Protein 6AGQ (pdb70)

Solvent-accessible surface area: 65662 Å² total; per-residue (Å²): 104,88,59,84,102,4,101,122,42,130,26,151,55,62,42,67,151,60,2,84,109,31,4,77,87,7,59,44,124,6,119,129,86,84,30,126,40,125,57,94,76,47,136,118,26,14,5,172,36,12,26,3,58,45,2,29,1,37,0,10,54,32,0,39,0,39,0,38,3,0,9,22,122,60,138,56,114,93,40,46,14,15,0,0,0,43,1,15,26,41,19,9,37,43,18,57,6,19,55,2,4,32,1,4,25,32,30,5,0,0,0,4,2,2,5,0,6,0,1,7,48,1,1,32,78,26,84,29,84,54,4,1,11,43,12,21,0,2,27,8,4,52,69,18,53,34,2,2,0,41,29,1,2,1,4,2,11,1,0,0,41,0,0,40,56,55,135,43,9,29,46,80,85,0,0,0,25,0,23,10,0,0,0,1,0,0,0,1,1,6,11,11,22,119,82,9,83,0,0,1,0,11,18,0,0,0,0,22,5,110,56,0,16,104,68,99,8,46,35,20,1,53,14,0,54,44,4,0,65,98,36,7,20,66,40,188,70,50,112,49,0,25,73,0,0,5,12,0,4,1,0,0,0,0,34,63,0,165,12,78,0,0,0,0,0,0,35,72,4,119,17,1,12,20,5,0,0,3,0,0,20,22,24,13,65,14,68,80,50,39,62,35,2,40,12,15,12,76,64,60,20,74,24,3,36,37,17,2,1,107,6,5,84,71,92,16,103,98,57,82,102,6,89,116,40,133,24,158,50,62,40,65,156,64,2,84,110,31,5,76,90,5,60,40,85,8,128,143,75,80,32,126,38,107,43,98,87,46,139,118,16,5,1,114,34,14,26,5,42,52,1,35,1,31,0,11,53,13,0,32,0,43,0,35,0,0,5,24,129,60,167,46,133,91,42,42,12,13,0,1,0,48,1,17,28,42,18,9,36,42,20,64,5,21,64,2,6,35,2,2,28,39,34,5,0,0,0,5,2,2,5,0,7,1,1,9,48,1,5,32,112,26,76,22,72,55,5,1,11,43,11,20,0,2,31,7,4,45,67,22,57,31,3,2,1,22,20,1,2,0,2,1,10,2,0,0,41,1,0,44,76,60,128,25,8,24,49,78,82,0,0,0,28,0,23,12,0,0,0,1,0,0,0,1,1,7,10,13,24,117,85,8,85,1,0,1,0,9,17,0,0,1,0,21,4,112,49,0,17,116,69,102,5,48,33,21,1,51,14,0,57,47,5,0,62,100,39,8,23,63,38,195,71,52,111,50,0,24,80,0,0,4,11,0,4,1,0,0,0,0,33,70,0,159,12,73,0,0,0,0,0,1,34,72,5,120,18,1,10,18,5,0,1,4,0,0,20,21,25,15,58,14,71,79,53,45,59,21,7,35,15,17,11,74,67,58,14,63,25,3,35,49,15,2,0,101,6,6,96,70,77,17,101,89,64,81,117,2,69,119,42,131,24,153,58,64,41,67,149,63,1,75,109,32,2,75,110,8,58,54,123,8,119,145,57,79,32,115,37,116,45,104,94,48,143,114,14,3,6,116,37,13,23,4,61,52,1,28,0,26,0,16,57,17,0,31,0,42,0,37,2,0,5,25,138,57,177,58,135,91,35,47,13,16,0,0,0,48,2,17,27,41,17,10,38,41,18,64,5,20,66,2,8,25,2,3,27,37,32,3,0,0,0,6,2,3,6,0,8,1,1,9,47,0,5,31,112,22,57,28,77,52,3,1,13,40,9,21,0,2,27,7,5,50,62,8,57,29,4,1,0,28,28,1,2,4,3,1,15,6,0,0,44,0,0,41,62,57,130,37,8,27,48,77,84,0,0,0,31,0,23,12,0,0,0,1,0,0,0,2,1,5,10,14,26,115,76,8,84,1,0,1,0,12,16,0,2,0,0,22,3,98,55,0,14,114,75,90,6,46,32,25,1,47,17,0,47,42,4,0,62,94,39,8,20,52,30,186,71,57,142,59,0,22,82,0,0,6,2,0,4,1,0,0,1,0,31,62,0,172,14,72,1,1,0,0,0,1,34,64,3,120,20,1,9,20,5,0,0,3,0,0,22,25,22,15,63,13,68,82,45,39,68,30,4,59,11,17,11,80,62,61,19,65,23,4,44,44,19,4,0,109,8,7,82,73,81,11,100,87,58,89,105,3,78,124,40,130,24,159,53,61,42,66,150,59,1,74,114,23,4,78,103,3,59,54,76,10,126,155,70,82,32,115,34,117,52,104,89,45,129,108,12,6,3,115,47,8,11,5,61,49,1,31,1,26,0,11,58,28,0,40,0,41,0,37,2,0,6,20,123,55,178,63,136,88,36,49,10,12,0,0,0,51,1,16,26,41,18,8,37,38,18,65,6,22,62,1,5,26,0,6,28,44,35,9,0,1,0,3,2,2,5,1,5,0,1,9,45,1,2,30,73,24,76,21,74,56,4,1,9,44,10,20,0,2,30,8,4,49,64,8,53,28,4,1,0,23,20,2,2,0,4,1,10,4,0,0,44,0,0,42,62,56,131,37,10,30,52,78,85,0,0,0,15,4,27,12,0,0,0,2,0,0,0,2,0,7,11,12,23,116,81,9,88,2,0,1,0,18,17,0,1,1,0,20,6,94,66,0,17,118,72,106,10,51,32,24,1,59,16,0,60,43,5,0,58,97,40,7,22,77,31,202,68,59,139,62,0,24,80,0,0,6,1,1,4,2,0,0,0,0,30,72,0,152,15,74,0,2,0,0,1,1,36,63,4,124,22,1,10,19,4,0,0,3,0,0,23,23,24,14,48,18,68,89,44,38,71,27,2,44,14,16,12,74,63,59,19,70,22,6,50,46,23,10,1,92,8,3,110,62,84,11,99,90,56,88,99,3,82,119,41,133,25,154,55,62,47,70,155,54,2,79,100,27,4,82,84,6,64,58,114,8,138,129,109,82,29,130,40,107,44,93,96,46,140,112,19,8,4,129,41,16,20,7,56,53,0,26,1,45,2,13,60,44,0,44,0,41,0,35,2,0,6,26,134,50,167,64,136,102,38,49,13,13,0,0,0,46,1,18,27,39,17,10,37,41,19,60,5,18,63,2,5,36,4,4,29,45,32,3,0,0,0,4,1,2,5,0,6,1,1,10,54,0,3,30,74,24,81,22,69,50,4,1,11,41,11,20,0,2,30,7,4,48,69,23,59,29,4,1,0,40,28,2,2,3,4,2,11,1,0,0,45,0,0,37,69,57,138,39,8,29,46,80,81,0,0,0,35,0,23,12,0,0,0,1,0,0,0,1,0,6,12,13,25,117,82,9,88,1,0,0,0,12,16,0,1,0,0,19,4,82,54,0,15,114,70,103,9,46,32,20,2,55,14,0,56,48,4,0,64,95,38,7,22,69,28,214,70,47,99,50,0,21,93,0,0,6,6,0,4,1,0,0,0,0,33,66,0,163,14,77,1,0,0,0,0,1,32,65,5,118,17,0,9,20,3,0,1,4,0,0,20,22,22,17,56,21,64,79,56,41,68,26,4,32,12,17,11,74,65,56,21,66,23,4,35,48,18,8,0,100,7,7,73,71,83,13,110,83,66,96,107,2,85,117,43,133,23,156,55,62,43,67,153,65,2,75,112,32,3,72,79,6,61,39,126,8,121,137,58,73,31,122,32,119,54,94,85,49,149,85,13,2,4,111,46,9,12,4,53,46,2,36,2,23,0,14,57,32,0,45,1,48,1,36,1,0,6,23,137,51,182,65,129,79,36,41,13,13,0,0,0,47,1,17,27,42,20,10,36,40,20,63,6,9,63,2,5,38,3,4,24,38,36,3,0,0,0,3,2,3,5,0,7,1,0,8,48,1,9,28,120,27,85,28,81,54,4,1,12,42,11,21,0,2,31,7,4,54,63,22,54,27,3,1,0,34,28,2,3,3,4,3,14,8,0,0,46,0,0,42,65,54,123,37,10,28,49,78,84,0,0,0,26,0,25,12,0,0,0,1,0,0,0,2,1,3,8,18,25,97,77,7,81,2,0,1,0,11,16,0,2,0,0,21,4,104,51,0,19,105,65,110,5,42,37,22,2,48,18,0,60,48,5,0,60,102,39,6,22,55,20,195,71,57,127,48,0,21,84,0,0,4,10,0,4,1,0,0,0,0,36,76,0,135,15,77,0,2,0,0,0,1,38,62,5,119,19,1,8,18,5,0,0,4,0,0,21,23,23,18,69,12,71,81,96,36,67,28,4,42,16,14,12,82,63,60,15,63,23,3,38,46,16,1,0,105,18,5,111,68,94,14

Structure (mmCIF, N/CA/C/O backbone):
data_6AGQ
#
_entry.id   6AGQ
#
_cell.length_a   153.797
_cell.length_b   141.659
_cell.length_c   105.369
_cell.angle_alpha   90.00
_cell.angle_beta   104.49
_cell.angle_gamma   90.00
#
_symmetry.space_group_name_H-M   'C 1 2 1'
#
loop_
_entity.id
_entity.type
_entity.pdbx_description
1 polymer 'acetyl xylan esterase'
2 non-polymer 'ZINC ION'
3 water water
#
loop_
_atom_site.group_PDB
_atom_site.id
_atom_site.type_symbol
_atom_site.label_atom_id
_atom_site.label_alt_id
_atom_site.label_comp_id
_atom_site.label_asym_id
_atom_site.label_entity_id
_atom_site.label_seq_id
_atom_site.pdbx_PDB_ins_code
_atom_site.Cartn_x
_atom_site.Cartn_y
_atom_site.Cartn_z
_atom_site.occupancy
_atom_site.B_iso_or_equiv
_atom_site.auth_seq_id
_atom_site.auth_comp_id
_atom_site.auth_asym_id
_atom_site.auth_atom_id
_atom_site.pdbx_PDB_model_num
ATOM 1 N N . MET A 1 6 ? 27.425 -12.490 133.952 1.00 62.13 6 MET A N 1
ATOM 2 C CA . MET A 1 6 ? 28.824 -12.976 134.185 1.00 69.00 6 MET A CA 1
ATOM 3 C C . MET A 1 6 ? 29.539 -11.994 135.125 1.00 65.12 6 MET A C 1
ATOM 4 O O . MET A 1 6 ? 29.617 -10.817 134.782 1.00 60.50 6 MET A O 1
ATOM 9 N N . PRO A 1 7 ? 30.046 -12.459 136.305 1.00 60.45 7 PRO A N 1
ATOM 10 C CA . PRO A 1 7 ? 30.679 -11.554 137.306 1.00 60.00 7 PRO A CA 1
ATOM 11 C C . PRO A 1 7 ? 32.004 -10.900 136.837 1.00 55.29 7 PRO A C 1
ATOM 12 O O . PRO A 1 7 ? 32.712 -11.477 136.026 1.00 55.91 7 PRO A O 1
ATOM 16 N N . LEU A 1 8 ? 32.341 -9.725 137.370 1.00 52.93 8 LEU A N 1
ATOM 17 C CA . LEU A 1 8 ? 33.474 -8.926 136.862 1.00 47.31 8 LEU A CA 1
ATOM 18 C C . LEU A 1 8 ? 34.834 -9.645 136.774 1.00 46.34 8 LEU A C 1
ATOM 19 O O . LEU A 1 8 ? 35.541 -9.482 135.777 1.00 47.21 8 LEU A O 1
ATOM 24 N N . SER A 1 9 ? 35.248 -10.442 137.754 1.00 47.00 9 SER A N 1
ATOM 25 C CA . SER A 1 9 ? 36.633 -11.001 137.626 1.00 47.41 9 SER A CA 1
ATOM 26 C C . SER A 1 9 ? 36.721 -12.109 136.550 1.00 47.02 9 SER A C 1
ATOM 27 O O . SER A 1 9 ? 37.773 -12.289 135.921 1.00 45.21 9 SER A O 1
ATOM 30 N N . GLN A 1 10 ? 35.607 -12.806 136.326 1.00 42.67 10 GLN A N 1
ATOM 31 C CA . GLN A 1 10 ? 35.480 -13.688 135.174 1.00 49.01 10 GLN A CA 1
ATOM 32 C C . GLN A 1 10 ? 35.370 -12.909 133.852 1.00 46.22 10 GLN A C 1
ATOM 33 O O . GLN A 1 10 ? 35.867 -13.401 132.867 1.00 48.12 10 GLN A O 1
ATOM 39 N N . LEU A 1 11 ? 34.684 -11.753 133.813 1.00 43.76 11 LEU A N 1
ATOM 40 C CA . LEU A 1 11 ? 34.622 -10.931 132.582 1.00 43.14 11 LEU A CA 1
ATOM 41 C C . LEU A 1 11 ? 36.017 -10.677 132.042 1.00 45.48 11 LEU A C 1
ATOM 42 O O . LEU A 1 11 ? 36.224 -10.850 130.862 1.00 38.85 11 LEU A O 1
ATOM 47 N N . GLN A 1 12 ? 36.983 -10.361 132.909 1.00 44.44 12 GLN A N 1
ATOM 48 C CA . GLN A 1 12 ? 38.313 -9.928 132.467 1.00 46.28 12 GLN A CA 1
ATOM 49 C C . GLN A 1 12 ? 39.354 -11.047 132.232 1.00 46.18 12 GLN A C 1
ATOM 50 O O . GLN A 1 12 ? 40.436 -10.804 131.698 1.00 43.04 12 GLN A O 1
ATOM 56 N N . ASP A 1 13 ? 39.025 -12.270 132.593 1.00 45.24 13 ASP A N 1
ATOM 57 C CA . ASP A 1 13 ? 39.771 -13.443 132.121 1.00 47.20 13 ASP A CA 1
ATOM 58 C C . ASP A 1 13 ? 39.066 -14.059 130.907 1.00 46.07 13 ASP A C 1
ATOM 59 O O . ASP A 1 13 ? 39.480 -15.144 130.453 1.00 44.61 13 ASP A O 1
ATOM 64 N N . TYR A 1 14 ? 37.989 -13.415 130.410 1.00 41.18 14 TYR A N 1
ATOM 65 C CA . TYR A 1 14 ? 37.127 -14.006 129.375 1.00 37.00 14 TYR A CA 1
ATOM 66 C C . TYR A 1 14 ? 37.729 -13.778 127.996 1.00 37.55 14 TYR A C 1
ATOM 67 O O . TYR A 1 14 ? 37.717 -12.674 127.461 1.00 39.71 14 TYR A O 1
ATOM 76 N N . LYS A 1 15 ? 38.234 -14.849 127.423 1.00 38.28 15 LYS A N 1
ATOM 77 C CA . LYS A 1 15 ? 38.960 -14.805 126.198 1.00 36.73 15 LYS A CA 1
ATOM 78 C C . LYS A 1 15 ? 38.551 -16.045 125.381 1.00 34.68 15 LYS A C 1
ATOM 79 O O . LYS A 1 15 ? 39.310 -16.979 125.240 1.00 37.74 15 LYS A O 1
ATOM 85 N N . PRO A 1 16 ? 37.341 -16.035 124.799 1.00 32.51 16 PRO A N 1
ATOM 86 C CA . PRO A 1 16 ? 36.878 -17.181 124.008 1.00 36.29 16 PRO A CA 1
ATOM 87 C C . PRO A 1 16 ? 37.691 -17.367 122.726 1.00 36.75 16 PRO A C 1
ATOM 88 O O . PRO A 1 16 ? 38.423 -16.463 122.329 1.00 42.64 16 PRO A O 1
ATOM 92 N N . GLU A 1 17 ? 37.556 -18.517 122.081 1.00 38.58 17 GLU A N 1
ATOM 93 C CA . GLU A 1 17 ? 38.329 -18.863 120.873 1.00 42.29 17 GLU A CA 1
ATOM 94 C C . GLU A 1 17 ? 37.957 -17.952 119.681 1.00 40.17 17 GLU A C 1
ATOM 95 O O . GLU A 1 17 ? 36.794 -17.559 119.500 1.00 41.89 17 GLU A O 1
ATOM 101 N N . LEU A 1 18 ? 38.941 -17.574 118.878 1.00 39.04 18 LEU A N 1
ATOM 102 C CA . LEU A 1 18 ? 38.626 -16.832 117.658 1.00 38.79 18 LEU A CA 1
ATOM 103 C C . LEU A 1 18 ? 37.828 -17.716 116.654 1.00 39.71 18 LEU A C 1
ATOM 104 O O . LEU A 1 18 ? 38.000 -18.918 116.560 1.00 40.34 18 LEU A O 1
ATOM 109 N N . THR A 1 19 ? 36.926 -17.071 115.931 1.00 37.70 19 THR A N 1
ATOM 110 C CA . THR A 1 19 ? 36.091 -17.717 114.970 1.00 34.29 19 THR A CA 1
ATOM 111 C C . THR A 1 19 ? 36.499 -17.356 113.557 1.00 31.11 19 THR A C 1
ATOM 112 O O . THR A 1 19 ? 35.794 -17.752 112.625 1.00 26.08 19 THR A O 1
ATOM 116 N N . ASN A 1 20 ? 37.563 -16.553 113.379 1.00 26.44 20 ASN A N 1
ATOM 117 C CA . ASN A 1 20 ? 38.016 -16.274 112.011 1.00 30.98 20 ASN A CA 1
ATOM 118 C C . ASN A 1 20 ? 38.327 -17.575 111.236 1.00 36.17 20 ASN A C 1
ATOM 119 O O . ASN A 1 20 ? 39.025 -18.449 111.737 1.00 33.84 20 ASN A O 1
ATOM 124 N N . GLU A 1 21 ? 37.756 -17.690 110.041 1.00 39.35 21 GLU A N 1
ATOM 125 C CA . GLU A 1 21 ? 38.065 -18.775 109.135 1.00 39.13 21 GLU A CA 1
ATOM 126 C C . GLU A 1 21 ? 39.503 -18.589 108.674 1.00 41.85 21 GLU A C 1
ATOM 127 O O . GLU A 1 21 ? 40.114 -17.504 108.912 1.00 32.16 21 GLU A O 1
ATOM 133 N N . THR A 1 22 ? 40.040 -19.606 107.989 1.00 38.87 22 THR A N 1
ATOM 134 C CA . THR A 1 22 ? 41.456 -19.576 107.570 1.00 43.71 22 THR A CA 1
ATOM 135 C C . THR A 1 22 ? 41.741 -18.474 106.586 1.00 42.40 22 THR A C 1
ATOM 136 O O . THR A 1 22 ? 42.822 -17.894 106.599 1.00 45.59 22 THR A O 1
ATOM 140 N N . ASP A 1 23 ? 40.752 -18.210 105.739 1.00 38.67 23 ASP A N 1
ATOM 141 C CA . ASP A 1 23 ? 40.837 -17.207 104.687 1.00 36.77 23 ASP A CA 1
ATOM 142 C C . ASP A 1 23 ? 40.309 -15.786 105.094 1.00 31.60 23 ASP A C 1
ATOM 143 O O . ASP A 1 23 ? 39.982 -14.969 104.213 1.00 29.48 23 ASP A O 1
ATOM 148 N N . PHE A 1 24 ? 40.230 -15.477 106.397 1.00 31.70 24 PHE A N 1
ATOM 149 C CA . PHE A 1 24 ? 39.853 -14.107 106.877 1.00 29.55 24 PHE A CA 1
ATOM 150 C C . PHE A 1 24 ? 40.685 -13.019 106.210 1.00 31.98 24 PHE A C 1
ATOM 151 O O . PHE A 1 24 ? 40.097 -12.058 105.643 1.00 28.97 24 PHE A O 1
ATOM 159 N N . ASP A 1 25 ? 42.021 -13.146 106.261 1.00 31.84 25 ASP A N 1
ATOM 160 C CA . ASP A 1 25 ? 42.874 -12.093 105.657 1.00 37.32 25 ASP A CA 1
ATOM 161 C C . ASP A 1 25 ? 42.740 -12.029 104.132 1.00 38.60 25 ASP A C 1
ATOM 162 O O . ASP A 1 25 ? 42.610 -10.923 103.544 1.00 31.96 25 ASP A O 1
ATOM 167 N N . LEU A 1 26 ? 42.698 -13.192 103.495 1.00 41.43 26 LEU A N 1
ATOM 168 C CA . LEU A 1 26 ? 42.420 -13.236 102.048 1.00 41.82 26 LEU A CA 1
ATOM 169 C C . LEU A 1 26 ? 41.059 -12.561 101.640 1.00 33.11 26 LEU A C 1
ATOM 170 O O . LEU A 1 26 ? 41.021 -11.777 100.701 1.00 30.38 26 LEU A O 1
ATOM 175 N N . PHE A 1 27 ? 39.973 -12.880 102.318 1.00 30.03 27 PHE A N 1
ATOM 176 C CA . PHE A 1 27 ? 38.661 -12.237 102.022 1.00 32.44 27 PHE A CA 1
ATOM 177 C C . PHE A 1 27 ? 38.789 -10.706 102.066 1.00 30.53 27 PHE A C 1
ATOM 178 O O . PHE A 1 27 ? 38.311 -10.027 101.142 1.00 29.64 27 PHE A O 1
ATOM 186 N N . TRP A 1 28 ? 39.451 -10.183 103.114 1.00 27.57 28 TRP A N 1
ATOM 187 C CA . TRP A 1 28 ? 39.620 -8.764 103.282 1.00 26.90 28 TRP A CA 1
ATOM 188 C C . TRP A 1 28 ? 40.588 -8.100 102.301 1.00 30.35 28 TRP A C 1
ATOM 189 O O . TRP A 1 28 ? 40.301 -6.968 101.810 1.00 28.58 28 TRP A O 1
ATOM 200 N N . ASP A 1 29 ? 41.725 -8.690 101.993 1.00 31.61 29 ASP A N 1
ATOM 201 C CA . ASP A 1 29 ? 42.561 -7.939 101.041 1.00 38.22 29 ASP A CA 1
ATOM 202 C C . ASP A 1 29 ? 42.056 -8.004 99.582 1.00 35.28 29 ASP A C 1
ATOM 203 O O . ASP A 1 29 ? 42.364 -7.103 98.811 1.00 40.59 29 ASP A O 1
ATOM 208 N N . ASN A 1 30 ? 41.238 -9.007 99.228 1.00 33.21 30 ASN A N 1
ATOM 209 C CA . ASN A 1 30 ? 40.458 -8.946 97.989 1.00 37.27 30 ASN A CA 1
ATOM 210 C C . ASN A 1 30 ? 39.452 -7.787 98.032 1.00 41.76 30 ASN A C 1
ATOM 211 O O . ASN A 1 30 ? 39.353 -7.013 97.078 1.00 45.63 30 ASN A O 1
ATOM 216 N N . ALA A 1 31 ? 38.674 -7.687 99.109 1.00 37.57 31 ALA A N 1
ATOM 217 C CA . ALA A 1 31 ? 37.691 -6.605 99.185 1.00 34.02 31 ALA A CA 1
ATOM 218 C C . ALA A 1 31 ? 38.378 -5.266 99.167 1.00 30.80 31 ALA A C 1
ATOM 219 O O . ALA A 1 31 ? 37.893 -4.359 98.542 1.00 33.07 31 ALA A O 1
ATOM 221 N N . LYS A 1 32 ? 39.515 -5.156 99.824 1.00 29.90 32 LYS A N 1
ATOM 222 C CA . LYS A 1 32 ? 40.311 -3.938 99.788 1.00 35.13 32 LYS A CA 1
ATOM 223 C C . LYS A 1 32 ? 40.865 -3.566 98.385 1.00 40.81 32 LYS A C 1
ATOM 224 O O . LYS A 1 32 ? 40.931 -2.394 98.079 1.00 37.21 32 LYS A O 1
ATOM 230 N N . ALA A 1 33 ? 41.316 -4.552 97.591 1.00 44.88 33 ALA A N 1
ATOM 231 C CA . ALA A 1 33 ? 41.857 -4.302 96.249 1.00 46.32 33 ALA A CA 1
ATOM 232 C C . ALA A 1 33 ? 40.742 -3.802 95.350 1.00 46.63 33 ALA A C 1
ATOM 233 O O . ALA A 1 33 ? 40.950 -2.918 94.545 1.00 52.63 33 ALA A O 1
ATOM 235 N N . LEU A 1 34 ? 39.542 -4.326 95.536 1.00 50.55 34 LEU A N 1
ATOM 236 C CA . LEU A 1 34 ? 38.354 -3.748 94.916 1.00 53.05 34 LEU A CA 1
ATOM 237 C C . LEU A 1 34 ? 38.150 -2.278 95.289 1.00 48.58 34 LEU A C 1
ATOM 238 O O . LEU A 1 34 ? 37.936 -1.454 94.413 1.00 49.87 34 LEU A O 1
ATOM 243 N N . SER A 1 35 ? 38.283 -1.922 96.557 1.00 39.59 35 SER A N 1
ATOM 244 C CA . SER A 1 35 ? 38.256 -0.492 96.920 1.00 37.65 35 SER A CA 1
ATOM 245 C C . SER A 1 35 ? 39.425 0.332 96.320 1.00 35.49 35 SER A C 1
ATOM 246 O O . SER A 1 35 ? 39.225 1.482 95.948 1.00 31.70 35 SER A O 1
ATOM 249 N N . ASN A 1 36 ? 40.614 -0.244 96.249 1.00 35.31 36 ASN A N 1
ATOM 250 C CA . ASN A 1 36 ? 41.782 0.436 95.687 1.00 47.39 36 ASN A CA 1
ATOM 251 C C . ASN A 1 36 ? 41.673 0.799 94.204 1.00 43.16 36 ASN A C 1
ATOM 252 O O . ASN A 1 36 ? 42.418 1.643 93.764 1.00 47.00 36 ASN A O 1
ATOM 257 N N . GLN A 1 37 ? 40.758 0.183 93.456 1.00 46.00 37 GLN A N 1
ATOM 258 C CA . GLN A 1 37 ? 40.480 0.556 92.046 1.00 52.20 37 GLN A CA 1
ATOM 259 C C . GLN A 1 37 ? 39.459 1.671 91.929 1.00 53.81 37 GLN A C 1
ATOM 260 O O . GLN A 1 37 ? 39.047 1.996 90.800 1.00 60.98 37 GLN A O 1
ATOM 266 N N . LYS A 1 38 ? 38.945 2.184 93.045 1.00 47.71 38 LYS A N 1
ATOM 267 C CA . LYS A 1 38 ? 37.814 3.123 92.959 1.00 46.65 38 LYS A CA 1
ATOM 268 C C . LYS A 1 38 ? 38.284 4.411 93.543 1.00 41.48 38 LYS A C 1
ATOM 269 O O . LYS A 1 38 ? 38.432 4.512 94.755 1.00 39.22 38 LYS A O 1
ATOM 275 N N . PRO A 1 39 ? 38.546 5.400 92.681 1.00 40.34 39 PRO A N 1
ATOM 276 C CA . PRO A 1 39 ? 38.864 6.734 93.216 1.00 38.10 39 PRO A CA 1
ATOM 277 C C . PRO A 1 39 ? 37.760 7.261 94.196 1.00 33.75 39 PRO A C 1
ATOM 278 O O . PRO A 1 39 ? 36.568 6.890 94.082 1.00 25.40 39 PRO A O 1
ATOM 282 N N . LEU A 1 40 ? 38.183 8.089 95.140 1.00 31.38 40 LEU A N 1
ATOM 283 C CA . LEU A 1 40 ? 37.283 8.691 96.131 1.00 34.89 40 LEU A CA 1
ATOM 284 C C . LEU A 1 40 ? 36.305 9.692 95.540 1.00 30.48 40 LEU A C 1
ATOM 285 O O . LEU A 1 40 ? 35.134 9.712 95.920 1.00 29.54 40 LEU A O 1
ATOM 290 N N . HIS A 1 41 ? 36.768 10.499 94.598 1.00 30.34 41 HIS A N 1
ATOM 291 C CA . HIS A 1 41 ? 35.998 11.602 93.999 1.00 31.85 41 HIS A CA 1
ATOM 292 C C . HIS A 1 41 ? 35.423 12.578 95.075 1.00 33.92 41 HIS A C 1
ATOM 293 O O . HIS A 1 41 ? 34.310 13.147 94.904 1.00 36.31 41 HIS A O 1
ATOM 300 N N . ALA A 1 42 ? 36.210 12.810 96.139 1.00 35.13 42 ALA A N 1
ATOM 301 C CA . ALA A 1 42 ? 35.865 13.742 97.216 1.00 35.20 42 ALA A CA 1
ATOM 302 C C . ALA A 1 42 ? 35.360 15.126 96.709 1.00 37.09 42 ALA A C 1
ATOM 303 O O . ALA A 1 42 ? 36.014 15.775 95.918 1.00 35.08 42 ALA A O 1
ATOM 305 N N . GLN A 1 43 ? 34.169 15.527 97.141 1.00 34.91 43 GLN A N 1
ATOM 306 C CA . GLN A 1 43 ? 33.694 16.884 96.965 1.00 36.77 43 GLN A CA 1
ATOM 307 C C . GLN A 1 43 ? 33.579 17.465 98.377 1.00 38.05 43 GLN A C 1
ATOM 308 O O . GLN A 1 43 ? 33.137 16.802 99.339 1.00 38.38 43 GLN A O 1
ATOM 314 N N . VAL A 1 44 ? 34.014 18.696 98.519 1.00 33.04 44 VAL A N 1
ATOM 315 C CA . VAL A 1 44 ? 33.927 19.388 99.762 1.00 34.02 44 VAL A CA 1
ATOM 316 C C . VAL A 1 44 ? 33.246 20.765 99.529 1.00 31.96 44 VAL A C 1
ATOM 317 O O . VAL A 1 44 ? 33.414 21.377 98.497 1.00 34.31 44 VAL A O 1
ATOM 321 N N . ASN A 1 45 ? 32.529 21.275 100.502 1.00 32.21 45 ASN A N 1
ATOM 322 C CA . ASN A 1 45 ? 31.782 22.550 100.352 1.00 36.76 45 ASN A CA 1
ATOM 323 C C . ASN A 1 45 ? 31.726 23.271 101.723 1.00 36.38 45 ASN A C 1
ATOM 324 O O . ASN A 1 45 ? 31.160 22.735 102.659 1.00 33.85 45 ASN A O 1
ATOM 329 N N . LEU A 1 46 ? 32.313 24.452 101.846 1.00 34.62 46 LEU A N 1
ATOM 330 C CA . LEU A 1 46 ? 32.345 25.176 103.121 1.00 36.38 46 LEU A CA 1
ATOM 331 C C . LEU A 1 46 ? 30.935 25.606 103.509 1.00 36.19 46 LEU A C 1
ATOM 332 O O . LEU A 1 46 ? 30.177 26.091 102.670 1.00 40.24 46 LEU A O 1
ATOM 337 N N . VAL A 1 47 ? 30.569 25.367 104.765 1.00 34.38 47 VAL A N 1
ATOM 338 C CA . VAL A 1 47 ? 29.323 25.862 105.302 1.00 37.93 47 VAL A CA 1
ATOM 339 C C . VAL A 1 47 ? 29.535 27.325 105.677 1.00 36.28 47 VAL A C 1
ATOM 340 O O . VAL A 1 47 ? 30.388 27.630 106.541 1.00 39.41 47 VAL A O 1
ATOM 344 N N . GLN A 1 48 ? 28.773 28.191 105.026 1.00 32.90 48 GLN A N 1
ATOM 345 C CA . GLN A 1 48 ? 28.772 29.636 105.297 1.00 45.09 48 GLN A CA 1
ATOM 346 C C . GLN A 1 48 ? 27.703 29.921 106.368 1.00 48.02 48 GLN A C 1
ATOM 347 O O . GLN A 1 48 ? 26.665 29.244 106.402 1.00 57.94 48 GLN A O 1
ATOM 353 N N . ASP A 1 49 ? 27.946 30.880 107.259 1.00 52.76 49 ASP A N 1
ATOM 354 C CA . ASP A 1 49 ? 26.918 31.262 108.273 1.00 56.64 49 ASP A CA 1
ATOM 355 C C . ASP A 1 49 ? 26.437 30.115 109.192 1.00 50.57 49 ASP A C 1
ATOM 356 O O . ASP A 1 49 ? 25.235 29.863 109.321 1.00 44.75 49 ASP A O 1
ATOM 361 N N . TYR A 1 50 ? 27.387 29.397 109.781 1.00 47.07 50 TYR A N 1
ATOM 362 C CA . TYR A 1 50 ? 27.118 28.511 110.901 1.00 41.39 50 TYR A CA 1
ATOM 363 C C . TYR A 1 50 ? 27.427 29.462 112.044 1.00 44.96 50 TYR A C 1
ATOM 364 O O . TYR A 1 50 ? 28.305 30.332 111.883 1.00 47.02 50 TYR A O 1
ATOM 373 N N . PRO A 1 51 ? 26.753 29.305 113.201 1.00 42.49 51 PRO A N 1
ATOM 374 C CA . PRO A 1 51 ? 27.050 30.235 114.327 1.00 46.53 51 PRO A CA 1
ATOM 375 C C . PRO A 1 51 ? 28.486 30.185 114.906 1.00 48.77 51 PRO A C 1
ATOM 376 O O . PRO A 1 51 ? 29.018 31.214 115.264 1.00 54.22 51 PRO A O 1
ATOM 380 N N . LEU A 1 52 ? 29.095 29.000 115.013 1.00 51.82 52 LEU A N 1
ATOM 381 C CA . LEU A 1 52 ? 30.523 28.868 115.412 1.00 54.03 52 LEU A CA 1
ATOM 382 C C . LEU A 1 52 ? 31.446 29.353 114.293 1.00 52.48 52 LEU A C 1
ATOM 383 O O . LEU A 1 52 ? 31.512 28.743 113.225 1.00 53.36 52 LEU A O 1
ATOM 388 N N . LYS A 1 53 ? 32.118 30.464 114.545 1.00 48.60 53 LYS A N 1
ATOM 389 C CA . LYS A 1 53 ? 33.142 31.009 113.659 1.00 51.05 53 LYS A CA 1
ATOM 390 C C . LYS A 1 53 ? 34.574 30.628 114.082 1.00 41.18 53 LYS A C 1
ATOM 391 O O . LYS A 1 53 ? 35.473 30.862 113.338 1.00 46.33 53 LYS A O 1
ATOM 397 N N . SER A 1 54 ? 34.778 29.968 115.220 1.00 38.92 54 SER A N 1
ATOM 398 C CA . SER A 1 54 ? 36.101 29.415 115.596 1.00 38.45 54 SER A CA 1
ATOM 399 C C . SER A 1 54 ? 36.576 28.128 114.838 1.00 37.07 54 SER A C 1
ATOM 400 O O . SER A 1 54 ? 37.705 27.658 115.033 1.00 38.87 54 SER A O 1
ATOM 403 N N . ILE A 1 55 ? 35.701 27.551 114.025 1.00 36.53 55 ILE A N 1
ATOM 404 C CA . ILE A 1 55 ? 35.978 26.369 113.261 1.00 35.53 55 ILE A CA 1
ATOM 405 C C . ILE A 1 55 ? 35.559 26.595 111.792 1.00 33.02 55 ILE A C 1
ATOM 406 O O . ILE A 1 55 ? 34.662 27.396 111.517 1.00 28.67 55 ILE A O 1
ATOM 411 N N . SER A 1 56 ? 36.216 25.890 110.868 1.00 26.27 56 SER A N 1
ATOM 412 C CA . SER A 1 56 ? 35.675 25.722 109.533 1.00 27.21 56 SER A CA 1
ATOM 413 C C . SER A 1 56 ? 34.968 24.383 109.430 1.00 25.36 56 SER A C 1
ATOM 414 O O . SER A 1 56 ? 35.517 23.331 109.880 1.00 25.35 56 SER A O 1
ATOM 417 N N . ILE A 1 57 ? 33.807 24.418 108.780 1.00 25.29 57 ILE A N 1
ATOM 418 C CA . ILE A 1 57 ? 32.883 23.265 108.635 1.00 28.54 57 ILE A CA 1
ATOM 419 C C . ILE A 1 57 ? 32.609 22.947 107.192 1.00 26.17 57 ILE A C 1
ATOM 420 O O . ILE A 1 57 ? 32.074 23.795 106.494 1.00 28.97 57 ILE A O 1
ATOM 425 N N . TYR A 1 58 ? 32.930 21.713 106.760 1.00 22.51 58 TYR A N 1
ATOM 426 C CA . TYR A 1 58 ? 32.695 21.277 105.408 1.00 20.16 58 TYR A CA 1
ATOM 427 C C . TYR A 1 58 ? 31.683 20.191 105.336 1.00 22.34 58 TYR A C 1
ATOM 428 O O . TYR A 1 58 ? 31.720 19.242 106.088 1.00 24.61 58 TYR A O 1
ATOM 437 N N . ASP A 1 59 ? 30.773 20.346 104.394 1.00 22.97 59 ASP A N 1
ATOM 438 C CA . ASP A 1 59 ? 29.898 19.364 103.958 1.00 27.24 59 ASP A CA 1
ATOM 439 C C . ASP A 1 59 ? 30.700 18.518 102.948 1.00 29.14 59 ASP A C 1
ATOM 440 O O . ASP A 1 59 ? 31.355 19.042 102.060 1.00 28.62 59 ASP A O 1
ATOM 445 N N . VAL A 1 60 ? 30.663 17.201 103.104 1.00 27.68 60 VAL A N 1
ATOM 446 C CA . VAL A 1 60 ? 31.630 16.327 102.439 1.00 27.88 60 VAL A CA 1
ATOM 447 C C . VAL A 1 60 ? 30.864 15.144 101.834 1.00 30.34 60 VAL A C 1
ATOM 448 O O . VAL A 1 60 ? 29.919 14.632 102.477 1.00 28.21 60 VAL A O 1
ATOM 452 N N . VAL A 1 61 ? 31.229 14.759 100.600 1.00 30.67 61 VAL A N 1
ATOM 453 C CA . VAL A 1 61 ? 30.768 13.520 99.946 1.00 30.10 61 VAL A CA 1
ATOM 454 C C . VAL A 1 61 ? 31.971 12.839 99.286 1.00 33.17 61 VAL A C 1
ATOM 455 O O . VAL A 1 61 ? 32.835 13.520 98.682 1.00 33.58 61 VAL A O 1
ATOM 459 N N . TYR A 1 62 ? 32.120 11.536 99.539 1.00 27.67 62 TYR A N 1
ATOM 460 C CA . TYR A 1 62 ? 33.034 10.716 98.770 1.00 30.06 62 TYR A CA 1
ATOM 461 C C . TYR A 1 62 ? 32.353 9.443 98.301 1.00 25.78 62 TYR A C 1
ATOM 462 O O . TYR A 1 62 ? 31.408 8.994 98.891 1.00 30.06 62 TYR A O 1
ATOM 471 N N . ASP A 1 63 ? 32.862 8.832 97.261 1.00 25.32 63 ASP A N 1
ATOM 472 C CA . ASP A 1 63 ? 32.288 7.539 96.765 1.00 26.31 63 ASP A CA 1
ATOM 473 C C . ASP A 1 63 ? 32.766 6.337 97.610 1.00 26.39 63 ASP A C 1
ATOM 474 O O . ASP A 1 63 ? 33.960 6.217 97.943 1.00 25.68 63 ASP A O 1
ATOM 479 N N . GLY A 1 64 ? 31.836 5.434 97.919 1.00 24.71 64 GLY A N 1
ATOM 480 C CA . GLY A 1 64 ? 32.197 4.122 98.403 1.00 29.25 64 GLY A CA 1
ATOM 481 C C . GLY A 1 64 ? 32.759 3.296 97.248 1.00 29.83 64 GLY A C 1
ATOM 482 O O . GLY A 1 64 ? 32.777 3.734 96.092 1.00 28.50 64 GLY A O 1
ATOM 483 N N . ALA A 1 65 ? 33.185 2.099 97.575 1.00 32.39 65 ALA A N 1
ATOM 484 C CA . ALA A 1 65 ? 33.786 1.197 96.609 1.00 38.12 65 ALA A CA 1
ATOM 485 C C . ALA A 1 65 ? 32.818 0.809 95.507 1.00 37.24 65 ALA A C 1
ATOM 486 O O . ALA A 1 65 ? 33.252 0.688 94.373 1.00 37.04 65 ALA A O 1
ATOM 488 N N . ASP A 1 66 ? 31.524 0.699 95.825 1.00 34.68 66 ASP A N 1
ATOM 489 C CA . ASP A 1 66 ? 30.493 0.442 94.809 1.00 37.02 66 ASP A CA 1
ATOM 490 C C . ASP A 1 66 ? 29.836 1.739 94.231 1.00 35.02 66 ASP A C 1
ATOM 491 O O . ASP A 1 66 ? 28.804 1.695 93.579 1.00 30.88 66 ASP A O 1
ATOM 496 N N . GLY A 1 67 ? 30.431 2.891 94.443 1.00 31.70 67 GLY A N 1
ATOM 497 C CA . GLY A 1 67 ? 29.829 4.132 93.929 1.00 37.31 67 GLY A CA 1
ATOM 498 C C . GLY A 1 67 ? 28.776 4.835 94.793 1.00 35.85 67 GLY A C 1
ATOM 499 O O . GLY A 1 67 ? 28.315 5.889 94.416 1.00 38.27 67 GLY A O 1
ATOM 500 N N . THR A 1 68 ? 28.350 4.265 95.924 1.00 34.03 68 THR A N 1
ATOM 501 C CA . THR A 1 68 ? 27.431 4.987 96.853 1.00 32.00 68 THR A CA 1
ATOM 502 C C . THR A 1 68 ? 28.074 6.339 97.359 1.00 31.40 68 THR A C 1
ATOM 503 O O . THR A 1 68 ? 29.191 6.323 97.822 1.00 29.72 68 THR A O 1
ATOM 507 N N . PRO A 1 69 ? 27.370 7.483 97.272 1.00 31.72 69 PRO A N 1
ATOM 508 C CA . PRO A 1 69 ? 27.906 8.733 97.802 1.00 33.56 69 PRO A CA 1
ATOM 509 C C . PRO A 1 69 ? 27.802 8.791 99.320 1.00 32.67 69 PRO A C 1
ATOM 510 O O . PRO A 1 69 ? 26.698 8.873 99.841 1.00 32.46 69 PRO A O 1
ATOM 514 N N . ILE A 1 70 ? 28.936 8.745 100.015 1.00 27.14 70 ILE A N 1
ATOM 515 C CA . ILE A 1 70 ? 28.927 8.770 101.476 1.00 26.75 70 ILE A CA 1
ATOM 516 C C . ILE A 1 70 ? 29.005 10.211 101.920 1.00 27.05 70 ILE A C 1
ATOM 517 O O . ILE A 1 70 ? 29.944 10.883 101.583 1.00 25.77 70 ILE A O 1
ATOM 522 N N . HIS A 1 71 ? 28.021 10.688 102.664 1.00 28.88 71 HIS A N 1
ATOM 523 C CA . HIS A 1 71 ? 28.051 12.049 103.210 1.00 29.43 71 HIS A CA 1
ATOM 524 C C . HIS A 1 71 ? 28.671 12.189 104.596 1.00 28.54 71 HIS A C 1
ATOM 525 O O . HIS A 1 71 ? 28.660 11.283 105.439 1.00 31.81 71 HIS A O 1
ATOM 532 N N . GLY A 1 72 ? 29.259 13.330 104.824 1.00 27.67 72 GLY A N 1
ATOM 533 C CA . GLY A 1 72 ? 29.833 13.621 106.109 1.00 26.53 72 GLY A CA 1
ATOM 534 C C . GLY A 1 72 ? 30.010 15.095 106.407 1.00 25.40 72 GLY A C 1
ATOM 535 O O . GLY A 1 72 ? 29.577 16.008 105.636 1.00 22.98 72 GLY A O 1
ATOM 536 N N . TRP A 1 73 ? 30.614 15.309 107.571 1.00 22.85 73 TRP A N 1
ATOM 537 C CA . TRP A 1 73 ? 30.954 16.617 108.035 1.00 21.98 73 TRP A CA 1
ATOM 538 C C . TRP A 1 73 ? 32.421 16.537 108.395 1.00 21.26 73 TRP A C 1
ATOM 539 O O . TRP A 1 73 ? 32.785 15.668 109.126 1.00 18.58 73 TRP A O 1
ATOM 550 N N . TYR A 1 74 ? 33.209 17.491 107.915 1.00 23.54 74 TYR A N 1
ATOM 551 C CA . TYR A 1 74 ? 34.635 17.594 108.189 1.00 24.87 74 TYR A CA 1
ATOM 552 C C . TYR A 1 74 ? 34.824 18.966 108.826 1.00 24.38 74 TYR A C 1
ATOM 553 O O . TYR A 1 74 ? 34.336 19.948 108.314 1.00 24.99 74 TYR A O 1
ATOM 562 N N . VAL A 1 75 ? 35.454 19.001 109.971 1.00 25.37 75 VAL A N 1
ATOM 563 C CA . VAL A 1 75 ? 35.564 20.193 110.821 1.00 27.09 75 VAL A CA 1
ATOM 564 C C . VAL A 1 75 ? 37.039 20.375 111.181 1.00 28.18 75 VAL A C 1
ATOM 565 O O . VAL A 1 75 ? 37.754 19.377 111.562 1.00 29.45 75 VAL A O 1
ATOM 569 N N . THR A 1 76 ? 37.520 21.610 111.045 1.00 30.43 76 THR A N 1
ATOM 570 C CA . THR A 1 76 ? 38.892 21.985 111.522 1.00 33.35 76 THR A CA 1
ATOM 571 C C . THR A 1 76 ? 38.898 23.325 112.269 1.00 31.25 76 THR A C 1
ATOM 572 O O . THR A 1 76 ? 38.002 24.179 112.039 1.00 28.90 76 THR A O 1
ATOM 576 N N . PRO A 1 77 ? 39.899 23.522 113.162 1.00 30.53 77 PRO A N 1
ATOM 577 C CA . PRO A 1 77 ? 40.092 24.867 113.697 1.00 32.98 77 PRO A CA 1
ATOM 578 C C . PRO A 1 77 ? 40.199 25.890 112.550 1.00 36.63 77 PRO A C 1
ATOM 579 O O . PRO A 1 77 ? 40.769 25.568 111.513 1.00 34.40 77 PRO A O 1
ATOM 583 N N . LYS A 1 78 ? 39.599 27.076 112.687 1.00 38.31 78 LYS A N 1
ATOM 584 C CA . LYS A 1 78 ? 39.687 28.067 111.615 1.00 43.51 78 LYS A CA 1
ATOM 585 C C . LYS A 1 78 ? 41.155 28.525 111.474 1.00 41.11 78 LYS A C 1
ATOM 586 O O . LYS A 1 78 ? 41.978 28.335 112.385 1.00 41.65 78 LYS A O 1
ATOM 592 N N . GLY A 1 79 ? 41.471 29.082 110.321 1.00 40.63 79 GLY A N 1
ATOM 593 C CA . GLY A 1 79 ? 42.767 29.750 110.097 1.00 41.73 79 GLY A CA 1
ATOM 594 C C . GLY A 1 79 ? 43.729 28.861 109.352 1.00 43.20 79 GLY A C 1
ATOM 595 O O . GLY A 1 79 ? 43.347 27.809 108.847 1.00 45.98 79 GLY A O 1
ATOM 596 N N . GLU A 1 80 ? 44.971 29.314 109.292 1.00 47.63 80 GLU A N 1
ATOM 597 C CA . GLU A 1 80 ? 46.048 28.692 108.543 1.00 51.63 80 GLU A CA 1
ATOM 598 C C . GLU A 1 80 ? 46.572 27.477 109.289 1.00 46.45 80 GLU A C 1
ATOM 599 O O . GLU A 1 80 ? 46.678 27.508 110.512 1.00 49.48 80 GLU A O 1
ATOM 605 N N . HIS A 1 81 ? 46.916 26.423 108.558 1.00 41.98 81 HIS A N 1
ATOM 606 C CA . HIS A 1 81 ? 47.681 25.301 109.132 1.00 42.47 81 HIS A CA 1
ATOM 607 C C . HIS A 1 81 ? 48.606 24.767 108.089 1.00 41.05 81 HIS A C 1
ATOM 608 O O . HIS A 1 81 ? 48.210 24.589 106.907 1.00 40.97 81 HIS A O 1
ATOM 615 N N . GLN A 1 82 ? 49.799 24.424 108.547 1.00 36.38 82 GLN A N 1
ATOM 616 C CA . GLN A 1 82 ? 50.824 23.831 107.733 1.00 38.40 82 GLN A CA 1
ATOM 617 C C . GLN A 1 82 ? 50.410 22.453 107.265 1.00 36.11 82 GLN A C 1
ATOM 618 O O . GLN A 1 82 ? 49.705 21.753 107.963 1.00 36.94 82 GLN A O 1
ATOM 624 N N . PRO A 1 83 ? 50.870 22.053 106.080 1.00 38.08 83 PRO A N 1
ATOM 625 C CA . PRO A 1 83 ? 50.607 20.701 105.635 1.00 36.66 83 PRO A CA 1
ATOM 626 C C . PRO A 1 83 ? 51.122 19.645 106.627 1.00 35.76 83 PRO A C 1
ATOM 627 O O . PRO A 1 83 ? 52.135 19.846 107.308 1.00 36.14 83 PRO A O 1
ATOM 631 N N . GLY A 1 84 ? 50.347 18.575 106.779 1.00 36.20 84 GLY A N 1
ATOM 632 C CA . GLY A 1 84 ? 50.710 17.475 107.700 1.00 33.59 84 GLY A CA 1
ATOM 633 C C . GLY A 1 84 ? 50.801 17.792 109.185 1.00 31.56 84 GLY A C 1
ATOM 634 O O . GLY A 1 84 ? 51.529 17.104 109.888 1.00 33.00 84 GLY A O 1
ATOM 635 N N . SER A 1 85 ? 50.056 18.788 109.666 1.00 31.85 85 SER A N 1
ATOM 636 C CA . SER A 1 85 ? 50.182 19.287 111.050 1.00 35.88 85 SER A CA 1
ATOM 637 C C . SER A 1 85 ? 49.045 18.884 112.024 1.00 34.90 85 SER A C 1
ATOM 638 O O . SER A 1 85 ? 49.287 18.726 113.223 1.00 38.13 85 SER A O 1
ATOM 641 N N . LEU A 1 86 ? 47.841 18.693 111.515 1.00 31.45 86 LEU A N 1
ATOM 642 C CA . LEU A 1 86 ? 46.687 18.531 112.367 1.00 34.89 86 LEU A CA 1
ATOM 643 C C . LEU A 1 86 ? 46.451 17.068 112.658 1.00 30.73 86 LEU A C 1
ATOM 644 O O . LEU A 1 86 ? 46.243 16.280 111.716 1.00 29.33 86 LEU A O 1
ATOM 649 N N . PRO A 1 87 ? 46.388 16.708 113.936 1.00 28.51 87 PRO A N 1
ATOM 650 C CA . PRO A 1 87 ? 45.837 15.368 114.237 1.00 28.83 87 PRO A CA 1
ATOM 651 C C . PRO A 1 87 ? 44.363 15.243 113.830 1.00 26.44 87 PRO A C 1
ATOM 652 O O . PRO A 1 87 ? 43.719 16.248 113.515 1.00 26.92 87 PRO A O 1
ATOM 656 N N . VAL A 1 88 ? 43.846 14.023 113.738 1.00 26.29 88 VAL A N 1
ATOM 657 C CA . VAL A 1 88 ? 42.501 13.847 113.199 1.00 25.34 88 VAL A CA 1
ATOM 658 C C . VAL A 1 88 ? 41.743 12.734 113.909 1.00 25.34 88 VAL A C 1
ATOM 659 O O . VAL A 1 88 ? 42.296 11.726 114.237 1.00 26.72 88 VAL A O 1
ATOM 663 N N . LEU A 1 89 ? 40.449 12.967 114.118 1.00 26.13 89 LEU A N 1
ATOM 664 C CA . LEU A 1 89 ? 39.546 12.013 114.703 1.00 28.78 89 LEU A CA 1
ATOM 665 C C . LEU A 1 89 ? 38.427 11.650 113.703 1.00 28.24 89 LEU A C 1
ATOM 666 O O . LEU A 1 89 ? 37.752 12.517 113.090 1.00 29.60 89 LEU A O 1
ATOM 671 N N . VAL A 1 90 ? 38.225 10.365 113.521 1.00 25.46 90 VAL A N 1
ATOM 672 C CA . VAL A 1 90 ? 37.105 9.886 112.675 1.00 23.89 90 VAL A CA 1
ATOM 673 C C . VAL A 1 90 ? 36.084 9.249 113.574 1.00 22.94 90 VAL A C 1
ATOM 674 O O . VAL A 1 90 ? 36.369 8.267 114.331 1.00 21.68 90 VAL A O 1
ATOM 678 N N . LYS A 1 91 ? 34.893 9.811 113.510 1.00 24.30 91 LYS A N 1
ATOM 679 C CA . LYS A 1 91 ? 33.757 9.345 114.277 1.00 23.79 91 LYS A CA 1
ATOM 680 C C . LYS A 1 91 ? 32.758 8.498 113.414 1.00 23.51 91 LYS A C 1
ATOM 681 O O . LYS A 1 91 ? 32.326 8.914 112.343 1.00 24.25 91 LYS A O 1
ATOM 687 N N . TYR A 1 92 ? 32.322 7.368 113.943 1.00 21.40 92 TYR A N 1
ATOM 688 C CA . TYR A 1 92 ? 31.338 6.489 113.276 1.00 20.18 92 TYR A CA 1
ATOM 689 C C . TYR A 1 92 ? 30.137 6.386 114.181 1.00 21.71 92 TYR A C 1
ATOM 690 O O . TYR A 1 92 ? 30.265 6.442 115.401 1.00 27.48 92 TYR A O 1
ATOM 699 N N . HIS A 1 93 ? 28.949 6.227 113.642 1.00 22.79 93 HIS A N 1
ATOM 700 C CA . HIS A 1 93 ? 27.759 6.493 114.413 1.00 24.06 93 HIS A CA 1
ATOM 701 C C . HIS A 1 93 ? 27.018 5.194 114.705 1.00 22.92 93 HIS A C 1
ATOM 702 O O . HIS A 1 93 ? 27.296 4.162 114.132 1.00 21.80 93 HIS A O 1
ATOM 709 N N . GLY A 1 94 ? 26.079 5.310 115.620 1.00 22.12 94 GLY A N 1
ATOM 710 C CA . GLY A 1 94 ? 25.250 4.206 116.099 1.00 22.25 94 GLY A CA 1
ATOM 711 C C . GLY A 1 94 ? 24.185 3.705 115.164 1.00 22.36 94 GLY A C 1
ATOM 712 O O . GLY A 1 94 ? 23.894 4.281 114.127 1.00 23.43 94 GLY A O 1
ATOM 713 N N . TYR A 1 95 ? 23.605 2.581 115.525 1.00 22.98 95 TYR A N 1
ATOM 714 C CA . TYR A 1 95 ? 22.717 1.881 114.599 1.00 21.96 95 TYR A CA 1
ATOM 715 C C . TYR A 1 95 ? 21.516 2.700 114.293 1.00 20.84 95 TYR A C 1
ATOM 716 O O . TYR A 1 95 ? 20.769 3.051 115.191 1.00 21.21 95 TYR A O 1
ATOM 725 N N . SER A 1 96 ? 21.278 2.952 113.009 1.00 23.02 96 SER A N 1
ATOM 726 C CA . SER A 1 96 ? 20.104 3.762 112.505 1.00 24.39 96 SER A CA 1
ATOM 727 C C . SER A 1 96 ? 20.378 5.244 112.432 1.00 25.12 96 SER A C 1
ATOM 728 O O . SER A 1 96 ? 19.553 5.980 111.902 1.00 23.84 96 SER A O 1
ATOM 731 N N . GLY A 1 97 ? 21.552 5.685 112.915 1.00 23.44 97 GLY A N 1
ATOM 732 C CA . GLY A 1 97 ? 21.808 7.117 113.063 1.00 22.60 97 GLY A CA 1
ATOM 733 C C . GLY A 1 97 ? 22.355 7.737 111.806 1.00 22.25 97 GLY A C 1
ATOM 734 O O . GLY A 1 97 ? 21.998 7.365 110.703 1.00 20.36 97 GLY A O 1
ATOM 735 N N . ASN A 1 98 ? 23.237 8.714 111.973 1.00 22.96 98 ASN A N 1
ATOM 736 C CA . ASN A 1 98 ? 23.766 9.452 110.839 1.00 21.91 98 ASN A CA 1
ATOM 737 C C . ASN A 1 98 ? 24.949 10.305 111.327 1.00 20.29 98 ASN A C 1
ATOM 738 O O . ASN A 1 98 ? 25.323 10.213 112.472 1.00 19.38 98 ASN A O 1
ATOM 743 N N . ARG A 1 99 ? 25.472 11.140 110.448 1.00 22.33 99 ARG A N 1
ATOM 744 C CA . ARG A 1 99 ? 26.627 12.004 110.668 1.00 22.33 99 ARG A CA 1
ATOM 745 C C . ARG A 1 99 ? 26.396 13.099 111.711 1.00 24.33 99 ARG A C 1
ATOM 746 O O . ARG A 1 99 ? 27.343 13.780 112.121 1.00 22.80 99 ARG A O 1
ATOM 754 N N . GLY A 1 100 ? 25.136 13.270 112.123 1.00 25.50 100 GLY A N 1
ATOM 755 C CA . GLY A 1 100 ? 24.739 14.247 113.142 1.00 27.34 100 GLY A CA 1
ATOM 756 C C . GLY A 1 100 ? 24.918 15.713 112.746 1.00 29.88 100 GLY A C 1
ATOM 757 O O . GLY A 1 100 ? 24.722 16.099 111.582 1.00 28.02 100 GLY A O 1
ATOM 758 N N . TYR A 1 101 ? 25.396 16.526 113.691 1.00 31.38 101 TYR A N 1
ATOM 759 C CA . TYR A 1 101 ? 25.433 17.964 113.469 1.00 33.49 101 TYR A CA 1
ATOM 760 C C . TYR A 1 101 ? 26.848 18.386 113.729 1.00 31.32 101 TYR A C 1
ATOM 761 O O . TYR A 1 101 ? 27.508 17.787 114.570 1.00 28.18 101 TYR A O 1
ATOM 770 N N . PRO A 1 102 ? 27.328 19.416 113.015 1.00 30.72 102 PRO A N 1
ATOM 771 C CA . PRO A 1 102 ? 28.740 19.779 113.163 1.00 30.73 102 PRO A CA 1
ATOM 772 C C . PRO A 1 102 ? 29.170 20.251 114.559 1.00 30.76 102 PRO A C 1
ATOM 773 O O . PRO A 1 102 ? 30.327 20.043 114.945 1.00 27.70 102 PRO A O 1
ATOM 777 N N . ASN A 1 103 ? 28.262 20.863 115.335 1.00 31.37 103 ASN A N 1
ATOM 778 C CA . ASN A 1 103 ? 28.619 21.308 116.720 1.00 31.29 103 ASN A CA 1
ATOM 779 C C . ASN A 1 103 ? 29.107 20.160 117.641 1.00 31.25 103 ASN A C 1
ATOM 780 O O . ASN A 1 103 ? 29.838 20.405 118.586 1.00 27.53 103 ASN A O 1
ATOM 785 N N . GLU A 1 104 ? 28.720 18.923 117.344 1.00 29.03 104 GLU A N 1
ATOM 786 C CA . GLU A 1 104 ? 29.209 17.757 118.064 1.00 30.27 104 GLU A CA 1
ATOM 787 C C . GLU A 1 104 ? 30.651 17.394 117.788 1.00 28.95 104 GLU A C 1
ATOM 788 O O . GLU A 1 104 ? 31.191 16.511 118.444 1.00 28.61 104 GLU A O 1
ATOM 794 N N . LEU A 1 105 ? 31.279 18.000 116.795 1.00 28.42 105 LEU A N 1
ATOM 795 C CA . LEU A 1 105 ? 32.697 17.815 116.550 1.00 28.47 105 LEU A CA 1
ATOM 796 C C . LEU A 1 105 ? 33.552 18.988 117.083 1.00 27.97 105 LEU A C 1
ATOM 797 O O . LEU A 1 105 ? 34.774 18.936 117.027 1.00 23.94 105 LEU A O 1
ATOM 802 N N . LEU A 1 106 ? 32.912 20.028 117.605 1.00 27.63 106 LEU A N 1
ATOM 803 C CA . LEU A 1 106 ? 33.621 21.192 118.189 1.00 30.68 106 LEU A CA 1
ATOM 804 C C . LEU A 1 106 ? 34.728 20.907 119.232 1.00 27.36 106 LEU A C 1
ATOM 805 O O . LEU A 1 106 ? 35.785 21.508 119.215 1.00 30.23 106 LEU A O 1
ATOM 810 N N . GLN A 1 107 ? 34.390 20.136 120.218 1.00 29.25 107 GLN A N 1
ATOM 811 C CA . GLN A 1 107 ? 35.313 19.653 121.224 1.00 34.40 107 GLN A CA 1
ATOM 812 C C . GLN A 1 107 ? 36.653 19.247 120.641 1.00 35.90 107 GLN A C 1
ATOM 813 O O . GLN A 1 107 ? 37.692 19.664 121.137 1.00 37.59 107 GLN A O 1
ATOM 819 N N . TRP A 1 108 ? 36.632 18.463 119.559 1.00 34.78 108 TRP A N 1
ATOM 820 C CA . TRP A 1 108 ? 37.876 18.017 118.912 1.00 30.23 108 TRP A CA 1
ATOM 821 C C . TRP A 1 108 ? 38.585 19.172 118.276 1.00 31.00 108 TRP A C 1
ATOM 822 O O . TRP A 1 108 ? 39.778 19.301 118.498 1.00 31.87 108 TRP A O 1
ATOM 833 N N . ALA A 1 109 ? 37.850 20.065 117.571 1.00 31.13 109 ALA A N 1
ATOM 834 C CA . ALA A 1 109 ? 38.462 21.206 116.954 1.00 32.16 109 ALA A CA 1
ATOM 835 C C . ALA A 1 109 ? 39.078 22.169 117.959 1.00 34.63 109 ALA A C 1
ATOM 836 O O . ALA A 1 109 ? 40.150 22.739 117.724 1.00 30.54 109 ALA A O 1
ATOM 838 N N . SER A 1 110 ? 38.418 22.371 119.085 1.00 34.64 110 SER A N 1
ATOM 839 C CA . SER A 1 110 ? 38.971 23.245 120.104 1.00 36.91 110 SER A CA 1
ATOM 840 C C . SER A 1 110 ? 40.257 22.698 120.709 1.00 35.03 110 SER A C 1
ATOM 841 O O . SER A 1 110 ? 41.055 23.468 121.219 1.00 38.28 110 SER A O 1
ATOM 844 N N . MET A 1 111 ? 40.498 21.392 120.630 1.00 36.92 111 MET A N 1
ATOM 845 C CA . MET A 1 111 ? 41.829 20.834 121.000 1.00 36.72 111 MET A CA 1
ATOM 846 C C . MET A 1 111 ? 42.854 20.867 119.881 1.00 35.54 111 MET A C 1
ATOM 847 O O . MET A 1 111 ? 43.910 20.203 119.976 1.00 36.48 111 MET A O 1
ATOM 852 N N . GLY A 1 112 ? 42.553 21.577 118.802 1.00 34.08 112 GLY A N 1
ATOM 853 C CA . GLY A 1 112 ? 43.469 21.693 117.659 1.00 35.14 112 GLY A CA 1
ATOM 854 C C . GLY A 1 112 ? 43.443 20.505 116.692 1.00 32.47 112 GLY A C 1
ATOM 855 O O . GLY A 1 112 ? 44.423 20.213 116.039 1.00 34.83 112 GLY A O 1
ATOM 856 N N . MET A 1 113 ? 42.325 19.825 116.587 1.00 33.36 113 MET A N 1
ATOM 857 C CA . MET A 1 113 ? 42.253 18.633 115.755 1.00 31.64 113 MET A CA 1
ATOM 858 C C . MET A 1 113 ? 41.264 18.825 114.669 1.00 28.09 113 MET A C 1
ATOM 859 O O . MET A 1 113 ? 40.315 19.567 114.811 1.00 27.04 113 MET A O 1
ATOM 864 N N . ALA A 1 114 ? 41.467 18.123 113.574 1.00 25.42 114 ALA A N 1
ATOM 865 C CA . ALA A 1 114 ? 40.432 17.951 112.586 1.00 23.68 114 ALA A CA 1
ATOM 866 C C . ALA A 1 114 ? 39.514 16.828 113.020 1.00 24.71 114 ALA A C 1
ATOM 867 O O . ALA A 1 114 ? 39.906 15.987 113.806 1.00 26.44 114 ALA A O 1
ATOM 869 N N . ALA A 1 115 ? 38.287 16.789 112.499 1.00 25.17 115 ALA A N 1
ATOM 870 C CA . ALA A 1 115 ? 37.425 15.672 112.766 1.00 23.09 115 ALA A CA 1
ATOM 871 C C . ALA A 1 115 ? 36.482 15.410 111.609 1.00 25.17 115 ALA A C 1
ATOM 872 O O . ALA A 1 115 ? 35.965 16.354 110.970 1.00 28.81 115 ALA A O 1
ATOM 874 N N . LEU A 1 116 ? 36.190 14.138 111.389 1.00 25.08 116 LEU A N 1
ATOM 875 C CA . LEU A 1 116 ? 35.244 13.734 110.325 1.00 23.14 116 LEU A CA 1
ATOM 876 C C . LEU A 1 116 ? 34.202 12.819 110.940 1.00 22.56 116 LEU A C 1
ATOM 877 O O . LEU A 1 116 ? 34.551 11.827 111.602 1.00 24.05 116 LEU A O 1
ATOM 882 N N . ALA A 1 117 ? 32.933 13.123 110.677 1.00 21.50 117 ALA A N 1
ATOM 883 C CA . ALA A 1 117 ? 31.861 12.203 110.926 1.00 22.88 117 ALA A CA 1
ATOM 884 C C . ALA A 1 117 ? 31.159 11.802 109.642 1.00 24.31 117 ALA A C 1
ATOM 885 O O . ALA A 1 117 ? 30.805 12.651 108.875 1.00 29.23 117 ALA A O 1
ATOM 887 N N . ILE A 1 118 ? 30.847 10.532 109.472 1.00 24.78 118 ILE A N 1
ATOM 888 C CA . ILE A 1 118 ? 30.203 10.021 108.263 1.00 27.87 118 ILE A CA 1
ATOM 889 C C . ILE A 1 118 ? 28.883 9.268 108.522 1.00 25.87 118 ILE A C 1
ATOM 890 O O . ILE A 1 118 ? 28.683 8.728 109.583 1.00 25.58 118 ILE A O 1
ATOM 895 N N . ASP A 1 119 ? 27.977 9.308 107.562 1.00 27.55 119 ASP A N 1
ATOM 896 C CA . ASP A 1 119 ? 26.835 8.397 107.476 1.00 27.64 119 ASP A CA 1
ATOM 897 C C . ASP A 1 119 ? 27.260 6.933 107.174 1.00 30.56 119 ASP A C 1
ATOM 898 O O . ASP A 1 119 ? 28.125 6.702 106.372 1.00 33.13 119 ASP A O 1
ATOM 903 N N . VAL A 1 120 ? 26.535 5.972 107.750 1.00 35.12 120 VAL A N 1
ATOM 904 C CA . VAL A 1 120 ? 26.619 4.554 107.460 1.00 32.12 120 VAL A CA 1
ATOM 905 C C . VAL A 1 120 ? 25.500 4.350 106.449 1.00 33.92 120 VAL A C 1
ATOM 906 O O . VAL A 1 120 ? 24.385 4.805 106.652 1.00 35.92 120 VAL A O 1
ATOM 910 N N . ARG A 1 121 ? 25.842 3.711 105.345 1.00 30.48 121 ARG A N 1
ATOM 911 C CA . ARG A 1 121 ? 25.018 3.619 104.179 1.00 29.88 121 ARG A CA 1
ATOM 912 C C . ARG A 1 121 ? 23.572 3.072 104.369 1.00 26.73 121 ARG A C 1
ATOM 913 O O . ARG A 1 121 ? 23.332 2.060 105.012 1.00 24.69 121 ARG A O 1
ATOM 921 N N . GLY A 1 122 ? 22.579 3.829 103.921 1.00 22.68 122 GLY A N 1
ATOM 922 C CA . GLY A 1 122 ? 21.224 3.363 104.069 1.00 20.76 122 GLY A CA 1
ATOM 923 C C . GLY A 1 122 ? 20.587 3.638 105.399 1.00 20.55 122 GLY A C 1
ATOM 924 O O . GLY A 1 122 ? 19.434 3.332 105.548 1.00 19.93 122 GLY A O 1
ATOM 925 N N . GLN A 1 123 ? 21.290 4.211 106.378 1.00 20.84 123 GLN A N 1
ATOM 926 C CA . GLN A 1 123 ? 20.666 4.421 107.673 1.00 23.29 123 GLN A CA 1
ATOM 927 C C . GLN A 1 123 ? 19.953 5.790 107.785 1.00 23.80 123 GLN A C 1
ATOM 928 O O . GLN A 1 123 ? 19.488 6.284 106.788 1.00 30.26 123 GLN A O 1
ATOM 934 N N . GLY A 1 124 ? 19.881 6.437 108.939 1.00 23.41 124 GLY A N 1
ATOM 935 C CA . GLY A 1 124 ? 18.966 7.556 109.095 1.00 25.35 124 GLY A CA 1
ATOM 936 C C . GLY A 1 124 ? 19.466 8.835 108.483 1.00 26.05 124 GLY A C 1
ATOM 937 O O . GLY A 1 124 ? 19.209 9.904 109.032 1.00 30.39 124 GLY A O 1
ATOM 938 N N . GLY A 1 125 ? 20.118 8.755 107.317 1.00 24.87 125 GLY A N 1
ATOM 939 C CA . GLY A 1 125 ? 20.790 9.930 106.732 1.00 28.78 125 GLY A CA 1
ATOM 940 C C . GLY A 1 125 ? 20.421 10.122 105.279 1.00 25.91 125 GLY A C 1
ATOM 941 O O . GLY A 1 125 ? 19.440 9.508 104.750 1.00 24.88 125 GLY A O 1
ATOM 942 N N . VAL A 1 126 ? 21.170 11.014 104.653 1.00 27.62 126 VAL A N 1
ATOM 943 C CA . VAL A 1 126 ? 21.013 11.281 103.213 1.00 28.23 126 VAL A CA 1
ATOM 944 C C . VAL A 1 126 ? 21.848 10.289 102.366 1.00 26.14 126 VAL A C 1
ATOM 945 O O . VAL A 1 126 ? 21.816 10.360 101.154 1.00 29.22 126 VAL A O 1
ATOM 949 N N . THR A 1 127 ? 22.634 9.419 102.994 1.00 23.76 127 THR A N 1
ATOM 950 C CA . THR A 1 127 ? 23.504 8.455 102.270 1.00 21.40 127 THR A CA 1
ATOM 951 C C . THR A 1 127 ? 22.742 7.164 102.020 1.00 22.84 127 THR A C 1
ATOM 952 O O . THR A 1 127 ? 22.375 6.462 102.984 1.00 24.95 127 THR A O 1
ATOM 956 N N . PRO A 1 128 ? 22.443 6.851 100.760 1.00 23.40 128 PRO A N 1
ATOM 957 C CA . PRO A 1 128 ? 21.664 5.643 100.460 1.00 27.23 128 PRO A CA 1
ATOM 958 C C . PRO A 1 128 ? 22.564 4.387 100.440 1.00 29.30 128 PRO A C 1
ATOM 959 O O . PRO A 1 128 ? 23.729 4.515 100.753 1.00 25.02 128 PRO A O 1
ATOM 963 N N . ASP A 1 129 ? 21.989 3.211 100.113 1.00 30.24 129 ASP A N 1
ATOM 964 C CA . ASP A 1 129 ? 22.715 1.949 100.008 1.00 33.06 129 ASP A CA 1
ATOM 965 C C . ASP A 1 129 ? 22.499 1.355 98.637 1.00 32.21 129 ASP A C 1
ATOM 966 O O . ASP A 1 129 ? 21.473 0.765 98.396 1.00 31.29 129 ASP A O 1
ATOM 971 N N . ARG A 1 130 ? 23.497 1.433 97.778 1.00 33.90 130 ARG A N 1
ATOM 972 C CA . ARG A 1 130 ? 23.363 0.944 96.399 1.00 36.66 130 ARG A CA 1
ATOM 973 C C . ARG A 1 130 ? 23.664 -0.529 96.192 1.00 34.22 130 ARG A C 1
ATOM 974 O O . ARG A 1 130 ? 23.607 -0.980 95.071 1.00 35.20 130 ARG A O 1
ATOM 982 N N . ALA A 1 131 ? 24.036 -1.271 97.240 1.00 33.64 131 ALA A N 1
ATOM 983 C CA . ALA A 1 131 ? 24.429 -2.669 97.075 1.00 31.07 131 ALA A CA 1
ATOM 984 C C . ALA A 1 131 ? 23.147 -3.469 96.911 1.00 31.92 131 ALA A C 1
ATOM 985 O O . ALA A 1 131 ? 22.098 -3.009 97.330 1.00 29.47 131 ALA A O 1
ATOM 987 N N . GLU A 1 132 ? 23.252 -4.627 96.259 1.00 32.40 132 GLU A N 1
ATOM 988 C CA . GLU A 1 132 ? 22.121 -5.505 95.940 1.00 34.22 132 GLU A CA 1
ATOM 989 C C . GLU A 1 132 ? 22.305 -6.741 96.754 1.00 32.06 132 GLU A C 1
ATOM 990 O O . GLU A 1 132 ? 23.459 -7.193 96.895 1.00 26.26 132 GLU A O 1
ATOM 996 N N . TYR A 1 133 ? 21.178 -7.272 97.279 1.00 26.38 133 TYR A N 1
ATOM 997 C CA . TYR A 1 133 ? 21.188 -8.443 98.108 1.00 25.15 133 TYR A CA 1
ATOM 998 C C . TYR A 1 133 ? 20.342 -9.579 97.430 1.00 27.58 133 TYR A C 1
ATOM 999 O O . TYR A 1 133 ? 19.370 -9.310 96.713 1.00 25.26 133 TYR A O 1
ATOM 1008 N N . PRO A 1 134 ? 20.771 -10.857 97.577 1.00 28.78 134 PRO A N 1
ATOM 1009 C CA . PRO A 1 134 ? 19.993 -11.940 96.939 1.00 29.67 134 PRO A CA 1
ATOM 1010 C C . PRO A 1 134 ? 18.598 -12.176 97.476 1.00 27.90 134 PRO A C 1
ATOM 1011 O O . PRO A 1 134 ? 17.812 -12.841 96.798 1.00 30.88 134 PRO A O 1
ATOM 1015 N N . GLN A 1 135 ? 18.285 -11.716 98.679 1.00 25.95 135 GLN A N 1
ATOM 1016 C CA . GLN A 1 135 ? 16.983 -12.014 99.260 1.00 27.34 135 GLN A CA 1
ATOM 1017 C C . GLN A 1 135 ? 16.532 -10.793 99.988 1.00 27.06 135 GLN A C 1
ATOM 1018 O O . GLN A 1 135 ? 17.266 -9.803 100.080 1.00 25.65 135 GLN A O 1
ATOM 1024 N N . GLY A 1 136 ? 15.339 -10.866 100.570 1.00 26.86 136 GLY A N 1
ATOM 1025 C CA . GLY A 1 136 ? 14.931 -9.833 101.500 1.00 28.21 136 GLY A CA 1
ATOM 1026 C C . GLY A 1 136 ? 15.568 -9.895 102.887 1.00 29.12 136 GLY A C 1
ATOM 1027 O O . GLY A 1 136 ? 16.653 -10.495 103.117 1.00 28.13 136 GLY A O 1
ATOM 1028 N N . GLY A 1 137 ? 14.893 -9.257 103.850 1.00 30.25 137 GLY A N 1
ATOM 1029 C CA . GLY A 1 137 ? 15.335 -9.392 105.242 1.00 29.70 137 GLY A CA 1
ATOM 1030 C C . GLY A 1 137 ? 14.368 -8.975 106.301 1.00 29.32 137 GLY A C 1
ATOM 1031 O O . GLY A 1 137 ? 13.240 -8.683 106.031 1.00 28.99 137 GLY A O 1
ATOM 1032 N N . ILE A 1 138 ? 14.891 -8.926 107.525 1.00 30.81 138 ILE A N 1
ATOM 1033 C CA . ILE A 1 138 ? 14.216 -8.408 108.696 1.00 30.31 138 ILE A CA 1
ATOM 1034 C C . ILE A 1 138 ? 14.351 -6.886 108.612 1.00 29.93 138 ILE A C 1
ATOM 1035 O O . ILE A 1 138 ? 15.417 -6.406 108.228 1.00 26.39 138 ILE A O 1
ATOM 1040 N N . PRO A 1 139 ? 13.313 -6.115 109.026 1.00 28.87 139 PRO A N 1
ATOM 1041 C CA . PRO A 1 139 ? 13.504 -4.655 109.004 1.00 28.77 139 PRO A CA 1
ATOM 1042 C C . PRO A 1 139 ? 14.796 -4.244 109.704 1.00 27.75 139 PRO A C 1
ATOM 1043 O O . PRO A 1 139 ? 15.073 -4.760 110.760 1.00 29.82 139 PRO A O 1
ATOM 1047 N N . GLY A 1 140 ? 15.531 -3.291 109.130 1.00 27.14 140 GLY A N 1
ATOM 1048 C CA . GLY A 1 140 ? 16.935 -3.010 109.501 1.00 25.96 140 GLY A CA 1
ATOM 1049 C C . GLY A 1 140 ? 17.935 -3.480 108.459 1.00 24.83 140 GLY A C 1
ATOM 1050 O O . GLY A 1 140 ? 17.593 -3.700 107.313 1.00 30.67 140 GLY A O 1
ATOM 1051 N N . TRP A 1 141 ? 19.170 -3.670 108.858 1.00 24.44 141 TRP A N 1
ATOM 1052 C CA . TRP A 1 141 ? 20.273 -3.945 107.930 1.00 24.61 141 TRP A CA 1
ATOM 1053 C C . TRP A 1 141 ? 21.106 -5.168 108.304 1.00 23.35 141 TRP A C 1
ATOM 1054 O O . TRP A 1 141 ? 21.808 -5.666 107.441 1.00 25.30 141 TRP A O 1
ATOM 1065 N N . MET A 1 142 ? 20.970 -5.695 109.519 1.00 23.46 142 MET A N 1
ATOM 1066 C CA . MET A 1 142 ? 21.827 -6.824 110.021 1.00 24.22 142 MET A CA 1
ATOM 1067 C C . MET A 1 142 ? 21.702 -8.139 109.233 1.00 24.30 142 MET A C 1
ATOM 1068 O O . MET A 1 142 ? 22.600 -9.009 109.340 1.00 26.31 142 MET A O 1
ATOM 1073 N N . THR A 1 143 ? 20.580 -8.347 108.545 1.00 21.93 143 THR A N 1
ATOM 1074 C CA . THR A 1 143 ? 20.307 -9.647 107.855 1.00 24.20 143 THR A CA 1
ATOM 1075 C C . THR A 1 143 ? 20.425 -9.584 106.318 1.00 23.51 143 THR A C 1
ATOM 1076 O O . THR A 1 143 ? 20.254 -10.569 105.627 1.00 24.25 143 THR A O 1
ATOM 1080 N N . LEU A 1 144 ? 20.755 -8.413 105.789 1.00 24.40 144 LEU A N 1
ATOM 1081 C CA . LEU A 1 144 ? 20.903 -8.266 104.329 1.00 24.18 144 LEU A CA 1
ATOM 1082 C C . LEU A 1 144 ? 22.162 -8.969 103.859 1.00 21.98 144 LEU A C 1
ATOM 1083 O O . LEU A 1 144 ? 23.258 -8.655 104.334 1.00 19.34 144 LEU A O 1
ATOM 1088 N N . GLY A 1 145 ? 21.960 -9.979 103.002 1.00 18.72 145 GLY A N 1
ATOM 1089 C CA . GLY A 1 145 ? 23.072 -10.778 102.452 1.00 20.40 145 GLY A CA 1
ATOM 1090 C C . GLY A 1 145 ? 23.739 -11.690 103.464 1.00 20.63 145 GLY A C 1
ATOM 1091 O O . GLY A 1 145 ? 24.909 -12.062 103.299 1.00 22.69 145 GLY A O 1
ATOM 1092 N N . ILE A 1 146 ? 22.999 -12.086 104.490 1.00 22.86 146 ILE A N 1
ATOM 1093 C CA . ILE A 1 146 ? 23.567 -12.836 105.619 1.00 25.31 146 ILE A CA 1
ATOM 1094 C C . ILE A 1 146 ? 24.079 -14.233 105.305 1.00 27.16 146 ILE A C 1
ATOM 1095 O O . ILE A 1 146 ? 24.949 -14.752 106.036 1.00 27.42 146 ILE A O 1
ATOM 1100 N N . LEU A 1 147 ? 23.601 -14.827 104.207 1.00 29.60 147 LEU A N 1
ATOM 1101 C CA . LEU A 1 147 ? 24.104 -16.135 103.768 1.00 32.76 147 LEU A CA 1
ATOM 1102 C C . LEU A 1 147 ? 25.430 -16.216 103.014 1.00 33.86 147 LEU A C 1
ATOM 1103 O O . LEU A 1 147 ? 25.944 -17.319 102.830 1.00 33.15 147 LEU A O 1
ATOM 1108 N N . ASP A 1 148 ? 26.022 -15.086 102.642 1.00 35.17 148 ASP A N 1
ATOM 1109 C CA . ASP A 1 148 ? 27.312 -15.075 101.969 1.00 38.29 148 ASP A CA 1
ATOM 1110 C C . ASP A 1 148 ? 28.099 -13.808 102.351 1.00 35.36 148 ASP A C 1
ATOM 1111 O O . ASP A 1 148 ? 27.623 -12.732 102.072 1.00 31.77 148 ASP A O 1
ATOM 1116 N N . PRO A 1 149 ? 29.325 -13.938 102.924 1.00 33.52 149 PRO A N 1
ATOM 1117 C CA . PRO A 1 149 ? 30.036 -12.721 103.315 1.00 36.38 149 PRO A CA 1
ATOM 1118 C C . PRO A 1 149 ? 30.370 -11.770 102.140 1.00 35.35 149 PRO A C 1
ATOM 1119 O O . PRO A 1 149 ? 30.498 -10.588 102.368 1.00 33.21 149 PRO A O 1
ATOM 1123 N N . ALA A 1 150 ? 30.530 -12.294 100.935 1.00 32.33 150 ALA A N 1
ATOM 1124 C CA . ALA A 1 150 ? 30.803 -11.480 99.759 1.00 37.29 150 ALA A CA 1
ATOM 1125 C C . ALA A 1 150 ? 29.713 -10.450 99.493 1.00 37.41 150 ALA A C 1
ATOM 1126 O O . ALA A 1 150 ? 30.029 -9.396 98.958 1.00 32.94 150 ALA A O 1
ATOM 1128 N N . SER A 1 151 ? 28.462 -10.743 99.874 1.00 32.50 151 SER A N 1
ATOM 1129 C CA . SER A 1 151 ? 27.337 -9.803 99.630 1.00 33.03 151 SER A CA 1
ATOM 1130 C C . SER A 1 151 ? 26.690 -9.231 100.907 1.00 29.99 151 SER A C 1
ATOM 1131 O O . SER A 1 151 ? 25.658 -8.539 100.841 1.00 27.75 151 SER A O 1
ATOM 1134 N N . TYR A 1 152 ? 27.305 -9.498 102.071 1.00 25.98 152 TYR A N 1
ATOM 1135 C CA . TYR A 1 152 ? 26.722 -9.103 103.331 1.00 25.30 152 TYR A CA 1
ATOM 1136 C C . TYR A 1 152 ? 26.795 -7.572 103.578 1.00 25.33 152 TYR A C 1
ATOM 1137 O O . TYR A 1 152 ? 27.854 -6.986 103.376 1.00 21.89 152 TYR A O 1
ATOM 1146 N N . TYR A 1 153 ? 25.682 -6.956 104.031 1.00 22.85 153 TYR A N 1
ATOM 1147 C CA . TYR A 1 153 ? 25.636 -5.495 104.353 1.00 22.56 153 TYR A CA 1
ATOM 1148 C C . TYR A 1 153 ? 26.929 -4.834 104.875 1.00 23.19 153 TYR A C 1
ATOM 1149 O O . TYR A 1 153 ? 27.402 -3.787 104.365 1.00 22.38 153 TYR A O 1
ATOM 1158 N N . TYR A 1 154 ? 27.557 -5.464 105.857 1.00 24.47 154 TYR A N 1
ATOM 1159 C CA . TYR A 1 154 ? 28.689 -4.813 106.507 1.00 24.77 154 TYR A CA 1
ATOM 1160 C C . TYR A 1 154 ? 29.949 -4.894 105.707 1.00 25.71 154 TYR A C 1
ATOM 1161 O O . TYR A 1 154 ? 30.917 -4.203 106.083 1.00 24.89 154 TYR A O 1
ATOM 1170 N N . LYS A 1 155 ? 29.972 -5.625 104.587 1.00 22.06 155 LYS A N 1
ATOM 1171 C CA . LYS A 1 155 ? 31.176 -5.597 103.783 1.00 24.57 155 LYS A CA 1
ATOM 1172 C C . LYS A 1 155 ? 31.425 -4.198 103.202 1.00 25.42 155 LYS A C 1
ATOM 1173 O O . LYS A 1 155 ? 32.437 -3.615 103.462 1.00 27.88 155 LYS A O 1
ATOM 1179 N N . GLN A 1 156 ? 30.495 -3.678 102.424 1.00 23.77 156 GLN A N 1
ATOM 1180 C CA . GLN A 1 156 ? 30.620 -2.356 101.898 1.00 25.21 156 GLN A CA 1
ATOM 1181 C C . GLN A 1 156 ? 30.625 -1.289 103.006 1.00 26.90 156 GLN A C 1
ATOM 1182 O O . GLN A 1 156 ? 31.326 -0.272 102.855 1.00 24.06 156 GLN A O 1
ATOM 1188 N N . VAL A 1 157 ? 29.971 -1.522 104.159 1.00 23.93 157 VAL A N 1
ATOM 1189 C CA . VAL A 1 157 ? 30.096 -0.545 105.281 1.00 22.73 157 VAL A CA 1
ATOM 1190 C C . VAL A 1 157 ? 31.538 -0.411 105.767 1.00 22.61 157 VAL A C 1
ATOM 1191 O O . VAL A 1 157 ? 32.054 0.718 105.950 1.00 23.01 157 VAL A O 1
ATOM 1195 N N . TYR A 1 158 ? 32.224 -1.556 105.965 1.00 23.46 158 TYR A N 1
ATOM 1196 C CA . TYR A 1 158 ? 33.600 -1.522 106.464 1.00 22.72 158 TYR A CA 1
ATOM 1197 C C . TYR A 1 158 ? 34.525 -0.879 105.469 1.00 22.86 158 TYR A C 1
ATOM 1198 O O . TYR A 1 158 ? 35.433 -0.117 105.832 1.00 24.50 158 TYR A O 1
ATOM 1207 N N . LEU A 1 159 ? 34.300 -1.160 104.205 1.00 25.36 159 LEU A N 1
ATOM 1208 C CA . LEU A 1 159 ? 35.076 -0.463 103.160 1.00 25.73 159 LEU A CA 1
ATOM 1209 C C . LEU A 1 159 ? 34.845 1.050 103.139 1.00 24.61 159 LEU A C 1
ATOM 1210 O O . LEU A 1 159 ? 35.790 1.807 102.908 1.00 24.47 159 LEU A O 1
ATOM 1215 N N . ASP A 1 160 ? 33.594 1.502 103.274 1.00 26.37 160 ASP A N 1
ATOM 1216 C CA . ASP A 1 160 ? 33.304 2.977 103.394 1.00 27.49 160 ASP A CA 1
ATOM 1217 C C . ASP A 1 160 ? 34.097 3.604 104.553 1.00 29.46 160 ASP A C 1
ATOM 1218 O O . ASP A 1 160 ? 34.588 4.742 104.440 1.00 24.64 160 ASP A O 1
ATOM 1223 N N . CYS A 1 161 ? 34.237 2.826 105.647 1.00 31.75 161 CYS A N 1
ATOM 1224 C CA . CYS A 1 161 ? 34.900 3.244 106.868 1.00 30.62 161 CYS A CA 1
ATOM 1225 C C . CYS A 1 161 ? 36.381 3.347 106.700 1.00 31.97 161 CYS A C 1
ATOM 1226 O O . CYS A 1 161 ? 36.989 4.135 107.399 1.00 28.27 161 CYS A O 1
ATOM 1229 N N . ILE A 1 162 ? 36.963 2.495 105.850 1.00 30.16 162 ILE A N 1
ATOM 1230 C CA . ILE A 1 162 ? 38.394 2.577 105.505 1.00 29.94 162 ILE A CA 1
ATOM 1231 C C . ILE A 1 162 ? 38.618 3.738 104.526 1.00 30.44 162 ILE A C 1
ATOM 1232 O O . ILE A 1 162 ? 39.637 4.490 104.561 1.00 26.51 162 ILE A O 1
ATOM 1237 N N . ARG A 1 163 ? 37.653 3.896 103.633 1.00 26.12 163 ARG A N 1
ATOM 1238 C CA . ARG A 1 163 ? 37.703 5.025 102.725 1.00 26.95 163 ARG A CA 1
ATOM 1239 C C . ARG A 1 163 ? 37.555 6.393 103.430 1.00 24.47 163 ARG A C 1
ATOM 1240 O O . ARG A 1 163 ? 38.090 7.379 102.910 1.00 24.89 163 ARG A O 1
ATOM 1248 N N . ALA A 1 164 ? 36.907 6.464 104.595 1.00 20.67 164 ALA A N 1
ATOM 1249 C CA . ALA A 1 164 ? 37.004 7.655 105.448 1.00 21.77 164 ALA A CA 1
ATOM 1250 C C . ALA A 1 164 ? 38.450 7.962 105.900 1.00 24.20 164 ALA A C 1
ATOM 1251 O O . ALA A 1 164 ? 38.846 9.095 106.037 1.00 24.59 164 ALA A O 1
ATOM 1253 N N . LEU A 1 165 ? 39.256 6.941 106.123 1.00 26.35 165 LEU A N 1
ATOM 1254 C CA . LEU A 1 165 ? 40.684 7.178 106.429 1.00 27.55 165 LEU A CA 1
ATOM 1255 C C . LEU A 1 165 ? 41.419 7.667 105.178 1.00 30.06 165 LEU A C 1
ATOM 1256 O O . LEU A 1 165 ? 42.272 8.524 105.307 1.00 29.83 165 LEU A O 1
ATOM 1261 N N . ASP A 1 166 ? 41.072 7.151 103.984 1.00 34.41 166 ASP A N 1
ATOM 1262 C CA . ASP A 1 166 ? 41.584 7.688 102.676 1.00 33.67 166 ASP A CA 1
ATOM 1263 C C . ASP A 1 166 ? 41.191 9.163 102.538 1.00 29.35 166 ASP A C 1
ATOM 1264 O O . ASP A 1 166 ? 41.968 9.958 102.051 1.00 27.73 166 ASP A O 1
ATOM 1269 N N . PHE A 1 167 ? 39.962 9.512 102.896 1.00 25.87 167 PHE A N 1
ATOM 1270 C CA . PHE A 1 167 ? 39.555 10.929 102.818 1.00 28.27 167 PHE A CA 1
ATOM 1271 C C . PHE A 1 167 ? 40.388 11.807 103.755 1.00 27.50 167 PHE A C 1
ATOM 1272 O O . PHE A 1 167 ? 40.957 12.823 103.295 1.00 24.69 167 PHE A O 1
ATOM 1280 N N . VAL A 1 168 ? 40.479 11.461 105.040 1.00 25.95 168 VAL A N 1
ATOM 1281 C CA . VAL A 1 168 ? 41.227 12.342 105.908 1.00 28.36 168 VAL A CA 1
ATOM 1282 C C . VAL A 1 168 ? 42.690 12.405 105.502 1.00 30.23 168 VAL A C 1
ATOM 1283 O O . VAL A 1 168 ? 43.292 13.481 105.616 1.00 29.88 168 VAL A O 1
ATOM 1287 N N . CYS A 1 169 ? 43.265 11.292 105.033 1.00 33.22 169 CYS A N 1
ATOM 1288 C CA . CYS A 1 169 ? 44.688 11.299 104.597 1.00 36.42 169 CYS A CA 1
ATOM 1289 C C . CYS A 1 169 ? 44.932 12.120 103.319 1.00 35.75 169 CYS A C 1
ATOM 1290 O O . CYS A 1 169 ? 45.987 12.712 103.146 1.00 29.52 169 CYS A O 1
ATOM 1293 N N . SER A 1 170 ? 43.930 12.179 102.454 1.00 29.28 170 SER A N 1
ATOM 1294 C CA . SER A 1 170 ? 43.965 13.145 101.336 1.00 31.29 170 SER A CA 1
ATOM 1295 C C . SER A 1 170 ? 43.908 14.645 101.714 1.00 32.29 170 SER A C 1
ATOM 1296 O O . SER A 1 170 ? 44.202 15.484 100.849 1.00 35.96 170 SER A O 1
ATOM 1299 N N . ARG A 1 171 ? 43.534 15.015 102.946 1.00 31.54 171 ARG A N 1
ATOM 1300 C CA . ARG A 1 171 ? 43.560 16.445 103.348 1.00 31.56 171 ARG A CA 1
ATOM 1301 C C . ARG A 1 171 ? 44.996 16.848 103.614 1.00 33.11 171 ARG A C 1
ATOM 1302 O O . ARG A 1 171 ? 45.706 16.187 104.348 1.00 30.47 171 ARG A O 1
ATOM 1310 N N . GLU A 1 172 ? 45.450 17.930 103.006 1.00 35.63 172 GLU A N 1
ATOM 1311 C CA . GLU A 1 172 ? 46.862 18.295 103.121 1.00 41.49 172 GLU A CA 1
ATOM 1312 C C . GLU A 1 172 ? 47.243 18.756 104.532 1.00 33.66 172 GLU A C 1
ATOM 1313 O O . GLU A 1 172 ? 48.334 18.474 104.992 1.00 36.67 172 GLU A O 1
ATOM 1319 N N . GLU A 1 173 ? 46.313 19.394 105.233 1.00 28.64 173 GLU A N 1
ATOM 1320 C CA . GLU A 1 173 ? 46.531 19.817 106.617 1.00 31.59 173 GLU A CA 1
ATOM 1321 C C . GLU A 1 173 ? 46.634 18.665 107.635 1.00 31.26 173 GLU A C 1
ATOM 1322 O O . GLU A 1 173 ? 47.173 18.866 108.730 1.00 26.87 173 GLU A O 1
ATOM 1328 N N . VAL A 1 174 ? 46.119 17.474 107.277 1.00 28.08 174 VAL A N 1
ATOM 1329 C CA . VAL A 1 174 ? 46.080 16.367 108.217 1.00 28.62 174 VAL A CA 1
ATOM 1330 C C . VAL A 1 174 ? 47.432 15.657 108.340 1.00 29.31 174 VAL A C 1
ATOM 1331 O O . VAL A 1 174 ? 48.130 15.446 107.355 1.00 30.20 174 VAL A O 1
ATOM 1335 N N . ASP A 1 175 ? 47.819 15.361 109.579 1.00 31.49 175 ASP A N 1
ATOM 1336 C CA . ASP A 1 175 ? 48.959 14.447 109.925 1.00 32.96 175 ASP A CA 1
ATOM 1337 C C . ASP A 1 175 ? 48.437 12.981 109.986 1.00 35.12 175 ASP A C 1
ATOM 1338 O O . ASP A 1 175 ? 47.726 12.586 110.939 1.00 29.73 175 ASP A O 1
ATOM 1343 N N . ALA A 1 176 ? 48.822 12.197 108.983 1.00 33.78 176 ALA A N 1
ATOM 1344 C CA . ALA A 1 176 ? 48.365 10.829 108.796 1.00 34.69 176 ALA A CA 1
ATOM 1345 C C . ALA A 1 176 ? 48.959 9.862 109.852 1.00 31.53 176 ALA A C 1
ATOM 1346 O O . ALA A 1 176 ? 48.391 8.791 110.119 1.00 28.79 176 ALA A O 1
ATOM 1348 N N . SER A 1 177 ? 50.026 10.274 110.528 1.00 30.08 177 SER A N 1
ATOM 1349 C CA . SER A 1 177 ? 50.501 9.501 111.691 1.00 30.42 177 SER A CA 1
ATOM 1350 C C . SER A 1 177 ? 49.762 9.831 113.031 1.00 27.68 177 SER A C 1
ATOM 1351 O O . SER A 1 177 ? 50.102 9.286 114.090 1.00 31.04 177 SER A O 1
ATOM 1354 N N . ARG A 1 178 ? 48.753 10.708 113.005 1.00 25.74 178 ARG A N 1
ATOM 1355 C CA . ARG A 1 178 ? 48.023 11.043 114.210 1.00 26.43 178 ARG A CA 1
ATOM 1356 C C . ARG A 1 178 ? 46.517 10.922 113.982 1.00 23.87 178 ARG A C 1
ATOM 1357 O O . ARG A 1 178 ? 45.797 11.898 114.112 1.00 24.61 178 ARG A O 1
ATOM 1365 N N . ILE A 1 179 ? 46.058 9.722 113.629 1.00 25.55 179 ILE A N 1
ATOM 1366 C CA . ILE A 1 179 ? 44.637 9.445 113.400 1.00 27.57 179 ILE A CA 1
ATOM 1367 C C . ILE A 1 179 ? 44.020 8.601 114.545 1.00 26.68 179 ILE A C 1
ATOM 1368 O O . ILE A 1 179 ? 44.587 7.567 114.920 1.00 24.01 179 ILE A O 1
ATOM 1373 N N . ALA A 1 180 ? 42.873 9.036 115.075 1.00 21.07 180 ALA A N 1
ATOM 1374 C CA . ALA A 1 180 ? 42.106 8.243 116.022 1.00 23.60 180 ALA A CA 1
ATOM 1375 C C . ALA A 1 180 ? 40.739 7.929 115.435 1.00 24.80 180 ALA A C 1
ATOM 1376 O O . ALA A 1 180 ? 40.209 8.725 114.648 1.00 26.29 180 ALA A O 1
ATOM 1378 N N . VAL A 1 181 ? 40.222 6.754 115.774 1.00 23.44 181 VAL A N 1
ATOM 1379 C CA . VAL A 1 181 ? 38.892 6.255 115.317 1.00 22.30 181 VAL A CA 1
ATOM 1380 C C . VAL A 1 181 ? 38.029 6.043 116.555 1.00 22.88 181 VAL A C 1
ATOM 1381 O O . VAL A 1 181 ? 38.526 5.518 117.566 1.00 26.81 181 VAL A O 1
ATOM 1385 N N . TYR A 1 182 ? 36.777 6.547 116.529 1.00 24.40 182 TYR A N 1
ATOM 1386 C CA . TYR A 1 182 ? 35.915 6.640 117.722 1.00 24.43 182 TYR A CA 1
ATOM 1387 C C . TYR A 1 182 ? 34.468 6.393 117.327 1.00 24.67 182 TYR A C 1
ATOM 1388 O O . TYR A 1 182 ? 34.069 6.691 116.226 1.00 29.17 182 TYR A O 1
ATOM 1397 N N . GLY A 1 183 ? 33.696 5.807 118.230 1.00 22.89 183 GLY A N 1
ATOM 1398 C CA . GLY A 1 183 ? 32.277 5.590 118.033 1.00 23.49 183 GLY A CA 1
ATOM 1399 C C . GLY A 1 183 ? 31.650 4.773 119.113 1.00 22.46 183 GLY A C 1
ATOM 1400 O O . GLY A 1 183 ? 32.317 3.910 119.734 1.00 25.62 183 GLY A O 1
ATOM 1401 N N . GLY A 1 184 ? 30.380 5.046 119.342 1.00 23.25 184 GLY A N 1
ATOM 1402 C CA . GLY A 1 184 ? 29.588 4.255 120.250 1.00 25.16 184 GLY A CA 1
ATOM 1403 C C . GLY A 1 184 ? 28.706 3.209 119.569 1.00 26.47 184 GLY A C 1
ATOM 1404 O O . GLY A 1 184 ? 28.058 3.469 118.546 1.00 26.68 184 GLY A O 1
ATOM 1405 N N . SER A 1 185 ? 28.671 2.033 120.174 1.00 25.12 185 SER A N 1
ATOM 1406 C CA . SER A 1 185 ? 27.843 0.943 119.742 1.00 26.17 185 SER A CA 1
ATOM 1407 C C . SER A 1 185 ? 28.152 0.389 118.339 1.00 23.72 185 SER A C 1
ATOM 1408 O O . SER A 1 185 ? 29.239 -0.094 118.147 1.00 24.51 185 SER A O 1
ATOM 1411 N N . GLN A 1 186 ? 27.250 0.409 117.363 1.00 23.70 186 GLN A N 1
ATOM 1412 C CA . GLN A 1 186 ? 27.718 0.192 116.011 1.00 25.94 186 GLN A CA 1
ATOM 1413 C C . GLN A 1 186 ? 29.020 1.007 115.735 1.00 25.47 186 GLN A C 1
ATOM 1414 O O . GLN A 1 186 ? 29.910 0.504 115.097 1.00 23.80 186 GLN A O 1
ATOM 1420 N N . GLY A 1 187 ? 29.052 2.258 116.162 1.00 23.15 187 GLY A N 1
ATOM 1421 C CA . GLY A 1 187 ? 30.208 3.150 115.948 1.00 23.16 187 GLY A CA 1
ATOM 1422 C C . GLY A 1 187 ? 31.493 2.513 116.434 1.00 21.53 187 GLY A C 1
ATOM 1423 O O . GLY A 1 187 ? 32.504 2.668 115.802 1.00 24.00 187 GLY A O 1
ATOM 1424 N N . GLY A 1 188 ? 31.418 1.836 117.593 1.00 21.63 188 GLY A N 1
ATOM 1425 C CA . GLY A 1 188 ? 32.524 1.218 118.286 1.00 21.38 188 GLY A CA 1
ATOM 1426 C C . GLY A 1 188 ? 32.971 -0.002 117.570 1.00 21.61 188 GLY A C 1
ATOM 1427 O O . GLY A 1 188 ? 34.160 -0.207 117.396 1.00 23.04 188 GLY A O 1
ATOM 1428 N N . GLY A 1 189 ? 32.005 -0.807 117.104 1.00 22.53 189 GLY A N 1
ATOM 1429 C CA . GLY A 1 189 ? 32.301 -1.901 116.161 1.00 20.01 189 GLY A CA 1
ATOM 1430 C C . GLY A 1 189 ? 32.989 -1.456 114.890 1.00 21.65 189 GLY A C 1
ATOM 1431 O O . GLY A 1 189 ? 33.976 -2.107 114.440 1.00 21.67 189 GLY A O 1
ATOM 1432 N N . LEU A 1 190 ? 32.485 -0.372 114.266 1.00 19.98 190 LEU A N 1
ATOM 1433 C CA . LEU A 1 190 ? 33.159 0.190 113.094 1.00 23.13 190 LEU A CA 1
ATOM 1434 C C . LEU A 1 190 ? 34.562 0.688 113.368 1.00 20.30 190 LEU A C 1
ATOM 1435 O O . LEU A 1 190 ? 35.379 0.587 112.469 1.00 22.92 190 LEU A O 1
ATOM 1440 N N . ALA A 1 191 ? 34.832 1.308 114.516 1.00 21.30 191 ALA A N 1
ATOM 1441 C CA . ALA A 1 191 ? 36.202 1.726 114.835 1.00 23.11 191 ALA A CA 1
ATOM 1442 C C . ALA A 1 191 ? 37.114 0.507 115.099 1.00 24.41 191 ALA A C 1
ATOM 1443 O O . ALA A 1 191 ? 38.315 0.590 114.812 1.00 29.32 191 ALA A O 1
ATOM 1445 N N . LEU A 1 192 ? 36.616 -0.572 115.675 1.00 23.90 192 LEU A N 1
ATOM 1446 C CA . LEU A 1 192 ? 37.469 -1.797 115.799 1.00 28.53 192 LEU A CA 1
ATOM 1447 C C . LEU A 1 192 ? 37.770 -2.356 114.376 1.00 29.82 192 LEU A C 1
ATOM 1448 O O . LEU A 1 192 ? 38.881 -2.835 114.104 1.00 26.73 192 LEU A O 1
ATOM 1453 N N . ALA A 1 193 ? 36.789 -2.268 113.465 1.00 32.23 193 ALA A N 1
ATOM 1454 C CA . ALA A 1 193 ? 36.991 -2.703 112.063 1.00 34.28 193 ALA A CA 1
ATOM 1455 C C . ALA A 1 193 ? 38.057 -1.835 111.374 1.00 32.26 193 ALA A C 1
ATOM 1456 O O . ALA A 1 193 ? 38.915 -2.308 110.640 1.00 36.31 193 ALA A O 1
ATOM 1458 N N . ALA A 1 194 ? 37.947 -0.555 111.549 1.00 27.96 194 ALA A N 1
ATOM 1459 C CA . ALA A 1 194 ? 38.849 0.364 110.873 1.00 28.92 194 ALA A CA 1
ATOM 1460 C C . ALA A 1 194 ? 40.260 0.143 111.322 1.00 29.90 194 ALA A C 1
ATOM 1461 O O . ALA A 1 194 ? 41.156 0.037 110.504 1.00 31.92 194 ALA A O 1
ATOM 1463 N N . ALA A 1 195 ? 40.439 0.037 112.627 1.00 29.11 195 ALA A N 1
ATOM 1464 C CA . ALA A 1 195 ? 41.742 -0.222 113.201 1.00 31.21 195 ALA A CA 1
ATOM 1465 C C . ALA A 1 195 ? 42.241 -1.648 112.954 1.00 31.17 195 ALA A C 1
ATOM 1466 O O . ALA A 1 195 ? 43.433 -1.898 112.924 1.00 29.87 195 ALA A O 1
ATOM 1468 N N . GLY A 1 196 ? 41.321 -2.595 112.825 1.00 33.50 196 GLY A N 1
ATOM 1469 C CA . GLY A 1 196 ? 41.688 -3.966 112.565 1.00 31.85 196 GLY A CA 1
ATOM 1470 C C . GLY A 1 196 ? 42.122 -4.249 111.147 1.00 32.69 196 GLY A C 1
ATOM 1471 O O . GLY A 1 196 ? 43.019 -5.045 110.930 1.00 32.18 196 GLY A O 1
ATOM 1472 N N . LEU A 1 197 ? 41.472 -3.586 110.202 1.00 30.09 197 LEU A N 1
ATOM 1473 C CA . LEU A 1 197 ? 41.702 -3.744 108.764 1.00 32.37 197 LEU A CA 1
ATOM 1474 C C . LEU A 1 197 ? 42.659 -2.710 108.136 1.00 34.73 197 LEU A C 1
ATOM 1475 O O . LEU A 1 197 ? 43.002 -2.815 106.948 1.00 37.52 197 LEU A O 1
ATOM 1480 N N . ASP A 1 198 ? 43.114 -1.740 108.910 1.00 30.15 198 ASP A N 1
ATOM 1481 C CA . ASP A 1 198 ? 43.989 -0.706 108.379 1.00 33.60 198 ASP A CA 1
ATOM 1482 C C . ASP A 1 198 ? 45.055 -0.390 109.364 1.00 32.87 198 ASP A C 1
ATOM 1483 O O . ASP A 1 198 ? 44.750 -0.239 110.536 1.00 40.51 198 ASP A O 1
ATOM 1488 N N . SER A 1 199 ? 46.284 -0.223 108.897 1.00 37.23 199 SER A N 1
ATOM 1489 C CA . SER A 1 199 ? 47.439 0.095 109.771 1.00 38.63 199 SER A CA 1
ATOM 1490 C C . SER A 1 199 ? 47.588 1.528 110.203 1.00 36.38 199 SER A C 1
ATOM 1491 O O . SER A 1 199 ? 48.489 1.808 110.987 1.00 35.49 199 SER A O 1
ATOM 1494 N N . ARG A 1 200 ? 46.836 2.442 109.613 1.00 33.84 200 ARG A N 1
ATOM 1495 C CA . ARG A 1 200 ? 47.117 3.879 109.799 1.00 36.25 200 ARG A CA 1
ATOM 1496 C C . ARG A 1 200 ? 46.690 4.456 111.179 1.00 33.35 200 ARG A C 1
ATOM 1497 O O . ARG A 1 200 ? 47.406 5.313 111.719 1.00 33.46 200 ARG A O 1
ATOM 1505 N N . PRO A 1 201 ? 45.523 4.051 111.713 1.00 32.24 201 PRO A N 1
ATOM 1506 C CA . PRO A 1 201 ? 45.059 4.650 112.969 1.00 31.34 201 PRO A CA 1
ATOM 1507 C C . PRO A 1 201 ? 46.009 4.371 114.107 1.00 30.28 201 PRO A C 1
ATOM 1508 O O . PRO A 1 201 ? 46.491 3.258 114.245 1.00 28.56 201 PRO A O 1
ATOM 1512 N N . LYS A 1 202 ? 46.327 5.417 114.870 1.00 28.16 202 LYS A N 1
ATOM 1513 C CA . LYS A 1 202 ? 47.190 5.321 115.995 1.00 29.12 202 LYS A CA 1
ATOM 1514 C C . LYS A 1 202 ? 46.437 5.017 117.318 1.00 26.97 202 LYS A C 1
ATOM 1515 O O . LYS A 1 202 ? 46.982 4.326 118.198 1.00 24.35 202 LYS A O 1
ATOM 1521 N N . LEU A 1 203 ? 45.220 5.539 117.435 1.00 25.13 203 LEU A N 1
ATOM 1522 C CA . LEU A 1 203 ? 44.353 5.300 118.574 1.00 29.94 203 LEU A CA 1
ATOM 1523 C C . LEU A 1 203 ? 43.009 4.737 118.129 1.00 27.92 203 LEU A C 1
ATOM 1524 O O . LEU A 1 203 ? 42.519 5.111 117.079 1.00 27.80 203 LEU A O 1
ATOM 1529 N N . ALA A 1 204 ? 42.387 3.907 118.980 1.00 28.28 204 ALA A N 1
ATOM 1530 C CA . ALA A 1 204 ? 41.018 3.399 118.768 1.00 27.76 204 ALA A CA 1
ATOM 1531 C C . ALA A 1 204 ? 40.220 3.642 120.047 1.00 27.04 204 ALA A C 1
ATOM 1532 O O . ALA A 1 204 ? 40.699 3.275 121.115 1.00 24.38 204 ALA A O 1
ATOM 1534 N N . LEU A 1 205 ? 39.053 4.320 119.946 1.00 24.98 205 LEU A N 1
ATOM 1535 C CA . LEU A 1 205 ? 38.251 4.626 121.093 1.00 25.30 205 LEU A CA 1
ATOM 1536 C C . LEU A 1 205 ? 36.806 4.024 121.020 1.00 26.19 205 LEU A C 1
ATOM 1537 O O . LEU A 1 205 ? 35.835 4.779 121.082 1.00 29.86 205 LEU A O 1
ATOM 1542 N N . PRO A 1 206 ? 36.669 2.688 120.954 1.00 23.96 206 PRO A N 1
ATOM 1543 C CA . PRO A 1 206 ? 35.328 2.047 121.020 1.00 25.39 206 PRO A CA 1
ATOM 1544 C C . PRO A 1 206 ? 34.509 2.286 122.321 1.00 26.78 206 PRO A C 1
ATOM 1545 O O . PRO A 1 206 ? 34.984 1.999 123.413 1.00 29.43 206 PRO A O 1
ATOM 1549 N N . VAL A 1 207 ? 33.292 2.791 122.205 1.00 26.85 207 VAL A N 1
ATOM 1550 C CA . VAL A 1 207 ? 32.374 2.820 123.347 1.00 28.73 207 VAL A CA 1
ATOM 1551 C C . VAL A 1 207 ? 31.324 1.694 123.166 1.00 30.95 207 VAL A C 1
ATOM 1552 O O . VAL A 1 207 ? 30.637 1.617 122.136 1.00 28.64 207 VAL A O 1
ATOM 1556 N N . PHE A 1 208 ? 31.178 0.851 124.180 1.00 28.95 208 PHE A N 1
ATOM 1557 C CA . PHE A 1 208 ? 30.257 -0.314 124.131 1.00 27.83 208 PHE A CA 1
ATOM 1558 C C . PHE A 1 208 ? 29.999 -0.924 122.761 1.00 27.44 208 PHE A C 1
ATOM 1559 O O . PHE A 1 208 ? 28.865 -0.879 122.252 1.00 28.18 208 PHE A O 1
ATOM 1567 N N . PRO A 1 209 ? 31.065 -1.553 122.171 1.00 27.48 209 PRO A N 1
ATOM 1568 C CA . PRO A 1 209 ? 31.020 -1.888 120.778 1.00 27.09 209 PRO A CA 1
ATOM 1569 C C . PRO A 1 209 ? 30.026 -3.030 120.484 1.00 30.64 209 PRO A C 1
ATOM 1570 O O . PRO A 1 209 ? 30.007 -4.053 121.187 1.00 29.86 209 PRO A O 1
ATOM 1574 N N . PHE A 1 210 ? 29.197 -2.765 119.473 1.00 26.89 210 PHE A N 1
ATOM 1575 C CA . PHE A 1 210 ? 28.281 -3.694 118.817 1.00 29.52 210 PHE A CA 1
ATOM 1576 C C . PHE A 1 210 ? 29.083 -4.455 117.774 1.00 30.95 210 PHE A C 1
ATOM 1577 O O . PHE A 1 210 ? 30.290 -4.161 117.566 1.00 26.87 210 PHE A O 1
ATOM 1585 N N . LEU A 1 211 ? 28.476 -5.503 117.191 1.00 28.00 211 LEU A N 1
ATOM 1586 C CA . LEU A 1 211 ? 29.171 -6.351 116.197 1.00 28.15 211 LEU A CA 1
ATOM 1587 C C . LEU A 1 211 ? 30.325 -7.178 116.775 1.00 28.25 211 LEU A C 1
ATOM 1588 O O . LEU A 1 211 ? 31.302 -7.466 116.067 1.00 28.13 211 LEU A O 1
ATOM 1593 N N . CYS A 1 212 ? 30.201 -7.607 118.028 1.00 29.06 212 CYS A N 1
ATOM 1594 C CA . CYS A 1 212 ? 31.240 -8.423 118.682 1.00 28.80 212 CYS A CA 1
ATOM 1595 C C . CYS A 1 212 ? 30.594 -9.697 119.192 1.00 31.63 212 CYS A C 1
ATOM 1596 O O . CYS A 1 212 ? 29.477 -9.686 119.700 1.00 28.54 212 CYS A O 1
ATOM 1599 N N . HIS A 1 213 ? 31.363 -10.773 119.087 1.00 32.57 213 HIS A N 1
ATOM 1600 C CA . HIS A 1 213 ? 31.023 -12.074 119.561 1.00 36.29 213 HIS A CA 1
ATOM 1601 C C . HIS A 1 213 ? 29.584 -12.465 119.227 1.00 32.97 213 HIS A C 1
ATOM 1602 O O . HIS A 1 213 ? 28.797 -12.727 120.142 1.00 31.84 213 HIS A O 1
ATOM 1609 N N . PHE A 1 214 ? 29.254 -12.441 117.920 1.00 31.22 214 PHE A N 1
ATOM 1610 C CA . PHE A 1 214 ? 27.864 -12.610 117.417 1.00 30.10 214 PHE A CA 1
ATOM 1611 C C . PHE A 1 214 ? 27.020 -13.762 117.989 1.00 29.64 214 PHE A C 1
ATOM 1612 O O . PHE A 1 214 ? 25.853 -13.583 118.315 1.00 33.49 214 PHE A O 1
ATOM 1620 N N . ARG A 1 215 ? 27.569 -14.951 118.022 1.00 29.66 215 ARG A N 1
ATOM 1621 C CA . ARG A 1 215 ? 26.825 -16.112 118.445 1.00 29.87 215 ARG A CA 1
ATOM 1622 C C . ARG A 1 215 ? 26.455 -16.035 119.939 1.00 29.42 215 ARG A C 1
ATOM 1623 O O . ARG A 1 215 ? 25.393 -16.457 120.336 1.00 29.71 215 ARG A O 1
ATOM 1631 N N . ARG A 1 216 ? 27.286 -15.418 120.745 1.00 31.54 216 ARG A N 1
ATOM 1632 C CA . ARG A 1 216 ? 26.941 -15.196 122.145 1.00 33.28 216 ARG A CA 1
ATOM 1633 C C . ARG A 1 216 ? 25.889 -14.084 122.334 1.00 32.14 216 ARG A C 1
ATOM 1634 O O . ARG A 1 216 ? 24.926 -14.256 123.075 1.00 29.74 216 ARG A O 1
ATOM 1642 N N . SER A 1 217 ? 26.093 -12.948 121.692 1.00 32.39 217 SER A N 1
ATOM 1643 C CA . SER A 1 217 ? 25.105 -11.878 121.683 1.00 30.32 217 SER A CA 1
ATOM 1644 C C . SER A 1 217 ? 23.724 -12.445 121.428 1.00 32.50 217 SER A C 1
ATOM 1645 O O . SER A 1 217 ? 22.814 -12.228 122.223 1.00 32.44 217 SER A O 1
ATOM 1648 N N . VAL A 1 218 ? 23.578 -13.212 120.352 1.00 33.84 218 VAL A N 1
ATOM 1649 C CA . VAL A 1 218 ? 22.284 -13.792 119.989 1.00 35.16 218 VAL A CA 1
ATOM 1650 C C . VAL A 1 218 ? 21.740 -14.792 121.001 1.00 35.81 218 VAL A C 1
ATOM 1651 O O . VAL A 1 218 ? 20.621 -14.651 121.431 1.00 35.68 218 VAL A O 1
ATOM 1655 N N . GLU A 1 219 ? 22.547 -15.773 121.409 1.00 39.52 219 GLU A N 1
ATOM 1656 C CA . GLU A 1 219 ? 22.113 -16.804 122.337 1.00 41.05 219 GLU A CA 1
ATOM 1657 C C . GLU A 1 219 ? 21.815 -16.308 123.748 1.00 40.50 219 GLU A C 1
ATOM 1658 O O . GLU A 1 219 ? 20.931 -16.853 124.414 1.00 39.97 219 GLU A O 1
ATOM 1664 N N . ILE A 1 220 ? 22.500 -15.273 124.227 1.00 39.42 220 ILE A N 1
ATOM 1665 C CA . ILE A 1 220 ? 22.099 -14.699 125.510 1.00 39.01 220 ILE A CA 1
ATOM 1666 C C . ILE A 1 220 ? 21.004 -13.661 125.401 1.00 39.85 220 ILE A C 1
ATOM 1667 O O . ILE A 1 220 ? 20.687 -12.988 126.389 1.00 37.78 220 ILE A O 1
ATOM 1672 N N . HIS A 1 221 ? 20.422 -13.524 124.209 1.00 43.82 221 HIS A N 1
ATOM 1673 C CA . HIS A 1 221 ? 19.198 -12.736 123.990 1.00 44.43 221 HIS A CA 1
ATOM 1674 C C . HIS A 1 221 ? 19.426 -11.260 124.231 1.00 40.86 221 HIS A C 1
ATOM 1675 O O . HIS A 1 221 ? 18.555 -10.579 124.735 1.00 37.54 221 HIS A O 1
ATOM 1682 N N . ALA A 1 222 ? 20.595 -10.753 123.836 1.00 39.03 222 ALA A N 1
ATOM 1683 C CA . ALA A 1 222 ? 20.793 -9.313 123.783 1.00 39.81 222 ALA A CA 1
ATOM 1684 C C . ALA A 1 222 ? 19.632 -8.605 123.058 1.00 36.28 222 ALA A C 1
ATOM 1685 O O . ALA A 1 222 ? 19.108 -9.126 122.082 1.00 36.82 222 ALA A O 1
ATOM 1687 N N . SER A 1 223 ? 19.197 -7.464 123.610 1.00 38.21 223 SER A N 1
ATOM 1688 C CA . SER A 1 223 ? 18.175 -6.572 123.002 1.00 37.86 223 SER A CA 1
ATOM 1689 C C . SER A 1 223 ? 18.786 -5.711 121.867 1.00 34.24 223 SER A C 1
ATOM 1690 O O . SER A 1 223 ? 19.969 -5.874 121.508 1.00 40.59 223 SER A O 1
ATOM 1693 N N . GLY A 1 224 ? 17.958 -4.853 121.269 1.00 33.80 224 GLY A N 1
ATOM 1694 C CA . GLY A 1 224 ? 18.349 -4.021 120.096 1.00 33.43 224 GLY A CA 1
ATOM 1695 C C . GLY A 1 224 ? 18.644 -4.840 118.844 1.00 31.41 224 GLY A C 1
ATOM 1696 O O . GLY A 1 224 ? 18.116 -5.935 118.658 1.00 35.02 224 GLY A O 1
ATOM 1697 N N . PRO A 1 225 ? 19.514 -4.343 117.989 1.00 29.33 225 PRO A N 1
ATOM 1698 C CA . PRO A 1 225 ? 19.702 -4.954 116.651 1.00 29.20 225 PRO A CA 1
ATOM 1699 C C . PRO A 1 225 ? 20.127 -6.440 116.601 1.00 28.58 225 PRO A C 1
ATOM 1700 O O . PRO A 1 225 ? 19.830 -7.124 115.612 1.00 23.36 225 PRO A O 1
ATOM 1704 N N . TYR A 1 226 ? 20.807 -6.955 117.631 1.00 25.09 226 TYR A N 1
ATOM 1705 C CA . TYR A 1 226 ? 21.054 -8.387 117.680 1.00 28.64 226 TYR A CA 1
ATOM 1706 C C . TYR A 1 226 ? 19.759 -9.253 117.551 1.00 27.60 226 TYR A C 1
ATOM 1707 O O . TYR A 1 226 ? 19.804 -10.347 117.011 1.00 30.73 226 TYR A O 1
ATOM 1716 N N . VAL A 1 227 ? 18.622 -8.741 117.989 1.00 27.69 227 VAL A N 1
ATOM 1717 C CA . VAL A 1 227 ? 17.368 -9.433 117.849 1.00 27.91 227 VAL A CA 1
ATOM 1718 C C . VAL A 1 227 ? 16.975 -9.737 116.356 1.00 28.84 227 VAL A C 1
ATOM 1719 O O . VAL A 1 227 ? 16.280 -10.714 116.105 1.00 27.08 227 VAL A O 1
ATOM 1723 N N . GLU A 1 228 ? 17.422 -8.920 115.387 1.00 26.76 228 GLU A N 1
ATOM 1724 C CA . GLU A 1 228 ? 17.161 -9.161 113.954 1.00 25.36 228 GLU A CA 1
ATOM 1725 C C . GLU A 1 228 ? 17.742 -10.524 113.543 1.00 24.26 228 GLU A C 1
ATOM 1726 O O . GLU A 1 228 ? 17.176 -11.224 112.743 1.00 23.97 228 GLU A O 1
ATOM 1732 N N . ILE A 1 229 ? 18.861 -10.917 114.118 1.00 22.32 229 ILE A N 1
ATOM 1733 C CA . ILE A 1 229 ? 19.427 -12.243 113.785 1.00 25.38 229 ILE A CA 1
ATOM 1734 C C . ILE A 1 229 ? 18.527 -13.360 114.293 1.00 28.42 229 ILE A C 1
ATOM 1735 O O . ILE A 1 229 ? 18.295 -14.334 113.588 1.00 27.71 229 ILE A O 1
ATOM 1740 N N . LYS A 1 230 ? 17.999 -13.212 115.503 1.00 29.16 230 LYS A N 1
ATOM 1741 C CA . LYS A 1 230 ? 17.068 -14.178 116.051 1.00 30.43 230 LYS A CA 1
ATOM 1742 C C . LYS A 1 230 ? 15.797 -14.180 115.164 1.00 27.61 230 LYS A C 1
ATOM 1743 O O . LYS A 1 230 ? 15.289 -15.244 114.778 1.00 26.07 230 LYS A O 1
ATOM 1749 N N . ASN A 1 231 ? 15.314 -12.996 114.776 1.00 27.88 231 ASN A N 1
ATOM 1750 C CA . ASN A 1 231 ? 14.118 -12.927 113.893 1.00 25.26 231 ASN A CA 1
ATOM 1751 C C . ASN A 1 231 ? 14.392 -13.485 112.500 1.00 24.83 231 ASN A C 1
ATOM 1752 O O . ASN A 1 231 ? 13.574 -14.118 111.958 1.00 22.83 231 ASN A O 1
ATOM 1757 N N . TRP A 1 232 ? 15.603 -13.359 111.977 1.00 26.79 232 TRP A N 1
ATOM 1758 C CA . TRP A 1 232 ? 15.973 -14.131 110.766 1.00 27.36 232 TRP A CA 1
ATOM 1759 C C . TRP A 1 232 ? 15.645 -15.618 110.926 1.00 26.95 232 TRP A C 1
ATOM 1760 O O . TRP A 1 232 ? 14.930 -16.173 110.098 1.00 23.23 232 TRP A O 1
ATOM 1771 N N . PHE A 1 233 ? 16.161 -16.241 111.994 1.00 26.21 233 PHE A N 1
ATOM 1772 C CA . PHE A 1 233 ? 15.871 -17.630 112.234 1.00 25.66 233 PHE A CA 1
ATOM 1773 C C . PHE A 1 233 ? 14.408 -17.911 112.277 1.00 23.58 233 PHE A C 1
ATOM 1774 O O . PHE A 1 233 ? 13.960 -18.797 111.572 1.00 20.91 233 PHE A O 1
ATOM 1782 N N . ARG A 1 234 ? 13.675 -17.113 113.036 1.00 24.61 234 ARG A N 1
ATOM 1783 C CA . ARG A 1 234 ? 12.248 -17.260 113.156 1.00 26.19 234 ARG A CA 1
ATOM 1784 C C . ARG A 1 234 ? 11.530 -17.285 111.821 1.00 30.84 234 ARG A C 1
ATOM 1785 O O . ARG A 1 234 ? 10.545 -18.015 111.685 1.00 31.52 234 ARG A O 1
ATOM 1793 N N . ARG A 1 235 ? 11.961 -16.469 110.853 1.00 33.51 235 ARG A N 1
ATOM 1794 C CA . ARG A 1 235 ? 11.299 -16.435 109.504 1.00 33.66 235 ARG A CA 1
ATOM 1795 C C . ARG A 1 235 ? 11.853 -17.340 108.385 1.00 28.76 235 ARG A C 1
ATOM 1796 O O . ARG A 1 235 ? 11.147 -17.728 107.497 1.00 32.49 235 ARG A O 1
ATOM 1804 N N . TYR A 1 236 ? 13.130 -17.601 108.400 1.00 30.25 236 TYR A N 1
ATOM 1805 C CA . TYR A 1 236 ? 13.817 -18.259 107.293 1.00 30.61 236 TYR A CA 1
ATOM 1806 C C . TYR A 1 236 ? 14.237 -19.658 107.679 1.00 33.35 236 TYR A C 1
ATOM 1807 O O . TYR A 1 236 ? 14.446 -20.484 106.803 1.00 40.48 236 TYR A O 1
ATOM 1816 N N . ASP A 1 237 ? 14.387 -19.957 108.965 1.00 34.06 237 ASP A N 1
ATOM 1817 C CA . ASP A 1 237 ? 15.113 -21.184 109.373 1.00 31.64 237 ASP A CA 1
ATOM 1818 C C . ASP A 1 237 ? 14.837 -21.559 110.844 1.00 30.35 237 ASP A C 1
ATOM 1819 O O . ASP A 1 237 ? 15.723 -21.464 111.665 1.00 33.30 237 ASP A O 1
ATOM 1824 N N . PRO A 1 238 ? 13.610 -21.978 111.182 1.00 32.01 238 PRO A N 1
ATOM 1825 C CA . PRO A 1 238 ? 13.251 -22.226 112.588 1.00 33.39 238 PRO A CA 1
ATOM 1826 C C . PRO A 1 238 ? 13.944 -23.424 113.284 1.00 33.53 238 PRO A C 1
ATOM 1827 O O . PRO A 1 238 ? 13.996 -23.458 114.529 1.00 31.74 238 PRO A O 1
ATOM 1831 N N . GLU A 1 239 ? 14.453 -24.373 112.496 1.00 35.95 239 GLU A N 1
ATOM 1832 C CA . GLU A 1 239 ? 15.237 -25.487 113.014 1.00 39.59 239 GLU A CA 1
ATOM 1833 C C . GLU A 1 239 ? 16.735 -25.259 112.906 1.00 36.92 239 GLU A C 1
ATOM 1834 O O . GLU A 1 239 ? 17.512 -26.209 113.084 1.00 35.88 239 GLU A O 1
ATOM 1840 N N . HIS A 1 240 ? 17.157 -24.025 112.605 1.00 37.64 240 HIS A N 1
ATOM 1841 C CA . HIS A 1 240 ? 18.582 -23.662 112.631 1.00 35.82 240 HIS A CA 1
ATOM 1842 C C . HIS A 1 240 ? 19.459 -24.592 111.752 1.00 35.26 240 HIS A C 1
ATOM 1843 O O . HIS A 1 240 ? 20.564 -24.941 112.115 1.00 40.86 240 HIS A O 1
ATOM 1850 N N . ARG A 1 241 ? 18.939 -24.999 110.607 1.00 37.55 241 ARG A N 1
ATOM 1851 C CA . ARG A 1 241 ? 19.681 -25.825 109.682 1.00 38.79 241 ARG A CA 1
ATOM 1852 C C . ARG A 1 241 ? 20.723 -25.047 108.912 1.00 40.79 241 ARG A C 1
ATOM 1853 O O . ARG A 1 241 ? 21.602 -25.657 108.319 1.00 43.44 241 ARG A O 1
ATOM 1861 N N . GLN A 1 242 ? 20.622 -23.720 108.877 1.00 36.31 242 GLN A N 1
ATOM 1862 C CA . GLN A 1 242 ? 21.634 -22.908 108.231 1.00 34.94 242 GLN A CA 1
ATOM 1863 C C . GLN A 1 242 ? 22.408 -22.087 109.244 1.00 31.70 242 GLN A C 1
ATOM 1864 O O . GLN A 1 242 ? 23.084 -21.131 108.857 1.00 28.55 242 GLN A O 1
ATOM 1870 N N . GLU A 1 243 ? 22.375 -22.478 110.516 1.00 31.72 243 GLU A N 1
ATOM 1871 C CA . GLU A 1 243 ? 23.047 -21.677 111.543 1.00 34.56 243 GLU A CA 1
ATOM 1872 C C . GLU A 1 243 ? 24.518 -21.557 111.249 1.00 32.40 243 GLU A C 1
ATOM 1873 O O . GLU A 1 243 ? 25.136 -20.550 111.606 1.00 27.80 243 GLU A O 1
ATOM 1879 N N . GLU A 1 244 ? 25.090 -22.602 110.644 1.00 31.47 244 GLU A N 1
ATOM 1880 C CA . GLU A 1 244 ? 26.545 -22.663 110.421 1.00 37.46 244 GLU A CA 1
ATOM 1881 C C . GLU A 1 244 ? 26.970 -21.589 109.395 1.00 32.00 244 GLU A C 1
ATOM 1882 O O . GLU A 1 244 ? 27.802 -20.775 109.664 1.00 28.53 244 GLU A O 1
ATOM 1888 N N . GLN A 1 245 ? 26.326 -21.569 108.244 1.00 32.76 245 GLN A N 1
ATOM 1889 C CA . GLN A 1 245 ? 26.480 -20.474 107.288 1.00 33.56 245 GLN A CA 1
ATOM 1890 C C . GLN A 1 245 ? 26.195 -19.102 107.917 1.00 30.23 245 GLN A C 1
ATOM 1891 O O . GLN A 1 245 ? 26.977 -18.173 107.725 1.00 31.05 245 GLN A O 1
ATOM 1897 N N . VAL A 1 246 ? 25.144 -18.960 108.706 1.00 28.25 246 VAL A N 1
ATOM 1898 C CA . VAL A 1 246 ? 24.858 -17.634 109.302 1.00 28.20 246 VAL A CA 1
ATOM 1899 C C . VAL A 1 246 ? 26.051 -17.125 110.138 1.00 28.41 246 VAL A C 1
ATOM 1900 O O . VAL A 1 246 ? 26.533 -16.031 109.877 1.00 28.78 246 VAL A O 1
ATOM 1904 N N . TYR A 1 247 ? 26.598 -17.941 111.057 1.00 29.13 247 TYR A N 1
ATOM 1905 C CA . TYR A 1 247 ? 27.676 -17.487 111.929 1.00 29.44 247 TYR A CA 1
ATOM 1906 C C . TYR A 1 247 ? 29.029 -17.494 111.239 1.00 29.57 247 TYR A C 1
ATOM 1907 O O . TYR A 1 247 ? 29.918 -16.731 111.636 1.00 28.04 247 TYR A O 1
ATOM 1916 N N . ARG A 1 248 ? 29.230 -18.327 110.229 1.00 26.33 248 ARG A N 1
ATOM 1917 C CA . ARG A 1 248 ? 30.459 -18.195 109.428 1.00 27.63 248 ARG A CA 1
ATOM 1918 C C . ARG A 1 248 ? 30.446 -16.888 108.592 1.00 26.61 248 ARG A C 1
ATOM 1919 O O . ARG A 1 248 ? 31.451 -16.233 108.508 1.00 27.42 248 ARG A O 1
ATOM 1927 N N . THR A 1 249 ? 29.306 -16.489 108.020 1.00 25.85 249 THR A N 1
ATOM 1928 C CA . THR A 1 249 ? 29.178 -15.137 107.383 1.00 26.03 249 THR A CA 1
ATOM 1929 C C . THR A 1 249 ? 29.598 -14.054 108.362 1.00 26.61 249 THR A C 1
ATOM 1930 O O . THR A 1 249 ? 30.423 -13.220 108.022 1.00 27.30 249 THR A O 1
ATOM 1934 N N . LEU A 1 250 ? 29.065 -14.103 109.575 1.00 26.25 250 LEU A N 1
ATOM 1935 C CA . LEU A 1 250 ? 29.258 -13.033 110.557 1.00 24.10 250 LEU A CA 1
ATOM 1936 C C . LEU A 1 250 ? 30.673 -12.982 111.153 1.00 27.10 250 LEU A C 1
ATOM 1937 O O . LEU A 1 250 ? 31.146 -11.883 111.594 1.00 22.71 250 LEU A O 1
ATOM 1942 N N . SER A 1 251 ? 31.376 -14.140 111.142 1.00 24.95 251 SER A N 1
ATOM 1943 C CA . SER A 1 251 ? 32.739 -14.195 111.687 1.00 23.82 251 SER A CA 1
ATOM 1944 C C . SER A 1 251 ? 33.763 -13.250 110.975 1.00 23.63 251 SER A C 1
ATOM 1945 O O . SER A 1 251 ? 34.650 -12.685 111.601 1.00 26.40 251 SER A O 1
ATOM 1948 N N . TYR A 1 252 ? 33.608 -13.072 109.673 1.00 26.03 252 TYR A N 1
ATOM 1949 C CA . TYR A 1 252 ? 34.403 -12.102 108.884 1.00 28.22 252 TYR A CA 1
ATOM 1950 C C . TYR A 1 252 ? 34.265 -10.660 109.339 1.00 26.50 252 TYR A C 1
ATOM 1951 O O . TYR A 1 252 ? 35.155 -9.855 109.064 1.00 26.70 252 TYR A O 1
ATOM 1960 N N . PHE A 1 253 ? 33.184 -10.356 110.056 1.00 23.78 253 PHE A N 1
ATOM 1961 C CA . PHE A 1 253 ? 32.864 -9.000 110.477 1.00 23.56 253 PHE A CA 1
ATOM 1962 C C . PHE A 1 253 ? 32.903 -8.831 111.993 1.00 24.67 253 PHE A C 1
ATOM 1963 O O . PHE A 1 253 ? 32.577 -7.742 112.532 1.00 27.22 253 PHE A O 1
ATOM 1971 N N . ASP A 1 254 ? 33.327 -9.876 112.701 1.00 26.14 254 ASP A N 1
ATOM 1972 C CA . ASP A 1 254 ? 33.219 -9.904 114.152 1.00 25.78 254 ASP A CA 1
ATOM 1973 C C . ASP A 1 254 ? 34.353 -9.078 114.793 1.00 27.46 254 ASP A C 1
ATOM 1974 O O . ASP A 1 254 ? 35.533 -9.352 114.593 1.00 24.31 254 ASP A O 1
ATOM 1979 N N . GLY A 1 255 ? 33.974 -8.080 115.589 1.00 27.07 255 GLY A N 1
ATOM 1980 C CA . GLY A 1 255 ? 34.956 -7.228 116.274 1.00 28.31 255 GLY A CA 1
ATOM 1981 C C . GLY A 1 255 ? 36.001 -7.962 117.118 1.00 28.26 255 GLY A C 1
ATOM 1982 O O . GLY A 1 255 ? 37.118 -7.498 117.249 1.00 29.05 255 GLY A O 1
ATOM 1983 N N . MET A 1 256 ? 35.641 -9.092 117.691 1.00 27.33 256 MET A N 1
ATOM 1984 C CA . MET A 1 256 ? 36.606 -9.953 118.379 1.00 31.54 256 MET A CA 1
ATOM 1985 C C . MET A 1 256 ? 37.751 -10.450 117.451 1.00 30.62 256 MET A C 1
ATOM 1986 O O . MET A 1 256 ? 38.934 -10.427 117.805 1.00 30.72 256 MET A O 1
ATOM 1991 N N . ASN A 1 257 ? 37.406 -10.871 116.243 1.00 27.01 257 ASN A N 1
ATOM 1992 C CA . ASN A 1 257 ? 38.424 -11.175 115.239 1.00 27.30 257 ASN A CA 1
ATOM 1993 C C . ASN A 1 257 ? 39.187 -9.947 114.726 1.00 30.33 257 ASN A C 1
ATOM 1994 O O . ASN A 1 257 ? 40.380 -10.093 114.430 1.00 27.76 257 ASN A O 1
ATOM 1999 N N . MET A 1 258 ? 38.506 -8.777 114.528 1.00 26.90 258 MET A N 1
ATOM 2000 C CA . MET A 1 258 ? 39.229 -7.526 114.231 1.00 29.53 258 MET A CA 1
ATOM 2001 C C . MET A 1 258 ? 40.225 -7.116 115.326 1.00 28.03 258 MET A C 1
ATOM 2002 O O . MET A 1 258 ? 41.378 -6.719 115.024 1.00 29.89 258 MET A O 1
ATOM 2007 N N . ALA A 1 259 ? 39.776 -7.193 116.583 1.00 29.00 259 ALA A N 1
ATOM 2008 C CA . ALA A 1 259 ? 40.633 -6.862 117.784 1.00 34.50 259 ALA A CA 1
ATOM 2009 C C . ALA A 1 259 ? 41.979 -7.563 117.787 1.00 32.53 259 ALA A C 1
ATOM 2010 O O . ALA A 1 259 ? 42.983 -7.009 118.189 1.00 29.32 259 ALA A O 1
ATOM 2012 N N . SER A 1 260 ? 41.977 -8.785 117.280 1.00 34.75 260 SER A N 1
ATOM 2013 C CA . SER A 1 260 ? 43.190 -9.619 117.201 1.00 35.00 260 SER A CA 1
ATOM 2014 C C . SER A 1 260 ? 44.248 -9.040 116.213 1.00 31.78 260 SER A C 1
ATOM 2015 O O . SER A 1 260 ? 45.397 -9.423 116.248 1.00 27.76 260 SER A O 1
ATOM 2018 N N . ARG A 1 261 ? 43.830 -8.150 115.303 1.00 30.93 261 ARG A N 1
ATOM 2019 C CA . ARG A 1 261 ? 44.754 -7.493 114.349 1.00 30.65 261 ARG A CA 1
ATOM 2020 C C . ARG A 1 261 ? 45.016 -6.001 114.602 1.00 30.82 261 ARG A C 1
ATOM 2021 O O . ARG A 1 261 ? 45.710 -5.403 113.817 1.00 34.10 261 ARG A O 1
ATOM 2029 N N . ILE A 1 262 ? 44.437 -5.420 115.660 1.00 29.68 262 ILE A N 1
ATOM 2030 C CA . ILE A 1 262 ? 44.651 -4.036 116.076 1.00 30.49 262 ILE A CA 1
ATOM 2031 C C . ILE A 1 262 ? 45.950 -3.881 116.833 1.00 31.78 262 ILE A C 1
ATOM 2032 O O . ILE A 1 262 ? 46.130 -4.540 117.867 1.00 35.86 262 ILE A O 1
ATOM 2037 N N . LYS A 1 263 ? 46.833 -3.014 116.341 1.00 33.59 263 LYS A N 1
ATOM 2038 C CA . LYS A 1 263 ? 48.108 -2.622 117.051 1.00 37.80 263 LYS A CA 1
ATOM 2039 C C . LYS A 1 263 ? 48.104 -1.211 117.644 1.00 33.63 263 LYS A C 1
ATOM 2040 O O . LYS A 1 263 ? 48.973 -0.859 118.457 1.00 33.71 263 LYS A O 1
ATOM 2046 N N . ALA A 1 264 ? 47.161 -0.396 117.180 1.00 30.23 264 ALA A N 1
ATOM 2047 C CA . ALA A 1 264 ? 46.770 0.827 117.831 1.00 29.84 264 ALA A CA 1
ATOM 2048 C C . ALA A 1 264 ? 46.561 0.643 119.329 1.00 28.14 264 ALA A C 1
ATOM 2049 O O . ALA A 1 264 ? 46.145 -0.400 119.783 1.00 31.77 264 ALA A O 1
ATOM 2051 N N . ARG A 1 265 ? 46.880 1.695 120.073 1.00 28.88 265 ARG A N 1
ATOM 2052 C CA . ARG A 1 265 ? 46.548 1.844 121.481 1.00 28.24 265 ARG A CA 1
ATOM 2053 C C . ARG A 1 265 ? 45.059 2.090 121.602 1.00 26.43 265 ARG A C 1
ATOM 2054 O O . ARG A 1 265 ? 44.559 2.930 120.884 1.00 28.26 265 ARG A O 1
ATOM 2062 N N . THR A 1 266 ? 44.378 1.396 122.508 1.00 24.77 266 THR A N 1
ATOM 2063 C CA . THR A 1 266 ? 42.901 1.365 122.561 1.00 27.61 266 THR A CA 1
ATOM 2064 C C . THR A 1 266 ? 42.372 1.742 123.951 1.00 32.06 266 THR A C 1
ATOM 2065 O O . THR A 1 266 ? 42.938 1.288 124.967 1.00 29.23 266 THR A O 1
ATOM 2069 N N . LEU A 1 267 ? 41.333 2.598 123.976 1.00 28.96 267 LEU A N 1
ATOM 2070 C CA . LEU A 1 267 ? 40.586 2.976 125.187 1.00 27.74 267 LEU A CA 1
ATOM 2071 C C . LEU A 1 267 ? 39.175 2.553 124.933 1.00 27.27 267 LEU A C 1
ATOM 2072 O O . LEU A 1 267 ? 38.447 3.208 124.127 1.00 28.17 267 LEU A O 1
ATOM 2077 N N . MET A 1 268 ? 38.764 1.505 125.628 1.00 25.46 268 MET A N 1
ATOM 2078 C CA . MET A 1 268 ? 37.421 1.015 125.598 1.00 25.90 268 MET A CA 1
ATOM 2079 C C . MET A 1 268 ? 36.541 1.337 126.821 1.00 25.70 268 MET A C 1
ATOM 2080 O O . MET A 1 268 ? 36.927 1.050 127.926 1.00 33.32 268 MET A O 1
ATOM 2085 N N . ALA A 1 269 ? 35.340 1.863 126.591 1.00 26.37 269 ALA A N 1
ATOM 2086 C CA . ALA A 1 269 ? 34.252 1.919 127.567 1.00 26.32 269 ALA A CA 1
ATOM 2087 C C . ALA A 1 269 ? 33.347 0.681 127.556 1.00 27.47 269 ALA A C 1
ATOM 2088 O O . ALA A 1 269 ? 32.861 0.237 126.493 1.00 25.73 269 ALA A O 1
ATOM 2090 N N . ILE A 1 270 ? 33.074 0.145 128.749 1.00 26.07 270 ILE A N 1
ATOM 2091 C CA . ILE A 1 270 ? 32.120 -0.966 128.881 1.00 27.54 270 ILE A CA 1
ATOM 2092 C C . ILE A 1 270 ? 31.159 -0.615 129.997 1.00 29.07 270 ILE A C 1
ATOM 2093 O O . ILE A 1 270 ? 31.566 -0.112 131.053 1.00 30.28 270 ILE A O 1
ATOM 2098 N N . THR A 1 271 ? 29.900 -0.875 129.768 1.00 25.55 271 THR A N 1
ATOM 2099 C CA . THR A 1 271 ? 28.863 -0.535 130.705 1.00 29.80 271 THR A CA 1
ATOM 2100 C C . THR A 1 271 ? 28.276 -1.844 131.183 1.00 30.67 271 THR A C 1
ATOM 2101 O O . THR A 1 271 ? 27.828 -2.662 130.371 1.00 29.60 271 THR A O 1
ATOM 2105 N N . LEU A 1 272 ? 28.308 -2.067 132.490 1.00 31.84 272 LEU A N 1
ATOM 2106 C CA . LEU A 1 272 ? 28.049 -3.408 133.028 1.00 36.93 272 LEU A CA 1
ATOM 2107 C C . LEU A 1 272 ? 26.598 -3.830 133.058 1.00 34.97 272 LEU A C 1
ATOM 2108 O O . LEU A 1 272 ? 26.336 -4.993 133.205 1.00 35.77 272 LEU A O 1
ATOM 2113 N N . GLN A 1 273 ? 25.669 -2.890 132.973 1.00 32.22 273 GLN A N 1
ATOM 2114 C CA . GLN A 1 273 ? 24.245 -3.185 132.968 1.00 35.63 273 GLN A CA 1
ATOM 2115 C C . GLN A 1 273 ? 23.679 -3.222 131.528 1.00 34.50 273 GLN A C 1
ATOM 2116 O O . GLN A 1 273 ? 22.474 -3.320 131.346 1.00 31.65 273 GLN A O 1
ATOM 2122 N N . ASP A 1 274 ? 24.556 -3.144 130.529 1.00 34.79 274 ASP A N 1
ATOM 2123 C CA . ASP A 1 274 ? 24.163 -3.045 129.119 1.00 33.67 274 ASP A CA 1
ATOM 2124 C C . ASP A 1 274 ? 23.534 -4.389 128.674 1.00 31.81 274 ASP A C 1
ATOM 2125 O O . ASP A 1 274 ? 24.188 -5.441 128.736 1.00 30.50 274 ASP A O 1
ATOM 2130 N N . ILE A 1 275 ? 22.277 -4.329 128.284 1.00 32.73 275 ILE A N 1
ATOM 2131 C CA . ILE A 1 275 ? 21.577 -5.475 127.659 1.00 39.42 275 ILE A CA 1
ATOM 2132 C C . ILE A 1 275 ? 21.564 -5.479 126.123 1.00 37.80 275 ILE A C 1
ATOM 2133 O O . ILE A 1 275 ? 21.132 -6.483 125.520 1.00 36.92 275 ILE A O 1
ATOM 2138 N N . THR A 1 276 ? 22.057 -4.395 125.508 1.00 32.98 276 THR A N 1
ATOM 2139 C CA . THR A 1 276 ? 22.176 -4.296 124.057 1.00 34.86 276 THR A CA 1
ATOM 2140 C C . THR A 1 276 ? 23.510 -4.754 123.489 1.00 32.35 276 THR A C 1
ATOM 2141 O O . THR A 1 276 ? 23.532 -5.471 122.512 1.00 29.93 276 THR A O 1
ATOM 2145 N N . CYS A 1 277 ? 24.614 -4.253 124.046 1.00 33.31 277 CYS A N 1
ATOM 2146 C CA . CYS A 1 277 ? 25.964 -4.807 123.828 1.00 35.54 277 CYS A CA 1
ATOM 2147 C C . CYS A 1 277 ? 26.454 -5.361 125.194 1.00 34.76 277 CYS A C 1
ATOM 2148 O O . CYS A 1 277 ? 27.109 -4.666 125.989 1.00 30.48 277 CYS A O 1
ATOM 2151 N N . PRO A 1 278 ? 26.081 -6.605 125.486 1.00 33.98 278 PRO A N 1
ATOM 2152 C CA . PRO A 1 278 ? 26.329 -7.142 126.823 1.00 34.78 278 PRO A CA 1
ATOM 2153 C C . PRO A 1 278 ? 27.811 -7.200 127.081 1.00 32.82 278 PRO A C 1
ATOM 2154 O O . PRO A 1 278 ? 28.551 -7.488 126.139 1.00 31.09 278 PRO A O 1
ATOM 2158 N N . PRO A 1 279 ? 28.228 -6.905 128.322 1.00 31.94 279 PRO A N 1
ATOM 2159 C CA . PRO A 1 279 ? 29.620 -6.684 128.632 1.00 34.12 279 PRO A CA 1
ATOM 2160 C C . PRO A 1 279 ? 30.542 -7.873 128.345 1.00 31.54 279 PRO A C 1
ATOM 2161 O O . PRO A 1 279 ? 31.700 -7.653 128.014 1.00 36.73 279 PRO A O 1
ATOM 2165 N N . SER A 1 280 ? 30.051 -9.098 128.376 1.00 29.26 280 SER A N 1
ATOM 2166 C CA . SER A 1 280 ? 30.893 -10.257 127.995 1.00 28.37 280 SER A CA 1
ATOM 2167 C C . SER A 1 280 ? 31.342 -10.225 126.557 1.00 28.16 280 SER A C 1
ATOM 2168 O O . SER A 1 280 ? 32.417 -10.746 126.205 1.00 30.79 280 SER A O 1
ATOM 2171 N N . THR A 1 281 ? 30.554 -9.622 125.699 1.00 28.00 281 THR A N 1
ATOM 2172 C CA . THR A 1 281 ? 30.917 -9.540 124.277 1.00 29.90 281 THR A CA 1
ATOM 2173 C C . THR A 1 281 ? 31.952 -8.407 124.049 1.00 30.62 281 THR A C 1
ATOM 2174 O O . THR A 1 281 ? 32.839 -8.513 123.220 1.00 30.04 281 THR A O 1
ATOM 2178 N N . CYS A 1 282 ? 31.839 -7.352 124.835 1.00 30.28 282 CYS A N 1
ATOM 2179 C CA . CYS A 1 282 ? 32.778 -6.242 124.821 1.00 29.54 282 CYS A CA 1
ATOM 2180 C C . CYS A 1 282 ? 34.121 -6.705 125.357 1.00 26.58 282 CYS A C 1
ATOM 2181 O O . CYS A 1 282 ? 35.147 -6.462 124.701 1.00 28.36 282 CYS A O 1
ATOM 2184 N N . PHE A 1 283 ? 34.111 -7.399 126.502 1.00 26.50 283 PHE A N 1
ATOM 2185 C CA . PHE A 1 283 ? 35.320 -7.983 127.092 1.00 26.25 283 PHE A CA 1
ATOM 2186 C C . PHE A 1 283 ? 36.029 -8.998 126.196 1.00 27.89 283 PHE A C 1
ATOM 2187 O O . PHE A 1 283 ? 37.274 -8.956 126.091 1.00 26.23 283 PHE A O 1
ATOM 2195 N N . ALA A 1 284 ? 35.259 -9.815 125.479 1.00 26.21 284 ALA A N 1
ATOM 2196 C CA . ALA A 1 284 ? 35.800 -10.755 124.536 1.00 26.38 284 ALA A CA 1
ATOM 2197 C C . ALA A 1 284 ? 36.672 -10.150 123.438 1.00 27.66 284 ALA A C 1
ATOM 2198 O O . ALA A 1 284 ? 37.743 -10.713 123.113 1.00 27.65 284 ALA A O 1
ATOM 2200 N N . ALA A 1 285 ? 36.211 -9.067 122.804 1.00 24.22 285 ALA A N 1
ATOM 2201 C CA . ALA A 1 285 ? 37.088 -8.292 121.891 1.00 27.71 285 ALA A CA 1
ATOM 2202 C C . ALA A 1 285 ? 38.274 -7.588 122.631 1.00 28.75 285 ALA A C 1
ATOM 2203 O O . ALA A 1 285 ? 39.432 -7.768 122.221 1.00 31.99 285 ALA A O 1
ATOM 2205 N N . TYR A 1 286 ? 37.994 -6.832 123.703 1.00 28.67 286 TYR A N 1
ATOM 2206 C CA . TYR A 1 286 ? 39.050 -6.183 124.559 1.00 28.77 286 TYR A CA 1
ATOM 2207 C C . TYR A 1 286 ? 40.182 -7.160 124.917 1.00 27.29 286 TYR A C 1
ATOM 2208 O O . TYR A 1 286 ? 41.343 -6.862 124.754 1.00 24.82 286 TYR A O 1
ATOM 2217 N N . ASN A 1 287 ? 39.842 -8.372 125.292 1.00 27.53 287 ASN A N 1
ATOM 2218 C CA . ASN A 1 287 ? 40.866 -9.349 125.731 1.00 29.08 287 ASN A CA 1
ATOM 2219 C C . ASN A 1 287 ? 41.668 -9.989 124.589 1.00 31.21 287 ASN A C 1
ATOM 2220 O O . ASN A 1 287 ? 42.639 -10.707 124.855 1.00 36.86 287 ASN A O 1
ATOM 2225 N N . HIS A 1 288 ? 41.281 -9.713 123.345 1.00 29.85 288 HIS A N 1
ATOM 2226 C CA . HIS A 1 288 ? 42.024 -10.078 122.143 1.00 31.53 288 HIS A CA 1
ATOM 2227 C C . HIS A 1 288 ? 42.805 -8.947 121.461 1.00 26.71 288 HIS A C 1
ATOM 2228 O O . HIS A 1 288 ? 43.523 -9.179 120.534 1.00 28.10 288 HIS A O 1
ATOM 2235 N N . LEU A 1 289 ? 42.680 -7.726 121.917 1.00 32.73 289 LEU A N 1
ATOM 2236 C CA . LEU A 1 289 ? 43.468 -6.611 121.361 1.00 31.87 289 LEU A CA 1
ATOM 2237 C C . LEU A 1 289 ? 44.942 -6.974 121.436 1.00 32.82 289 LEU A C 1
ATOM 2238 O O . LEU A 1 289 ? 45.374 -7.520 122.433 1.00 33.95 289 LEU A O 1
ATOM 2243 N N . ALA A 1 290 ? 45.673 -6.733 120.363 1.00 33.72 290 ALA A N 1
ATOM 2244 C CA . ALA A 1 290 ? 47.081 -7.063 120.301 1.00 39.02 290 ALA A CA 1
ATOM 2245 C C . ALA A 1 290 ? 47.946 -5.914 120.908 1.00 44.10 290 ALA A C 1
ATOM 2246 O O . ALA A 1 290 ? 49.003 -6.185 121.495 1.00 56.10 290 ALA A O 1
ATOM 2248 N N . GLY A 1 291 ? 47.495 -4.658 120.829 1.00 39.79 291 GLY A N 1
ATOM 2249 C CA . GLY A 1 291 ? 48.340 -3.521 121.277 1.00 38.04 291 GLY A CA 1
ATOM 2250 C C . GLY A 1 291 ? 47.992 -3.078 122.683 1.00 34.72 291 GLY A C 1
ATOM 2251 O O . GLY A 1 291 ? 47.082 -3.612 123.268 1.00 39.94 291 GLY A O 1
ATOM 2252 N N . PRO A 1 292 ? 48.645 -2.027 123.202 1.00 31.57 292 PRO A N 1
ATOM 2253 C CA . PRO A 1 292 ? 48.244 -1.455 124.505 1.00 29.24 292 PRO A CA 1
ATOM 2254 C C . PRO A 1 292 ? 46.793 -1.034 124.589 1.00 27.53 292 PRO A C 1
ATOM 2255 O O . PRO A 1 292 ? 46.217 -0.579 123.596 1.00 29.12 292 PRO A O 1
ATOM 2259 N N . LYS A 1 293 ? 46.218 -1.136 125.781 1.00 27.60 293 LYS A N 1
ATOM 2260 C CA . LYS A 1 293 ? 44.815 -0.957 125.985 1.00 26.93 293 LYS A CA 1
ATOM 2261 C C . LYS A 1 293 ? 44.478 -0.565 127.391 1.00 28.65 293 LYS A C 1
ATOM 2262 O O . LYS A 1 293 ? 45.222 -0.888 128.333 1.00 28.65 293 LYS A O 1
ATOM 2268 N N . GLU A 1 294 ? 43.314 0.056 127.524 1.00 26.19 294 GLU A N 1
ATOM 2269 C CA . GLU A 1 294 ? 42.820 0.589 128.794 1.00 30.92 294 GLU A CA 1
ATOM 2270 C C . GLU A 1 294 ? 41.355 0.489 128.690 1.00 26.58 294 GLU A C 1
ATOM 2271 O O . GLU A 1 294 ? 40.861 0.650 127.624 1.00 26.79 294 GLU A O 1
ATOM 2277 N N . VAL A 1 295 ? 40.679 0.311 129.802 1.00 27.76 295 VAL A N 1
ATOM 2278 C CA . VAL A 1 295 ? 39.250 0.109 129.846 1.00 28.72 295 VAL A CA 1
ATOM 2279 C C . VAL A 1 295 ? 38.636 1.083 130.866 1.00 31.80 295 VAL A C 1
ATOM 2280 O O . VAL A 1 295 ? 39.283 1.405 131.826 1.00 27.63 295 VAL A O 1
ATOM 2284 N N . ARG A 1 296 ? 37.454 1.657 130.589 1.00 31.57 296 ARG A N 1
ATOM 2285 C CA . ARG A 1 296 ? 36.674 2.327 131.644 1.00 29.94 296 ARG A CA 1
ATOM 2286 C C . ARG A 1 296 ? 35.398 1.477 131.894 1.00 30.02 296 ARG A C 1
ATOM 2287 O O . ARG A 1 296 ? 34.625 1.261 130.986 1.00 26.94 296 ARG A O 1
ATOM 2295 N N . LEU A 1 297 ? 35.191 1.011 133.129 1.00 28.82 297 LEU A N 1
ATOM 2296 C CA . LEU A 1 297 ? 34.002 0.213 133.548 1.00 26.16 297 LEU A CA 1
ATOM 2297 C C . LEU A 1 297 ? 33.038 1.098 134.289 1.00 24.55 297 LEU A C 1
ATOM 2298 O O . LEU A 1 297 ? 33.343 1.597 135.368 1.00 28.93 297 LEU A O 1
ATOM 2303 N N . TYR A 1 298 ? 31.907 1.384 133.673 1.00 26.56 298 TYR A N 1
ATOM 2304 C CA . TYR A 1 298 ? 30.809 2.118 134.281 1.00 27.01 298 TYR A CA 1
ATOM 2305 C C . TYR A 1 298 ? 29.814 1.077 134.845 1.00 30.56 298 TYR A C 1
ATOM 2306 O O . TYR A 1 298 ? 28.965 0.513 134.122 1.00 29.67 298 TYR A O 1
ATOM 2315 N N . HIS A 1 299 ? 29.931 0.821 136.149 1.00 32.18 299 HIS A N 1
ATOM 2316 C CA . HIS A 1 299 ? 29.177 -0.278 136.820 1.00 33.90 299 HIS A CA 1
ATOM 2317 C C . HIS A 1 299 ? 27.618 -0.230 136.731 1.00 36.56 299 HIS A C 1
ATOM 2318 O O . HIS A 1 299 ? 26.978 -1.285 136.491 1.00 35.56 299 HIS A O 1
ATOM 2325 N N . ASP A 1 300 ? 27.029 0.963 136.895 1.00 33.25 300 ASP A N 1
ATOM 2326 C CA . ASP A 1 300 ? 25.554 1.150 136.981 1.00 37.20 300 ASP A CA 1
ATOM 2327 C C . ASP A 1 300 ? 24.871 1.777 135.748 1.00 34.39 300 ASP A C 1
ATOM 2328 O O . ASP A 1 300 ? 23.764 2.342 135.834 1.00 31.63 300 ASP A O 1
ATOM 2333 N N . TYR A 1 301 ? 25.538 1.686 134.612 1.00 32.93 301 TYR A N 1
ATOM 2334 C CA . TYR A 1 301 ? 25.035 2.252 133.366 1.00 35.46 301 TYR A CA 1
ATOM 2335 C C . TYR A 1 301 ? 24.738 1.113 132.379 1.00 33.10 301 TYR A C 1
ATOM 2336 O O . TYR A 1 301 ? 25.450 0.087 132.321 1.00 30.01 301 TYR A O 1
ATOM 2345 N N . GLY A 1 302 ? 23.704 1.345 131.594 1.00 32.32 302 GLY A N 1
ATOM 2346 C CA . GLY A 1 302 ? 23.397 0.550 130.429 1.00 31.83 302 GLY A CA 1
ATOM 2347 C C . GLY A 1 302 ? 23.801 1.170 129.096 1.00 34.21 302 GLY A C 1
ATOM 2348 O O . GLY A 1 302 ? 24.816 1.886 128.971 1.00 36.51 302 GLY A O 1
ATOM 2349 N N . HIS A 1 303 ? 23.024 0.834 128.070 1.00 38.47 303 HIS A N 1
ATOM 2350 C CA . HIS A 1 303 ? 23.274 1.349 126.712 1.00 42.14 303 HIS A CA 1
ATOM 2351 C C . HIS A 1 303 ? 22.610 2.729 126.669 1.00 39.05 303 HIS A C 1
ATOM 2352 O O . HIS A 1 303 ? 21.423 2.825 126.522 1.00 33.75 303 HIS A O 1
ATOM 2359 N N . GLU A 1 304 ? 23.375 3.759 126.962 1.00 37.91 304 GLU A N 1
ATOM 2360 C CA . GLU A 1 304 ? 22.846 5.109 127.215 1.00 41.34 304 GLU A CA 1
ATOM 2361 C C . GLU A 1 304 ? 23.993 6.101 127.118 1.00 39.26 304 GLU A C 1
ATOM 2362 O O . GLU A 1 304 ? 25.154 5.677 127.118 1.00 30.82 304 GLU A O 1
ATOM 2368 N N . GLY A 1 305 ? 23.667 7.394 126.977 1.00 36.06 305 GLY A N 1
ATOM 2369 C CA . GLY A 1 305 ? 24.691 8.447 126.943 1.00 36.73 305 GLY A CA 1
ATOM 2370 C C . GLY A 1 305 ? 25.583 8.446 128.196 1.00 37.83 305 GLY A C 1
ATOM 2371 O O . GLY A 1 305 ? 25.102 8.228 129.325 1.00 41.05 305 GLY A O 1
ATOM 2372 N N . LEU A 1 306 ? 26.884 8.703 127.989 1.00 38.12 306 LEU A N 1
ATOM 2373 C CA . LEU A 1 306 ? 27.902 8.673 129.033 1.00 35.48 306 LEU A CA 1
ATOM 2374 C C . LEU A 1 306 ? 28.582 10.034 129.136 1.00 41.00 306 LEU A C 1
ATOM 2375 O O . LEU A 1 306 ? 29.689 10.215 128.610 1.00 46.48 306 LEU A O 1
ATOM 2380 N N . PRO A 1 307 ? 27.930 11.011 129.813 1.00 44.87 307 PRO A N 1
ATOM 2381 C CA . PRO A 1 307 ? 28.462 12.411 129.866 1.00 42.91 307 PRO A CA 1
ATOM 2382 C C . PRO A 1 307 ? 29.924 12.555 130.331 1.00 37.75 307 PRO A C 1
ATOM 2383 O O . PRO A 1 307 ? 30.687 13.276 129.723 1.00 37.93 307 PRO A O 1
ATOM 2387 N N . PHE A 1 308 ? 30.266 11.850 131.403 1.00 34.11 308 PHE A N 1
ATOM 2388 C CA . PHE A 1 308 ? 31.671 11.664 131.959 1.00 34.74 308 PHE A CA 1
ATOM 2389 C C . PHE A 1 308 ? 32.713 11.055 131.029 1.00 35.17 308 PHE A C 1
ATOM 2390 O O . PHE A 1 308 ? 33.919 11.241 131.264 1.00 35.41 308 PHE A O 1
ATOM 2398 N N . HIS A 1 309 ? 32.280 10.304 130.007 1.00 35.23 309 HIS A N 1
ATOM 2399 C CA . HIS A 1 309 ? 33.250 9.600 129.164 1.00 32.28 309 HIS A CA 1
ATOM 2400 C C . HIS A 1 309 ? 34.001 10.549 128.246 1.00 31.44 309 HIS A C 1
ATOM 2401 O O . HIS A 1 309 ? 35.150 10.292 127.897 1.00 30.08 309 HIS A O 1
ATOM 2408 N N . GLU A 1 310 ? 33.365 11.659 127.900 1.00 34.64 310 GLU A N 1
ATOM 2409 C CA . GLU A 1 310 ? 33.908 12.594 126.943 1.00 39.60 310 GLU A CA 1
ATOM 2410 C C . GLU A 1 310 ? 35.247 13.126 127.416 1.00 38.88 310 GLU A C 1
ATOM 2411 O O . GLU A 1 310 ? 36.233 13.101 126.672 1.00 36.30 310 GLU A O 1
ATOM 2417 N N . GLU A 1 311 ? 35.265 13.565 128.670 1.00 35.11 311 GLU A N 1
ATOM 2418 C CA . GLU A 1 311 ? 36.478 13.927 129.352 1.00 38.67 311 GLU A CA 1
ATOM 2419 C C . GLU A 1 311 ? 37.535 12.822 129.391 1.00 36.03 311 GLU A C 1
ATOM 2420 O O . GLU A 1 311 ? 38.706 13.100 129.280 1.00 35.83 311 GLU A O 1
ATOM 2426 N N . ALA A 1 312 ? 37.132 11.594 129.658 1.00 32.28 312 ALA A N 1
ATOM 2427 C CA . ALA A 1 312 ? 38.067 10.479 129.719 1.00 31.95 312 ALA A CA 1
ATOM 2428 C C . ALA A 1 312 ? 38.794 10.308 128.341 1.00 32.45 312 ALA A C 1
ATOM 2429 O O . ALA A 1 312 ? 39.982 10.006 128.294 1.00 27.72 312 ALA A O 1
ATOM 2431 N N . MET A 1 313 ? 38.051 10.512 127.238 1.00 31.63 313 MET A N 1
ATOM 2432 C CA . MET A 1 313 ? 38.585 10.386 125.869 1.00 32.56 313 MET A CA 1
ATOM 2433 C C . MET A 1 313 ? 39.515 11.556 125.515 1.00 30.57 313 MET A C 1
ATOM 2434 O O . MET A 1 313 ? 40.604 11.358 124.986 1.00 29.37 313 MET A O 1
ATOM 2439 N N . MET A 1 314 ? 39.104 12.746 125.901 1.00 29.29 314 MET A N 1
ATOM 2440 C CA . MET A 1 314 ? 39.941 13.937 125.793 1.00 34.69 314 MET A CA 1
ATOM 2441 C C . MET A 1 314 ? 41.282 13.751 126.436 1.00 30.90 314 MET A C 1
ATOM 2442 O O . MET A 1 314 ? 42.257 13.976 125.765 1.00 34.37 314 MET A O 1
ATOM 2447 N N . ARG A 1 315 ? 41.345 13.280 127.682 1.00 32.95 315 ARG A N 1
ATOM 2448 C CA . ARG A 1 315 ? 42.648 13.008 128.377 1.00 33.67 315 ARG A CA 1
ATOM 2449 C C . ARG A 1 315 ? 43.512 11.964 127.672 1.00 31.48 315 ARG A C 1
ATOM 2450 O O . ARG A 1 315 ? 44.717 12.100 127.567 1.00 38.62 315 ARG A O 1
ATOM 2458 N N . PHE A 1 316 ? 42.878 10.886 127.232 1.00 28.68 316 PHE A N 1
ATOM 2459 C CA . PHE A 1 316 ? 43.506 9.853 126.447 1.00 26.60 316 PHE A CA 1
ATOM 2460 C C . PHE A 1 316 ? 44.107 10.366 125.140 1.00 26.07 316 PHE A C 1
ATOM 2461 O O . PHE A 1 316 ? 45.281 10.087 124.837 1.00 25.53 316 PHE A O 1
ATOM 2469 N N . ILE A 1 317 ? 43.296 11.104 124.386 1.00 25.62 317 ILE A N 1
ATOM 2470 C CA . ILE A 1 317 ? 43.723 11.742 123.152 1.00 28.51 317 ILE A CA 1
ATOM 2471 C C . ILE A 1 317 ? 44.859 12.749 123.390 1.00 32.52 317 ILE A C 1
ATOM 2472 O O . ILE A 1 317 ? 45.868 12.728 122.667 1.00 33.39 317 ILE A O 1
ATOM 2477 N N . GLU A 1 318 ? 44.706 13.610 124.395 1.00 33.29 318 GLU A N 1
ATOM 2478 C CA . GLU A 1 318 ? 45.760 14.586 124.720 1.00 36.75 318 GLU A CA 1
ATOM 2479 C C . GLU A 1 318 ? 47.037 13.911 125.110 1.00 35.61 318 GLU A C 1
ATOM 2480 O O . GLU A 1 318 ? 48.098 14.399 124.773 1.00 41.30 318 GLU A O 1
ATOM 2486 N N . ALA A 1 319 ? 46.960 12.796 125.852 1.00 31.64 319 ALA A N 1
ATOM 2487 C CA . ALA A 1 319 ? 48.176 12.099 126.250 1.00 30.60 319 ALA A CA 1
ATOM 2488 C C . ALA A 1 319 ? 48.917 11.368 125.179 1.00 31.28 319 ALA A C 1
ATOM 2489 O O . ALA A 1 319 ? 50.138 11.242 125.256 1.00 36.43 319 ALA A O 1
ATOM 2491 N N . TYR A 1 320 ? 48.200 10.765 124.244 1.00 30.81 320 TYR A N 1
ATOM 2492 C CA . TYR A 1 320 ? 48.785 9.734 123.356 1.00 32.99 320 TYR A CA 1
ATOM 2493 C C . TYR A 1 320 ? 48.713 10.011 121.850 1.00 31.91 320 TYR A C 1
ATOM 2494 O O . TYR A 1 320 ? 49.458 9.405 121.115 1.00 31.88 320 TYR A O 1
ATOM 2503 N N . LEU A 1 321 ? 47.784 10.843 121.385 1.00 34.02 321 LEU A N 1
ATOM 2504 C CA . LEU A 1 321 ? 47.664 11.088 119.948 1.00 35.76 321 LEU A CA 1
ATOM 2505 C C . LEU A 1 321 ? 48.678 12.173 119.600 1.00 40.38 321 LEU A C 1
ATOM 2506 O O . LEU A 1 321 ? 49.673 11.873 118.938 1.00 51.97 321 LEU A O 1
ATOM 2511 N N . MET B 1 6 ? -12.969 8.024 117.987 1.00 88.81 6 MET B N 1
ATOM 2512 C CA . MET B 1 6 ? -14.239 8.341 117.260 1.00 88.97 6 MET B CA 1
ATOM 2513 C C . MET B 1 6 ? -15.382 7.352 117.648 1.00 86.17 6 MET B C 1
ATOM 2514 O O . MET B 1 6 ? -15.222 6.139 117.461 1.00 71.09 6 MET B O 1
ATOM 2519 N N . PRO B 1 7 ? -16.535 7.855 118.185 1.00 84.67 7 PRO B N 1
ATOM 2520 C CA . PRO B 1 7 ? -17.702 6.959 118.431 1.00 77.23 7 PRO B CA 1
ATOM 2521 C C . PRO B 1 7 ? -18.246 6.295 117.171 1.00 75.37 7 PRO B C 1
ATOM 2522 O O . PRO B 1 7 ? -17.854 6.648 116.060 1.00 73.56 7 PRO B O 1
ATOM 2526 N N . LEU B 1 8 ? -19.174 5.363 117.338 1.00 72.38 8 LEU B N 1
ATOM 2527 C CA . LEU B 1 8 ? -19.458 4.422 116.270 1.00 67.16 8 LEU B CA 1
ATOM 2528 C C . LEU B 1 8 ? -20.305 4.985 115.122 1.00 55.73 8 LEU B C 1
ATOM 2529 O O . LEU B 1 8 ? -19.933 4.812 113.970 1.00 44.16 8 LEU B O 1
ATOM 2534 N N . SER B 1 9 ? -21.419 5.648 115.395 1.00 50.06 9 SER B N 1
ATOM 2535 C CA . SER B 1 9 ? -22.221 6.224 114.279 1.00 51.01 9 SER B CA 1
ATOM 2536 C C . SER B 1 9 ? -21.490 7.378 113.586 1.00 46.52 9 SER B C 1
ATOM 2537 O O . SER B 1 9 ? -21.773 7.684 112.437 1.00 51.51 9 SER B O 1
ATOM 2540 N N . GLN B 1 10 ? -20.532 7.989 114.273 1.00 48.56 10 GLN B N 1
ATOM 2541 C CA . GLN B 1 10 ? -19.570 8.869 113.621 1.00 51.50 10 GLN B CA 1
ATOM 2542 C C . GLN B 1 10 ? -18.672 8.114 112.622 1.00 46.42 10 GLN B C 1
ATOM 2543 O O . GLN B 1 10 ? -18.509 8.567 111.519 1.00 45.22 10 GLN B O 1
ATOM 2549 N N . LEU B 1 11 ? -18.092 6.978 113.019 1.00 48.14 11 LEU B N 1
ATOM 2550 C CA . LEU B 1 11 ? -17.211 6.168 112.143 1.00 45.63 11 LEU B CA 1
ATOM 2551 C C . LEU B 1 11 ? -17.934 5.704 110.912 1.00 47.70 11 LEU B C 1
ATOM 2552 O O . LEU B 1 11 ? -17.440 5.809 109.806 1.00 55.86 11 LEU B O 1
ATOM 2557 N N . GLN B 1 12 ? -19.132 5.197 111.103 1.00 46.10 12 GLN B N 1
ATOM 2558 C CA . GLN B 1 12 ? -19.930 4.748 109.994 1.00 47.30 12 GLN B CA 1
ATOM 2559 C C . GLN B 1 12 ? -20.306 5.837 108.940 1.00 50.64 12 GLN B C 1
ATOM 2560 O O . GLN B 1 12 ? -20.645 5.495 107.807 1.00 57.62 12 GLN B O 1
ATOM 2566 N N . ASP B 1 13 ? -20.279 7.121 109.291 1.00 48.91 13 ASP B N 1
ATOM 2567 C CA . ASP B 1 13 ? -20.438 8.212 108.293 1.00 54.78 13 ASP B CA 1
ATOM 2568 C C . ASP B 1 13 ? -19.117 8.916 107.986 1.00 49.67 13 ASP B C 1
ATOM 2569 O O . ASP B 1 13 ? -19.112 9.968 107.350 1.00 49.04 13 ASP B O 1
ATOM 2574 N N . TYR B 1 14 ? -17.997 8.371 108.456 1.00 46.01 14 TYR B N 1
ATOM 2575 C CA . TYR B 1 14 ? -16.738 9.080 108.325 1.00 42.20 14 TYR B CA 1
ATOM 2576 C C . TYR B 1 14 ? -16.242 9.001 106.866 1.00 41.87 14 TYR B C 1
ATOM 2577 O O . TYR B 1 14 ? -15.916 7.915 106.334 1.00 40.89 14 TYR B O 1
ATOM 2586 N N . LYS B 1 15 ? -16.237 10.160 106.224 1.00 42.06 15 LYS B N 1
ATOM 2587 C CA . LYS B 1 15 ? -15.948 10.263 104.798 1.00 44.48 15 LYS B CA 1
ATOM 2588 C C . LYS B 1 15 ? -15.119 11.518 104.498 1.00 42.68 15 LYS B C 1
ATOM 2589 O O . LYS B 1 15 ? -15.599 12.452 103.887 1.00 45.90 15 LYS B O 1
ATOM 2595 N N . PRO B 1 16 ? -13.836 11.510 104.885 1.00 42.24 16 PRO B N 1
ATOM 2596 C CA . PRO B 1 16 ? -13.020 12.700 104.709 1.00 41.97 16 PRO B CA 1
ATOM 2597 C C . PRO B 1 16 ? -12.735 12.944 103.252 1.00 41.80 16 PRO B C 1
ATOM 2598 O O . PRO B 1 16 ? -12.932 12.069 102.452 1.00 45.33 16 PRO B O 1
ATOM 2602 N N . GLU B 1 17 ? -12.303 14.145 102.925 1.00 47.31 17 GLU B N 1
ATOM 2603 C CA . GLU B 1 17 ? -12.029 14.561 101.558 1.00 49.53 17 GLU B CA 1
ATOM 2604 C C . GLU B 1 17 ? -10.868 13.742 100.989 1.00 46.65 17 GLU B C 1
ATOM 2605 O O . GLU B 1 17 ? -9.899 13.535 101.692 1.00 45.91 17 GLU B O 1
ATOM 2611 N N . LEU B 1 18 ? -10.954 13.318 99.726 1.00 39.40 18 LEU B N 1
ATOM 2612 C CA . LEU B 1 18 ? -9.833 12.648 99.041 1.00 38.35 18 LEU B CA 1
ATOM 2613 C C . LEU B 1 18 ? -8.605 13.552 98.973 1.00 38.83 18 LEU B C 1
ATOM 2614 O O . LEU B 1 18 ? -8.729 14.751 98.817 1.00 40.43 18 LEU B O 1
ATOM 2619 N N . THR B 1 19 ? -7.418 12.966 99.126 1.00 36.86 19 THR B N 1
ATOM 2620 C CA . THR B 1 19 ? -6.187 13.699 98.980 1.00 35.24 19 THR B CA 1
ATOM 2621 C C . THR B 1 19 ? -5.511 13.485 97.629 1.00 33.47 19 THR B C 1
ATOM 2622 O O . THR B 1 19 ? -4.418 14.009 97.413 1.00 36.37 19 THR B O 1
ATOM 2626 N N . ASN B 1 20 ? -6.078 12.665 96.744 1.00 33.88 20 ASN B N 1
ATOM 2627 C CA . ASN B 1 20 ? -5.456 12.467 95.426 1.00 35.32 20 ASN B CA 1
ATOM 2628 C C . ASN B 1 20 ? -5.139 13.797 94.716 1.00 39.77 20 ASN B C 1
ATOM 2629 O O . ASN B 1 20 ? -5.981 14.670 94.622 1.00 33.99 20 ASN B O 1
ATOM 2634 N N . GLU B 1 21 ? -3.896 13.946 94.280 1.00 43.19 21 GLU B N 1
ATOM 2635 C CA . GLU B 1 21 ? -3.486 15.084 93.452 1.00 46.79 21 GLU B CA 1
ATOM 2636 C C . GLU B 1 21 ? -4.226 14.976 92.127 1.00 49.08 21 GLU B C 1
ATOM 2637 O O . GLU B 1 21 ? -4.642 13.871 91.742 1.00 52.09 21 GLU B O 1
ATOM 2643 N N . THR B 1 22 ? -4.375 16.095 91.415 1.00 44.18 22 THR B N 1
ATOM 2644 C CA . THR B 1 22 ? -5.023 16.077 90.087 1.00 44.45 22 THR B CA 1
ATOM 2645 C C . THR B 1 22 ? -4.353 15.144 89.054 1.00 41.49 22 THR B C 1
ATOM 2646 O O . THR B 1 22 ? -5.043 14.576 88.229 1.00 41.05 22 THR B O 1
ATOM 2650 N N . ASP B 1 23 ? -3.033 14.960 89.133 1.00 39.48 23 ASP B N 1
ATOM 2651 C CA . ASP B 1 23 ? -2.294 14.004 88.286 1.00 39.04 23 ASP B CA 1
ATOM 2652 C C . ASP B 1 23 ? -2.219 12.524 88.810 1.00 39.05 23 ASP B C 1
ATOM 2653 O O . ASP B 1 23 ? -1.405 11.749 88.320 1.00 39.64 23 ASP B O 1
ATOM 2658 N N . PHE B 1 24 ? -3.093 12.108 89.735 1.00 38.36 24 PHE B N 1
ATOM 2659 C CA . PHE B 1 24 ? -3.098 10.719 90.267 1.00 35.93 24 PHE B CA 1
ATOM 2660 C C . PHE B 1 24 ? -3.136 9.599 89.204 1.00 35.06 24 PHE B C 1
ATOM 2661 O O . PHE B 1 24 ? -2.258 8.698 89.181 1.00 35.20 24 PHE B O 1
ATOM 2669 N N . ASP B 1 25 ? -4.118 9.656 88.319 1.00 35.38 25 ASP B N 1
ATOM 2670 C CA . ASP B 1 25 ? -4.265 8.675 87.213 1.00 37.82 25 ASP B CA 1
ATOM 2671 C C . ASP B 1 25 ? -3.118 8.735 86.212 1.00 39.07 25 ASP B C 1
ATOM 2672 O O . ASP B 1 25 ? -2.591 7.703 85.806 1.00 32.34 25 ASP B O 1
ATOM 2677 N N . LEU B 1 26 ? -2.706 9.939 85.830 1.00 42.35 26 LEU B N 1
ATOM 2678 C CA . LEU B 1 26 ? -1.491 10.079 84.992 1.00 44.97 26 LEU B CA 1
ATOM 2679 C C . LEU B 1 26 ? -0.220 9.375 85.586 1.00 38.99 26 LEU B C 1
ATOM 2680 O O . LEU B 1 26 ? 0.501 8.623 84.883 1.00 37.73 26 LEU B O 1
ATOM 2685 N N . PHE B 1 27 ? 0.057 9.648 86.862 1.00 35.29 27 PHE B N 1
ATOM 2686 C CA . PHE B 1 27 ? 1.182 9.019 87.584 1.00 33.87 27 PHE B CA 1
ATOM 2687 C C . PHE B 1 27 ? 1.111 7.524 87.459 1.00 31.86 27 PHE B C 1
ATOM 2688 O O . PHE B 1 27 ? 2.125 6.876 87.116 1.00 29.60 27 PHE B O 1
ATOM 2696 N N . TRP B 1 28 ? -0.107 6.985 87.656 1.00 31.41 28 TRP B N 1
ATOM 2697 C CA . TRP B 1 28 ? -0.283 5.539 87.625 1.00 30.38 28 TRP B CA 1
ATOM 2698 C C . TRP B 1 28 ? -0.203 4.920 86.232 1.00 34.32 28 TRP B C 1
ATOM 2699 O O . TRP B 1 28 ? 0.462 3.857 86.059 1.00 29.72 28 TRP B O 1
ATOM 2710 N N . ASP B 1 29 ? -0.800 5.544 85.214 1.00 36.88 29 ASP B N 1
ATOM 2711 C CA . ASP B 1 29 ? -0.671 4.898 83.920 1.00 40.47 29 ASP B CA 1
ATOM 2712 C C . ASP B 1 29 ? 0.711 5.031 83.347 1.00 38.24 29 ASP B C 1
ATOM 2713 O O . ASP B 1 29 ? 1.118 4.153 82.567 1.00 40.09 29 ASP B O 1
ATOM 2718 N N . ASN B 1 30 ? 1.476 6.022 83.811 1.00 34.91 30 ASN B N 1
ATOM 2719 C CA . ASN B 1 30 ? 2.908 6.019 83.498 1.00 39.70 30 ASN B CA 1
ATOM 2720 C C . ASN B 1 30 ? 3.596 4.824 84.188 1.00 41.78 30 ASN B C 1
ATOM 2721 O O . ASN B 1 30 ? 4.304 4.050 83.523 1.00 45.28 30 ASN B O 1
ATOM 2726 N N . ALA B 1 31 ? 3.379 4.652 85.491 1.00 35.89 31 ALA B N 1
ATOM 2727 C CA . ALA B 1 31 ? 3.931 3.497 86.181 1.00 37.00 31 ALA B CA 1
ATOM 2728 C C . ALA B 1 31 ? 3.469 2.192 85.500 1.00 35.47 31 ALA B C 1
ATOM 2729 O O . ALA B 1 31 ? 4.253 1.267 85.346 1.00 32.05 31 ALA B O 1
ATOM 2731 N N . LYS B 1 32 ? 2.229 2.123 85.043 1.00 36.40 32 LYS B N 1
ATOM 2732 C CA . LYS B 1 32 ? 1.804 0.912 84.330 1.00 39.42 32 LYS B CA 1
ATOM 2733 C C . LYS B 1 32 ? 2.490 0.687 82.986 1.00 42.45 32 LYS B C 1
ATOM 2734 O O . LYS B 1 32 ? 2.585 -0.462 82.552 1.00 42.25 32 LYS B O 1
ATOM 2740 N N . ALA B 1 33 ? 2.943 1.764 82.328 1.00 46.72 33 ALA B N 1
ATOM 2741 C CA . ALA B 1 33 ? 3.698 1.656 81.064 1.00 43.32 33 ALA B CA 1
ATOM 2742 C C . ALA B 1 33 ? 5.046 0.982 81.285 1.00 44.40 33 ALA B C 1
ATOM 2743 O O . ALA B 1 33 ? 5.418 0.103 80.524 1.00 49.68 33 ALA B O 1
ATOM 2745 N N . LEU B 1 34 ? 5.762 1.391 82.335 1.00 52.58 34 LEU B N 1
ATOM 2746 C CA . LEU B 1 34 ? 6.928 0.653 82.861 1.00 53.34 34 LEU B CA 1
ATOM 2747 C C . LEU B 1 34 ? 6.702 -0.852 82.958 1.00 49.12 34 LEU B C 1
ATOM 2748 O O . LEU B 1 34 ? 7.568 -1.628 82.586 1.00 49.62 34 LEU B O 1
ATOM 2753 N N . SER B 1 35 ? 5.549 -1.259 83.474 1.00 42.63 35 SER B N 1
ATOM 2754 C CA . SER B 1 35 ? 5.257 -2.665 83.649 1.00 38.23 35 SER B CA 1
ATOM 2755 C C . SER B 1 35 ? 4.968 -3.371 82.299 1.00 39.77 35 SER B C 1
ATOM 2756 O O . SER B 1 35 ? 5.496 -4.488 82.023 1.00 31.09 35 SER B O 1
ATOM 2759 N N . ASN B 1 36 ? 4.111 -2.739 81.496 1.00 36.00 36 ASN B N 1
ATOM 2760 C CA . ASN B 1 36 ? 3.792 -3.214 80.143 1.00 45.54 36 ASN B CA 1
ATOM 2761 C C . ASN B 1 36 ? 4.997 -3.533 79.238 1.00 41.89 36 ASN B C 1
ATOM 2762 O O . ASN B 1 36 ? 4.949 -4.482 78.495 1.00 40.91 36 ASN B O 1
ATOM 2767 N N . GLN B 1 37 ? 6.072 -2.786 79.360 1.00 39.96 37 GLN B N 1
ATOM 2768 C CA . GLN B 1 37 ? 7.286 -3.048 78.586 1.00 43.85 37 GLN B CA 1
ATOM 2769 C C . GLN B 1 37 ? 8.157 -4.188 79.090 1.00 43.90 37 GLN B C 1
ATOM 2770 O O . GLN B 1 37 ? 9.086 -4.597 78.394 1.00 47.53 37 GLN B O 1
ATOM 2776 N N . LYS B 1 38 ? 7.911 -4.675 80.298 1.00 38.35 38 LYS B N 1
ATOM 2777 C CA . LYS B 1 38 ? 8.782 -5.683 80.881 1.00 40.84 38 LYS B CA 1
ATOM 2778 C C . LYS B 1 38 ? 8.006 -7.011 80.968 1.00 39.46 38 LYS B C 1
ATOM 2779 O O . LYS B 1 38 ? 7.020 -7.107 81.687 1.00 41.57 38 LYS B O 1
ATOM 2785 N N . PRO B 1 39 ? 8.427 -8.034 80.212 1.00 36.92 39 PRO B N 1
ATOM 2786 C CA . PRO B 1 39 ? 7.667 -9.308 80.235 1.00 37.05 39 PRO B CA 1
ATOM 2787 C C . PRO B 1 39 ? 7.713 -10.059 81.629 1.00 36.89 39 PRO B C 1
ATOM 2788 O O . PRO B 1 39 ? 8.648 -9.850 82.417 1.00 31.99 39 PRO B O 1
ATOM 2792 N N . LEU B 1 40 ? 6.722 -10.896 81.907 1.00 36.39 40 LEU B N 1
ATOM 2793 C CA . LEU B 1 40 ? 6.671 -11.642 83.174 1.00 40.49 40 LEU B CA 1
ATOM 2794 C C . LEU B 1 40 ? 7.814 -12.621 83.357 1.00 38.76 40 LEU B C 1
ATOM 2795 O O . LEU B 1 40 ? 8.425 -12.629 84.422 1.00 37.67 40 LEU B O 1
ATOM 2800 N N . HIS B 1 41 ? 8.115 -13.426 82.326 1.00 41.28 41 HIS B N 1
ATOM 2801 C CA . HIS B 1 41 ? 9.174 -14.468 82.392 1.00 47.20 41 HIS B CA 1
ATOM 2802 C C . HIS B 1 41 ? 8.905 -15.437 83.586 1.00 41.12 41 HIS B C 1
ATOM 2803 O O . HIS B 1 41 ? 9.805 -15.787 84.354 1.00 37.26 41 HIS B O 1
ATOM 2810 N N . ALA B 1 42 ? 7.647 -15.851 83.714 1.00 39.09 42 ALA B N 1
ATOM 2811 C CA . ALA B 1 42 ? 7.158 -16.681 84.831 1.00 36.59 42 ALA B CA 1
ATOM 2812 C C . ALA B 1 42 ? 7.728 -18.071 84.823 1.00 37.48 42 ALA B C 1
ATOM 2813 O O . ALA B 1 42 ? 7.476 -18.796 83.885 1.00 49.03 42 ALA B O 1
ATOM 2815 N N . GLN B 1 43 ? 8.492 -18.431 85.862 1.00 40.41 43 GLN B N 1
ATOM 2816 C CA . GLN B 1 43 ? 9.032 -19.793 86.113 1.00 41.98 43 GLN B CA 1
ATOM 2817 C C . GLN B 1 43 ? 8.138 -20.517 87.173 1.00 40.09 43 GLN B C 1
ATOM 2818 O O . GLN B 1 43 ? 7.996 -20.051 88.296 1.00 33.16 43 GLN B O 1
ATOM 2824 N N . VAL B 1 44 ? 7.593 -21.677 86.838 1.00 34.49 44 VAL B N 1
ATOM 2825 C CA . VAL B 1 44 ? 6.669 -22.389 87.686 1.00 35.32 44 VAL B CA 1
ATOM 2826 C C . VAL B 1 44 ? 7.201 -23.809 87.882 1.00 34.64 44 VAL B C 1
ATOM 2827 O O . VAL B 1 44 ? 7.263 -24.558 86.927 1.00 37.25 44 VAL B O 1
ATOM 2831 N N . ASN B 1 45 ? 7.576 -24.200 89.096 1.00 37.23 45 ASN B N 1
ATOM 2832 C CA . ASN B 1 45 ? 8.119 -25.571 89.347 1.00 33.72 45 ASN B CA 1
ATOM 2833 C C . ASN B 1 45 ? 7.269 -26.257 90.374 1.00 28.05 45 ASN B C 1
ATOM 2834 O O . ASN B 1 45 ? 7.111 -25.760 91.492 1.00 21.91 45 ASN B O 1
ATOM 2839 N N . LEU B 1 46 ? 6.731 -27.420 90.008 1.00 29.93 46 LEU B N 1
ATOM 2840 C CA . LEU B 1 46 ? 5.818 -28.186 90.842 1.00 28.96 46 LEU B CA 1
ATOM 2841 C C . LEU B 1 46 ? 6.569 -28.773 92.006 1.00 29.43 46 LEU B C 1
ATOM 2842 O O . LEU B 1 46 ? 7.660 -29.301 91.836 1.00 31.65 46 LEU B O 1
ATOM 2847 N N . VAL B 1 47 ? 5.980 -28.711 93.192 1.00 29.01 47 VAL B N 1
ATOM 2848 C CA . VAL B 1 47 ? 6.572 -29.331 94.381 1.00 35.29 47 VAL B CA 1
ATOM 2849 C C . VAL B 1 47 ? 5.877 -30.670 94.604 1.00 34.46 47 VAL B C 1
ATOM 2850 O O . VAL B 1 47 ? 4.667 -30.705 94.742 1.00 35.06 47 VAL B O 1
ATOM 2854 N N . GLN B 1 48 ? 6.624 -31.755 94.635 1.00 35.23 48 GLN B N 1
ATOM 2855 C CA . GLN B 1 48 ? 6.038 -33.089 94.781 1.00 42.12 48 GLN B CA 1
ATOM 2856 C C . GLN B 1 48 ? 6.307 -33.764 96.133 1.00 42.87 48 GLN B C 1
ATOM 2857 O O . GLN B 1 48 ? 5.677 -34.766 96.413 1.00 40.72 48 GLN B O 1
ATOM 2863 N N . ASP B 1 49 ? 7.204 -33.192 96.950 1.00 43.53 49 ASP B N 1
ATOM 2864 C CA . ASP B 1 49 ? 7.620 -33.738 98.247 1.00 52.07 49 ASP B CA 1
ATOM 2865 C C . ASP B 1 49 ? 6.822 -33.183 99.450 1.00 47.83 49 ASP B C 1
ATOM 2866 O O . ASP B 1 49 ? 7.315 -33.205 100.582 1.00 49.54 49 ASP B O 1
ATOM 2871 N N . TYR B 1 50 ? 5.614 -32.686 99.225 1.00 43.30 50 TYR B N 1
ATOM 2872 C CA . TYR B 1 50 ? 4.841 -32.022 100.280 1.00 41.54 50 TYR B CA 1
ATOM 2873 C C . TYR B 1 50 ? 3.718 -32.990 100.708 1.00 42.61 50 TYR B C 1
ATOM 2874 O O . TYR B 1 50 ? 3.110 -33.666 99.863 1.00 38.78 50 TYR B O 1
ATOM 2883 N N . PRO B 1 51 ? 3.459 -33.079 102.022 1.00 42.49 51 PRO B N 1
ATOM 2884 C CA . PRO B 1 51 ? 2.567 -34.117 102.493 1.00 42.31 51 PRO B CA 1
ATOM 2885 C C . PRO B 1 51 ? 1.068 -33.933 102.257 1.00 45.47 51 PRO B C 1
ATOM 2886 O O . PRO B 1 51 ? 0.358 -34.916 102.447 1.00 47.94 51 PRO B O 1
ATOM 2890 N N . LEU B 1 52 ? 0.570 -32.775 101.799 1.00 45.03 52 LEU B N 1
ATOM 2891 C CA . LEU B 1 52 ? -0.914 -32.596 101.726 1.00 51.35 52 LEU B CA 1
ATOM 2892 C C . LEU B 1 52 ? -1.645 -33.421 100.672 1.00 58.07 52 LEU B C 1
ATOM 2893 O O . LEU B 1 52 ? -2.759 -33.914 100.929 1.00 82.69 52 LEU B O 1
ATOM 2898 N N . LYS B 1 53 ? -1.092 -33.476 99.474 1.00 50.79 53 LYS B N 1
ATOM 2899 C CA . LYS B 1 53 ? -1.525 -34.421 98.408 1.00 47.60 53 LYS B CA 1
ATOM 2900 C C . LYS B 1 53 ? -2.866 -34.226 97.688 1.00 41.31 53 LYS B C 1
ATOM 2901 O O . LYS B 1 53 ? -3.007 -34.746 96.598 1.00 37.94 53 LYS B O 1
ATOM 2907 N N . SER B 1 54 ? -3.813 -33.495 98.253 1.00 37.76 54 SER B N 1
ATOM 2908 C CA . SER B 1 54 ? -5.119 -33.236 97.620 1.00 40.79 54 SER B CA 1
ATOM 2909 C C . SER B 1 54 ? -5.085 -31.999 96.718 1.00 41.62 54 SER B C 1
ATOM 2910 O O . SER B 1 54 ? -6.118 -31.645 96.114 1.00 37.05 54 SER B O 1
ATOM 2913 N N . ILE B 1 55 ? -3.922 -31.327 96.660 1.00 35.36 55 ILE B N 1
ATOM 2914 C CA . ILE B 1 55 ? -3.775 -30.127 95.895 1.00 33.31 55 ILE B CA 1
ATOM 2915 C C . ILE B 1 55 ? -2.454 -30.209 95.157 1.00 33.13 55 ILE B C 1
ATOM 2916 O O . ILE B 1 55 ? -1.551 -30.931 95.572 1.00 29.45 55 ILE B O 1
ATOM 2921 N N . SER B 1 56 ? -2.354 -29.454 94.060 1.00 28.85 56 SER B N 1
ATOM 2922 C CA . SER B 1 56 ? -1.091 -29.242 93.372 1.00 27.79 56 SER B CA 1
ATOM 2923 C C . SER B 1 56 ? -0.456 -27.969 93.832 1.00 25.12 56 SER B C 1
ATOM 2924 O O . SER B 1 56 ? -1.121 -26.935 93.823 1.00 24.59 56 SER B O 1
ATOM 2927 N N . ILE B 1 57 ? 0.817 -28.032 94.153 1.00 24.31 57 ILE B N 1
ATOM 2928 C CA . ILE B 1 57 ? 1.572 -26.907 94.725 1.00 27.45 57 ILE B CA 1
ATOM 2929 C C . ILE B 1 57 ? 2.699 -26.526 93.817 1.00 25.38 57 ILE B C 1
ATOM 2930 O O . ILE B 1 57 ? 3.559 -27.331 93.535 1.00 26.31 57 ILE B O 1
ATOM 2935 N N . TYR B 1 58 ? 2.692 -25.283 93.356 1.00 27.81 58 TYR B N 1
ATOM 2936 C CA . TYR B 1 58 ? 3.749 -24.737 92.514 1.00 25.52 58 TYR B CA 1
ATOM 2937 C C . TYR B 1 58 ? 4.588 -23.626 93.165 1.00 26.94 58 TYR B C 1
ATOM 2938 O O . TYR B 1 58 ? 4.073 -22.711 93.789 1.00 27.57 58 TYR B O 1
ATOM 2947 N N . ASP B 1 59 ? 5.906 -23.733 93.022 1.00 28.14 59 ASP B N 1
ATOM 2948 C CA . ASP B 1 59 ? 6.869 -22.714 93.384 1.00 28.89 59 ASP B CA 1
ATOM 2949 C C . ASP B 1 59 ? 7.020 -21.764 92.173 1.00 31.32 59 ASP B C 1
ATOM 2950 O O . ASP B 1 59 ? 7.363 -22.197 91.056 1.00 29.21 59 ASP B O 1
ATOM 2955 N N . VAL B 1 60 ? 6.720 -20.484 92.379 1.00 28.29 60 VAL B N 1
ATOM 2956 C CA . VAL B 1 60 ? 6.565 -19.554 91.274 1.00 31.60 60 VAL B CA 1
ATOM 2957 C C . VAL B 1 60 ? 7.540 -18.413 91.467 1.00 30.19 60 VAL B C 1
ATOM 2958 O O . VAL B 1 60 ? 7.854 -18.003 92.588 1.00 28.78 60 VAL B O 1
ATOM 2962 N N . VAL B 1 61 ? 8.057 -17.940 90.357 1.00 30.70 61 VAL B N 1
ATOM 2963 C CA . VAL B 1 61 ? 8.821 -16.708 90.338 1.00 32.06 61 VAL B CA 1
ATOM 2964 C C . VAL B 1 61 ? 8.488 -15.987 89.060 1.00 28.66 61 VAL B C 1
ATOM 2965 O O . VAL B 1 61 ? 8.418 -16.588 87.977 1.00 29.07 61 VAL B O 1
ATOM 2969 N N . TYR B 1 62 ? 8.257 -14.703 89.181 1.00 26.81 62 TYR B N 1
ATOM 2970 C CA . TYR B 1 62 ? 8.106 -13.849 88.001 1.00 27.50 62 TYR B CA 1
ATOM 2971 C C . TYR B 1 62 ? 8.872 -12.568 88.187 1.00 27.11 62 TYR B C 1
ATOM 2972 O O . TYR B 1 62 ? 9.088 -12.142 89.328 1.00 28.84 62 TYR B O 1
ATOM 2981 N N . ASP B 1 63 ? 9.178 -11.904 87.086 1.00 26.71 63 ASP B N 1
ATOM 2982 C CA . ASP B 1 63 ? 9.869 -10.594 87.140 1.00 26.16 63 ASP B CA 1
ATOM 2983 C C . ASP B 1 63 ? 8.911 -9.450 87.473 1.00 27.65 63 ASP B C 1
ATOM 2984 O O . ASP B 1 63 ? 7.810 -9.312 86.889 1.00 30.20 63 ASP B O 1
ATOM 2989 N N . GLY B 1 64 ? 9.352 -8.602 88.395 1.00 26.41 64 GLY B N 1
ATOM 2990 C CA . GLY B 1 64 ? 8.709 -7.327 88.659 1.00 29.79 64 GLY B CA 1
ATOM 2991 C C . GLY B 1 64 ? 9.118 -6.408 87.534 1.00 32.35 64 GLY B C 1
ATOM 2992 O O . GLY B 1 64 ? 10.071 -6.757 86.797 1.00 34.72 64 GLY B O 1
ATOM 2993 N N . ALA B 1 65 ? 8.411 -5.277 87.401 1.00 30.35 65 ALA B N 1
ATOM 2994 C CA . ALA B 1 65 ? 8.703 -4.229 86.390 1.00 32.46 65 ALA B CA 1
ATOM 2995 C C . ALA B 1 65 ? 10.161 -3.800 86.264 1.00 34.37 65 ALA B C 1
ATOM 2996 O O . ALA B 1 65 ? 10.630 -3.567 85.150 1.00 35.85 65 ALA B O 1
ATOM 2998 N N . ASP B 1 66 ? 10.889 -3.716 87.372 1.00 36.21 66 ASP B N 1
ATOM 2999 C CA . ASP B 1 66 ? 12.345 -3.354 87.329 1.00 34.98 66 ASP B CA 1
ATOM 3000 C C . ASP B 1 66 ? 13.281 -4.585 87.330 1.00 36.54 66 ASP B C 1
ATOM 3001 O O . ASP B 1 66 ? 14.447 -4.453 87.661 1.00 37.37 66 ASP B O 1
ATOM 3006 N N . GLY B 1 67 ? 12.791 -5.773 86.967 1.00 36.02 67 GLY B N 1
ATOM 3007 C CA . GLY B 1 67 ? 13.605 -7.016 87.070 1.00 37.94 67 GLY B CA 1
ATOM 3008 C C . GLY B 1 67 ? 13.722 -7.815 88.395 1.00 38.26 67 GLY B C 1
ATOM 3009 O O . GLY B 1 67 ? 14.269 -8.915 88.387 1.00 41.55 67 GLY B O 1
ATOM 3010 N N . THR B 1 68 ? 13.233 -7.299 89.527 1.00 37.30 68 THR B N 1
ATOM 3011 C CA . THR B 1 68 ? 13.231 -8.081 90.786 1.00 34.41 68 THR B CA 1
ATOM 3012 C C . THR B 1 68 ? 12.478 -9.413 90.627 1.00 31.64 68 THR B C 1
ATOM 3013 O O . THR B 1 68 ? 11.334 -9.380 90.150 1.00 29.46 68 THR B O 1
ATOM 3017 N N . PRO B 1 69 ? 13.098 -10.574 91.005 1.00 28.78 69 PRO B N 1
ATOM 3018 C CA . PRO B 1 69 ? 12.379 -11.852 90.900 1.00 28.01 69 PRO B CA 1
ATOM 3019 C C . PRO B 1 69 ? 11.451 -12.006 92.097 1.00 29.69 69 PRO B C 1
ATOM 3020 O O . PRO B 1 69 ? 11.926 -12.110 93.215 1.00 32.28 69 PRO B O 1
ATOM 3024 N N . ILE B 1 70 ? 10.153 -11.979 91.874 1.00 25.59 70 ILE B N 1
ATOM 3025 C CA . ILE B 1 70 ? 9.182 -12.093 92.919 1.00 27.94 70 ILE B CA 1
ATOM 3026 C C . ILE B 1 70 ? 8.792 -13.546 93.078 1.00 28.56 70 ILE B C 1
ATOM 3027 O O . ILE B 1 70 ? 8.311 -14.157 92.127 1.00 33.85 70 ILE B O 1
ATOM 3032 N N . HIS B 1 71 ? 8.861 -14.046 94.300 1.00 29.57 71 HIS B N 1
ATOM 3033 C CA . HIS B 1 71 ? 8.543 -15.410 94.615 1.00 26.87 71 HIS B CA 1
ATOM 3034 C C . HIS B 1 71 ? 7.126 -15.566 95.208 1.00 26.11 71 HIS B C 1
ATOM 3035 O O . HIS B 1 71 ? 6.666 -14.713 95.974 1.00 26.89 71 HIS B O 1
ATOM 3042 N N . GLY B 1 72 ? 6.442 -16.651 94.836 1.00 23.22 72 GLY B N 1
ATOM 3043 C CA . GLY B 1 72 ? 5.108 -16.974 95.352 1.00 24.71 72 GLY B CA 1
ATOM 3044 C C . GLY B 1 72 ? 4.882 -18.479 95.498 1.00 27.43 72 GLY B C 1
ATOM 3045 O O . GLY B 1 72 ? 5.785 -19.320 95.233 1.00 28.04 72 GLY B O 1
ATOM 3046 N N . TRP B 1 73 ? 3.693 -18.824 95.961 1.00 26.98 73 TRP B N 1
ATOM 3047 C CA . TRP B 1 73 ? 3.168 -20.199 95.920 1.00 24.27 73 TRP B CA 1
ATOM 3048 C C . TRP B 1 73 ? 1.848 -20.137 95.207 1.00 24.84 73 TRP B C 1
ATOM 3049 O O . TRP B 1 73 ? 1.007 -19.295 95.560 1.00 25.32 73 TRP B O 1
ATOM 3060 N N . TYR B 1 74 ? 1.654 -21.013 94.218 1.00 23.60 74 TYR B N 1
ATOM 3061 C CA . TYR B 1 74 ? 0.435 -21.122 93.467 1.00 25.11 74 TYR B CA 1
ATOM 3062 C C . TYR B 1 74 ? -0.133 -22.510 93.719 1.00 25.64 74 TYR B C 1
ATOM 3063 O O . TYR B 1 74 ? 0.564 -23.521 93.568 1.00 25.68 74 TYR B O 1
ATOM 3072 N N . VAL B 1 75 ? -1.388 -22.566 94.092 1.00 23.99 75 VAL B N 1
ATOM 3073 C CA . VAL B 1 75 ? -2.006 -23.830 94.510 1.00 26.75 75 VAL B CA 1
ATOM 3074 C C . VAL B 1 75 ? -3.362 -24.010 93.745 1.00 29.75 75 VAL B C 1
ATOM 3075 O O . VAL B 1 75 ? -4.115 -23.066 93.595 1.00 31.87 75 VAL B O 1
ATOM 3079 N N . THR B 1 76 ? -3.628 -25.230 93.272 1.00 31.05 76 THR B N 1
ATOM 3080 C CA . THR B 1 76 ? -4.911 -25.651 92.651 1.00 31.44 76 THR B CA 1
ATOM 3081 C C . THR B 1 76 ? -5.457 -26.960 93.264 1.00 27.93 76 THR B C 1
ATOM 3082 O O . THR B 1 76 ? -4.678 -27.788 93.799 1.00 26.47 76 THR B O 1
ATOM 3086 N N . PRO B 1 77 ? -6.768 -27.208 93.129 1.00 27.79 77 PRO B N 1
ATOM 3087 C CA . PRO B 1 77 ? -7.226 -28.614 93.342 1.00 33.38 77 PRO B CA 1
ATOM 3088 C C . PRO B 1 77 ? -6.467 -29.574 92.424 1.00 33.70 77 PRO B C 1
ATOM 3089 O O . PRO B 1 77 ? -6.186 -29.182 91.295 1.00 34.41 77 PRO B O 1
ATOM 3093 N N . LYS B 1 78 ? -6.120 -30.783 92.878 1.00 39.17 78 LYS B N 1
ATOM 3094 C CA . LYS B 1 78 ? -5.576 -31.785 91.939 1.00 50.53 78 LYS B CA 1
ATOM 3095 C C . LYS B 1 78 ? -6.705 -32.175 90.964 1.00 46.44 78 LYS B C 1
ATOM 3096 O O . LYS B 1 78 ? -7.880 -32.030 91.270 1.00 49.44 78 LYS B O 1
ATOM 3102 N N . GLY B 1 79 ? -6.335 -32.612 89.771 1.00 50.85 79 GLY B N 1
ATOM 3103 C CA . GLY B 1 79 ? -7.296 -33.068 88.757 1.00 46.92 79 GLY B CA 1
ATOM 3104 C C . GLY B 1 79 ? -7.263 -32.214 87.507 1.00 45.12 79 GLY B C 1
ATOM 3105 O O . GLY B 1 79 ? -6.505 -31.261 87.407 1.00 41.78 79 GLY B O 1
ATOM 3106 N N . GLU B 1 80 ? -8.139 -32.554 86.571 1.00 43.56 80 GLU B N 1
ATOM 3107 C CA . GLU B 1 80 ? -8.112 -32.006 85.245 1.00 46.74 80 GLU B CA 1
ATOM 3108 C C . GLU B 1 80 ? -9.066 -30.802 85.207 1.00 45.03 80 GLU B C 1
ATOM 3109 O O . GLU B 1 80 ? -10.226 -30.877 85.598 1.00 42.39 80 GLU B O 1
ATOM 3115 N N . HIS B 1 81 ? -8.559 -29.677 84.760 1.00 44.64 81 HIS B N 1
ATOM 3116 C CA . HIS B 1 81 ? -9.354 -28.434 84.686 1.00 45.73 81 HIS B CA 1
ATOM 3117 C C . HIS B 1 81 ? -9.340 -27.955 83.263 1.00 42.14 81 HIS B C 1
ATOM 3118 O O . HIS B 1 81 ? -8.256 -27.810 82.658 1.00 41.27 81 HIS B O 1
ATOM 3125 N N . GLN B 1 82 ? -10.544 -27.752 82.742 1.00 38.21 82 GLN B N 1
ATOM 3126 C CA . GLN B 1 82 ? -10.769 -27.037 81.485 1.00 39.81 82 GLN B CA 1
ATOM 3127 C C . GLN B 1 82 ? -10.152 -25.638 81.525 1.00 37.04 82 GLN B C 1
ATOM 3128 O O . GLN B 1 82 ? -10.199 -24.999 82.580 1.00 40.14 82 GLN B O 1
ATOM 3134 N N . PRO B 1 83 ? -9.666 -25.125 80.373 1.00 36.19 83 PRO B N 1
ATOM 3135 C CA . PRO B 1 83 ? -9.328 -23.707 80.282 1.00 35.29 83 PRO B CA 1
ATOM 3136 C C . PRO B 1 83 ? -10.471 -22.811 80.832 1.00 33.47 83 PRO B C 1
ATOM 3137 O O . PRO B 1 83 ? -11.630 -23.126 80.616 1.00 28.48 83 PRO B O 1
ATOM 3141 N N . GLY B 1 84 ? -10.128 -21.775 81.602 1.00 30.25 84 GLY B N 1
ATOM 3142 C CA . GLY B 1 84 ? -11.122 -20.756 82.068 1.00 35.09 84 GLY B CA 1
ATOM 3143 C C . GLY B 1 84 ? -12.187 -21.287 83.028 1.00 38.28 84 GLY B C 1
ATOM 3144 O O . GLY B 1 84 ? -13.295 -20.765 83.054 1.00 43.44 84 GLY B O 1
ATOM 3145 N N . SER B 1 85 ? -11.845 -22.350 83.781 1.00 37.73 85 SER B N 1
ATOM 3146 C CA . SER B 1 85 ? -12.721 -23.011 84.746 1.00 38.65 85 SER B CA 1
ATOM 3147 C C . SER B 1 85 ? -12.472 -22.614 86.215 1.00 38.08 85 SER B C 1
ATOM 3148 O O . SER B 1 85 ? -13.452 -22.488 86.925 1.00 36.05 85 SER B O 1
ATOM 3151 N N . LEU B 1 86 ? -11.216 -22.378 86.656 1.00 33.60 86 LEU B N 1
ATOM 3152 C CA . LEU B 1 86 ? -10.944 -22.119 88.086 1.00 31.09 86 LEU B CA 1
ATOM 3153 C C . LEU B 1 86 ? -11.037 -20.658 88.506 1.00 31.29 86 LEU B C 1
ATOM 3154 O O . LEU B 1 86 ? -10.258 -19.800 88.019 1.00 27.47 86 LEU B O 1
ATOM 3159 N N . PRO B 1 87 ? -11.907 -20.353 89.479 1.00 28.47 87 PRO B N 1
ATOM 3160 C CA . PRO B 1 87 ? -11.686 -19.056 90.139 1.00 27.03 87 PRO B CA 1
ATOM 3161 C C . PRO B 1 87 ? -10.343 -18.957 90.880 1.00 27.47 87 PRO B C 1
ATOM 3162 O O . PRO B 1 87 ? -9.682 -19.975 91.305 1.00 26.00 87 PRO B O 1
ATOM 3166 N N . VAL B 1 88 ? -9.944 -17.738 91.111 1.00 26.17 88 VAL B N 1
ATOM 3167 C CA . VAL B 1 88 ? -8.619 -17.543 91.681 1.00 28.95 88 VAL B CA 1
ATOM 3168 C C . VAL B 1 88 ? -8.713 -16.460 92.765 1.00 28.90 88 VAL B C 1
ATOM 3169 O O . VAL B 1 88 ? -9.462 -15.470 92.617 1.00 25.29 88 VAL B O 1
ATOM 3173 N N . LEU B 1 89 ? -8.043 -16.759 93.878 1.00 29.34 89 LEU B N 1
ATOM 3174 C CA . LEU B 1 89 ? -7.834 -15.824 94.982 1.00 30.90 89 LEU B CA 1
ATOM 3175 C C . LEU B 1 89 ? -6.367 -15.481 94.970 1.00 27.55 89 LEU B C 1
ATOM 3176 O O . LEU B 1 89 ? -5.531 -16.375 94.909 1.00 28.53 89 LEU B O 1
ATOM 3181 N N . VAL B 1 90 ? -6.040 -14.211 94.988 1.00 25.09 90 VAL B N 1
ATOM 3182 C CA . VAL B 1 90 ? -4.642 -13.744 95.104 1.00 25.32 90 VAL B CA 1
ATOM 3183 C C . VAL B 1 90 ? -4.505 -13.091 96.478 1.00 26.22 90 VAL B C 1
ATOM 3184 O O . VAL B 1 90 ? -5.315 -12.212 96.856 1.00 22.63 90 VAL B O 1
ATOM 3188 N N . LYS B 1 91 ? -3.542 -13.582 97.250 1.00 25.07 91 LYS B N 1
ATOM 3189 C CA . LYS B 1 91 ? -3.370 -13.193 98.640 1.00 25.78 91 LYS B CA 1
ATOM 3190 C C . LYS B 1 91 ? -2.065 -12.391 98.798 1.00 25.14 91 LYS B C 1
ATOM 3191 O O . LYS B 1 91 ? -0.983 -12.823 98.380 1.00 24.37 91 LYS B O 1
ATOM 3197 N N . TYR B 1 92 ? -2.177 -11.244 99.427 1.00 25.18 92 TYR B N 1
ATOM 3198 C CA . TYR B 1 92 ? -1.012 -10.393 99.733 1.00 25.05 92 TYR B CA 1
ATOM 3199 C C . TYR B 1 92 ? -0.829 -10.419 101.238 1.00 26.84 92 TYR B C 1
ATOM 3200 O O . TYR B 1 92 ? -1.807 -10.676 101.978 1.00 27.64 92 TYR B O 1
ATOM 3209 N N . HIS B 1 93 ? 0.393 -10.164 101.705 1.00 25.48 93 HIS B N 1
ATOM 3210 C CA . HIS B 1 93 ? 0.764 -10.445 103.124 1.00 26.91 93 HIS B CA 1
ATOM 3211 C C . HIS B 1 93 ? 1.125 -9.186 103.953 1.00 24.95 93 HIS B C 1
ATOM 3212 O O . HIS B 1 93 ? 1.296 -8.053 103.413 1.00 23.56 93 HIS B O 1
ATOM 3219 N N . GLY B 1 94 ? 1.225 -9.427 105.254 1.00 22.71 94 GLY B N 1
ATOM 3220 C CA . GLY B 1 94 ? 1.353 -8.389 106.301 1.00 22.81 94 GLY B CA 1
ATOM 3221 C C . GLY B 1 94 ? 2.760 -7.827 106.292 1.00 22.85 94 GLY B C 1
ATOM 3222 O O . GLY B 1 94 ? 3.680 -8.426 105.680 1.00 22.38 94 GLY B O 1
ATOM 3223 N N . TYR B 1 95 ? 2.902 -6.654 106.899 1.00 24.59 95 TYR B N 1
ATOM 3224 C CA . TYR B 1 95 ? 4.181 -5.930 106.945 1.00 24.73 95 TYR B CA 1
ATOM 3225 C C . TYR B 1 95 ? 5.285 -6.791 107.569 1.00 24.59 95 TYR B C 1
ATOM 3226 O O . TYR B 1 95 ? 5.165 -7.244 108.698 1.00 26.05 95 TYR B O 1
ATOM 3235 N N . SER B 1 96 ? 6.347 -7.008 106.801 1.00 25.66 96 SER B N 1
ATOM 3236 C CA . SER B 1 96 ? 7.578 -7.781 107.165 1.00 26.37 96 SER B CA 1
ATOM 3237 C C . SER B 1 96 ? 7.477 -9.248 106.891 1.00 26.26 96 SER B C 1
ATOM 3238 O O . SER B 1 96 ? 8.456 -9.965 107.111 1.00 25.62 96 SER B O 1
ATOM 3241 N N . GLY B 1 97 ? 6.305 -9.715 106.466 1.00 22.46 97 GLY B N 1
ATOM 3242 C CA . GLY B 1 97 ? 6.051 -11.148 106.286 1.00 21.43 97 GLY B CA 1
ATOM 3243 C C . GLY B 1 97 ? 6.514 -11.698 104.946 1.00 22.40 97 GLY B C 1
ATOM 3244 O O . GLY B 1 97 ? 7.512 -11.233 104.368 1.00 23.09 97 GLY B O 1
ATOM 3245 N N . ASN B 1 98 ? 5.799 -12.699 104.423 1.00 21.96 98 ASN B N 1
ATOM 3246 C CA . ASN B 1 98 ? 6.256 -13.390 103.227 1.00 23.68 98 ASN B CA 1
ATOM 3247 C C . ASN B 1 98 ? 5.103 -14.238 102.671 1.00 26.12 98 ASN B C 1
ATOM 3248 O O . ASN B 1 98 ? 3.955 -14.163 103.174 1.00 24.42 98 ASN B O 1
ATOM 3253 N N . ARG B 1 99 ? 5.398 -14.943 101.586 1.00 22.18 99 ARG B N 1
ATOM 3254 C CA . ARG B 1 99 ? 4.475 -15.856 100.956 1.00 23.71 99 ARG B CA 1
ATOM 3255 C C . ARG B 1 99 ? 3.879 -16.959 101.846 1.00 24.61 99 ARG B C 1
ATOM 3256 O O . ARG B 1 99 ? 2.914 -17.596 101.418 1.00 24.27 99 ARG B O 1
ATOM 3264 N N . GLY B 1 100 ? 4.456 -17.217 103.033 1.00 27.88 100 GLY B N 1
ATOM 3265 C CA . GLY B 1 100 ? 3.940 -18.216 103.983 1.00 27.21 100 GLY B CA 1
ATOM 3266 C C . GLY B 1 100 ? 4.274 -19.662 103.523 1.00 31.34 100 GLY B C 1
ATOM 3267 O O . GLY B 1 100 ? 5.203 -19.891 102.723 1.00 28.27 100 GLY B O 1
ATOM 3268 N N . TYR B 1 101 ? 3.449 -20.621 103.952 1.00 31.72 101 TYR B N 1
ATOM 3269 C CA . TYR B 1 101 ? 3.619 -22.035 103.600 1.00 34.17 101 TYR B CA 1
ATOM 3270 C C . TYR B 1 101 ? 2.446 -22.454 102.701 1.00 30.93 101 TYR B C 1
ATOM 3271 O O . TYR B 1 101 ? 1.399 -21.854 102.754 1.00 27.85 101 TYR B O 1
ATOM 3280 N N . PRO B 1 102 ? 2.634 -23.447 101.831 1.00 31.19 102 PRO B N 1
ATOM 3281 C CA . PRO B 1 102 ? 1.529 -23.770 100.912 1.00 32.09 102 PRO B CA 1
ATOM 3282 C C . PRO B 1 102 ? 0.211 -24.174 101.584 1.00 32.41 102 PRO B C 1
ATOM 3283 O O . PRO B 1 102 ? -0.858 -23.815 101.074 1.00 28.58 102 PRO B O 1
ATOM 3287 N N . ASN B 1 103 ? 0.287 -24.891 102.706 1.00 30.35 103 ASN B N 1
ATOM 3288 C CA . ASN B 1 103 ? -0.926 -25.388 103.409 1.00 36.31 103 ASN B CA 1
ATOM 3289 C C . ASN B 1 103 ? -1.918 -24.268 103.858 1.00 34.14 103 ASN B C 1
ATOM 3290 O O . ASN B 1 103 ? -3.080 -24.527 104.097 1.00 30.27 103 ASN B O 1
ATOM 3295 N N . GLU B 1 104 ? -1.454 -23.026 103.974 1.00 34.30 104 GLU B N 1
ATOM 3296 C CA . GLU B 1 104 ? -2.365 -21.899 104.291 1.00 33.05 104 GLU B CA 1
ATOM 3297 C C . GLU B 1 104 ? -3.261 -21.483 103.113 1.00 28.11 104 GLU B C 1
ATOM 3298 O O . GLU B 1 104 ? -4.147 -20.661 103.287 1.00 36.60 104 GLU B O 1
ATOM 3304 N N . LEU B 1 105 ? -3.033 -22.028 101.924 1.00 25.27 105 LEU B N 1
ATOM 3305 C CA . LEU B 1 105 ? -3.909 -21.834 100.785 1.00 25.96 105 LEU B CA 1
ATOM 3306 C C . LEU B 1 105 ? -4.892 -22.994 100.591 1.00 25.26 105 LEU B C 1
ATOM 3307 O O . LEU B 1 105 ? -5.688 -23.005 99.633 1.00 24.12 105 LEU B O 1
ATOM 3312 N N . LEU B 1 106 ? -4.845 -23.958 101.503 1.00 25.62 106 LEU B N 1
ATOM 3313 C CA . LEU B 1 106 ? -5.671 -25.152 101.429 1.00 26.66 106 LEU B CA 1
ATOM 3314 C C . LEU B 1 106 ? -7.142 -24.860 101.388 1.00 27.87 106 LEU B C 1
ATOM 3315 O O . LEU B 1 106 ? -7.853 -25.456 100.609 1.00 32.82 106 LEU B O 1
ATOM 3320 N N . GLN B 1 107 ? -7.610 -24.005 102.286 1.00 33.52 107 GLN B N 1
ATOM 3321 C CA . GLN B 1 107 ? -9.029 -23.606 102.336 1.00 35.45 107 GLN B CA 1
ATOM 3322 C C . GLN B 1 107 ? -9.607 -23.152 100.989 1.00 34.12 107 GLN B C 1
ATOM 3323 O O . GLN B 1 107 ? -10.711 -23.534 100.601 1.00 34.99 107 GLN B O 1
ATOM 3329 N N . TRP B 1 108 ? -8.838 -22.356 100.272 1.00 32.33 108 TRP B N 1
ATOM 3330 C CA . TRP B 1 108 ? -9.267 -21.853 98.983 1.00 33.63 108 TRP B CA 1
ATOM 3331 C C . TRP B 1 108 ? -9.262 -22.969 97.950 1.00 33.49 108 TRP B C 1
ATOM 3332 O O . TRP B 1 108 ? -10.195 -23.074 97.162 1.00 33.61 108 TRP B O 1
ATOM 3343 N N . ALA B 1 109 ? -8.233 -23.830 97.956 1.00 34.08 109 ALA B N 1
ATOM 3344 C CA . ALA B 1 109 ? -8.198 -24.869 96.957 1.00 36.07 109 ALA B CA 1
ATOM 3345 C C . ALA B 1 109 ? -9.329 -25.888 97.175 1.00 39.21 109 ALA B C 1
ATOM 3346 O O . ALA B 1 109 ? -9.881 -26.404 96.192 1.00 41.00 109 ALA B O 1
ATOM 3348 N N . SER B 1 110 ? -9.725 -26.144 98.426 1.00 39.92 110 SER B N 1
ATOM 3349 C CA . SER B 1 110 ? -10.752 -27.163 98.680 1.00 42.26 110 SER B CA 1
ATOM 3350 C C . SER B 1 110 ? -12.183 -26.657 98.369 1.00 40.01 110 SER B C 1
ATOM 3351 O O . SER B 1 110 ? -13.068 -27.463 98.094 1.00 42.80 110 SER B O 1
ATOM 3354 N N . MET B 1 111 ? -12.378 -25.333 98.345 1.00 38.82 111 MET B N 1
ATOM 3355 C CA . MET B 1 111 ? -13.529 -24.710 97.652 1.00 40.48 111 MET B CA 1
ATOM 3356 C C . MET B 1 111 ? -13.582 -24.805 96.088 1.00 38.89 111 MET B C 1
ATOM 3357 O O . MET B 1 111 ? -14.497 -24.276 95.512 1.00 34.23 111 MET B O 1
ATOM 3362 N N . GLY B 1 112 ? -12.595 -25.420 95.413 1.00 35.95 112 GLY B N 1
ATOM 3363 C CA . GLY B 1 112 ? -12.518 -25.427 93.960 1.00 35.14 112 GLY B CA 1
ATOM 3364 C C . GLY B 1 112 ? -11.821 -24.231 93.309 1.00 35.01 112 GLY B C 1
ATOM 3365 O O . GLY B 1 112 ? -12.124 -23.910 92.185 1.00 36.88 112 GLY B O 1
ATOM 3366 N N . MET B 1 113 ? -10.912 -23.552 93.999 1.00 30.00 113 MET B N 1
ATOM 3367 C CA . MET B 1 113 ? -10.378 -22.297 93.486 1.00 29.61 113 MET B CA 1
ATOM 3368 C C . MET B 1 113 ? -8.927 -22.470 93.330 1.00 28.03 113 MET B C 1
ATOM 3369 O O . MET B 1 113 ? -8.342 -23.184 94.104 1.00 31.14 113 MET B O 1
ATOM 3374 N N . ALA B 1 114 ? -8.313 -21.808 92.367 1.00 26.14 114 ALA B N 1
ATOM 3375 C CA . ALA B 1 114 ? -6.880 -21.633 92.435 1.00 25.00 114 ALA B CA 1
ATOM 3376 C C . ALA B 1 114 ? -6.518 -20.508 93.426 1.00 26.06 114 ALA B C 1
ATOM 3377 O O . ALA B 1 114 ? -7.332 -19.607 93.740 1.00 27.47 114 ALA B O 1
ATOM 3379 N N . ALA B 1 115 ? -5.281 -20.505 93.887 1.00 25.48 115 ALA B N 1
ATOM 3380 C CA . ALA B 1 115 ? -4.812 -19.421 94.739 1.00 24.49 115 ALA B CA 1
ATOM 3381 C C . ALA B 1 115 ? -3.322 -19.159 94.646 1.00 24.35 115 ALA B C 1
ATOM 3382 O O . ALA B 1 115 ? -2.521 -20.104 94.502 1.00 28.01 115 ALA B O 1
ATOM 3384 N N . LEU B 1 116 ? -2.960 -17.880 94.767 1.00 24.76 116 LEU B N 1
ATOM 3385 C CA . LEU B 1 116 ? -1.597 -17.375 94.712 1.00 23.24 116 LEU B CA 1
ATOM 3386 C C . LEU B 1 116 ? -1.247 -16.517 95.911 1.00 24.29 116 LEU B C 1
ATOM 3387 O O . LEU B 1 116 ? -1.917 -15.536 96.174 1.00 22.14 116 LEU B O 1
ATOM 3392 N N . ALA B 1 117 ? -0.107 -16.810 96.553 1.00 23.11 117 ALA B N 1
ATOM 3393 C CA . ALA B 1 117 ? 0.439 -15.987 97.597 1.00 23.13 117 ALA B CA 1
ATOM 3394 C C . ALA B 1 117 ? 1.813 -15.583 97.174 1.00 26.08 117 ALA B C 1
ATOM 3395 O O . ALA B 1 117 ? 2.636 -16.455 96.901 1.00 25.16 117 ALA B O 1
ATOM 3397 N N . ILE B 1 118 ? 2.071 -14.281 97.146 1.00 24.89 118 ILE B N 1
ATOM 3398 C CA . ILE B 1 118 ? 3.371 -13.738 96.749 1.00 27.36 118 ILE B CA 1
ATOM 3399 C C . ILE B 1 118 ? 4.110 -13.042 97.902 1.00 24.29 118 ILE B C 1
ATOM 3400 O O . ILE B 1 118 ? 3.500 -12.575 98.865 1.00 24.07 118 ILE B O 1
ATOM 3405 N N . ASP B 1 119 ? 5.429 -12.970 97.763 1.00 27.19 119 ASP B N 1
ATOM 3406 C CA . ASP B 1 119 ? 6.306 -12.117 98.611 1.00 28.32 119 ASP B CA 1
ATOM 3407 C C . ASP B 1 119 ? 6.195 -10.641 98.212 1.00 32.87 119 ASP B C 1
ATOM 3408 O O . ASP B 1 119 ? 6.052 -10.331 97.023 1.00 37.12 119 ASP B O 1
ATOM 3413 N N . VAL B 1 120 ? 6.327 -9.747 99.193 1.00 29.08 120 VAL B N 1
ATOM 3414 C CA . VAL B 1 120 ? 6.420 -8.330 98.943 1.00 29.58 120 VAL B CA 1
ATOM 3415 C C . VAL B 1 120 ? 7.941 -8.061 98.937 1.00 27.59 120 VAL B C 1
ATOM 3416 O O . VAL B 1 120 ? 8.618 -8.431 99.854 1.00 28.55 120 VAL B O 1
ATOM 3420 N N . ARG B 1 121 ? 8.460 -7.488 97.869 1.00 27.87 121 ARG B N 1
ATOM 3421 C CA . ARG B 1 121 ? 9.895 -7.239 97.720 1.00 29.01 121 ARG B CA 1
ATOM 3422 C C . ARG B 1 121 ? 10.684 -6.692 98.961 1.00 26.00 121 ARG B C 1
ATOM 3423 O O . ARG B 1 121 ? 10.295 -5.732 99.632 1.00 22.29 121 ARG B O 1
ATOM 3431 N N . GLY B 1 122 ? 11.778 -7.367 99.283 1.00 23.05 122 GLY B N 1
ATOM 3432 C CA . GLY B 1 122 ? 12.652 -6.923 100.355 1.00 21.93 122 GLY B CA 1
ATOM 3433 C C . GLY B 1 122 ? 12.210 -7.336 101.741 1.00 23.83 122 GLY B C 1
ATOM 3434 O O . GLY B 1 122 ? 12.969 -7.094 102.684 1.00 22.04 122 GLY B O 1
ATOM 3435 N N . GLN B 1 123 ? 11.009 -7.943 101.887 1.00 24.53 123 GLN B N 1
ATOM 3436 C CA . GLN B 1 123 ? 10.489 -8.250 103.200 1.00 25.22 123 GLN B CA 1
ATOM 3437 C C . GLN B 1 123 ? 11.022 -9.584 103.648 1.00 26.89 123 GLN B C 1
ATOM 3438 O O . GLN B 1 123 ? 12.108 -10.001 103.187 1.00 27.27 123 GLN B O 1
ATOM 3444 N N . GLY B 1 124 ? 10.365 -10.262 104.575 1.00 26.22 124 GLY B N 1
ATOM 3445 C CA . GLY B 1 124 ? 11.053 -11.367 105.260 1.00 24.76 124 GLY B CA 1
ATOM 3446 C C . GLY B 1 124 ? 10.964 -12.673 104.497 1.00 24.07 124 GLY B C 1
ATOM 3447 O O . GLY B 1 124 ? 10.645 -13.723 105.074 1.00 21.19 124 GLY B O 1
ATOM 3448 N N . GLY B 1 125 ? 11.237 -12.614 103.198 1.00 23.39 125 GLY B N 1
ATOM 3449 C CA . GLY B 1 125 ? 11.271 -13.796 102.358 1.00 24.99 125 GLY B CA 1
ATOM 3450 C C . GLY B 1 125 ? 12.499 -13.842 101.498 1.00 24.11 125 GLY B C 1
ATOM 3451 O O . GLY B 1 125 ? 13.500 -13.150 101.751 1.00 20.94 125 GLY B O 1
ATOM 3452 N N . VAL B 1 126 ? 12.397 -14.647 100.448 1.00 24.90 126 VAL B N 1
ATOM 3453 C CA . VAL B 1 126 ? 13.509 -14.873 99.541 1.00 24.74 126 VAL B CA 1
ATOM 3454 C C . VAL B 1 126 ? 13.531 -13.840 98.380 1.00 24.43 126 VAL B C 1
ATOM 3455 O O . VAL B 1 126 ? 14.468 -13.810 97.623 1.00 25.27 126 VAL B O 1
ATOM 3459 N N . THR B 1 127 ? 12.535 -12.962 98.308 1.00 21.83 127 THR B N 1
ATOM 3460 C CA . THR B 1 127 ? 12.428 -11.935 97.274 1.00 22.69 127 THR B CA 1
ATOM 3461 C C . THR B 1 127 ? 13.157 -10.648 97.682 1.00 24.19 127 THR B C 1
ATOM 3462 O O . THR B 1 127 ? 12.725 -9.980 98.652 1.00 23.75 127 THR B O 1
ATOM 3466 N N . PRO B 1 128 ? 14.228 -10.274 96.952 1.00 24.68 128 PRO B N 1
ATOM 3467 C CA . PRO B 1 128 ? 14.957 -9.038 97.284 1.00 26.95 128 PRO B CA 1
ATOM 3468 C C . PRO B 1 128 ? 14.284 -7.770 96.747 1.00 29.23 128 PRO B C 1
ATOM 3469 O O . PRO B 1 128 ? 13.217 -7.861 96.192 1.00 29.29 128 PRO B O 1
ATOM 3473 N N . ASP B 1 129 ? 14.905 -6.605 96.958 1.00 33.23 129 ASP B N 1
ATOM 3474 C CA . ASP B 1 129 ? 14.395 -5.299 96.496 1.00 35.79 129 ASP B CA 1
ATOM 3475 C C . ASP B 1 129 ? 15.483 -4.673 95.658 1.00 33.06 129 ASP B C 1
ATOM 3476 O O . ASP B 1 129 ? 16.459 -4.256 96.197 1.00 30.14 129 ASP B O 1
ATOM 3481 N N . ARG B 1 130 ? 15.294 -4.615 94.347 1.00 35.97 130 ARG B N 1
ATOM 3482 C CA . ARG B 1 130 ? 16.298 -4.015 93.456 1.00 39.69 130 ARG B CA 1
ATOM 3483 C C . ARG B 1 130 ? 16.197 -2.544 93.152 1.00 33.59 130 ARG B C 1
ATOM 3484 O O . ARG B 1 130 ? 17.122 -2.018 92.544 1.00 35.31 130 ARG B O 1
ATOM 3492 N N . ALA B 1 131 ? 15.125 -1.883 93.585 1.00 30.23 131 ALA B N 1
ATOM 3493 C CA . ALA B 1 131 ? 14.960 -0.449 93.367 1.00 33.27 131 ALA B CA 1
ATOM 3494 C C . ALA B 1 131 ? 16.010 0.288 94.158 1.00 33.16 131 ALA B C 1
ATOM 3495 O O . ALA B 1 131 ? 16.459 -0.205 95.201 1.00 30.31 131 ALA B O 1
ATOM 3497 N N . GLU B 1 132 ? 16.435 1.425 93.621 1.00 32.56 132 GLU B N 1
ATOM 3498 C CA . GLU B 1 132 ? 17.438 2.290 94.252 1.00 30.06 132 GLU B CA 1
ATOM 3499 C C . GLU B 1 132 ? 16.689 3.523 94.760 1.00 27.62 132 GLU B C 1
ATOM 3500 O O . GLU B 1 132 ? 15.662 3.921 94.198 1.00 31.07 132 GLU B O 1
ATOM 3506 N N . TYR B 1 133 ? 17.120 4.029 95.900 1.00 25.92 133 TYR B N 1
ATOM 3507 C CA . TYR B 1 133 ? 16.475 5.106 96.571 1.00 26.31 133 TYR B CA 1
ATOM 3508 C C . TYR B 1 133 ? 17.533 6.238 96.715 1.00 27.28 133 TYR B C 1
ATOM 3509 O O . TYR B 1 133 ? 18.724 5.934 96.770 1.00 27.85 133 TYR B O 1
ATOM 3518 N N . PRO B 1 134 ? 17.108 7.529 96.733 1.00 26.47 134 PRO B N 1
ATOM 3519 C CA . PRO B 1 134 ? 18.100 8.650 96.791 1.00 30.07 134 PRO B CA 1
ATOM 3520 C C . PRO B 1 134 ? 18.844 8.862 98.128 1.00 28.59 134 PRO B C 1
ATOM 3521 O O . PRO B 1 134 ? 19.976 9.425 98.173 1.00 28.66 134 PRO B O 1
ATOM 3525 N N . GLN B 1 135 ? 18.219 8.442 99.211 1.00 27.54 135 GLN B N 1
ATOM 3526 C CA . GLN B 1 135 ? 18.760 8.653 100.536 1.00 28.80 135 GLN B CA 1
ATOM 3527 C C . GLN B 1 135 ? 18.549 7.367 101.337 1.00 28.90 135 GLN B C 1
ATOM 3528 O O . GLN B 1 135 ? 18.005 6.334 100.802 1.00 28.89 135 GLN B O 1
ATOM 3534 N N . GLY B 1 136 ? 18.894 7.434 102.620 1.00 26.97 136 GLY B N 1
ATOM 3535 C CA . GLY B 1 136 ? 18.693 6.294 103.523 1.00 29.48 136 GLY B CA 1
ATOM 3536 C C . GLY B 1 136 ? 17.290 6.293 104.063 1.00 29.47 136 GLY B C 1
ATOM 3537 O O . GLY B 1 136 ? 16.418 6.889 103.483 1.00 27.19 136 GLY B O 1
ATOM 3538 N N . GLY B 1 137 ? 17.079 5.616 105.189 1.00 30.66 137 GLY B N 1
ATOM 3539 C CA . GLY B 1 137 ? 15.810 5.740 105.880 1.00 31.33 137 GLY B CA 1
ATOM 3540 C C . GLY B 1 137 ? 15.808 5.130 107.263 1.00 29.98 137 GLY B C 1
ATOM 3541 O O . GLY B 1 137 ? 16.848 4.717 107.816 1.00 31.20 137 GLY B O 1
ATOM 3542 N N . ILE B 1 138 ? 14.591 5.056 107.764 1.00 28.11 138 ILE B N 1
ATOM 3543 C CA . ILE B 1 138 ? 14.231 4.434 109.021 1.00 29.78 138 ILE B CA 1
ATOM 3544 C C . ILE B 1 138 ? 14.202 2.922 108.861 1.00 30.38 138 ILE B C 1
ATOM 3545 O O . ILE B 1 138 ? 13.824 2.457 107.824 1.00 31.27 138 ILE B O 1
ATOM 3550 N N . PRO B 1 139 ? 14.581 2.133 109.906 1.00 32.95 139 PRO B N 1
ATOM 3551 C CA . PRO B 1 139 ? 14.489 0.672 109.693 1.00 32.14 139 PRO B CA 1
ATOM 3552 C C . PRO B 1 139 ? 13.111 0.260 109.209 1.00 27.66 139 PRO B C 1
ATOM 3553 O O . PRO B 1 139 ? 12.125 0.756 109.723 1.00 28.07 139 PRO B O 1
ATOM 3557 N N . GLY B 1 140 ? 13.038 -0.624 108.235 1.00 27.22 140 GLY B N 1
ATOM 3558 C CA . GLY B 1 140 ? 11.781 -0.895 107.536 1.00 28.96 140 GLY B CA 1
ATOM 3559 C C . GLY B 1 140 ? 11.733 -0.366 106.081 1.00 24.76 140 GLY B C 1
ATOM 3560 O O . GLY B 1 140 ? 12.734 -0.196 105.439 1.00 27.52 140 GLY B O 1
ATOM 3561 N N . TRP B 1 141 ? 10.556 -0.176 105.563 1.00 22.72 141 TRP B N 1
ATOM 3562 C CA . TRP B 1 141 ? 10.378 0.131 104.098 1.00 23.67 141 TRP B CA 1
ATOM 3563 C C . TRP B 1 141 ? 9.525 1.356 103.831 1.00 22.60 141 TRP B C 1
ATOM 3564 O O . TRP B 1 141 ? 9.622 1.955 102.736 1.00 25.52 141 TRP B O 1
ATOM 3575 N N . MET B 1 142 ? 8.725 1.763 104.791 1.00 21.97 142 MET B N 1
ATOM 3576 C CA . MET B 1 142 ? 7.757 2.893 104.567 1.00 26.06 142 MET B CA 1
ATOM 3577 C C . MET B 1 142 ? 8.371 4.234 104.168 1.00 24.66 142 MET B C 1
ATOM 3578 O O . MET B 1 142 ? 7.676 5.118 103.713 1.00 27.47 142 MET B O 1
ATOM 3583 N N . THR B 1 143 ? 9.618 4.460 104.562 1.00 26.65 143 THR B N 1
ATOM 3584 C CA . THR B 1 143 ? 10.281 5.747 104.338 1.00 26.49 143 THR B CA 1
ATOM 3585 C C . THR B 1 143 ? 11.252 5.761 103.156 1.00 27.45 143 THR B C 1
ATOM 3586 O O . THR B 1 143 ? 11.832 6.806 102.852 1.00 25.20 143 THR B O 1
ATOM 3590 N N . LEU B 1 144 ? 11.399 4.630 102.467 1.00 27.46 144 LEU B N 1
ATOM 3591 C CA . LEU B 1 144 ? 12.310 4.554 101.337 1.00 26.31 144 LEU B CA 1
ATOM 3592 C C . LEU B 1 144 ? 11.753 5.325 100.120 1.00 24.92 144 LEU B C 1
ATOM 3593 O O . LEU B 1 144 ? 10.671 4.991 99.580 1.00 23.51 144 LEU B O 1
ATOM 3598 N N . GLY B 1 145 ? 12.498 6.371 99.722 1.00 22.77 145 GLY B N 1
ATOM 3599 C CA . GLY B 1 145 ? 12.121 7.246 98.603 1.00 21.97 145 GLY B CA 1
ATOM 3600 C C . GLY B 1 145 ? 10.889 8.076 98.887 1.00 24.34 145 GLY B C 1
ATOM 3601 O O . GLY B 1 145 ? 10.146 8.406 97.985 1.00 27.89 145 GLY B O 1
ATOM 3602 N N . ILE B 1 146 ? 10.655 8.397 100.149 1.00 26.03 146 ILE B N 1
ATOM 3603 C CA . ILE B 1 146 ? 9.464 9.101 100.590 1.00 27.79 146 ILE B CA 1
ATOM 3604 C C . ILE B 1 146 ? 9.325 10.546 100.051 1.00 33.25 146 ILE B C 1
ATOM 3605 O O . ILE B 1 146 ? 8.219 11.067 100.011 1.00 30.63 146 ILE B O 1
ATOM 3610 N N . LEU B 1 147 ? 10.446 11.188 99.689 1.00 32.47 147 LEU B N 1
ATOM 3611 C CA . LEU B 1 147 ? 10.417 12.517 99.133 1.00 35.27 147 LEU B CA 1
ATOM 3612 C C . LEU B 1 147 ? 9.968 12.670 97.662 1.00 36.33 147 LEU B C 1
ATOM 3613 O O . LEU B 1 147 ? 9.656 13.784 97.237 1.00 34.54 147 LEU B O 1
ATOM 3618 N N . ASP B 1 148 ? 9.888 11.575 96.916 1.00 37.72 148 ASP B N 1
ATOM 3619 C CA . ASP B 1 148 ? 9.453 11.618 95.528 1.00 41.28 148 ASP B CA 1
ATOM 3620 C C . ASP B 1 148 ? 8.525 10.410 95.155 1.00 38.78 148 ASP B C 1
ATOM 3621 O O . ASP B 1 148 ? 8.936 9.274 95.253 1.00 36.47 148 ASP B O 1
ATOM 3626 N N . PRO B 1 149 ? 7.282 10.649 94.689 1.00 34.50 149 PRO B N 1
ATOM 3627 C CA . PRO B 1 149 ? 6.510 9.437 94.465 1.00 33.15 149 PRO B CA 1
ATOM 3628 C C . PRO B 1 149 ? 7.074 8.494 93.386 1.00 30.98 149 PRO B C 1
ATOM 3629 O O . PRO B 1 149 ? 6.858 7.295 93.494 1.00 27.19 149 PRO B O 1
ATOM 3633 N N . ALA B 1 150 ? 7.837 8.995 92.414 1.00 28.90 150 ALA B N 1
ATOM 3634 C CA . ALA B 1 150 ? 8.398 8.119 91.361 1.00 29.53 150 ALA B CA 1
ATOM 3635 C C . ALA B 1 150 ? 9.384 7.140 91.900 1.00 33.15 150 ALA B C 1
ATOM 3636 O O . ALA B 1 150 ? 9.659 6.140 91.241 1.00 35.14 150 ALA B O 1
ATOM 3638 N N . SER B 1 151 ? 9.989 7.451 93.047 1.00 33.44 151 SER B N 1
ATOM 3639 C CA . SER B 1 151 ? 10.979 6.554 93.650 1.00 33.94 151 SER B CA 1
ATOM 3640 C C . SER B 1 151 ? 10.462 5.876 94.933 1.00 30.14 151 SER B C 1
ATOM 3641 O O . SER B 1 151 ? 11.206 5.076 95.527 1.00 25.42 151 SER B O 1
ATOM 3644 N N . TYR B 1 152 ? 9.204 6.134 95.335 1.00 22.97 152 TYR B N 1
ATOM 3645 C CA . TYR B 1 152 ? 8.742 5.630 96.656 1.00 23.91 152 TYR B CA 1
ATOM 3646 C C . TYR B 1 152 ? 8.635 4.115 96.687 1.00 24.14 152 TYR B C 1
ATOM 3647 O O . TYR B 1 152 ? 8.243 3.521 95.684 1.00 21.73 152 TYR B O 1
ATOM 3656 N N . TYR B 1 153 ? 9.057 3.487 97.803 1.00 22.26 153 TYR B N 1
ATOM 3657 C CA . TYR B 1 153 ? 9.027 2.006 97.925 1.00 21.62 153 TYR B CA 1
ATOM 3658 C C . TYR B 1 153 ? 7.765 1.314 97.400 1.00 21.55 153 TYR B C 1
ATOM 3659 O O . TYR B 1 153 ? 7.843 0.293 96.697 1.00 18.89 153 TYR B O 1
ATOM 3668 N N . TYR B 1 154 ? 6.596 1.891 97.652 1.00 22.19 154 TYR B N 1
ATOM 3669 C CA . TYR B 1 154 ? 5.385 1.170 97.300 1.00 23.30 154 TYR B CA 1
ATOM 3670 C C . TYR B 1 154 ? 4.987 1.302 95.839 1.00 25.94 154 TYR B C 1
ATOM 3671 O O . TYR B 1 154 ? 4.001 0.650 95.416 1.00 26.41 154 TYR B O 1
ATOM 3680 N N . LYS B 1 155 ? 5.748 2.049 95.032 1.00 22.92 155 LYS B N 1
ATOM 3681 C CA . LYS B 1 155 ? 5.444 2.114 93.598 1.00 23.98 155 LYS B CA 1
ATOM 3682 C C . LYS B 1 155 ? 5.720 0.776 92.940 1.00 24.61 155 LYS B C 1
ATOM 3683 O O . LYS B 1 155 ? 4.843 0.159 92.342 1.00 26.60 155 LYS B O 1
ATOM 3689 N N . GLN B 1 156 ? 6.937 0.289 93.051 1.00 25.43 156 GLN B N 1
ATOM 3690 C CA . GLN B 1 156 ? 7.223 -1.020 92.494 1.00 24.92 156 GLN B CA 1
ATOM 3691 C C . GLN B 1 156 ? 6.433 -2.146 93.229 1.00 26.14 156 GLN B C 1
ATOM 3692 O O . GLN B 1 156 ? 6.026 -3.135 92.604 1.00 26.15 156 GLN B O 1
ATOM 3698 N N . VAL B 1 157 ? 6.109 -1.964 94.511 1.00 24.83 157 VAL B N 1
ATOM 3699 C CA . VAL B 1 157 ? 5.325 -2.959 95.217 1.00 23.52 157 VAL B CA 1
ATOM 3700 C C . VAL B 1 157 ? 3.971 -3.043 94.555 1.00 23.80 157 VAL B C 1
ATOM 3701 O O . VAL B 1 157 ? 3.534 -4.130 94.251 1.00 24.51 157 VAL B O 1
ATOM 3705 N N . TYR B 1 158 ? 3.307 -1.904 94.319 1.00 24.62 158 TYR B N 1
ATOM 3706 C CA . TYR B 1 158 ? 1.968 -1.921 93.685 1.00 24.35 158 TYR B CA 1
ATOM 3707 C C . TYR B 1 158 ? 1.959 -2.577 92.303 1.00 25.39 158 TYR B C 1
ATOM 3708 O O . TYR B 1 158 ? 1.093 -3.433 91.986 1.00 20.91 158 TYR B O 1
ATOM 3717 N N . LEU B 1 159 ? 2.972 -2.222 91.518 1.00 28.12 159 LEU B N 1
ATOM 3718 C CA . LEU B 1 159 ? 3.219 -2.860 90.221 1.00 28.63 159 LEU B CA 1
ATOM 3719 C C . LEU B 1 159 ? 3.498 -4.363 90.384 1.00 27.45 159 LEU B C 1
ATOM 3720 O O . LEU B 1 159 ? 2.978 -5.111 89.582 1.00 28.35 159 LEU B O 1
ATOM 3725 N N . ASP B 1 160 ? 4.314 -4.804 91.359 1.00 26.82 160 ASP B N 1
ATOM 3726 C CA . ASP B 1 160 ? 4.479 -6.267 91.593 1.00 29.18 160 ASP B CA 1
ATOM 3727 C C . ASP B 1 160 ? 3.063 -6.910 91.843 1.00 29.60 160 ASP B C 1
ATOM 3728 O O . ASP B 1 160 ? 2.742 -8.004 91.303 1.00 28.86 160 ASP B O 1
ATOM 3733 N N . CYS B 1 161 ? 2.195 -6.207 92.574 1.00 28.67 161 CYS B N 1
ATOM 3734 C CA . CYS B 1 161 ? 0.856 -6.757 92.913 1.00 32.61 161 CYS B CA 1
ATOM 3735 C C . CYS B 1 161 ? -0.070 -6.870 91.741 1.00 32.90 161 CYS B C 1
ATOM 3736 O O . CYS B 1 161 ? -0.895 -7.796 91.694 1.00 29.69 161 CYS B O 1
ATOM 3739 N N . ILE B 1 162 ? 0.028 -5.914 90.809 1.00 30.84 162 ILE B N 1
ATOM 3740 C CA . ILE B 1 162 ? -0.736 -6.014 89.546 1.00 32.34 162 ILE B CA 1
ATOM 3741 C C . ILE B 1 162 ? -0.157 -7.126 88.641 1.00 29.05 162 ILE B C 1
ATOM 3742 O O . ILE B 1 162 ? -0.862 -7.899 88.004 1.00 28.53 162 ILE B O 1
ATOM 3747 N N . ARG B 1 163 ? 1.139 -7.210 88.557 1.00 25.52 163 ARG B N 1
ATOM 3748 C CA . ARG B 1 163 ? 1.715 -8.298 87.754 1.00 26.97 163 ARG B CA 1
ATOM 3749 C C . ARG B 1 163 ? 1.381 -9.666 88.333 1.00 27.31 163 ARG B C 1
ATOM 3750 O O . ARG B 1 163 ? 1.558 -10.668 87.634 1.00 27.56 163 ARG B O 1
ATOM 3758 N N . ALA B 1 164 ? 0.987 -9.769 89.610 1.00 29.01 164 ALA B N 1
ATOM 3759 C CA . ALA B 1 164 ? 0.495 -11.074 90.128 1.00 30.62 164 ALA B CA 1
ATOM 3760 C C . ALA B 1 164 ? -0.815 -11.470 89.413 1.00 28.26 164 ALA B C 1
ATOM 3761 O O . ALA B 1 164 ? -1.061 -12.618 89.196 1.00 28.63 164 ALA B O 1
ATOM 3763 N N . LEU B 1 165 ? -1.623 -10.496 89.049 1.00 29.02 165 LEU B N 1
ATOM 3764 C CA . LEU B 1 165 ? -2.915 -10.716 88.327 1.00 29.97 165 LEU B CA 1
ATOM 3765 C C . LEU B 1 165 ? -2.655 -11.147 86.919 1.00 35.06 165 LEU B C 1
ATOM 3766 O O . LEU B 1 165 ? -3.388 -11.991 86.377 1.00 32.35 165 LEU B O 1
ATOM 3771 N N . ASP B 1 166 ? -1.575 -10.604 86.357 1.00 36.03 166 ASP B N 1
ATOM 3772 C CA . ASP B 1 166 ? -1.046 -11.035 85.079 1.00 35.98 166 ASP B CA 1
ATOM 3773 C C . ASP B 1 166 ? -0.592 -12.464 85.153 1.00 33.97 166 ASP B C 1
ATOM 3774 O O . ASP B 1 166 ? -0.868 -13.227 84.243 1.00 34.97 166 ASP B O 1
ATOM 3779 N N . PHE B 1 167 ? 0.167 -12.824 86.181 1.00 30.31 167 PHE B N 1
ATOM 3780 C CA . PHE B 1 167 ? 0.576 -14.201 86.303 1.00 29.90 167 PHE B CA 1
ATOM 3781 C C . PHE B 1 167 ? -0.664 -15.112 86.374 1.00 30.48 167 PHE B C 1
ATOM 3782 O O . PHE B 1 167 ? -0.730 -16.081 85.629 1.00 27.67 167 PHE B O 1
ATOM 3790 N N . VAL B 1 168 ? -1.649 -14.818 87.220 1.00 31.07 168 VAL B N 1
ATOM 3791 C CA . VAL B 1 168 ? -2.786 -15.738 87.294 1.00 31.78 168 VAL B CA 1
ATOM 3792 C C . VAL B 1 168 ? -3.486 -15.878 85.975 1.00 31.96 168 VAL B C 1
ATOM 3793 O O . VAL B 1 168 ? -3.734 -17.012 85.583 1.00 30.55 168 VAL B O 1
ATOM 3797 N N . CYS B 1 169 ? -3.687 -14.768 85.245 1.00 35.01 169 CYS B N 1
ATOM 3798 C CA . CYS B 1 169 ? -4.307 -14.798 83.905 1.00 35.61 169 CYS B CA 1
ATOM 3799 C C . CYS B 1 169 ? -3.426 -15.378 82.792 1.00 35.90 169 CYS B C 1
ATOM 3800 O O . CYS B 1 169 ? -3.952 -15.718 81.738 1.00 40.09 169 CYS B O 1
ATOM 3803 N N . SER B 1 170 ? -2.118 -15.515 83.016 1.00 29.83 170 SER B N 1
ATOM 3804 C CA . SER B 1 170 ? -1.249 -16.317 82.125 1.00 31.23 170 SER B CA 1
ATOM 3805 C C . SER B 1 170 ? -1.547 -17.836 82.166 1.00 34.07 170 SER B C 1
ATOM 3806 O O . SER B 1 170 ? -1.071 -18.565 81.320 1.00 34.75 170 SER B O 1
ATOM 3809 N N . ARG B 1 171 ? -2.249 -18.310 83.198 1.00 37.25 171 ARG B N 1
ATOM 3810 C CA . ARG B 1 171 ? -2.568 -19.728 83.372 1.00 38.10 171 ARG B CA 1
ATOM 3811 C C . ARG B 1 171 ? -3.927 -20.005 82.752 1.00 37.95 171 ARG B C 1
ATOM 3812 O O . ARG B 1 171 ? -4.948 -19.397 83.109 1.00 29.37 171 ARG B O 1
ATOM 3820 N N . GLU B 1 172 ? -3.952 -20.909 81.787 1.00 36.58 172 GLU B N 1
ATOM 3821 C CA . GLU B 1 172 ? -5.190 -21.115 81.051 1.00 37.15 172 GLU B CA 1
ATOM 3822 C C . GLU B 1 172 ? -6.323 -21.714 81.878 1.00 31.70 172 GLU B C 1
ATOM 3823 O O . GLU B 1 172 ? -7.469 -21.423 81.596 1.00 30.33 172 GLU B O 1
ATOM 3829 N N . GLU B 1 173 ? -6.021 -22.543 82.865 1.00 30.34 173 GLU B N 1
ATOM 3830 C CA . GLU B 1 173 ? -7.059 -23.104 83.724 1.00 31.82 173 GLU B CA 1
ATOM 3831 C C . GLU B 1 173 ? -7.840 -22.033 84.516 1.00 30.61 173 GLU B C 1
ATOM 3832 O O . GLU B 1 173 ? -8.974 -22.275 84.916 1.00 26.86 173 GLU B O 1
ATOM 3838 N N . VAL B 1 174 ? -7.227 -20.860 84.734 1.00 26.96 174 VAL B N 1
ATOM 3839 C CA . VAL B 1 174 ? -7.828 -19.782 85.548 1.00 30.38 174 VAL B CA 1
ATOM 3840 C C . VAL B 1 174 ? -8.910 -19.059 84.756 1.00 31.92 174 VAL B C 1
ATOM 3841 O O . VAL B 1 174 ? -8.732 -18.693 83.591 1.00 29.36 174 VAL B O 1
ATOM 3845 N N . ASP B 1 175 ? -10.018 -18.806 85.428 1.00 34.50 175 ASP B N 1
ATOM 3846 C CA . ASP B 1 175 ? -11.056 -17.971 84.881 1.00 33.79 175 ASP B CA 1
ATOM 3847 C C . ASP B 1 175 ? -10.787 -16.508 85.220 1.00 35.36 175 ASP B C 1
ATOM 3848 O O . ASP B 1 175 ? -10.989 -16.062 86.364 1.00 34.06 175 ASP B O 1
ATOM 3853 N N . ALA B 1 176 ? -10.389 -15.740 84.212 1.00 35.25 176 ALA B N 1
ATOM 3854 C CA . ALA B 1 176 ? -9.963 -14.371 84.420 1.00 36.18 176 ALA B CA 1
ATOM 3855 C C . ALA B 1 176 ? -11.147 -13.503 84.840 1.00 35.97 176 ALA B C 1
ATOM 3856 O O . ALA B 1 176 ? -10.938 -12.489 85.500 1.00 36.73 176 ALA B O 1
ATOM 3858 N N . SER B 1 177 ? -12.388 -13.942 84.579 1.00 35.67 177 SER B N 1
ATOM 3859 C CA . SER B 1 177 ? -13.542 -13.202 85.067 1.00 35.74 177 SER B CA 1
ATOM 3860 C C . SER B 1 177 ? -13.903 -13.449 86.539 1.00 32.61 177 SER B C 1
ATOM 3861 O O . SER B 1 177 ? -14.816 -12.823 87.052 1.00 34.11 177 SER B O 1
ATOM 3864 N N . ARG B 1 178 ? -13.195 -14.342 87.224 1.00 32.29 178 ARG B N 1
ATOM 3865 C CA . ARG B 1 178 ? -13.471 -14.673 88.646 1.00 29.09 178 ARG B CA 1
ATOM 3866 C C . ARG B 1 178 ? -12.225 -14.605 89.554 1.00 28.15 178 ARG B C 1
ATOM 3867 O O . ARG B 1 178 ? -11.802 -15.632 90.130 1.00 28.48 178 ARG B O 1
ATOM 3875 N N . ILE B 1 179 ? -11.644 -13.400 89.647 1.00 26.47 179 ILE B N 1
ATOM 3876 C CA . ILE B 1 179 ? -10.510 -13.089 90.520 1.00 30.47 179 ILE B CA 1
ATOM 3877 C C . ILE B 1 179 ? -10.921 -12.322 91.817 1.00 30.32 179 ILE B C 1
ATOM 3878 O O . ILE B 1 179 ? -11.662 -11.290 91.777 1.00 28.43 179 ILE B O 1
ATOM 3883 N N . ALA B 1 180 ? -10.442 -12.826 92.957 1.00 28.28 180 ALA B N 1
ATOM 3884 C CA . ALA B 1 180 ? -10.590 -12.117 94.251 1.00 27.99 180 ALA B CA 1
ATOM 3885 C C . ALA B 1 180 ? -9.210 -11.717 94.708 1.00 27.38 180 ALA B C 1
ATOM 3886 O O . ALA B 1 180 ? -8.283 -12.476 94.525 1.00 29.16 180 ALA B O 1
ATOM 3888 N N . VAL B 1 181 ? -9.060 -10.517 95.235 1.00 25.23 181 VAL B N 1
ATOM 3889 C CA . VAL B 1 181 ? -7.844 -10.089 95.918 1.00 26.07 181 VAL B CA 1
ATOM 3890 C C . VAL B 1 181 ? -8.121 -10.034 97.446 1.00 27.52 181 VAL B C 1
ATOM 3891 O O . VAL B 1 181 ? -9.212 -9.564 97.915 1.00 27.12 181 VAL B O 1
ATOM 3895 N N . TYR B 1 182 ? -7.172 -10.565 98.220 1.00 26.59 182 TYR B N 1
ATOM 3896 C CA . TYR B 1 182 ? -7.298 -10.699 99.688 1.00 24.21 182 TYR B CA 1
ATOM 3897 C C . TYR B 1 182 ? -6.051 -10.318 100.454 1.00 23.12 182 TYR B C 1
ATOM 3898 O O . TYR B 1 182 ? -4.937 -10.469 100.008 1.00 21.97 182 TYR B O 1
ATOM 3907 N N . GLY B 1 183 ? -6.233 -9.806 101.650 1.00 25.11 183 GLY B N 1
ATOM 3908 C CA . GLY B 1 183 ? -5.095 -9.659 102.536 1.00 23.40 183 GLY B CA 1
ATOM 3909 C C . GLY B 1 183 ? -5.443 -8.937 103.824 1.00 25.60 183 GLY B C 1
ATOM 3910 O O . GLY B 1 183 ? -6.430 -8.122 103.853 1.00 21.15 183 GLY B O 1
ATOM 3911 N N . GLY B 1 184 ? -4.620 -9.236 104.849 1.00 25.46 184 GLY B N 1
ATOM 3912 C CA . GLY B 1 184 ? -4.696 -8.624 106.161 1.00 25.93 184 GLY B CA 1
ATOM 3913 C C . GLY B 1 184 ? -3.656 -7.536 106.250 1.00 24.13 184 GLY B C 1
ATOM 3914 O O . GLY B 1 184 ? -2.518 -7.714 105.839 1.00 24.45 184 GLY B O 1
ATOM 3915 N N . SER B 1 185 ? -4.060 -6.386 106.751 1.00 25.47 185 SER B N 1
ATOM 3916 C CA . SER B 1 185 ? -3.166 -5.290 107.105 1.00 26.92 185 SER B CA 1
ATOM 3917 C C . SER B 1 185 ? -2.429 -4.651 105.893 1.00 26.19 185 SER B C 1
ATOM 3918 O O . SER B 1 185 ? -3.091 -4.046 105.026 1.00 24.85 185 SER B O 1
ATOM 3921 N N . GLN B 1 186 ? -1.098 -4.709 105.822 1.00 24.91 186 GLN B N 1
ATOM 3922 C CA . GLN B 1 186 ? -0.425 -4.312 104.532 1.00 26.29 186 GLN B CA 1
ATOM 3923 C C . GLN B 1 186 ? -1.112 -5.085 103.396 1.00 25.57 186 GLN B C 1
ATOM 3924 O O . GLN B 1 186 ? -1.313 -4.559 102.313 1.00 24.53 186 GLN B O 1
ATOM 3930 N N . GLY B 1 187 ? -1.434 -6.354 103.661 1.00 24.02 187 GLY B N 1
ATOM 3931 C CA . GLY B 1 187 ? -2.064 -7.212 102.672 1.00 24.38 187 GLY B CA 1
ATOM 3932 C C . GLY B 1 187 ? -3.359 -6.586 102.164 1.00 20.73 187 GLY B C 1
ATOM 3933 O O . GLY B 1 187 ? -3.729 -6.773 101.027 1.00 22.73 187 GLY B O 1
ATOM 3934 N N . GLY B 1 188 ? -4.057 -5.922 103.061 1.00 22.10 188 GLY B N 1
ATOM 3935 C CA . GLY B 1 188 ? -5.404 -5.351 102.828 1.00 23.29 188 GLY B CA 1
ATOM 3936 C C . GLY B 1 188 ? -5.272 -4.058 102.089 1.00 24.02 188 GLY B C 1
ATOM 3937 O O . GLY B 1 188 ? -6.023 -3.781 101.246 1.00 23.60 188 GLY B O 1
ATOM 3938 N N . GLY B 1 189 ? -4.234 -3.285 102.427 1.00 28.14 189 GLY B N 1
ATOM 3939 C CA . GLY B 1 189 ? -3.842 -2.150 101.645 1.00 26.67 189 GLY B CA 1
ATOM 3940 C C . GLY B 1 189 ? -3.523 -2.486 100.216 1.00 27.23 189 GLY B C 1
ATOM 3941 O O . GLY B 1 189 ? -3.989 -1.788 99.276 1.00 25.42 189 GLY B O 1
ATOM 3942 N N . LEU B 1 190 ? -2.677 -3.484 100.042 1.00 23.59 190 LEU B N 1
ATOM 3943 C CA . LEU B 1 190 ? -2.316 -3.915 98.706 1.00 26.83 190 LEU B CA 1
ATOM 3944 C C . LEU B 1 190 ? -3.518 -4.497 97.909 1.00 26.34 190 LEU B C 1
ATOM 3945 O O . LEU B 1 190 ? -3.531 -4.373 96.682 1.00 26.44 190 LEU B O 1
ATOM 3950 N N . ALA B 1 191 ? -4.492 -5.151 98.555 1.00 24.59 191 ALA B N 1
ATOM 3951 C CA . ALA B 1 191 ? -5.679 -5.615 97.792 1.00 24.87 191 ALA B CA 1
ATOM 3952 C C . ALA B 1 191 ? -6.548 -4.416 97.301 1.00 30.19 191 ALA B C 1
ATOM 3953 O O . ALA B 1 191 ? -7.161 -4.490 96.220 1.00 26.79 191 ALA B O 1
ATOM 3955 N N . LEU B 1 192 ? -6.668 -3.375 98.128 1.00 27.58 192 LEU B N 1
ATOM 3956 C CA . LEU B 1 192 ? -7.350 -2.143 97.716 1.00 32.52 192 LEU B CA 1
ATOM 3957 C C . LEU B 1 192 ? -6.641 -1.518 96.527 1.00 33.73 192 LEU B C 1
ATOM 3958 O O . LEU B 1 192 ? -7.281 -0.987 95.654 1.00 34.56 192 LEU B O 1
ATOM 3963 N N . ALA B 1 193 ? -5.311 -1.560 96.508 1.00 34.51 193 ALA B N 1
ATOM 3964 C CA . ALA B 1 193 ? -4.562 -0.960 95.407 1.00 35.49 193 ALA B CA 1
ATOM 3965 C C . ALA B 1 193 ? -4.654 -1.794 94.121 1.00 34.64 193 ALA B C 1
ATOM 3966 O O . ALA B 1 193 ? -4.651 -1.248 93.023 1.00 36.29 193 ALA B O 1
ATOM 3968 N N . ALA B 1 194 ? -4.693 -3.106 94.247 1.00 29.79 194 ALA B N 1
ATOM 3969 C CA . ALA B 1 194 ? -4.753 -3.943 93.079 1.00 28.76 194 ALA B CA 1
ATOM 3970 C C . ALA B 1 194 ? -6.144 -3.819 92.479 1.00 31.20 194 ALA B C 1
ATOM 3971 O O . ALA B 1 194 ? -6.276 -3.767 91.255 1.00 34.59 194 ALA B O 1
ATOM 3973 N N . ALA B 1 195 ? -7.156 -3.664 93.299 1.00 27.75 195 ALA B N 1
ATOM 3974 C CA . ALA B 1 195 ? -8.533 -3.512 92.783 1.00 31.63 195 ALA B CA 1
ATOM 3975 C C . ALA B 1 195 ? -8.800 -2.067 92.334 1.00 33.32 195 ALA B C 1
ATOM 3976 O O . ALA B 1 195 ? -9.608 -1.840 91.469 1.00 32.60 195 ALA B O 1
ATOM 3978 N N . GLY B 1 196 ? -8.123 -1.104 92.958 1.00 33.13 196 GLY B N 1
ATOM 3979 C CA . GLY B 1 196 ? -8.128 0.276 92.522 1.00 32.55 196 GLY B CA 1
ATOM 3980 C C . GLY B 1 196 ? -7.368 0.641 91.266 1.00 32.88 196 GLY B C 1
ATOM 3981 O O . GLY B 1 196 ? -7.778 1.564 90.551 1.00 30.79 196 GLY B O 1
ATOM 3982 N N . LEU B 1 197 ? -6.278 -0.064 90.988 1.00 32.31 197 LEU B N 1
ATOM 3983 C CA . LEU B 1 197 ? -5.438 0.195 89.810 1.00 35.29 197 LEU B CA 1
ATOM 3984 C C . LEU B 1 197 ? -5.715 -0.689 88.588 1.00 36.90 197 LEU B C 1
ATOM 3985 O O . LEU B 1 197 ? -5.315 -0.368 87.464 1.00 36.63 197 LEU B O 1
ATOM 3990 N N . ASP B 1 198 ? -6.444 -1.763 88.791 1.00 32.66 198 ASP B N 1
ATOM 3991 C CA . ASP B 1 198 ? -6.681 -2.708 87.751 1.00 37.20 198 ASP B CA 1
ATOM 3992 C C . ASP B 1 198 ? -8.147 -3.096 87.706 1.00 37.73 198 ASP B C 1
ATOM 3993 O O . ASP B 1 198 ? -8.816 -3.187 88.735 1.00 38.67 198 ASP B O 1
ATOM 3998 N N . SER B 1 199 ? -8.640 -3.341 86.504 1.00 41.97 199 SER B N 1
ATOM 3999 C CA . SER B 1 199 ? -10.063 -3.590 86.269 1.00 44.56 199 SER B CA 1
ATOM 4000 C C . SER B 1 199 ? -10.470 -5.046 86.476 1.00 39.58 199 SER B C 1
ATOM 4001 O O . SER B 1 199 ? -11.644 -5.361 86.622 1.00 37.35 199 SER B O 1
ATOM 4004 N N . ARG B 1 200 ? -9.497 -5.944 86.465 1.00 39.65 200 ARG B N 1
ATOM 4005 C CA . ARG B 1 200 ? -9.818 -7.361 86.403 1.00 38.07 200 ARG B CA 1
ATOM 4006 C C . ARG B 1 200 ? -10.450 -7.940 87.687 1.00 36.21 200 ARG B C 1
ATOM 4007 O O . ARG B 1 200 ? -11.286 -8.812 87.577 1.00 43.49 200 ARG B O 1
ATOM 4015 N N . PRO B 1 201 ? -10.068 -7.473 88.890 1.00 32.51 201 PRO B N 1
ATOM 4016 C CA . PRO B 1 201 ? -10.622 -8.150 90.056 1.00 32.03 201 PRO B CA 1
ATOM 4017 C C . PRO B 1 201 ? -12.111 -7.990 90.206 1.00 31.47 201 PRO B C 1
ATOM 4018 O O . PRO B 1 201 ? -12.632 -6.884 90.092 1.00 30.94 201 PRO B O 1
ATOM 4022 N N . LYS B 1 202 ? -12.804 -9.097 90.480 1.00 30.70 202 LYS B N 1
ATOM 4023 C CA . LYS B 1 202 ? -14.255 -9.074 90.630 1.00 27.49 202 LYS B CA 1
ATOM 4024 C C . LYS B 1 202 ? -14.625 -8.801 92.083 1.00 28.21 202 LYS B C 1
ATOM 4025 O O . LYS B 1 202 ? -15.588 -8.053 92.344 1.00 27.65 202 LYS B O 1
ATOM 4031 N N . LEU B 1 203 ? -13.882 -9.423 93.027 1.00 29.38 203 LEU B N 1
ATOM 4032 C CA . LEU B 1 203 ? -14.038 -9.179 94.477 1.00 29.44 203 LEU B CA 1
ATOM 4033 C C . LEU B 1 203 ? -12.770 -8.673 95.142 1.00 29.76 203 LEU B C 1
ATOM 4034 O O . LEU B 1 203 ? -11.674 -9.031 94.738 1.00 25.16 203 LEU B O 1
ATOM 4039 N N . ALA B 1 204 ? -12.942 -7.840 96.172 1.00 30.56 204 ALA B N 1
ATOM 4040 C CA . ALA B 1 204 ? -11.857 -7.461 97.068 1.00 28.36 204 ALA B CA 1
ATOM 4041 C C . ALA B 1 204 ? -12.255 -7.809 98.501 1.00 30.24 204 ALA B C 1
ATOM 4042 O O . ALA B 1 204 ? -13.374 -7.496 98.969 1.00 30.01 204 ALA B O 1
ATOM 4044 N N . LEU B 1 205 ? -11.348 -8.424 99.232 1.00 30.62 205 LEU B N 1
ATOM 4045 C CA . LEU B 1 205 ? -11.601 -8.715 100.631 1.00 31.61 205 LEU B CA 1
ATOM 4046 C C . LEU B 1 205 ? -10.507 -8.166 101.568 1.00 29.38 205 LEU B C 1
ATOM 4047 O O . LEU B 1 205 ? -9.729 -8.916 102.117 1.00 31.82 205 LEU B O 1
ATOM 4052 N N . PRO B 1 206 ? -10.439 -6.866 101.757 1.00 29.69 206 PRO B N 1
ATOM 4053 C CA . PRO B 1 206 ? -9.416 -6.316 102.714 1.00 29.02 206 PRO B CA 1
ATOM 4054 C C . PRO B 1 206 ? -9.768 -6.589 104.212 1.00 29.22 206 PRO B C 1
ATOM 4055 O O . PRO B 1 206 ? -10.938 -6.503 104.618 1.00 27.15 206 PRO B O 1
ATOM 4059 N N . VAL B 1 207 ? -8.791 -6.997 105.008 1.00 27.97 207 VAL B N 1
ATOM 4060 C CA . VAL B 1 207 ? -8.997 -7.155 106.475 1.00 29.30 207 VAL B CA 1
ATOM 4061 C C . VAL B 1 207 ? -8.174 -6.054 107.112 1.00 33.11 207 VAL B C 1
ATOM 4062 O O . VAL B 1 207 ? -6.994 -5.896 106.762 1.00 32.52 207 VAL B O 1
ATOM 4066 N N . PHE B 1 208 ? -8.784 -5.266 108.009 1.00 34.63 208 PHE B N 1
ATOM 4067 C CA . PHE B 1 208 ? -8.082 -4.113 108.704 1.00 31.96 208 PHE B CA 1
ATOM 4068 C C . PHE B 1 208 ? -6.919 -3.465 107.904 1.00 32.57 208 PHE B C 1
ATOM 4069 O O . PHE B 1 208 ? -5.742 -3.512 108.295 1.00 26.97 208 PHE B O 1
ATOM 4077 N N . PRO B 1 209 ? -7.265 -2.859 106.732 1.00 30.40 209 PRO B N 1
ATOM 4078 C CA . PRO B 1 209 ? -6.230 -2.421 105.799 1.00 30.00 209 PRO B CA 1
ATOM 4079 C C . PRO B 1 209 ? -5.323 -1.303 106.368 1.00 33.60 209 PRO B C 1
ATOM 4080 O O . PRO B 1 209 ? -5.802 -0.367 106.979 1.00 39.00 209 PRO B O 1
ATOM 4084 N N . PHE B 1 210 ? -4.022 -1.495 106.186 1.00 32.37 210 PHE B N 1
ATOM 4085 C CA . PHE B 1 210 ? -2.950 -0.537 106.419 1.00 29.92 210 PHE B CA 1
ATOM 4086 C C . PHE B 1 210 ? -2.891 0.283 105.098 1.00 32.88 210 PHE B C 1
ATOM 4087 O O . PHE B 1 210 ? -3.639 -0.002 104.139 1.00 33.00 210 PHE B O 1
ATOM 4095 N N . LEU B 1 211 ? -2.067 1.330 105.090 1.00 29.67 211 LEU B N 1
ATOM 4096 C CA . LEU B 1 211 ? -1.821 2.197 103.946 1.00 31.30 211 LEU B CA 1
ATOM 4097 C C . LEU B 1 211 ? -3.043 3.063 103.584 1.00 30.75 211 LEU B C 1
ATOM 4098 O O . LEU B 1 211 ? -3.268 3.338 102.436 1.00 34.98 211 LEU B O 1
ATOM 4103 N N . CYS B 1 212 ? -3.816 3.477 104.578 1.00 33.23 212 CYS B N 1
ATOM 4104 C CA . CYS B 1 212 ? -5.058 4.247 104.402 1.00 35.37 212 CYS B CA 1
ATOM 4105 C C . CYS B 1 212 ? -4.967 5.528 105.255 1.00 39.07 212 CYS B C 1
ATOM 4106 O O . CYS B 1 212 ? -4.580 5.464 106.431 1.00 36.38 212 CYS B O 1
ATOM 4109 N N . HIS B 1 213 ? -5.366 6.655 104.661 1.00 38.07 213 HIS B N 1
ATOM 4110 C CA . HIS B 1 213 ? -5.448 7.962 105.329 1.00 39.97 213 HIS B CA 1
ATOM 4111 C C . HIS B 1 213 ? -4.178 8.342 106.136 1.00 33.95 213 HIS B C 1
ATOM 4112 O O . HIS B 1 213 ? -4.236 8.645 107.314 1.00 38.37 213 HIS B O 1
ATOM 4119 N N . PHE B 1 214 ? -3.040 8.339 105.469 1.00 32.48 214 PHE B N 1
ATOM 4120 C CA . PHE B 1 214 ? -1.738 8.438 106.112 1.00 33.32 214 PHE B CA 1
ATOM 4121 C C . PHE B 1 214 ? -1.605 9.589 107.078 1.00 32.81 214 PHE B C 1
ATOM 4122 O O . PHE B 1 214 ? -0.924 9.468 108.077 1.00 33.24 214 PHE B O 1
ATOM 4130 N N . ARG B 1 215 ? -2.183 10.729 106.755 1.00 31.47 215 ARG B N 1
ATOM 4131 C CA . ARG B 1 215 ? -1.994 11.902 107.598 1.00 34.45 215 ARG B CA 1
ATOM 4132 C C . ARG B 1 215 ? -2.643 11.704 108.934 1.00 32.28 215 ARG B C 1
ATOM 4133 O O . ARG B 1 215 ? -2.070 12.052 109.956 1.00 32.24 215 ARG B O 1
ATOM 4141 N N . ARG B 1 216 ? -3.870 11.183 108.901 1.00 33.18 216 ARG B N 1
ATOM 4142 C CA . ARG B 1 216 ? -4.587 10.898 110.096 1.00 32.07 216 ARG B CA 1
ATOM 4143 C C . ARG B 1 216 ? -3.905 9.762 110.887 1.00 33.93 216 ARG B C 1
ATOM 4144 O O . ARG B 1 216 ? -3.810 9.844 112.104 1.00 32.13 216 ARG B O 1
ATOM 4152 N N . SER B 1 217 ? -3.430 8.714 110.205 1.00 36.67 217 SER B N 1
ATOM 4153 C CA . SER B 1 217 ? -2.823 7.572 110.895 1.00 33.91 217 SER B CA 1
ATOM 4154 C C . SER B 1 217 ? -1.638 8.066 111.730 1.00 31.59 217 SER B C 1
ATOM 4155 O O . SER B 1 217 ? -1.493 7.732 112.893 1.00 29.98 217 SER B O 1
ATOM 4158 N N . VAL B 1 218 ? -0.818 8.898 111.128 1.00 33.27 218 VAL B N 1
ATOM 4159 C CA . VAL B 1 218 ? 0.377 9.421 111.784 1.00 34.86 218 VAL B CA 1
ATOM 4160 C C . VAL B 1 218 ? 0.030 10.366 112.923 1.00 41.12 218 VAL B C 1
ATOM 4161 O O . VAL B 1 218 ? 0.670 10.284 113.975 1.00 41.99 218 VAL B O 1
ATOM 4165 N N . GLU B 1 219 ? -1.021 11.185 112.706 1.00 41.53 219 GLU B N 1
ATOM 4166 C CA . GLU B 1 219 ? -1.458 12.267 113.586 1.00 41.65 219 GLU B CA 1
ATOM 4167 C C . GLU B 1 219 ? -1.945 11.698 114.875 1.00 45.18 219 GLU B C 1
ATOM 4168 O O . GLU B 1 219 ? -1.552 12.180 115.931 1.00 46.37 219 GLU B O 1
ATOM 4174 N N . ILE B 1 220 ? -2.815 10.683 114.794 1.00 42.14 220 ILE B N 1
ATOM 4175 C CA . ILE B 1 220 ? -3.326 10.027 115.990 1.00 41.99 220 ILE B CA 1
ATOM 4176 C C . ILE B 1 220 ? -2.383 8.954 116.581 1.00 42.36 220 ILE B C 1
ATOM 4177 O O . ILE B 1 220 ? -2.810 8.208 117.440 1.00 38.26 220 ILE B O 1
ATOM 4182 N N . HIS B 1 221 ? -1.117 8.882 116.151 1.00 45.22 221 HIS B N 1
ATOM 4183 C CA . HIS B 1 221 ? -0.093 7.986 116.777 1.00 45.06 221 HIS B CA 1
ATOM 4184 C C . HIS B 1 221 ? -0.503 6.522 116.747 1.00 46.29 221 HIS B C 1
ATOM 4185 O O . HIS B 1 221 ? -0.367 5.809 117.747 1.00 40.07 221 HIS B O 1
ATOM 4192 N N . ALA B 1 222 ? -1.056 6.101 115.603 1.00 45.01 222 ALA B N 1
ATOM 4193 C CA . ALA B 1 222 ? -1.179 4.684 115.273 1.00 43.60 222 ALA B CA 1
ATOM 4194 C C . ALA B 1 222 ? 0.163 3.978 115.561 1.00 37.91 222 ALA B C 1
ATOM 4195 O O . ALA B 1 222 ? 1.228 4.526 115.283 1.00 37.71 222 ALA B O 1
ATOM 4197 N N . SER B 1 223 ? 0.098 2.807 116.182 1.00 40.36 223 SER B N 1
ATOM 4198 C CA . SER B 1 223 ? 1.297 1.932 116.408 1.00 38.85 223 SER B CA 1
ATOM 4199 C C . SER B 1 223 ? 1.625 1.158 115.157 1.00 36.46 223 SER B C 1
ATOM 4200 O O . SER B 1 223 ? 0.895 1.219 114.183 1.00 37.44 223 SER B O 1
ATOM 4203 N N . GLY B 1 224 ? 2.747 0.445 115.209 1.00 37.46 224 GLY B N 1
ATOM 4204 C CA . GLY B 1 224 ? 3.204 -0.388 114.149 1.00 36.03 224 GLY B CA 1
ATOM 4205 C C . GLY B 1 224 ? 4.001 0.410 113.152 1.00 34.39 224 GLY B C 1
ATOM 4206 O O . GLY B 1 224 ? 4.659 1.385 113.514 1.00 35.07 224 GLY B O 1
ATOM 4207 N N . PRO B 1 225 ? 3.948 -0.000 111.881 1.00 36.95 225 PRO B N 1
ATOM 4208 C CA . PRO B 1 225 ? 4.766 0.651 110.841 1.00 32.09 225 PRO B CA 1
ATOM 4209 C C . PRO B 1 225 ? 4.445 2.142 110.535 1.00 28.24 225 PRO B C 1
ATOM 4210 O O . PRO B 1 225 ? 5.342 2.843 110.040 1.00 23.73 225 PRO B O 1
ATOM 4214 N N . TYR B 1 226 ? 3.219 2.627 110.770 1.00 26.19 226 TYR B N 1
ATOM 4215 C CA . TYR B 1 226 ? 2.990 4.089 110.740 1.00 27.70 226 TYR B CA 1
ATOM 4216 C C . TYR B 1 226 ? 4.013 4.884 111.654 1.00 29.13 226 TYR B C 1
ATOM 4217 O O . TYR B 1 226 ? 4.354 6.024 111.358 1.00 25.45 226 TYR B O 1
ATOM 4226 N N . VAL B 1 227 ? 4.550 4.294 112.710 1.00 27.43 227 VAL B N 1
ATOM 4227 C CA . VAL B 1 227 ? 5.508 5.080 113.505 1.00 30.67 227 VAL B CA 1
ATOM 4228 C C . VAL B 1 227 ? 6.819 5.393 112.742 1.00 30.48 227 VAL B C 1
ATOM 4229 O O . VAL B 1 227 ? 7.545 6.337 113.121 1.00 28.40 227 VAL B O 1
ATOM 4233 N N . GLU B 1 228 ? 7.116 4.625 111.681 1.00 29.04 228 GLU B N 1
ATOM 4234 C CA . GLU B 1 228 ? 8.243 4.945 110.817 1.00 28.31 228 GLU B CA 1
ATOM 4235 C C . GLU B 1 228 ? 8.179 6.346 110.214 1.00 26.56 228 GLU B C 1
ATOM 4236 O O . GLU B 1 228 ? 9.201 7.041 110.114 1.00 24.41 228 GLU B O 1
ATOM 4242 N N . ILE B 1 229 ? 6.991 6.777 109.871 1.00 22.93 229 ILE B N 1
ATOM 4243 C CA . ILE B 1 229 ? 6.801 8.139 109.296 1.00 27.26 229 ILE B CA 1
ATOM 4244 C C . ILE B 1 229 ? 7.047 9.243 110.329 1.00 27.96 229 ILE B C 1
ATOM 4245 O O . ILE B 1 229 ? 7.795 10.220 110.069 1.00 28.62 229 ILE B O 1
ATOM 4250 N N . LYS B 1 230 ? 6.557 9.025 111.536 1.00 27.49 230 LYS B N 1
ATOM 4251 C CA . LYS B 1 230 ? 6.980 9.833 112.670 1.00 31.02 230 LYS B CA 1
ATOM 4252 C C . LYS B 1 230 ? 8.490 9.856 112.904 1.00 29.97 230 LYS B C 1
ATOM 4253 O O . LYS B 1 230 ? 9.071 10.948 113.156 1.00 27.52 230 LYS B O 1
ATOM 4259 N N . ASN B 1 231 ? 9.139 8.680 112.849 1.00 28.88 231 ASN B N 1
ATOM 4260 C CA . ASN B 1 231 ? 10.594 8.624 113.074 1.00 26.72 231 ASN B CA 1
ATOM 4261 C C . ASN B 1 231 ? 11.319 9.301 111.922 1.00 25.32 231 ASN B C 1
ATOM 4262 O O . ASN B 1 231 ? 12.297 9.976 112.152 1.00 26.37 231 ASN B O 1
ATOM 4267 N N . TRP B 1 232 ? 10.819 9.182 110.700 1.00 27.32 232 TRP B N 1
ATOM 4268 C CA . TRP B 1 232 ? 11.330 10.028 109.604 1.00 28.23 232 TRP B CA 1
ATOM 4269 C C . TRP B 1 232 ? 11.445 11.501 109.978 1.00 25.97 232 TRP B C 1
ATOM 4270 O O . TRP B 1 232 ? 12.499 12.068 109.890 1.00 25.30 232 TRP B O 1
ATOM 4281 N N . PHE B 1 233 ? 10.370 12.122 110.412 1.00 28.18 233 PHE B N 1
ATOM 4282 C CA . PHE B 1 233 ? 10.431 13.528 110.839 1.00 27.97 233 PHE B CA 1
ATOM 4283 C C . PHE B 1 233 ? 11.411 13.750 111.982 1.00 27.25 233 PHE B C 1
ATOM 4284 O O . PHE B 1 233 ? 12.122 14.736 111.959 1.00 24.18 233 PHE B O 1
ATOM 4292 N N . ARG B 1 234 ? 11.492 12.816 112.939 1.00 28.86 234 ARG B N 1
ATOM 4293 C CA . ARG B 1 234 ? 12.457 12.919 114.007 1.00 28.41 234 ARG B CA 1
ATOM 4294 C C . ARG B 1 234 ? 13.858 13.045 113.493 1.00 32.14 234 ARG B C 1
ATOM 4295 O O . ARG B 1 234 ? 14.645 13.857 114.049 1.00 28.09 234 ARG B O 1
ATOM 4303 N N . ARG B 1 235 ? 14.218 12.243 112.489 1.00 29.50 235 ARG B N 1
ATOM 4304 C CA . ARG B 1 235 ? 15.584 12.284 112.036 1.00 29.51 235 ARG B CA 1
ATOM 4305 C C . ARG B 1 235 ? 15.826 13.284 110.912 1.00 30.49 235 ARG B C 1
ATOM 4306 O O . ARG B 1 235 ? 16.914 13.812 110.755 1.00 29.12 235 ARG B O 1
ATOM 4314 N N . TYR B 1 236 ? 14.850 13.518 110.067 1.00 28.09 236 TYR B N 1
ATOM 4315 C CA . TYR B 1 236 ? 15.160 14.295 108.886 1.00 31.06 236 TYR B CA 1
ATOM 4316 C C . TYR B 1 236 ? 14.648 15.728 108.961 1.00 30.65 236 TYR B C 1
ATOM 4317 O O . TYR B 1 236 ? 15.167 16.571 108.256 1.00 30.49 236 TYR B O 1
ATOM 4326 N N . ASP B 1 237 ? 13.617 15.992 109.772 1.00 32.95 237 ASP B N 1
ATOM 4327 C CA . ASP B 1 237 ? 12.791 17.203 109.631 1.00 32.16 237 ASP B CA 1
ATOM 4328 C C . ASP B 1 237 ? 11.951 17.459 110.905 1.00 32.33 237 ASP B C 1
ATOM 4329 O O . ASP B 1 237 ? 10.721 17.359 110.890 1.00 35.34 237 ASP B O 1
ATOM 4334 N N . PRO B 1 238 ? 12.610 17.769 112.025 1.00 33.39 238 PRO B N 1
ATOM 4335 C CA . PRO B 1 238 ? 11.881 17.877 113.284 1.00 34.57 238 PRO B CA 1
ATOM 4336 C C . PRO B 1 238 ? 10.883 19.046 113.350 1.00 34.68 238 PRO B C 1
ATOM 4337 O O . PRO B 1 238 ? 9.956 18.990 114.141 1.00 32.89 238 PRO B O 1
ATOM 4341 N N . GLU B 1 239 ? 11.049 20.055 112.511 1.00 34.76 239 GLU B N 1
ATOM 4342 C CA . GLU B 1 239 ? 10.088 21.176 112.473 1.00 42.20 239 GLU B CA 1
ATOM 4343 C C . GLU B 1 239 ? 8.990 21.002 111.425 1.00 41.79 239 GLU B C 1
ATOM 4344 O O . GLU B 1 239 ? 8.145 21.868 111.292 1.00 42.85 239 GLU B O 1
ATOM 4350 N N . HIS B 1 240 ? 9.002 19.890 110.679 1.00 38.95 240 HIS B N 1
ATOM 4351 C CA . HIS B 1 240 ? 7.957 19.568 109.733 1.00 37.44 240 HIS B CA 1
ATOM 4352 C C . HIS B 1 240 ? 7.859 20.498 108.545 1.00 39.54 240 HIS B C 1
ATOM 4353 O O . HIS B 1 240 ? 6.778 20.704 108.021 1.00 43.11 240 HIS B O 1
ATOM 4360 N N . ARG B 1 241 ? 8.997 20.989 108.079 1.00 38.21 241 ARG B N 1
ATOM 4361 C CA . ARG B 1 241 ? 9.070 21.803 106.883 1.00 45.14 241 ARG B CA 1
ATOM 4362 C C . ARG B 1 241 ? 8.827 21.047 105.576 1.00 45.39 241 ARG B C 1
ATOM 4363 O O . ARG B 1 241 ? 8.466 21.657 104.599 1.00 48.87 241 ARG B O 1
ATOM 4371 N N . GLN B 1 242 ? 9.086 19.747 105.523 1.00 41.78 242 GLN B N 1
ATOM 4372 C CA . GLN B 1 242 ? 8.858 18.959 104.310 1.00 36.81 242 GLN B CA 1
ATOM 4373 C C . GLN B 1 242 ? 7.589 18.160 104.435 1.00 31.49 242 GLN B C 1
ATOM 4374 O O . GLN B 1 242 ? 7.325 17.315 103.633 1.00 37.10 242 GLN B O 1
ATOM 4380 N N . GLU B 1 243 ? 6.808 18.425 105.450 1.00 30.23 243 GLU B N 1
ATOM 4381 C CA . GLU B 1 243 ? 5.549 17.725 105.740 1.00 37.63 243 GLU B CA 1
ATOM 4382 C C . GLU B 1 243 ? 4.681 17.544 104.518 1.00 36.03 243 GLU B C 1
ATOM 4383 O O . GLU B 1 243 ? 4.047 16.508 104.352 1.00 35.03 243 GLU B O 1
ATOM 4389 N N . GLU B 1 244 ? 4.625 18.598 103.697 1.00 42.44 244 GLU B N 1
ATOM 4390 C CA . GLU B 1 244 ? 3.748 18.689 102.539 1.00 43.94 244 GLU B CA 1
ATOM 4391 C C . GLU B 1 244 ? 4.251 17.762 101.428 1.00 35.97 244 GLU B C 1
ATOM 4392 O O . GLU B 1 244 ? 3.474 17.006 100.855 1.00 31.80 244 GLU B O 1
ATOM 4398 N N . GLN B 1 245 ? 5.545 17.779 101.163 1.00 30.49 245 GLN B N 1
ATOM 4399 C CA . GLN B 1 245 ? 6.088 16.809 100.228 1.00 33.90 245 GLN B CA 1
ATOM 4400 C C . GLN B 1 245 ? 5.843 15.366 100.688 1.00 31.05 245 GLN B C 1
ATOM 4401 O O . GLN B 1 245 ? 5.500 14.548 99.883 1.00 32.81 245 GLN B O 1
ATOM 4407 N N . VAL B 1 246 ? 6.042 15.080 101.967 1.00 28.34 246 VAL B N 1
ATOM 4408 C CA . VAL B 1 246 ? 5.847 13.734 102.511 1.00 28.94 246 VAL B CA 1
ATOM 4409 C C . VAL B 1 246 ? 4.422 13.218 102.288 1.00 27.66 246 VAL B C 1
ATOM 4410 O O . VAL B 1 246 ? 4.260 12.135 101.720 1.00 29.44 246 VAL B O 1
ATOM 4414 N N . TYR B 1 247 ? 3.403 13.981 102.716 1.00 30.06 247 TYR B N 1
ATOM 4415 C CA . TYR B 1 247 ? 1.988 13.563 102.530 1.00 30.76 247 TYR B CA 1
ATOM 4416 C C . TYR B 1 247 ? 1.489 13.601 101.101 1.00 33.52 247 TYR B C 1
ATOM 4417 O O . TYR B 1 247 ? 0.560 12.831 100.729 1.00 36.97 247 TYR B O 1
ATOM 4426 N N . ARG B 1 248 ? 2.086 14.471 100.289 1.00 32.66 248 ARG B N 1
ATOM 4427 C CA . ARG B 1 248 ? 1.826 14.457 98.868 1.00 32.48 248 ARG B CA 1
ATOM 4428 C C . ARG B 1 248 ? 2.320 13.134 98.253 1.00 28.79 248 ARG B C 1
ATOM 4429 O O . ARG B 1 248 ? 1.575 12.455 97.532 1.00 30.83 248 ARG B O 1
ATOM 4437 N N . THR B 1 249 ? 3.566 12.766 98.506 1.00 25.49 249 THR B N 1
ATOM 4438 C CA . THR B 1 249 ? 4.079 11.456 98.026 1.00 24.61 249 THR B CA 1
ATOM 4439 C C . THR B 1 249 ? 3.225 10.310 98.457 1.00 25.14 249 THR B C 1
ATOM 4440 O O . THR B 1 249 ? 2.865 9.453 97.655 1.00 28.82 249 THR B O 1
ATOM 4444 N N . LEU B 1 250 ? 2.884 10.282 99.731 1.00 25.55 250 LEU B N 1
ATOM 4445 C CA . LEU B 1 250 ? 2.061 9.200 100.250 1.00 26.49 250 LEU B CA 1
ATOM 4446 C C . LEU B 1 250 ? 0.596 9.160 99.663 1.00 27.90 250 LEU B C 1
ATOM 4447 O O . LEU B 1 250 ? -0.060 8.100 99.623 1.00 24.21 250 LEU B O 1
ATOM 4452 N N . SER B 1 251 ? 0.084 10.294 99.180 1.00 29.07 251 SER B N 1
ATOM 4453 C CA . SER B 1 251 ? -1.306 10.330 98.670 1.00 27.02 251 SER B CA 1
ATOM 4454 C C . SER B 1 251 ? -1.521 9.453 97.430 1.00 26.11 251 SER B C 1
ATOM 4455 O O . SER B 1 251 ? -2.553 8.844 97.239 1.00 28.31 251 SER B O 1
ATOM 4458 N N . TYR B 1 252 ? -0.515 9.349 96.595 1.00 29.72 252 TYR B N 1
ATOM 4459 C CA . TYR B 1 252 ? -0.577 8.458 95.451 1.00 30.45 252 TYR B CA 1
ATOM 4460 C C . TYR B 1 252 ? -0.707 6.953 95.742 1.00 30.17 252 TYR B C 1
ATOM 4461 O O . TYR B 1 252 ? -0.980 6.173 94.833 1.00 31.50 252 TYR B O 1
ATOM 4470 N N . PHE B 1 253 ? -0.434 6.538 96.976 1.00 27.51 253 PHE B N 1
ATOM 4471 C CA . PHE B 1 253 ? -0.491 5.149 97.377 1.00 26.70 253 PHE B CA 1
ATOM 4472 C C . PHE B 1 253 ? -1.583 4.891 98.402 1.00 27.38 253 PHE B C 1
ATOM 4473 O O . PHE B 1 253 ? -1.744 3.758 98.903 1.00 27.74 253 PHE B O 1
ATOM 4481 N N . ASP B 1 254 ? -2.346 5.945 98.732 1.00 27.05 254 ASP B N 1
ATOM 4482 C CA . ASP B 1 254 ? -3.240 5.914 99.872 1.00 27.71 254 ASP B CA 1
ATOM 4483 C C . ASP B 1 254 ? -4.500 5.101 99.506 1.00 27.70 254 ASP B C 1
ATOM 4484 O O . ASP B 1 254 ? -5.182 5.423 98.539 1.00 30.07 254 ASP B O 1
ATOM 4489 N N . GLY B 1 255 ? -4.843 4.114 100.329 1.00 27.58 255 GLY B N 1
ATOM 4490 C CA . GLY B 1 255 ? -5.987 3.227 100.080 1.00 27.75 255 GLY B CA 1
ATOM 4491 C C . GLY B 1 255 ? -7.315 3.948 99.928 1.00 32.25 255 GLY B C 1
ATOM 4492 O O . GLY B 1 255 ? -8.192 3.466 99.246 1.00 35.96 255 GLY B O 1
ATOM 4493 N N . MET B 1 256 ? -7.481 5.069 100.623 1.00 32.95 256 MET B N 1
ATOM 4494 C CA . MET B 1 256 ? -8.690 5.879 100.500 1.00 38.85 256 MET B CA 1
ATOM 4495 C C . MET B 1 256 ? -8.865 6.424 99.068 1.00 37.32 256 MET B C 1
ATOM 4496 O O . MET B 1 256 ? -9.975 6.361 98.496 1.00 35.23 256 MET B O 1
ATOM 4501 N N . ASN B 1 257 ? -7.773 6.941 98.481 1.00 32.28 257 ASN B N 1
ATOM 4502 C CA . ASN B 1 257 ? -7.795 7.361 97.064 1.00 31.80 257 ASN B CA 1
ATOM 4503 C C . ASN B 1 257 ? -8.004 6.151 96.113 1.00 32.56 257 ASN B C 1
ATOM 4504 O O . ASN B 1 257 ? -8.726 6.252 95.107 1.00 32.62 257 ASN B O 1
ATOM 4509 N N . MET B 1 258 ? -7.402 4.998 96.449 1.00 28.50 258 MET B N 1
ATOM 4510 C CA . MET B 1 258 ? -7.610 3.799 95.678 1.00 29.82 258 MET B CA 1
ATOM 4511 C C . MET B 1 258 ? -9.044 3.330 95.726 1.00 31.02 258 MET B C 1
ATOM 4512 O O . MET B 1 258 ? -9.530 2.763 94.749 1.00 31.77 258 MET B O 1
ATOM 4517 N N . ALA B 1 259 ? -9.685 3.489 96.882 1.00 32.09 259 ALA B N 1
ATOM 4518 C CA . ALA B 1 259 ? -11.048 3.020 97.065 1.00 34.92 259 ALA B CA 1
ATOM 4519 C C . ALA B 1 259 ? -12.064 3.745 96.178 1.00 34.20 259 ALA B C 1
ATOM 4520 O O . ALA B 1 259 ? -13.055 3.145 95.715 1.00 33.54 259 ALA B O 1
ATOM 4522 N N . SER B 1 260 ? -11.830 5.026 95.930 1.00 33.60 260 SER B N 1
ATOM 4523 C CA . SER B 1 260 ? -12.744 5.816 95.047 1.00 32.38 260 SER B CA 1
ATOM 4524 C C . SER B 1 260 ? -12.770 5.313 93.613 1.00 30.28 260 SER B C 1
ATOM 4525 O O . SER B 1 260 ? -13.630 5.681 92.904 1.00 32.44 260 SER B O 1
ATOM 4528 N N . ARG B 1 261 ? -11.824 4.455 93.219 1.00 34.03 261 ARG B N 1
ATOM 4529 C CA . ARG B 1 261 ? -11.677 3.886 91.859 1.00 32.82 261 ARG B CA 1
ATOM 4530 C C . ARG B 1 261 ? -11.950 2.377 91.746 1.00 32.41 261 ARG B C 1
ATOM 4531 O O . ARG B 1 261 ? -11.762 1.802 90.666 1.00 35.27 261 ARG B O 1
ATOM 4539 N N . ILE B 1 262 ? -12.339 1.742 92.865 1.00 32.61 262 ILE B N 1
ATOM 4540 C CA . ILE B 1 262 ? -12.707 0.331 92.962 1.00 30.06 262 ILE B CA 1
ATOM 4541 C C . ILE B 1 262 ? -14.164 0.220 92.588 1.00 29.92 262 ILE B C 1
ATOM 4542 O O . ILE B 1 262 ? -14.982 0.832 93.240 1.00 33.86 262 ILE B O 1
ATOM 4547 N N . LYS B 1 263 ? -14.456 -0.600 91.585 1.00 34.10 263 LYS B N 1
ATOM 4548 C CA . LYS B 1 263 ? -15.840 -1.082 91.249 1.00 36.39 263 LYS B CA 1
ATOM 4549 C C . LYS B 1 263 ? -16.116 -2.511 91.669 1.00 34.00 263 LYS B C 1
ATOM 4550 O O . LYS B 1 263 ? -17.245 -2.928 91.698 1.00 39.43 263 LYS B O 1
ATOM 4556 N N . ALA B 1 264 ? -15.082 -3.312 91.922 1.00 36.58 264 ALA B N 1
ATOM 4557 C CA . ALA B 1 264 ? -15.278 -4.614 92.559 1.00 34.64 264 ALA B CA 1
ATOM 4558 C C . ALA B 1 264 ? -16.138 -4.502 93.840 1.00 35.03 264 ALA B C 1
ATOM 4559 O O . ALA B 1 264 ? -16.097 -3.507 94.563 1.00 35.55 264 ALA B O 1
ATOM 4561 N N . ARG B 1 265 ? -16.940 -5.532 94.074 1.00 36.42 265 ARG B N 1
ATOM 4562 C CA . ARG B 1 265 ? -17.681 -5.734 95.309 1.00 32.30 265 ARG B CA 1
ATOM 4563 C C . ARG B 1 265 ? -16.698 -6.071 96.399 1.00 32.56 265 ARG B C 1
ATOM 4564 O O . ARG B 1 265 ? -15.845 -6.937 96.204 1.00 33.13 265 ARG B O 1
ATOM 4572 N N . THR B 1 266 ? -16.839 -5.433 97.566 1.00 31.71 266 THR B N 1
ATOM 4573 C CA . THR B 1 266 ? -15.882 -5.553 98.660 1.00 31.57 266 THR B CA 1
ATOM 4574 C C . THR B 1 266 ? -16.525 -6.049 99.952 1.00 30.16 266 THR B C 1
ATOM 4575 O O . THR B 1 266 ? -17.631 -5.662 100.276 1.00 30.99 266 THR B O 1
ATOM 4579 N N . LEU B 1 267 ? -15.844 -6.961 100.645 1.00 28.26 267 LEU B N 1
ATOM 4580 C CA . LEU B 1 267 ? -16.144 -7.281 102.041 1.00 27.83 267 LEU B CA 1
ATOM 4581 C C . LEU B 1 267 ? -14.976 -6.769 102.861 1.00 28.15 267 LEU B C 1
ATOM 4582 O O . LEU B 1 267 ? -13.888 -7.300 102.758 1.00 32.25 267 LEU B O 1
ATOM 4587 N N . MET B 1 268 ? -15.188 -5.774 103.709 1.00 31.72 268 MET B N 1
ATOM 4588 C CA . MET B 1 268 ? -14.125 -5.337 104.633 1.00 30.88 268 MET B CA 1
ATOM 4589 C C . MET B 1 268 ? -14.378 -5.823 106.058 1.00 32.58 268 MET B C 1
ATOM 4590 O O . MET B 1 268 ? -15.487 -5.819 106.510 1.00 31.57 268 MET B O 1
ATOM 4595 N N . ALA B 1 269 ? -13.316 -6.233 106.749 1.00 32.86 269 ALA B N 1
ATOM 4596 C CA . ALA B 1 269 ? -13.333 -6.480 108.160 1.00 30.05 269 ALA B CA 1
ATOM 4597 C C . ALA B 1 269 ? -12.662 -5.322 108.895 1.00 29.72 269 ALA B C 1
ATOM 4598 O O . ALA B 1 269 ? -11.538 -4.956 108.593 1.00 29.44 269 ALA B O 1
ATOM 4600 N N . ILE B 1 270 ? -13.359 -4.758 109.881 1.00 29.14 270 ILE B N 1
ATOM 4601 C CA . ILE B 1 270 ? -12.826 -3.672 110.674 1.00 31.08 270 ILE B CA 1
ATOM 4602 C C . ILE B 1 270 ? -12.848 -4.093 112.155 1.00 31.61 270 ILE B C 1
ATOM 4603 O O . ILE B 1 270 ? -13.799 -4.718 112.640 1.00 28.75 270 ILE B O 1
ATOM 4608 N N . THR B 1 271 ? -11.765 -3.795 112.853 1.00 31.25 271 THR B N 1
ATOM 4609 C CA . THR B 1 271 ? -11.622 -4.179 114.243 1.00 32.29 271 THR B CA 1
ATOM 4610 C C . THR B 1 271 ? -11.582 -2.887 115.034 1.00 34.08 271 THR B C 1
ATOM 4611 O O . THR B 1 271 ? -10.639 -2.078 114.889 1.00 34.06 271 THR B O 1
ATOM 4615 N N . LEU B 1 272 ? -12.585 -2.691 115.884 1.00 35.13 272 LEU B N 1
ATOM 4616 C CA . LEU B 1 272 ? -12.703 -1.432 116.646 1.00 35.98 272 LEU B CA 1
ATOM 4617 C C . LEU B 1 272 ? -11.641 -1.085 117.674 1.00 35.10 272 LEU B C 1
ATOM 4618 O O . LEU B 1 272 ? -11.477 0.070 117.945 1.00 33.18 272 LEU B O 1
ATOM 4623 N N . GLN B 1 273 ? -10.918 -2.062 118.244 1.00 36.51 273 GLN B N 1
ATOM 4624 C CA . GLN B 1 273 ? -9.839 -1.759 119.197 1.00 37.71 273 GLN B CA 1
ATOM 4625 C C . GLN B 1 273 ? -8.476 -1.731 118.517 1.00 41.51 273 GLN B C 1
ATOM 4626 O O . GLN B 1 273 ? -7.461 -1.721 119.194 1.00 47.97 273 GLN B O 1
ATOM 4632 N N . ASP B 1 274 ? -8.441 -1.726 117.184 1.00 42.11 274 ASP B N 1
ATOM 4633 C CA . ASP B 1 274 ? -7.176 -1.790 116.434 1.00 39.49 274 ASP B CA 1
ATOM 4634 C C . ASP B 1 274 ? -6.446 -0.446 116.570 1.00 37.22 274 ASP B C 1
ATOM 4635 O O . ASP B 1 274 ? -7.044 0.610 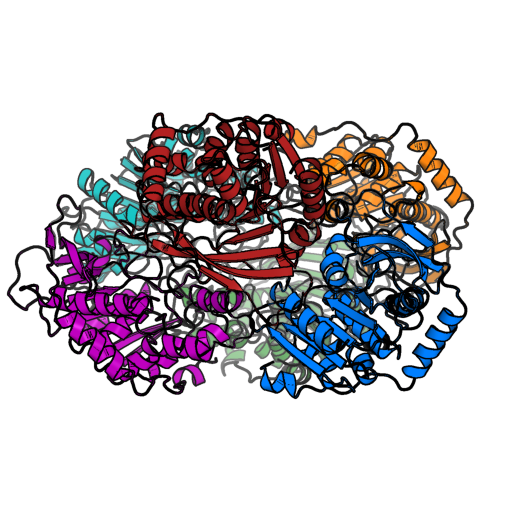116.363 1.00 34.19 274 ASP B O 1
ATOM 4640 N N . ILE B 1 275 ? -5.193 -0.516 116.983 1.00 32.96 275 ILE B N 1
ATOM 4641 C CA . ILE B 1 275 ? -4.329 0.667 117.187 1.00 38.77 275 ILE B CA 1
ATOM 4642 C C . ILE B 1 275 ? -3.179 0.746 116.172 1.00 35.53 275 ILE B C 1
ATOM 4643 O O . ILE B 1 275 ? -2.487 1.765 116.130 1.00 37.48 275 ILE B O 1
ATOM 4648 N N . THR B 1 276 ? -2.979 -0.311 115.375 1.00 33.81 276 THR B N 1
ATOM 4649 C CA . THR B 1 276 ? -2.051 -0.296 114.229 1.00 35.59 276 THR B CA 1
ATOM 4650 C C . THR B 1 276 ? -2.664 0.271 112.913 1.00 34.46 276 THR B C 1
ATOM 4651 O O . THR B 1 276 ? -1.985 1.036 112.191 1.00 33.55 276 THR B O 1
ATOM 4655 N N . CYS B 1 277 ? -3.903 -0.158 112.626 1.00 30.53 277 CYS B N 1
ATOM 4656 C CA . CYS B 1 277 ? -4.760 0.347 111.551 1.00 34.18 277 CYS B CA 1
ATOM 4657 C C . CYS B 1 277 ? -6.029 0.822 112.217 1.00 32.83 277 CYS B C 1
ATOM 4658 O O . CYS B 1 277 ? -7.007 0.056 112.343 1.00 35.20 277 CYS B O 1
ATOM 4661 N N . PRO B 1 278 ? -6.013 2.053 112.718 1.00 33.79 278 PRO B N 1
ATOM 4662 C CA . PRO B 1 278 ? -7.189 2.595 113.453 1.00 35.88 278 PRO B CA 1
ATOM 4663 C C . PRO B 1 278 ? -8.426 2.500 112.580 1.00 32.34 278 PRO B C 1
ATOM 4664 O O . PRO B 1 278 ? -8.300 2.764 111.412 1.00 32.38 278 PRO B O 1
ATOM 4668 N N . PRO B 1 279 ? -9.589 2.106 113.139 1.00 32.46 279 PRO B N 1
ATOM 4669 C CA . PRO B 1 279 ? -10.793 1.974 112.330 1.00 30.37 279 PRO B CA 1
ATOM 4670 C C . PRO B 1 279 ? -11.281 3.224 111.593 1.00 30.87 279 PRO B C 1
ATOM 4671 O O . PRO B 1 279 ? -12.020 3.105 110.627 1.00 35.32 279 PRO B O 1
ATOM 4675 N N . SER B 1 280 ? -10.958 4.417 112.047 1.00 33.39 280 SER B N 1
ATOM 4676 C CA . SER B 1 280 ? -11.328 5.606 111.277 1.00 33.56 280 SER B CA 1
ATOM 4677 C C . SER B 1 280 ? -10.571 5.631 109.930 1.00 34.81 280 SER B C 1
ATOM 4678 O O . SER B 1 280 ? -11.067 6.177 108.960 1.00 35.15 280 SER B O 1
ATOM 4681 N N . THR B 1 281 ? -9.381 5.039 109.852 1.00 32.06 281 THR B N 1
ATOM 4682 C CA . THR B 1 281 ? -8.685 5.011 108.578 1.00 33.00 281 THR B CA 1
ATOM 4683 C C . THR B 1 281 ? -9.287 3.911 107.667 1.00 34.42 281 THR B C 1
ATOM 4684 O O . THR B 1 281 ? -9.398 4.079 106.440 1.00 30.22 281 THR B O 1
ATOM 4688 N N . CYS B 1 282 ? -9.698 2.802 108.284 1.00 33.51 282 CYS B N 1
ATOM 4689 C CA . CYS B 1 282 ? -10.373 1.719 107.573 1.00 32.38 282 CYS B CA 1
ATOM 4690 C C . CYS B 1 282 ? -11.731 2.236 107.077 1.00 30.37 282 CYS B C 1
ATOM 4691 O O . CYS B 1 282 ? -12.054 2.017 105.945 1.00 29.50 282 CYS B O 1
ATOM 4694 N N . PHE B 1 283 ? -12.485 2.968 107.891 1.00 31.23 283 PHE B N 1
ATOM 4695 C CA . PHE B 1 283 ? -13.814 3.514 107.462 1.00 31.38 283 PHE B CA 1
ATOM 4696 C C . PHE B 1 283 ? -13.675 4.630 106.446 1.00 30.12 283 PHE B C 1
ATOM 4697 O O . PHE B 1 283 ? -14.480 4.732 105.559 1.00 29.35 283 PHE B O 1
ATOM 4705 N N . ALA B 1 284 ? -12.631 5.447 106.564 1.00 31.44 284 ALA B N 1
ATOM 4706 C CA . ALA B 1 284 ? -12.290 6.417 105.521 1.00 33.46 284 ALA B CA 1
ATOM 4707 C C . ALA B 1 284 ? -12.263 5.794 104.118 1.00 38.90 284 ALA B C 1
ATOM 4708 O O . ALA B 1 284 ? -13.024 6.236 103.214 1.00 36.31 284 ALA B O 1
ATOM 4710 N N . ALA B 1 285 ? -11.458 4.736 103.949 1.00 32.34 285 ALA B N 1
ATOM 4711 C CA . ALA B 1 285 ? -11.476 3.971 102.707 1.00 31.05 285 ALA B CA 1
ATOM 4712 C C . ALA B 1 285 ? -12.824 3.313 102.355 1.00 30.20 285 ALA B C 1
ATOM 4713 O O . ALA B 1 285 ? -13.257 3.394 101.234 1.00 32.50 285 ALA B O 1
ATOM 4715 N N . TYR B 1 286 ? -13.458 2.639 103.295 1.00 28.53 286 TYR B N 1
ATOM 4716 C CA . TYR B 1 286 ? -14.662 1.851 103.023 1.00 29.96 286 TYR B CA 1
ATOM 4717 C C . TYR B 1 286 ? -15.772 2.752 102.499 1.00 32.16 286 TYR B C 1
ATOM 4718 O O . TYR B 1 286 ? -16.447 2.419 101.542 1.00 35.08 286 TYR B O 1
ATOM 4727 N N . ASN B 1 287 ? -15.951 3.903 103.134 1.00 30.86 287 ASN B N 1
ATOM 4728 C CA . ASN B 1 287 ? -16.988 4.863 102.718 1.00 34.70 287 ASN B CA 1
ATOM 4729 C C . ASN B 1 287 ? -16.676 5.645 101.428 1.00 33.67 287 ASN B C 1
ATOM 4730 O O . ASN B 1 287 ? -17.485 6.463 101.013 1.00 38.14 287 ASN B O 1
ATOM 4735 N N . HIS B 1 288 ? -15.513 5.431 100.837 1.00 29.07 288 HIS B N 1
ATOM 4736 C CA . HIS B 1 288 ? -15.173 5.989 99.544 1.00 33.97 288 HIS B CA 1
ATOM 4737 C C . HIS B 1 288 ? -15.234 4.913 98.457 1.00 35.11 288 HIS B C 1
ATOM 4738 O O . HIS B 1 288 ? -14.936 5.185 97.296 1.00 39.30 288 HIS B O 1
ATOM 4745 N N . LEU B 1 289 ? -15.581 3.686 98.838 1.00 38.21 289 LEU B N 1
ATOM 4746 C CA . LEU B 1 289 ? -15.707 2.570 97.898 1.00 39.21 289 LEU B CA 1
ATOM 4747 C C . LEU B 1 289 ? -16.781 2.931 96.879 1.00 39.55 289 LEU B C 1
ATOM 4748 O O . LEU B 1 289 ? -17.826 3.380 97.277 1.00 37.94 289 LEU B O 1
ATOM 4753 N N . ALA B 1 290 ? -16.473 2.768 95.589 1.00 42.57 290 ALA B N 1
ATOM 4754 C CA . ALA B 1 290 ? -17.399 3.127 94.484 1.00 47.87 290 ALA B CA 1
ATOM 4755 C C . ALA B 1 290 ? -18.355 1.983 94.084 1.00 48.34 290 ALA B C 1
ATOM 4756 O O . ALA B 1 290 ? -19.389 2.257 93.512 1.00 54.60 290 ALA B O 1
ATOM 4758 N N . GLY B 1 291 ? -18.018 0.724 94.390 1.00 46.20 291 GLY B N 1
ATOM 4759 C CA . GLY B 1 291 ? -18.903 -0.422 94.090 1.00 44.04 291 GLY B CA 1
ATOM 4760 C C . GLY B 1 291 ? -19.699 -0.873 95.308 1.00 39.99 291 GLY B C 1
ATOM 4761 O O . GLY B 1 291 ? -19.524 -0.335 96.396 1.00 41.18 291 GLY B O 1
ATOM 4762 N N . PRO B 1 292 ? -20.555 -1.890 95.145 1.00 36.93 292 PRO B N 1
ATOM 4763 C CA . PRO B 1 292 ? -21.228 -2.447 96.301 1.00 39.08 292 PRO B CA 1
ATOM 4764 C C . PRO B 1 292 ? -20.234 -3.081 97.334 1.00 40.14 292 PRO B C 1
ATOM 4765 O O . PRO B 1 292 ? -19.126 -3.483 96.971 1.00 34.34 292 PRO B O 1
ATOM 4769 N N . LYS B 1 293 ? -20.639 -3.083 98.605 1.00 37.62 293 LYS B N 1
ATOM 4770 C CA . LYS B 1 293 ? -19.746 -3.343 99.748 1.00 40.38 293 LYS B CA 1
ATOM 4771 C C . LYS B 1 293 ? -20.498 -3.870 100.960 1.00 37.84 293 LYS B C 1
ATOM 4772 O O . LYS B 1 293 ? -21.666 -3.584 101.136 1.00 35.36 293 LYS B O 1
ATOM 4778 N N . GLU B 1 294 ? -19.806 -4.643 101.781 1.00 40.48 294 GLU B N 1
ATOM 4779 C CA . GLU B 1 294 ? -20.320 -5.143 103.069 1.00 40.16 294 GLU B CA 1
ATOM 4780 C C . GLU B 1 294 ? -19.230 -4.953 104.090 1.00 34.33 294 GLU B C 1
ATOM 4781 O O . GLU B 1 294 ? -18.061 -4.934 103.774 1.00 30.74 294 GLU B O 1
ATOM 4787 N N . VAL B 1 295 ? -19.586 -4.837 105.339 1.00 36.01 295 VAL B N 1
ATOM 4788 C CA . VAL B 1 295 ? -18.555 -4.729 106.368 1.00 36.76 295 VAL B CA 1
ATOM 4789 C C . VAL B 1 295 ? -18.878 -5.671 107.514 1.00 35.50 295 VAL B C 1
ATOM 4790 O O . VAL B 1 295 ? -20.028 -5.982 107.784 1.00 35.09 295 VAL B O 1
ATOM 4794 N N . ARG B 1 296 ? -17.833 -6.193 108.128 1.00 35.99 296 ARG B N 1
ATOM 4795 C CA . ARG B 1 296 ? -17.952 -6.954 109.346 1.00 34.75 296 ARG B CA 1
ATOM 4796 C C . ARG B 1 296 ? -17.225 -6.174 110.424 1.00 35.63 296 ARG B C 1
ATOM 4797 O O . ARG B 1 296 ? -16.009 -5.937 110.322 1.00 29.93 296 ARG B O 1
ATOM 4805 N N . LEU B 1 297 ? -17.991 -5.761 111.438 1.00 35.44 297 LEU B N 1
ATOM 4806 C CA . LEU B 1 297 ? -17.464 -5.041 112.593 1.00 38.16 297 LEU B CA 1
ATOM 4807 C C . LEU B 1 297 ? -17.224 -5.929 113.796 1.00 37.47 297 LEU B C 1
ATOM 4808 O O . LEU B 1 297 ? -18.173 -6.489 114.365 1.00 44.17 297 LEU B O 1
ATOM 4813 N N . TYR B 1 298 ? -15.963 -6.049 114.201 1.00 32.60 298 TYR B N 1
ATOM 4814 C CA . TYR B 1 298 ? -15.570 -6.901 115.315 1.00 29.03 298 TYR B CA 1
ATOM 4815 C C . TYR B 1 298 ? -15.214 -5.945 116.451 1.00 30.34 298 TYR B C 1
ATOM 4816 O O . TYR B 1 298 ? -14.132 -5.393 116.467 1.00 31.44 298 TYR B O 1
ATOM 4825 N N . HIS B 1 299 ? -16.155 -5.726 117.375 1.00 32.88 299 HIS B N 1
ATOM 4826 C CA . HIS B 1 299 ? -16.072 -4.659 118.394 1.00 33.95 299 HIS B CA 1
ATOM 4827 C C . HIS B 1 299 ? -14.890 -4.769 119.367 1.00 38.06 299 HIS B C 1
ATOM 4828 O O . HIS B 1 299 ? -14.204 -3.754 119.618 1.00 35.58 299 HIS B O 1
ATOM 4835 N N . ASP B 1 300 ? -14.616 -5.984 119.861 1.00 35.08 300 ASP B N 1
ATOM 4836 C CA . ASP B 1 300 ? -13.567 -6.237 120.875 1.00 38.21 300 ASP B CA 1
ATOM 4837 C C . ASP B 1 300 ? -12.270 -6.896 120.378 1.00 36.39 300 ASP B C 1
ATOM 4838 O O . ASP B 1 300 ? -11.537 -7.530 121.145 1.00 33.94 300 ASP B O 1
ATOM 4843 N N . TYR B 1 301 ? -11.967 -6.700 119.103 1.00 34.98 301 TYR B N 1
ATOM 4844 C CA . TYR B 1 301 ? -10.738 -7.212 118.516 1.00 33.03 301 TYR B CA 1
ATOM 4845 C C . TYR B 1 301 ? -9.912 -6.049 118.068 1.00 30.36 301 TYR B C 1
ATOM 4846 O O . TYR B 1 301 ? -10.447 -4.985 117.736 1.00 31.95 301 TYR B O 1
ATOM 4855 N N . GLY B 1 302 ? -8.607 -6.259 118.106 1.00 31.63 302 GLY B N 1
ATOM 4856 C CA . GLY B 1 302 ? -7.621 -5.309 117.620 1.00 32.33 302 GLY B CA 1
ATOM 4857 C C . GLY B 1 302 ? -6.865 -5.916 116.455 1.00 32.28 302 GLY B C 1
ATOM 4858 O O . GLY B 1 302 ? -7.428 -6.646 115.604 1.00 33.67 302 GLY B O 1
ATOM 4859 N N . HIS B 1 303 ? -5.581 -5.618 116.383 1.00 33.27 303 HIS B N 1
ATOM 4860 C CA . HIS B 1 303 ? -4.773 -6.092 115.257 1.00 38.94 303 HIS B CA 1
ATOM 4861 C C . HIS B 1 303 ? -4.296 -7.511 115.556 1.00 40.70 303 HIS B C 1
ATOM 4862 O O . HIS B 1 303 ? -3.289 -7.686 116.207 1.00 41.04 303 HIS B O 1
ATOM 4869 N N . GLU B 1 304 ? -5.019 -8.515 115.081 1.00 41.29 304 GLU B N 1
ATOM 4870 C CA . GLU B 1 304 ? -4.752 -9.891 115.490 1.00 40.76 304 GLU B CA 1
ATOM 4871 C C . GLU B 1 304 ? -5.590 -10.808 114.616 1.00 39.45 304 GLU B C 1
ATOM 4872 O O . GLU B 1 304 ? -6.389 -10.334 113.799 1.00 33.39 304 GLU B O 1
ATOM 4878 N N . GLY B 1 305 ? -5.429 -12.110 114.828 1.00 39.94 305 GLY B N 1
ATOM 4879 C CA . GLY B 1 305 ? -6.137 -13.150 114.072 1.00 40.68 305 GLY B CA 1
ATOM 4880 C C . GLY B 1 305 ? -7.644 -13.089 114.290 1.00 39.60 305 GLY B C 1
ATOM 4881 O O . GLY B 1 305 ? -8.102 -12.752 115.361 1.00 36.84 305 GLY B O 1
ATOM 4882 N N . LEU B 1 306 ? -8.396 -13.364 113.233 1.00 41.41 306 LEU B N 1
ATOM 4883 C CA . LEU B 1 306 ? -9.854 -13.384 113.253 1.00 39.22 306 LEU B CA 1
ATOM 4884 C C . LEU B 1 306 ? -10.259 -14.713 112.699 1.00 36.27 306 LEU B C 1
ATOM 4885 O O . LEU B 1 306 ? -10.522 -14.811 111.508 1.00 42.28 306 LEU B O 1
ATOM 4890 N N . PRO B 1 307 ? -10.271 -15.773 113.536 1.00 41.37 307 PRO B N 1
ATOM 4891 C CA . PRO B 1 307 ? -10.652 -17.132 112.997 1.00 39.21 307 PRO B CA 1
ATOM 4892 C C . PRO B 1 307 ? -12.120 -17.276 112.491 1.00 34.11 307 PRO B C 1
ATOM 4893 O O . PRO B 1 307 ? -12.363 -18.022 111.554 1.00 35.09 307 PRO B O 1
ATOM 4897 N N . PHE B 1 308 ? -13.047 -16.514 113.078 1.00 29.58 308 PHE B N 1
ATOM 4898 C CA . PHE B 1 308 ? -14.446 -16.411 112.658 1.00 30.92 308 PHE B CA 1
ATOM 4899 C C . PHE B 1 308 ? -14.616 -15.680 111.329 1.00 32.76 308 PHE B C 1
ATOM 4900 O O . PHE B 1 308 ? -15.631 -15.865 110.669 1.00 36.89 308 PHE B O 1
ATOM 4908 N N . HIS B 1 309 ? -13.672 -14.824 110.936 1.00 33.97 309 HIS B N 1
ATOM 4909 C CA . HIS B 1 309 ? -13.812 -14.114 109.670 1.00 34.63 309 HIS B CA 1
ATOM 4910 C C . HIS B 1 309 ? -13.652 -15.038 108.419 1.00 40.20 309 HIS B C 1
ATOM 4911 O O . HIS B 1 309 ? -14.324 -14.799 107.395 1.00 36.06 309 HIS B O 1
ATOM 4918 N N . GLU B 1 310 ? -12.758 -16.049 108.504 1.00 40.48 310 GLU B N 1
ATOM 4919 C CA . GLU B 1 310 ? -12.665 -17.144 107.495 1.00 44.45 310 GLU B CA 1
ATOM 4920 C C . GLU B 1 310 ? -14.030 -17.597 106.923 1.00 37.51 310 GLU B C 1
ATOM 4921 O O . GLU B 1 310 ? -14.230 -17.574 105.732 1.00 37.28 310 GLU B O 1
ATOM 4927 N N . GLU B 1 311 ? -14.964 -17.992 107.773 1.00 39.64 311 GLU B N 1
ATOM 4928 C CA . GLU B 1 311 ? -16.312 -18.423 107.330 1.00 39.44 311 GLU B CA 1
ATOM 4929 C C . GLU B 1 311 ? -17.104 -17.305 106.654 1.00 37.71 311 GLU B C 1
ATOM 4930 O O . GLU B 1 311 ? -17.907 -17.555 105.760 1.00 38.89 311 GLU B O 1
ATOM 4936 N N . ALA B 1 312 ? -16.939 -16.073 107.102 1.00 39.99 312 ALA B N 1
ATOM 4937 C CA . ALA B 1 312 ? -17.642 -14.928 106.450 1.00 40.84 312 ALA B CA 1
ATOM 4938 C C . ALA B 1 312 ? -17.085 -14.687 105.042 1.00 35.34 312 ALA B C 1
ATOM 4939 O O . ALA B 1 312 ? -17.840 -14.441 104.097 1.00 32.33 312 ALA B O 1
ATOM 4941 N N . MET B 1 313 ? -15.770 -14.779 104.918 1.00 30.26 313 MET B N 1
ATOM 4942 C CA . MET B 1 313 ? -15.123 -14.677 103.595 1.00 30.92 313 MET B CA 1
ATOM 4943 C C . MET B 1 313 ? -15.570 -15.795 102.669 1.00 30.39 313 MET B C 1
ATOM 4944 O O . MET B 1 313 ? -15.803 -15.569 101.508 1.00 30.92 313 MET B O 1
ATOM 4949 N N . MET B 1 314 ? -15.727 -16.984 103.199 1.00 30.22 314 MET B N 1
ATOM 4950 C CA . MET B 1 314 ? -16.180 -18.127 102.393 1.00 34.32 314 MET B CA 1
ATOM 4951 C C . MET B 1 314 ? -17.596 -17.922 101.858 1.00 30.47 314 MET B C 1
ATOM 4952 O O . MET B 1 314 ? -17.846 -18.111 100.678 1.00 32.14 314 MET B O 1
ATOM 4957 N N . ARG B 1 315 ? -18.503 -17.520 102.717 1.00 31.82 315 ARG B N 1
ATOM 4958 C CA . ARG B 1 315 ? -19.881 -17.217 102.304 1.00 35.63 315 ARG B CA 1
ATOM 4959 C C . ARG B 1 315 ? -19.958 -16.174 101.202 1.00 31.31 315 ARG B C 1
ATOM 4960 O O . ARG B 1 315 ? -20.642 -16.332 100.229 1.00 27.02 315 ARG B O 1
ATOM 4968 N N . PHE B 1 316 ? -19.201 -15.114 101.387 1.00 33.05 316 PHE B N 1
ATOM 4969 C CA . PHE B 1 316 ? -19.110 -14.026 100.431 1.00 33.27 316 PHE B CA 1
ATOM 4970 C C . PHE B 1 316 ? -18.637 -14.473 99.052 1.00 31.22 316 PHE B C 1
ATOM 4971 O O . PHE B 1 316 ? -19.218 -14.097 98.044 1.00 26.02 316 PHE B O 1
ATOM 4979 N N . ILE B 1 317 ? -17.523 -15.192 99.040 1.00 28.35 317 ILE B N 1
ATOM 4980 C CA . ILE B 1 317 ? -16.972 -15.776 97.814 1.00 32.97 317 ILE B CA 1
ATOM 4981 C C . ILE B 1 317 ? -17.949 -16.728 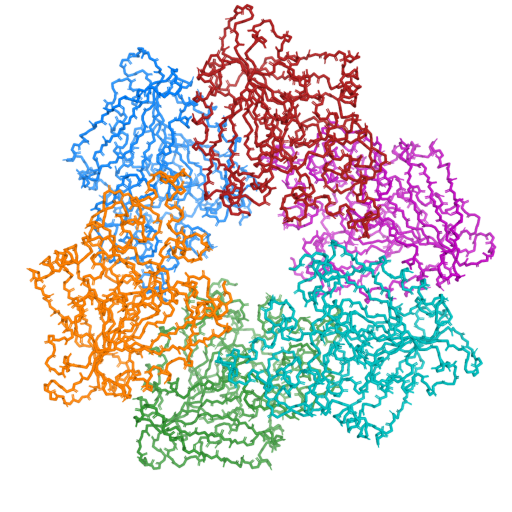97.105 1.00 35.53 317 ILE B C 1
ATOM 4982 O O . ILE B 1 317 ? -18.095 -16.642 95.914 1.00 31.28 317 ILE B O 1
ATOM 4987 N N . GLU B 1 318 ? -18.581 -17.639 97.845 1.00 37.75 318 GLU B N 1
ATOM 4988 C CA . GLU B 1 318 ? -19.565 -18.565 97.273 1.00 43.19 318 GLU B CA 1
ATOM 4989 C C . GLU B 1 318 ? -20.786 -17.852 96.676 1.00 44.56 318 GLU B C 1
ATOM 4990 O O . GLU B 1 318 ? -21.359 -18.301 95.693 1.00 41.85 318 GLU B O 1
ATOM 4996 N N . ALA B 1 319 ? -21.191 -16.753 97.314 1.00 41.62 319 ALA B N 1
ATOM 4997 C CA . ALA B 1 319 ? -22.331 -16.004 96.897 1.00 36.94 319 ALA B CA 1
ATOM 4998 C C . ALA B 1 319 ? -22.029 -15.178 95.659 1.00 37.49 319 ALA B C 1
ATOM 4999 O O . ALA B 1 319 ? -22.901 -14.992 94.842 1.00 40.26 319 ALA B O 1
ATOM 5001 N N . TYR B 1 320 ? -20.809 -14.666 95.514 1.00 36.03 320 TYR B N 1
ATOM 5002 C CA . TYR B 1 320 ? -20.547 -13.658 94.491 1.00 34.35 320 TYR B CA 1
ATOM 5003 C C . TYR B 1 320 ? -19.371 -13.930 93.578 1.00 34.29 320 TYR B C 1
ATOM 5004 O O . TYR B 1 320 ? -19.229 -13.240 92.579 1.00 37.92 320 TYR B O 1
ATOM 5013 N N . LEU B 1 321 ? -18.478 -14.859 93.881 1.00 34.11 321 LEU B N 1
ATOM 5014 C CA . LEU B 1 321 ? -17.296 -14.984 93.009 1.00 37.20 321 LEU B CA 1
ATOM 5015 C C . LEU B 1 321 ? -17.616 -15.718 91.707 1.00 44.13 321 LEU B C 1
ATOM 5016 O O . LEU B 1 321 ? -18.571 -16.495 91.639 1.00 58.03 321 LEU B O 1
ATOM 5021 N N . MET C 1 6 ? 18.002 -23.814 132.087 1.00 87.00 6 MET C N 1
ATOM 5022 C CA . MET C 1 6 ? 18.906 -25.001 132.038 1.00 91.02 6 MET C CA 1
ATOM 5023 C C . MET C 1 6 ? 19.590 -25.007 130.641 1.00 88.91 6 MET C C 1
ATOM 5024 O O . MET C 1 6 ? 18.910 -24.758 129.641 1.00 78.64 6 MET C O 1
ATOM 5029 N N . PRO C 1 7 ? 20.927 -25.265 130.566 1.00 85.45 7 PRO C N 1
ATOM 5030 C CA . PRO C 1 7 ? 21.627 -25.247 129.263 1.00 85.03 7 PRO C CA 1
ATOM 5031 C C . PRO C 1 7 ? 21.298 -26.471 128.393 1.00 86.47 7 PRO C C 1
ATOM 5032 O O . PRO C 1 7 ? 21.015 -27.550 128.922 1.00 88.78 7 PRO C O 1
ATOM 5036 N N . LEU C 1 8 ? 21.391 -26.301 127.076 1.00 78.23 8 LEU C N 1
ATOM 5037 C CA . LEU C 1 8 ? 20.724 -27.179 126.112 1.00 71.77 8 LEU C CA 1
ATOM 5038 C C . LEU C 1 8 ? 21.014 -28.686 126.221 1.00 63.75 8 LEU C C 1
ATOM 5039 O O . LEU C 1 8 ? 20.064 -29.470 126.279 1.00 55.83 8 LEU C O 1
ATOM 5044 N N . SER C 1 9 ? 22.289 -29.094 126.256 1.00 58.76 9 SER C N 1
ATOM 5045 C CA . SER C 1 9 ? 22.659 -30.538 126.381 1.00 59.36 9 SER C CA 1
ATOM 5046 C C . SER C 1 9 ? 22.156 -31.227 127.673 1.00 53.34 9 SER C C 1
ATOM 5047 O O . SER C 1 9 ? 21.744 -32.391 127.655 1.00 48.80 9 SER C O 1
ATOM 5050 N N . GLN C 1 10 ? 22.178 -30.498 128.781 1.00 54.29 10 GLN C N 1
ATOM 5051 C CA . GLN C 1 10 ? 21.591 -30.986 130.046 1.00 59.12 10 GLN C CA 1
ATOM 5052 C C . GLN C 1 10 ? 20.088 -31.099 129.940 1.00 51.04 10 GLN C C 1
ATOM 5053 O O . GLN C 1 10 ? 19.507 -32.080 130.379 1.00 48.57 10 GLN C O 1
ATOM 5059 N N . LEU C 1 11 ? 19.482 -30.064 129.365 1.00 45.39 11 LEU C N 1
ATOM 5060 C CA . LEU C 1 11 ? 18.047 -29.993 129.167 1.00 45.20 11 LEU C CA 1
ATOM 5061 C C . LEU C 1 11 ? 17.552 -31.151 128.337 1.00 47.01 11 LEU C C 1
ATOM 5062 O O . LEU C 1 11 ? 16.567 -31.780 128.676 1.00 47.96 11 LEU C O 1
ATOM 5067 N N . GLN C 1 12 ? 18.263 -31.463 127.262 1.00 53.61 12 GLN C N 1
ATOM 5068 C CA . GLN C 1 12 ? 17.912 -32.629 126.432 1.00 57.30 12 GLN C CA 1
ATOM 5069 C C . GLN C 1 12 ? 17.971 -33.972 127.141 1.00 53.45 12 GLN C C 1
ATOM 5070 O O . GLN C 1 12 ? 17.214 -34.858 126.763 1.00 57.00 12 GLN C O 1
ATOM 5076 N N . ASP C 1 13 ? 18.850 -34.117 128.146 1.00 51.53 13 ASP C N 1
ATOM 5077 C CA . ASP C 1 13 ? 18.930 -35.316 129.031 1.00 49.09 13 ASP C CA 1
ATOM 5078 C C . ASP C 1 13 ? 18.226 -35.215 130.420 1.00 46.79 13 ASP C C 1
ATOM 5079 O O . ASP C 1 13 ? 18.530 -36.008 131.318 1.00 39.78 13 ASP C O 1
ATOM 5084 N N . TYR C 1 14 ? 17.315 -34.251 130.610 1.00 35.03 14 TYR C N 1
ATOM 5085 C CA . TYR C 1 14 ? 16.743 -34.016 131.911 1.00 33.47 14 TYR C CA 1
ATOM 5086 C C . TYR C 1 14 ? 15.656 -35.050 132.056 1.00 33.23 14 TYR C C 1
ATOM 5087 O O . TYR C 1 14 ? 14.676 -35.030 131.303 1.00 40.99 14 TYR C O 1
ATOM 5096 N N . LYS C 1 15 ? 15.834 -35.942 133.015 1.00 31.66 15 LYS C N 1
ATOM 5097 C CA . LYS C 1 15 ? 14.906 -37.026 133.298 1.00 32.95 15 LYS C CA 1
ATOM 5098 C C . LYS C 1 15 ? 14.713 -37.111 134.808 1.00 32.14 15 LYS C C 1
ATOM 5099 O O . LYS C 1 15 ? 15.323 -37.932 135.457 1.00 31.65 15 LYS C O 1
ATOM 5105 N N . PRO C 1 16 ? 13.898 -36.229 135.385 1.00 32.13 16 PRO C N 1
ATOM 5106 C CA . PRO C 1 16 ? 13.770 -36.256 136.855 1.00 31.59 16 PRO C CA 1
ATOM 5107 C C . PRO C 1 16 ? 12.944 -37.467 137.319 1.00 36.36 16 PRO C C 1
ATOM 5108 O O . PRO C 1 16 ? 12.381 -38.181 136.484 1.00 37.55 16 PRO C O 1
ATOM 5112 N N . GLU C 1 17 ? 12.898 -37.731 138.622 1.00 39.56 17 GLU C N 1
ATOM 5113 C CA . GLU C 1 17 ? 12.208 -38.942 139.116 1.00 40.02 17 GLU C CA 1
ATOM 5114 C C . GLU C 1 17 ? 10.675 -38.832 139.044 1.00 35.32 17 GLU C C 1
ATOM 5115 O O . GLU C 1 17 ? 10.076 -37.755 139.263 1.00 39.50 17 GLU C O 1
ATOM 5121 N N . LEU C 1 18 ? 10.053 -39.937 138.672 1.00 31.70 18 LEU C N 1
ATOM 5122 C CA . LEU C 1 18 ? 8.609 -40.005 138.611 1.00 32.74 18 LEU C CA 1
ATOM 5123 C C . LEU C 1 18 ? 8.049 -39.681 140.012 1.00 31.59 18 LEU C C 1
ATOM 5124 O O . LEU C 1 18 ? 8.611 -40.107 141.005 1.00 34.52 18 LEU C O 1
ATOM 5129 N N . THR C 1 19 ? 7.044 -38.816 140.062 1.00 26.30 19 THR C N 1
ATOM 5130 C CA . THR C 1 19 ? 6.317 -38.507 141.283 1.00 27.86 19 THR C CA 1
ATOM 5131 C C . THR C 1 19 ? 5.043 -39.367 141.492 1.00 27.67 19 THR C C 1
ATOM 5132 O O . THR C 1 19 ? 4.366 -39.198 142.495 1.00 33.63 19 THR C O 1
ATOM 5136 N N . ASN C 1 20 ? 4.708 -40.264 140.576 1.00 26.46 20 ASN C N 1
ATOM 5137 C CA . ASN C 1 20 ? 3.453 -41.020 140.693 1.00 28.63 20 ASN C CA 1
ATOM 5138 C C . ASN C 1 20 ? 3.441 -41.744 142.030 1.00 32.46 20 ASN C C 1
ATOM 5139 O O . ASN C 1 20 ? 4.454 -42.304 142.420 1.00 26.98 20 ASN C O 1
ATOM 5144 N N . GLU C 1 21 ? 2.316 -41.693 142.736 1.00 34.99 21 GLU C N 1
ATOM 5145 C CA . GLU C 1 21 ? 2.145 -42.502 143.963 1.00 38.28 21 GLU C CA 1
ATOM 5146 C C . GLU C 1 21 ? 2.031 -43.965 143.583 1.00 35.54 21 GLU C C 1
ATOM 5147 O O . GLU C 1 21 ? 1.709 -44.268 142.453 1.00 36.53 21 GLU C O 1
ATOM 5153 N N . THR C 1 22 ? 2.323 -44.864 144.515 1.00 37.30 22 THR C N 1
ATOM 5154 C CA . THR C 1 22 ? 2.114 -46.327 144.376 1.00 41.03 22 THR C CA 1
ATOM 5155 C C . THR C 1 22 ? 0.728 -46.647 143.814 1.00 37.27 22 THR C C 1
ATOM 5156 O O . THR C 1 22 ? 0.564 -47.540 143.037 1.00 38.74 22 THR C O 1
ATOM 5160 N N . ASP C 1 23 ? -0.230 -45.926 144.340 1.00 34.36 23 ASP C N 1
ATOM 5161 C CA . ASP C 1 23 ? -1.615 -45.832 143.909 1.00 42.74 23 ASP C CA 1
ATOM 5162 C C . ASP C 1 23 ? -2.005 -45.572 142.450 1.00 33.90 23 ASP C C 1
ATOM 5163 O O . ASP C 1 23 ? -3.178 -45.744 142.134 1.00 35.31 23 ASP C O 1
ATOM 5168 N N . PHE C 1 24 ? -1.095 -45.032 141.634 1.00 29.74 24 PHE C N 1
ATOM 5169 C CA . PHE C 1 24 ? -1.486 -44.255 140.437 1.00 27.31 24 PHE C CA 1
ATOM 5170 C C . PHE C 1 24 ? -2.453 -45.047 139.510 1.00 26.25 24 PHE C C 1
ATOM 5171 O O . PHE C 1 24 ? -3.520 -44.570 139.176 1.00 25.37 24 PHE C O 1
ATOM 5179 N N . ASP C 1 25 ? -2.093 -46.245 139.131 1.00 25.31 25 ASP C N 1
ATOM 5180 C CA . ASP C 1 25 ? -2.906 -47.059 138.209 1.00 29.54 25 ASP C CA 1
ATOM 5181 C C . ASP C 1 25 ? -4.198 -47.525 138.861 1.00 29.55 25 ASP C C 1
ATOM 5182 O O . ASP C 1 25 ? -5.248 -47.609 138.216 1.00 29.27 25 ASP C O 1
ATOM 5187 N N . LEU C 1 26 ? -4.152 -47.795 140.146 1.00 28.22 26 LEU C N 1
ATOM 5188 C CA . LEU C 1 26 ? -5.388 -48.105 140.887 1.00 29.14 26 LEU C CA 1
ATOM 5189 C C . LEU C 1 26 ? -6.418 -46.964 140.916 1.00 27.47 26 LEU C C 1
ATOM 5190 O O . LEU C 1 26 ? -7.611 -47.215 140.720 1.00 24.80 26 LEU C O 1
ATOM 5195 N N . PHE C 1 27 ? -5.957 -45.748 141.165 1.00 24.65 27 PHE C N 1
ATOM 5196 C CA . PHE C 1 27 ? -6.814 -44.545 141.105 1.00 25.66 27 PHE C CA 1
ATOM 5197 C C . PHE C 1 27 ? -7.517 -44.414 139.754 1.00 25.97 27 PHE C C 1
ATOM 5198 O O . PHE C 1 27 ? -8.698 -44.130 139.680 1.00 30.79 27 PHE C O 1
ATOM 5206 N N . TRP C 1 28 ? -6.774 -44.627 138.678 1.00 26.89 28 TRP C N 1
ATOM 5207 C CA . TRP C 1 28 ? -7.295 -44.434 137.319 1.00 23.90 28 TRP C CA 1
ATOM 5208 C C . TRP C 1 28 ? -8.174 -45.645 136.941 1.00 24.77 28 TRP C C 1
ATOM 5209 O O . TRP C 1 28 ? -9.224 -45.538 136.257 1.00 25.39 28 TRP C O 1
ATOM 5220 N N . ASP C 1 29 ? -7.781 -46.812 137.377 1.00 23.73 29 ASP C N 1
ATOM 5221 C CA . ASP C 1 29 ? -8.674 -48.031 137.215 1.00 26.06 29 ASP C CA 1
ATOM 5222 C C . ASP C 1 29 ? -10.030 -47.826 137.820 1.00 23.08 29 ASP C C 1
ATOM 5223 O O . ASP C 1 29 ? -10.998 -48.224 137.216 1.00 28.19 29 ASP C O 1
ATOM 5228 N N . ASN C 1 30 ? -10.095 -47.187 138.980 1.00 25.35 30 ASN C N 1
ATOM 5229 C CA . ASN C 1 30 ? -11.375 -46.912 139.689 1.00 26.92 30 ASN C CA 1
ATOM 5230 C C . ASN C 1 30 ? -12.166 -45.815 138.995 1.00 27.17 30 ASN C C 1
ATOM 5231 O O . ASN C 1 30 ? -13.387 -45.935 138.853 1.00 27.21 30 ASN C O 1
ATOM 5236 N N . ALA C 1 31 ? -11.472 -44.785 138.517 1.00 25.28 31 ALA C N 1
ATOM 5237 C CA . ALA C 1 31 ? -12.112 -43.670 137.786 1.00 27.16 31 ALA C CA 1
ATOM 5238 C C . ALA C 1 31 ? -12.656 -44.106 136.429 1.00 24.79 31 ALA C C 1
ATOM 5239 O O . ALA C 1 31 ? -13.751 -43.765 136.107 1.00 25.36 31 ALA C O 1
ATOM 5241 N N . LYS C 1 32 ? -11.899 -44.865 135.667 1.00 24.92 32 LYS C N 1
ATOM 5242 C CA . LYS C 1 32 ? -12.366 -45.454 134.419 1.00 26.05 32 LYS C CA 1
ATOM 5243 C C . LYS C 1 32 ? -13.502 -46.445 134.543 1.00 28.88 32 LYS C C 1
ATOM 5244 O O . LYS C 1 32 ? -14.410 -46.387 133.737 1.00 33.49 32 LYS C O 1
ATOM 5250 N N . ALA C 1 33 ? -13.461 -47.381 135.514 1.00 30.84 33 ALA C N 1
ATOM 5251 C CA . ALA C 1 33 ? -14.604 -48.269 135.745 1.00 28.04 33 ALA C CA 1
ATOM 5252 C C . ALA C 1 33 ? -15.885 -47.477 136.011 1.00 31.20 33 ALA C C 1
ATOM 5253 O O . ALA C 1 33 ? -16.941 -47.839 135.515 1.00 32.72 33 ALA C O 1
ATOM 5255 N N . LEU C 1 34 ? -15.787 -46.382 136.744 1.00 33.26 34 LEU C N 1
ATOM 5256 C CA . LEU C 1 34 ? -16.948 -45.590 137.054 1.00 35.80 34 LEU C CA 1
ATOM 5257 C C . LEU C 1 34 ? -17.491 -44.918 135.761 1.00 39.44 34 LEU C C 1
ATOM 5258 O O . LEU C 1 34 ? -18.714 -44.959 135.517 1.00 38.75 34 LEU C O 1
ATOM 5263 N N . SER C 1 35 ? -16.595 -44.356 134.931 1.00 33.15 35 SER C N 1
ATOM 5264 C CA . SER C 1 35 ? -16.961 -43.873 133.606 1.00 32.05 35 SER C CA 1
ATOM 5265 C C . SER C 1 35 ? -17.670 -44.886 132.687 1.00 32.10 35 SER C C 1
ATOM 5266 O O . SER C 1 35 ? -18.598 -44.506 131.968 1.00 27.01 35 SER C O 1
ATOM 5269 N N . ASN C 1 36 ? -17.201 -46.138 132.671 1.00 32.84 36 ASN C N 1
ATOM 5270 C CA . ASN C 1 36 ? -17.803 -47.242 131.863 1.00 31.64 36 ASN C CA 1
ATOM 5271 C C . ASN C 1 36 ? -19.249 -47.590 132.300 1.00 30.54 36 ASN C C 1
ATOM 5272 O O . ASN C 1 36 ? -19.958 -48.263 131.576 1.00 33.91 36 ASN C O 1
ATOM 5277 N N . GLN C 1 37 ? -19.695 -47.155 133.469 1.00 30.78 37 GLN C N 1
ATOM 5278 C CA . GLN C 1 37 ? -21.131 -47.311 133.913 1.00 36.26 37 GLN C CA 1
ATOM 5279 C C . GLN C 1 37 ? -22.077 -46.256 133.314 1.00 38.06 37 GLN C C 1
ATOM 5280 O O . GLN C 1 37 ? -23.319 -46.352 133.451 1.00 38.01 37 GLN C O 1
ATOM 5286 N N . LYS C 1 38 ? -21.495 -45.263 132.640 1.00 36.85 38 LYS C N 1
ATOM 5287 C CA . LYS C 1 38 ? -22.255 -44.136 132.067 1.00 40.14 38 LYS C CA 1
ATOM 5288 C C . LYS C 1 38 ? -22.257 -44.193 130.523 1.00 34.27 38 LYS C C 1
ATOM 5289 O O . LYS C 1 38 ? -21.247 -43.886 129.913 1.00 27.03 38 LYS C O 1
ATOM 5295 N N . PRO C 1 39 ? -23.387 -44.605 129.896 1.00 35.88 39 PRO C N 1
ATOM 5296 C CA . PRO C 1 39 ? -23.469 -44.604 128.411 1.00 37.17 39 PRO C CA 1
ATOM 5297 C C . PRO C 1 39 ? -23.034 -43.251 127.807 1.00 37.55 39 PRO C C 1
ATOM 5298 O O . PRO C 1 39 ? -23.141 -42.199 128.472 1.00 37.78 39 PRO C O 1
ATOM 5302 N N . LEU C 1 40 ? -22.563 -43.287 126.572 1.00 35.99 40 LEU C N 1
ATOM 5303 C CA . LEU C 1 40 ? -22.207 -42.064 125.809 1.00 39.89 40 LEU C CA 1
ATOM 5304 C C . LEU C 1 40 ? -23.385 -41.127 125.498 1.00 35.51 40 LEU C C 1
ATOM 5305 O O . LEU C 1 40 ? -23.294 -39.923 125.686 1.00 34.35 40 LEU C O 1
ATOM 5310 N N . HIS C 1 41 ? -24.482 -41.687 125.023 1.00 32.29 41 HIS C N 1
ATOM 5311 C CA . HIS C 1 41 ? -25.594 -40.923 124.520 1.00 37.93 41 HIS C CA 1
ATOM 5312 C C . HIS C 1 41 ? -25.147 -39.899 123.491 1.00 38.98 41 HIS C C 1
ATOM 5313 O O . HIS C 1 41 ? -25.477 -38.721 123.591 1.00 41.43 41 HIS C O 1
ATOM 5320 N N . ALA C 1 42 ? -24.403 -40.362 122.491 1.00 38.99 42 ALA C N 1
ATOM 5321 C CA . ALA C 1 42 ? -23.917 -39.481 121.428 1.00 38.04 42 ALA C CA 1
ATOM 5322 C C . ALA C 1 42 ? -25.086 -38.964 120.560 1.00 37.92 42 ALA C C 1
ATOM 5323 O O . ALA C 1 42 ? -25.928 -39.731 120.160 1.00 43.82 42 ALA C O 1
ATOM 5325 N N . GLN C 1 43 ? -25.165 -37.658 120.347 1.00 38.00 43 GLN C N 1
ATOM 5326 C CA . GLN C 1 43 ? -26.064 -37.058 119.341 1.00 40.71 43 GLN C CA 1
ATOM 5327 C C . GLN C 1 43 ? -25.202 -36.305 118.295 1.00 39.06 43 GLN C C 1
ATOM 5328 O O . GLN C 1 43 ? -24.268 -35.567 118.626 1.00 28.72 43 GLN C O 1
ATOM 5334 N N . VAL C 1 44 ? -25.551 -36.518 117.038 1.00 36.88 44 VAL C N 1
ATOM 5335 C CA . VAL C 1 44 ? -24.838 -35.999 115.912 1.00 39.30 44 VAL C CA 1
ATOM 5336 C C . VAL C 1 44 ? -25.877 -35.296 115.007 1.00 36.88 44 VAL C C 1
ATOM 5337 O O . VAL C 1 44 ? -26.955 -35.827 114.783 1.00 37.89 44 VAL C O 1
ATOM 5341 N N . ASN C 1 45 ? -25.574 -34.089 114.549 1.00 33.03 45 ASN C N 1
ATOM 5342 C CA . ASN C 1 45 ? -26.449 -33.316 113.614 1.00 34.37 45 ASN C CA 1
ATOM 5343 C C . ASN C 1 45 ? -25.594 -32.787 112.477 1.00 31.73 45 ASN C C 1
ATOM 5344 O O . ASN C 1 45 ? -24.675 -32.016 112.705 1.00 26.06 45 ASN C O 1
ATOM 5349 N N . LEU C 1 46 ? -25.874 -33.215 111.261 1.00 30.96 46 LEU C N 1
ATOM 5350 C CA . LEU C 1 46 ? -25.223 -32.651 110.065 1.00 33.51 46 LEU C CA 1
ATOM 5351 C C . LEU C 1 46 ? -25.441 -31.127 109.952 1.00 31.82 46 LEU C C 1
ATOM 5352 O O . LEU C 1 46 ? -26.541 -30.665 110.083 1.00 30.78 46 LEU C O 1
ATOM 5357 N N . VAL C 1 47 ? -24.366 -30.358 109.779 1.00 33.18 47 VAL C N 1
ATOM 5358 C CA . VAL C 1 47 ? -24.469 -28.963 109.529 1.00 34.28 47 VAL C CA 1
ATOM 5359 C C . VAL C 1 47 ? -24.710 -28.786 108.034 1.00 35.01 47 VAL C C 1
ATOM 5360 O O . VAL C 1 47 ? -23.984 -29.313 107.162 1.00 33.88 47 VAL C O 1
ATOM 5364 N N . GLN C 1 48 ? -25.776 -28.075 107.745 1.00 36.65 48 GLN C N 1
ATOM 5365 C CA . GLN C 1 48 ? -26.078 -27.704 106.396 1.00 46.78 48 GLN C CA 1
ATOM 5366 C C . GLN C 1 48 ? -25.752 -26.236 106.176 1.00 42.33 48 GLN C C 1
ATOM 5367 O O . GLN C 1 48 ? -25.681 -25.431 107.095 1.00 56.08 48 GLN C O 1
ATOM 5373 N N . ASP C 1 49 ? -25.497 -25.900 104.949 1.00 49.63 49 ASP C N 1
ATOM 5374 C CA . ASP C 1 49 ? -25.313 -24.509 104.590 1.00 57.43 49 ASP C CA 1
ATOM 5375 C C . ASP C 1 49 ? -23.971 -24.022 105.131 1.00 52.18 49 ASP C C 1
ATOM 5376 O O . ASP C 1 49 ? -23.850 -22.893 105.556 1.00 57.89 49 ASP C O 1
ATOM 5381 N N . TYR C 1 50 ? -22.966 -24.893 105.127 1.00 47.91 50 TYR C N 1
ATOM 5382 C CA . TYR C 1 50 ? -21.611 -24.473 105.392 1.00 42.24 50 TYR C CA 1
ATOM 5383 C C . TYR C 1 50 ? -21.014 -24.225 104.024 1.00 39.08 50 TYR C C 1
ATOM 5384 O O . TYR C 1 50 ? -21.264 -24.981 103.116 1.00 38.79 50 TYR C O 1
ATOM 5393 N N . PRO C 1 51 ? -20.182 -23.215 103.872 1.00 36.39 51 PRO C N 1
ATOM 5394 C CA . PRO C 1 51 ? -19.720 -22.903 102.525 1.00 39.41 51 PRO C CA 1
ATOM 5395 C C . PRO C 1 51 ? -18.674 -23.857 101.887 1.00 44.78 51 PRO C C 1
ATOM 5396 O O . PRO C 1 51 ? -18.544 -23.865 100.680 1.00 51.54 51 PRO C O 1
ATOM 5400 N N . LEU C 1 52 ? -17.914 -24.612 102.678 1.00 45.47 52 LEU C N 1
ATOM 5401 C CA . LEU C 1 52 ? -16.860 -25.491 102.141 1.00 48.49 52 LEU C CA 1
ATOM 5402 C C . LEU C 1 52 ? -17.346 -26.570 101.162 1.00 54.89 52 LEU C C 1
ATOM 5403 O O . LEU C 1 52 ? -16.970 -26.522 99.975 1.00 70.00 52 LEU C O 1
ATOM 5408 N N . LYS C 1 53 ? -18.143 -27.521 101.639 1.00 45.92 53 LYS C N 1
ATOM 5409 C CA . LYS C 1 53 ? -18.757 -28.597 100.781 1.00 42.76 53 LYS C CA 1
ATOM 5410 C C . LYS C 1 53 ? -17.887 -29.809 100.437 1.00 35.26 53 LYS C C 1
ATOM 5411 O O . LYS C 1 53 ? -18.433 -30.854 100.140 1.00 34.76 53 LYS C O 1
ATOM 5417 N N . SER C 1 54 ? -16.564 -29.693 100.443 1.00 33.08 54 SER C N 1
ATOM 5418 C CA . SER C 1 54 ? -15.695 -30.882 100.311 1.00 34.49 54 SER C CA 1
ATOM 5419 C C . SER C 1 54 ? -15.575 -31.767 101.601 1.00 31.98 54 SER C C 1
ATOM 5420 O O . SER C 1 54 ? -14.947 -32.823 101.561 1.00 32.70 54 SER C O 1
ATOM 5423 N N . ILE C 1 55 ? -16.142 -31.303 102.726 1.00 33.45 55 ILE C N 1
ATOM 5424 C CA . ILE C 1 55 ? -16.137 -31.996 104.030 1.00 30.94 55 ILE C CA 1
ATOM 5425 C C . ILE C 1 55 ? -17.561 -32.097 104.519 1.00 31.68 55 ILE C C 1
ATOM 5426 O O . ILE C 1 55 ? -18.399 -31.236 104.188 1.00 32.51 55 ILE C O 1
ATOM 5431 N N . SER C 1 56 ? -17.833 -33.118 105.319 1.00 26.51 56 SER C N 1
ATOM 5432 C CA . SER C 1 56 ? -19.070 -33.193 106.077 1.00 26.48 56 SER C CA 1
ATOM 5433 C C . SER C 1 56 ? -18.754 -32.782 107.484 1.00 24.13 56 SER C C 1
ATOM 5434 O O . SER C 1 56 ? -17.784 -33.255 108.049 1.00 25.67 56 SER C O 1
ATOM 5437 N N . ILE C 1 57 ? -19.615 -31.945 108.037 1.00 23.86 57 ILE C N 1
ATOM 5438 C CA . ILE C 1 57 ? -19.441 -31.324 109.333 1.00 25.20 57 ILE C CA 1
ATOM 5439 C C . ILE C 1 57 ? -20.613 -31.687 110.215 1.00 26.25 57 ILE C C 1
ATOM 5440 O O . ILE C 1 57 ? -21.795 -31.382 109.847 1.00 27.24 57 ILE C O 1
ATOM 5445 N N . TYR C 1 58 ? -20.302 -32.297 111.371 1.00 25.00 58 TYR C N 1
ATOM 5446 C CA . TYR C 1 58 ? -21.314 -32.615 112.358 1.00 25.86 58 TYR C CA 1
ATOM 5447 C C . TYR C 1 58 ? -21.091 -31.901 113.666 1.00 26.77 58 TYR C C 1
ATOM 5448 O O . TYR C 1 58 ? -19.936 -31.796 114.164 1.00 26.02 58 TYR C O 1
ATOM 5457 N N . ASP C 1 59 ? -22.187 -31.335 114.146 1.00 23.95 59 ASP C N 1
ATOM 5458 C CA . ASP C 1 59 ? -22.333 -30.830 115.491 1.00 28.12 59 ASP C CA 1
ATOM 5459 C C . ASP C 1 59 ? -22.602 -32.017 116.422 1.00 25.88 59 ASP C C 1
ATOM 5460 O O . ASP C 1 59 ? -23.553 -32.765 116.217 1.00 28.04 59 ASP C O 1
ATOM 5465 N N . VAL C 1 60 ? -21.785 -32.172 117.446 1.00 24.57 60 VAL C N 1
ATOM 5466 C CA . VAL C 1 60 ? -21.719 -33.385 118.259 1.00 25.22 60 VAL C CA 1
ATOM 5467 C C . VAL C 1 60 ? -21.823 -33.078 119.728 1.00 24.91 60 VAL C C 1
ATOM 5468 O O . VAL C 1 60 ? -21.159 -32.137 120.262 1.00 24.25 60 VAL C O 1
ATOM 5472 N N . VAL C 1 61 ? -22.642 -33.879 120.390 1.00 25.99 61 VAL C N 1
ATOM 5473 C CA . VAL C 1 61 ? -22.698 -33.918 121.836 1.00 28.49 61 VAL C CA 1
ATOM 5474 C C . VAL C 1 61 ? -22.668 -35.312 122.395 1.00 29.37 61 VAL C C 1
ATOM 5475 O O . VAL C 1 61 ? -23.289 -36.232 121.828 1.00 31.88 61 VAL C O 1
ATOM 5479 N N . TYR C 1 62 ? -21.841 -35.521 123.435 1.00 29.86 62 TYR C N 1
ATOM 5480 C CA . TYR C 1 62 ? -21.821 -36.780 124.197 1.00 26.79 62 TYR C CA 1
ATOM 5481 C C . TYR C 1 62 ? -21.777 -36.482 125.687 1.00 26.27 62 TYR C C 1
ATOM 5482 O O . TYR C 1 62 ? -21.370 -35.424 126.099 1.00 27.79 62 TYR C O 1
ATOM 5491 N N . ASP C 1 63 ? -22.220 -37.418 126.501 1.00 27.47 63 ASP C N 1
ATOM 5492 C CA . ASP C 1 63 ? -22.132 -37.299 127.943 1.00 28.56 63 ASP C CA 1
ATOM 5493 C C . ASP C 1 63 ? -20.763 -37.608 128.490 1.00 31.24 63 ASP C C 1
ATOM 5494 O O . ASP C 1 63 ? -20.142 -38.615 128.082 1.00 27.99 63 ASP C O 1
ATOM 5499 N N . GLY C 1 64 ? -20.316 -36.753 129.432 1.00 29.15 64 GLY C N 1
ATOM 5500 C CA . GLY C 1 64 ? -19.130 -37.042 130.238 1.00 32.85 64 GLY C CA 1
ATOM 5501 C C . GLY C 1 64 ? -19.566 -38.076 131.272 1.00 31.07 64 GLY C C 1
ATOM 5502 O O . GLY C 1 64 ? -20.746 -38.392 131.325 1.00 26.77 64 GLY C O 1
ATOM 5503 N N . ALA C 1 65 ? -18.626 -38.612 132.056 1.00 29.74 65 ALA C N 1
ATOM 5504 C CA . ALA C 1 65 ? -18.927 -39.681 133.034 1.00 31.92 65 ALA C CA 1
ATOM 5505 C C . ALA C 1 65 ? -19.867 -39.297 134.148 1.00 35.24 65 ALA C C 1
ATOM 5506 O O . ALA C 1 65 ? -20.547 -40.176 134.655 1.00 37.61 65 ALA C O 1
ATOM 5508 N N . ASP C 1 66 ? -19.914 -38.013 134.499 1.00 33.54 66 ASP C N 1
ATOM 5509 C CA . ASP C 1 66 ? -20.939 -37.431 135.444 1.00 35.54 66 ASP C CA 1
ATOM 5510 C C . ASP C 1 66 ? -22.171 -36.781 134.765 1.00 32.85 66 ASP C C 1
ATOM 5511 O O . ASP C 1 66 ? -22.929 -36.084 135.395 1.00 33.77 66 ASP C O 1
ATOM 5516 N N . GLY C 1 67 ? -22.367 -36.960 133.471 1.00 39.31 67 GLY C N 1
ATOM 5517 C CA . GLY C 1 67 ? -23.581 -36.419 132.793 1.00 38.74 67 GLY C CA 1
ATOM 5518 C C . GLY C 1 67 ? -23.449 -35.081 132.078 1.00 37.23 67 GLY C C 1
ATOM 5519 O O . GLY C 1 67 ? -24.334 -34.688 131.316 1.00 44.31 67 GLY C O 1
ATOM 5520 N N . THR C 1 68 ? -22.344 -34.375 132.301 1.00 37.89 68 THR C N 1
ATOM 5521 C CA . THR C 1 68 ? -22.030 -33.141 131.569 1.00 34.95 68 THR C CA 1
ATOM 5522 C C . THR C 1 68 ? -22.133 -33.294 130.022 1.00 30.24 68 THR C C 1
ATOM 5523 O O . THR C 1 68 ? -21.555 -34.195 129.446 1.00 28.94 68 THR C O 1
ATOM 5527 N N . PRO C 1 69 ? -22.905 -32.431 129.349 1.00 31.87 69 PRO C N 1
ATOM 5528 C CA . PRO C 1 69 ? -22.962 -32.612 127.881 1.00 28.90 69 PRO C CA 1
ATOM 5529 C C . PRO C 1 69 ? -21.758 -31.913 127.215 1.00 31.39 69 PRO C C 1
ATOM 5530 O O . PRO C 1 69 ? -21.649 -30.699 127.244 1.00 32.94 69 PRO C O 1
ATOM 5534 N N . ILE C 1 70 ? -20.843 -32.712 126.675 1.00 27.56 70 ILE C N 1
ATOM 5535 C CA . ILE C 1 70 ? -19.640 -32.248 126.031 1.00 27.35 70 ILE C CA 1
ATOM 5536 C C . ILE C 1 70 ? -19.899 -32.035 124.537 1.00 28.41 70 ILE C C 1
ATOM 5537 O O . ILE C 1 70 ? -20.334 -32.953 123.822 1.00 25.59 70 ILE C O 1
ATOM 5542 N N . HIS C 1 71 ? -19.599 -30.850 124.053 1.00 25.04 71 HIS C N 1
ATOM 5543 C CA . HIS C 1 71 ? -19.810 -30.510 122.657 1.00 26.47 71 HIS C CA 1
ATOM 5544 C C . HIS C 1 71 ? -18.521 -30.551 121.842 1.00 24.10 71 HIS C C 1
ATOM 5545 O O . HIS C 1 71 ? -17.414 -30.360 122.385 1.00 28.26 71 HIS C O 1
ATOM 5552 N N . GLY C 1 72 ? -18.684 -30.803 120.546 1.00 24.82 72 GLY C N 1
ATOM 5553 C CA . GLY C 1 72 ? -17.587 -30.915 119.587 1.00 25.28 72 GLY C CA 1
ATOM 5554 C C . GLY C 1 72 ? -17.988 -30.628 118.157 1.00 25.58 72 GLY C C 1
ATOM 5555 O O . GLY C 1 72 ? -19.184 -30.428 117.846 1.00 26.30 72 GLY C O 1
ATOM 5556 N N . TRP C 1 73 ? -16.976 -30.550 117.313 1.00 21.21 73 TRP C N 1
ATOM 5557 C CA . TRP C 1 73 ? -17.112 -30.715 115.885 1.00 23.59 73 TRP C CA 1
ATOM 5558 C C . TRP C 1 73 ? -16.454 -31.971 115.378 1.00 23.87 73 TRP C C 1
ATOM 5559 O O . TRP C 1 73 ? -15.299 -32.241 115.665 1.00 25.67 73 TRP C O 1
ATOM 5570 N N . TYR C 1 74 ? -17.203 -32.729 114.583 1.00 25.63 74 TYR C N 1
ATOM 5571 C CA . TYR C 1 74 ? -16.745 -33.935 113.907 1.00 25.37 74 TYR C CA 1
ATOM 5572 C C . TYR C 1 74 ? -16.880 -33.719 112.387 1.00 25.36 74 TYR C C 1
ATOM 5573 O O . TYR C 1 74 ? -17.950 -33.368 111.889 1.00 23.49 74 TYR C O 1
ATOM 5582 N N . VAL C 1 75 ? -15.764 -33.928 111.691 1.00 24.35 75 VAL C N 1
ATOM 5583 C CA . VAL C 1 75 ? -15.539 -33.542 110.317 1.00 26.62 75 VAL C CA 1
ATOM 5584 C C . VAL C 1 75 ? -14.911 -34.757 109.608 1.00 28.02 75 VAL C C 1
ATOM 5585 O O . VAL C 1 75 ? -14.047 -35.445 110.161 1.00 26.30 75 VAL C O 1
ATOM 5589 N N . THR C 1 76 ? -15.479 -35.084 108.440 1.00 27.91 76 THR C N 1
ATOM 5590 C CA . THR C 1 76 ? -14.963 -36.116 107.574 1.00 27.25 76 THR C CA 1
ATOM 5591 C C . THR C 1 76 ? -14.890 -35.569 106.166 1.00 26.19 76 THR C C 1
ATOM 5592 O O . THR C 1 76 ? -15.568 -34.566 105.818 1.00 23.51 76 THR C O 1
ATOM 5596 N N . PRO C 1 77 ? -14.113 -36.249 105.319 1.00 25.74 77 PRO C N 1
ATOM 5597 C CA . PRO C 1 77 ? -14.250 -35.974 103.929 1.00 27.51 77 PRO C CA 1
ATOM 5598 C C . PRO C 1 77 ? -15.690 -36.272 103.523 1.00 31.56 77 PRO C C 1
ATOM 5599 O O . PRO C 1 77 ? -16.392 -37.111 104.176 1.00 26.71 77 PRO C O 1
ATOM 5603 N N . LYS C 1 78 ? -16.143 -35.563 102.486 1.00 34.64 78 LYS C N 1
ATOM 5604 C CA . LYS C 1 78 ? -17.540 -35.703 102.024 1.00 39.33 78 LYS C CA 1
ATOM 5605 C C . LYS C 1 78 ? -17.811 -37.124 101.517 1.00 32.98 78 LYS C C 1
ATOM 5606 O O . LYS C 1 78 ? -16.894 -37.838 101.117 1.00 34.69 78 LYS C O 1
ATOM 5612 N N . GLY C 1 79 ? -19.065 -37.528 101.562 1.00 35.86 79 GLY C N 1
ATOM 5613 C CA . GLY C 1 79 ? -19.504 -38.829 100.985 1.00 41.04 79 GLY C CA 1
ATOM 5614 C C . GLY C 1 79 ? -19.625 -39.973 101.986 1.00 39.24 79 GLY C C 1
ATOM 5615 O O . GLY C 1 79 ? -19.417 -39.788 103.176 1.00 40.24 79 GLY C O 1
ATOM 5616 N N . GLU C 1 80 ? -20.012 -41.150 101.504 1.00 38.06 80 GLU C N 1
ATOM 5617 C CA . GLU C 1 80 ? -20.087 -42.334 102.333 1.00 38.66 80 GLU C CA 1
ATOM 5618 C C . GLU C 1 80 ? -18.679 -42.910 102.411 1.00 36.44 80 GLU C C 1
ATOM 5619 O O . GLU C 1 80 ? -17.826 -42.725 101.516 1.00 33.52 80 GLU C O 1
ATOM 5625 N N . HIS C 1 81 ? -18.413 -43.646 103.465 1.00 35.01 81 HIS C N 1
ATOM 5626 C CA . HIS C 1 81 ? -17.153 -44.332 103.534 1.00 33.70 81 HIS C CA 1
ATOM 5627 C C . HIS C 1 81 ? -17.387 -45.757 103.985 1.00 34.07 81 HIS C C 1
ATOM 5628 O O . HIS C 1 81 ? -18.326 -46.050 104.747 1.00 33.23 81 HIS C O 1
ATOM 5635 N N . GLN C 1 82 ? -16.491 -46.623 103.511 1.00 34.82 82 GLN C N 1
ATOM 5636 C CA . GLN C 1 82 ? -16.347 -47.998 103.999 1.00 35.04 82 GLN C CA 1
ATOM 5637 C C . GLN C 1 82 ? -16.245 -48.060 105.521 1.00 33.42 82 GLN C C 1
ATOM 5638 O O . GLN C 1 82 ? -15.645 -47.194 106.113 1.00 30.02 82 GLN C O 1
ATOM 5644 N N . PRO C 1 83 ? -16.823 -49.103 106.144 1.00 34.79 83 PRO C N 1
ATOM 5645 C CA . PRO C 1 83 ? -16.604 -49.372 107.551 1.00 35.72 83 PRO C CA 1
ATOM 5646 C C . PRO C 1 83 ? -15.137 -49.510 107.973 1.00 34.67 83 PRO C C 1
ATOM 5647 O O . PRO C 1 83 ? -14.369 -50.169 107.300 1.00 31.51 83 PRO C O 1
ATOM 5651 N N . GLY C 1 84 ? -14.774 -48.844 109.082 1.00 31.00 84 GLY C N 1
ATOM 5652 C CA . GLY C 1 84 ? -13.440 -48.945 109.633 1.00 31.70 84 GLY C CA 1
ATOM 5653 C C . GLY C 1 84 ? -12.321 -48.425 108.766 1.00 27.99 84 GLY C C 1
ATOM 5654 O O . GLY C 1 84 ? -11.198 -48.838 108.941 1.00 27.79 84 GLY C O 1
ATOM 5655 N N . SER C 1 85 ? -12.607 -47.535 107.842 1.00 27.01 85 SER C N 1
ATOM 5656 C CA . SER C 1 85 ? -11.607 -47.148 106.826 1.00 27.67 85 SER C CA 1
ATOM 5657 C C . SER C 1 85 ? -10.858 -45.867 107.135 1.00 28.73 85 SER C C 1
ATOM 5658 O O . SER C 1 85 ? -9.661 -45.765 106.807 1.00 35.28 85 SER C O 1
ATOM 5661 N N . LEU C 1 86 ? -11.524 -44.916 107.795 1.00 28.62 86 LEU C N 1
ATOM 5662 C CA . LEU C 1 86 ? -10.940 -43.587 108.061 1.00 27.87 86 LEU C CA 1
ATOM 5663 C C . LEU C 1 86 ? -10.023 -43.542 109.254 1.00 24.39 86 LEU C C 1
ATOM 5664 O O . LEU C 1 86 ? -10.447 -43.776 110.371 1.00 27.53 86 LEU C O 1
ATOM 5669 N N . PRO C 1 87 ? -8.771 -43.159 109.066 1.00 26.19 87 PRO C N 1
ATOM 5670 C CA . PRO C 1 87 ? -8.026 -42.682 110.283 1.00 22.97 87 PRO C CA 1
ATOM 5671 C C . PRO C 1 87 ? -8.673 -41.449 110.953 1.00 22.14 87 PRO C C 1
ATOM 5672 O O . PRO C 1 87 ? -9.422 -40.653 110.295 1.00 19.22 87 PRO C O 1
ATOM 5676 N N . VAL C 1 88 ? -8.366 -41.236 112.229 1.00 21.46 88 VAL C N 1
ATOM 5677 C CA . VAL C 1 88 ? -9.066 -40.173 112.960 1.00 24.58 88 VAL C CA 1
ATOM 5678 C C . VAL C 1 88 ? -8.091 -39.345 113.810 1.00 24.16 88 VAL C C 1
ATOM 5679 O O . VAL C 1 88 ? -7.164 -39.870 114.403 1.00 22.89 88 VAL C O 1
ATOM 5683 N N . LEU C 1 89 ? -8.287 -38.039 113.837 1.00 21.86 89 LEU C N 1
ATOM 5684 C CA . LEU C 1 89 ? -7.455 -37.160 114.674 1.00 22.88 89 LEU C CA 1
ATOM 5685 C C . LEU C 1 89 ? -8.373 -36.526 115.733 1.00 23.62 89 LEU C C 1
ATOM 5686 O O . LEU C 1 89 ? -9.441 -35.974 115.412 1.00 22.14 89 LEU C O 1
ATOM 5691 N N . VAL C 1 90 ? -8.017 -36.701 117.011 1.00 24.17 90 VAL C N 1
ATOM 5692 C CA . VAL C 1 90 ? -8.688 -36.003 118.136 1.00 24.42 90 VAL C CA 1
ATOM 5693 C C . VAL C 1 90 ? -7.830 -34.862 118.657 1.00 23.75 90 VAL C C 1
ATOM 5694 O O . VAL C 1 90 ? -6.689 -35.065 118.992 1.00 26.00 90 VAL C O 1
ATOM 5698 N N . LYS C 1 91 ? -8.394 -33.662 118.667 1.00 23.22 91 LYS C N 1
ATOM 5699 C CA . LYS C 1 91 ? -7.699 -32.433 118.988 1.00 24.67 91 LYS C CA 1
ATOM 5700 C C . LYS C 1 91 ? -8.314 -31.880 120.250 1.00 23.60 91 LYS C C 1
ATOM 5701 O O . LYS C 1 91 ? -9.513 -31.724 120.366 1.00 23.52 91 LYS C O 1
ATOM 5707 N N . TYR C 1 92 ? -7.471 -31.582 121.197 1.00 25.29 92 TYR C N 1
ATOM 5708 C CA . TYR C 1 92 ? -7.899 -31.011 122.443 1.00 25.46 92 TYR C CA 1
ATOM 5709 C C . TYR C 1 92 ? -7.318 -29.584 122.496 1.00 27.48 92 TYR C C 1
ATOM 5710 O O . TYR C 1 92 ? -6.186 -29.350 122.004 1.00 24.28 92 TYR C O 1
ATOM 5719 N N . HIS C 1 93 ? -8.085 -28.641 123.080 1.00 24.50 93 HIS C N 1
ATOM 5720 C CA . HIS C 1 93 ? -7.716 -27.247 123.029 1.00 23.90 93 HIS C CA 1
ATOM 5721 C C . HIS C 1 93 ? -6.967 -26.666 124.239 1.00 23.46 93 HIS C C 1
ATOM 5722 O O . HIS C 1 93 ? -6.879 -27.267 125.315 1.00 22.17 93 HIS C O 1
ATOM 5729 N N . GLY C 1 94 ? -6.423 -25.474 124.024 1.00 23.62 94 GLY C N 1
ATOM 5730 C CA . GLY C 1 94 ? -5.664 -24.739 125.024 1.00 25.19 94 GLY C CA 1
ATOM 5731 C C . GLY C 1 94 ? -6.540 -24.180 126.171 1.00 25.30 94 GLY C C 1
ATOM 5732 O O . GLY C 1 94 ? -7.744 -24.126 126.067 1.00 20.16 94 GLY C O 1
ATOM 5733 N N . TYR C 1 95 ? -5.864 -23.693 127.217 1.00 26.56 95 TYR C N 1
ATOM 5734 C CA . TYR C 1 95 ? -6.487 -23.206 128.424 1.00 24.35 95 TYR C CA 1
ATOM 5735 C C . TYR C 1 95 ? -7.412 -21.989 128.168 1.00 24.71 95 TYR C C 1
ATOM 5736 O O . TYR C 1 95 ? -6.962 -20.936 127.724 1.00 22.93 95 TYR C O 1
ATOM 5745 N N . SER C 1 96 ? -8.705 -22.178 128.445 1.00 22.48 96 SER C N 1
ATOM 5746 C CA . SER C 1 96 ? -9.767 -21.169 128.361 1.00 23.80 96 SER C CA 1
ATOM 5747 C C . SER C 1 96 ? -10.496 -21.194 127.017 1.00 23.69 96 SER C C 1
ATOM 5748 O O . SER C 1 96 ? -11.507 -20.501 126.831 1.00 22.46 96 SER C O 1
ATOM 5751 N N . GLY C 1 97 ? -10.008 -22.032 126.097 1.00 23.36 97 GLY C N 1
ATOM 5752 C CA . GLY C 1 97 ? -10.507 -22.059 124.726 1.00 22.63 97 GLY C CA 1
ATOM 5753 C C . GLY C 1 97 ? -11.691 -22.980 124.541 1.00 24.93 97 GLY C C 1
ATOM 5754 O O . GLY C 1 97 ? -12.523 -23.160 125.473 1.00 27.64 97 GLY C O 1
ATOM 5755 N N . ASN C 1 98 ? -11.807 -23.546 123.340 1.00 23.61 98 ASN C N 1
ATOM 5756 C CA . ASN C 1 98 ? -13.006 -24.309 122.982 1.00 25.95 98 ASN C CA 1
ATOM 5757 C C . ASN C 1 98 ? -12.739 -25.102 121.741 1.00 24.44 98 ASN C C 1
ATOM 5758 O O . ASN C 1 98 ? -11.643 -25.030 121.164 1.00 23.38 98 ASN C O 1
ATOM 5763 N N . ARG C 1 99 ? -13.765 -25.839 121.352 1.00 21.86 99 ARG C N 1
ATOM 5764 C CA . ARG C 1 99 ? -13.808 -26.595 120.109 1.00 24.25 99 ARG C CA 1
ATOM 5765 C C . ARG C 1 99 ? -13.466 -25.821 118.813 1.00 23.36 99 ARG C C 1
ATOM 5766 O O . ARG C 1 99 ? -13.304 -26.428 117.809 1.00 27.82 99 ARG C O 1
ATOM 5774 N N . GLY C 1 100 ? -13.342 -24.505 118.844 1.00 27.15 100 GLY C N 1
ATOM 5775 C CA . GLY C 1 100 ? -13.058 -23.683 117.668 1.00 27.37 100 GLY C CA 1
ATOM 5776 C C . GLY C 1 100 ? -14.112 -23.790 116.582 1.00 31.67 100 GLY C C 1
ATOM 5777 O O . GLY C 1 100 ? -15.283 -24.044 116.859 1.00 28.04 100 GLY C O 1
ATOM 5778 N N . TYR C 1 101 ? -13.626 -23.726 115.346 1.00 32.03 101 TYR C N 1
ATOM 5779 C CA . TYR C 1 101 ? -14.422 -23.646 114.145 1.00 33.53 101 TYR C CA 1
ATOM 5780 C C . TYR C 1 101 ? -14.147 -24.838 113.235 1.00 31.99 101 TYR C C 1
ATOM 5781 O O . TYR C 1 101 ? -13.015 -25.351 113.163 1.00 34.44 101 TYR C O 1
ATOM 5790 N N . PRO C 1 102 ? -15.193 -25.321 112.574 1.00 31.49 102 PRO C N 1
ATOM 5791 C CA . PRO C 1 102 ? -15.110 -26.489 111.709 1.00 30.07 102 PRO C CA 1
ATOM 5792 C C . PRO C 1 102 ? -14.014 -26.423 110.607 1.00 31.19 102 PRO C C 1
ATOM 5793 O O . PRO C 1 102 ? -13.303 -27.420 110.363 1.00 29.44 102 PRO C O 1
ATOM 5797 N N . ASN C 1 103 ? -13.886 -25.275 109.953 1.00 29.71 103 ASN C N 1
ATOM 5798 C CA . ASN C 1 103 ? -12.797 -25.069 108.982 1.00 33.42 103 ASN C CA 1
ATOM 5799 C C . ASN C 1 103 ? -11.399 -25.333 109.504 1.00 34.12 103 ASN C C 1
ATOM 5800 O O . ASN C 1 103 ? -10.543 -25.634 108.709 1.00 33.38 103 ASN C O 1
ATOM 5805 N N . GLU C 1 104 ? -11.156 -25.218 110.815 1.00 34.67 104 GLU C N 1
ATOM 5806 C CA . GLU C 1 104 ? -9.851 -25.513 111.374 1.00 35.54 104 GLU C CA 1
ATOM 5807 C C . GLU C 1 104 ? -9.551 -27.018 111.328 1.00 32.54 104 GLU C C 1
ATOM 5808 O O . GLU C 1 104 ? -8.436 -27.384 111.478 1.00 28.21 104 GLU C O 1
ATOM 5814 N N . LEU C 1 105 ? -10.532 -27.880 111.059 1.00 30.75 105 LEU C N 1
ATOM 5815 C CA . LEU C 1 105 ? -10.259 -29.287 110.877 1.00 26.50 105 LEU C CA 1
ATOM 5816 C C . LEU C 1 105 ? -10.069 -29.715 109.403 1.00 28.90 105 LEU C C 1
ATOM 5817 O O . LEU C 1 105 ? -9.839 -30.892 109.085 1.00 27.46 105 LEU C O 1
ATOM 5822 N N . LEU C 1 106 ? -10.088 -28.739 108.524 1.00 26.52 106 LEU C N 1
ATOM 5823 C CA . LEU C 1 106 ? -9.987 -28.975 107.115 1.00 30.08 106 LEU C CA 1
ATOM 5824 C C . LEU C 1 106 ? -8.730 -29.740 106.670 1.00 29.58 106 LEU C C 1
ATOM 5825 O O . LEU C 1 106 ? -8.819 -30.629 105.833 1.00 30.53 106 LEU C O 1
ATOM 5830 N N . GLN C 1 107 ? -7.581 -29.356 107.174 1.00 31.49 107 GLN C N 1
ATOM 5831 C CA . GLN C 1 107 ? -6.347 -29.955 106.741 1.00 36.71 107 GLN C CA 1
ATOM 5832 C C . GLN C 1 107 ? -6.318 -31.465 107.013 1.00 31.47 107 GLN C C 1
ATOM 5833 O O . GLN C 1 107 ? -5.849 -32.201 106.181 1.00 33.66 107 GLN C O 1
ATOM 5839 N N . TRP C 1 108 ? -6.845 -31.896 108.156 1.00 29.39 108 TRP C N 1
ATOM 5840 C CA . TRP C 1 108 ? -6.915 -33.303 108.515 1.00 30.98 108 TRP C CA 1
ATOM 5841 C C . TRP C 1 108 ? -7.800 -34.080 107.581 1.00 33.01 108 TRP C C 1
ATOM 5842 O O . TRP C 1 108 ? -7.377 -35.154 107.112 1.00 31.15 108 TRP C O 1
ATOM 5853 N N . ALA C 1 109 ? -8.978 -33.516 107.282 1.00 30.02 109 ALA C N 1
ATOM 5854 C CA . ALA C 1 109 ? -9.927 -34.130 106.357 1.00 34.68 109 ALA C CA 1
ATOM 5855 C C . ALA C 1 109 ? -9.431 -34.273 104.936 1.00 33.39 109 ALA C C 1
ATOM 5856 O O . ALA C 1 109 ? -9.806 -35.255 104.240 1.00 29.14 109 ALA C O 1
ATOM 5858 N N . SER C 1 110 ? -8.643 -33.290 104.485 1.00 32.85 110 SER C N 1
ATOM 5859 C CA . SER C 1 110 ? -8.172 -33.281 103.115 1.00 36.64 110 SER C CA 1
ATOM 5860 C C . SER C 1 110 ? -7.040 -34.318 102.981 1.00 33.90 110 SER C C 1
ATOM 5861 O O . SER C 1 110 ? -6.745 -34.699 101.877 1.00 31.25 110 SER C O 1
ATOM 5864 N N . MET C 1 111 ? -6.408 -34.728 104.088 1.00 31.56 111 MET C N 1
ATOM 5865 C CA . MET C 1 111 ? -5.539 -35.920 104.087 1.00 32.45 111 MET C CA 1
ATOM 5866 C C . MET C 1 111 ? -6.291 -37.270 104.124 1.00 30.87 111 MET C C 1
ATOM 5867 O O . MET C 1 111 ? -5.657 -38.278 104.254 1.00 32.21 111 MET C O 1
ATOM 5872 N N . GLY C 1 112 ? -7.613 -37.291 104.040 1.00 27.46 112 GLY C N 1
ATOM 5873 C CA . GLY C 1 112 ? -8.362 -38.580 104.159 1.00 31.44 112 GLY C CA 1
ATOM 5874 C C . GLY C 1 112 ? -8.724 -39.026 105.561 1.00 29.97 112 GLY C C 1
ATOM 5875 O O . GLY C 1 112 ? -9.049 -40.155 105.778 1.00 31.22 112 GLY C O 1
ATOM 5876 N N . MET C 1 113 ? -8.709 -38.109 106.515 1.00 31.66 113 MET C N 1
ATOM 5877 C CA . MET C 1 113 ? -8.852 -38.434 107.913 1.00 29.63 113 MET C CA 1
ATOM 5878 C C . MET C 1 113 ? -10.195 -37.858 108.395 1.00 26.61 113 MET C C 1
ATOM 5879 O O . MET C 1 113 ? -10.658 -36.836 107.883 1.00 24.44 113 MET C O 1
ATOM 5884 N N . ALA C 1 114 ? -10.823 -38.527 109.363 1.00 22.08 114 ALA C N 1
ATOM 5885 C CA . ALA C 1 114 ? -11.824 -37.872 110.194 1.00 21.45 114 ALA C CA 1
ATOM 5886 C C . ALA C 1 114 ? -11.154 -37.034 111.313 1.00 21.07 114 ALA C C 1
ATOM 5887 O O . ALA C 1 114 ? -9.999 -37.289 111.670 1.00 22.35 114 ALA C O 1
ATOM 5889 N N . ALA C 1 115 ? -11.852 -36.057 111.874 1.00 21.30 115 ALA C N 1
ATOM 5890 C CA . ALA C 1 115 ? -11.302 -35.241 112.995 1.00 23.55 115 ALA C CA 1
ATOM 5891 C C . ALA C 1 115 ? -12.375 -34.806 113.949 1.00 22.91 115 ALA C C 1
ATOM 5892 O O . ALA C 1 115 ? -13.456 -34.448 113.518 1.00 24.63 115 ALA C O 1
ATOM 5894 N N . LEU C 1 116 ? -12.054 -34.861 115.241 1.00 23.14 116 LEU C N 1
ATOM 5895 C CA . LEU C 1 116 ? -12.933 -34.437 116.319 1.00 22.23 116 LEU C CA 1
ATOM 5896 C C . LEU C 1 116 ? -12.211 -33.365 117.166 1.00 21.67 116 LEU C C 1
ATOM 5897 O O . LEU C 1 116 ? -11.066 -33.569 117.581 1.00 25.15 116 LEU C O 1
ATOM 5902 N N . ALA C 1 117 ? -12.842 -32.223 117.355 1.00 22.58 117 ALA C N 1
ATOM 5903 C CA . ALA C 1 117 ? -12.362 -31.218 118.294 1.00 24.57 117 ALA C CA 1
ATOM 5904 C C . ALA C 1 117 ? -13.420 -31.068 119.355 1.00 25.34 117 ALA C C 1
ATOM 5905 O O . ALA C 1 117 ? -14.549 -30.873 119.017 1.00 23.14 117 ALA C O 1
ATOM 5907 N N . ILE C 1 118 ? -13.067 -31.177 120.637 1.00 26.40 118 ILE C N 1
ATOM 5908 C CA . ILE C 1 118 ? -14.082 -31.087 121.715 1.00 28.22 118 ILE C CA 1
ATOM 5909 C C . ILE C 1 118 ? -13.875 -29.860 122.614 1.00 26.61 118 ILE C C 1
ATOM 5910 O O . ILE C 1 118 ? -12.803 -29.300 122.584 1.00 27.49 118 ILE C O 1
ATOM 5915 N N . ASP C 1 119 ? -14.926 -29.401 123.310 1.00 26.99 119 ASP C N 1
ATOM 5916 C CA . ASP C 1 119 ? -14.813 -28.429 124.427 1.00 27.50 119 ASP C CA 1
ATOM 5917 C C . ASP C 1 119 ? -14.269 -29.143 125.671 1.00 31.35 119 ASP C C 1
ATOM 5918 O O . ASP C 1 119 ? -14.698 -30.288 125.983 1.00 31.87 119 ASP C O 1
ATOM 5923 N N . VAL C 1 120 ? -13.358 -28.463 126.401 1.00 32.78 120 VAL C N 1
ATOM 5924 C CA . VAL C 1 120 ? -12.993 -28.835 127.754 1.00 28.75 120 VAL C CA 1
ATOM 5925 C C . VAL C 1 120 ? -14.020 -28.190 128.682 1.00 29.78 120 VAL C C 1
ATOM 5926 O O . VAL C 1 120 ? -14.327 -26.976 128.558 1.00 29.44 120 VAL C O 1
ATOM 5930 N N . ARG C 1 121 ? -14.559 -29.007 129.584 1.00 28.94 121 ARG C N 1
ATOM 5931 C CA . ARG C 1 121 ? -15.686 -28.614 130.441 1.00 30.40 121 ARG C CA 1
ATOM 5932 C C . ARG C 1 121 ? -15.419 -27.328 131.222 1.00 28.19 121 ARG C C 1
ATOM 5933 O O . ARG C 1 121 ? -14.362 -27.146 131.853 1.00 30.83 121 ARG C O 1
ATOM 5941 N N . GLY C 1 122 ? -16.395 -26.450 131.137 1.00 25.22 122 GLY C N 1
ATOM 5942 C CA . GLY C 1 122 ? -16.384 -25.195 131.823 1.00 25.96 122 GLY C CA 1
ATOM 5943 C C . GLY C 1 122 ? -15.573 -24.084 131.190 1.00 25.18 122 GLY C C 1
ATOM 5944 O O . GLY C 1 122 ? -15.637 -22.986 131.680 1.00 24.90 122 GLY C O 1
ATOM 5945 N N . GLN C 1 123 ? -14.820 -24.328 130.127 1.00 23.00 123 GLN C N 1
ATOM 5946 C CA . GLN C 1 123 ? -13.937 -23.250 129.612 1.00 23.50 123 GLN C CA 1
ATOM 5947 C C . GLN C 1 123 ? -14.729 -22.423 128.604 1.00 25.59 123 GLN C C 1
ATOM 5948 O O . GLN C 1 123 ? -15.982 -22.463 128.641 1.00 27.27 123 GLN C O 1
ATOM 5954 N N . GLY C 1 124 ? -14.068 -21.658 127.739 1.00 25.10 124 GLY C N 1
ATOM 5955 C CA . GLY C 1 124 ? -14.779 -20.692 126.856 1.00 24.51 124 GLY C CA 1
ATOM 5956 C C . GLY C 1 124 ? -15.676 -21.160 125.692 1.00 23.65 124 GLY C C 1
ATOM 5957 O O . GLY C 1 124 ? -15.645 -20.571 124.599 1.00 26.10 124 GLY C O 1
ATOM 5958 N N . GLY C 1 125 ? -16.540 -22.134 125.927 1.00 22.87 125 GLY C N 1
ATOM 5959 C CA . GLY C 1 125 ? -17.467 -22.650 124.920 1.00 24.08 125 GLY C CA 1
ATOM 5960 C C . GLY C 1 125 ? -18.815 -22.970 125.527 1.00 26.14 125 GLY C C 1
ATOM 5961 O O . GLY C 1 125 ? -19.089 -22.506 126.642 1.00 24.44 125 GLY C O 1
ATOM 5962 N N . VAL C 1 126 ? -19.636 -23.769 124.828 1.00 25.93 126 VAL C N 1
ATOM 5963 C CA . VAL C 1 126 ? -20.988 -24.080 125.291 1.00 25.30 126 VAL C CA 1
ATOM 5964 C C . VAL C 1 126 ? -21.082 -25.253 126.273 1.00 26.57 126 VAL C C 1
ATOM 5965 O O . VAL C 1 126 ? -22.170 -25.550 126.770 1.00 29.52 126 VAL C O 1
ATOM 5969 N N . THR C 1 127 ? -19.958 -25.913 126.595 1.00 26.66 127 THR C N 1
ATOM 5970 C CA . THR C 1 127 ? -19.960 -27.050 127.502 1.00 22.63 127 THR C CA 1
ATOM 5971 C C . THR C 1 127 ? -19.789 -26.552 128.901 1.00 21.45 127 THR C C 1
ATOM 5972 O O . THR C 1 127 ? -18.712 -26.025 129.221 1.00 24.22 127 THR C O 1
ATOM 5976 N N . PRO C 1 128 ? -20.802 -26.748 129.786 1.00 22.97 128 PRO C N 1
ATOM 5977 C CA . PRO C 1 128 ? -20.597 -26.392 131.197 1.00 24.46 128 PRO C CA 1
ATOM 5978 C C . PRO C 1 128 ? -19.655 -27.363 131.980 1.00 28.65 128 PRO C C 1
ATOM 5979 O O . PRO C 1 128 ? -19.036 -28.232 131.391 1.00 30.25 128 PRO C O 1
ATOM 5983 N N . ASP C 1 129 ? -19.554 -27.193 133.286 1.00 31.07 129 ASP C N 1
ATOM 5984 C CA . ASP C 1 129 ? -18.934 -28.199 134.169 1.00 34.68 129 ASP C CA 1
ATOM 5985 C C . ASP C 1 129 ? -19.898 -28.511 135.295 1.00 35.37 129 ASP C C 1
ATOM 5986 O O . ASP C 1 129 ? -20.144 -27.667 136.138 1.00 32.11 129 ASP C O 1
ATOM 5991 N N . ARG C 1 130 ? -20.450 -29.706 135.301 1.00 36.74 130 ARG C N 1
ATOM 5992 C CA . ARG C 1 130 ? -21.392 -30.078 136.357 1.00 41.12 130 ARG C CA 1
ATOM 5993 C C . ARG C 1 130 ? -20.765 -30.734 137.591 1.00 34.66 130 ARG C C 1
ATOM 5994 O O . ARG C 1 130 ? -21.466 -31.002 138.522 1.00 39.75 130 ARG C O 1
ATOM 6002 N N . ALA C 1 131 ? -19.468 -31.001 137.599 1.00 32.83 131 ALA C N 1
ATOM 6003 C CA . ALA C 1 131 ? -18.800 -31.502 138.790 1.00 34.17 131 ALA C CA 1
ATOM 6004 C C . ALA C 1 131 ? -18.983 -30.506 139.943 1.00 35.40 131 ALA C C 1
ATOM 6005 O O . ALA C 1 131 ? -19.074 -29.305 139.718 1.00 31.05 131 ALA C O 1
ATOM 6007 N N . GLU C 1 132 ? -19.103 -31.018 141.163 1.00 35.96 132 GLU C N 1
ATOM 6008 C CA . GLU C 1 132 ? -19.183 -30.166 142.355 1.00 36.01 132 GLU C CA 1
ATOM 6009 C C . GLU C 1 132 ? -17.843 -30.254 143.012 1.00 31.87 132 GLU C C 1
ATOM 6010 O O . GLU C 1 132 ? -17.174 -31.253 142.866 1.00 34.59 132 GLU C O 1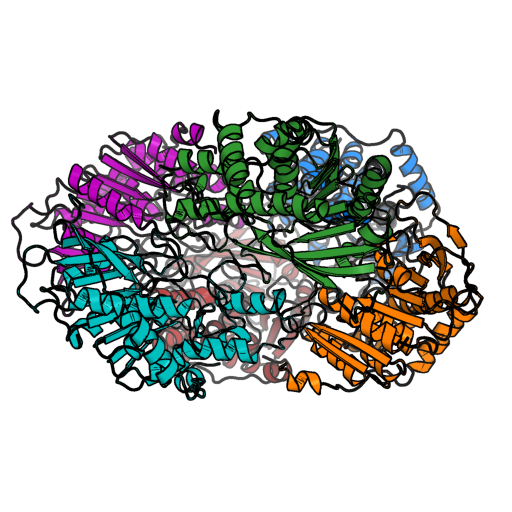
ATOM 6016 N N . TYR C 1 133 ? -17.420 -29.158 143.623 1.00 26.03 133 TYR C N 1
ATOM 6017 C CA . TYR C 1 133 ? -16.158 -29.062 144.302 1.00 25.44 133 TYR C CA 1
ATOM 6018 C C . TYR C 1 133 ? -16.364 -28.734 145.798 1.00 23.66 133 TYR C C 1
ATOM 6019 O O . TYR C 1 133 ? -17.329 -28.057 146.173 1.00 24.36 133 TYR C O 1
ATOM 6028 N N . PRO C 1 134 ? -15.441 -29.194 146.645 1.00 24.25 134 PRO C N 1
ATOM 6029 C CA . PRO C 1 134 ? -15.551 -29.014 148.102 1.00 28.46 134 PRO C CA 1
ATOM 6030 C C . PRO C 1 134 ? -15.349 -27.579 148.598 1.00 30.11 134 PRO C C 1
ATOM 6031 O O . PRO C 1 134 ? -15.963 -27.220 149.554 1.00 30.52 134 PRO C O 1
ATOM 6035 N N . GLN C 1 135 ? -14.506 -26.785 147.928 1.00 30.38 135 GLN C N 1
ATOM 6036 C CA . GLN C 1 135 ? -14.212 -25.383 148.323 1.00 32.31 135 GLN C CA 1
ATOM 6037 C C . GLN C 1 135 ? -14.315 -24.455 147.090 1.00 30.75 135 GLN C C 1
ATOM 6038 O O . GLN C 1 135 ? -14.630 -24.898 145.991 1.00 25.10 135 GLN C O 1
ATOM 6044 N N . GLY C 1 136 ? -13.949 -23.191 147.257 1.00 27.82 136 GLY C N 1
ATOM 6045 C CA . GLY C 1 136 ? -13.887 -22.292 146.144 1.00 29.77 136 GLY C CA 1
ATOM 6046 C C . GLY C 1 136 ? -12.547 -22.423 145.480 1.00 30.09 136 GLY C C 1
ATOM 6047 O O . GLY C 1 136 ? -11.848 -23.410 145.635 1.00 32.52 136 GLY C O 1
ATOM 6048 N N . GLY C 1 137 ? -12.162 -21.407 144.734 1.00 31.02 137 GLY C N 1
ATOM 6049 C CA . GLY C 1 137 ? -10.791 -21.335 144.320 1.00 28.94 137 GLY C CA 1
ATOM 6050 C C . GLY C 1 137 ? -10.454 -20.024 143.665 1.00 26.90 137 GLY C C 1
ATOM 6051 O O . GLY C 1 137 ? -11.216 -19.034 143.752 1.00 27.30 137 GLY C O 1
ATOM 6052 N N . ILE C 1 138 ? -9.308 -20.066 142.997 1.00 25.54 138 ILE C N 1
ATOM 6053 C CA . ILE C 1 138 ? -8.760 -18.989 142.179 1.00 27.78 138 ILE C CA 1
ATOM 6054 C C . ILE C 1 138 ? -9.500 -18.933 140.834 1.00 31.15 138 ILE C C 1
ATOM 6055 O O . ILE C 1 138 ? -9.883 -19.997 140.301 1.00 31.27 138 ILE C O 1
ATOM 6060 N N . PRO C 1 139 ? -9.711 -17.702 140.267 1.00 32.46 139 PRO C N 1
ATOM 6061 C CA . PRO C 1 139 ? -10.279 -17.591 138.900 1.00 31.05 139 PRO C CA 1
ATOM 6062 C C . PRO C 1 139 ? -9.514 -18.513 137.950 1.00 30.86 139 PRO C C 1
ATOM 6063 O O . PRO C 1 139 ? -8.282 -18.500 137.978 1.00 27.67 139 PRO C O 1
ATOM 6067 N N . GLY C 1 140 ? -10.247 -19.333 137.205 1.00 27.07 140 GLY C N 1
ATOM 6068 C CA . GLY C 1 140 ? -9.701 -20.383 136.420 1.00 29.65 140 GLY C CA 1
ATOM 6069 C C . GLY C 1 140 ? -10.198 -21.726 136.965 1.00 32.76 140 GLY C C 1
ATOM 6070 O O . GLY C 1 140 ? -11.154 -21.787 137.755 1.00 31.14 140 GLY C O 1
ATOM 6071 N N . TRP C 1 141 ? -9.507 -22.796 136.564 1.00 28.06 141 TRP C N 1
ATOM 6072 C CA . TRP C 1 141 ? -9.923 -24.156 136.876 1.00 28.72 141 TRP C CA 1
ATOM 6073 C C . TRP C 1 141 ? -8.861 -25.037 137.532 1.00 28.23 141 TRP C C 1
ATOM 6074 O O . TRP C 1 141 ? -9.195 -26.115 138.019 1.00 26.88 141 TRP C O 1
ATOM 6085 N N . MET C 1 142 ? -7.632 -24.537 137.607 1.00 24.42 142 MET C N 1
ATOM 6086 C CA . MET C 1 142 ? -6.485 -25.292 138.058 1.00 31.08 142 MET C CA 1
ATOM 6087 C C . MET C 1 142 ? -6.560 -25.639 139.515 1.00 26.32 142 MET C C 1
ATOM 6088 O O . MET C 1 142 ? -5.812 -26.524 139.924 1.00 22.99 142 MET C O 1
ATOM 6093 N N . THR C 1 143 ? -7.335 -24.875 140.284 1.00 23.78 143 THR C N 1
ATOM 6094 C CA . THR C 1 143 ? -7.369 -25.035 141.743 1.00 25.19 143 THR C CA 1
ATOM 6095 C C . THR C 1 143 ? -8.637 -25.684 142.287 1.00 24.15 143 THR C C 1
ATOM 6096 O O . THR C 1 143 ? -8.731 -25.936 143.479 1.00 25.34 143 THR C O 1
ATOM 6100 N N . LEU C 1 144 ? -9.577 -25.988 141.415 1.00 20.73 144 LEU C N 1
ATOM 6101 C CA . LEU C 1 144 ? -10.814 -26.639 141.812 1.00 21.66 144 LEU C CA 1
ATOM 6102 C C . LEU C 1 144 ? -10.636 -28.077 142.284 1.00 19.27 144 LEU C C 1
ATOM 6103 O O . LEU C 1 144 ? -10.172 -28.952 141.538 1.00 19.18 144 LEU C O 1
ATOM 6108 N N . GLY C 1 145 ? -10.919 -28.308 143.539 1.00 19.81 145 GLY C N 1
ATOM 6109 C CA . GLY C 1 145 ? -10.789 -29.654 144.133 1.00 21.41 145 GLY C CA 1
ATOM 6110 C C . GLY C 1 145 ? -9.349 -30.066 144.404 1.00 23.78 145 GLY C C 1
ATOM 6111 O O . GLY C 1 145 ? -9.029 -31.265 144.473 1.00 24.65 145 GLY C O 1
ATOM 6112 N N . ILE C 1 146 ? -8.459 -29.096 144.589 1.00 22.32 146 ILE C N 1
ATOM 6113 C CA . ILE C 1 146 ? -7.021 -29.399 144.526 1.00 24.15 146 ILE C CA 1
ATOM 6114 C C . ILE C 1 146 ? -6.496 -30.227 145.757 1.00 24.43 146 ILE C C 1
ATOM 6115 O O . ILE C 1 146 ? -5.460 -30.836 145.701 1.00 28.63 146 ILE C O 1
ATOM 6120 N N . LEU C 1 147 ? -7.239 -30.290 146.825 1.00 27.22 147 LEU C N 1
ATOM 6121 C CA . LEU C 1 147 ? -6.849 -31.078 148.005 1.00 33.30 147 LEU C CA 1
ATOM 6122 C C . LEU C 1 147 ? -7.198 -32.549 147.972 1.00 34.58 147 LEU C C 1
ATOM 6123 O O . LEU C 1 147 ? -6.772 -33.250 148.842 1.00 36.69 147 LEU C O 1
ATOM 6128 N N . ASP C 1 148 ? -7.939 -33.003 146.971 1.00 40.17 148 ASP C N 1
ATOM 6129 C CA . ASP C 1 148 ? -8.388 -34.397 146.851 1.00 38.14 148 ASP C CA 1
ATOM 6130 C C . ASP C 1 148 ? -8.422 -34.851 145.373 1.00 33.84 148 ASP C C 1
ATOM 6131 O O . ASP C 1 148 ? -9.268 -34.331 144.624 1.00 29.52 148 ASP C O 1
ATOM 6136 N N . PRO C 1 149 ? -7.574 -35.824 144.964 1.00 26.22 149 PRO C N 1
ATOM 6137 C CA . PRO C 1 149 ? -7.532 -36.231 143.572 1.00 27.06 149 PRO C CA 1
ATOM 6138 C C . PRO C 1 149 ? -8.845 -36.717 142.942 1.00 23.82 149 PRO C C 1
ATOM 6139 O O . PRO C 1 149 ? -9.069 -36.480 141.757 1.00 22.08 149 PRO C O 1
ATOM 6143 N N . ALA C 1 150 ? -9.691 -37.379 143.725 1.00 23.83 150 ALA C N 1
ATOM 6144 C CA . ALA C 1 150 ? -11.012 -37.826 143.288 1.00 26.68 150 ALA C CA 1
ATOM 6145 C C . ALA C 1 150 ? -11.968 -36.638 142.980 1.00 28.87 150 ALA C C 1
ATOM 6146 O O . ALA C 1 150 ? -12.943 -36.786 142.226 1.00 33.18 150 ALA C O 1
ATOM 6148 N N . SER C 1 151 ? -11.769 -35.483 143.600 1.00 25.72 151 SER C N 1
ATOM 6149 C CA . SER C 1 151 ? -12.647 -34.320 143.265 1.00 28.74 151 SER C CA 1
ATOM 6150 C C . SER C 1 151 ? -11.928 -33.194 142.364 1.00 25.58 151 SER C C 1
ATOM 6151 O O . SER C 1 151 ? -12.523 -32.172 142.026 1.00 29.39 151 SER C O 1
ATOM 6154 N N . TYR C 1 152 ? -10.700 -33.443 141.925 1.00 22.29 152 TYR C N 1
ATOM 6155 C CA . TYR C 1 152 ? -9.896 -32.423 141.222 1.00 22.75 152 TYR C CA 1
ATOM 6156 C C . TYR C 1 152 ? -10.431 -32.158 139.820 1.00 25.34 152 TYR C C 1
ATOM 6157 O O . TYR C 1 152 ? -10.947 -33.077 139.123 1.00 22.54 152 TYR C O 1
ATOM 6166 N N . TYR C 1 153 ? -10.392 -30.894 139.399 1.00 27.04 153 TYR C N 1
ATOM 6167 C CA . TYR C 1 153 ? -10.979 -30.517 138.086 1.00 24.85 153 TYR C CA 1
ATOM 6168 C C . TYR C 1 153 ? -10.589 -31.461 136.920 1.00 23.84 153 TYR C C 1
ATOM 6169 O O . TYR C 1 153 ? -11.425 -31.851 136.112 1.00 24.69 153 TYR C O 1
ATOM 6178 N N . TYR C 1 154 ? -9.339 -31.867 136.870 1.00 24.50 154 TYR C N 1
ATOM 6179 C CA . TYR C 1 154 ? -8.876 -32.612 135.732 1.00 23.17 154 TYR C CA 1
ATOM 6180 C C . TYR C 1 154 ? -9.232 -34.097 135.777 1.00 23.12 154 TYR C C 1
ATOM 6181 O O . TYR C 1 154 ? -8.964 -34.799 134.820 1.00 25.00 154 TYR C O 1
ATOM 6190 N N . LYS C 1 155 ? -9.855 -34.603 136.826 1.00 23.35 155 LYS C N 1
ATOM 6191 C CA . LYS C 1 155 ? -10.324 -35.999 136.785 1.00 25.38 155 LYS C CA 1
ATOM 6192 C C . LYS C 1 155 ? -11.449 -36.217 135.729 1.00 22.18 155 LYS C C 1
ATOM 6193 O O . LYS C 1 155 ? -11.292 -36.979 134.802 1.00 22.84 155 LYS C O 1
ATOM 6199 N N . GLN C 1 156 ? -12.533 -35.484 135.861 1.00 21.92 156 GLN C N 1
ATOM 6200 C CA . GLN C 1 156 ? -13.600 -35.510 134.849 1.00 22.54 156 GLN C CA 1
ATOM 6201 C C . GLN C 1 156 ? -13.186 -35.058 133.483 1.00 21.48 156 GLN C C 1
ATOM 6202 O O . GLN C 1 156 ? -13.661 -35.641 132.492 1.00 18.79 156 GLN C O 1
ATOM 6208 N N . VAL C 1 157 ? -12.243 -34.115 133.421 1.00 21.31 157 VAL C N 1
ATOM 6209 C CA . VAL C 1 157 ? -11.607 -33.728 132.148 1.00 21.53 157 VAL C CA 1
ATOM 6210 C C . VAL C 1 157 ? -10.842 -34.869 131.508 1.00 19.71 157 VAL C C 1
ATOM 6211 O O . VAL C 1 157 ? -10.994 -35.039 130.321 1.00 20.68 157 VAL C O 1
ATOM 6215 N N . TYR C 1 158 ? -9.984 -35.618 132.231 1.00 21.71 158 TYR C N 1
ATOM 6216 C CA . TYR C 1 158 ? -9.199 -36.688 131.579 1.00 20.13 158 TYR C CA 1
ATOM 6217 C C . TYR C 1 158 ? -10.166 -37.757 131.127 1.00 21.78 158 TYR C C 1
ATOM 6218 O O . TYR C 1 158 ? -10.015 -38.281 129.999 1.00 18.88 158 TYR C O 1
ATOM 6227 N N . LEU C 1 159 ? -11.255 -37.979 131.894 1.00 21.27 159 LEU C N 1
ATOM 6228 C CA . LEU C 1 159 ? -12.311 -38.946 131.451 1.00 24.05 159 LEU C CA 1
ATOM 6229 C C . LEU C 1 159 ? -13.134 -38.460 130.262 1.00 27.15 159 LEU C C 1
ATOM 6230 O O . LEU C 1 159 ? -13.471 -39.262 129.368 1.00 27.35 159 LEU C O 1
ATOM 6235 N N . ASP C 1 160 ? -13.457 -37.164 130.209 1.00 26.50 160 ASP C N 1
ATOM 6236 C CA . ASP C 1 160 ? -14.084 -36.626 128.986 1.00 29.74 160 ASP C CA 1
ATOM 6237 C C . ASP C 1 160 ? -13.192 -36.895 127.728 1.00 27.14 160 ASP C C 1
ATOM 6238 O O . ASP C 1 160 ? -13.720 -37.176 126.636 1.00 24.38 160 ASP C O 1
ATOM 6243 N N . CYS C 1 161 ? -11.880 -36.692 127.860 1.00 25.93 161 CYS C N 1
ATOM 6244 C CA . CYS C 1 161 ? -10.954 -36.910 126.721 1.00 28.87 161 CYS C CA 1
ATOM 6245 C C . CYS C 1 161 ? -10.904 -38.333 126.199 1.00 26.74 161 CYS C C 1
ATOM 6246 O O . CYS C 1 161 ? -10.832 -38.550 125.017 1.00 27.03 161 CYS C O 1
ATOM 6249 N N . ILE C 1 162 ? -10.926 -39.281 127.104 1.00 26.36 162 ILE C N 1
ATOM 6250 C CA . ILE C 1 162 ? -10.971 -40.702 126.777 1.00 29.22 162 ILE C CA 1
ATOM 6251 C C . ILE C 1 162 ? -12.315 -41.091 126.171 1.00 27.78 162 ILE C C 1
ATOM 6252 O O . ILE C 1 162 ? -12.393 -41.887 125.242 1.00 29.97 162 ILE C O 1
ATOM 6257 N N . ARG C 1 163 ? -13.374 -40.541 126.719 1.00 25.06 163 ARG C N 1
ATOM 6258 C CA . ARG C 1 163 ? -14.687 -40.763 126.178 1.00 24.54 163 ARG C CA 1
ATOM 6259 C C . ARG C 1 163 ? -14.794 -40.116 124.785 1.00 25.71 163 ARG C C 1
ATOM 6260 O O . ARG C 1 163 ? -15.665 -40.525 124.041 1.00 22.18 163 ARG C O 1
ATOM 6268 N N . ALA C 1 164 ? -13.887 -39.179 124.394 1.00 23.97 164 ALA C N 1
ATOM 6269 C CA . ALA C 1 164 ? -13.846 -38.691 122.994 1.00 21.63 164 ALA C CA 1
ATOM 6270 C C . ALA C 1 164 ? -13.328 -39.778 122.086 1.00 22.95 164 ALA C C 1
ATOM 6271 O O . ALA C 1 164 ? -13.722 -39.865 120.909 1.00 26.30 164 ALA C O 1
ATOM 6273 N N . LEU C 1 165 ? -12.461 -40.631 122.620 1.00 23.93 165 LEU C N 1
ATOM 6274 C CA . LEU C 1 165 ? -11.945 -41.743 121.845 1.00 24.65 165 LEU C CA 1
ATOM 6275 C C . LEU C 1 165 ? -13.078 -42.766 121.643 1.00 28.58 165 LEU C C 1
ATOM 6276 O O . LEU C 1 165 ? -13.154 -43.329 120.537 1.00 28.22 165 LEU C O 1
ATOM 6281 N N . ASP C 1 166 ? -13.968 -42.935 122.649 1.00 27.47 166 ASP C N 1
ATOM 6282 C CA . ASP C 1 166 ? -15.150 -43.827 122.551 1.00 28.33 166 ASP C CA 1
ATOM 6283 C C . ASP C 1 166 ? -16.144 -43.258 121.558 1.00 30.87 166 ASP C C 1
ATOM 6284 O O . ASP C 1 166 ? -16.691 -44.017 120.803 1.00 30.45 166 ASP C O 1
ATOM 6289 N N . PHE C 1 167 ? -16.424 -41.942 121.563 1.00 29.55 167 PHE C N 1
ATOM 6290 C CA . PHE C 1 167 ? -17.277 -41.388 120.523 1.00 29.37 167 PHE C CA 1
ATOM 6291 C C . PHE C 1 167 ? -16.717 -41.671 119.103 1.00 29.94 167 PHE C C 1
ATOM 6292 O O . PHE C 1 167 ? -17.453 -42.232 118.292 1.00 25.02 167 PHE C O 1
ATOM 6300 N N . VAL C 1 168 ? -15.451 -41.352 118.811 1.00 28.18 168 VAL C N 1
ATOM 6301 C CA . VAL C 1 168 ? -14.943 -41.664 117.425 1.00 31.87 168 VAL C CA 1
ATOM 6302 C C . VAL C 1 168 ? -14.999 -43.161 117.070 1.00 31.80 168 VAL C C 1
ATOM 6303 O O . VAL C 1 168 ? -15.440 -43.529 115.939 1.00 31.83 168 VAL C O 1
ATOM 6307 N N . CYS C 1 169 ? -14.611 -44.016 118.019 1.00 31.90 169 CYS C N 1
ATOM 6308 C CA . CYS C 1 169 ? -14.743 -45.484 117.850 1.00 35.30 169 CYS C CA 1
ATOM 6309 C C . CYS C 1 169 ? -16.192 -46.006 117.650 1.00 32.08 169 CYS C C 1
ATOM 6310 O O . CYS C 1 169 ? -16.397 -47.030 117.066 1.00 33.46 169 CYS C O 1
ATOM 6313 N N . SER C 1 170 ? -17.186 -45.279 118.126 1.00 34.10 170 SER C N 1
ATOM 6314 C CA . SER C 1 170 ? -18.557 -45.656 117.919 1.00 36.02 170 SER C CA 1
ATOM 6315 C C . SER C 1 170 ? -19.025 -45.249 116.490 1.00 36.80 170 SER C C 1
ATOM 6316 O O . SER C 1 170 ? -20.103 -45.615 116.111 1.00 31.98 170 SER C O 1
ATOM 6319 N N . ARG C 1 171 ? -18.233 -44.477 115.730 1.00 37.03 171 ARG C N 1
ATOM 6320 C CA . ARG C 1 171 ? -18.566 -44.104 114.343 1.00 34.98 171 ARG C CA 1
ATOM 6321 C C . ARG C 1 171 ? -18.157 -45.269 113.438 1.00 34.30 171 ARG C C 1
ATOM 6322 O O . ARG C 1 171 ? -16.986 -45.645 113.415 1.00 28.41 171 ARG C O 1
ATOM 6330 N N . GLU C 1 172 ? -19.093 -45.815 112.677 1.00 30.75 172 GLU C N 1
ATOM 6331 C CA . GLU C 1 172 ? -18.826 -46.958 111.794 1.00 31.47 172 GLU C CA 1
ATOM 6332 C C . GLU C 1 172 ? -17.686 -46.746 110.767 1.00 28.26 172 GLU C C 1
ATOM 6333 O O . GLU C 1 172 ? -16.935 -47.633 110.527 1.00 31.21 172 GLU C O 1
ATOM 6339 N N . GLU C 1 173 ? -17.541 -45.540 110.219 1.00 28.94 173 GLU C N 1
ATOM 6340 C CA . GLU C 1 173 ? -16.503 -45.179 109.255 1.00 29.28 173 GLU C CA 1
ATOM 6341 C C . GLU C 1 173 ? -15.082 -45.149 109.769 1.00 26.11 173 GLU C C 1
ATOM 6342 O O . GLU C 1 173 ? -14.154 -45.291 108.964 1.00 25.70 173 GLU C O 1
ATOM 6348 N N . VAL C 1 174 ? -14.931 -45.033 111.084 1.00 28.29 174 VAL C N 1
ATOM 6349 C CA . VAL C 1 174 ? -13.675 -44.694 111.715 1.00 27.76 174 VAL C CA 1
ATOM 6350 C C . VAL C 1 174 ? -12.898 -45.995 111.912 1.00 30.82 174 VAL C C 1
ATOM 6351 O O . VAL C 1 174 ? -13.459 -46.964 112.352 1.00 30.65 174 VAL C O 1
ATOM 6355 N N . ASP C 1 175 ? -11.600 -45.976 111.584 1.00 30.96 175 ASP C N 1
ATOM 6356 C CA . ASP C 1 175 ? -10.664 -47.070 111.839 1.00 30.53 175 ASP C CA 1
ATOM 6357 C C . ASP C 1 175 ? -10.057 -46.886 113.242 1.00 31.35 175 ASP C C 1
ATOM 6358 O O . ASP C 1 175 ? -9.221 -46.012 113.456 1.00 30.06 175 ASP C O 1
ATOM 6363 N N . ALA C 1 176 ? -10.476 -47.718 114.176 1.00 27.35 176 ALA C N 1
ATOM 6364 C CA . ALA C 1 176 ? -10.093 -47.621 115.559 1.00 29.89 176 ALA C CA 1
ATOM 6365 C C . ALA C 1 176 ? -8.617 -47.956 115.811 1.00 30.78 176 ALA C C 1
ATOM 6366 O O . ALA C 1 176 ? -8.062 -47.584 116.831 1.00 30.01 176 ALA C O 1
ATOM 6368 N N . SER C 1 177 ? -7.985 -48.681 114.898 1.00 30.32 177 SER C N 1
ATOM 6369 C CA . SER C 1 177 ? -6.574 -48.934 115.040 1.00 31.95 177 SER C CA 1
ATOM 6370 C C . SER C 1 177 ? -5.683 -47.770 114.524 1.00 31.56 177 SER C C 1
ATOM 6371 O O . SER C 1 177 ? -4.475 -47.921 114.538 1.00 26.98 177 SER C O 1
ATOM 6374 N N . ARG C 1 178 ? -6.264 -46.671 113.996 1.00 30.34 178 ARG C N 1
ATOM 6375 C CA . ARG C 1 178 ? -5.469 -45.557 113.468 1.00 28.61 178 ARG C CA 1
ATOM 6376 C C . ARG C 1 178 ? -5.955 -44.216 114.069 1.00 26.46 178 ARG C C 1
ATOM 6377 O O . ARG C 1 178 ? -6.462 -43.365 113.375 1.00 25.15 178 ARG C O 1
ATOM 6385 N N . ILE C 1 179 ? -5.781 -44.062 115.381 1.00 25.08 179 ILE C N 1
ATOM 6386 C CA . ILE C 1 179 ? -6.209 -42.849 116.108 1.00 25.14 179 ILE C CA 1
ATOM 6387 C C . ILE C 1 179 ? -4.934 -42.095 116.466 1.00 23.88 179 ILE C C 1
ATOM 6388 O O . ILE C 1 179 ? -3.972 -42.696 116.978 1.00 27.35 179 ILE C O 1
ATOM 6393 N N . ALA C 1 180 ? -4.909 -40.821 116.125 1.00 21.99 180 ALA C N 1
ATOM 6394 C CA . ALA C 1 180 ? -3.890 -39.851 116.627 1.00 21.99 180 ALA C CA 1
ATOM 6395 C C . ALA C 1 180 ? -4.586 -38.804 117.537 1.00 22.65 180 ALA C C 1
ATOM 6396 O O . ALA C 1 180 ? -5.722 -38.349 117.222 1.00 24.85 180 ALA C O 1
ATOM 6398 N N . VAL C 1 181 ? -3.942 -38.463 118.662 1.00 21.66 181 VAL C N 1
ATOM 6399 C CA . VAL C 1 181 ? -4.387 -37.443 119.615 1.00 22.86 181 VAL C CA 1
ATOM 6400 C C . VAL C 1 181 ? -3.370 -36.297 119.509 1.00 24.50 181 VAL C C 1
ATOM 6401 O O . VAL C 1 181 ? -2.139 -36.511 119.541 1.00 24.65 181 VAL C O 1
ATOM 6405 N N . TYR C 1 182 ? -3.899 -35.078 119.419 1.00 27.10 182 TYR C N 1
ATOM 6406 C CA . TYR C 1 182 ? -3.127 -33.868 119.127 1.00 27.45 182 TYR C CA 1
ATOM 6407 C C . TYR C 1 182 ? -3.607 -32.753 120.060 1.00 24.59 182 TYR C C 1
ATOM 6408 O O . TYR C 1 182 ? -4.774 -32.687 120.378 1.00 19.93 182 TYR C O 1
ATOM 6417 N N . GLY C 1 183 ? -2.683 -31.878 120.468 1.00 22.18 183 GLY C N 1
ATOM 6418 C CA . GLY C 1 183 ? -3.033 -30.586 120.973 1.00 23.79 183 GLY C CA 1
ATOM 6419 C C . GLY C 1 183 ? -1.825 -29.767 121.414 1.00 25.35 183 GLY C C 1
ATOM 6420 O O . GLY C 1 183 ? -0.661 -30.278 121.615 1.00 23.32 183 GLY C O 1
ATOM 6421 N N . GLY C 1 184 ? -2.127 -28.501 121.626 1.00 23.13 184 GLY C N 1
ATOM 6422 C CA . GLY C 1 184 ? -1.136 -27.514 122.047 1.00 26.04 184 GLY C CA 1
ATOM 6423 C C . GLY C 1 184 ? -1.405 -27.049 123.459 1.00 27.86 184 GLY C C 1
ATOM 6424 O O . GLY C 1 184 ? -2.542 -26.799 123.831 1.00 28.07 184 GLY C O 1
ATOM 6425 N N . SER C 1 185 ? -0.357 -26.988 124.268 1.00 28.15 185 SER C N 1
ATOM 6426 C CA . SER C 1 185 ? -0.463 -26.414 125.591 1.00 29.69 185 SER C CA 1
ATOM 6427 C C . SER C 1 185 ? -1.363 -27.310 126.509 1.00 24.25 185 SER C C 1
ATOM 6428 O O . SER C 1 185 ? -1.063 -28.443 126.661 1.00 25.67 185 SER C O 1
ATOM 6431 N N . GLN C 1 186 ? -2.436 -26.831 127.100 1.00 22.21 186 GLN C N 1
ATOM 6432 C CA . GLN C 1 186 ? -3.387 -27.709 127.737 1.00 22.70 186 GLN C CA 1
ATOM 6433 C C . GLN C 1 186 ? -3.746 -28.917 126.869 1.00 22.73 186 GLN C C 1
ATOM 6434 O O . GLN C 1 186 ? -3.858 -29.998 127.359 1.00 24.53 186 GLN C O 1
ATOM 6440 N N . GLY C 1 187 ? -3.936 -28.711 125.591 1.00 24.32 187 GLY C N 1
ATOM 6441 C CA . GLY C 1 187 ? -4.224 -29.783 124.675 1.00 27.35 187 GLY C CA 1
ATOM 6442 C C . GLY C 1 187 ? -3.130 -30.796 124.509 1.00 23.80 187 GLY C C 1
ATOM 6443 O O . GLY C 1 187 ? -3.415 -31.913 124.198 1.00 23.56 187 GLY C O 1
ATOM 6444 N N . GLY C 1 188 ? -1.892 -30.373 124.688 1.00 25.72 188 GLY C N 1
ATOM 6445 C CA . GLY C 1 188 ? -0.708 -31.236 124.631 1.00 25.25 188 GLY C CA 1
ATOM 6446 C C . GLY C 1 188 ? -0.733 -32.101 125.881 1.00 24.40 188 GLY C C 1
ATOM 6447 O O . GLY C 1 188 ? -0.559 -33.265 125.793 1.00 22.94 188 GLY C O 1
ATOM 6448 N N . GLY C 1 189 ? -1.035 -31.479 127.022 1.00 23.89 189 GLY C N 1
ATOM 6449 C CA . GLY C 1 189 ? -1.279 -32.145 128.272 1.00 23.56 189 GLY C CA 1
ATOM 6450 C C . GLY C 1 189 ? -2.368 -33.188 128.180 1.00 25.88 189 GLY C C 1
ATOM 6451 O O . GLY C 1 189 ? -2.179 -34.294 128.686 1.00 25.12 189 GLY C O 1
ATOM 6452 N N . LEU C 1 190 ? -3.486 -32.848 127.532 1.00 22.73 190 LEU C N 1
ATOM 6453 C CA . LEU C 1 190 ? -4.591 -33.768 127.425 1.00 24.42 190 LEU C CA 1
ATOM 6454 C C . LEU C 1 190 ? -4.239 -34.852 126.508 1.00 22.02 190 LEU C C 1
ATOM 6455 O O . LEU C 1 190 ? -4.700 -35.930 126.697 1.00 24.65 190 LEU C O 1
ATOM 6460 N N . ALA C 1 191 ? -3.384 -34.599 125.537 1.00 21.53 191 ALA C N 1
ATOM 6461 C CA . ALA C 1 191 ? -3.027 -35.620 124.549 1.00 24.26 191 ALA C CA 1
ATOM 6462 C C . ALA C 1 191 ? -2.177 -36.703 125.226 1.00 24.77 191 ALA C C 1
ATOM 6463 O O . ALA C 1 191 ? -2.466 -37.862 125.024 1.00 27.26 191 ALA C O 1
ATOM 6465 N N . LEU C 1 192 ? -1.195 -36.302 126.033 1.00 23.05 192 LEU C N 1
ATOM 6466 C CA . LEU C 1 192 ? -0.375 -37.186 126.854 1.00 24.90 192 LEU C CA 1
ATOM 6467 C C . LEU C 1 192 ? -1.184 -38.011 127.847 1.00 25.82 192 LEU C C 1
ATOM 6468 O O . LEU C 1 192 ? -0.800 -39.142 128.148 1.00 31.95 192 LEU C O 1
ATOM 6473 N N . ALA C 1 193 ? -2.249 -37.442 128.395 1.00 25.62 193 ALA C N 1
ATOM 6474 C CA . ALA C 1 193 ? -3.129 -38.180 129.313 1.00 25.44 193 ALA C CA 1
ATOM 6475 C C . ALA C 1 193 ? -3.924 -39.222 128.578 1.00 26.83 193 ALA C C 1
ATOM 6476 O O . ALA C 1 193 ? -3.991 -40.402 128.995 1.00 26.67 193 ALA C O 1
ATOM 6478 N N . ALA C 1 194 ? -4.557 -38.800 127.485 1.00 26.44 194 ALA C N 1
ATOM 6479 C CA . ALA C 1 194 ? -5.330 -39.720 126.654 1.00 25.33 194 ALA C CA 1
ATOM 6480 C C . ALA C 1 194 ? -4.491 -40.930 126.174 1.00 28.19 194 ALA C C 1
ATOM 6481 O O . ALA C 1 194 ? -4.985 -42.081 126.184 1.00 29.23 194 ALA C O 1
ATOM 6483 N N . ALA C 1 195 ? -3.257 -40.686 125.762 1.00 24.96 195 ALA C N 1
ATOM 6484 C CA . ALA C 1 195 ? -2.418 -41.753 125.234 1.00 26.16 195 ALA C CA 1
ATOM 6485 C C . ALA C 1 195 ? -1.847 -42.578 126.385 1.00 28.44 195 ALA C C 1
ATOM 6486 O O . ALA C 1 195 ? -1.527 -43.735 126.196 1.00 30.38 195 ALA C O 1
ATOM 6488 N N . GLY C 1 196 ? -1.743 -41.984 127.566 1.00 28.71 196 GLY C N 1
ATOM 6489 C CA . GLY C 1 196 ? -1.205 -42.647 128.743 1.00 30.48 196 GLY C CA 1
ATOM 6490 C C . GLY C 1 196 ? -2.186 -43.465 129.541 1.00 30.38 196 GLY C C 1
ATOM 6491 O O . GLY C 1 196 ? -1.805 -44.452 130.142 1.00 30.96 196 GLY C O 1
ATOM 6492 N N . LEU C 1 197 ? -3.441 -43.059 129.571 1.00 31.37 197 LEU C N 1
ATOM 6493 C CA . LEU C 1 197 ? -4.473 -43.770 130.304 1.00 31.61 197 LEU C CA 1
ATOM 6494 C C . LEU C 1 197 ? -5.261 -44.684 129.402 1.00 34.01 197 LEU C C 1
ATOM 6495 O O . LEU C 1 197 ? -6.022 -45.490 129.885 1.00 37.94 197 LEU C O 1
ATOM 6500 N N . ASP C 1 198 ? -5.133 -44.523 128.092 1.00 33.29 198 ASP C N 1
ATOM 6501 C CA . ASP C 1 198 ? -5.820 -45.377 127.143 1.00 34.09 198 ASP C CA 1
ATOM 6502 C C . ASP C 1 198 ? -4.823 -46.073 126.193 1.00 29.90 198 ASP C C 1
ATOM 6503 O O . ASP C 1 198 ? -3.844 -45.488 125.728 1.00 31.28 198 ASP C O 1
ATOM 6508 N N . SER C 1 199 ? -5.131 -47.294 125.830 1.00 33.07 199 SER C N 1
ATOM 6509 C CA . SER C 1 199 ? -4.275 -48.080 124.938 1.00 32.76 199 SER C CA 1
ATOM 6510 C C . SER C 1 199 ? -4.630 -47.904 123.449 1.00 31.99 199 SER C C 1
ATOM 6511 O O . SER C 1 199 ? -3.922 -48.407 122.581 1.00 31.13 199 SER C O 1
ATOM 6514 N N . ARG C 1 200 ? -5.701 -47.188 123.118 1.00 31.70 200 ARG C N 1
ATOM 6515 C CA . ARG C 1 200 ? -6.112 -47.116 121.706 1.00 31.44 200 ARG C CA 1
ATOM 6516 C C . ARG C 1 200 ? -5.282 -46.171 120.837 1.00 32.03 200 ARG C C 1
ATOM 6517 O O . ARG C 1 200 ? -5.028 -46.510 119.700 1.00 35.50 200 ARG C O 1
ATOM 6525 N N . PRO C 1 201 ? -4.867 -44.976 121.344 1.00 29.07 201 PRO C N 1
ATOM 6526 C CA . PRO C 1 201 ? -4.160 -44.068 120.418 1.00 28.70 201 PRO C CA 1
ATOM 6527 C C . PRO C 1 201 ? -2.931 -44.716 119.840 1.00 27.39 201 PRO C C 1
ATOM 6528 O O . PRO C 1 201 ? -2.147 -45.320 120.572 1.00 28.23 201 PRO C O 1
ATOM 6532 N N . LYS C 1 202 ? -2.759 -44.568 118.555 1.00 27.49 202 LYS C N 1
ATOM 6533 C CA . LYS C 1 202 ? -1.565 -45.100 117.907 1.00 30.45 202 LYS C CA 1
ATOM 6534 C C . LYS C 1 202 ? -0.434 -44.049 117.813 1.00 29.54 202 LYS C C 1
ATOM 6535 O O . LYS C 1 202 ? 0.754 -44.417 117.811 1.00 25.62 202 LYS C O 1
ATOM 6541 N N . LEU C 1 203 ? -0.826 -42.777 117.716 1.00 27.16 203 LEU C N 1
ATOM 6542 C CA . LEU C 1 203 ? 0.084 -41.631 117.691 1.00 26.66 203 LEU C CA 1
ATOM 6543 C C . LEU C 1 203 ? -0.319 -40.533 118.686 1.00 25.18 203 LEU C C 1
ATOM 6544 O O . LEU C 1 203 ? -1.507 -40.266 118.845 1.00 24.79 203 LEU C O 1
ATOM 6549 N N . ALA C 1 204 ? 0.667 -39.848 119.281 1.00 22.90 204 ALA C N 1
ATOM 6550 C CA . ALA C 1 204 ? 0.444 -38.669 120.090 1.00 23.05 204 ALA C CA 1
ATOM 6551 C C . ALA C 1 204 ? 1.278 -37.547 119.541 1.00 26.02 204 ALA C C 1
ATOM 6552 O O . ALA C 1 204 ? 2.480 -37.744 119.361 1.00 23.15 204 ALA C O 1
ATOM 6554 N N . LEU C 1 205 ? 0.656 -36.368 119.403 1.00 23.07 205 LEU C N 1
ATOM 6555 C CA . LEU C 1 205 ? 1.292 -35.206 118.878 1.00 25.99 205 LEU C CA 1
ATOM 6556 C C . LEU C 1 205 ? 1.113 -34.013 119.843 1.00 25.18 205 LEU C C 1
ATOM 6557 O O . LEU C 1 205 ? 0.444 -33.024 119.513 1.00 24.54 205 LEU C O 1
ATOM 6562 N N . PRO C 1 206 ? 1.713 -34.079 121.023 1.00 24.94 206 PRO C N 1
ATOM 6563 C CA . PRO C 1 206 ? 1.697 -32.889 121.924 1.00 24.56 206 PRO C CA 1
ATOM 6564 C C . PRO C 1 206 ? 2.613 -31.702 121.455 1.00 25.58 206 PRO C C 1
ATOM 6565 O O . PRO C 1 206 ? 3.799 -31.890 121.125 1.00 24.41 206 PRO C O 1
ATOM 6569 N N . VAL C 1 207 ? 2.047 -30.502 121.409 1.00 26.56 207 VAL C N 1
ATOM 6570 C CA . VAL C 1 207 ? 2.808 -29.282 121.244 1.00 27.24 207 VAL C CA 1
ATOM 6571 C C . VAL C 1 207 ? 2.913 -28.560 122.575 1.00 28.05 207 VAL C C 1
ATOM 6572 O O . VAL C 1 207 ? 1.917 -28.363 123.225 1.00 29.84 207 VAL C O 1
ATOM 6576 N N . PHE C 1 208 ? 4.114 -28.073 122.894 1.00 28.40 208 PHE C N 1
ATOM 6577 C CA . PHE C 1 208 ? 4.491 -27.526 124.208 1.00 30.78 208 PHE C CA 1
ATOM 6578 C C . PHE C 1 208 ? 3.516 -27.825 125.366 1.00 31.68 208 PHE C C 1
ATOM 6579 O O . PHE C 1 208 ? 2.865 -26.925 125.926 1.00 31.29 208 PHE C O 1
ATOM 6587 N N . PRO C 1 209 ? 3.449 -29.106 125.749 1.00 30.58 209 PRO C N 1
ATOM 6588 C CA . PRO C 1 209 ? 2.427 -29.526 126.683 1.00 30.04 209 PRO C CA 1
ATOM 6589 C C . PRO C 1 209 ? 2.530 -28.858 128.100 1.00 31.59 209 PRO C C 1
ATOM 6590 O O . PRO C 1 209 ? 3.594 -28.779 128.698 1.00 28.27 209 PRO C O 1
ATOM 6594 N N . PHE C 1 210 ? 1.368 -28.416 128.549 1.00 27.00 210 PHE C N 1
ATOM 6595 C CA . PHE C 1 210 ? 1.020 -27.977 129.862 1.00 28.03 210 PHE C CA 1
ATOM 6596 C C . PHE C 1 210 ? 0.751 -29.244 130.714 1.00 28.47 210 PHE C C 1
ATOM 6597 O O . PHE C 1 210 ? 0.750 -30.372 130.188 1.00 31.44 210 PHE C O 1
ATOM 6605 N N . LEU C 1 211 ? 0.606 -29.056 132.024 1.00 25.06 211 LEU C N 1
ATOM 6606 C CA . LEU C 1 211 ? 0.344 -30.120 132.981 1.00 30.70 211 LEU C CA 1
ATOM 6607 C C . LEU C 1 211 ? 1.485 -31.136 133.159 1.00 30.30 211 LEU C C 1
ATOM 6608 O O . LEU C 1 211 ? 1.218 -32.277 133.459 1.00 30.06 211 LEU C O 1
ATOM 6613 N N . CYS C 1 212 ? 2.733 -30.697 133.029 1.00 30.48 212 CYS C N 1
ATOM 6614 C CA . CYS C 1 212 ? 3.896 -31.540 133.211 1.00 33.60 212 CYS C CA 1
ATOM 6615 C C . CYS C 1 212 ? 4.804 -31.040 134.383 1.00 35.28 212 CYS C C 1
ATOM 6616 O O . CYS C 1 212 ? 5.095 -29.829 134.448 1.00 31.37 212 CYS C O 1
ATOM 6619 N N . HIS C 1 213 ? 5.303 -31.966 135.228 1.00 32.26 213 HIS C N 1
ATOM 6620 C CA . HIS C 1 213 ? 6.233 -31.626 136.299 1.00 35.19 213 HIS C CA 1
ATOM 6621 C C . HIS C 1 213 ? 5.740 -30.391 137.101 1.00 33.86 213 HIS C C 1
ATOM 6622 O O . HIS C 1 213 ? 6.418 -29.412 137.174 1.00 31.69 213 HIS C O 1
ATOM 6629 N N . PHE C 1 214 ? 4.501 -30.441 137.589 1.00 33.15 214 PHE C N 1
ATOM 6630 C CA . PHE C 1 214 ? 3.839 -29.345 138.339 1.00 32.14 214 PHE C CA 1
ATOM 6631 C C . PHE C 1 214 ? 4.710 -28.633 139.379 1.00 32.13 214 PHE C C 1
ATOM 6632 O O . PHE C 1 214 ? 4.752 -27.414 139.403 1.00 33.48 214 PHE C O 1
ATOM 6640 N N . ARG C 1 215 ? 5.409 -29.379 140.240 1.00 34.20 215 ARG C N 1
ATOM 6641 C CA . ARG C 1 215 ? 6.215 -28.741 141.304 1.00 33.21 215 ARG C CA 1
ATOM 6642 C C . ARG C 1 215 ? 7.342 -27.900 140.719 1.00 31.04 215 ARG C C 1
ATOM 6643 O O . ARG C 1 215 ? 7.621 -26.797 141.208 1.00 26.77 215 ARG C O 1
ATOM 6651 N N . ARG C 1 216 ? 7.975 -28.382 139.650 1.00 32.35 216 ARG C N 1
ATOM 6652 C CA . ARG C 1 216 ? 9.016 -27.583 139.017 1.00 32.72 216 ARG C CA 1
ATOM 6653 C C . ARG C 1 216 ? 8.402 -26.370 138.313 1.00 33.05 216 ARG C C 1
ATOM 6654 O O . ARG C 1 216 ? 8.881 -25.257 138.444 1.00 34.04 216 ARG C O 1
ATOM 6662 N N . SER C 1 217 ? 7.339 -26.580 137.563 1.00 32.86 217 SER C N 1
ATOM 6663 C CA . SER C 1 217 ? 6.623 -25.451 136.948 1.00 34.24 217 SER C CA 1
ATOM 6664 C C . SER C 1 217 ? 6.323 -24.287 137.911 1.00 37.01 217 SER C C 1
ATOM 6665 O O . SER C 1 217 ? 6.588 -23.129 137.581 1.00 36.26 217 SER C O 1
ATOM 6668 N N . VAL C 1 218 ? 5.770 -24.581 139.085 1.00 37.38 218 VAL C N 1
ATOM 6669 C CA . VAL C 1 218 ? 5.379 -23.523 140.030 1.00 36.30 218 VAL C CA 1
ATOM 6670 C C . VAL C 1 218 ? 6.629 -22.826 140.612 1.00 40.17 218 VAL C C 1
ATOM 6671 O O . VAL C 1 218 ? 6.655 -21.610 140.782 1.00 37.84 218 VAL C O 1
ATOM 6675 N N . GLU C 1 219 ? 7.679 -23.589 140.887 1.00 41.81 219 GLU C N 1
ATOM 6676 C CA . GLU C 1 219 ? 8.804 -23.078 141.661 1.00 45.42 219 GLU C CA 1
ATOM 6677 C C . GLU C 1 219 ? 9.837 -22.336 140.775 1.00 47.81 219 GLU C C 1
ATOM 6678 O O . GLU C 1 219 ? 10.566 -21.448 141.263 1.00 42.66 219 GLU C O 1
ATOM 6684 N N . ILE C 1 220 ? 9.839 -22.603 139.469 1.00 40.38 220 ILE C N 1
ATOM 6685 C CA . ILE C 1 220 ? 10.520 -21.684 138.537 1.00 39.90 220 ILE C CA 1
ATOM 6686 C C . ILE C 1 220 ? 9.634 -20.554 138.027 1.00 40.45 220 ILE C C 1
ATOM 6687 O O . ILE C 1 220 ? 10.052 -19.806 137.155 1.00 40.87 220 ILE C O 1
ATOM 6692 N N . HIS C 1 221 ? 8.422 -20.443 138.568 1.00 42.17 221 HIS C N 1
ATOM 6693 C CA . HIS C 1 221 ? 7.489 -19.358 138.302 1.00 44.82 221 HIS C CA 1
ATOM 6694 C C . HIS C 1 221 ? 7.169 -19.251 136.823 1.00 47.88 221 HIS C C 1
ATOM 6695 O O . HIS C 1 221 ? 7.235 -18.161 136.268 1.00 41.18 221 HIS C O 1
ATOM 6702 N N . ALA C 1 222 ? 6.800 -20.375 136.181 1.00 45.48 222 ALA C N 1
ATOM 6703 C CA . ALA C 1 222 ? 6.177 -20.296 134.861 1.00 41.33 222 ALA C CA 1
ATOM 6704 C C . ALA C 1 222 ? 5.005 -19.299 134.884 1.00 39.60 222 ALA C C 1
ATOM 6705 O O . ALA C 1 222 ? 4.319 -19.167 135.896 1.00 37.59 222 ALA C O 1
ATOM 6707 N N . SER C 1 223 ? 4.829 -18.555 133.787 1.00 39.92 223 SER C N 1
ATOM 6708 C CA . SER C 1 223 ? 3.642 -17.701 133.587 1.00 42.01 223 SER C CA 1
ATOM 6709 C C . SER C 1 223 ? 2.469 -18.569 133.167 1.00 36.71 223 SER C C 1
ATOM 6710 O O . SER C 1 223 ? 2.557 -19.820 133.105 1.00 40.38 223 SER C O 1
ATOM 6713 N N . GLY C 1 224 ? 1.354 -17.896 132.948 1.00 33.26 224 GLY C N 1
ATOM 6714 C CA . GLY C 1 224 ? 0.171 -18.536 132.490 1.00 33.64 224 GLY C CA 1
ATOM 6715 C C . GLY C 1 224 ? -0.532 -19.182 133.664 1.00 31.17 224 GLY C C 1
ATOM 6716 O O . GLY C 1 224 ? -0.289 -18.812 134.810 1.00 29.00 224 GLY C O 1
ATOM 6717 N N . PRO C 1 225 ? -1.438 -20.122 133.380 1.00 27.74 225 PRO C N 1
ATOM 6718 C CA . PRO C 1 225 ? -2.231 -20.784 134.403 1.00 28.45 225 PRO C CA 1
ATOM 6719 C C . PRO C 1 225 ? -1.469 -21.533 135.543 1.00 29.22 225 PRO C C 1
ATOM 6720 O O . PRO C 1 225 ? -2.076 -21.779 136.621 1.00 27.71 225 PRO C O 1
ATOM 6724 N N . TYR C 1 226 ? -0.185 -21.877 135.379 1.00 27.19 226 TYR C N 1
ATOM 6725 C CA . TYR C 1 226 ? 0.536 -22.445 136.539 1.00 28.72 226 TYR C CA 1
ATOM 6726 C C . TYR C 1 226 ? 0.562 -21.465 137.755 1.00 29.75 226 TYR C C 1
ATOM 6727 O O . TYR C 1 226 ? 0.706 -21.887 138.920 1.00 33.15 226 TYR C O 1
ATOM 6736 N N . VAL C 1 227 ? 0.378 -20.190 137.455 1.00 27.91 227 VAL C N 1
ATOM 6737 C CA . VAL C 1 227 ? 0.254 -19.118 138.423 1.00 31.61 227 VAL C CA 1
ATOM 6738 C C . VAL C 1 227 ? -0.913 -19.295 139.354 1.00 28.96 227 VAL C C 1
ATOM 6739 O O . VAL C 1 227 ? -0.814 -18.870 140.496 1.00 27.44 227 VAL C O 1
ATOM 6743 N N . GLU C 1 228 ? -1.987 -19.947 138.899 1.00 27.23 228 GLU C N 1
ATOM 6744 C CA . GLU C 1 228 ? -3.123 -20.203 139.753 1.00 26.05 228 GLU C CA 1
ATOM 6745 C C . GLU C 1 228 ? -2.768 -21.004 141.010 1.00 27.67 228 GLU C C 1
ATOM 6746 O O . GLU C 1 228 ? -3.325 -20.748 142.087 1.00 26.81 228 GLU C O 1
ATOM 6752 N N . ILE C 1 229 ? -1.798 -21.906 140.896 1.00 25.76 229 ILE C N 1
ATOM 6753 C CA . ILE C 1 229 ? -1.395 -22.740 141.999 1.00 27.56 229 ILE C CA 1
ATOM 6754 C C . ILE C 1 229 ? -0.660 -21.954 143.061 1.00 27.49 229 ILE C C 1
ATOM 6755 O O . ILE C 1 229 ? -0.937 -22.109 144.233 1.00 28.29 229 ILE C O 1
ATOM 6760 N N . LYS C 1 230 ? 0.294 -21.135 142.648 1.00 27.98 230 LYS C N 1
ATOM 6761 C CA . LYS C 1 230 ? 0.923 -20.168 143.515 1.00 28.43 230 LYS C CA 1
ATOM 6762 C C . LYS C 1 230 ? -0.100 -19.267 144.251 1.00 26.30 230 LYS C C 1
ATOM 6763 O O . LYS C 1 230 ? 0.013 -19.051 145.454 1.00 28.40 230 LYS C O 1
ATOM 6769 N N . ASN C 1 231 ? -1.088 -18.766 143.550 1.00 24.75 231 ASN C N 1
ATOM 6770 C CA . ASN C 1 231 ? -2.137 -17.979 144.151 1.00 24.85 231 ASN C CA 1
ATOM 6771 C C . ASN C 1 231 ? -3.014 -18.777 145.122 1.00 28.14 231 ASN C C 1
ATOM 6772 O O . ASN C 1 231 ? -3.553 -18.206 146.104 1.00 26.59 231 ASN C O 1
ATOM 6777 N N . TRP C 1 232 ? -3.159 -20.073 144.863 1.00 26.51 232 TRP C N 1
ATOM 6778 C CA . TRP C 1 232 ? -3.791 -20.948 145.826 1.00 27.91 232 TRP C CA 1
ATOM 6779 C C . TRP C 1 232 ? -3.051 -20.893 147.147 1.00 25.93 232 TRP C C 1
ATOM 6780 O O . TRP C 1 232 ? -3.670 -20.665 148.206 1.00 25.41 232 TRP C O 1
ATOM 6791 N N . PHE C 1 233 ? -1.742 -21.117 147.120 1.00 29.52 233 PHE C N 1
ATOM 6792 C CA . PHE C 1 233 ? -0.982 -21.026 148.355 1.00 27.75 233 PHE C CA 1
ATOM 6793 C C . PHE C 1 233 ? -1.196 -19.652 149.012 1.00 27.57 233 PHE C C 1
ATOM 6794 O O . PHE C 1 233 ? -1.525 -19.581 150.190 1.00 25.16 233 PHE C O 1
ATOM 6802 N N . ARG C 1 234 ? -1.108 -18.585 148.238 1.00 27.27 234 ARG C N 1
ATOM 6803 C CA . ARG C 1 234 ? -1.371 -17.223 148.743 1.00 27.93 234 ARG C CA 1
ATOM 6804 C C . ARG C 1 234 ? -2.650 -17.059 149.524 1.00 33.25 234 ARG C C 1
ATOM 6805 O O . ARG C 1 234 ? -2.652 -16.413 150.565 1.00 30.54 234 ARG C O 1
ATOM 6813 N N . ARG C 1 235 ? -3.727 -17.653 149.019 1.00 31.10 235 ARG C N 1
ATOM 6814 C CA . ARG C 1 235 ? -5.029 -17.501 149.600 1.00 30.10 235 ARG C CA 1
ATOM 6815 C C . ARG C 1 235 ? -5.339 -18.473 150.722 1.00 32.49 235 ARG C C 1
ATOM 6816 O O . ARG C 1 235 ? -6.040 -18.078 151.645 1.00 35.01 235 ARG C O 1
ATOM 6824 N N . TYR C 1 236 ? -4.854 -19.714 150.638 1.00 29.55 236 TYR C N 1
ATOM 6825 C CA . TYR C 1 236 ? -5.266 -20.793 151.546 1.00 33.24 236 TYR C CA 1
ATOM 6826 C C . TYR C 1 236 ? -4.193 -21.318 152.441 1.00 32.20 236 TYR C C 1
ATOM 6827 O O . TYR C 1 236 ? -4.524 -21.992 153.411 1.00 33.89 236 TYR C O 1
ATOM 6836 N N . ASP C 1 237 ? -2.916 -21.030 152.147 1.00 32.53 237 ASP C N 1
ATOM 6837 C CA . ASP C 1 237 ? -1.787 -21.723 152.788 1.00 27.65 237 ASP C CA 1
ATOM 6838 C C . ASP C 1 237 ? -0.456 -20.945 152.588 1.00 27.65 237 ASP C C 1
ATOM 6839 O O . ASP C 1 237 ? 0.486 -21.398 151.933 1.00 24.73 237 ASP C O 1
ATOM 6844 N N . PRO C 1 238 ? -0.373 -19.764 153.178 1.00 30.29 238 PRO C N 1
ATOM 6845 C CA . PRO C 1 238 ? 0.776 -18.895 152.972 1.00 32.41 238 PRO C CA 1
ATOM 6846 C C . PRO C 1 238 ? 2.141 -19.505 153.270 1.00 32.61 238 PRO C C 1
ATOM 6847 O O . PRO C 1 238 ? 3.070 -19.278 152.501 1.00 43.18 238 PRO C O 1
ATOM 6851 N N . GLU C 1 239 ? 2.245 -20.301 154.333 1.00 36.90 239 GLU C N 1
ATOM 6852 C CA . GLU C 1 239 ? 3.493 -20.982 154.750 1.00 39.68 239 GLU C CA 1
ATOM 6853 C C . GLU C 1 239 ? 3.724 -22.404 154.190 1.00 41.67 239 GLU C C 1
ATOM 6854 O O . GLU C 1 239 ? 4.630 -23.122 154.651 1.00 41.79 239 GLU C O 1
ATOM 6860 N N . HIS C 1 240 ? 2.893 -22.832 153.233 1.00 40.12 240 HIS C N 1
ATOM 6861 C CA . HIS C 1 240 ? 3.042 -24.125 152.529 1.00 38.45 240 HIS C CA 1
ATOM 6862 C C . HIS C 1 240 ? 2.916 -25.372 153.410 1.00 36.84 240 HIS C C 1
ATOM 6863 O O . HIS C 1 240 ? 3.629 -26.332 153.219 1.00 34.18 240 HIS C O 1
ATOM 6870 N N . ARG C 1 241 ? 2.021 -25.324 154.375 1.00 34.20 241 ARG C N 1
ATOM 6871 C CA . ARG C 1 241 ? 1.845 -26.436 155.286 1.00 40.69 241 ARG C CA 1
ATOM 6872 C C . ARG C 1 241 ? 1.106 -27.595 154.625 1.00 41.21 241 ARG C C 1
ATOM 6873 O O . ARG C 1 241 ? 1.271 -28.715 155.034 1.00 43.64 241 ARG C O 1
ATOM 6881 N N . GLN C 1 242 ? 0.272 -27.299 153.630 1.00 37.49 242 GLN C N 1
ATOM 6882 C CA . GLN C 1 242 ? -0.453 -28.303 152.858 1.00 37.66 242 GLN C CA 1
ATOM 6883 C C . GLN C 1 242 ? 0.180 -28.592 151.505 1.00 35.15 242 GLN C C 1
ATOM 6884 O O . GLN C 1 242 ? -0.456 -29.219 150.672 1.00 31.18 242 GLN C O 1
ATOM 6890 N N . GLU C 1 243 ? 1.426 -28.153 151.280 1.00 34.86 243 GLU C N 1
ATOM 6891 C CA . GLU C 1 243 ? 2.088 -28.368 149.988 1.00 37.05 243 GLU C CA 1
ATOM 6892 C C . GLU C 1 243 ? 2.229 -29.822 149.548 1.00 36.99 243 GLU C C 1
ATOM 6893 O O . GLU C 1 243 ? 2.039 -30.095 148.361 1.00 33.59 243 GLU C O 1
ATOM 6899 N N . GLU C 1 244 ? 2.552 -30.742 150.459 1.00 38.81 244 GLU C N 1
ATOM 6900 C CA . GLU C 1 244 ? 2.680 -32.174 150.109 1.00 41.86 244 GLU C CA 1
ATOM 6901 C C . GLU C 1 244 ? 1.302 -32.769 149.682 1.00 36.22 244 GLU C C 1
ATOM 6902 O O . GLU C 1 244 ? 1.270 -33.588 148.821 1.00 37.38 244 GLU C O 1
ATOM 6908 N N . GLN C 1 245 ? 0.182 -32.321 150.218 1.00 37.73 245 GLN C N 1
ATOM 6909 C CA . GLN C 1 245 ? -1.126 -32.803 149.736 1.00 39.34 245 GLN C CA 1
ATOM 6910 C C . GLN C 1 245 ? -1.438 -32.207 148.346 1.00 35.74 245 GLN C C 1
ATOM 6911 O O . GLN C 1 245 ? -2.055 -32.880 147.503 1.00 31.92 245 GLN C O 1
ATOM 6917 N N . VAL C 1 246 ? -1.009 -30.970 148.120 1.00 32.41 246 VAL C N 1
ATOM 6918 C CA . VAL C 1 246 ? -1.323 -30.248 146.860 1.00 28.89 246 VAL C CA 1
ATOM 6919 C C . VAL C 1 246 ? -0.565 -30.971 145.734 1.00 25.19 246 VAL C C 1
ATOM 6920 O O . VAL C 1 246 ? -1.159 -31.309 144.735 1.00 27.62 246 VAL C O 1
ATOM 6924 N N . TYR C 1 247 ? 0.691 -31.301 145.960 1.00 27.98 247 TYR C N 1
ATOM 6925 C CA . TYR C 1 247 ? 1.534 -31.937 144.946 1.00 27.11 247 TYR C CA 1
ATOM 6926 C C . TYR C 1 247 ? 1.308 -33.425 144.815 1.00 25.41 247 TYR C C 1
ATOM 6927 O O . TYR C 1 247 ? 1.503 -33.990 143.735 1.00 24.83 247 TYR C O 1
ATOM 6936 N N . ARG C 1 248 ? 0.826 -34.064 145.877 1.00 28.22 248 ARG C N 1
ATOM 6937 C CA . ARG C 1 248 ? 0.355 -35.445 145.796 1.00 26.89 248 ARG C CA 1
ATOM 6938 C C . ARG C 1 248 ? -0.912 -35.492 144.862 1.00 22.47 248 ARG C C 1
ATOM 6939 O O . ARG C 1 248 ? -0.958 -36.290 143.908 1.00 23.20 248 ARG C O 1
ATOM 6947 N N . THR C 1 249 ? -1.891 -34.629 145.098 1.00 21.13 249 THR C N 1
ATOM 6948 C CA . THR C 1 249 ? -3.078 -34.478 144.196 1.00 21.38 249 THR C CA 1
ATOM 6949 C C . THR C 1 249 ? -2.672 -34.368 142.753 1.00 22.23 249 THR C C 1
ATOM 6950 O O . THR C 1 249 ? -3.117 -35.184 141.925 1.00 24.74 249 THR C O 1
ATOM 6954 N N . LEU C 1 250 ? -1.768 -33.416 142.475 1.00 23.77 250 LEU C N 1
ATOM 6955 C CA . LEU C 1 250 ? -1.407 -33.070 141.12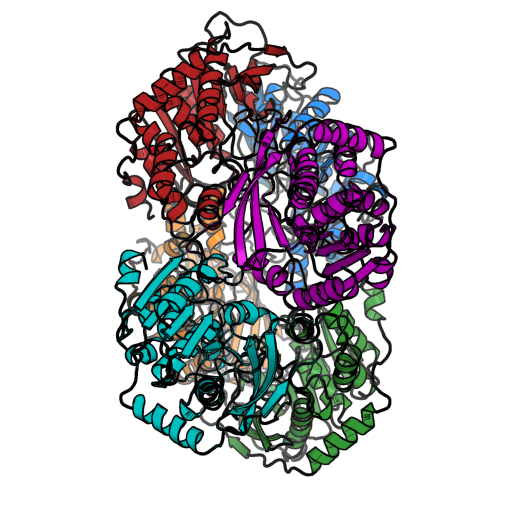3 1.00 23.27 250 LEU C CA 1
ATOM 6956 C C . LEU C 1 250 ? -0.610 -34.180 140.439 1.00 23.96 250 LEU C C 1
ATOM 6957 O O . LEU C 1 250 ? -0.653 -34.308 139.208 1.00 25.35 250 LEU C O 1
ATOM 6962 N N . SER C 1 251 ? 0.068 -35.000 141.228 1.00 21.39 251 SER C N 1
ATOM 6963 C CA . SER C 1 251 ? 0.872 -36.061 140.732 1.00 22.04 251 SER C CA 1
ATOM 6964 C C . SER C 1 251 ? 0.058 -37.101 139.943 1.00 24.42 251 SER C C 1
ATOM 6965 O O . SER C 1 251 ? 0.594 -37.696 139.009 1.00 26.39 251 SER C O 1
ATOM 6968 N N . TYR C 1 252 ? -1.225 -37.313 140.271 1.00 24.92 252 TYR C N 1
ATOM 6969 C CA . TYR C 1 252 ? -2.069 -38.261 139.490 1.00 24.05 252 TYR C CA 1
ATOM 6970 C C . TYR C 1 252 ? -2.437 -37.732 138.083 1.00 26.73 252 TYR C C 1
ATOM 6971 O O . TYR C 1 252 ? -2.991 -38.467 137.251 1.00 22.56 252 TYR C O 1
ATOM 6980 N N . PHE C 1 253 ? -2.163 -36.443 137.848 1.00 24.30 253 PHE C N 1
ATOM 6981 C CA . PHE C 1 253 ? -2.541 -35.781 136.625 1.00 24.84 253 PHE C CA 1
ATOM 6982 C C . PHE C 1 253 ? -1.363 -35.351 135.819 1.00 25.57 253 PHE C C 1
ATOM 6983 O O . PHE C 1 253 ? -1.546 -34.794 134.751 1.00 31.03 253 PHE C O 1
ATOM 6991 N N . ASP C 1 254 ? -0.164 -35.670 136.279 1.00 25.01 254 ASP C N 1
ATOM 6992 C CA . ASP C 1 254 ? 1.000 -35.055 135.781 1.00 23.57 254 ASP C CA 1
ATOM 6993 C C . ASP C 1 254 ? 1.478 -35.742 134.508 1.00 23.11 254 ASP C C 1
ATOM 6994 O O . ASP C 1 254 ? 1.791 -36.907 134.500 1.00 22.53 254 ASP C O 1
ATOM 6999 N N . GLY C 1 255 ? 1.676 -34.949 133.469 1.00 22.66 255 GLY C N 1
ATOM 7000 C CA . GLY C 1 255 ? 2.045 -35.447 132.166 1.00 26.23 255 GLY C CA 1
ATOM 7001 C C . GLY C 1 255 ? 3.276 -36.331 132.136 1.00 27.88 255 GLY C C 1
ATOM 7002 O O . GLY C 1 255 ? 3.339 -37.246 131.343 1.00 28.05 255 GLY C O 1
ATOM 7003 N N . MET C 1 256 ? 4.243 -36.023 132.990 1.00 28.73 256 MET C N 1
ATOM 7004 C CA . MET C 1 256 ? 5.459 -36.816 133.145 1.00 32.77 256 MET C CA 1
ATOM 7005 C C . MET C 1 256 ? 5.153 -38.239 133.593 1.00 31.01 256 MET C C 1
ATOM 7006 O O . MET C 1 256 ? 5.721 -39.169 133.060 1.00 34.32 256 MET C O 1
ATOM 7011 N N . ASN C 1 257 ? 4.250 -38.405 134.556 1.00 27.44 257 ASN C N 1
ATOM 7012 C CA . ASN C 1 257 ? 3.762 -39.750 134.970 1.00 30.46 257 ASN C CA 1
ATOM 7013 C C . ASN C 1 257 ? 2.930 -40.420 133.913 1.00 27.30 257 ASN C C 1
ATOM 7014 O O . ASN C 1 257 ? 3.031 -41.633 133.715 1.00 28.44 257 ASN C O 1
ATOM 7019 N N . MET C 1 258 ? 2.174 -39.639 133.167 1.00 27.62 258 MET C N 1
ATOM 7020 C CA . MET C 1 258 ? 1.407 -40.226 132.057 1.00 27.94 258 MET C CA 1
ATOM 7021 C C . MET C 1 258 ? 2.351 -40.704 130.956 1.00 27.24 258 MET C C 1
ATOM 7022 O O . MET C 1 258 ? 2.061 -41.699 130.304 1.00 27.57 258 MET C O 1
ATOM 7027 N N . ALA C 1 259 ? 3.487 -40.031 130.773 1.00 27.09 259 ALA C N 1
ATOM 7028 C CA . ALA C 1 259 ? 4.391 -40.355 129.660 1.00 26.13 259 ALA C CA 1
ATOM 7029 C C . ALA C 1 259 ? 5.079 -41.718 129.779 1.00 26.63 259 ALA C C 1
ATOM 7030 O O . ALA C 1 259 ? 5.282 -42.440 128.789 1.00 28.61 259 ALA C O 1
ATOM 7032 N N . SER C 1 260 ? 5.293 -42.146 131.005 1.00 28.82 260 SER C N 1
ATOM 7033 C CA . SER C 1 260 ? 5.948 -43.406 131.264 1.00 31.29 260 SER C CA 1
ATOM 7034 C C . SER C 1 260 ? 4.999 -44.545 130.997 1.00 31.95 260 SER C C 1
ATOM 7035 O O . SER C 1 260 ? 5.439 -45.692 130.924 1.00 31.54 260 SER C O 1
ATOM 7038 N N . ARG C 1 261 ? 3.709 -44.232 130.856 1.00 29.26 261 ARG C N 1
ATOM 7039 C CA . ARG C 1 261 ? 2.723 -45.208 130.387 1.00 30.05 261 ARG C CA 1
ATOM 7040 C C . ARG C 1 261 ? 2.347 -45.114 128.903 1.00 26.41 261 ARG C C 1
ATOM 7041 O O . ARG C 1 261 ? 1.530 -45.900 128.451 1.00 27.05 261 ARG C O 1
ATOM 7049 N N . ILE C 1 262 ? 2.951 -44.208 128.130 1.00 24.36 262 ILE C N 1
ATOM 7050 C CA . ILE C 1 262 ? 2.651 -44.148 126.714 1.00 25.15 262 ILE C CA 1
ATOM 7051 C C . ILE C 1 262 ? 3.535 -45.080 125.895 1.00 28.00 262 ILE C C 1
ATOM 7052 O O . ILE C 1 262 ? 4.793 -44.866 125.842 1.00 29.39 262 ILE C O 1
ATOM 7057 N N . LYS C 1 263 ? 2.880 -46.027 125.185 1.00 28.26 263 LYS C N 1
ATOM 7058 C CA . LYS C 1 263 ? 3.579 -46.876 124.175 1.00 32.01 263 LYS C CA 1
ATOM 7059 C C . LYS C 1 263 ? 3.362 -46.381 122.737 1.00 30.99 263 LYS C C 1
ATOM 7060 O O . LYS C 1 263 ? 4.042 -46.854 121.844 1.00 32.72 263 LYS C O 1
ATOM 7066 N N . ALA C 1 264 ? 2.379 -45.500 122.491 1.00 27.42 264 ALA C N 1
ATOM 7067 C CA . ALA C 1 264 ? 2.169 -44.910 121.179 1.00 26.64 264 ALA C CA 1
ATOM 7068 C C . ALA C 1 264 ? 3.424 -44.098 120.745 1.00 28.34 264 ALA C C 1
ATOM 7069 O O . ALA C 1 264 ? 4.227 -43.715 121.574 1.00 31.04 264 ALA C O 1
ATOM 7071 N N . ARG C 1 265 ? 3.575 -43.881 119.453 1.00 30.60 265 ARG C N 1
ATOM 7072 C CA . ARG C 1 265 ? 4.670 -43.125 118.922 1.00 32.69 265 ARG C CA 1
ATOM 7073 C C . ARG C 1 265 ? 4.290 -41.651 119.018 1.00 31.28 265 ARG C C 1
ATOM 7074 O O . ARG C 1 265 ? 3.184 -41.253 118.670 1.00 29.74 265 ARG C O 1
ATOM 7082 N N . THR C 1 266 ? 5.247 -40.863 119.489 1.00 31.48 266 THR C N 1
ATOM 7083 C CA . THR C 1 266 ? 5.047 -39.497 119.889 1.00 30.00 266 THR C CA 1
ATOM 7084 C C . THR C 1 266 ? 5.929 -38.539 119.066 1.00 29.27 266 THR C C 1
ATOM 7085 O O . THR C 1 266 ? 7.122 -38.791 118.895 1.00 30.76 266 THR C O 1
ATOM 7089 N N . LEU C 1 267 ? 5.334 -37.461 118.539 1.00 27.64 267 LEU C N 1
ATOM 7090 C CA . LEU C 1 267 ? 6.095 -36.318 117.991 1.00 26.53 267 LEU C CA 1
ATOM 7091 C C . LEU C 1 267 ? 5.862 -35.095 118.892 1.00 28.46 267 LEU C C 1
ATOM 7092 O O . LEU C 1 267 ? 4.778 -34.548 118.896 1.00 29.53 267 LEU C O 1
ATOM 7097 N N . MET C 1 268 ? 6.857 -34.644 119.644 1.00 27.97 268 MET C N 1
ATOM 7098 C CA . MET C 1 268 ? 6.633 -33.473 120.508 1.00 29.02 268 MET C CA 1
ATOM 7099 C C . MET C 1 268 ? 7.342 -32.222 119.933 1.00 27.32 268 MET C C 1
ATOM 7100 O O . MET C 1 268 ? 8.476 -32.312 119.498 1.00 26.86 268 MET C O 1
ATOM 7105 N N . ALA C 1 269 ? 6.620 -31.086 119.898 1.00 26.96 269 ALA C N 1
ATOM 7106 C CA . ALA C 1 269 ? 7.178 -29.773 119.582 1.00 25.89 269 ALA C CA 1
ATOM 7107 C C . ALA C 1 269 ? 7.546 -29.106 120.920 1.00 23.75 269 ALA C C 1
ATOM 7108 O O . ALA C 1 269 ? 6.739 -29.077 121.817 1.00 23.44 269 ALA C O 1
ATOM 7110 N N . ILE C 1 270 ? 8.781 -28.629 121.064 1.00 25.21 270 ILE C N 1
ATOM 7111 C CA . ILE C 1 270 ? 9.239 -27.986 122.305 1.00 26.64 270 ILE C CA 1
ATOM 7112 C C . ILE C 1 270 ? 9.806 -26.639 121.899 1.00 28.91 270 ILE C C 1
ATOM 7113 O O . ILE C 1 270 ? 10.602 -26.588 120.949 1.00 25.87 270 ILE C O 1
ATOM 7118 N N . THR C 1 271 ? 9.307 -25.575 122.557 1.00 27.01 271 THR C N 1
ATOM 7119 C CA . THR C 1 271 ? 9.744 -24.242 122.365 1.00 33.02 271 THR C CA 1
ATOM 7120 C C . THR C 1 271 ? 10.711 -23.825 123.480 1.00 34.25 271 THR C C 1
ATOM 7121 O O . THR C 1 271 ? 10.413 -23.925 124.666 1.00 35.28 271 THR C O 1
ATOM 7125 N N . LEU C 1 272 ? 11.865 -23.318 123.068 1.00 34.66 272 LEU C N 1
ATOM 7126 C CA . LEU C 1 272 ? 12.963 -23.009 123.942 1.00 35.44 272 LEU C CA 1
ATOM 7127 C C . LEU C 1 272 ? 12.855 -21.770 124.766 1.00 33.99 272 LEU C C 1
ATOM 7128 O O . LEU C 1 272 ? 13.413 -21.733 125.830 1.00 32.84 272 LEU C O 1
ATOM 7133 N N . GLN C 1 273 ? 12.122 -20.782 124.305 1.00 34.88 273 GLN C N 1
ATOM 7134 C CA . GLN C 1 273 ? 11.896 -19.537 125.050 1.00 37.35 273 GLN C CA 1
ATOM 7135 C C . GLN C 1 273 ? 10.569 -19.497 125.773 1.00 36.75 273 GLN C C 1
ATOM 7136 O O . GLN C 1 273 ? 10.289 -18.517 126.416 1.00 39.35 273 GLN C O 1
ATOM 7142 N N . ASP C 1 274 ? 9.770 -20.565 125.673 1.00 32.40 274 ASP C N 1
ATOM 7143 C CA . ASP C 1 274 ? 8.472 -20.655 126.298 1.00 31.71 274 ASP C CA 1
ATOM 7144 C C . ASP C 1 274 ? 8.566 -20.430 127.811 1.00 31.89 274 ASP C C 1
ATOM 7145 O O . ASP C 1 274 ? 9.335 -21.113 128.500 1.00 32.81 274 ASP C O 1
ATOM 7150 N N . ILE C 1 275 ? 7.839 -19.447 128.318 1.00 30.59 275 ILE C N 1
ATOM 7151 C CA . ILE C 1 275 ? 7.832 -19.247 129.781 1.00 35.64 275 ILE C CA 1
ATOM 7152 C C . ILE C 1 275 ? 6.489 -19.613 130.428 1.00 37.40 275 ILE C C 1
ATOM 7153 O O . ILE C 1 275 ? 6.329 -19.424 131.620 1.00 39.74 275 ILE C O 1
ATOM 7158 N N . THR C 1 276 ? 5.557 -20.163 129.649 1.00 30.96 276 THR C N 1
ATOM 7159 C CA . THR C 1 276 ? 4.322 -20.676 130.182 1.00 34.51 276 THR C CA 1
ATOM 7160 C C . THR C 1 276 ? 4.410 -22.172 130.439 1.00 32.89 276 THR C C 1
ATOM 7161 O O . THR C 1 276 ? 3.964 -22.631 131.477 1.00 35.08 276 THR C O 1
ATOM 7165 N N . CYS C 1 277 ? 4.964 -22.898 129.467 1.00 31.33 277 CYS C N 1
ATOM 7166 C CA . CYS C 1 277 ? 5.280 -24.297 129.528 1.00 33.39 277 CYS C CA 1
ATOM 7167 C C . CYS C 1 277 ? 6.774 -24.435 129.350 1.00 33.68 277 CYS C C 1
ATOM 7168 O O . CYS C 1 277 ? 7.255 -24.692 128.250 1.00 28.78 277 CYS C O 1
ATOM 7171 N N . PRO C 1 278 ? 7.516 -24.227 130.433 1.00 34.96 278 PRO C N 1
ATOM 7172 C CA . PRO C 1 278 ? 8.943 -24.113 130.287 1.00 34.91 278 PRO C CA 1
ATOM 7173 C C . PRO C 1 278 ? 9.525 -25.380 129.690 1.00 34.36 278 PRO C C 1
ATOM 7174 O O . PRO C 1 278 ? 8.992 -26.445 129.946 1.00 35.87 278 PRO C O 1
ATOM 7178 N N . PRO C 1 279 ? 10.636 -25.266 128.937 1.00 32.08 279 PRO C N 1
ATOM 7179 C CA . PRO C 1 279 ? 11.178 -26.405 128.214 1.00 30.90 279 PRO C CA 1
ATOM 7180 C C . PRO C 1 279 ? 11.663 -27.589 129.082 1.00 27.82 279 PRO C C 1
ATOM 7181 O O . PRO C 1 279 ? 11.498 -28.720 128.672 1.00 28.96 279 PRO C O 1
ATOM 7185 N N . SER C 1 280 ? 12.210 -27.349 130.256 1.00 29.38 280 SER C N 1
ATOM 7186 C CA . SER C 1 280 ? 12.560 -28.423 131.180 1.00 27.96 280 SER C CA 1
ATOM 7187 C C . SER C 1 280 ? 11.356 -29.322 131.556 1.00 29.70 280 SER C C 1
ATOM 7188 O O . SER C 1 280 ? 11.508 -30.500 131.723 1.00 30.30 280 SER C O 1
ATOM 7191 N N . THR C 1 281 ? 10.159 -28.777 131.639 1.00 31.02 281 THR C N 1
ATOM 7192 C CA . THR C 1 281 ? 8.999 -29.581 132.056 1.00 29.51 281 THR C CA 1
ATOM 7193 C C . THR C 1 281 ? 8.562 -30.484 130.869 1.00 30.07 281 THR C C 1
ATOM 7194 O O . THR C 1 281 ? 8.285 -31.675 131.041 1.00 28.88 281 THR C O 1
ATOM 7198 N N . CYS C 1 282 ? 8.547 -29.906 129.669 1.00 27.55 282 CYS C N 1
ATOM 7199 C CA . CYS C 1 282 ? 8.285 -30.631 128.460 1.00 28.24 282 CYS C CA 1
ATOM 7200 C C . CYS C 1 282 ? 9.299 -31.747 128.269 1.00 28.15 282 CYS C C 1
ATOM 7201 O O . CYS C 1 282 ? 8.928 -32.873 127.941 1.00 26.68 282 CYS C O 1
ATOM 7204 N N . PHE C 1 283 ? 10.579 -31.438 128.496 1.00 28.14 283 PHE C N 1
ATOM 7205 C CA . PHE C 1 283 ? 11.623 -32.449 128.336 1.00 28.89 283 PHE C CA 1
ATOM 7206 C C . PHE C 1 283 ? 11.565 -33.560 129.371 1.00 27.39 283 PHE C C 1
ATOM 7207 O O . PHE C 1 283 ? 11.820 -34.714 129.033 1.00 29.68 283 PHE C O 1
ATOM 7215 N N . ALA C 1 284 ? 11.234 -33.219 130.612 1.00 27.44 284 ALA C N 1
ATOM 7216 C CA . ALA C 1 284 ? 11.019 -34.204 131.644 1.00 26.38 284 ALA C CA 1
ATOM 7217 C C . ALA C 1 284 ? 10.020 -35.287 131.174 1.00 28.56 284 ALA C C 1
ATOM 7218 O O . ALA C 1 284 ? 10.278 -36.479 131.346 1.00 29.10 284 ALA C O 1
ATOM 7220 N N . ALA C 1 285 ? 8.895 -34.874 130.564 1.00 28.15 285 ALA C N 1
ATOM 7221 C CA . ALA C 1 285 ? 7.906 -35.807 130.044 1.00 26.09 285 ALA C CA 1
ATOM 7222 C C . ALA C 1 285 ? 8.458 -36.582 128.847 1.00 29.41 285 ALA C C 1
ATOM 7223 O O . ALA C 1 285 ? 8.346 -37.805 128.789 1.00 25.49 285 ALA C O 1
ATOM 7225 N N . TYR C 1 286 ? 9.072 -35.859 127.908 1.00 27.78 286 TYR C N 1
ATOM 7226 C CA . TYR C 1 286 ? 9.596 -36.456 126.707 1.00 27.74 286 TYR C CA 1
ATOM 7227 C C . TYR C 1 286 ? 10.570 -37.563 127.044 1.00 26.16 286 TYR C C 1
ATOM 7228 O O . TYR C 1 286 ? 10.481 -38.666 126.508 1.00 26.21 286 TYR C O 1
ATOM 7237 N N . ASN C 1 287 ? 11.455 -37.316 127.993 1.00 26.99 287 ASN C N 1
ATOM 7238 C CA . ASN C 1 287 ? 12.452 -38.343 128.383 1.00 28.61 287 ASN C CA 1
ATOM 7239 C C . ASN C 1 287 ? 11.940 -39.496 129.285 1.00 30.00 287 ASN C C 1
ATOM 7240 O O . ASN C 1 287 ? 12.706 -40.408 129.646 1.00 27.37 287 ASN C O 1
ATOM 7245 N N . HIS C 1 288 ? 10.669 -39.461 129.666 1.00 27.73 288 HIS C N 1
ATOM 7246 C CA . HIS C 1 288 ? 10.034 -40.612 130.308 1.00 29.57 288 HIS C CA 1
ATOM 7247 C C . HIS C 1 288 ? 9.141 -41.390 129.366 1.00 29.83 288 HIS C C 1
ATOM 7248 O O . HIS C 1 288 ? 8.571 -42.389 129.794 1.00 31.60 288 HIS C O 1
ATOM 7255 N N . LEU C 1 289 ? 8.940 -40.924 128.124 1.00 30.59 289 LEU C N 1
ATOM 7256 C CA . LEU C 1 289 ? 8.020 -41.622 127.186 1.00 31.64 289 LEU C CA 1
ATOM 7257 C C . LEU C 1 289 ? 8.538 -43.044 126.974 1.00 36.28 289 LEU C C 1
ATOM 7258 O O . LEU C 1 289 ? 9.713 -43.222 126.687 1.00 28.09 289 LEU C O 1
ATOM 7263 N N . ALA C 1 290 ? 7.645 -44.012 127.183 1.00 40.01 290 ALA C N 1
ATOM 7264 C CA . ALA C 1 290 ? 7.915 -45.450 127.017 1.00 47.17 290 ALA C CA 1
ATOM 7265 C C . ALA C 1 290 ? 7.921 -45.967 125.552 1.00 48.16 290 ALA C C 1
ATOM 7266 O O . ALA C 1 290 ? 8.490 -47.018 125.294 1.00 49.96 290 ALA C O 1
ATOM 7268 N N . GLY C 1 291 ? 7.293 -45.260 124.610 1.00 48.33 291 GLY C N 1
ATOM 7269 C CA . GLY C 1 291 ? 7.342 -45.668 123.195 1.00 45.54 291 GLY C CA 1
ATOM 7270 C C . GLY C 1 291 ? 8.433 -44.997 122.362 1.00 45.39 291 GLY C C 1
ATOM 7271 O O . GLY C 1 291 ? 9.283 -44.247 122.896 1.00 42.60 291 GLY C O 1
ATOM 7272 N N . PRO C 1 292 ? 8.418 -45.258 121.041 1.00 41.03 292 PRO C N 1
ATOM 7273 C CA . PRO C 1 292 ? 9.253 -44.482 120.091 1.00 34.68 292 PRO C CA 1
ATOM 7274 C C . PRO C 1 292 ? 8.789 -43.020 119.992 1.00 33.96 292 PRO C C 1
ATOM 7275 O O . PRO C 1 292 ? 7.590 -42.701 120.154 1.00 26.39 292 PRO C O 1
ATOM 7279 N N . LYS C 1 293 ? 9.764 -42.134 119.825 1.00 32.45 293 LYS C N 1
ATOM 7280 C CA . LYS C 1 293 ? 9.523 -40.712 119.996 1.00 35.42 293 LYS C CA 1
ATOM 7281 C C . LYS C 1 293 ? 10.416 -39.879 119.058 1.00 33.97 293 LYS C C 1
ATOM 7282 O O . LYS C 1 293 ? 11.485 -40.304 118.699 1.00 31.44 293 LYS C O 1
ATOM 7288 N N . GLU C 1 294 ? 9.927 -38.710 118.666 1.00 34.87 294 GLU C N 1
ATOM 7289 C CA . GLU C 1 294 ? 10.703 -37.696 117.993 1.00 34.70 294 GLU C CA 1
ATOM 7290 C C . GLU C 1 294 ? 10.369 -36.364 118.635 1.00 32.05 294 GLU C C 1
ATOM 7291 O O . GLU C 1 294 ? 9.233 -36.163 119.078 1.00 27.38 294 GLU C O 1
ATOM 7297 N N . VAL C 1 295 ? 11.342 -35.464 118.609 1.00 28.74 295 VAL C N 1
ATOM 7298 C CA . VAL C 1 295 ? 11.233 -34.112 119.133 1.00 33.10 295 VAL C CA 1
ATOM 7299 C C . VAL C 1 295 ? 11.605 -33.087 118.027 1.00 32.79 295 VAL C C 1
ATOM 7300 O O . VAL C 1 295 ? 12.511 -33.324 117.239 1.00 29.36 295 VAL C O 1
ATOM 7304 N N . ARG C 1 296 ? 10.834 -32.001 117.941 1.00 32.42 296 ARG C N 1
ATOM 7305 C CA . ARG C 1 296 ? 11.235 -30.806 117.213 1.00 33.31 296 ARG C CA 1
ATOM 7306 C C . ARG C 1 296 ? 11.440 -29.687 118.230 1.00 32.54 296 ARG C C 1
ATOM 7307 O O . ARG C 1 296 ? 10.519 -29.313 118.978 1.00 30.59 296 ARG C O 1
ATOM 7315 N N . LEU C 1 297 ? 12.630 -29.123 118.161 1.00 30.82 297 LEU C N 1
ATOM 7316 C CA . LEU C 1 297 ? 13.181 -28.164 119.099 1.00 34.02 297 LEU C CA 1
ATOM 7317 C C . LEU C 1 297 ? 13.292 -26.844 118.357 1.00 32.48 297 LEU C C 1
ATOM 7318 O O . LEU C 1 297 ? 14.130 -26.703 117.477 1.00 38.30 297 LEU C O 1
ATOM 7323 N N . TYR C 1 298 ? 12.404 -25.901 118.666 1.00 30.98 298 TYR C N 1
ATOM 7324 C CA . TYR C 1 298 ? 12.352 -24.604 118.010 1.00 28.89 298 TYR C CA 1
ATOM 7325 C C . TYR C 1 298 ? 13.026 -23.533 118.914 1.00 30.03 298 TYR C C 1
ATOM 7326 O O . TYR C 1 298 ? 12.477 -23.115 119.939 1.00 28.49 298 TYR C O 1
ATOM 7335 N N . HIS C 1 299 ? 14.277 -23.183 118.581 1.00 34.16 299 HIS C N 1
ATOM 7336 C CA . HIS C 1 299 ? 15.103 -22.333 119.445 1.00 37.14 299 HIS C CA 1
ATOM 7337 C C . HIS C 1 299 ? 14.577 -20.945 119.735 1.00 37.54 299 HIS C C 1
ATOM 7338 O O . HIS C 1 299 ? 14.813 -20.481 120.849 1.00 34.78 299 HIS C O 1
ATOM 7345 N N . ASP C 1 300 ? 13.866 -20.314 118.788 1.00 32.67 300 ASP C N 1
ATOM 7346 C CA . ASP C 1 300 ? 13.552 -18.858 118.856 1.00 35.34 300 ASP C CA 1
ATOM 7347 C C . ASP C 1 300 ? 12.082 -18.497 119.069 1.00 32.26 300 ASP C C 1
ATOM 7348 O O . ASP C 1 300 ? 11.622 -17.413 118.705 1.00 29.41 300 ASP C O 1
ATOM 7353 N N . TYR C 1 301 ? 11.352 -19.442 119.634 1.00 31.26 301 TYR C N 1
ATOM 7354 C CA . TYR C 1 301 ? 9.921 -19.439 119.701 1.00 28.69 301 TYR C CA 1
ATOM 7355 C C . TYR C 1 301 ? 9.580 -19.751 121.160 1.00 30.81 301 TYR C C 1
ATOM 7356 O O . TYR C 1 301 ? 10.303 -20.538 121.827 1.00 29.77 301 TYR C O 1
ATOM 7365 N N . GLY C 1 302 ? 8.514 -19.112 121.625 1.00 28.69 302 GLY C N 1
ATOM 7366 C CA . GLY C 1 302 ? 7.898 -19.356 122.908 1.00 32.48 302 GLY C CA 1
ATOM 7367 C C . GLY C 1 302 ? 6.478 -19.901 122.774 1.00 35.83 302 GLY C C 1
ATOM 7368 O O . GLY C 1 302 ? 6.178 -20.748 121.906 1.00 31.94 302 GLY C O 1
ATOM 7369 N N . HIS C 1 303 ? 5.605 -19.416 123.644 1.00 34.87 303 HIS C N 1
ATOM 7370 C CA . HIS C 1 303 ? 4.230 -19.869 123.653 1.00 38.21 303 HIS C CA 1
ATOM 7371 C C . HIS C 1 303 ? 3.407 -19.114 122.619 1.00 38.35 303 HIS C C 1
ATOM 7372 O O . HIS C 1 303 ? 2.857 -18.058 122.906 1.00 40.91 303 HIS C O 1
ATOM 7379 N N . GLU C 1 304 ? 3.364 -19.662 121.411 1.00 35.56 304 GLU C N 1
ATOM 7380 C CA . GLU C 1 304 ? 2.804 -18.985 120.248 1.00 38.50 304 GLU C CA 1
ATOM 7381 C C . GLU C 1 304 ? 2.495 -20.065 119.160 1.00 37.86 304 GLU C C 1
ATOM 7382 O O . GLU C 1 304 ? 3.026 -21.196 119.218 1.00 34.04 304 GLU C O 1
ATOM 7388 N N . GLY C 1 305 ? 1.682 -19.704 118.181 1.00 34.66 305 GLY C N 1
ATOM 7389 C CA . GLY C 1 305 ? 1.561 -20.436 116.891 1.00 34.70 305 GLY C CA 1
ATOM 7390 C C . GLY C 1 305 ? 2.847 -20.914 116.216 1.00 37.09 305 GLY C C 1
ATOM 7391 O O . GLY C 1 305 ? 3.880 -20.225 116.221 1.00 40.40 305 GLY C O 1
ATOM 7392 N N . LEU C 1 306 ? 2.818 -22.140 115.697 1.00 37.48 306 LEU C N 1
ATOM 7393 C CA . LEU C 1 306 ? 3.968 -22.755 115.077 1.00 37.16 306 LEU C CA 1
ATOM 7394 C C . LEU C 1 306 ? 3.546 -23.183 113.691 1.00 36.97 306 LEU C C 1
ATOM 7395 O O . LEU C 1 306 ? 3.256 -24.349 113.466 1.00 36.41 306 LEU C O 1
ATOM 7400 N N . PRO C 1 307 ? 3.527 -22.239 112.738 1.00 39.71 307 PRO C N 1
ATOM 7401 C CA . PRO C 1 307 ? 2.967 -22.570 111.414 1.00 39.27 307 PRO C CA 1
ATOM 7402 C C . PRO C 1 307 ? 3.809 -23.574 110.597 1.00 36.75 307 PRO C C 1
ATOM 7403 O O . PRO C 1 307 ? 3.250 -24.412 109.919 1.00 37.51 307 PRO C O 1
ATOM 7407 N N . PHE C 1 308 ? 5.136 -23.504 110.687 1.00 35.85 308 PHE C N 1
ATOM 7408 C CA . PHE C 1 308 ? 6.047 -24.543 110.141 1.00 34.75 308 PHE C CA 1
ATOM 7409 C C . PHE C 1 308 ? 5.806 -25.941 110.717 1.00 35.16 308 PHE C C 1
ATOM 7410 O O . PHE C 1 308 ? 6.115 -26.938 110.073 1.00 37.86 308 PHE C O 1
ATOM 7418 N N . HIS C 1 309 ? 5.306 -26.017 111.947 1.00 34.69 309 HIS C N 1
ATOM 7419 C CA . HIS C 1 309 ? 5.058 -27.311 112.595 1.00 33.39 309 HIS C CA 1
ATOM 7420 C C . HIS C 1 309 ? 3.937 -28.141 111.974 1.00 34.61 309 HIS C C 1
ATOM 7421 O O . HIS C 1 309 ? 3.964 -29.352 112.135 1.00 40.77 309 HIS C O 1
ATOM 7428 N N . GLU C 1 310 ? 2.978 -27.504 111.305 1.00 37.67 310 GLU C N 1
ATOM 7429 C CA . GLU C 1 310 ? 1.836 -28.194 110.669 1.00 39.49 310 GLU C CA 1
ATOM 7430 C C . GLU C 1 310 ? 2.388 -29.181 109.678 1.00 38.65 310 GLU C C 1
ATOM 7431 O O . GLU C 1 310 ? 1.955 -30.339 109.696 1.00 31.50 310 GLU C O 1
ATOM 7437 N N . GLU C 1 311 ? 3.330 -28.724 108.838 1.00 36.08 311 GLU C N 1
ATOM 7438 C CA . GLU C 1 311 ? 3.988 -29.575 107.834 1.00 38.57 311 GLU C CA 1
ATOM 7439 C C . GLU C 1 311 ? 4.679 -30.787 108.461 1.00 32.10 311 GLU C C 1
ATOM 7440 O O . GLU C 1 311 ? 4.634 -31.871 107.890 1.00 29.97 311 GLU C O 1
ATOM 7446 N N . ALA C 1 312 ? 5.324 -30.598 109.599 1.00 30.56 312 ALA C N 1
ATOM 7447 C CA . ALA C 1 312 ? 6.018 -31.673 110.303 1.00 32.28 312 ALA C CA 1
ATOM 7448 C C . ALA C 1 312 ? 5.054 -32.715 110.895 1.00 27.70 312 ALA C C 1
ATOM 7449 O O . ALA C 1 312 ? 5.363 -33.879 110.887 1.00 28.45 312 ALA C O 1
ATOM 7451 N N . MET C 1 313 ? 3.926 -32.294 111.428 1.00 24.49 313 MET C N 1
ATOM 7452 C CA . MET C 1 313 ? 2.903 -33.239 111.937 1.00 27.40 313 MET C CA 1
ATOM 7453 C C . MET C 1 313 ? 2.342 -34.070 110.804 1.00 26.16 313 MET C C 1
ATOM 7454 O O . MET C 1 313 ? 2.183 -35.264 110.940 1.00 27.29 313 MET C O 1
ATOM 7459 N N . MET C 1 314 ? 2.022 -33.400 109.681 1.00 28.36 314 MET C N 1
ATOM 7460 C CA . MET C 1 314 ? 1.492 -34.038 108.499 1.00 29.27 314 MET C CA 1
ATOM 7461 C C . MET C 1 314 ? 2.481 -35.050 107.933 1.00 28.60 314 MET C C 1
ATOM 7462 O O . MET C 1 314 ? 2.100 -36.142 107.572 1.00 27.03 314 MET C O 1
ATOM 7467 N N . ARG C 1 315 ? 3.758 -34.748 107.889 1.00 26.52 315 ARG C N 1
ATOM 7468 C CA . ARG C 1 315 ? 4.661 -35.784 107.386 1.00 30.52 315 ARG C CA 1
ATOM 7469 C C . ARG C 1 315 ? 4.701 -36.966 108.349 1.00 29.22 315 ARG C C 1
ATOM 7470 O O . ARG C 1 315 ? 4.864 -38.076 107.917 1.00 28.64 315 ARG C O 1
ATOM 7478 N N . PHE C 1 316 ? 4.615 -36.685 109.652 1.00 29.37 316 PHE C N 1
ATOM 7479 C CA . PHE C 1 316 ? 4.662 -37.695 110.695 1.00 28.82 316 PHE C CA 1
ATOM 7480 C C . PHE C 1 316 ? 3.383 -38.581 110.585 1.00 29.32 316 PHE C C 1
ATOM 7481 O O . PHE C 1 316 ? 3.468 -39.761 110.719 1.00 27.31 316 PHE C O 1
ATOM 7489 N N . ILE C 1 317 ? 2.212 -37.985 110.393 1.00 27.32 317 ILE C N 1
ATOM 7490 C CA . ILE C 1 317 ? 0.957 -38.747 110.251 1.00 28.68 317 ILE C CA 1
ATOM 7491 C C . ILE C 1 317 ? 1.034 -39.653 108.998 1.00 31.65 317 ILE C C 1
ATOM 7492 O O . ILE C 1 317 ? 0.692 -40.829 109.054 1.00 28.36 317 ILE C O 1
ATOM 7497 N N . GLU C 1 318 ? 1.558 -39.125 107.900 1.00 33.14 318 GLU C N 1
ATOM 7498 C CA . GLU C 1 318 ? 1.726 -39.943 106.715 1.00 38.58 318 GLU C CA 1
ATOM 7499 C C . GLU C 1 318 ? 2.699 -41.079 106.814 1.00 35.24 318 GLU C C 1
ATOM 7500 O O . GLU C 1 318 ? 2.471 -42.112 106.211 1.00 36.84 318 GLU C O 1
ATOM 7506 N N . ALA C 1 319 ? 3.798 -40.901 107.504 1.00 32.86 319 ALA C N 1
ATOM 7507 C CA . ALA C 1 319 ? 4.739 -42.014 107.622 1.00 33.61 319 ALA C CA 1
ATOM 7508 C C . ALA C 1 319 ? 4.171 -43.083 108.525 1.00 33.01 319 ALA C C 1
ATOM 7509 O O . ALA C 1 319 ? 4.401 -44.233 108.262 1.00 36.82 319 ALA C O 1
ATOM 7511 N N . TYR C 1 320 ? 3.401 -42.738 109.560 1.00 34.26 320 TYR C N 1
ATOM 7512 C CA . TYR C 1 320 ? 3.062 -43.729 110.625 1.00 31.70 320 TYR C CA 1
ATOM 7513 C C . TYR C 1 320 ? 1.623 -44.016 110.954 1.00 33.27 320 TYR C C 1
ATOM 7514 O O . TYR C 1 320 ? 1.368 -45.022 111.618 1.00 37.97 320 TYR C O 1
ATOM 7523 N N . LEU C 1 321 ? 0.688 -43.125 110.628 1.00 34.06 321 LEU C N 1
ATOM 7524 C CA . LEU C 1 321 ? -0.687 -43.368 111.037 1.00 38.39 321 LEU C CA 1
ATOM 7525 C C . LEU C 1 321 ? -1.254 -44.434 110.127 1.00 41.49 321 LEU C C 1
ATOM 7526 O O . LEU C 1 321 ? -1.752 -45.446 110.619 1.00 62.92 321 LEU C O 1
ATOM 7531 N N . MET D 1 6 ? -3.971 18.999 124.361 1.00 68.56 6 MET D N 1
ATOM 7532 C CA . MET D 1 6 ? -4.645 20.204 123.773 1.00 70.50 6 MET D CA 1
ATOM 7533 C C . MET D 1 6 ? -4.232 20.327 122.294 1.00 67.55 6 MET D C 1
ATOM 7534 O O . MET D 1 6 ? -3.040 20.291 122.017 1.00 67.20 6 MET D O 1
ATOM 7539 N N . PRO D 1 7 ? -5.206 20.462 121.346 1.00 72.86 7 PRO D N 1
ATOM 7540 C CA . PRO D 1 7 ? -4.902 20.542 119.885 1.00 70.86 7 PRO D CA 1
ATOM 7541 C C . PRO D 1 7 ? -4.141 21.816 119.438 1.00 74.69 7 PRO D C 1
ATOM 7542 O O . PRO D 1 7 ? -4.516 22.933 119.841 1.00 77.18 7 PRO D O 1
ATOM 7546 N N . LEU D 1 8 ? -3.132 21.636 118.573 1.00 66.96 8 LEU D N 1
ATOM 7547 C CA . LEU D 1 8 ? -2.134 22.679 118.229 1.00 61.47 8 LEU D CA 1
ATOM 7548 C C . LEU D 1 8 ? -2.668 24.117 118.017 1.00 57.74 8 LEU D C 1
ATOM 7549 O O . LEU D 1 8 ? -2.076 25.093 118.502 1.00 57.39 8 LEU D O 1
ATOM 7554 N N . SER D 1 9 ? -3.780 24.265 117.320 1.00 53.66 9 SER D N 1
ATOM 7555 C CA . SER D 1 9 ? -4.320 25.615 117.083 1.00 54.44 9 SER D CA 1
ATOM 7556 C C . SER D 1 9 ? -4.818 26.296 118.381 1.00 52.03 9 SER D C 1
ATOM 7557 O O . SER D 1 9 ? -4.668 27.502 118.525 1.00 42.49 9 SER D O 1
ATOM 7560 N N . GLN D 1 10 ? -5.438 25.518 119.287 1.00 55.11 10 GLN D N 1
ATOM 7561 C CA . GLN D 1 10 ? -5.852 26.011 120.620 1.00 52.11 10 GLN D CA 1
ATOM 7562 C C . GLN D 1 10 ? -4.646 26.264 121.483 1.00 48.43 10 GLN D C 1
ATOM 7563 O O . GLN D 1 10 ? -4.604 27.262 122.190 1.00 44.61 10 GLN D O 1
ATOM 7569 N N . LEU D 1 11 ? -3.668 25.358 121.426 1.00 49.35 11 LEU D N 1
ATOM 7570 C CA . LEU D 1 11 ? -2.407 25.491 122.188 1.00 46.58 11 LEU D CA 1
ATOM 7571 C C . LEU D 1 11 ? -1.727 26.838 121.990 1.00 47.66 11 LEU D C 1
ATOM 7572 O O . LEU D 1 11 ? -1.277 27.465 122.949 1.00 43.93 11 LEU D O 1
ATOM 7577 N N . GLN D 1 12 ? -1.619 27.263 120.732 1.00 47.12 12 GLN D N 1
ATOM 7578 C CA . GLN D 1 12 ? -0.877 28.469 120.403 1.00 51.89 12 GLN D CA 1
ATOM 7579 C C . GLN D 1 12 ? -1.603 29.692 120.917 1.00 52.76 12 GLN D C 1
ATOM 7580 O O . GLN D 1 12 ? -0.967 30.625 121.382 1.00 65.23 12 GLN D O 1
ATOM 7586 N N . ASP D 1 13 ? -2.928 29.679 120.902 1.00 53.67 13 ASP D N 1
ATOM 7587 C CA . ASP D 1 13 ? -3.704 30.803 121.472 1.00 54.62 13 ASP D CA 1
ATOM 7588 C C . ASP D 1 13 ? -3.981 30.701 122.993 1.00 47.26 13 ASP D C 1
ATOM 7589 O O . ASP D 1 13 ? -4.700 31.531 123.514 1.00 44.10 13 ASP D O 1
ATOM 7594 N N . TYR D 1 14 ? -3.365 29.739 123.697 1.00 43.64 14 TYR D N 1
ATOM 7595 C CA . TYR D 1 14 ? -3.726 29.423 125.092 1.00 40.22 14 TYR D CA 1
ATOM 7596 C C . TYR D 1 14 ? -3.085 30.376 126.042 1.00 36.54 14 TYR D C 1
ATOM 7597 O O . TYR D 1 14 ? -1.862 30.448 126.130 1.00 42.68 14 TYR D O 1
ATOM 7606 N N . LYS D 1 15 ? -3.922 31.116 126.747 1.00 36.19 15 LYS D N 1
ATOM 7607 C CA . LYS D 1 15 ? -3.457 32.199 127.582 1.00 39.03 15 LYS D CA 1
ATOM 7608 C C . LYS D 1 15 ? -4.427 32.233 128.758 1.00 41.00 15 LYS D C 1
ATOM 7609 O O . LYS D 1 15 ? -5.373 32.995 128.763 1.00 37.24 15 LYS D O 1
ATOM 7615 N N . PRO D 1 16 ? -4.220 31.339 129.729 1.00 36.94 16 PRO D N 1
ATOM 7616 C CA . PRO D 1 16 ? -5.068 31.322 130.905 1.00 34.15 16 PRO D CA 1
ATOM 7617 C C . PRO D 1 16 ? -4.828 32.512 131.817 1.00 34.58 16 PRO D C 1
ATOM 7618 O O . PRO D 1 16 ? -3.781 33.181 131.735 1.00 35.36 16 PRO D O 1
ATOM 7622 N N . GLU D 1 17 ? -5.798 32.778 132.689 1.00 36.32 17 GLU D N 1
ATOM 7623 C CA . GLU D 1 17 ? -5.673 33.797 133.753 1.00 37.82 17 GLU D CA 1
ATOM 7624 C C . GLU D 1 17 ? -4.432 33.594 134.648 1.00 34.84 17 GLU D C 1
ATOM 7625 O O . GLU D 1 17 ? -4.073 32.461 135.014 1.00 34.61 17 GLU D O 1
ATOM 7631 N N . LEU D 1 18 ? -3.782 34.705 134.979 1.00 31.61 18 LEU D N 1
ATOM 7632 C CA . LEU D 1 18 ? -2.652 34.699 135.838 1.00 33.75 18 LEU D CA 1
ATOM 7633 C C . LEU D 1 18 ? -3.165 34.371 137.235 1.00 35.43 18 LEU D C 1
ATOM 7634 O O . LEU D 1 18 ? -4.255 34.798 137.614 1.00 31.15 18 LEU D O 1
ATOM 7639 N N . THR D 1 19 ? -2.389 33.570 137.972 1.00 33.94 19 THR D N 1
ATOM 7640 C CA . THR D 1 19 ? -2.758 33.176 139.329 1.00 32.05 19 THR D CA 1
ATOM 7641 C C . THR D 1 19 ? -2.017 34.021 140.381 1.00 30.70 19 THR D C 1
ATOM 7642 O O . THR D 1 19 ? -2.165 33.785 141.577 1.00 35.17 19 THR D O 1
ATOM 7646 N N . ASN D 1 20 ? -1.138 34.929 139.961 1.00 31.79 20 ASN D N 1
ATOM 7647 C CA . ASN D 1 20 ? -0.401 35.732 140.931 1.00 33.16 20 ASN D CA 1
ATOM 7648 C C . ASN D 1 20 ? -1.363 36.463 141.903 1.00 37.73 20 ASN D C 1
ATOM 7649 O O . ASN D 1 20 ? -2.386 37.030 141.491 1.00 34.23 20 ASN D O 1
ATOM 7654 N N . GLU D 1 21 ? -1.059 36.361 143.192 1.00 40.29 21 GLU D N 1
ATOM 7655 C CA . GLU D 1 21 ? -1.767 37.118 144.235 1.00 42.44 21 GLU D CA 1
ATOM 7656 C C . GLU D 1 21 ? -1.334 38.547 144.144 1.00 44.85 21 GLU D C 1
ATOM 7657 O O . GLU D 1 21 ? -0.228 38.854 143.598 1.00 42.14 21 GLU D O 1
ATOM 7663 N N . THR D 1 22 ? -2.163 39.421 144.719 1.00 41.35 22 THR D N 1
ATOM 7664 C CA . THR D 1 22 ? -1.880 40.869 144.660 1.00 42.06 22 THR D CA 1
ATOM 7665 C C . THR D 1 22 ? -0.560 41.219 145.344 1.00 37.78 22 THR D C 1
ATOM 7666 O O . THR D 1 22 ? 0.087 42.165 144.962 1.00 38.29 22 THR D O 1
ATOM 7670 N N . ASP D 1 23 ? -0.102 40.450 146.323 1.00 40.11 23 ASP D N 1
ATOM 7671 C CA . ASP D 1 23 ? 1.222 40.775 146.940 1.00 35.86 23 ASP D CA 1
ATOM 7672 C C . ASP D 1 23 ? 2.434 40.059 146.278 1.00 32.00 23 ASP D C 1
ATOM 7673 O O . ASP D 1 23 ? 3.490 39.923 146.868 1.00 30.33 23 ASP D O 1
ATOM 7678 N N . PHE D 1 24 ? 2.303 39.654 145.031 1.00 32.04 24 PHE D N 1
ATOM 7679 C CA . PHE D 1 24 ? 3.347 38.858 144.346 1.00 29.71 24 PHE D CA 1
ATOM 7680 C C . PHE D 1 24 ? 4.669 39.632 144.333 1.00 29.91 24 PHE D C 1
ATOM 7681 O O . PHE D 1 24 ? 5.730 39.111 144.763 1.00 28.60 24 PHE D O 1
ATOM 7689 N N . ASP D 1 25 ? 4.649 40.888 143.932 1.00 32.51 25 ASP D N 1
ATOM 7690 C CA . ASP D 1 25 ? 5.937 41.670 143.831 1.00 32.68 25 ASP D CA 1
ATOM 7691 C C . ASP D 1 25 ? 6.515 42.065 145.146 1.00 32.77 25 ASP D C 1
ATOM 7692 O O . ASP D 1 25 ? 7.766 42.103 145.308 1.00 31.10 25 ASP D O 1
ATOM 7697 N N . LEU D 1 26 ? 5.638 42.298 146.114 1.00 31.79 26 LEU D N 1
ATOM 7698 C CA . LEU D 1 26 ? 6.093 42.576 147.492 1.00 31.61 26 LEU D CA 1
ATOM 7699 C C . LEU D 1 26 ? 6.809 41.385 148.142 1.00 28.85 26 LEU D C 1
ATOM 7700 O O . LEU D 1 26 ? 7.810 41.571 148.790 1.00 30.36 26 LEU D O 1
ATOM 7705 N N . PHE D 1 27 ? 6.284 40.174 147.959 1.00 30.85 27 PHE D N 1
ATOM 7706 C CA . PHE D 1 27 ? 6.917 38.912 148.403 1.00 29.24 27 PHE D CA 1
ATOM 7707 C C . PHE D 1 27 ? 8.357 38.858 147.881 1.00 25.54 27 PHE D C 1
ATOM 7708 O O . PHE D 1 27 ? 9.268 38.744 148.645 1.00 27.30 27 PHE D O 1
ATOM 7716 N N . TRP D 1 28 ? 8.523 38.948 146.583 1.00 25.13 28 TRP D N 1
ATOM 7717 C CA . TRP D 1 28 ? 9.824 38.865 145.927 1.00 25.30 28 TRP D CA 1
ATOM 7718 C C . TRP D 1 28 ? 10.748 39.993 146.319 1.00 26.39 28 TRP D C 1
ATOM 7719 O O . TRP D 1 28 ? 11.948 39.766 146.596 1.00 33.62 28 TRP D O 1
ATOM 7730 N N . ASP D 1 29 ? 10.215 41.185 146.499 1.00 29.75 29 ASP D N 1
ATOM 7731 C CA . ASP D 1 29 ? 11.020 42.322 147.087 1.00 29.95 29 ASP D CA 1
ATOM 7732 C C . ASP D 1 29 ? 11.569 42.005 148.447 1.00 28.88 29 ASP D C 1
ATOM 7733 O O . ASP D 1 29 ? 12.728 42.278 148.745 1.00 28.84 29 ASP D O 1
ATOM 7738 N N . ASN D 1 30 ? 10.723 41.435 149.299 1.00 30.44 30 ASN D N 1
ATOM 7739 C CA . ASN D 1 30 ? 11.152 40.983 150.626 1.00 31.68 30 ASN D CA 1
ATOM 7740 C C . ASN D 1 30 ? 12.178 39.826 150.499 1.00 29.47 30 ASN D C 1
ATOM 7741 O O . ASN D 1 30 ? 13.243 39.841 151.122 1.00 28.19 30 ASN D O 1
ATOM 7746 N N . ALA D 1 31 ? 11.880 38.849 149.668 1.00 27.66 31 ALA D N 1
ATOM 7747 C CA . ALA D 1 31 ? 12.813 37.719 149.496 1.00 29.17 31 ALA D CA 1
ATOM 7748 C C . ALA D 1 31 ? 14.172 38.179 148.994 1.00 26.76 31 ALA D C 1
ATOM 7749 O O . ALA D 1 31 ? 15.175 37.675 149.453 1.00 33.06 31 ALA D O 1
ATOM 7751 N N . LYS D 1 32 ? 14.210 39.153 148.096 1.00 32.00 32 LYS D N 1
ATOM 7752 C CA . LYS D 1 32 ? 15.482 39.746 147.578 1.00 32.12 32 LYS D CA 1
ATOM 7753 C C . LYS D 1 32 ? 16.260 40.540 148.611 1.00 33.53 32 LYS D C 1
ATOM 7754 O O . LYS D 1 32 ? 17.510 40.485 148.631 1.00 31.37 32 LYS D O 1
ATOM 7760 N N . ALA D 1 33 ? 15.545 41.253 149.488 1.00 34.04 33 ALA D N 1
ATOM 7761 C CA . ALA D 1 33 ? 16.211 41.879 150.683 1.00 37.00 33 ALA D CA 1
ATOM 7762 C C . ALA D 1 33 ? 16.963 40.859 151.582 1.00 38.62 33 ALA D C 1
ATOM 7763 O O . ALA D 1 33 ? 18.062 41.164 152.033 1.00 35.70 33 ALA D O 1
ATOM 7765 N N . LEU D 1 34 ? 16.472 39.620 151.728 1.00 41.68 34 LEU D N 1
ATOM 7766 C CA . LEU D 1 34 ? 17.285 38.568 152.388 1.00 41.17 34 LEU D CA 1
ATOM 7767 C C . LEU D 1 34 ? 18.635 38.389 151.714 1.00 35.54 34 LEU D C 1
ATOM 7768 O O . LEU D 1 34 ? 19.673 38.175 152.359 1.00 44.51 34 LEU D O 1
ATOM 7773 N N . SER D 1 35 ? 18.615 38.402 150.398 1.00 35.61 35 SER D N 1
ATOM 7774 C CA . SER D 1 35 ? 19.817 38.189 149.614 1.00 32.17 35 SER D CA 1
ATOM 7775 C C . SER D 1 35 ? 20.710 39.370 149.782 1.00 31.36 35 SER D C 1
ATOM 7776 O O . SER D 1 35 ? 21.914 39.217 149.904 1.00 28.01 35 SER D O 1
ATOM 7779 N N . ASN D 1 36 ? 20.147 40.574 149.808 1.00 36.34 36 ASN D N 1
ATOM 7780 C CA . ASN D 1 36 ? 21.013 41.762 149.976 1.00 40.16 36 ASN D CA 1
ATOM 7781 C C . ASN D 1 36 ? 21.821 41.785 151.285 1.00 37.68 36 ASN D C 1
ATOM 7782 O O . ASN D 1 36 ? 22.924 42.294 151.289 1.00 34.73 36 ASN D O 1
ATOM 7787 N N . GLN D 1 37 ? 21.281 41.230 152.362 1.00 41.24 37 GLN D N 1
ATOM 7788 C CA . GLN D 1 37 ? 22.005 41.143 153.663 1.00 45.59 37 GLN D CA 1
ATOM 7789 C C . GLN D 1 37 ? 23.299 40.303 153.561 1.00 44.96 37 GLN D C 1
ATOM 7790 O O . GLN D 1 37 ? 24.312 40.622 154.201 1.00 41.76 37 GLN D O 1
ATOM 7796 N N . LYS D 1 38 ? 23.252 39.253 152.744 1.00 36.73 38 LYS D N 1
ATOM 7797 C CA . LYS D 1 38 ? 24.265 38.171 152.793 1.00 40.83 38 LYS D CA 1
ATOM 7798 C C . LYS D 1 38 ? 25.324 38.333 151.705 1.00 32.89 38 LYS D C 1
ATOM 7799 O O . LYS D 1 38 ? 25.047 38.112 150.566 1.00 29.43 38 LYS D O 1
ATOM 7805 N N . PRO D 1 39 ? 26.546 38.728 152.051 1.00 35.13 39 PRO D N 1
ATOM 7806 C CA . PRO D 1 39 ? 27.500 38.881 150.933 1.00 36.50 39 PRO D CA 1
ATOM 7807 C C . PRO D 1 39 ? 27.770 37.524 150.229 1.00 35.15 39 PRO D C 1
ATOM 7808 O O . PRO D 1 39 ? 27.413 36.480 150.787 1.00 35.61 39 PRO D O 1
ATOM 7812 N N . LEU D 1 40 ? 28.389 37.544 149.048 1.00 31.81 40 LEU D N 1
ATOM 7813 C CA . LEU D 1 40 ? 28.694 36.314 148.274 1.00 31.97 40 LEU D CA 1
ATOM 7814 C C . LEU D 1 40 ? 29.802 35.434 148.846 1.00 34.68 40 LEU D C 1
ATOM 7815 O O . LEU D 1 40 ? 29.659 34.219 148.946 1.00 44.12 40 LEU D O 1
ATOM 7820 N N . HIS D 1 41 ? 30.896 36.048 149.248 1.00 32.28 41 HIS D N 1
ATOM 7821 C CA . HIS D 1 41 ? 32.111 35.344 149.674 1.00 37.45 41 HIS D CA 1
ATOM 7822 C C . HIS D 1 41 ? 32.590 34.382 148.597 1.00 41.69 41 HIS D C 1
ATOM 7823 O O . HIS D 1 41 ? 33.089 33.276 148.934 1.00 41.38 41 HIS D O 1
ATOM 7830 N N . ALA D 1 42 ? 32.478 34.805 147.331 1.00 36.33 42 ALA D N 1
ATOM 7831 C CA . ALA D 1 42 ? 32.938 33.992 146.198 1.00 35.53 42 ALA D CA 1
ATOM 7832 C C . ALA D 1 42 ? 34.328 33.414 146.403 1.00 34.96 42 ALA D C 1
ATOM 7833 O O . ALA D 1 42 ? 35.242 34.100 146.826 1.00 41.00 42 ALA D O 1
ATOM 7835 N N . GLN D 1 43 ? 34.489 32.139 146.124 1.00 38.17 43 GLN D N 1
ATOM 7836 C CA . GLN D 1 43 ? 35.832 31.557 145.993 1.00 42.17 43 GLN D CA 1
ATOM 7837 C C . GLN D 1 43 ? 36.003 30.881 144.663 1.00 39.84 43 GLN D C 1
ATOM 7838 O O . GLN D 1 43 ? 35.131 30.112 144.172 1.00 31.13 43 GLN D O 1
ATOM 7844 N N . VAL D 1 44 ? 37.139 31.198 144.069 1.00 35.94 44 VAL D N 1
ATOM 7845 C CA . VAL D 1 44 ? 37.375 30.839 142.714 1.00 39.38 44 VAL D CA 1
ATOM 7846 C C . VAL D 1 44 ? 38.714 30.146 142.707 1.00 40.13 44 VAL D C 1
ATOM 7847 O O . VAL D 1 44 ? 39.648 30.641 143.292 1.00 41.87 44 VAL D O 1
ATOM 7851 N N . ASN D 1 45 ? 38.808 28.991 142.061 1.00 38.98 45 ASN D N 1
ATOM 7852 C CA . ASN D 1 45 ? 40.076 28.240 142.066 1.00 39.62 45 ASN D CA 1
ATOM 7853 C C . ASN D 1 45 ? 40.263 27.624 140.677 1.00 38.78 45 ASN D C 1
ATOM 7854 O O . ASN D 1 45 ? 39.379 26.910 140.167 1.00 34.78 45 ASN D O 1
ATOM 7859 N N . LEU D 1 46 ? 41.359 27.995 140.021 1.00 36.10 46 LEU D N 1
ATOM 7860 C CA . LEU D 1 46 ? 41.687 27.491 138.683 1.00 38.03 46 LEU D CA 1
ATOM 7861 C C . LEU D 1 46 ? 41.880 25.994 138.671 1.00 35.59 46 LEU D C 1
ATOM 7862 O O . LEU D 1 46 ? 42.631 25.492 139.444 1.00 39.18 46 LEU D O 1
ATOM 7867 N N . VAL D 1 47 ? 41.192 25.290 137.775 1.00 36.31 47 VAL D N 1
ATOM 7868 C CA . VAL D 1 47 ? 41.334 23.841 137.624 1.00 37.08 47 VAL D CA 1
ATOM 7869 C C . VAL D 1 47 ? 42.533 23.572 136.745 1.00 37.12 47 VAL D C 1
ATOM 7870 O O . VAL D 1 47 ? 42.619 24.129 135.663 1.00 37.26 47 VAL D O 1
ATOM 7874 N N . GLN D 1 48 ? 43.405 22.674 137.191 1.00 43.14 48 GLN D N 1
ATOM 7875 C CA . GLN D 1 48 ? 44.700 22.378 136.549 1.00 46.23 48 GLN D CA 1
ATOM 7876 C C . GLN D 1 48 ? 44.594 21.066 135.798 1.00 45.49 48 GLN D C 1
ATOM 7877 O O . GLN D 1 48 ? 43.764 20.227 136.142 1.00 37.51 48 GLN D O 1
ATOM 7883 N N . ASP D 1 49 ? 45.439 20.892 134.782 1.00 46.15 49 ASP D N 1
ATOM 7884 C CA . ASP D 1 49 ? 45.574 19.601 134.089 1.00 52.64 49 ASP D CA 1
ATOM 7885 C C . ASP D 1 49 ? 44.300 19.086 133.349 1.00 51.89 49 ASP D C 1
ATOM 7886 O O . ASP D 1 49 ? 44.195 17.870 133.070 1.00 56.09 49 ASP D O 1
ATOM 7891 N N . TYR D 1 50 ? 43.361 19.989 133.016 1.00 47.41 50 TYR D N 1
ATOM 7892 C CA . TYR D 1 50 ? 42.130 19.612 132.322 1.00 42.69 50 TYR D CA 1
ATOM 7893 C C . TYR D 1 50 ? 42.520 19.504 130.835 1.00 43.04 50 TYR D C 1
ATOM 7894 O O . TYR D 1 50 ? 43.417 20.239 130.343 1.00 45.96 50 TYR D O 1
ATOM 7903 N N . PRO D 1 51 ? 41.905 18.575 130.108 1.00 37.09 51 PRO D N 1
ATOM 7904 C CA . PRO D 1 51 ? 42.491 18.320 128.764 1.00 38.07 51 PRO D CA 1
ATOM 7905 C C . PRO D 1 51 ? 42.239 19.411 127.676 1.00 40.25 51 PRO D C 1
ATOM 7906 O O . PRO D 1 51 ? 43.018 19.493 126.713 1.00 37.19 51 PRO D O 1
ATOM 7910 N N . LEU D 1 52 ? 41.170 20.220 127.825 1.00 42.30 52 LEU D N 1
ATOM 7911 C CA . LEU D 1 52 ? 40.893 21.382 126.926 1.00 40.35 52 LEU D CA 1
ATOM 7912 C C . LEU D 1 52 ? 41.697 22.590 127.367 1.00 41.15 52 LEU D C 1
ATOM 7913 O O . LEU D 1 52 ? 41.313 23.270 128.335 1.00 39.80 52 LEU D O 1
ATOM 7918 N N . LYS D 1 53 ? 42.812 22.845 126.681 1.00 39.27 53 LYS D N 1
ATOM 7919 C CA . LYS D 1 53 ? 43.689 23.978 126.981 1.00 43.45 53 LYS D CA 1
ATOM 7920 C C . LYS D 1 53 ? 43.278 25.292 126.310 1.00 41.27 53 LYS D C 1
ATOM 7921 O O . LYS D 1 53 ? 43.908 26.310 126.557 1.00 45.64 53 LYS D O 1
ATOM 7927 N N . SER D 1 54 ? 42.271 25.283 125.447 1.00 39.83 54 SER D N 1
ATOM 7928 C CA . SER D 1 54 ? 41.732 26.539 124.884 1.00 41.81 54 SER D CA 1
ATOM 7929 C C . SER D 1 54 ? 40.967 27.373 125.938 1.00 38.79 54 SER D C 1
ATOM 7930 O O . SER D 1 54 ? 40.753 28.569 125.775 1.00 39.80 54 SER D O 1
ATOM 7933 N N . ILE D 1 55 ? 40.548 26.747 127.030 1.00 38.46 55 ILE D N 1
ATOM 7934 C CA . ILE D 1 55 ? 39.707 27.421 127.974 1.00 37.36 55 ILE D CA 1
ATOM 7935 C C . ILE D 1 55 ? 40.350 27.493 129.340 1.00 37.52 55 ILE D C 1
ATOM 7936 O O . ILE D 1 55 ? 41.225 26.692 129.640 1.00 40.19 55 ILE D O 1
ATOM 7941 N N . SER D 1 56 ? 39.983 28.507 130.121 1.00 30.02 56 SER D N 1
ATOM 7942 C CA . SER D 1 56 ? 40.298 28.508 131.538 1.00 31.64 56 SER D CA 1
ATOM 7943 C C . SER D 1 56 ? 39.060 28.061 132.313 1.00 31.35 56 SER D C 1
ATOM 7944 O O . SER D 1 56 ? 37.927 28.535 132.015 1.00 33.17 56 SER D O 1
ATOM 7947 N N . ILE D 1 57 ? 39.257 27.146 133.260 1.00 27.13 57 ILE D N 1
ATOM 7948 C CA . ILE D 1 57 ? 38.124 26.536 134.012 1.00 31.44 57 ILE D CA 1
ATOM 7949 C C . ILE D 1 57 ? 38.294 26.821 135.483 1.00 27.21 57 ILE D C 1
ATOM 7950 O O . ILE D 1 57 ? 39.312 26.502 136.015 1.00 27.81 57 ILE D O 1
ATOM 7955 N N . TYR D 1 58 ? 37.308 27.465 136.102 1.00 24.10 58 TYR D N 1
ATOM 7956 C CA . TYR D 1 58 ? 37.343 27.756 137.515 1.00 24.57 58 TYR D CA 1
ATOM 7957 C C . TYR D 1 58 ? 36.288 26.966 138.283 1.00 24.39 58 TYR D C 1
ATOM 7958 O O . TYR D 1 58 ? 35.125 26.948 137.935 1.00 26.34 58 TYR D O 1
ATOM 7967 N N . ASP D 1 59 ? 36.727 26.343 139.362 1.00 26.66 59 ASP D N 1
ATOM 7968 C CA . ASP D 1 59 ? 35.872 25.680 140.310 1.00 29.12 59 ASP D CA 1
ATOM 7969 C C . ASP D 1 59 ? 35.411 26.780 141.281 1.00 27.79 59 ASP D C 1
ATOM 7970 O O . ASP D 1 59 ? 36.233 27.543 141.770 1.00 27.10 59 ASP D O 1
ATOM 7975 N N . VAL D 1 60 ? 34.106 26.913 141.487 1.00 28.80 60 VAL D N 1
ATOM 7976 C CA . VAL D 1 60 ? 33.515 28.148 142.090 1.00 28.02 60 VAL D CA 1
ATOM 7977 C C . VAL D 1 60 ? 32.563 27.806 143.199 1.00 25.56 60 VAL D C 1
ATOM 7978 O O . VAL D 1 60 ? 31.734 26.889 143.059 1.00 23.26 60 VAL D O 1
ATOM 7982 N N . VAL D 1 61 ? 32.667 28.544 144.289 1.00 27.65 61 VAL D N 1
ATOM 7983 C CA . VAL D 1 61 ? 31.682 28.467 145.374 1.00 31.22 61 VAL D CA 1
ATOM 7984 C C . VAL D 1 61 ? 31.330 29.876 145.793 1.00 29.35 61 VAL D C 1
ATOM 7985 O O . VAL D 1 61 ? 32.157 30.772 145.745 1.00 26.93 61 VAL D O 1
ATOM 7989 N N . TYR D 1 62 ? 30.064 30.111 146.064 1.00 27.22 62 TYR D N 1
ATOM 7990 C CA . TYR D 1 62 ? 29.625 31.379 146.699 1.00 28.58 62 TYR D CA 1
ATOM 7991 C C . TYR D 1 62 ? 28.449 31.014 147.597 1.00 28.87 62 TYR D C 1
ATOM 7992 O O . TYR D 1 62 ? 27.809 29.996 147.365 1.00 29.29 62 TYR D O 1
ATOM 8001 N N . ASP D 1 63 ? 28.132 31.868 148.569 1.00 26.96 63 ASP D N 1
ATOM 8002 C CA . ASP D 1 63 ? 27.076 31.600 149.539 1.00 28.14 63 ASP D CA 1
ATOM 8003 C C . ASP D 1 63 ? 25.713 31.930 148.995 1.00 29.01 63 ASP D C 1
ATOM 8004 O O . ASP D 1 63 ? 25.527 32.994 148.355 1.00 25.31 63 ASP D O 1
ATOM 8009 N N . GLY D 1 64 ? 24.725 31.074 149.290 1.00 26.48 64 GLY D N 1
ATOM 8010 C CA . GLY D 1 64 ? 23.325 31.459 149.122 1.00 28.47 64 GLY D CA 1
ATOM 8011 C C . GLY D 1 64 ? 22.897 32.485 150.194 1.00 28.18 64 GLY D C 1
ATOM 8012 O O . GLY D 1 64 ? 23.672 32.806 151.109 1.00 32.99 64 GLY D O 1
ATOM 8013 N N . ALA D 1 65 ? 21.691 33.006 150.085 1.00 27.90 65 ALA D N 1
ATOM 8014 C CA . ALA D 1 65 ? 21.158 33.990 151.039 1.00 31.43 65 ALA D CA 1
ATOM 8015 C C . ALA D 1 65 ? 21.053 33.519 152.478 1.00 34.41 65 ALA D C 1
ATOM 8016 O O . ALA D 1 65 ? 21.230 34.297 153.383 1.00 46.19 65 ALA D O 1
ATOM 8018 N N . ASP D 1 66 ? 20.740 32.269 152.680 1.00 35.73 66 ASP D N 1
ATOM 8019 C CA . ASP D 1 66 ? 20.801 31.632 154.021 1.00 37.43 66 ASP D CA 1
ATOM 8020 C C . ASP D 1 66 ? 22.164 30.998 154.416 1.00 36.31 66 ASP D C 1
ATOM 8021 O O . ASP D 1 66 ? 22.263 30.413 155.477 1.00 43.77 66 ASP D O 1
ATOM 8026 N N . GLY D 1 67 ? 23.191 31.096 153.577 1.00 36.69 67 GLY D N 1
ATOM 8027 C CA . GLY D 1 67 ? 24.576 30.618 153.904 1.00 32.66 67 GLY D CA 1
ATOM 8028 C C . GLY D 1 67 ? 25.019 29.340 153.201 1.00 34.55 67 GLY D C 1
ATOM 8029 O O . GLY D 1 67 ? 26.165 28.963 153.312 1.00 41.68 67 GLY D O 1
ATOM 8030 N N . THR D 1 68 ? 24.101 28.638 152.525 1.00 36.24 68 THR D N 1
ATOM 8031 C CA . THR D 1 68 ? 24.408 27.416 151.760 1.00 33.85 68 THR D CA 1
ATOM 8032 C C . THR D 1 68 ? 25.554 27.642 150.746 1.00 33.22 68 THR D C 1
ATOM 8033 O O . THR D 1 68 ? 25.420 28.545 149.951 1.00 31.93 68 THR D O 1
ATOM 8037 N N . PRO D 1 69 ? 26.698 26.863 150.802 1.00 33.38 69 PRO D N 1
ATOM 8038 C CA . PRO D 1 69 ? 27.733 26.997 149.753 1.00 30.34 69 PRO D CA 1
ATOM 8039 C C . PRO D 1 69 ? 27.228 26.392 148.425 1.00 30.74 69 PRO D C 1
ATOM 8040 O O . PRO D 1 69 ? 26.913 25.201 148.389 1.00 29.91 69 PRO D O 1
ATOM 8044 N N . ILE D 1 70 ? 27.080 27.234 147.394 1.00 27.52 70 ILE D N 1
ATOM 8045 C CA . ILE D 1 70 ? 26.577 26.855 146.082 1.00 26.53 70 ILE D CA 1
ATOM 8046 C C . ILE D 1 70 ? 27.784 26.670 145.242 1.00 26.02 70 ILE D C 1
ATOM 8047 O O . ILE D 1 70 ? 28.583 27.580 145.154 1.00 27.94 70 ILE D O 1
ATOM 8052 N N . HIS D 1 71 ? 27.934 25.516 144.615 1.00 25.32 71 HIS D N 1
ATOM 8053 C CA . HIS D 1 71 ? 29.129 25.246 143.773 1.00 27.22 71 HIS D CA 1
ATOM 8054 C C . HIS D 1 71 ? 28.802 25.325 142.283 1.00 27.45 71 HIS D C 1
ATOM 8055 O O . HIS D 1 71 ? 27.645 25.069 141.870 1.00 28.33 71 HIS D O 1
ATOM 8062 N N . GLY D 1 72 ? 29.826 25.690 141.491 1.00 24.61 72 GLY D N 1
ATOM 8063 C CA . GLY D 1 72 ? 29.723 25.738 140.052 1.00 25.04 72 GLY D CA 1
ATOM 8064 C C . GLY D 1 72 ? 31.011 25.586 139.260 1.00 23.74 72 GLY D C 1
ATOM 8065 O O . GLY D 1 72 ? 32.062 25.315 139.815 1.00 26.49 72 GLY D O 1
ATOM 8066 N N . TRP D 1 73 ? 30.884 25.642 137.937 1.00 26.32 73 TRP D N 1
ATOM 8067 C CA . TRP D 1 73 ? 31.996 25.785 137.008 1.00 25.28 73 TRP D CA 1
ATOM 8068 C C . TRP D 1 73 ? 31.784 27.075 136.245 1.00 24.80 73 TRP D C 1
ATOM 8069 O O . TRP D 1 73 ? 30.688 27.342 135.710 1.00 26.74 73 TRP D O 1
ATOM 8080 N N . TYR D 1 74 ? 32.807 27.896 136.249 1.00 25.96 74 TYR D N 1
ATOM 8081 C CA . TYR D 1 74 ? 32.891 29.131 135.478 1.00 26.60 74 TYR D CA 1
ATOM 8082 C C . TYR D 1 74 ? 34.051 28.969 134.495 1.00 28.48 74 TYR D C 1
ATOM 8083 O O . TYR D 1 74 ? 35.207 28.640 134.859 1.00 25.90 74 TYR D O 1
ATOM 8092 N N . VAL D 1 75 ? 33.709 29.194 133.232 1.00 29.84 75 VAL D N 1
ATOM 8093 C CA . VAL D 1 75 ? 34.560 28.873 132.085 1.00 30.84 75 VAL D CA 1
ATOM 8094 C C . VAL D 1 75 ? 34.718 30.130 131.231 1.00 29.76 75 VAL D C 1
ATOM 8095 O O . VAL D 1 75 ? 33.738 30.821 130.928 1.00 30.06 75 VAL D O 1
ATOM 8099 N N . THR D 1 76 ? 35.957 30.445 130.884 1.00 29.84 76 THR D N 1
ATOM 8100 C CA . THR D 1 76 ? 36.258 31.558 129.961 1.00 29.82 76 THR D CA 1
ATOM 8101 C C . THR D 1 76 ? 37.231 31.117 128.850 1.00 28.73 76 THR D C 1
ATOM 8102 O O . THR D 1 76 ? 38.031 30.164 129.062 1.00 26.70 76 THR D O 1
ATOM 8106 N N . PRO D 1 77 ? 37.227 31.849 127.721 1.00 28.44 77 PRO D N 1
ATOM 8107 C CA . PRO D 1 77 ? 38.389 31.753 126.809 1.00 32.57 77 PRO D CA 1
ATOM 8108 C C . PRO D 1 77 ? 39.696 31.987 127.552 1.00 32.53 77 PRO D C 1
ATOM 8109 O O . PRO D 1 77 ? 39.731 32.694 128.569 1.00 34.40 77 PRO D O 1
ATOM 8113 N N . LYS D 1 78 ? 40.730 31.295 127.117 1.00 38.89 78 LYS D N 1
ATOM 8114 C CA . LYS D 1 78 ? 42.072 31.406 127.728 1.00 45.18 78 LYS D CA 1
ATOM 8115 C C . LYS D 1 78 ? 42.668 32.814 127.596 1.00 39.20 78 LYS D C 1
ATOM 8116 O O . LYS D 1 78 ? 42.280 33.537 126.731 1.00 40.75 78 LYS D O 1
ATOM 8122 N N . GLY D 1 79 ? 43.614 33.174 128.465 1.00 45.49 79 GLY D N 1
ATOM 8123 C CA . GLY D 1 79 ? 44.326 34.474 128.411 1.00 44.53 79 GLY D CA 1
ATOM 8124 C C . GLY D 1 79 ? 43.530 35.591 129.097 1.00 46.55 79 GLY D C 1
ATOM 8125 O O . GLY D 1 79 ? 42.396 35.374 129.577 1.00 41.22 79 GLY D O 1
ATOM 8126 N N . GLU D 1 80 ? 44.121 36.783 129.094 1.00 47.30 80 GLU D N 1
ATOM 8127 C CA . GLU D 1 80 ? 43.613 37.961 129.802 1.00 50.43 80 GLU D CA 1
ATOM 8128 C C . GLU D 1 80 ? 42.573 38.605 128.937 1.00 43.54 80 GLU D C 1
ATOM 8129 O O . GLU D 1 80 ? 42.621 38.470 127.725 1.00 42.58 80 GLU D O 1
ATOM 8135 N N . HIS D 1 81 ? 41.686 39.348 129.579 1.00 41.17 81 HIS D N 1
ATOM 8136 C CA . HIS D 1 81 ? 40.592 40.041 128.942 1.00 42.05 81 HIS D CA 1
ATOM 8137 C C . HIS D 1 81 ? 40.410 41.417 129.608 1.00 42.54 81 HIS D C 1
ATOM 8138 O O . HIS D 1 81 ? 40.604 41.572 130.807 1.00 41.53 81 HIS D O 1
ATOM 8145 N N . GLN D 1 82 ? 39.996 42.384 128.807 1.00 37.88 82 GLN D N 1
ATOM 8146 C CA . GLN D 1 82 ? 39.799 43.741 129.233 1.00 40.21 82 GLN D CA 1
ATOM 8147 C C . GLN D 1 82 ? 38.590 43.787 130.159 1.00 37.78 82 GLN D C 1
ATOM 8148 O O . GLN D 1 82 ? 37.656 42.969 130.017 1.00 36.49 82 GLN D O 1
ATOM 8154 N N . PRO D 1 83 ? 38.597 44.735 131.109 1.00 36.32 83 PRO D N 1
ATOM 8155 C CA . PRO D 1 83 ? 37.423 44.936 131.941 1.00 37.91 83 PRO D CA 1
ATOM 8156 C C . PRO D 1 83 ? 36.139 45.031 131.166 1.00 35.02 83 PRO D C 1
ATOM 8157 O O . PRO D 1 83 ? 36.116 45.663 130.139 1.00 37.17 83 PRO D O 1
ATOM 8161 N N . GLY D 1 84 ? 35.095 44.339 131.624 1.00 35.66 84 GLY D N 1
ATOM 8162 C CA . GLY D 1 84 ? 33.774 44.446 130.994 1.00 36.99 84 GLY D CA 1
ATOM 8163 C C . GLY D 1 84 ? 33.660 43.925 129.557 1.00 32.67 84 GLY D C 1
ATOM 8164 O O . GLY D 1 84 ? 32.738 44.306 128.912 1.00 28.52 84 GLY D O 1
ATOM 8165 N N . SER D 1 85 ? 34.544 43.045 129.071 1.00 31.76 85 SER D N 1
ATOM 8166 C CA . SER D 1 85 ? 34.513 42.660 127.653 1.00 29.38 85 SER D CA 1
ATOM 8167 C C . SER D 1 85 ? 33.638 41.436 127.298 1.00 31.24 85 SER D C 1
ATOM 8168 O O . SER D 1 85 ? 33.023 41.399 126.246 1.00 33.81 85 SER D O 1
ATOM 8171 N N . LEU D 1 86 ? 33.550 40.447 128.176 1.00 29.58 86 LEU D N 1
ATOM 8172 C CA . LEU D 1 86 ? 32.920 39.187 127.825 1.00 26.16 86 LEU D CA 1
ATOM 8173 C C . LEU D 1 86 ? 31.436 39.113 128.074 1.00 24.51 86 LEU D C 1
ATOM 8174 O O . LEU D 1 86 ? 31.009 39.258 129.171 1.00 24.20 86 LEU D O 1
ATOM 8179 N N . PRO D 1 87 ? 30.643 38.789 127.040 1.00 29.75 87 PRO D N 1
ATOM 8180 C CA . PRO D 1 87 ? 29.265 38.263 127.316 1.00 26.66 87 PRO D CA 1
ATOM 8181 C C . PRO D 1 87 ? 29.270 37.002 128.180 1.00 25.11 87 PRO D C 1
ATOM 8182 O O . PRO D 1 87 ? 30.305 36.257 128.262 1.00 23.16 87 PRO D O 1
ATOM 8186 N N . VAL D 1 88 ? 28.175 36.760 128.870 1.00 23.20 88 VAL D N 1
ATOM 8187 C CA . VAL D 1 88 ? 28.179 35.627 129.816 1.00 25.61 88 VAL D CA 1
ATOM 8188 C C . VAL D 1 88 ? 26.865 34.831 129.778 1.00 26.67 88 VAL D C 1
ATOM 8189 O O . VAL D 1 88 ? 25.784 35.381 129.592 1.00 26.71 88 VAL D O 1
ATOM 8193 N N . LEU D 1 89 ? 26.974 33.518 129.901 1.00 27.33 89 LEU D N 1
ATOM 8194 C CA . LEU D 1 89 ? 25.806 32.626 129.910 1.00 26.42 89 LEU D CA 1
ATOM 8195 C C . LEU D 1 89 ? 25.754 31.920 131.213 1.00 23.41 89 LEU D C 1
ATOM 8196 O O . LEU D 1 89 ? 26.770 31.354 131.681 1.00 23.24 89 LEU D O 1
ATOM 8201 N N . VAL D 1 90 ? 24.577 31.973 131.820 1.00 22.90 90 VAL D N 1
ATOM 8202 C CA . VAL D 1 90 ? 24.247 31.229 133.047 1.00 24.44 90 VAL D CA 1
ATOM 8203 C C . VAL D 1 90 ? 23.326 30.078 132.775 1.00 25.53 90 VAL D C 1
ATOM 8204 O O . VAL D 1 90 ? 22.193 30.258 132.257 1.00 23.68 90 VAL D O 1
ATOM 8208 N N . LYS D 1 91 ? 23.800 28.894 133.170 1.00 23.72 91 LYS D N 1
ATOM 8209 C CA . LYS D 1 91 ? 23.117 27.642 132.916 1.00 25.15 91 LYS D CA 1
ATOM 8210 C C . LYS D 1 91 ? 22.558 27.027 134.221 1.00 24.66 91 LYS D C 1
ATOM 8211 O O . LYS D 1 91 ? 23.285 26.848 135.140 1.00 28.10 91 LYS D O 1
ATOM 8217 N N . TYR D 1 92 ? 21.279 26.667 134.229 1.00 26.30 92 TYR D N 1
ATOM 8218 C CA . TYR D 1 92 ? 20.562 26.072 135.353 1.00 25.17 92 TYR D CA 1
ATOM 8219 C C . TYR D 1 92 ? 20.103 24.730 134.898 1.00 24.33 92 TYR D C 1
ATOM 8220 O O . TYR D 1 92 ? 19.696 24.608 133.753 1.00 22.88 92 TYR D O 1
ATOM 8229 N N . HIS D 1 93 ? 20.125 23.739 135.804 1.00 24.53 93 HIS D N 1
ATOM 8230 C CA . HIS D 1 93 ? 20.019 22.366 135.422 1.00 23.05 93 HIS D CA 1
ATOM 8231 C C . HIS D 1 93 ? 18.695 21.781 135.824 1.00 23.22 93 HIS D C 1
ATOM 8232 O O . HIS D 1 93 ? 17.961 22.366 136.637 1.00 22.56 93 HIS D O 1
ATOM 8239 N N . GLY D 1 94 ? 18.457 20.581 135.305 1.00 23.84 94 GLY D N 1
ATOM 8240 C CA . GLY D 1 94 ? 17.237 19.818 135.499 1.00 24.84 94 GLY D CA 1
ATOM 8241 C C . GLY D 1 94 ? 17.073 19.145 136.864 1.00 23.57 94 GLY D C 1
ATOM 8242 O O . GLY D 1 94 ? 17.971 19.032 137.619 1.00 19.76 94 GLY D O 1
ATOM 8243 N N . TYR D 1 95 ? 15.878 18.641 137.110 1.00 26.62 95 TYR D N 1
ATOM 8244 C CA . TYR D 1 95 ? 15.479 18.226 138.416 1.00 25.49 95 TYR D CA 1
ATOM 8245 C C . TYR D 1 95 ? 16.284 17.008 138.812 1.00 26.61 95 TYR D C 1
ATOM 8246 O O . TYR D 1 95 ? 16.309 16.026 138.090 1.00 26.61 95 TYR D O 1
ATOM 8255 N N . SER D 1 96 ? 17.009 17.134 139.918 1.00 24.74 96 SER D N 1
ATOM 8256 C CA . SER D 1 96 ? 17.899 16.084 140.508 1.00 24.12 96 SER D CA 1
ATOM 8257 C C . SER D 1 96 ? 19.316 16.069 139.968 1.00 22.66 96 SER D C 1
ATOM 8258 O O . SER D 1 96 ? 20.131 15.274 140.426 1.00 21.13 96 SER D O 1
ATOM 8261 N N . GLY D 1 97 ? 19.608 16.947 138.985 1.00 24.62 97 GLY D N 1
ATOM 8262 C CA . GLY D 1 97 ? 20.902 17.055 138.341 1.00 20.05 97 GLY D CA 1
ATOM 8263 C C . GLY D 1 97 ? 21.876 17.933 139.144 1.00 23.80 97 GLY D C 1
ATOM 8264 O O . GLY D 1 97 ? 21.769 18.024 140.372 1.00 22.48 97 GLY D O 1
ATOM 8265 N N . ASN D 1 98 ? 22.838 18.565 138.435 1.00 21.80 98 ASN D N 1
ATOM 8266 C CA . ASN D 1 98 ? 23.963 19.235 139.049 1.00 24.21 98 ASN D CA 1
ATOM 8267 C C . ASN D 1 98 ? 24.645 20.106 137.983 1.00 21.12 98 ASN D C 1
ATOM 8268 O O . ASN D 1 98 ? 24.227 20.167 136.838 1.00 23.51 98 ASN D O 1
ATOM 8273 N N . ARG D 1 99 ? 25.672 20.778 138.416 1.00 20.21 99 ARG D N 1
ATOM 8274 C CA . ARG D 1 99 ? 26.481 21.643 137.582 1.00 24.07 99 ARG D CA 1
ATOM 8275 C C . ARG D 1 99 ? 27.151 20.973 136.353 1.00 26.91 99 ARG D C 1
ATOM 8276 O O . ARG D 1 99 ? 27.641 21.670 135.475 1.00 35.59 99 ARG D O 1
ATOM 8284 N N . GLY D 1 100 ? 27.191 19.642 136.277 1.00 31.00 100 GLY D N 1
ATOM 8285 C CA . GLY D 1 100 ? 27.688 18.952 135.073 1.00 29.54 100 GLY D CA 1
ATOM 8286 C C . GLY D 1 100 ? 29.196 18.993 135.045 1.00 31.17 100 GLY D C 1
ATOM 8287 O O . GLY D 1 100 ? 29.828 19.120 136.092 1.00 28.36 100 GLY D O 1
ATOM 8288 N N . TYR D 1 101 ? 29.750 18.928 133.836 1.00 33.26 101 TYR D N 1
ATOM 8289 C CA . TYR D 1 101 ? 31.177 18.878 133.593 1.00 33.39 101 TYR D CA 1
ATOM 8290 C C . TYR D 1 101 ? 31.620 20.123 132.828 1.00 30.61 101 TYR D C 1
ATOM 8291 O O . TYR D 1 101 ? 30.857 20.681 132.088 1.00 27.90 101 TYR D O 1
ATOM 8300 N N . PRO D 1 102 ? 32.854 20.605 133.050 1.00 31.92 102 PRO D N 1
ATOM 8301 C CA . PRO D 1 102 ? 33.270 21.843 132.340 1.00 31.45 102 PRO D CA 1
ATOM 8302 C C . PRO D 1 102 ? 33.167 21.785 130.814 1.00 30.99 102 PRO D C 1
ATOM 8303 O O . PRO D 1 102 ? 32.765 22.777 130.189 1.00 32.74 102 PRO D O 1
ATOM 8307 N N . ASN D 1 103 ? 33.438 20.625 130.214 1.00 31.35 103 ASN D N 1
ATOM 8308 C CA . ASN D 1 103 ? 33.346 20.479 128.706 1.00 31.54 103 ASN D CA 1
ATOM 8309 C C . ASN D 1 103 ? 31.962 20.816 128.131 1.00 31.06 103 ASN D C 1
ATOM 8310 O O . ASN D 1 103 ? 31.869 21.195 126.988 1.00 29.08 103 ASN D O 1
ATOM 8315 N N . GLU D 1 104 ? 30.903 20.798 128.929 1.00 30.51 104 GLU D N 1
ATOM 8316 C CA . GLU D 1 104 ? 29.574 21.166 128.380 1.00 33.22 104 GLU D CA 1
ATOM 8317 C C . GLU D 1 104 ? 29.415 22.664 128.174 1.00 32.13 104 GLU D C 1
ATOM 8318 O O . GLU D 1 104 ? 28.454 23.077 127.582 1.00 33.72 104 GLU D O 1
ATOM 8324 N N . LEU D 1 105 ? 30.341 23.483 128.685 1.00 31.78 105 LEU D N 1
ATOM 8325 C CA . LEU D 1 105 ? 30.328 24.918 128.461 1.00 31.60 105 LEU D CA 1
ATOM 8326 C C . LEU D 1 105 ? 31.361 25.367 127.427 1.00 32.22 105 LEU D C 1
ATOM 8327 O O . LEU D 1 105 ? 31.548 26.560 127.178 1.00 28.56 105 LEU D O 1
ATOM 8332 N N . LEU D 1 106 ? 31.994 24.398 126.780 1.00 33.89 106 LEU D N 1
ATOM 8333 C CA . LEU D 1 106 ? 33.007 24.663 125.781 1.00 31.42 106 LEU D CA 1
ATOM 8334 C C . LEU D 1 106 ? 32.491 25.484 124.604 1.00 29.78 106 LEU D C 1
ATOM 8335 O O . LEU D 1 106 ? 33.164 26.433 124.177 1.00 27.87 106 LEU D O 1
ATOM 8340 N N . GLN D 1 107 ? 31.322 25.138 124.077 1.00 29.92 107 GLN D N 1
ATOM 8341 C CA . GLN D 1 107 ? 30.680 25.920 123.012 1.00 36.12 107 GLN D CA 1
ATOM 8342 C C . GLN D 1 107 ? 30.602 27.439 123.208 1.00 34.33 107 GLN D C 1
ATOM 8343 O O . GLN D 1 107 ? 30.860 28.194 122.263 1.00 32.69 107 GLN D O 1
ATOM 8349 N N . TRP D 1 108 ? 30.274 27.879 124.426 1.00 31.69 108 TRP D N 1
ATOM 8350 C CA . TRP D 1 108 ? 30.184 29.317 124.737 1.00 29.14 108 TRP D CA 1
ATOM 8351 C C . TRP D 1 108 ? 31.563 29.956 124.757 1.00 29.85 108 TRP D C 1
ATOM 8352 O O . TRP D 1 108 ? 31.723 31.027 124.229 1.00 32.90 108 TRP D O 1
ATOM 8363 N N . ALA D 1 109 ? 32.570 29.280 125.291 1.00 27.37 109 ALA D N 1
ATOM 8364 C CA . ALA D 1 109 ? 33.946 29.839 125.270 1.00 31.26 109 ALA D CA 1
ATOM 8365 C C . ALA D 1 109 ? 34.568 29.980 123.884 1.00 33.08 109 ALA D C 1
ATOM 8366 O O . ALA D 1 109 ? 35.385 30.894 123.629 1.00 37.19 109 ALA D O 1
ATOM 8368 N N . SER D 1 110 ? 34.235 29.053 122.996 1.00 32.42 110 SER D N 1
ATOM 8369 C CA . SER D 1 110 ? 34.761 29.067 121.650 1.00 32.94 110 SER D CA 1
ATOM 8370 C C . SER D 1 110 ? 34.040 30.188 120.832 1.00 33.12 110 SER D C 1
ATOM 8371 O O . SER D 1 110 ? 34.645 30.749 119.955 1.00 32.98 110 SER D O 1
ATOM 8374 N N . MET D 1 111 ? 32.808 30.566 121.211 1.00 29.84 111 MET D N 1
ATOM 8375 C CA . MET D 1 111 ? 32.166 31.826 120.758 1.00 31.99 111 MET D CA 1
ATOM 8376 C C . MET D 1 111 ? 32.718 33.119 121.405 1.00 31.76 111 MET D C 1
ATOM 8377 O O . MET D 1 111 ? 32.179 34.183 121.164 1.00 33.13 111 MET D O 1
ATOM 8382 N N . GLY D 1 112 ? 33.763 33.031 122.229 1.00 31.35 112 GLY D N 1
ATOM 8383 C CA . GLY D 1 112 ? 34.394 34.210 122.864 1.00 30.31 112 GLY D CA 1
ATOM 8384 C C . GLY D 1 112 ? 33.659 34.737 124.109 1.00 31.31 112 GLY D C 1
ATOM 8385 O O . GLY D 1 112 ? 33.879 35.856 124.502 1.00 32.07 112 GLY D O 1
ATOM 8386 N N . MET D 1 113 ? 32.838 33.892 124.743 1.00 30.97 113 MET D N 1
ATOM 8387 C CA . MET D 1 113 ? 31.991 34.233 125.886 1.00 28.56 113 MET D CA 1
ATOM 8388 C C . MET D 1 113 ? 32.380 33.472 127.144 1.00 27.41 113 MET D C 1
ATOM 8389 O O . MET D 1 113 ? 33.004 32.427 127.043 1.00 27.61 113 MET D O 1
ATOM 8394 N N . ALA D 1 114 ? 32.028 34.026 128.316 1.00 23.24 114 ALA D N 1
ATOM 8395 C CA . ALA D 1 114 ? 32.155 33.316 129.567 1.00 23.81 114 ALA D CA 1
ATOM 8396 C C . ALA D 1 114 ? 30.906 32.511 129.799 1.00 23.98 114 ALA D C 1
ATOM 8397 O O . ALA D 1 114 ? 29.845 32.811 129.213 1.00 22.46 114 ALA D O 1
ATOM 8399 N N . ALA D 1 115 ? 30.991 31.553 130.709 1.00 24.02 115 ALA D N 1
ATOM 8400 C CA . ALA D 1 115 ? 29.786 30.811 131.122 1.00 24.74 115 ALA D CA 1
ATOM 8401 C C . ALA D 1 115 ? 29.885 30.223 132.519 1.00 27.43 115 ALA D C 1
ATOM 8402 O O . ALA D 1 115 ? 30.973 29.874 133.001 1.00 30.28 115 ALA D O 1
ATOM 8404 N N . LEU D 1 116 ? 28.721 30.087 133.140 1.00 24.94 116 LEU D N 1
ATOM 8405 C CA . LEU D 1 116 ? 28.590 29.598 134.485 1.00 25.71 116 LEU D CA 1
ATOM 8406 C C . LEU D 1 116 ? 27.464 28.572 134.608 1.00 24.83 116 LEU D C 1
ATOM 8407 O O . LEU D 1 116 ? 26.298 28.870 134.311 1.00 25.14 116 LEU D O 1
ATOM 8412 N N . ALA D 1 117 ? 27.814 27.430 135.153 1.00 24.61 117 ALA D N 1
ATOM 8413 C CA . ALA D 1 117 ? 26.874 26.345 135.503 1.00 28.24 117 ALA D CA 1
ATOM 8414 C C . ALA D 1 117 ? 26.916 26.110 137.021 1.00 26.57 117 ALA D C 1
ATOM 8415 O O . ALA D 1 117 ? 27.977 25.875 137.521 1.00 29.46 117 ALA D O 1
ATOM 8417 N N . ILE D 1 118 ? 25.769 26.203 137.713 1.00 25.11 118 ILE D N 1
ATOM 8418 C CA . ILE D 1 118 ? 25.635 25.988 139.143 1.00 28.30 118 ILE D CA 1
ATOM 8419 C C . ILE D 1 118 ? 24.808 24.750 139.489 1.00 28.21 118 ILE D C 1
ATOM 8420 O O . ILE D 1 118 ? 23.998 24.315 138.703 1.00 27.41 118 ILE D O 1
ATOM 8425 N N . ASP D 1 119 ? 25.097 24.176 140.659 1.00 30.56 119 ASP D N 1
ATOM 8426 C CA . ASP D 1 119 ? 24.191 23.243 141.331 1.00 32.39 119 ASP D CA 1
ATOM 8427 C C . ASP D 1 119 ? 22.952 23.983 141.887 1.00 35.36 119 ASP D C 1
ATOM 8428 O O . ASP D 1 119 ? 23.068 25.090 142.467 1.00 41.83 119 ASP D O 1
ATOM 8433 N N . VAL D 1 120 ? 21.786 23.331 141.766 1.00 32.81 120 VAL D N 1
ATOM 8434 C CA . VAL D 1 120 ? 20.618 23.629 142.559 1.00 30.84 120 VAL D CA 1
ATOM 8435 C C . VAL D 1 120 ? 20.749 22.872 143.909 1.00 30.80 120 VAL D C 1
ATOM 8436 O O . VAL D 1 120 ? 21.008 21.647 143.941 1.00 25.94 120 VAL D O 1
ATOM 8440 N N . ARG D 1 121 ? 20.534 23.630 144.983 1.00 25.89 121 ARG D N 1
ATOM 8441 C CA . ARG D 1 121 ? 20.667 23.195 146.365 1.00 25.67 121 ARG D CA 1
ATOM 8442 C C . ARG D 1 121 ? 19.898 21.904 146.771 1.00 24.90 121 ARG D C 1
ATOM 8443 O O . ARG D 1 121 ? 18.712 21.677 146.417 1.00 29.63 121 ARG D O 1
ATOM 8451 N N . GLY D 1 122 ? 20.643 20.982 147.374 1.00 24.30 122 GLY D N 1
ATOM 8452 C CA . GLY D 1 122 ? 20.100 19.729 147.777 1.00 24.71 122 GLY D CA 1
ATOM 8453 C C . GLY D 1 122 ? 19.990 18.663 146.715 1.00 23.74 122 GLY D C 1
ATOM 8454 O O . GLY D 1 122 ? 19.615 17.542 147.084 1.00 24.84 122 GLY D O 1
ATOM 8455 N N . GLN D 1 123 ? 20.332 18.949 145.444 1.00 21.78 123 GLN D N 1
ATOM 8456 C CA . GLN D 1 123 ? 20.091 17.977 144.345 1.00 22.05 123 GLN D CA 1
ATOM 8457 C C . GLN D 1 123 ? 21.368 17.154 144.157 1.00 22.77 123 GLN D C 1
ATOM 8458 O O . GLN D 1 123 ? 22.113 17.063 145.087 1.00 22.06 123 GLN D O 1
ATOM 8464 N N . GLY D 1 124 ? 21.571 16.496 143.029 1.00 24.25 124 GLY D N 1
ATOM 8465 C CA . GLY D 1 124 ? 22.601 15.454 142.896 1.00 23.67 124 GLY D CA 1
ATOM 8466 C C . GLY D 1 124 ? 24.014 15.927 142.669 1.00 24.30 124 GLY D C 1
ATOM 8467 O O . GLY D 1 124 ? 24.712 15.384 141.856 1.00 25.32 124 GLY D O 1
ATOM 8468 N N . GLY D 1 125 ? 24.447 16.933 143.412 1.00 25.29 125 GLY D N 1
ATOM 8469 C CA . GLY D 1 125 ? 25.823 17.419 143.390 1.00 25.63 125 GLY D CA 1
ATOM 8470 C C . GLY D 1 125 ? 26.384 17.653 144.761 1.00 22.62 125 GLY D C 1
ATOM 8471 O O . GLY D 1 125 ? 25.912 17.060 145.737 1.00 27.67 125 GLY D O 1
ATOM 8472 N N . VAL D 1 126 ? 27.425 18.469 144.870 1.00 22.05 126 VAL D N 1
ATOM 8473 C CA . VAL D 1 126 ? 28.054 18.694 146.154 1.00 23.54 126 VAL D CA 1
ATOM 8474 C C . VAL D 1 126 ? 27.451 19.793 147.013 1.00 25.56 126 VAL D C 1
ATOM 8475 O O . VAL D 1 126 ? 27.955 20.042 148.111 1.00 27.40 126 VAL D O 1
ATOM 8479 N N . THR D 1 127 ? 26.390 20.461 146.521 1.00 23.40 127 THR D N 1
ATOM 8480 C CA . THR D 1 127 ? 25.756 21.616 147.192 1.00 21.41 127 THR D CA 1
ATOM 8481 C C . THR D 1 127 ? 24.613 21.126 148.068 1.00 22.22 127 THR D C 1
ATOM 8482 O O . THR D 1 127 ? 23.617 20.594 147.548 1.00 24.57 127 THR D O 1
ATOM 8486 N N . PRO D 1 128 ? 24.725 21.315 149.393 1.00 21.63 128 PRO D N 1
ATOM 8487 C CA . PRO D 1 128 ? 23.667 20.847 150.290 1.00 24.05 128 PRO D CA 1
ATOM 8488 C C . PRO D 1 128 ? 22.559 21.902 150.256 1.00 27.29 128 PRO D C 1
ATOM 8489 O O . PRO D 1 128 ? 22.678 22.871 149.491 1.00 30.30 128 PRO D O 1
ATOM 8493 N N . ASP D 1 129 ? 21.519 21.678 151.042 1.00 30.96 129 ASP D N 1
ATOM 8494 C CA . ASP D 1 129 ? 20.388 22.591 151.266 1.00 31.89 129 ASP D CA 1
ATOM 8495 C C . ASP D 1 129 ? 20.286 22.893 152.753 1.00 35.01 129 ASP D C 1
ATOM 8496 O O . ASP D 1 129 ? 19.709 22.110 153.528 1.00 33.88 129 ASP D O 1
ATOM 8501 N N . ARG D 1 130 ? 20.755 24.069 153.147 1.00 34.60 130 ARG D N 1
ATOM 8502 C CA . ARG D 1 130 ? 20.717 24.432 154.540 1.00 34.61 130 ARG D CA 1
ATOM 8503 C C . ARG D 1 130 ? 19.396 25.060 155.050 1.00 34.40 130 ARG D C 1
ATOM 8504 O O . ARG D 1 130 ? 19.274 25.251 156.234 1.00 40.21 130 ARG D O 1
ATOM 8512 N N . ALA D 1 131 ? 18.427 25.375 154.192 1.00 33.29 131 ALA D N 1
ATOM 8513 C CA . ALA D 1 131 ? 17.115 25.801 154.653 1.00 32.46 131 ALA D CA 1
ATOM 8514 C C . ALA D 1 131 ? 16.500 24.719 155.566 1.00 35.10 131 ALA D C 1
ATOM 8515 O O . ALA D 1 131 ? 16.793 23.539 155.419 1.00 27.71 131 ALA D O 1
ATOM 8517 N N . GLU D 1 132 ? 15.685 25.177 156.521 1.00 35.29 132 GLU D N 1
ATOM 8518 C CA . GLU D 1 132 ? 14.932 24.337 157.461 1.00 36.28 132 GLU D CA 1
ATOM 8519 C C . GLU D 1 132 ? 13.483 24.479 157.069 1.00 29.67 132 GLU D C 1
ATOM 8520 O O . GLU D 1 132 ? 13.049 25.569 156.708 1.00 28.02 132 GLU D O 1
ATOM 8526 N N . TYR D 1 133 ? 12.749 23.381 157.119 1.00 27.24 133 TYR D N 1
ATOM 8527 C CA . TYR D 1 133 ? 11.349 23.369 156.716 1.00 25.38 133 TYR D CA 1
ATOM 8528 C C . TYR D 1 133 ? 10.518 22.968 157.919 1.00 24.50 133 TYR D C 1
ATOM 8529 O O . TYR D 1 133 ? 11.003 22.220 158.744 1.00 24.18 133 TYR D O 1
ATOM 8538 N N . PRO D 1 134 ? 9.242 23.426 157.977 1.00 25.89 134 PRO D N 1
ATOM 8539 C CA . PRO D 1 134 ? 8.407 23.211 159.155 1.00 27.49 134 PRO D CA 1
ATOM 8540 C C . PRO D 1 134 ? 7.904 21.763 159.356 1.00 26.67 134 PRO D C 1
ATOM 8541 O O . PRO D 1 134 ? 7.504 21.422 160.442 1.00 25.93 134 PRO D O 1
ATOM 8545 N N . GLN D 1 135 ? 7.890 20.967 158.293 1.00 27.92 135 GLN D N 1
ATOM 8546 C CA . GLN D 1 135 ? 7.283 19.624 158.279 1.00 27.80 135 GLN D CA 1
ATOM 8547 C C . GLN D 1 135 ? 8.154 18.707 157.450 1.00 26.94 135 GLN D C 1
ATOM 8548 O O . GLN D 1 135 ? 9.202 19.130 156.901 1.00 27.65 135 GLN D O 1
ATOM 8554 N N . GLY D 1 136 ? 7.707 17.462 157.287 1.00 29.12 136 GLY D N 1
ATOM 8555 C CA . GLY D 1 136 ? 8.421 16.561 156.384 1.00 31.73 136 GLY D CA 1
ATOM 8556 C C . GLY D 1 136 ? 7.926 16.776 154.981 1.00 33.46 136 GLY D C 1
ATOM 8557 O O . GLY D 1 136 ? 7.286 17.814 154.680 1.00 33.25 136 GLY D O 1
ATOM 8558 N N . GLY D 1 137 ? 8.160 15.771 154.135 1.00 29.31 137 GLY D N 1
ATOM 8559 C CA . GLY D 1 137 ? 7.587 15.793 152.808 1.00 28.63 137 GLY D CA 1
ATOM 8560 C C . GLY D 1 137 ? 7.685 14.464 152.098 1.00 28.98 137 GLY D C 1
ATOM 8561 O O . GLY D 1 137 ? 8.184 13.457 152.640 1.00 28.91 137 GLY D O 1
ATOM 8562 N N . ILE D 1 138 ? 7.244 14.521 150.860 1.00 24.71 138 ILE D N 1
ATOM 8563 C CA . ILE D 1 138 ? 7.426 13.482 149.833 1.00 24.95 138 ILE D CA 1
ATOM 8564 C C . ILE D 1 138 ? 8.893 13.416 149.365 1.00 26.24 138 ILE D C 1
ATOM 8565 O O . ILE D 1 138 ? 9.586 14.450 149.325 1.00 21.98 138 ILE D O 1
ATOM 8570 N N . PRO D 1 139 ? 9.380 12.194 148.980 1.00 30.53 139 PRO D N 1
ATOM 8571 C CA . PRO D 1 139 ? 10.766 12.107 148.474 1.00 30.85 139 PRO D CA 1
ATOM 8572 C C . PRO D 1 139 ? 10.971 13.075 147.324 1.00 30.69 139 PRO D C 1
ATOM 8573 O O . PRO D 1 139 ? 10.111 13.202 146.497 1.00 26.10 139 PRO D O 1
ATOM 8577 N N . GLY D 1 140 ? 12.093 13.797 147.337 1.00 30.81 140 GLY D N 1
ATOM 8578 C CA . GLY D 1 140 ? 12.324 14.924 146.425 1.00 31.97 140 GLY D CA 1
ATOM 8579 C C . GLY D 1 140 ? 12.238 16.295 147.127 1.00 27.83 140 GLY D C 1
ATOM 8580 O O . GLY D 1 140 ? 12.421 16.362 148.342 1.00 28.90 140 GLY D O 1
ATOM 8581 N N . TRP D 1 141 ? 11.935 17.351 146.360 1.00 21.62 141 TRP D N 1
ATOM 8582 C CA . TRP D 1 141 ? 12.058 18.729 146.845 1.00 23.86 141 TRP D CA 1
ATOM 8583 C C . TRP D 1 141 ? 10.843 19.614 146.618 1.00 24.23 141 TRP D C 1
ATOM 8584 O O . TRP D 1 141 ? 10.715 20.643 147.294 1.00 22.36 141 TRP D O 1
ATOM 8595 N N . MET D 1 142 ? 9.919 19.160 145.784 1.00 22.54 142 MET D N 1
ATOM 8596 C CA . MET D 1 142 ? 8.765 19.957 145.373 1.00 26.91 142 MET D CA 1
ATOM 8597 C C . MET D 1 142 ? 7.762 20.204 146.502 1.00 27.59 142 MET D C 1
ATOM 8598 O O . MET D 1 142 ? 6.859 21.047 146.327 1.00 26.75 142 MET D O 1
ATOM 8603 N N . THR D 1 143 ? 7.819 19.407 147.585 1.00 24.17 143 THR D N 1
ATOM 8604 C CA . THR D 1 143 ? 6.822 19.562 148.622 1.00 25.58 143 THR D CA 1
ATOM 8605 C C . THR D 1 143 ? 7.364 20.177 149.876 1.00 25.42 143 THR D C 1
ATOM 8606 O O . THR D 1 143 ? 6.598 20.391 150.791 1.00 26.47 143 THR D O 1
ATOM 8610 N N . LEU D 1 144 ? 8.645 20.505 149.927 1.00 22.65 144 LEU D N 1
ATOM 8611 C CA . LEU D 1 144 ? 9.184 21.045 151.149 1.00 24.60 144 LEU D CA 1
ATOM 8612 C C . LEU D 1 144 ? 8.698 22.439 151.354 1.00 23.07 144 LEU D C 1
ATOM 8613 O O . LEU D 1 144 ? 8.923 23.321 150.500 1.00 21.73 144 LEU D O 1
ATOM 8618 N N . GLY D 1 145 ? 8.060 22.647 152.510 1.00 23.16 145 GLY D N 1
ATOM 8619 C CA . GLY D 1 145 ? 7.596 23.961 152.919 1.00 22.83 145 GLY D CA 1
ATOM 8620 C C . GLY D 1 145 ? 6.404 24.386 152.103 1.00 25.21 145 GLY D C 1
ATOM 8621 O O . GLY D 1 145 ? 6.093 25.579 151.995 1.00 29.13 145 GLY D O 1
ATOM 8622 N N . ILE D 1 146 ? 5.664 23.437 151.560 1.00 24.87 146 ILE D N 1
ATOM 8623 C CA . ILE D 1 146 ? 4.674 23.802 150.575 1.00 24.00 146 ILE D CA 1
ATOM 8624 C C . ILE D 1 146 ? 3.518 24.592 151.139 1.00 28.11 146 ILE D C 1
ATOM 8625 O O . ILE D 1 146 ? 2.722 25.147 150.348 1.00 29.22 146 ILE D O 1
ATOM 8630 N N . LEU D 1 147 ? 3.352 24.596 152.464 1.00 29.52 147 LEU D N 1
ATOM 8631 C CA . LEU D 1 147 ? 2.213 25.319 153.067 1.00 34.85 147 LEU D CA 1
ATOM 8632 C C . LEU D 1 147 ? 2.429 26.808 153.316 1.00 35.56 147 LEU D C 1
ATOM 8633 O O . LEU D 1 147 ? 1.500 27.519 153.704 1.00 36.92 147 LEU D O 1
ATOM 8638 N N . ASP D 1 148 ? 3.620 27.296 153.041 1.00 37.33 148 ASP D N 1
ATOM 8639 C CA . ASP D 1 148 ? 3.903 28.701 153.220 1.00 39.11 148 ASP D CA 1
ATOM 8640 C C . ASP D 1 148 ? 5.033 29.101 152.255 1.00 31.26 148 ASP D C 1
ATOM 8641 O O . ASP D 1 148 ? 6.157 28.551 152.347 1.00 27.15 148 ASP D O 1
ATOM 8646 N N . PRO D 1 149 ? 4.740 30.065 151.356 1.00 28.31 149 PRO D N 1
ATOM 8647 C CA . PRO D 1 149 ? 5.731 30.507 150.355 1.00 28.39 149 PRO D CA 1
ATOM 8648 C C . PRO D 1 149 ? 7.010 31.068 150.931 1.00 27.39 149 PRO D C 1
ATOM 8649 O O . PRO D 1 149 ? 8.057 30.940 150.329 1.00 25.59 149 PRO D O 1
ATOM 8653 N N . ALA D 1 150 ? 6.915 31.711 152.089 1.00 28.44 150 ALA D N 1
ATOM 8654 C CA . ALA D 1 150 ? 8.060 32.156 152.807 1.00 29.25 150 ALA D CA 1
ATOM 8655 C C . ALA D 1 150 ? 9.068 31.008 153.158 1.00 30.73 150 ALA D C 1
ATOM 8656 O O . ALA D 1 150 ? 10.276 31.247 153.290 1.00 28.34 150 ALA D O 1
ATOM 8658 N N . SER D 1 151 ? 8.581 29.780 153.286 1.00 26.82 151 SER D N 1
ATOM 8659 C CA . SER D 1 151 ? 9.426 28.623 153.682 1.00 31.32 151 SER D CA 1
ATOM 8660 C C . SER D 1 151 ? 9.588 27.571 152.528 1.00 28.87 151 SER D C 1
ATOM 8661 O O . SER D 1 151 ? 10.304 26.554 152.690 1.00 31.62 151 SER D O 1
ATOM 8664 N N . TYR D 1 152 ? 8.972 27.831 151.381 1.00 24.63 152 TYR D N 1
ATOM 8665 C CA . TYR D 1 152 ? 8.967 26.884 150.257 1.00 25.20 152 TYR D CA 1
ATOM 8666 C C . TYR D 1 152 ? 10.363 26.638 149.661 1.00 23.79 152 TYR D C 1
ATOM 8667 O O . TYR D 1 152 ? 11.306 27.526 149.669 1.00 22.08 152 TYR D O 1
ATOM 8676 N N . TYR D 1 153 ? 10.569 25.390 149.273 1.00 25.45 153 TYR D N 1
ATOM 8677 C CA . TYR D 1 153 ? 11.868 24.972 148.678 1.00 21.81 153 TYR D CA 1
ATOM 8678 C C . TYR D 1 153 ? 12.440 25.945 147.663 1.00 21.16 153 TYR D C 1
ATOM 8679 O O . TYR D 1 153 ? 13.529 26.409 147.819 1.00 23.94 153 TYR D O 1
ATOM 8688 N N . TYR D 1 154 ? 11.660 26.295 146.672 1.00 23.39 154 TYR D N 1
ATOM 8689 C CA . TYR D 1 154 ? 12.096 27.162 145.581 1.00 24.12 154 TYR D CA 1
ATOM 8690 C C . TYR D 1 154 ? 12.340 28.652 145.860 1.00 25.14 154 TYR D C 1
ATOM 8691 O O . TYR D 1 154 ? 12.888 29.299 144.986 1.00 22.84 154 TYR D O 1
ATOM 8700 N N . LYS D 1 155 ? 12.034 29.190 147.056 1.00 23.48 155 LYS D N 1
ATOM 8701 C CA . LYS D 1 155 ? 12.446 30.576 147.381 1.00 24.90 155 LYS D CA 1
ATOM 8702 C C . LYS D 1 155 ? 13.911 30.744 147.451 1.00 25.06 155 LYS D C 1
ATOM 8703 O O . LYS D 1 155 ? 14.473 31.571 146.740 1.00 26.13 155 LYS D O 1
ATOM 8709 N N . GLN D 1 156 ? 14.556 29.980 148.317 1.00 23.92 156 GLN D N 1
ATOM 8710 C CA . GLN D 1 156 ? 16.012 30.038 148.356 1.00 26.12 156 GLN D CA 1
ATOM 8711 C C . GLN D 1 156 ? 16.646 29.573 147.044 1.00 24.03 156 GLN D C 1
ATOM 8712 O O . GLN D 1 156 ? 17.724 30.065 146.705 1.00 23.45 156 GLN D O 1
ATOM 8718 N N . VAL D 1 157 ? 16.012 28.658 146.311 1.00 23.02 157 VAL D N 1
ATOM 8719 C CA . VAL D 1 157 ? 16.534 28.304 144.971 1.00 22.75 157 VAL D CA 1
ATOM 8720 C C . VAL D 1 157 ? 16.470 29.477 143.997 1.00 20.31 157 VAL D C 1
ATOM 8721 O O . VAL D 1 157 ? 17.405 29.686 143.213 1.00 22.70 157 VAL D O 1
ATOM 8725 N N . TYR D 1 158 ? 15.389 30.233 144.007 1.00 20.95 158 TYR D N 1
ATOM 8726 C CA . TYR D 1 158 ? 15.253 31.325 143.033 1.00 22.11 158 TYR D CA 1
ATOM 8727 C C . TYR D 1 158 ? 16.277 32.400 143.381 1.00 24.50 158 TYR D C 1
ATOM 8728 O O . TYR D 1 158 ? 16.889 32.975 142.479 1.00 20.22 158 TYR D O 1
ATOM 8737 N N . LEU D 1 159 ? 16.535 32.580 144.687 1.00 25.48 159 LEU D N 1
ATOM 8738 C CA . LEU D 1 159 ? 17.527 33.518 145.138 1.00 27.18 159 LEU D CA 1
ATOM 8739 C C . LEU D 1 159 ? 18.939 33.092 144.823 1.00 29.53 159 LEU D C 1
ATOM 8740 O O . LEU D 1 159 ? 19.751 33.939 144.534 1.00 28.22 159 LEU D O 1
ATOM 8745 N N . ASP D 1 160 ? 19.265 31.796 144.914 1.00 31.74 160 ASP D N 1
ATOM 8746 C CA . ASP D 1 160 ? 20.622 31.356 144.514 1.00 31.95 160 ASP D CA 1
ATOM 8747 C C . ASP D 1 160 ? 20.832 31.630 143.002 1.00 28.25 160 ASP D C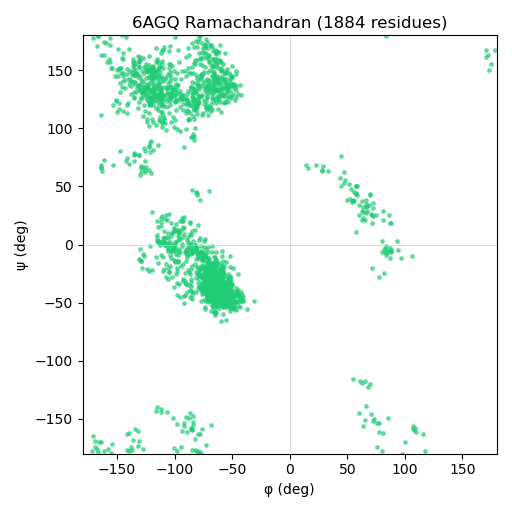 1
ATOM 8748 O O . ASP D 1 160 ? 21.889 32.070 142.579 1.00 28.45 160 ASP D O 1
ATOM 8753 N N . CYS D 1 161 ? 19.812 31.336 142.190 1.00 29.49 161 CYS D N 1
ATOM 8754 C CA . CYS D 1 161 ? 19.816 31.689 140.756 1.00 30.25 161 CYS D CA 1
ATOM 8755 C C . CYS D 1 161 ? 20.072 33.172 140.431 1.00 31.63 161 CYS D C 1
ATOM 8756 O O . CYS D 1 161 ? 20.741 33.481 139.448 1.00 30.24 161 CYS D O 1
ATOM 8759 N N . ILE D 1 162 ? 19.533 34.078 141.256 1.00 29.07 162 ILE D N 1
ATOM 8760 C CA . ILE D 1 162 ? 19.792 35.514 141.156 1.00 29.70 162 ILE D CA 1
ATOM 8761 C C . ILE D 1 162 ? 21.181 35.825 141.602 1.00 25.99 162 ILE D C 1
ATOM 8762 O O . ILE D 1 162 ? 21.857 36.666 141.005 1.00 27.50 162 ILE D O 1
ATOM 8767 N N . ARG D 1 163 ? 21.617 35.186 142.674 1.00 27.15 163 ARG D N 1
ATOM 8768 C CA . ARG D 1 163 ? 22.992 35.378 143.150 1.00 28.89 163 ARG D CA 1
ATOM 8769 C C . ARG D 1 163 ? 24.110 34.868 142.222 1.00 23.91 163 ARG D C 1
ATOM 8770 O O . ARG D 1 163 ? 25.292 35.276 142.353 1.00 24.47 163 ARG D O 1
ATOM 8778 N N . ALA D 1 164 ? 23.776 33.915 141.366 1.00 22.54 164 ALA D N 1
ATOM 8779 C CA . ALA D 1 164 ? 24.692 33.472 140.275 1.00 22.18 164 ALA D CA 1
ATOM 8780 C C . ALA D 1 164 ? 24.953 34.638 139.306 1.00 25.04 164 ALA D C 1
ATOM 8781 O O . ALA D 1 164 ? 26.033 34.771 138.771 1.00 25.41 164 ALA D O 1
ATOM 8783 N N . LEU D 1 165 ? 23.924 35.450 139.045 1.00 26.32 165 LEU D N 1
ATOM 8784 C CA . LEU D 1 165 ? 24.058 36.619 138.220 1.00 28.87 165 LEU D CA 1
ATOM 8785 C C . LEU D 1 165 ? 24.911 37.675 138.911 1.00 30.51 165 LEU D C 1
ATOM 8786 O O . LEU D 1 165 ? 25.661 38.380 138.235 1.00 26.93 165 LEU D O 1
ATOM 8791 N N . ASP D 1 166 ? 24.781 37.796 140.234 1.00 30.07 166 ASP D N 1
ATOM 8792 C CA . ASP D 1 166 ? 25.656 38.679 141.014 1.00 31.66 166 ASP D CA 1
ATOM 8793 C C . ASP D 1 166 ? 27.018 38.092 140.960 1.00 28.28 166 ASP D C 1
ATOM 8794 O O . ASP D 1 166 ? 27.976 38.851 140.868 1.00 30.73 166 ASP D O 1
ATOM 8799 N N . PHE D 1 167 ? 27.168 36.772 141.044 1.00 26.67 167 PHE D N 1
ATOM 8800 C CA . PHE D 1 167 ? 28.551 36.236 140.931 1.00 27.11 167 PHE D CA 1
ATOM 8801 C C . PHE D 1 167 ? 29.162 36.674 139.586 1.00 27.35 167 PHE D C 1
ATOM 8802 O O . PHE D 1 167 ? 30.268 37.194 139.560 1.00 28.40 167 PHE D O 1
ATOM 8810 N N . VAL D 1 168 ? 28.470 36.485 138.484 1.00 27.24 168 VAL D N 1
ATOM 8811 C CA . VAL D 1 168 ? 29.111 36.840 137.195 1.00 31.24 168 VAL D CA 1
ATOM 8812 C C . VAL D 1 168 ? 29.380 38.330 137.041 1.00 31.32 168 VAL D C 1
ATOM 8813 O O . VAL D 1 168 ? 30.470 38.659 136.639 1.00 29.34 168 VAL D O 1
ATOM 8817 N N . CYS D 1 169 ? 28.445 39.211 137.413 1.00 29.29 169 CYS D N 1
ATOM 8818 C CA . CYS D 1 169 ? 28.736 40.639 137.406 1.00 34.85 169 CYS D CA 1
ATOM 8819 C C . CYS D 1 169 ? 29.876 41.083 138.327 1.00 34.45 169 CYS D C 1
ATOM 8820 O O . CYS D 1 169 ? 30.476 42.096 138.046 1.00 38.83 169 CYS D O 1
ATOM 8823 N N . SER D 1 170 ? 30.224 40.309 139.351 1.00 33.94 170 SER D N 1
ATOM 8824 C CA . SER D 1 170 ? 31.401 40.593 140.192 1.00 35.98 170 SER D CA 1
ATOM 8825 C C . SER D 1 170 ? 32.735 40.261 139.533 1.00 35.93 170 SER D C 1
ATOM 8826 O O . SER D 1 170 ? 33.774 40.629 140.065 1.00 34.09 170 SER D O 1
ATOM 8829 N N . ARG D 1 171 ? 32.724 39.532 138.421 1.00 34.82 171 ARG D N 1
ATOM 8830 C CA . ARG D 1 171 ? 33.964 39.228 137.682 1.00 35.71 171 ARG D CA 1
ATOM 8831 C C . ARG D 1 171 ? 34.379 40.441 136.837 1.00 35.04 171 ARG D C 1
ATOM 8832 O O . ARG D 1 171 ? 33.579 40.949 136.027 1.00 31.91 171 ARG D O 1
ATOM 8840 N N . GLU D 1 172 ? 35.626 40.872 136.988 1.00 34.29 172 GLU D N 1
ATOM 8841 C CA . GLU D 1 172 ? 36.156 42.074 136.277 1.00 41.42 172 GLU D CA 1
ATOM 8842 C C . GLU D 1 172 ? 35.943 42.002 134.755 1.00 36.55 172 GLU D C 1
ATOM 8843 O O . GLU D 1 172 ? 35.429 42.919 134.174 1.00 37.74 172 GLU D O 1
ATOM 8849 N N . GLU D 1 173 ? 36.354 40.884 134.154 1.00 35.60 173 GLU D N 1
ATOM 8850 C CA . GLU D 1 173 ? 36.199 40.571 132.690 1.00 36.18 173 GLU D CA 1
ATOM 8851 C C . GLU D 1 173 ? 34.803 40.504 132.087 1.00 32.73 173 GLU D C 1
ATOM 8852 O O . GLU D 1 173 ? 34.668 40.484 130.862 1.00 34.38 173 GLU D O 1
ATOM 8858 N N . VAL D 1 174 ? 33.772 40.410 132.911 1.00 33.89 174 VAL D N 1
ATOM 8859 C CA . VAL D 1 174 ? 32.424 40.160 132.409 1.00 30.72 174 VAL D CA 1
ATOM 8860 C C . VAL D 1 174 ? 31.736 41.487 132.064 1.00 35.05 174 VAL D C 1
ATOM 8861 O O . VAL D 1 174 ? 31.958 42.472 132.771 1.00 32.81 174 VAL D O 1
ATOM 8865 N N . ASP D 1 175 ? 30.855 41.448 131.029 1.00 33.31 175 ASP D N 1
ATOM 8866 C CA . ASP D 1 175 ? 29.986 42.566 130.586 1.00 28.82 175 ASP D CA 1
ATOM 8867 C C . ASP D 1 175 ? 28.569 42.316 131.067 1.00 28.01 175 ASP D C 1
ATOM 8868 O O . ASP D 1 175 ? 27.840 41.470 130.536 1.00 24.68 175 ASP D O 1
ATOM 8873 N N . ALA D 1 176 ? 28.191 43.067 132.082 1.00 31.57 176 ALA D N 1
ATOM 8874 C CA . ALA D 1 176 ? 26.887 43.025 132.733 1.00 32.33 176 ALA D CA 1
ATOM 8875 C C . ALA D 1 176 ? 25.687 43.280 131.818 1.00 35.68 176 ALA D C 1
ATOM 8876 O O . ALA D 1 176 ? 24.567 42.770 132.072 1.00 30.03 176 ALA D O 1
ATOM 8878 N N . SER D 1 177 ? 25.905 44.022 130.733 1.00 28.78 177 SER D N 1
ATOM 8879 C CA . SER D 1 177 ? 24.806 44.314 129.844 1.00 29.56 177 SER D CA 1
ATOM 8880 C C . SER D 1 177 ? 24.572 43.146 128.838 1.00 28.02 177 SER D C 1
ATOM 8881 O O . SER D 1 177 ? 23.645 43.240 128.053 1.00 19.53 177 SER D O 1
ATOM 8884 N N . ARG D 1 178 ? 25.441 42.116 128.837 1.00 22.89 178 ARG D N 1
ATOM 8885 C CA . ARG D 1 178 ? 25.289 40.964 127.941 1.00 24.99 178 ARG D CA 1
ATOM 8886 C C . ARG D 1 178 ? 25.261 39.576 128.682 1.00 26.38 178 ARG D C 1
ATOM 8887 O O . ARG D 1 178 ? 26.161 38.714 128.504 1.00 22.12 178 ARG D O 1
ATOM 8895 N N . ILE D 1 179 ? 24.180 39.380 129.461 1.00 26.07 179 ILE D N 1
ATOM 8896 C CA . ILE D 1 179 ? 23.924 38.166 130.207 1.00 28.21 179 ILE D CA 1
ATOM 8897 C C . ILE D 1 179 ? 22.767 37.372 129.580 1.00 26.80 179 ILE D C 1
ATOM 8898 O O . ILE D 1 179 ? 21.676 37.879 129.384 1.00 20.78 179 ILE D O 1
ATOM 8903 N N . ALA D 1 180 ? 23.013 36.117 129.256 1.00 24.03 180 ALA D N 1
ATOM 8904 C CA . ALA D 1 180 ? 21.929 35.201 128.887 1.00 24.07 180 ALA D CA 1
ATOM 8905 C C . ALA D 1 180 ? 21.718 34.135 129.996 1.00 25.30 180 ALA D C 1
ATOM 8906 O O . ALA D 1 180 ? 22.655 33.801 130.759 1.00 22.70 180 ALA D O 1
ATOM 8908 N N . VAL D 1 181 ? 20.501 33.618 130.125 1.00 25.05 181 VAL D N 1
ATOM 8909 C CA . VAL D 1 181 ? 20.201 32.538 131.128 1.00 22.28 181 VAL D CA 1
ATOM 8910 C C . VAL D 1 181 ? 19.479 31.501 130.335 1.00 23.56 181 VAL D C 1
ATOM 8911 O O . VAL D 1 181 ? 18.629 31.834 129.516 1.00 21.29 181 VAL D O 1
ATOM 8915 N N . TYR D 1 182 ? 19.873 30.255 130.499 1.00 25.59 182 TYR D N 1
ATOM 8916 C CA . TYR D 1 182 ? 19.221 29.145 129.795 1.00 30.40 182 TYR D CA 1
ATOM 8917 C C . TYR D 1 182 ? 19.159 27.892 130.646 1.00 27.46 182 TYR D C 1
ATOM 8918 O O . TYR D 1 182 ? 19.875 27.765 131.619 1.00 24.67 182 TYR D O 1
ATOM 8927 N N . GLY D 1 183 ? 18.319 26.970 130.219 1.00 23.58 183 GLY D N 1
ATOM 8928 C CA . GLY D 1 183 ? 18.215 25.720 130.905 1.00 24.55 183 GLY D CA 1
ATOM 8929 C C . GLY D 1 183 ? 17.054 24.911 130.413 1.00 24.48 183 GLY D C 1
ATOM 8930 O O . GLY D 1 183 ? 16.140 25.441 129.762 1.00 23.50 183 GLY D O 1
ATOM 8931 N N . GLY D 1 184 ? 17.104 23.627 130.707 1.00 24.43 184 GLY D N 1
ATOM 8932 C CA . GLY D 1 184 ? 16.040 22.700 130.294 1.00 25.45 184 GLY D CA 1
ATOM 8933 C C . GLY D 1 184 ? 15.253 22.165 131.452 1.00 26.01 184 GLY D C 1
ATOM 8934 O O . GLY D 1 184 ? 15.794 21.899 132.541 1.00 27.62 184 GLY D O 1
ATOM 8935 N N . SER D 1 185 ? 13.967 21.959 131.217 1.00 27.73 185 SER D N 1
ATOM 8936 C CA . SER D 1 185 ? 13.044 21.454 132.202 1.00 27.69 185 SER D CA 1
ATOM 8937 C C . SER D 1 185 ? 13.063 22.350 133.492 1.00 29.17 185 SER D C 1
ATOM 8938 O O . SER D 1 185 ? 12.758 23.534 133.346 1.00 28.12 185 SER D O 1
ATOM 8941 N N . GLN D 1 186 ? 13.474 21.867 134.683 1.00 24.53 186 GLN D N 1
ATOM 8942 C CA . GLN D 1 186 ? 13.631 22.730 135.875 1.00 25.36 186 GLN D CA 1
ATOM 8943 C C . GLN D 1 186 ? 14.593 23.930 135.600 1.00 27.39 186 GLN D C 1
ATOM 8944 O O . GLN D 1 186 ? 14.352 25.032 136.056 1.00 26.40 186 GLN D O 1
ATOM 8950 N N . GLY D 1 187 ? 15.649 23.689 134.853 1.00 24.69 187 GLY D N 1
ATOM 8951 C CA . GLY D 1 187 ? 16.519 24.772 134.424 1.00 27.70 187 GLY D CA 1
ATOM 8952 C C . GLY D 1 187 ? 15.769 25.831 133.608 1.00 25.96 187 GLY D C 1
ATOM 8953 O O . GLY D 1 187 ? 16.158 26.955 133.643 1.00 25.95 187 GLY D O 1
ATOM 8954 N N . GLY D 1 188 ? 14.778 25.432 132.831 1.00 21.52 188 GLY D N 1
ATOM 8955 C CA . GLY D 1 188 ? 13.980 26.366 132.028 1.00 26.38 188 GLY D CA 1
ATOM 8956 C C . GLY D 1 188 ? 13.074 27.281 132.873 1.00 25.26 188 GLY D C 1
ATOM 8957 O O . GLY D 1 188 ? 12.959 28.484 132.602 1.00 23.84 188 GLY D O 1
ATOM 8958 N N . GLY D 1 189 ? 12.435 26.652 133.866 1.00 24.35 189 GLY D N 1
ATOM 8959 C CA . GLY D 1 189 ? 11.820 27.288 134.967 1.00 26.99 189 GLY D CA 1
ATOM 8960 C C . GLY D 1 189 ? 12.724 28.242 135.713 1.00 26.16 189 GLY D C 1
ATOM 8961 O O . GLY D 1 189 ? 12.290 29.311 136.026 1.00 26.02 189 GLY D O 1
ATOM 8962 N N . LEU D 1 190 ? 13.938 27.853 136.039 1.00 24.89 190 LEU D N 1
ATOM 8963 C CA . LEU D 1 190 ? 14.835 28.749 136.756 1.00 28.25 190 LEU D CA 1
ATOM 8964 C C . LEU D 1 190 ? 15.282 29.917 135.894 1.00 29.19 190 LEU D C 1
ATOM 8965 O O . LEU D 1 190 ? 15.394 31.046 136.395 1.00 33.90 190 LEU D O 1
ATOM 8970 N N . ALA D 1 191 ? 15.539 29.674 134.618 1.00 27.18 191 ALA D N 1
ATOM 8971 C CA . ALA D 1 191 ? 15.754 30.775 133.652 1.00 28.29 191 ALA D CA 1
ATOM 8972 C C . ALA D 1 191 ? 14.576 31.791 133.550 1.00 26.44 191 ALA D C 1
ATOM 8973 O O . ALA D 1 191 ? 14.816 32.971 133.501 1.00 23.55 191 ALA D O 1
ATOM 8975 N N . LEU D 1 192 ? 13.332 31.305 133.504 1.00 26.64 192 LEU D N 1
ATOM 8976 C CA . LEU D 1 192 ? 12.155 32.141 133.551 1.00 28.84 192 LEU D CA 1
ATOM 8977 C C . LEU D 1 192 ? 12.104 32.952 134.819 1.00 29.52 192 LEU D C 1
ATOM 8978 O O . LEU D 1 192 ? 11.829 34.135 134.742 1.00 29.22 192 LEU D O 1
ATOM 8983 N N . ALA D 1 193 ? 12.411 32.320 135.970 1.00 32.07 193 ALA D N 1
ATOM 8984 C CA . ALA D 1 193 ? 12.461 32.987 137.293 1.00 30.42 193 ALA D CA 1
ATOM 8985 C C . ALA D 1 193 ? 13.522 34.053 137.330 1.00 29.07 193 ALA D C 1
ATOM 8986 O O . ALA D 1 193 ? 13.241 35.190 137.769 1.00 27.42 193 ALA D O 1
ATOM 8988 N N . ALA D 1 194 ? 14.738 33.693 136.918 1.00 25.87 194 ALA D N 1
ATOM 8989 C CA . ALA D 1 194 ? 15.853 34.679 136.839 1.00 28.21 194 ALA D CA 1
ATOM 8990 C C . ALA D 1 194 ? 15.521 35.916 135.984 1.00 31.51 194 ALA D C 1
ATOM 8991 O O . ALA D 1 194 ? 15.848 36.995 136.383 1.00 31.30 194 ALA D O 1
ATOM 8993 N N . ALA D 1 195 ? 14.899 35.748 134.819 1.00 30.23 195 ALA D N 1
ATOM 8994 C CA . ALA D 1 195 ? 14.609 36.885 133.920 1.00 30.72 195 ALA D CA 1
ATOM 8995 C C . ALA D 1 195 ? 13.381 37.701 134.417 1.00 31.34 195 ALA D C 1
ATOM 8996 O O . ALA D 1 195 ? 13.269 38.856 134.134 1.00 30.80 195 ALA D O 1
ATOM 8998 N N . GLY D 1 196 ? 12.461 37.087 135.139 1.00 31.76 196 GLY D N 1
ATOM 8999 C CA . GLY D 1 196 ? 11.246 37.765 135.580 1.00 33.24 196 GLY D CA 1
ATOM 9000 C C . GLY D 1 196 ? 11.412 38.525 136.885 1.00 35.28 196 GLY D C 1
ATOM 9001 O O . GLY D 1 196 ? 10.671 39.469 137.127 1.00 33.67 196 GLY D O 1
ATOM 9002 N N . LEU D 1 197 ? 12.366 38.097 137.713 1.00 30.87 197 LEU D N 1
ATOM 9003 C CA . LEU D 1 197 ? 12.654 38.703 139.000 1.00 34.57 197 LEU D CA 1
ATOM 9004 C C . LEU D 1 197 ? 13.851 39.626 138.996 1.00 36.08 197 LEU D C 1
ATOM 9005 O O . LEU D 1 197 ? 14.083 40.335 139.961 1.00 39.67 197 LEU D O 1
ATOM 9010 N N . ASP D 1 198 ? 14.646 39.587 137.949 1.00 33.26 198 ASP D N 1
ATOM 9011 C CA . ASP D 1 198 ? 15.848 40.386 137.878 1.00 39.62 198 ASP D CA 1
ATOM 9012 C C . ASP D 1 198 ? 15.867 41.054 136.505 1.00 40.12 198 ASP D C 1
ATOM 9013 O O . ASP D 1 198 ? 15.383 40.473 135.504 1.00 36.64 198 ASP D O 1
ATOM 9018 N N . SER D 1 199 ? 16.418 42.260 136.471 1.00 39.33 199 SER D N 1
ATOM 9019 C CA . SER D 1 199 ? 16.375 43.081 135.268 1.00 43.37 199 SER D CA 1
ATOM 9020 C C . SER D 1 199 ? 17.606 42.886 134.408 1.00 40.51 199 SER D C 1
ATOM 9021 O O . SER D 1 199 ? 17.592 43.260 133.232 1.00 39.16 199 SER D O 1
ATOM 9024 N N . ARG D 1 200 ? 18.656 42.304 134.995 1.00 33.38 200 ARG D N 1
ATOM 9025 C CA . ARG D 1 200 ? 19.920 42.166 134.313 1.00 36.02 200 ARG D CA 1
ATOM 9026 C C . ARG D 1 200 ? 19.947 41.262 133.096 1.00 34.42 200 ARG D C 1
ATOM 9027 O O . ARG D 1 200 ? 20.559 41.657 132.128 1.00 37.31 200 ARG D O 1
ATOM 9035 N N . PRO D 1 201 ? 19.299 40.065 133.117 1.00 33.44 201 PRO D N 1
ATOM 9036 C CA . PRO D 1 201 ? 19.453 39.215 131.921 1.00 32.63 201 PRO D CA 1
ATOM 9037 C C . PRO D 1 201 ? 18.838 39.816 130.631 1.00 31.54 201 PRO D C 1
ATOM 9038 O O . PRO D 1 201 ? 17.722 40.332 130.610 1.00 32.19 201 PRO D O 1
ATOM 9042 N N . LYS D 1 202 ? 19.613 39.795 129.565 1.00 28.02 202 LYS D N 1
ATOM 9043 C CA . LYS D 1 202 ? 19.199 40.304 128.298 1.00 27.70 202 LYS D CA 1
ATOM 9044 C C . LYS D 1 202 ? 18.441 39.228 127.485 1.00 28.70 202 LYS D C 1
ATOM 9045 O O . LYS D 1 202 ? 17.473 39.549 126.771 1.00 28.15 202 LYS D O 1
ATOM 9051 N N . LEU D 1 203 ? 18.888 37.974 127.552 1.00 25.82 203 LEU D N 1
ATOM 9052 C CA . LEU D 1 203 ? 18.223 36.876 126.844 1.00 28.45 203 LEU D CA 1
ATOM 9053 C C . LEU D 1 203 ? 17.846 35.750 127.830 1.00 26.97 203 LEU D C 1
ATOM 9054 O O . LEU D 1 203 ? 18.456 35.627 128.875 1.00 21.29 203 LEU D O 1
ATOM 9059 N N . ALA D 1 204 ? 16.830 34.970 127.461 1.00 26.17 204 ALA D N 1
ATOM 9060 C CA . ALA D 1 204 ? 16.322 33.853 128.256 1.00 26.36 204 ALA D CA 1
ATOM 9061 C C . ALA D 1 204 ? 16.058 32.741 127.261 1.00 27.85 204 ALA D C 1
ATOM 9062 O O . ALA D 1 204 ? 15.450 33.000 126.220 1.00 28.68 204 ALA D O 1
ATOM 9064 N N . LEU D 1 205 ? 16.567 31.527 127.522 1.00 27.25 205 LEU D N 1
ATOM 9065 C CA . LEU D 1 205 ? 16.422 30.410 126.601 1.00 25.66 205 LEU D CA 1
ATOM 9066 C C . LEU D 1 205 ? 15.931 29.180 127.349 1.00 25.43 205 LEU D C 1
ATOM 9067 O O . LEU D 1 205 ? 16.697 28.287 127.711 1.00 25.28 205 LEU D O 1
ATOM 9072 N N . PRO D 1 206 ? 14.640 29.158 127.652 1.00 26.10 206 PRO D N 1
ATOM 9073 C CA . PRO D 1 206 ? 14.065 27.999 128.335 1.00 25.95 206 PRO D CA 1
ATOM 9074 C C . PRO D 1 206 ? 13.659 26.917 127.346 1.00 26.15 206 PRO D C 1
ATOM 9075 O O . PRO D 1 206 ? 13.105 27.198 126.310 1.00 30.20 206 PRO D O 1
ATOM 9079 N N . VAL D 1 207 ? 14.030 25.696 127.658 1.00 27.26 207 VAL D N 1
ATOM 9080 C CA . VAL D 1 207 ? 13.637 24.527 126.956 1.00 28.89 207 VAL D CA 1
ATOM 9081 C C . VAL D 1 207 ? 12.677 23.764 127.843 1.00 29.82 207 VAL D C 1
ATOM 9082 O O . VAL D 1 207 ? 12.987 23.526 129.011 1.00 29.09 207 VAL D O 1
ATOM 9086 N N . PHE D 1 208 ? 11.581 23.290 127.241 1.00 31.63 208 PHE D N 1
ATOM 9087 C CA . PHE D 1 208 ? 10.435 22.663 127.905 1.00 33.49 208 PHE D CA 1
ATOM 9088 C C . PHE D 1 208 ? 10.329 22.885 129.430 1.00 32.63 208 PHE D C 1
ATOM 9089 O O . PHE D 1 208 ? 10.407 21.948 130.220 1.00 32.44 208 PHE D O 1
ATOM 9097 N N . PRO D 1 209 ? 10.097 24.140 129.822 1.00 32.25 209 PRO D N 1
ATOM 9098 C CA . PRO D 1 209 ? 10.252 24.552 131.225 1.00 29.29 209 PRO D CA 1
ATOM 9099 C C . PRO D 1 209 ? 9.229 23.883 132.148 1.00 31.40 209 PRO D C 1
ATOM 9100 O O . PRO D 1 209 ? 8.051 23.736 131.777 1.00 26.52 209 PRO D O 1
ATOM 9104 N N . PHE D 1 210 ? 9.742 23.483 133.315 1.00 29.98 210 PHE D N 1
ATOM 9105 C CA . PHE D 1 210 ? 9.053 22.920 134.453 1.00 30.75 210 PHE D CA 1
ATOM 9106 C C . PHE D 1 210 ? 8.645 24.151 135.292 1.00 31.60 210 PHE D C 1
ATOM 9107 O O . PHE D 1 210 ? 9.073 25.272 135.006 1.00 32.28 210 PHE D O 1
ATOM 9115 N N . LEU D 1 211 ? 7.804 23.955 136.291 1.00 28.06 211 LEU D N 1
ATOM 9116 C CA . LEU D 1 211 ? 7.387 25.008 137.228 1.00 30.96 211 LEU D CA 1
ATOM 9117 C C . LEU D 1 211 ? 6.481 26.054 136.573 1.00 33.44 211 LEU D C 1
ATOM 9118 O O . LEU D 1 211 ? 6.635 27.226 136.805 1.00 35.26 211 LEU D O 1
ATOM 9123 N N . CYS D 1 212 ? 5.534 25.572 135.767 1.00 33.35 212 CYS D N 1
ATOM 9124 C CA . CYS D 1 212 ? 4.626 26.373 134.954 1.00 35.51 212 CYS D CA 1
ATOM 9125 C C . CYS D 1 212 ? 3.243 25.830 135.090 1.00 33.50 212 CYS D C 1
ATOM 9126 O O . CYS D 1 212 ? 3.021 24.641 134.844 1.00 32.92 212 CYS D O 1
ATOM 9129 N N . HIS D 1 213 ? 2.328 26.720 135.465 1.00 33.07 213 HIS D N 1
ATOM 9130 C CA . HIS D 1 213 ? 0.893 26.457 135.464 1.00 34.50 213 HIS D CA 1
ATOM 9131 C C . HIS D 1 213 ? 0.574 25.262 136.361 1.00 31.32 213 HIS D C 1
ATOM 9132 O O . HIS D 1 213 ? -0.100 24.322 135.967 1.00 32.50 213 HIS D O 1
ATOM 9139 N N . PHE D 1 214 ? 1.101 25.327 137.575 1.00 31.30 214 PHE D N 1
ATOM 9140 C CA . PHE D 1 214 ? 1.128 24.203 138.502 1.00 32.06 214 PHE D CA 1
ATOM 9141 C C . PHE D 1 214 ? -0.186 23.398 138.620 1.00 34.02 214 PHE D C 1
ATOM 9142 O O . PHE D 1 214 ? -0.174 22.184 138.626 1.00 31.26 214 PHE D O 1
ATOM 9150 N N . ARG D 1 215 ? -1.324 24.088 138.662 1.00 36.24 215 ARG D N 1
ATOM 9151 C CA . ARG D 1 215 ? -2.613 23.455 138.868 1.00 34.64 215 ARG D CA 1
ATOM 9152 C C . ARG D 1 215 ? -3.068 22.674 137.669 1.00 39.19 215 ARG D C 1
ATOM 9153 O O . ARG D 1 215 ? -3.723 21.620 137.810 1.00 34.73 215 ARG D O 1
ATOM 9161 N N . ARG D 1 216 ? -2.766 23.185 136.474 1.00 33.43 216 ARG D N 1
ATOM 9162 C CA . ARG D 1 216 ? -3.001 22.392 135.305 1.00 32.26 216 ARG D CA 1
ATOM 9163 C C . ARG D 1 216 ? -2.051 21.177 135.268 1.00 32.28 216 ARG D C 1
ATOM 9164 O O . ARG D 1 216 ? -2.487 20.046 135.021 1.00 31.86 216 ARG D O 1
ATOM 9172 N N . SER D 1 217 ? -0.761 21.385 135.527 1.00 31.42 217 SER D N 1
ATOM 9173 C CA . SER D 1 217 ? 0.183 20.297 135.378 1.00 31.43 217 SER D CA 1
ATOM 9174 C C . SER D 1 217 ? -0.210 19.125 136.301 1.00 32.42 217 SER D C 1
ATOM 9175 O O . SER D 1 217 ? -0.133 17.966 135.918 1.00 36.09 217 SER D O 1
ATOM 9178 N N . VAL D 1 218 ? -0.670 19.411 137.500 1.00 34.91 218 VAL D N 1
ATOM 9179 C CA . VAL D 1 218 ? -1.160 18.335 138.404 1.00 36.35 218 VAL D CA 1
ATOM 9180 C C . VAL D 1 218 ? -2.485 17.744 137.889 1.00 37.15 218 VAL D C 1
ATOM 9181 O O . VAL D 1 218 ? -2.649 16.533 137.914 1.00 35.70 218 VAL D O 1
ATOM 9185 N N . GLU D 1 219 ? -3.398 18.585 137.407 1.00 37.79 219 GLU D N 1
ATOM 9186 C CA . GLU D 1 219 ? -4.770 18.160 137.074 1.00 40.32 219 GLU D CA 1
ATOM 9187 C C . GLU D 1 219 ? -4.850 17.200 135.888 1.00 41.21 219 GLU D C 1
ATOM 9188 O O . GLU D 1 219 ? -5.707 16.322 135.838 1.00 38.35 219 GLU D O 1
ATOM 9194 N N . ILE D 1 220 ? -3.989 17.419 134.908 1.00 43.49 220 ILE D N 1
ATOM 9195 C CA . ILE D 1 220 ? -3.896 16.549 133.736 1.00 41.63 220 ILE D CA 1
ATOM 9196 C C . ILE D 1 220 ? -2.924 15.395 133.900 1.00 43.61 220 ILE D C 1
ATOM 9197 O O . ILE D 1 220 ? -2.696 14.671 132.926 1.00 43.76 220 ILE D O 1
ATOM 9202 N N . HIS D 1 221 ? -2.332 15.249 135.094 1.00 45.98 221 HIS D N 1
ATOM 9203 C CA . HIS D 1 221 ? -1.501 14.086 135.480 1.00 43.90 221 HIS D CA 1
ATOM 9204 C C . HIS D 1 221 ? -0.165 14.041 134.732 1.00 42.27 221 HIS D C 1
ATOM 9205 O O . HIS D 1 221 ? 0.230 12.990 134.257 1.00 36.69 221 HIS D O 1
ATOM 9212 N N . ALA D 1 222 ? 0.511 15.197 134.598 1.00 39.15 222 ALA D N 1
ATOM 9213 C CA . ALA D 1 222 ? 1.882 15.206 134.133 1.00 40.11 222 ALA D CA 1
ATOM 9214 C C . ALA D 1 222 ? 2.701 14.211 134.987 1.00 41.07 222 ALA D C 1
ATOM 9215 O O . ALA D 1 222 ? 2.514 14.128 136.210 1.00 38.59 222 ALA D O 1
ATOM 9217 N N . SER D 1 223 ? 3.545 13.433 134.312 1.00 39.21 223 SER D N 1
ATOM 9218 C CA . SER D 1 223 ? 4.535 12.536 134.943 1.00 42.83 223 SER D CA 1
ATOM 9219 C C . SER D 1 223 ? 5.750 13.313 135.409 1.00 42.10 223 SER D C 1
ATOM 9220 O O . SER D 1 223 ? 5.839 14.537 135.239 1.00 47.32 223 SER D O 1
ATOM 9223 N N . GLY D 1 224 ? 6.677 12.616 136.042 1.00 39.85 224 GLY D N 1
ATOM 9224 C CA . GLY D 1 224 ? 7.838 13.282 136.586 1.00 35.63 224 GLY D CA 1
ATOM 9225 C C . GLY D 1 224 ? 7.455 13.979 137.873 1.00 32.99 224 GLY D C 1
ATOM 9226 O O . GLY D 1 224 ? 6.447 13.656 138.473 1.00 36.96 224 GLY D O 1
ATOM 9227 N N . PRO D 1 225 ? 8.254 14.940 138.309 1.00 31.75 225 PRO D N 1
ATOM 9228 C CA . PRO D 1 225 ? 8.122 15.563 139.629 1.00 31.45 225 PRO D CA 1
ATOM 9229 C C . PRO D 1 225 ? 6.861 16.296 139.985 1.00 30.15 225 PRO D C 1
ATOM 9230 O O . PRO D 1 225 ? 6.627 16.486 141.171 1.00 32.37 225 PRO D O 1
ATOM 9234 N N . TYR D 1 226 ? 6.070 16.758 139.028 1.00 28.17 226 TYR D N 1
ATOM 9235 C CA . TYR D 1 226 ? 4.738 17.284 139.358 1.00 27.40 226 TYR D CA 1
ATOM 9236 C C . TYR D 1 226 ? 3.981 16.230 140.178 1.00 30.62 226 TYR D C 1
ATOM 9237 O O . TYR D 1 226 ? 3.233 16.575 141.070 1.00 33.34 226 TYR D O 1
ATOM 9246 N N . VAL D 1 227 ? 4.223 14.947 139.917 1.00 29.92 227 VAL D N 1
ATOM 9247 C CA . VAL D 1 227 ? 3.614 13.846 140.730 1.00 32.91 227 VAL D CA 1
ATOM 9248 C C . VAL D 1 227 ? 3.811 13.993 142.269 1.00 30.51 227 VAL D C 1
ATOM 9249 O O . VAL D 1 227 ? 2.981 13.498 143.012 1.00 24.17 227 VAL D O 1
ATOM 9253 N N . GLU D 1 228 ? 4.914 14.636 142.726 1.00 27.57 228 GLU D N 1
ATOM 9254 C CA . GLU D 1 228 ? 5.147 14.819 144.136 1.00 25.47 228 GLU D CA 1
ATOM 9255 C C . GLU D 1 228 ? 4.019 15.625 144.775 1.00 25.76 228 GLU D C 1
ATOM 9256 O O . GLU D 1 228 ? 3.592 15.302 145.878 1.00 24.66 228 GLU D O 1
ATOM 9262 N N . ILE D 1 229 ? 3.440 16.580 144.054 1.00 24.50 229 ILE D N 1
ATOM 9263 C CA . ILE D 1 229 ? 2.336 17.336 144.604 1.00 26.72 229 ILE D CA 1
ATOM 9264 C C . ILE D 1 229 ? 1.084 16.507 144.814 1.00 29.11 229 ILE D C 1
ATOM 9265 O O . ILE D 1 229 ? 0.391 16.683 145.847 1.00 27.20 229 ILE D O 1
ATOM 9270 N N . LYS D 1 230 ? 0.769 15.613 143.873 1.00 30.35 230 LYS D N 1
ATOM 9271 C CA . LYS D 1 230 ? -0.417 14.736 144.033 1.00 29.91 230 LYS D CA 1
ATOM 9272 C C . LYS D 1 230 ? -0.188 13.785 145.191 1.00 30.68 230 LYS D C 1
ATOM 9273 O O . LYS D 1 230 ? -1.084 13.511 145.954 1.00 28.06 230 LYS D O 1
ATOM 9279 N N . ASN D 1 231 ? 1.046 13.274 145.294 1.00 29.31 231 ASN D N 1
ATOM 9280 C CA . ASN D 1 231 ? 1.434 12.456 146.426 1.00 28.95 231 ASN D CA 1
ATOM 9281 C C . ASN D 1 231 ? 1.350 13.176 147.729 1.00 29.86 231 ASN D C 1
ATOM 9282 O O . ASN D 1 231 ? 0.969 12.537 148.702 1.00 25.68 231 ASN D O 1
ATOM 9287 N N . TRP D 1 232 ? 1.613 14.501 147.729 1.00 27.20 232 TRP D N 1
ATOM 9288 C CA . TRP D 1 232 ? 1.419 15.277 148.916 1.00 28.46 232 TRP D CA 1
ATOM 9289 C C . TRP D 1 232 ? -0.031 15.229 149.375 1.00 27.57 232 TRP D C 1
ATOM 9290 O O . TRP D 1 232 ? -0.291 14.975 150.547 1.00 26.79 232 TRP D O 1
ATOM 9301 N N . PHE D 1 233 ? -0.973 15.443 148.465 1.00 33.26 233 PHE D N 1
ATOM 9302 C CA . PHE D 1 233 ? -2.386 15.397 148.835 1.00 29.87 233 PHE D CA 1
ATOM 9303 C C . PHE D 1 233 ? -2.724 14.004 149.392 1.00 31.94 233 PHE D C 1
ATOM 9304 O O . PHE D 1 233 ? -3.383 13.901 150.423 1.00 27.20 233 PHE D O 1
ATOM 9312 N N . ARG D 1 234 ? -2.207 12.965 148.735 1.00 32.77 234 ARG D N 1
ATOM 9313 C CA . ARG D 1 234 ? -2.402 11.588 149.138 1.00 32.34 234 ARG D CA 1
ATOM 9314 C C . ARG D 1 234 ? -2.066 11.373 150.581 1.00 34.03 234 ARG D C 1
ATOM 9315 O O . ARG D 1 234 ? -2.783 10.624 151.248 1.00 37.96 234 ARG D O 1
ATOM 9323 N N . ARG D 1 235 ? -1.001 12.010 151.068 1.00 32.57 235 ARG D N 1
ATOM 9324 C CA . ARG D 1 235 ? -0.486 11.759 152.421 1.00 32.57 235 ARG D CA 1
ATOM 9325 C C . ARG D 1 235 ? -0.938 12.708 153.481 1.00 31.47 235 ARG D C 1
ATOM 9326 O O . ARG D 1 235 ? -1.075 12.308 154.623 1.00 33.16 235 ARG D O 1
ATOM 9334 N N . TYR D 1 236 ? -1.127 13.969 153.122 1.00 27.85 236 TYR D N 1
ATOM 9335 C CA . TYR D 1 236 ? -1.433 15.039 154.073 1.00 28.42 236 TYR D CA 1
ATOM 9336 C C . TYR D 1 236 ? -2.871 15.506 153.998 1.00 30.50 236 TYR D C 1
ATOM 9337 O O . TYR D 1 236 ? -3.394 15.976 154.974 1.00 36.31 236 TYR D O 1
ATOM 9346 N N . ASP D 1 237 ? -3.513 15.386 152.844 1.00 35.73 237 ASP D N 1
ATOM 9347 C CA . ASP D 1 237 ? -4.815 16.026 152.605 1.00 34.04 237 ASP D CA 1
ATOM 9348 C C . ASP D 1 237 ? -5.649 15.267 151.542 1.00 29.69 237 ASP D C 1
ATOM 9349 O O . ASP D 1 237 ? -5.91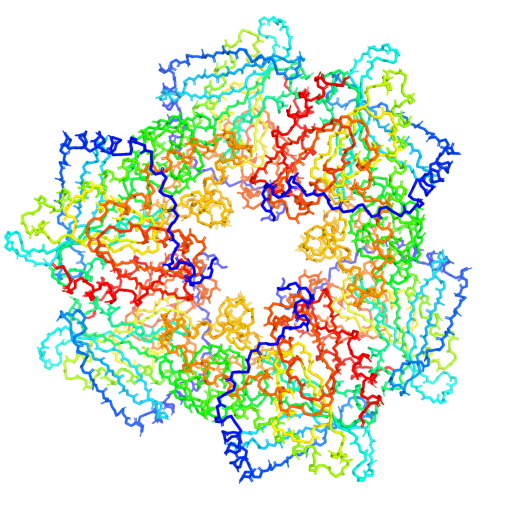9 15.757 150.480 1.00 27.56 237 ASP D O 1
ATOM 9354 N N . PRO D 1 238 ? -6.103 14.058 151.878 1.00 34.40 238 PRO D N 1
ATOM 9355 C CA . PRO D 1 238 ? -6.916 13.236 150.977 1.00 35.13 238 PRO D CA 1
ATOM 9356 C C . PRO D 1 238 ? -8.148 13.910 150.373 1.00 34.37 238 PRO D C 1
ATOM 9357 O O . PRO D 1 238 ? -8.485 13.629 149.229 1.00 34.80 238 PRO D O 1
ATOM 9361 N N . GLU D 1 239 ? -8.840 14.732 151.147 1.00 40.91 239 GLU D N 1
ATOM 9362 C CA . GLU D 1 239 ? -10.080 15.403 150.673 1.00 45.02 239 GLU D CA 1
ATOM 9363 C C . GLU D 1 239 ? -9.825 16.806 150.064 1.00 46.29 239 GLU D C 1
ATOM 9364 O O . GLU D 1 239 ? -10.789 17.491 149.725 1.00 51.05 239 GLU D O 1
ATOM 9370 N N . HIS D 1 240 ? -8.550 17.219 149.901 1.00 41.55 240 HIS D N 1
ATOM 9371 C CA . HIS D 1 240 ? -8.221 18.511 149.297 1.00 41.14 240 HIS D CA 1
ATOM 9372 C C . HIS D 1 240 ? -8.735 19.731 150.099 1.00 40.49 240 HIS D C 1
ATOM 9373 O O . HIS D 1 240 ? -8.936 20.753 149.542 1.00 41.66 240 HIS D O 1
ATOM 9380 N N . ARG D 1 241 ? -8.867 19.604 151.412 1.00 39.03 241 ARG D N 1
ATOM 9381 C CA . ARG D 1 241 ? -9.190 20.724 152.308 1.00 47.87 241 ARG D CA 1
ATOM 9382 C C . ARG D 1 241 ? -8.175 21.918 152.270 1.00 47.83 241 ARG D C 1
ATOM 9383 O O . ARG D 1 241 ? -8.562 23.059 152.548 1.00 43.51 241 ARG D O 1
ATOM 9391 N N . GLN D 1 242 ? -6.899 21.646 151.958 1.00 37.81 242 GLN D N 1
ATOM 9392 C CA . GLN D 1 242 ? -5.854 22.660 151.903 1.00 37.67 242 GLN D CA 1
ATOM 9393 C C . GLN D 1 242 ? -5.386 22.968 150.482 1.00 34.62 242 GLN D C 1
ATOM 9394 O O . GLN D 1 242 ? -4.380 23.616 150.292 1.00 37.93 242 GLN D O 1
ATOM 9400 N N . GLU D 1 243 ? -6.129 22.475 149.512 1.00 36.30 243 GLU D N 1
ATOM 9401 C CA . GLU D 1 243 ? -5.925 22.692 148.084 1.00 44.00 243 GLU D CA 1
ATOM 9402 C C . GLU D 1 243 ? -5.645 24.173 147.750 1.00 40.08 243 GLU D C 1
ATOM 9403 O O . GLU D 1 243 ? -4.720 24.485 147.032 1.00 34.74 243 GLU D O 1
ATOM 9409 N N . GLU D 1 244 ? -6.472 25.068 148.273 1.00 41.70 244 GLU D N 1
ATOM 9410 C CA . GLU D 1 244 ? -6.384 26.472 147.949 1.00 43.33 244 GLU D CA 1
ATOM 9411 C C . GLU D 1 244 ? -5.060 27.040 148.471 1.00 37.71 244 GLU D C 1
ATOM 9412 O O . GLU D 1 244 ? -4.447 27.849 147.815 1.00 35.35 244 GLU D O 1
ATOM 9418 N N . GLN D 1 245 ? -4.631 26.635 149.659 1.00 38.12 245 GLN D N 1
ATOM 9419 C CA . GLN D 1 245 ? -3.357 27.102 150.219 1.00 36.37 245 GLN D CA 1
ATOM 9420 C C . GLN D 1 245 ? -2.104 26.487 149.495 1.00 34.40 245 GLN D C 1
ATOM 9421 O O . GLN D 1 245 ? -1.007 27.143 149.413 1.00 34.28 245 GLN D O 1
ATOM 9427 N N . VAL D 1 246 ? -2.223 25.240 149.026 1.00 29.27 246 VAL D N 1
ATOM 9428 C CA . VAL D 1 246 ? -1.105 24.603 148.264 1.00 31.07 246 VAL D CA 1
ATOM 9429 C C . VAL D 1 246 ? -0.858 25.387 146.954 1.00 30.08 246 VAL D C 1
ATOM 9430 O O . VAL D 1 246 ? 0.255 25.827 146.679 1.00 30.13 246 VAL D O 1
ATOM 9434 N N . TYR D 1 247 ? -1.920 25.605 146.201 1.00 30.27 247 TYR D N 1
ATOM 9435 C CA . TYR D 1 247 ? -1.857 26.366 144.933 1.00 31.49 247 TYR D CA 1
ATOM 9436 C C . TYR D 1 247 ? -1.531 27.858 145.068 1.00 28.68 247 TYR D C 1
ATOM 9437 O O . TYR D 1 247 ? -0.867 28.439 144.229 1.00 27.06 247 TYR D O 1
ATOM 9446 N N . ARG D 1 248 ? -1.875 28.431 146.194 1.00 26.91 248 ARG D N 1
ATOM 9447 C CA . ARG D 1 248 ? -1.461 29.778 146.533 1.00 27.50 248 ARG D CA 1
ATOM 9448 C C . ARG D 1 248 ? 0.020 29.883 146.760 1.00 26.13 248 ARG D C 1
ATOM 9449 O O . ARG D 1 248 ? 0.691 30.790 146.208 1.00 24.33 248 ARG D O 1
ATOM 9457 N N . THR D 1 249 ? 0.543 29.000 147.604 1.00 24.17 249 THR D N 1
ATOM 9458 C CA . THR D 1 249 ? 2.012 28.926 147.734 1.00 26.72 249 THR D CA 1
ATOM 9459 C C . THR D 1 249 ? 2.728 28.797 146.399 1.00 25.01 249 THR D C 1
ATOM 9460 O O . THR D 1 249 ? 3.692 29.501 146.137 1.00 27.47 249 THR D O 1
ATOM 9464 N N . LEU D 1 250 ? 2.316 27.864 145.585 1.00 26.99 250 LEU D N 1
ATOM 9465 C CA . LEU D 1 250 ? 3.014 27.626 144.315 1.00 26.19 250 LEU D CA 1
ATOM 9466 C C . LEU D 1 250 ? 2.775 28.751 143.273 1.00 27.88 250 LEU D C 1
ATOM 9467 O O . LEU D 1 250 ? 3.557 28.894 142.324 1.00 25.19 250 LEU D O 1
ATOM 9472 N N . SER D 1 251 ? 1.705 29.543 143.422 1.00 23.28 251 SER D N 1
ATOM 9473 C CA . SER D 1 251 ? 1.477 30.624 142.479 1.00 23.57 251 SER D CA 1
ATOM 9474 C C . SER D 1 251 ? 2.674 31.634 142.547 1.00 24.87 251 SER D C 1
ATOM 9475 O O . SER D 1 251 ? 3.032 32.209 141.546 1.00 27.34 251 SER D O 1
ATOM 9478 N N . TYR D 1 252 ? 3.340 31.785 143.692 1.00 25.41 252 TYR D N 1
ATOM 9479 C CA . TYR D 1 252 ? 4.436 32.720 143.773 1.00 25.96 252 TYR D CA 1
ATOM 9480 C C . TYR D 1 252 ? 5.678 32.275 143.014 1.00 30.33 252 TYR D C 1
ATOM 9481 O O . TYR D 1 252 ? 6.563 33.117 142.813 1.00 27.55 252 TYR D O 1
ATOM 9490 N N . PHE D 1 253 ? 5.736 30.997 142.596 1.00 25.74 253 PHE D N 1
ATOM 9491 C CA . PHE D 1 253 ? 6.911 30.411 141.947 1.00 26.78 253 PHE D CA 1
ATOM 9492 C C . PHE D 1 253 ? 6.672 30.034 140.525 1.00 28.56 253 PHE D C 1
ATOM 9493 O O . PHE D 1 253 ? 7.620 29.519 139.824 1.00 29.92 253 PHE D O 1
ATOM 9501 N N . ASP D 1 254 ? 5.441 30.319 140.082 1.00 27.14 254 ASP D N 1
ATOM 9502 C CA . ASP D 1 254 ? 4.952 29.828 138.842 1.00 28.11 254 ASP D CA 1
ATOM 9503 C C . ASP D 1 254 ? 5.488 30.685 137.684 1.00 30.64 254 ASP D C 1
ATOM 9504 O O . ASP D 1 254 ? 5.342 31.923 137.689 1.00 28.85 254 ASP D O 1
ATOM 9509 N N . GLY D 1 255 ? 6.041 29.980 136.689 1.00 28.96 255 GLY D N 1
ATOM 9510 C CA . GLY D 1 255 ? 6.653 30.534 135.493 1.00 31.56 255 GLY D CA 1
ATOM 9511 C C . GLY D 1 255 ? 5.750 31.370 134.607 1.00 30.37 255 GLY D C 1
ATOM 9512 O O . GLY D 1 255 ? 6.171 32.321 133.999 1.00 30.32 255 GLY D O 1
ATOM 9513 N N . MET D 1 256 ? 4.511 30.968 134.507 1.00 32.34 256 MET D N 1
ATOM 9514 C CA . MET D 1 256 ? 3.500 31.775 133.874 1.00 37.27 256 MET D CA 1
ATOM 9515 C C . MET D 1 256 ? 3.406 33.178 134.501 1.00 37.27 256 MET D C 1
ATOM 9516 O O . MET D 1 256 ? 3.292 34.172 133.759 1.00 36.15 256 MET D O 1
ATOM 9521 N N . ASN D 1 257 ? 3.476 33.265 135.842 1.00 34.69 257 ASN D N 1
ATOM 9522 C CA . ASN D 1 257 ? 3.462 34.582 136.513 1.00 32.64 257 ASN D CA 1
ATOM 9523 C C . ASN D 1 257 ? 4.777 35.360 136.297 1.00 36.04 257 ASN D C 1
ATOM 9524 O O . ASN D 1 257 ? 4.749 36.594 136.040 1.00 32.17 257 ASN D O 1
ATOM 9529 N N . MET D 1 258 ? 5.908 34.639 136.312 1.00 31.20 258 MET D N 1
ATOM 9530 C CA . MET D 1 258 ? 7.219 35.236 136.039 1.00 31.98 258 MET D CA 1
ATOM 9531 C C . MET D 1 258 ? 7.321 35.839 134.631 1.00 32.10 258 MET D C 1
ATOM 9532 O O . MET D 1 258 ? 8.001 36.850 134.440 1.00 29.00 258 MET D O 1
ATOM 9537 N N . ALA D 1 259 ? 6.688 35.157 133.676 1.00 32.08 259 ALA D N 1
ATOM 9538 C CA . ALA D 1 259 ? 6.814 35.413 132.250 1.00 33.94 259 ALA D CA 1
ATOM 9539 C C . ALA D 1 259 ? 6.195 36.751 131.918 1.00 34.06 259 ALA D C 1
ATOM 9540 O O . ALA D 1 259 ? 6.853 37.542 131.244 1.00 31.49 259 ALA D O 1
ATOM 9542 N N . SER D 1 260 ? 5.007 37.029 132.486 1.00 34.56 260 SER D N 1
ATOM 9543 C CA . SER D 1 260 ? 4.379 38.402 132.447 1.00 33.75 260 SER D CA 1
ATOM 9544 C C . SER D 1 260 ? 5.282 39.551 132.927 1.00 32.09 260 SER D C 1
ATOM 9545 O O . SER D 1 260 ? 5.048 40.672 132.596 1.00 36.08 260 SER D O 1
ATOM 9548 N N . ARG D 1 261 ? 6.335 39.284 133.681 1.00 32.55 261 ARG D N 1
ATOM 9549 C CA . ARG D 1 261 ? 7.286 40.332 134.105 1.00 30.82 261 ARG D CA 1
ATOM 9550 C C . ARG D 1 261 ? 8.631 40.230 133.369 1.00 30.72 261 ARG D C 1
ATOM 9551 O O . ARG D 1 261 ? 9.602 40.954 133.701 1.00 26.97 261 ARG D O 1
ATOM 9559 N N . ILE D 1 262 ? 8.720 39.326 132.373 1.00 31.23 262 ILE D N 1
ATOM 9560 C CA . ILE D 1 262 ? 9.946 39.243 131.570 1.00 32.61 262 ILE D CA 1
ATOM 9561 C C . ILE D 1 262 ? 9.881 40.216 130.368 1.00 29.25 262 ILE D C 1
ATOM 9562 O O . ILE D 1 262 ? 9.026 40.089 129.528 1.00 30.43 262 ILE D O 1
ATOM 9567 N N . LYS D 1 263 ? 10.851 41.111 130.301 1.00 32.32 263 LYS D N 1
ATOM 9568 C CA . LYS D 1 263 ? 11.104 41.967 129.147 1.00 34.78 263 LYS D CA 1
ATOM 9569 C C . LYS D 1 263 ? 12.223 41.439 128.245 1.00 34.90 263 LYS D C 1
ATOM 9570 O O . LYS D 1 263 ? 12.262 41.813 127.097 1.00 37.25 263 LYS D O 1
ATOM 9576 N N . ALA D 1 264 ? 13.169 40.647 128.768 1.00 32.56 264 ALA D N 1
ATOM 9577 C CA . ALA D 1 264 ? 14.173 40.008 127.943 1.00 30.14 264 ALA D CA 1
ATOM 9578 C C . ALA D 1 264 ? 13.544 39.337 126.701 1.00 31.84 264 ALA D C 1
ATOM 9579 O O . ALA D 1 264 ? 12.373 38.890 126.706 1.00 32.20 264 ALA D O 1
ATOM 9581 N N . ARG D 1 265 ? 14.314 39.303 125.620 1.00 31.30 265 ARG D N 1
ATOM 9582 C CA . ARG D 1 265 ? 13.974 38.520 124.453 1.00 28.61 265 ARG D CA 1
ATOM 9583 C C . ARG D 1 265 ? 14.146 37.034 124.769 1.00 30.82 265 ARG D C 1
ATOM 9584 O O . ARG D 1 265 ? 15.173 36.647 125.345 1.00 26.51 265 ARG D O 1
ATOM 9592 N N . THR D 1 266 ? 13.191 36.204 124.347 1.00 28.85 266 THR D N 1
ATOM 9593 C CA . THR D 1 266 ? 13.169 34.814 124.753 1.00 32.95 266 THR D CA 1
ATOM 9594 C C . THR D 1 266 ? 13.077 33.894 123.556 1.00 31.24 266 THR D C 1
ATOM 9595 O O . THR D 1 266 ? 12.248 34.119 122.676 1.00 30.75 266 THR D O 1
ATOM 9599 N N . LEU D 1 267 ? 13.924 32.858 123.529 1.00 30.06 267 LEU D N 1
ATOM 9600 C CA . LEU D 1 267 ? 13.728 31.695 122.638 1.00 31.39 267 LEU D CA 1
ATOM 9601 C C . LEU D 1 267 ? 13.219 30.456 123.458 1.00 32.75 267 LEU D C 1
ATOM 9602 O O . LEU D 1 267 ? 13.950 29.904 124.251 1.00 33.96 267 LEU D O 1
ATOM 9607 N N . MET D 1 268 ? 12.005 29.987 123.250 1.00 32.73 268 MET D N 1
ATOM 9608 C CA . MET D 1 268 ? 11.522 28.834 124.036 1.00 32.49 268 MET D CA 1
ATOM 9609 C C . MET D 1 268 ? 11.488 27.609 123.149 1.00 32.70 268 MET D C 1
ATOM 9610 O O . MET D 1 268 ? 11.048 27.737 122.029 1.00 34.00 268 MET D O 1
ATOM 9615 N N . ALA D 1 269 ? 11.977 26.435 123.600 1.00 33.03 269 ALA D N 1
ATOM 9616 C CA . ALA D 1 269 ? 11.614 25.177 122.913 1.00 30.54 269 ALA D CA 1
ATOM 9617 C C . ALA D 1 269 ? 10.463 24.447 123.602 1.00 28.21 269 ALA D C 1
ATOM 9618 O O . ALA D 1 269 ? 10.418 24.343 124.826 1.00 30.40 269 ALA D O 1
ATOM 9620 N N . ILE D 1 270 ? 9.547 23.957 122.775 1.00 26.91 270 ILE D N 1
ATOM 9621 C CA . ILE D 1 270 ? 8.377 23.229 123.187 1.00 27.84 270 ILE D CA 1
ATOM 9622 C C . ILE D 1 270 ? 8.305 21.956 122.398 1.00 30.05 270 ILE D C 1
ATOM 9623 O O . ILE D 1 270 ? 8.428 21.955 121.172 1.00 31.40 270 ILE D O 1
ATOM 9628 N N . THR D 1 271 ? 8.203 20.852 123.140 1.00 30.80 271 THR D N 1
ATOM 9629 C CA . THR D 1 271 ? 8.045 19.544 122.577 1.00 31.40 271 THR D CA 1
ATOM 9630 C C . THR D 1 271 ? 6.614 19.098 122.776 1.00 29.98 271 THR D C 1
ATOM 9631 O O . THR D 1 271 ? 6.080 19.084 123.867 1.00 28.69 271 THR D O 1
ATOM 9635 N N . LEU D 1 272 ? 6.034 18.652 121.698 1.00 30.55 272 LEU D N 1
ATOM 9636 C CA . LEU D 1 272 ? 4.626 18.469 121.609 1.00 31.95 272 LEU D CA 1
ATOM 9637 C C . LEU D 1 272 ? 4.168 17.160 122.230 1.00 30.88 272 LEU D C 1
ATOM 9638 O O . LEU D 1 272 ? 3.043 17.055 122.658 1.00 33.93 272 LEU D O 1
ATOM 9643 N N . GLN D 1 273 ? 5.043 16.163 122.326 1.00 33.46 273 GLN D N 1
ATOM 9644 C CA . GLN D 1 273 ? 4.683 14.865 122.945 1.00 35.87 273 GLN D CA 1
ATOM 9645 C C . GLN D 1 273 ? 5.171 14.764 124.387 1.00 35.07 273 GLN D C 1
ATOM 9646 O O . GLN D 1 273 ? 5.126 13.700 124.989 1.00 36.37 273 GLN D O 1
ATOM 9652 N N . ASP D 1 274 ? 5.614 15.878 124.955 1.00 33.03 274 ASP D N 1
ATOM 9653 C CA . ASP D 1 274 ? 6.151 15.875 126.302 1.00 37.47 274 ASP D CA 1
ATOM 9654 C C . ASP D 1 274 ? 5.055 15.562 127.349 1.00 36.89 274 ASP D C 1
ATOM 9655 O O . ASP D 1 274 ? 4.023 16.229 127.370 1.00 34.90 274 ASP D O 1
ATOM 9660 N N . ILE D 1 275 ? 5.285 14.559 128.206 1.00 37.09 275 ILE D N 1
ATOM 9661 C CA . ILE D 1 275 ? 4.307 14.259 129.298 1.00 41.56 275 ILE D CA 1
ATOM 9662 C C . ILE D 1 275 ? 4.771 14.636 130.718 1.00 40.52 275 ILE D C 1
ATOM 9663 O O . ILE D 1 275 ? 4.031 14.439 131.675 1.00 43.97 275 ILE D O 1
ATOM 9668 N N . THR D 1 276 ? 5.979 15.176 130.831 1.00 34.64 276 THR D N 1
ATOM 9669 C CA . THR D 1 276 ? 6.578 15.628 132.074 1.00 35.96 276 THR D CA 1
ATOM 9670 C C . THR D 1 276 ? 6.370 17.108 132.168 1.00 35.27 276 THR D C 1
ATOM 9671 O O . THR D 1 276 ? 6.035 17.588 133.220 1.00 35.61 276 THR D O 1
ATOM 9675 N N . CYS D 1 277 ? 6.584 17.821 131.058 1.00 34.77 277 CYS D N 1
ATOM 9676 C CA . CYS D 1 277 ? 6.273 19.238 130.927 1.00 38.17 277 CYS D CA 1
ATOM 9677 C C . CYS D 1 277 ? 5.308 19.443 129.756 1.00 36.62 277 CYS D C 1
ATOM 9678 O O . CYS D 1 277 ? 5.721 19.738 128.621 1.00 29.99 277 CYS D O 1
ATOM 9681 N N . PRO D 1 278 ? 4.012 19.270 130.034 1.00 36.65 278 PRO D N 1
ATOM 9682 C CA . PRO D 1 278 ? 3.026 19.237 128.953 1.00 37.15 278 PRO D CA 1
ATOM 9683 C C . PRO D 1 278 ? 2.965 20.590 128.177 1.00 35.55 278 PRO D C 1
ATOM 9684 O O . PRO D 1 278 ? 3.186 21.635 128.774 1.00 31.16 278 PRO D O 1
ATOM 9688 N N . PRO D 1 279 ? 2.725 20.551 126.841 1.00 36.19 279 PRO D N 1
ATOM 9689 C CA . PRO D 1 279 ? 2.944 21.791 126.105 1.00 38.06 279 PRO D CA 1
ATOM 9690 C C . PRO D 1 279 ? 1.894 22.879 126.445 1.00 35.73 279 PRO D C 1
ATOM 9691 O O . PRO D 1 279 ? 2.154 24.064 126.227 1.00 37.05 279 PRO D O 1
ATOM 9695 N N . SER D 1 280 ? 0.744 22.496 126.983 1.00 32.91 280 SER D N 1
ATOM 9696 C CA . SER D 1 280 ? -0.257 23.504 127.340 1.00 34.59 280 SER D CA 1
ATOM 9697 C C . SER D 1 280 ? 0.328 24.360 128.427 1.00 34.76 280 SER D C 1
ATOM 9698 O O . SER D 1 280 ? 0.157 25.557 128.382 1.00 36.26 280 SER D O 1
ATOM 9701 N N . THR D 1 281 ? 1.120 23.774 129.322 1.00 31.48 281 THR D N 1
ATOM 9702 C CA . THR D 1 281 ? 1.711 24.555 130.412 1.00 31.04 281 THR D CA 1
ATOM 9703 C C . THR D 1 281 ? 2.859 25.470 129.958 1.00 29.38 281 THR D C 1
ATOM 9704 O O . THR D 1 281 ? 2.999 26.568 130.429 1.00 27.77 281 THR D O 1
ATOM 9708 N N . CYS D 1 282 ? 3.684 24.975 129.047 1.00 28.56 282 CYS D N 1
ATOM 9709 C CA . CYS D 1 282 ? 4.744 25.746 128.419 1.00 30.04 282 CYS D CA 1
ATOM 9710 C C . CYS D 1 282 ? 4.201 26.926 127.617 1.00 30.14 282 CYS D C 1
ATOM 9711 O O . CYS D 1 282 ? 4.760 28.020 127.713 1.00 28.86 282 CYS D O 1
ATOM 9714 N N . PHE D 1 283 ? 3.167 26.664 126.803 1.00 28.92 283 PHE D N 1
ATOM 9715 C CA . PHE D 1 283 ? 2.539 27.723 125.991 1.00 31.19 283 PHE D CA 1
ATOM 9716 C C . PHE D 1 283 ? 1.843 28.759 126.874 1.00 34.56 283 PHE D C 1
ATOM 9717 O O . PHE D 1 283 ? 1.853 29.949 126.533 1.00 39.18 283 PHE D O 1
ATOM 9725 N N . ALA D 1 284 ? 1.264 28.311 128.008 1.00 35.16 284 ALA D N 1
ATOM 9726 C CA . ALA D 1 284 ? 0.672 29.219 128.990 1.00 34.48 284 ALA D CA 1
ATOM 9727 C C . ALA D 1 284 ? 1.701 30.237 129.448 1.00 34.94 284 ALA D C 1
ATOM 9728 O O . ALA D 1 284 ? 1.381 31.429 129.481 1.00 33.64 284 ALA D O 1
ATOM 9730 N N . ALA D 1 285 ? 2.949 29.813 129.691 1.00 31.20 285 ALA D N 1
ATOM 9731 C CA . ALA D 1 285 ? 4.004 30.785 129.962 1.00 31.44 285 ALA D CA 1
ATOM 9732 C C . ALA D 1 285 ? 4.446 31.607 128.734 1.00 29.31 285 ALA D C 1
ATOM 9733 O O . ALA D 1 285 ? 4.566 32.826 128.818 1.00 32.53 285 ALA D O 1
ATOM 9735 N N . TYR D 1 286 ? 4.697 30.961 127.616 1.00 28.59 286 TYR D N 1
ATOM 9736 C CA . TYR D 1 286 ? 5.168 31.640 126.409 1.00 31.08 286 TYR D CA 1
ATOM 9737 C C . TYR D 1 286 ? 4.189 32.767 126.056 1.00 33.00 286 TYR D C 1
ATOM 9738 O O . TYR D 1 286 ? 4.631 33.881 125.861 1.00 30.28 286 TYR D O 1
ATOM 9747 N N . ASN D 1 287 ? 2.871 32.471 126.047 1.00 29.01 287 ASN D N 1
ATOM 9748 C CA . ASN D 1 287 ? 1.875 33.515 125.744 1.00 31.32 287 ASN D CA 1
ATOM 9749 C C . ASN D 1 287 ? 1.636 34.592 126.778 1.00 32.09 287 ASN D C 1
ATOM 9750 O O . ASN D 1 287 ? 0.891 35.509 126.500 1.00 31.75 287 ASN D O 1
ATOM 9755 N N . HIS D 1 288 ? 2.290 34.547 127.932 1.00 32.04 288 HIS D N 1
ATOM 9756 C CA . HIS D 1 288 ? 2.242 35.696 128.837 1.00 35.11 288 HIS D CA 1
ATOM 9757 C C . HIS D 1 288 ? 3.549 36.474 128.830 1.00 32.97 288 HIS D C 1
ATOM 9758 O O . HIS D 1 288 ? 3.616 37.459 129.493 1.00 33.79 288 HIS D O 1
ATOM 9765 N N . LEU D 1 289 ? 4.592 36.022 128.124 1.00 30.92 289 LEU D N 1
ATOM 9766 C CA . LEU D 1 289 ? 5.864 36.779 128.035 1.00 31.83 289 LEU D CA 1
ATOM 9767 C C . LEU D 1 289 ? 5.601 38.218 127.602 1.00 33.47 289 LEU D C 1
ATOM 9768 O O . LEU D 1 289 ? 4.813 38.415 126.740 1.00 32.40 289 LEU D O 1
ATOM 9773 N N . ALA D 1 290 ? 6.252 39.203 128.220 1.00 38.83 290 ALA D N 1
ATOM 9774 C CA . ALA D 1 290 ? 5.992 40.638 127.926 1.00 44.33 290 ALA D CA 1
ATOM 9775 C C . ALA D 1 290 ? 7.053 41.293 127.009 1.00 43.95 290 ALA D C 1
ATOM 9776 O O . ALA D 1 290 ? 7.071 42.502 126.909 1.00 47.57 290 ALA D O 1
ATOM 9778 N N . GLY D 1 291 ? 7.945 40.520 126.397 1.00 41.95 291 GLY D N 1
ATOM 9779 C CA . GLY D 1 291 ? 9.005 41.072 125.534 1.00 39.44 291 GLY D CA 1
ATOM 9780 C C . GLY D 1 291 ? 8.948 40.345 124.202 1.00 37.25 291 GLY D C 1
ATOM 9781 O O . GLY D 1 291 ? 8.077 39.493 124.005 1.00 35.57 291 GLY D O 1
ATOM 9782 N N . PRO D 1 292 ? 9.891 40.650 123.292 1.00 36.77 292 PRO D N 1
ATOM 9783 C CA . PRO D 1 292 ? 9.914 39.889 122.039 1.00 33.18 292 PRO D CA 1
ATOM 9784 C C . PRO D 1 292 ? 10.252 38.383 122.282 1.00 35.20 292 PRO D C 1
ATOM 9785 O O . PRO D 1 292 ? 11.017 38.029 123.188 1.00 30.21 292 PRO D O 1
ATOM 9789 N N . LYS D 1 293 ? 9.598 37.517 121.524 1.00 35.28 293 LYS D N 1
ATOM 9790 C CA . LYS D 1 293 ? 9.651 36.102 121.748 1.00 34.60 293 LYS D CA 1
ATOM 9791 C C . LYS D 1 293 ? 9.692 35.306 120.427 1.00 33.81 293 LYS D C 1
ATOM 9792 O O . LYS D 1 293 ? 9.194 35.760 119.425 1.00 30.79 293 LYS D O 1
ATOM 9798 N N . GLU D 1 294 ? 10.317 34.130 120.473 1.00 37.77 294 GLU D N 1
ATOM 9799 C CA . GLU D 1 294 ? 10.234 33.103 119.433 1.00 39.53 294 GLU D CA 1
ATOM 9800 C C . GLU D 1 294 ? 10.055 31.736 120.071 1.00 36.09 294 GLU D C 1
ATOM 9801 O O . GLU D 1 294 ? 10.558 31.479 121.130 1.00 32.27 294 GLU D O 1
ATOM 9807 N N . VAL D 1 295 ? 9.445 30.838 119.328 1.00 36.51 295 VAL D N 1
ATOM 9808 C CA . VAL D 1 295 ? 9.205 29.495 119.771 1.00 37.38 295 VAL D CA 1
ATOM 9809 C C . VAL D 1 295 ? 9.769 28.573 118.676 1.00 37.22 295 VAL D C 1
ATOM 9810 O O . VAL D 1 295 ? 9.717 28.900 117.486 1.00 36.92 295 VAL D O 1
ATOM 9814 N N . ARG D 1 296 ? 10.393 27.480 119.092 1.00 33.71 296 ARG D N 1
ATOM 9815 C CA . ARG D 1 296 ? 10.589 26.367 118.233 1.00 34.19 296 ARG D CA 1
ATOM 9816 C C . ARG D 1 296 ? 9.745 25.221 118.797 1.00 37.23 296 ARG D C 1
ATOM 9817 O O . ARG D 1 296 ? 9.870 24.886 119.964 1.00 31.65 296 ARG D O 1
ATOM 9825 N N . LEU D 1 297 ? 8.913 24.626 117.925 1.00 38.38 297 LEU D N 1
ATOM 9826 C CA . LEU D 1 297 ? 7.942 23.598 118.255 1.00 37.90 297 LEU D CA 1
ATOM 9827 C C . LEU D 1 297 ? 8.369 22.310 117.581 1.00 35.83 297 LEU D C 1
ATOM 9828 O O . LEU D 1 297 ? 8.464 22.239 116.364 1.00 38.50 297 LEU D O 1
ATOM 9833 N N . TYR D 1 298 ? 8.635 21.288 118.369 1.00 33.52 298 TYR D N 1
ATOM 9834 C CA . TYR D 1 298 ? 9.121 20.042 117.828 1.00 33.01 298 TYR D CA 1
ATOM 9835 C C . TYR D 1 298 ? 8.017 18.984 117.981 1.00 36.11 298 TYR D C 1
ATOM 9836 O O . TYR D 1 298 ? 7.809 18.434 119.053 1.00 35.91 298 TYR D O 1
ATOM 9845 N N . HIS D 1 299 ? 7.320 18.728 116.877 1.00 39.40 299 HIS D N 1
ATOM 9846 C CA . HIS D 1 299 ? 6.100 17.929 116.874 1.00 38.94 299 HIS D CA 1
ATOM 9847 C C . HIS D 1 299 ? 6.171 16.532 117.494 1.00 39.69 299 HIS D C 1
ATOM 9848 O O . HIS D 1 299 ? 5.199 16.127 118.137 1.00 40.82 299 HIS D O 1
ATOM 9855 N N . ASP D 1 300 ? 7.285 15.822 117.294 1.00 37.51 300 ASP D N 1
ATOM 9856 C CA . ASP D 1 300 ? 7.398 14.361 117.573 1.00 38.63 300 ASP D CA 1
ATOM 9857 C C . ASP D 1 300 ? 8.468 14.030 118.613 1.00 33.52 300 ASP D C 1
ATOM 9858 O O . ASP D 1 300 ? 9.045 12.955 118.627 1.00 38.13 300 ASP D O 1
ATOM 9863 N N . TYR D 1 301 ? 8.722 14.972 119.491 1.00 30.82 301 TYR D N 1
ATOM 9864 C CA . TYR D 1 301 ? 9.662 14.793 120.555 1.00 31.35 301 TYR D CA 1
ATOM 9865 C C . TYR D 1 301 ? 8.892 14.982 121.823 1.00 31.47 301 TYR D C 1
ATOM 9866 O O . TYR D 1 301 ? 7.875 15.738 121.878 1.00 31.11 301 TYR D O 1
ATOM 9875 N N . GLY D 1 302 ? 9.392 14.298 122.838 1.00 29.93 302 GLY D N 1
ATOM 9876 C CA . GLY D 1 302 ? 8.872 14.408 124.160 1.00 31.84 302 GLY D CA 1
ATOM 9877 C C . GLY D 1 302 ? 9.905 15.080 125.023 1.00 32.21 302 GLY D C 1
ATOM 9878 O O . GLY D 1 302 ? 10.661 15.980 124.573 1.00 30.25 302 GLY D O 1
ATOM 9879 N N . HIS D 1 303 ? 9.960 14.621 126.265 1.00 36.00 303 HIS D N 1
ATOM 9880 C CA . HIS D 1 303 ? 10.895 15.174 127.210 1.00 39.16 303 HIS D CA 1
ATOM 9881 C C . HIS D 1 303 ? 12.196 14.446 127.023 1.00 35.72 303 HIS D C 1
ATOM 9882 O O . HIS D 1 303 ? 12.385 13.445 127.666 1.00 35.04 303 HIS D O 1
ATOM 9889 N N . GLU D 1 304 ? 13.097 14.967 126.175 1.00 35.61 304 GLU D N 1
ATOM 9890 C CA . GLU D 1 304 ? 14.361 14.263 125.813 1.00 35.48 304 GLU D CA 1
ATOM 9891 C C . GLU D 1 304 ? 15.390 15.210 125.232 1.00 33.23 304 GLU D C 1
ATOM 9892 O O . GLU D 1 304 ? 15.076 16.322 124.919 1.00 33.77 304 GLU D O 1
ATOM 9898 N N . GLY D 1 305 ? 16.594 14.727 124.984 1.00 35.64 305 GLY D N 1
ATOM 9899 C CA . GLY D 1 305 ? 17.626 15.475 124.273 1.00 33.67 305 GLY D CA 1
ATOM 9900 C C . GLY D 1 305 ? 17.118 16.007 122.954 1.00 35.54 305 GLY D C 1
ATOM 9901 O O . GLY D 1 305 ? 16.258 15.380 122.280 1.00 35.74 305 GLY D O 1
ATOM 9902 N N . LEU D 1 306 ? 17.631 17.166 122.566 1.00 33.02 306 LEU D N 1
ATOM 9903 C CA . LEU D 1 306 ? 17.221 17.810 121.305 1.00 34.49 306 LEU D CA 1
ATOM 9904 C C . LEU D 1 306 ? 18.511 18.279 120.635 1.00 37.62 306 LEU D C 1
ATOM 9905 O O . LEU D 1 306 ? 18.814 19.468 120.688 1.00 38.13 306 LEU D O 1
ATOM 9910 N N . PRO D 1 307 ? 19.284 17.349 120.013 1.00 41.56 307 PRO D N 1
ATOM 9911 C CA . PRO D 1 307 ? 20.613 17.752 119.449 1.00 42.24 307 PRO D CA 1
ATOM 9912 C C . PRO D 1 307 ? 20.553 18.884 118.379 1.00 40.05 307 PRO D C 1
ATOM 9913 O O . PRO D 1 307 ? 21.450 19.705 118.327 1.00 44.79 307 PRO D O 1
ATOM 9917 N N . PHE D 1 308 ? 19.482 18.935 117.580 1.00 40.58 308 PHE D N 1
ATOM 9918 C CA . PHE D 1 308 ? 19.181 20.093 116.665 1.00 38.56 308 PHE D CA 1
ATOM 9919 C C . PHE D 1 308 ? 18.983 21.430 117.390 1.00 38.66 308 PHE D C 1
ATOM 9920 O O . PHE D 1 308 ? 19.262 22.484 116.820 1.00 39.32 308 PHE D O 1
ATOM 9928 N N . HIS D 1 309 ? 18.500 21.418 118.630 1.00 36.07 309 HIS D N 1
ATOM 9929 C CA . HIS D 1 309 ? 18.284 22.680 119.303 1.00 34.77 309 HIS D CA 1
ATOM 9930 C C . HIS D 1 309 ? 19.573 23.395 119.677 1.00 35.79 309 HIS D C 1
ATOM 9931 O O . HIS D 1 309 ? 19.534 24.582 119.927 1.00 35.63 309 HIS D O 1
ATOM 9938 N N . GLU D 1 310 ? 20.700 22.694 119.748 1.00 36.59 310 GLU D N 1
ATOM 9939 C CA . GLU D 1 310 ? 21.951 23.347 120.178 1.00 39.72 310 GLU D CA 1
ATOM 9940 C C . GLU D 1 310 ? 22.345 24.468 119.156 1.00 38.11 310 GLU D C 1
ATOM 9941 O O . GLU D 1 310 ? 22.698 25.614 119.533 1.00 30.60 310 GLU D O 1
ATOM 9947 N N . GLU D 1 311 ? 22.211 24.126 117.874 1.00 32.12 311 GLU D N 1
ATOM 9948 C CA . GLU D 1 311 ? 22.489 25.057 116.792 1.00 38.43 311 GLU D CA 1
ATOM 9949 C C . GLU D 1 311 ? 21.509 26.256 116.783 1.00 30.53 311 GLU D C 1
ATOM 9950 O O . GLU D 1 311 ? 21.925 27.380 116.504 1.00 27.07 311 GLU D O 1
ATOM 9956 N N . ALA D 1 312 ? 20.226 26.006 117.041 1.00 26.53 312 ALA D N 1
ATOM 9957 C CA . ALA D 1 312 ? 19.207 27.094 117.105 1.00 30.67 312 ALA D CA 1
ATOM 9958 C C . ALA D 1 312 ? 19.541 28.090 118.235 1.00 31.24 312 ALA D C 1
ATOM 9959 O O . ALA D 1 312 ? 19.428 29.270 118.068 1.00 32.94 312 ALA D O 1
ATOM 9961 N N . MET D 1 313 ? 19.933 27.574 119.385 1.00 31.26 313 MET D N 1
ATOM 9962 C CA . MET D 1 313 ? 20.374 28.411 120.515 1.00 35.38 313 MET D CA 1
ATOM 9963 C C . MET D 1 313 ? 21.631 29.215 120.243 1.00 28.15 313 MET D C 1
ATOM 9964 O O . MET D 1 313 ? 21.719 30.377 120.649 1.00 25.92 313 MET D O 1
ATOM 9969 N N . MET D 1 314 ? 22.626 28.574 119.635 1.00 26.64 314 MET D N 1
ATOM 9970 C CA . MET D 1 314 ? 23.849 29.268 119.285 1.00 28.08 314 MET D CA 1
ATOM 9971 C C . MET D 1 314 ? 23.584 30.393 118.281 1.00 26.17 314 MET D C 1
ATOM 9972 O O . MET D 1 314 ? 24.201 31.442 118.365 1.00 30.13 314 MET D O 1
ATOM 9977 N N . ARG D 1 315 ? 22.687 30.179 117.355 1.00 24.13 315 ARG D N 1
ATOM 9978 C CA . ARG D 1 315 ? 22.299 31.199 116.363 1.00 29.85 315 ARG D CA 1
ATOM 9979 C C . ARG D 1 315 ? 21.593 32.382 117.028 1.00 31.13 315 ARG D C 1
ATOM 9980 O O . ARG D 1 315 ? 21.985 33.516 116.829 1.00 28.33 315 ARG D O 1
ATOM 9988 N N . PHE D 1 316 ? 20.561 32.098 117.833 1.00 30.58 316 PHE D N 1
ATOM 9989 C CA . PHE D 1 316 ? 19.913 33.098 118.666 1.00 29.68 316 PHE D CA 1
ATOM 9990 C C . PHE D 1 316 ? 20.887 33.973 119.500 1.00 29.78 316 PHE D C 1
ATOM 9991 O O . PHE D 1 316 ? 20.715 35.157 119.564 1.00 28.38 316 PHE D O 1
ATOM 9999 N N . ILE D 1 317 ? 21.872 33.365 120.133 1.00 26.89 317 ILE D N 1
ATOM 10000 C CA . ILE D 1 317 ? 22.815 34.049 120.957 1.00 27.55 317 ILE D CA 1
ATOM 10001 C C . ILE D 1 317 ? 23.780 34.894 120.132 1.00 29.57 317 ILE D C 1
ATOM 10002 O O . ILE D 1 317 ? 24.037 36.007 120.516 1.00 30.56 317 ILE D O 1
ATOM 10007 N N . GLU D 1 318 ? 24.349 34.343 119.064 1.00 27.69 318 GLU D N 1
ATOM 10008 C CA . GLU D 1 318 ? 25.122 35.109 118.067 1.00 34.10 318 GLU D CA 1
ATOM 10009 C C . GLU D 1 318 ? 24.314 36.302 117.546 1.00 31.33 318 GLU D C 1
ATOM 10010 O O . GLU D 1 318 ? 24.868 37.362 117.389 1.00 28.77 318 GLU D O 1
ATOM 10016 N N . ALA D 1 319 ? 23.033 36.098 117.201 1.00 29.06 319 ALA D N 1
ATOM 10017 C CA . ALA D 1 319 ? 22.192 37.186 116.691 1.00 29.89 319 ALA D CA 1
ATOM 10018 C C . ALA D 1 319 ? 21.981 38.302 117.716 1.00 31.05 319 ALA D C 1
ATOM 10019 O O . ALA D 1 319 ? 22.055 39.475 117.357 1.00 29.47 319 ALA D O 1
ATOM 10021 N N . TYR D 1 320 ? 21.709 37.937 118.974 1.00 27.68 320 TYR D N 1
ATOM 10022 C CA . TYR D 1 320 ? 21.097 38.880 119.922 1.00 28.78 320 TYR D CA 1
ATOM 10023 C C . TYR D 1 320 ? 21.892 39.226 121.209 1.00 29.76 320 TYR D C 1
ATOM 10024 O O . TYR D 1 320 ? 21.631 40.252 121.815 1.00 30.50 320 TYR D O 1
ATOM 10033 N N . LEU D 1 321 ? 22.827 38.380 121.633 1.00 28.45 321 LEU D N 1
ATOM 10034 C CA . LEU D 1 321 ? 23.553 38.637 122.853 1.00 30.07 321 LEU D CA 1
ATOM 10035 C C . LEU D 1 321 ? 24.629 39.636 122.496 1.00 33.31 321 LEU D C 1
ATOM 10036 O O . LEU D 1 321 ? 24.738 40.666 123.184 1.00 50.59 321 LEU D O 1
ATOM 10041 N N . MET E 1 6 ? 18.641 -16.951 145.480 1.00 72.67 6 MET E N 1
ATOM 10042 C CA . MET E 1 6 ? 19.191 -18.002 146.387 1.00 68.77 6 MET E CA 1
ATOM 10043 C C . MET E 1 6 ? 18.080 -19.016 146.700 1.00 65.26 6 MET E C 1
ATOM 10044 O O . MET E 1 6 ? 16.963 -18.607 147.043 1.00 61.68 6 MET E O 1
ATOM 10049 N N . PRO E 1 7 ? 18.366 -20.333 146.562 1.00 67.49 7 PRO E N 1
ATOM 10050 C CA . PRO E 1 7 ? 17.363 -21.367 146.894 1.00 67.03 7 PRO E CA 1
ATOM 10051 C C . PRO E 1 7 ? 17.208 -21.592 148.393 1.00 65.84 7 PRO E C 1
ATOM 10052 O O . PRO E 1 7 ? 18.212 -21.594 149.117 1.00 63.83 7 PRO E O 1
ATOM 10056 N N . LEU E 1 8 ? 15.975 -21.865 148.824 1.00 62.75 8 LEU E N 1
ATOM 10057 C CA . LEU E 1 8 ? 15.603 -21.921 150.257 1.00 63.87 8 LEU E CA 1
ATOM 10058 C C . LEU E 1 8 ? 16.545 -22.684 151.208 1.00 59.16 8 LEU E C 1
ATOM 10059 O O . LEU E 1 8 ? 16.763 -22.240 152.324 1.00 58.61 8 LEU E O 1
ATOM 10064 N N . SER E 1 9 ? 17.102 -23.815 150.788 1.00 58.56 9 SER E N 1
ATOM 10065 C CA . SER E 1 9 ? 17.963 -24.607 151.682 1.00 53.96 9 SER E CA 1
ATOM 10066 C C . SER E 1 9 ? 19.197 -23.791 152.080 1.00 54.11 9 SER E C 1
ATOM 10067 O O . SER E 1 9 ? 19.521 -23.679 153.275 1.00 51.32 9 SER E O 1
ATOM 10070 N N . GLN E 1 10 ? 19.850 -23.165 151.097 1.00 55.68 10 GLN E N 1
ATOM 10071 C CA . GLN E 1 10 ? 21.025 -22.345 151.419 1.00 56.70 10 GLN E CA 1
ATOM 10072 C C . GLN E 1 10 ? 20.705 -20.933 151.965 1.00 46.39 10 GLN E C 1
ATOM 10073 O O . GLN E 1 10 ? 21.553 -20.371 152.611 1.00 42.84 10 GLN E O 1
ATOM 10079 N N . LEU E 1 11 ? 19.502 -20.394 151.731 1.00 41.98 11 LEU E N 1
ATOM 10080 C CA . LEU E 1 11 ? 18.989 -19.192 152.449 1.00 42.67 11 LEU E CA 1
ATOM 10081 C C . LEU E 1 11 ? 19.041 -19.364 153.944 1.00 42.42 11 LEU E C 1
ATOM 10082 O O . LEU E 1 11 ? 19.622 -18.519 154.639 1.00 38.70 11 LEU E O 1
ATOM 10087 N N . GLN E 1 12 ? 18.518 -20.502 154.414 1.00 43.27 12 GLN E N 1
ATOM 10088 C CA . GLN E 1 12 ? 18.439 -20.817 155.853 1.00 46.89 12 GLN E CA 1
ATOM 10089 C C . GLN E 1 12 ? 19.774 -21.005 156.565 1.00 49.58 12 GLN E C 1
ATOM 10090 O O . GLN E 1 12 ? 19.825 -20.982 157.797 1.00 56.78 12 GLN E O 1
ATOM 10096 N N . ASP E 1 13 ? 20.843 -21.236 155.825 1.00 47.96 13 ASP E N 1
ATOM 10097 C CA . ASP E 1 13 ? 22.175 -21.317 156.422 1.00 51.36 13 ASP E CA 1
ATOM 10098 C C . ASP E 1 13 ? 23.038 -20.136 155.982 1.00 47.21 13 ASP E C 1
ATOM 10099 O O . ASP E 1 13 ? 24.254 -20.199 156.061 1.00 46.59 13 ASP E O 1
ATOM 10104 N N . TYR E 1 14 ? 22.442 -19.079 155.441 1.00 47.05 14 TYR E N 1
ATOM 10105 C CA . TYR E 1 14 ? 23.261 -18.027 154.838 1.00 38.36 14 TYR E CA 1
ATOM 10106 C C . TYR E 1 14 ? 23.613 -17.081 156.009 1.00 36.15 14 TYR E C 1
ATOM 10107 O O . TYR E 1 14 ? 22.732 -16.461 156.624 1.00 32.83 14 TYR E O 1
ATOM 10116 N N . LYS E 1 15 ? 24.893 -17.049 156.336 1.00 33.65 15 LYS E N 1
ATOM 10117 C CA . LYS E 1 15 ? 25.411 -16.243 157.410 1.00 39.81 15 LYS E CA 1
ATOM 10118 C C . LYS E 1 15 ? 26.657 -15.567 156.876 1.00 37.02 15 LYS E C 1
ATOM 10119 O O . LYS E 1 15 ? 27.722 -16.017 157.113 1.00 35.35 15 LYS E O 1
ATOM 10125 N N . PRO E 1 16 ? 26.527 -14.500 156.071 1.00 35.64 16 PRO E N 1
ATOM 10126 C CA . PRO E 1 16 ? 27.787 -13.936 155.548 1.00 32.46 16 PRO E CA 1
ATOM 10127 C C . PRO E 1 16 ? 28.570 -13.155 156.624 1.00 36.90 16 PRO E C 1
ATOM 10128 O O . PRO E 1 16 ? 28.047 -12.932 157.731 1.00 36.26 16 PRO E O 1
ATOM 10132 N N . GLU E 1 17 ? 29.807 -12.754 156.293 1.00 37.43 17 GLU E N 1
ATOM 10133 C CA . GLU E 1 17 ? 30.684 -12.000 157.191 1.00 39.62 17 GLU E CA 1
ATOM 10134 C C . GLU E 1 17 ? 30.092 -10.660 157.638 1.00 41.14 17 GLU E C 1
ATOM 10135 O O . GLU E 1 17 ? 29.568 -9.897 156.814 1.00 40.51 17 GLU E O 1
ATOM 10141 N N . LEU E 1 18 ? 30.211 -10.365 158.928 1.00 38.73 18 LEU E N 1
ATOM 10142 C CA . LEU E 1 18 ? 29.801 -9.069 159.458 1.00 37.18 18 LEU E CA 1
ATOM 10143 C C . LEU E 1 18 ? 30.672 -7.960 158.893 1.00 33.41 18 LEU E C 1
ATOM 10144 O O . LEU E 1 18 ? 31.831 -8.142 158.661 1.00 32.91 18 LEU E O 1
ATOM 10149 N N . THR E 1 19 ? 30.079 -6.820 158.596 1.00 30.84 19 THR E N 1
ATOM 10150 C CA . THR E 1 19 ? 30.838 -5.740 157.993 1.00 30.78 19 THR E CA 1
ATOM 10151 C C . THR E 1 19 ? 31.151 -4.654 159.025 1.00 29.75 19 THR E C 1
ATOM 10152 O O . THR E 1 19 ? 31.778 -3.634 158.701 1.00 28.61 19 THR E O 1
ATOM 10156 N N . ASN E 1 20 ? 30.745 -4.858 160.274 1.00 30.20 20 ASN E N 1
ATOM 10157 C CA . ASN E 1 20 ? 31.101 -3.851 161.289 1.00 32.79 20 ASN E CA 1
ATOM 10158 C C . ASN E 1 20 ? 32.621 -3.534 161.329 1.00 35.91 20 ASN E C 1
ATOM 10159 O O . ASN E 1 20 ? 33.468 -4.433 161.236 1.00 38.37 20 ASN E O 1
ATOM 10164 N N . GLU E 1 21 ? 32.936 -2.244 161.404 1.00 35.58 21 GLU E N 1
ATOM 10165 C CA . GLU E 1 21 ? 34.304 -1.782 161.581 1.00 38.18 21 GLU E CA 1
ATOM 10166 C C . GLU E 1 21 ? 34.694 -1.923 163.068 1.00 37.76 21 GLU E C 1
ATOM 10167 O O . GLU E 1 21 ? 33.783 -2.008 163.917 1.00 33.43 21 GLU E O 1
ATOM 10173 N N . THR E 1 22 ? 36.000 -1.848 163.394 1.00 37.28 22 THR E N 1
ATOM 10174 C CA . THR E 1 22 ? 36.453 -1.816 164.815 1.00 41.20 22 THR E CA 1
ATOM 10175 C C . THR E 1 22 ? 35.785 -0.729 165.675 1.00 37.35 22 THR E C 1
ATOM 10176 O O . THR E 1 22 ? 35.549 -0.918 166.872 1.00 37.37 22 THR E O 1
ATOM 10180 N N . ASP E 1 23 ? 35.480 0.410 165.077 1.00 34.52 23 ASP E N 1
ATOM 10181 C CA . ASP E 1 23 ? 34.848 1.490 165.838 1.00 29.50 23 ASP E CA 1
ATOM 10182 C C . ASP E 1 23 ? 33.322 1.529 165.789 1.00 26.47 23 ASP E C 1
ATOM 10183 O O . ASP E 1 23 ? 32.759 2.558 166.118 1.00 27.84 23 ASP E O 1
ATOM 10188 N N . PHE E 1 24 ? 32.653 0.422 165.445 1.00 27.25 24 PHE E N 1
ATOM 10189 C CA . PHE E 1 24 ? 31.172 0.359 165.409 1.00 24.81 24 PHE E CA 1
ATOM 10190 C C . PHE E 1 24 ? 30.595 0.649 166.784 1.00 25.03 24 PHE E C 1
ATOM 10191 O O . PHE E 1 24 ? 29.710 1.516 166.906 1.00 22.19 24 PHE E O 1
ATOM 10199 N N . ASP E 1 25 ? 31.061 -0.059 167.832 1.00 26.30 25 ASP E N 1
ATOM 10200 C CA . ASP E 1 25 ? 30.571 0.240 169.179 1.00 27.11 25 ASP E CA 1
ATOM 10201 C C . ASP E 1 25 ? 30.964 1.648 169.655 1.00 26.98 25 ASP E C 1
ATOM 10202 O O . ASP E 1 25 ? 30.167 2.335 170.276 1.00 24.59 25 ASP E O 1
ATOM 10207 N N . LEU E 1 26 ? 32.171 2.090 169.366 1.00 26.73 26 LEU E N 1
ATOM 10208 C CA . LEU E 1 26 ? 32.585 3.463 169.769 1.00 28.38 26 LEU E CA 1
ATOM 10209 C C . LEU E 1 26 ? 31.663 4.566 169.152 1.00 31.94 26 LEU E C 1
ATOM 10210 O O . LEU E 1 26 ? 31.210 5.508 169.826 1.00 31.96 26 LEU E O 1
ATOM 10215 N N . PHE E 1 27 ? 31.407 4.431 167.852 1.00 31.38 27 PHE E N 1
ATOM 10216 C CA . PHE E 1 27 ? 30.478 5.294 167.125 1.00 28.79 27 PHE E CA 1
ATOM 10217 C C . PHE E 1 27 ? 29.160 5.421 167.838 1.00 27.66 27 PHE E C 1
ATOM 10218 O O . PHE E 1 27 ? 28.692 6.532 168.120 1.00 26.82 27 PHE E O 1
ATOM 10226 N N . TRP E 1 28 ? 28.548 4.272 168.133 1.00 26.61 28 TRP E N 1
ATOM 10227 C CA . TRP E 1 28 ? 27.264 4.283 168.837 1.00 25.37 28 TRP E CA 1
ATOM 10228 C C . TRP E 1 28 ? 27.375 4.645 170.293 1.00 24.61 28 TRP E C 1
ATOM 10229 O O . TRP E 1 28 ? 26.520 5.323 170.766 1.00 24.47 28 TRP E O 1
ATOM 10240 N N . ASP E 1 29 ? 28.391 4.217 171.021 1.00 27.91 29 ASP E N 1
ATOM 10241 C CA . ASP E 1 29 ? 28.631 4.762 172.427 1.00 31.38 29 ASP E CA 1
ATOM 10242 C C . ASP E 1 29 ? 28.570 6.298 172.431 1.00 28.46 29 ASP E C 1
ATOM 10243 O O . ASP E 1 29 ? 27.832 6.883 173.220 1.00 28.99 29 ASP E O 1
ATOM 10248 N N . ASN E 1 30 ? 29.368 6.927 171.549 1.00 27.87 30 ASN E N 1
ATOM 10249 C CA . ASN E 1 30 ? 29.442 8.380 171.462 1.00 29.80 30 ASN E CA 1
ATOM 10250 C C . ASN E 1 30 ? 28.066 9.015 171.131 1.00 28.77 30 ASN E C 1
ATOM 10251 O O . ASN E 1 30 ? 27.646 9.956 171.786 1.00 31.43 30 ASN E O 1
ATOM 10256 N N . ALA E 1 31 ? 27.351 8.477 170.156 1.00 26.66 31 ALA E N 1
ATOM 10257 C CA . ALA E 1 31 ? 26.061 9.063 169.762 1.00 27.43 31 ALA E CA 1
ATOM 10258 C C . ALA E 1 31 ? 25.007 8.936 170.872 1.00 27.14 31 ALA E C 1
ATOM 10259 O O . ALA E 1 31 ? 24.131 9.807 171.022 1.00 27.70 31 ALA E O 1
ATOM 10261 N N . LYS E 1 32 ? 25.075 7.854 171.636 1.00 25.92 32 LYS E N 1
ATOM 10262 C CA . LYS E 1 32 ? 24.139 7.644 172.754 1.00 30.44 32 LYS E CA 1
ATOM 10263 C C . LYS E 1 32 ? 24.452 8.486 173.993 1.00 29.27 32 LYS E C 1
ATOM 10264 O O . LYS E 1 32 ? 23.535 8.964 174.678 1.00 28.76 32 LYS E O 1
ATOM 10270 N N . ALA E 1 33 ? 25.740 8.674 174.265 1.00 28.23 33 ALA E N 1
ATOM 10271 C CA . ALA E 1 33 ? 26.175 9.630 175.317 1.00 26.54 33 ALA E CA 1
ATOM 10272 C C . ALA E 1 33 ? 25.598 11.008 175.023 1.00 27.05 33 ALA E C 1
ATOM 10273 O O . ALA E 1 33 ? 24.939 11.595 175.888 1.00 30.90 33 ALA E O 1
ATOM 10275 N N . LEU E 1 34 ? 25.773 11.542 173.819 1.00 29.32 34 LEU E N 1
ATOM 10276 C CA . LEU E 1 34 ? 25.152 12.842 173.528 1.00 34.19 34 LEU E CA 1
ATOM 10277 C C . LEU E 1 34 ? 23.640 12.823 173.648 1.00 30.12 34 LEU E C 1
ATOM 10278 O O . LEU E 1 34 ? 23.042 13.681 174.305 1.00 37.40 34 LEU E O 1
ATOM 10283 N N . SER E 1 35 ? 23.015 11.838 173.063 1.00 30.34 35 SER E N 1
ATOM 10284 C CA . SER E 1 35 ? 21.567 11.678 173.242 1.00 32.37 35 SER E CA 1
ATOM 10285 C C . SER E 1 35 ? 21.141 11.672 174.724 1.00 34.18 35 SER E C 1
ATOM 10286 O O . SER E 1 35 ? 20.154 12.381 175.107 1.00 30.75 35 SER E O 1
ATOM 10289 N N . ASN E 1 36 ? 21.872 10.906 175.558 1.00 35.53 36 ASN E N 1
ATOM 10290 C CA . ASN E 1 36 ? 21.549 10.826 176.995 1.00 38.25 36 ASN E CA 1
ATOM 10291 C C . ASN E 1 36 ? 21.602 12.211 177.704 1.00 39.97 36 ASN E C 1
ATOM 10292 O O . ASN E 1 36 ? 20.752 12.460 178.564 1.00 35.95 36 ASN E O 1
ATOM 10297 N N . GLN E 1 37 ? 22.542 13.107 177.309 1.00 40.30 37 GLN E N 1
ATOM 10298 C CA . GLN E 1 37 ? 22.574 14.522 177.787 1.00 45.34 37 GLN E CA 1
ATOM 10299 C C . GLN E 1 37 ? 21.399 15.440 177.401 1.00 45.14 37 GLN E C 1
ATOM 10300 O O . GLN E 1 37 ? 21.308 16.540 177.925 1.00 43.42 37 GLN E O 1
ATOM 10306 N N . LYS E 1 38 ? 20.524 15.032 176.492 1.00 42.54 38 LYS E N 1
ATOM 10307 C CA . LYS E 1 38 ? 19.496 15.934 175.957 1.00 39.51 38 LYS E CA 1
ATOM 10308 C C . LYS E 1 38 ? 18.150 15.419 176.405 1.00 35.66 38 LYS E C 1
ATOM 10309 O O . LYS E 1 38 ? 17.707 14.418 175.872 1.00 32.74 38 LYS E O 1
ATOM 10315 N N . PRO E 1 39 ? 17.476 16.109 177.372 1.00 35.57 39 PRO E N 1
ATOM 10316 C CA . PRO E 1 39 ? 16.153 15.644 177.779 1.00 31.87 39 PRO E CA 1
ATOM 10317 C C . PRO E 1 39 ? 15.158 15.617 176.603 1.00 32.67 39 PRO E C 1
ATOM 10318 O O . PRO E 1 39 ? 15.380 16.342 175.578 1.00 28.10 39 PRO E O 1
ATOM 10322 N N . LEU E 1 40 ? 14.108 14.781 176.746 1.00 27.95 40 LEU E N 1
ATOM 10323 C CA . LEU E 1 40 ? 12.979 14.699 175.790 1.00 28.71 40 LEU E CA 1
ATOM 10324 C C . LEU E 1 40 ? 11.958 15.824 175.794 1.00 30.54 40 LEU E C 1
ATOM 10325 O O . LEU E 1 40 ? 11.326 16.073 174.741 1.00 31.14 40 LEU E O 1
ATOM 10330 N N . HIS E 1 41 ? 11.737 16.478 176.925 1.00 31.57 41 HIS E N 1
ATOM 10331 C CA . HIS E 1 41 ? 10.697 17.573 177.032 1.00 30.71 41 HIS E CA 1
ATOM 10332 C C . HIS E 1 41 ? 9.409 17.166 176.345 1.00 28.36 41 HIS E C 1
ATOM 10333 O O . HIS E 1 41 ? 8.824 17.911 175.556 1.00 29.13 41 HIS E O 1
ATOM 10340 N N . ALA E 1 42 ? 8.944 15.970 176.685 1.00 33.28 42 ALA E N 1
ATOM 10341 C CA . ALA E 1 42 ? 7.738 15.382 176.092 1.00 32.51 42 ALA E CA 1
ATOM 10342 C C . ALA E 1 42 ? 6.464 16.212 176.370 1.00 35.75 42 ALA E C 1
ATOM 10343 O O . ALA E 1 42 ? 6.260 16.686 177.473 1.00 32.72 42 ALA E O 1
ATOM 10345 N N . GLN E 1 43 ? 5.666 16.482 175.343 1.00 36.64 43 GLN E N 1
ATOM 10346 C CA . GLN E 1 43 ? 4.307 16.963 175.548 1.00 33.42 43 GLN E CA 1
ATOM 10347 C C . GLN E 1 43 ? 3.367 15.865 175.047 1.00 37.30 43 GLN E C 1
ATOM 10348 O O . GLN E 1 43 ? 3.665 15.124 174.101 1.00 28.08 43 GLN E O 1
ATOM 10354 N N . VAL E 1 44 ? 2.193 15.846 175.655 1.00 40.13 44 VAL E N 1
ATOM 10355 C CA . VAL E 1 44 ? 1.247 14.761 175.583 1.00 40.85 44 VAL E CA 1
ATOM 10356 C C . VAL E 1 44 ? -0.106 15.460 175.737 1.00 42.85 44 VAL E C 1
ATOM 10357 O O . VAL E 1 44 ? -0.346 16.050 176.781 1.00 43.26 44 VAL E O 1
ATOM 10361 N N . ASN E 1 45 ? -0.956 15.451 174.710 1.00 40.46 45 ASN E N 1
ATOM 10362 C CA . ASN E 1 45 ? -2.318 16.014 174.810 1.00 41.79 45 ASN E CA 1
ATOM 10363 C C . ASN E 1 45 ? -3.433 15.001 174.422 1.00 40.65 45 ASN E C 1
ATOM 10364 O O . ASN E 1 45 ? -3.379 14.416 173.331 1.00 33.32 45 ASN E O 1
ATOM 10369 N N . LEU E 1 46 ? -4.447 14.840 175.280 1.00 36.44 46 LEU E N 1
ATOM 10370 C CA . LEU E 1 46 ? -5.523 13.842 175.060 1.00 40.60 46 LEU E CA 1
ATOM 10371 C C . LEU E 1 46 ? -6.338 14.245 173.849 1.00 39.66 46 LEU E C 1
ATOM 10372 O O . LEU E 1 46 ? -6.708 15.401 173.745 1.00 48.39 46 LEU E O 1
ATOM 10377 N N . VAL E 1 47 ? -6.581 13.329 172.914 1.00 42.93 47 VAL E N 1
ATOM 10378 C CA . VAL E 1 47 ? -7.475 13.616 171.790 1.00 41.85 47 VAL E CA 1
ATOM 10379 C C . VAL E 1 47 ? -8.908 13.385 172.216 1.00 44.87 47 VAL E C 1
ATOM 10380 O O . VAL E 1 47 ? -9.206 12.362 172.827 1.00 46.68 47 VAL E O 1
ATOM 10384 N N . GLN E 1 48 ? -9.784 14.329 171.877 1.00 48.67 48 GLN E N 1
ATOM 10385 C CA . GLN E 1 48 ? -11.229 14.211 172.132 1.00 58.01 48 GLN E CA 1
ATOM 10386 C C . GLN E 1 48 ? -12.041 14.162 170.825 1.00 58.34 48 GLN E C 1
ATOM 10387 O O . GLN E 1 48 ? -11.566 14.558 169.743 1.00 52.23 48 GLN E O 1
ATOM 10393 N N . ASP E 1 49 ? -13.263 13.644 170.946 1.00 63.79 49 ASP E N 1
ATOM 10394 C CA . ASP E 1 49 ? -14.171 13.392 169.786 1.00 72.24 49 ASP E CA 1
ATOM 10395 C C . ASP E 1 49 ? -13.568 12.454 168.708 1.00 63.47 49 ASP E C 1
ATOM 10396 O O . ASP E 1 49 ? -13.643 12.730 167.511 1.00 71.89 49 ASP E O 1
ATOM 10401 N N . TYR E 1 50 ? -12.929 11.377 169.155 1.00 55.53 50 TYR E N 1
ATOM 10402 C CA . TYR E 1 50 ? -12.500 10.304 168.271 1.00 52.38 50 TYR E CA 1
ATOM 10403 C C . TYR E 1 50 ? -13.536 9.223 168.521 1.00 47.69 50 TYR E C 1
ATOM 10404 O O . TYR E 1 50 ? -13.788 8.916 169.674 1.00 44.65 50 TYR E O 1
ATOM 10413 N N . PRO E 1 51 ? -14.138 8.637 167.465 1.00 44.64 51 PRO E N 1
ATOM 10414 C CA . PRO E 1 51 ? -15.272 7.726 167.678 1.00 47.77 51 PRO E CA 1
ATOM 10415 C C . PRO E 1 51 ? -15.064 6.398 168.452 1.00 55.25 51 PRO E C 1
ATOM 10416 O O . PRO E 1 51 ? -16.061 5.744 168.741 1.00 62.47 51 PRO E O 1
ATOM 10420 N N . LEU E 1 52 ? -13.837 6.008 168.817 1.00 54.61 52 LEU E N 1
ATOM 10421 C CA . LEU E 1 52 ? -13.589 4.648 169.339 1.00 56.54 52 LEU E CA 1
ATOM 10422 C C . LEU E 1 52 ? -14.074 4.354 170.788 1.00 63.14 52 LEU E C 1
ATOM 10423 O O . LEU E 1 52 ? -14.850 3.384 171.012 1.00 72.03 52 LEU E O 1
ATOM 10428 N N . LYS E 1 53 ? -13.621 5.163 171.745 1.00 56.13 53 LYS E N 1
ATOM 10429 C CA . LYS E 1 53 ? -14.051 5.116 173.186 1.00 53.68 53 LYS E CA 1
ATOM 10430 C C . LYS E 1 53 ? -13.468 4.032 174.079 1.00 48.01 53 LYS E C 1
ATOM 10431 O O . LYS E 1 53 ? -13.324 4.247 175.271 1.00 45.93 53 LYS E O 1
ATOM 10437 N N . SER E 1 54 ? -13.081 2.887 173.542 1.00 45.57 54 SER E N 1
ATOM 10438 C CA . SER E 1 54 ? -12.455 1.871 174.384 1.00 45.45 54 SER E CA 1
ATOM 10439 C C . SER E 1 54 ? -11.003 2.227 174.722 1.00 40.19 54 SER E C 1
ATOM 10440 O O . SER E 1 54 ? -10.404 1.590 175.591 1.00 37.18 54 SER E O 1
ATOM 10443 N N . ILE E 1 55 ? -10.456 3.253 174.064 1.00 38.82 55 ILE E N 1
ATOM 10444 C CA . ILE E 1 55 ? -9.034 3.629 174.186 1.00 38.70 55 ILE E CA 1
ATOM 10445 C C . ILE E 1 55 ? -8.856 5.082 174.591 1.00 35.61 55 ILE E C 1
ATOM 10446 O O . ILE E 1 55 ? -9.692 5.935 174.321 1.00 31.75 55 ILE E O 1
ATOM 10451 N N . SER E 1 56 ? -7.752 5.372 175.251 1.00 35.44 56 SER E N 1
ATOM 10452 C CA . SER E 1 56 ? -7.358 6.774 175.424 1.00 34.94 56 SER E CA 1
ATOM 10453 C C . SER E 1 56 ? -6.325 7.067 174.359 1.00 31.44 56 SER E C 1
ATOM 10454 O O . SER E 1 56 ? -5.386 6.284 174.190 1.00 28.88 56 SER E O 1
ATOM 10457 N N . ILE E 1 57 ? -6.509 8.153 173.633 1.00 28.57 57 ILE E N 1
ATOM 10458 C CA . ILE E 1 57 ? -5.562 8.542 172.573 1.00 32.43 57 ILE E CA 1
ATOM 10459 C C . ILE E 1 57 ? -4.833 9.854 172.863 1.00 29.84 57 ILE E C 1
ATOM 10460 O O . ILE E 1 57 ? -5.469 10.887 173.093 1.00 34.14 57 ILE E O 1
ATOM 10465 N N . TYR E 1 58 ? -3.518 9.833 172.762 1.00 28.37 58 TYR E N 1
ATOM 10466 C CA . TYR E 1 58 ? -2.721 11.029 172.957 1.00 29.37 58 TYR E CA 1
ATOM 10467 C C . TYR E 1 58 ? -1.904 11.451 171.712 1.00 27.32 58 TYR E C 1
ATOM 10468 O O . TYR E 1 58 ? -1.240 10.642 171.072 1.00 30.65 58 TYR E O 1
ATOM 10477 N N . ASP E 1 59 ? -1.965 12.728 171.403 1.00 25.52 59 ASP E N 1
ATOM 10478 C CA . ASP E 1 59 ? -1.051 13.394 170.491 1.00 28.03 59 ASP E CA 1
ATOM 10479 C C . ASP E 1 59 ? 0.190 13.690 171.265 1.00 30.16 59 ASP E C 1
ATOM 10480 O O . ASP E 1 59 ? 0.120 14.390 172.285 1.00 32.00 59 ASP E O 1
ATOM 10485 N N . VAL E 1 60 ? 1.308 13.135 170.811 1.00 24.95 60 VAL E N 1
ATOM 10486 C CA . VAL E 1 60 ? 2.594 13.192 171.499 1.00 26.40 60 VAL E CA 1
ATOM 10487 C C . VAL E 1 60 ? 3.659 13.887 170.622 1.00 27.55 60 VAL E C 1
ATOM 10488 O O . VAL E 1 60 ? 3.616 13.779 169.380 1.00 26.05 60 VAL E O 1
ATOM 10492 N N . VAL E 1 61 ? 4.585 14.599 171.286 1.00 25.90 61 VAL E N 1
ATOM 10493 C CA . VAL E 1 61 ? 5.782 15.163 170.663 1.00 28.31 61 VAL E CA 1
ATOM 10494 C C . VAL E 1 61 ? 6.967 15.175 171.687 1.00 26.13 61 VAL E C 1
ATOM 10495 O O . VAL E 1 61 ? 6.789 15.463 172.860 1.00 26.82 61 VAL E O 1
ATOM 10499 N N . TYR E 1 62 ? 8.118 14.683 171.265 1.00 24.92 62 TYR E N 1
ATOM 10500 C CA . TYR E 1 62 ? 9.361 14.776 172.024 1.00 25.02 62 TYR E CA 1
ATOM 10501 C C . TYR E 1 62 ? 10.508 15.281 171.144 1.00 24.29 62 TYR E C 1
ATOM 10502 O O . TYR E 1 62 ? 10.464 15.146 169.947 1.00 28.08 62 TYR E O 1
ATOM 10511 N N . ASP E 1 63 ? 11.520 15.883 171.757 1.00 26.85 63 ASP E N 1
ATOM 10512 C CA . ASP E 1 63 ? 12.729 16.322 171.059 1.00 28.83 63 ASP E CA 1
ATOM 10513 C C . ASP E 1 63 ? 13.650 15.129 170.675 1.00 29.14 63 ASP E C 1
ATOM 10514 O O . ASP E 1 63 ? 13.888 14.204 171.491 1.00 22.87 63 ASP E O 1
ATOM 10519 N N . GLY E 1 64 ? 14.143 15.159 169.432 1.00 27.90 64 GLY E N 1
ATOM 10520 C CA . GLY E 1 64 ? 15.255 14.329 169.024 1.00 29.15 64 GLY E CA 1
ATOM 10521 C C . GLY E 1 64 ? 16.523 14.794 169.704 1.00 28.47 64 GLY E C 1
ATOM 10522 O O . GLY E 1 64 ? 16.519 15.812 170.378 1.00 28.62 64 GLY E O 1
ATOM 10523 N N . ALA E 1 65 ? 17.592 14.021 169.551 1.00 30.96 65 ALA E N 1
ATOM 10524 C CA . ALA E 1 65 ? 18.900 14.353 170.094 1.00 32.75 65 ALA E CA 1
ATOM 10525 C C . ALA E 1 65 ? 19.494 15.660 169.546 1.00 36.93 65 ALA E C 1
ATOM 10526 O O . ALA E 1 65 ? 20.184 16.364 170.273 1.00 39.03 65 ALA E O 1
ATOM 10528 N N . ASP E 1 66 ? 19.206 15.995 168.286 1.00 40.13 66 ASP E N 1
ATOM 10529 C CA . ASP E 1 66 ? 19.633 17.286 167.676 1.00 38.78 66 ASP E CA 1
ATOM 10530 C C . ASP E 1 66 ? 18.552 18.395 167.720 1.00 38.58 66 ASP E C 1
ATOM 10531 O O . ASP E 1 66 ? 18.721 19.438 167.078 1.00 44.21 66 ASP E O 1
ATOM 10536 N N . GLY E 1 67 ? 17.450 18.172 168.438 1.00 33.73 67 GLY E N 1
ATOM 10537 C CA . GLY E 1 67 ? 16.335 19.143 168.475 1.00 34.75 67 GLY E CA 1
ATOM 10538 C C . GLY E 1 67 ? 15.150 19.030 167.506 1.00 34.56 67 GLY E C 1
ATOM 10539 O O . GLY E 1 67 ? 14.233 19.861 167.549 1.00 39.78 67 GLY E O 1
ATOM 10540 N N . THR E 1 68 ? 15.091 18.013 166.657 1.00 31.43 68 THR E N 1
ATOM 10541 C CA . THR E 1 68 ? 13.876 17.807 165.859 1.00 32.64 68 THR E CA 1
ATOM 10542 C C . THR E 1 68 ? 12.688 17.461 166.783 1.00 30.52 68 THR E C 1
ATOM 10543 O O . THR E 1 68 ? 12.844 16.661 167.665 1.00 29.46 68 THR E O 1
ATOM 10547 N N . PRO E 1 69 ? 11.524 18.099 166.603 1.00 29.28 69 PRO E N 1
ATOM 10548 C CA . PRO E 1 69 ? 10.386 17.666 167.379 1.00 30.47 69 PRO E CA 1
ATOM 10549 C C . PRO E 1 69 ? 9.774 16.427 166.709 1.00 32.72 69 PRO E C 1
ATOM 10550 O O . PRO E 1 69 ? 9.323 16.535 165.583 1.00 35.11 69 PRO E O 1
ATOM 10554 N N . ILE E 1 70 ? 9.757 15.288 167.399 1.00 32.72 70 ILE E N 1
ATOM 10555 C CA . ILE E 1 70 ? 9.224 14.005 166.853 1.00 31.81 70 ILE E CA 1
ATOM 10556 C C . ILE E 1 70 ? 7.771 13.840 167.236 1.00 28.27 70 ILE E C 1
ATOM 10557 O O . ILE E 1 70 ? 7.431 13.842 168.400 1.00 27.32 70 ILE E O 1
ATOM 10562 N N . HIS E 1 71 ? 6.901 13.639 166.270 1.00 30.16 71 HIS E N 1
ATOM 10563 C CA . HIS E 1 71 ? 5.495 13.504 166.573 1.00 27.36 71 HIS E CA 1
ATOM 10564 C C . HIS E 1 71 ? 5.045 12.045 166.577 1.00 26.49 71 HIS E C 1
ATOM 10565 O O . HIS E 1 71 ? 5.576 11.208 165.813 1.00 31.34 71 HIS E O 1
ATOM 10572 N N . GLY E 1 72 ? 4.055 11.740 167.395 1.00 23.48 72 GLY E N 1
ATOM 10573 C CA . GLY E 1 72 ? 3.499 10.389 167.437 1.00 25.82 72 GLY E CA 1
ATOM 10574 C C . GLY E 1 72 ? 2.091 10.267 167.950 1.00 27.42 72 GLY E C 1
ATOM 10575 O O . GLY E 1 72 ? 1.481 11.285 168.308 1.00 27.59 72 GLY E O 1
ATOM 10576 N N . TRP E 1 73 ? 1.568 9.026 167.936 1.00 27.63 73 TRP E N 1
ATOM 10577 C CA . TRP E 1 73 ? 0.324 8.686 168.640 1.00 28.57 73 TRP E CA 1
ATOM 10578 C C . TRP E 1 73 ? 0.626 7.699 169.751 1.00 29.45 73 TRP E C 1
ATOM 10579 O O . TRP E 1 73 ? 1.286 6.713 169.503 1.00 28.94 73 TRP E O 1
ATOM 10590 N N . TYR E 1 74 ? 0.117 7.971 170.959 1.00 29.97 74 TYR E N 1
ATOM 10591 C CA . TYR E 1 74 ? 0.306 7.136 172.132 1.00 29.27 74 TYR E CA 1
ATOM 10592 C C . TYR E 1 74 ? -1.083 6.719 172.613 1.00 31.85 74 TYR E C 1
ATOM 10593 O O . TYR E 1 74 ? -1.932 7.563 172.887 1.00 35.96 74 TYR E O 1
ATOM 10602 N N . VAL E 1 75 ? -1.326 5.417 172.647 1.00 30.96 75 VAL E N 1
ATOM 10603 C CA . VAL E 1 75 ? -2.652 4.836 172.868 1.00 30.90 75 VAL E CA 1
ATOM 10604 C C . VAL E 1 75 ? -2.614 3.771 173.975 1.00 33.18 75 VAL E C 1
ATOM 10605 O O . VAL E 1 75 ? -1.702 2.906 174.030 1.00 32.58 75 VAL E O 1
ATOM 10609 N N . THR E 1 76 ? -3.641 3.801 174.828 1.00 37.29 76 THR E N 1
ATOM 10610 C CA . THR E 1 76 ? -3.798 2.816 175.927 1.00 37.00 76 THR E CA 1
ATOM 10611 C C . THR E 1 76 ? -5.257 2.407 176.068 1.00 36.27 76 THR E C 1
ATOM 10612 O O . THR E 1 76 ? -6.139 3.059 175.529 1.00 30.91 76 THR E O 1
ATOM 10616 N N . PRO E 1 77 ? -5.522 1.361 176.851 1.00 34.19 77 PRO E N 1
ATOM 10617 C CA . PRO E 1 77 ? -6.912 1.119 177.212 1.00 36.83 77 PRO E CA 1
ATOM 10618 C C . PRO E 1 77 ? -7.395 2.308 178.033 1.00 37.63 77 PRO E C 1
ATOM 10619 O O . PRO E 1 77 ? -6.598 2.896 178.820 1.00 38.43 77 PRO E O 1
ATOM 10623 N N . LYS E 1 78 ? -8.638 2.705 177.810 1.00 34.03 78 LYS E N 1
ATOM 10624 C CA . LYS E 1 78 ? -9.265 3.791 178.576 1.00 42.77 78 LYS E CA 1
ATOM 10625 C C . LYS E 1 78 ? -9.240 3.540 180.094 1.00 47.59 78 LYS E C 1
ATOM 10626 O O . LYS E 1 78 ? -8.998 2.403 180.559 1.00 44.86 78 LYS E O 1
ATOM 10632 N N . GLY E 1 79 ? -9.506 4.607 180.846 1.00 52.41 79 GLY E N 1
ATOM 10633 C CA . GLY E 1 79 ? -9.453 4.555 182.302 1.00 53.13 79 GLY E CA 1
ATOM 10634 C C . GLY E 1 79 ? -8.042 4.649 182.861 1.00 60.24 79 GLY E C 1
ATOM 10635 O O . GLY E 1 79 ? -7.045 4.774 182.125 1.00 54.46 79 GLY E O 1
ATOM 10636 N N . GLU E 1 80 ? -7.971 4.562 184.184 1.00 61.07 80 GLU E N 1
ATOM 10637 C CA . GLU E 1 80 ? -6.730 4.744 184.929 1.00 58.83 80 GLU E CA 1
ATOM 10638 C C . GLU E 1 80 ? -6.102 3.357 185.042 1.00 52.79 80 GLU E C 1
ATOM 10639 O O . GLU E 1 80 ? -6.793 2.351 184.817 1.00 48.74 80 GLU E O 1
ATOM 10645 N N . HIS E 1 81 ? -4.802 3.306 185.336 1.00 48.75 81 HIS E N 1
ATOM 10646 C CA . HIS E 1 81 ? -4.042 2.046 185.460 1.00 52.54 81 HIS E CA 1
ATOM 10647 C C . HIS E 1 81 ? -2.950 2.161 186.514 1.00 51.73 81 HIS E C 1
ATOM 10648 O O . HIS E 1 81 ? -2.346 3.217 186.664 1.00 54.34 81 HIS E O 1
ATOM 10655 N N . GLN E 1 82 ? -2.647 1.060 187.193 1.00 52.69 82 GLN E N 1
ATOM 10656 C CA . GLN E 1 82 ? -1.614 1.063 188.241 1.00 59.93 82 GLN E CA 1
ATOM 10657 C C . GLN E 1 82 ? -0.206 1.340 187.690 1.00 57.16 82 GLN E C 1
ATOM 10658 O O . GLN E 1 82 ? 0.119 0.945 186.561 1.00 52.76 82 GLN E O 1
ATOM 10664 N N . PRO E 1 83 ? 0.634 2.019 188.484 1.00 57.76 83 PRO E N 1
ATOM 10665 C CA . PRO E 1 83 ? 2.008 2.259 188.007 1.00 58.38 83 PRO E CA 1
ATOM 10666 C C . PRO E 1 83 ? 2.685 0.956 187.552 1.00 51.47 83 PRO E C 1
ATOM 10667 O O . PRO E 1 83 ? 2.401 -0.106 188.116 1.00 45.32 83 PRO E O 1
ATOM 10671 N N . GLY E 1 84 ? 3.487 1.042 186.485 1.00 45.12 84 GLY E N 1
ATOM 10672 C CA . GLY E 1 84 ? 4.234 -0.115 185.942 1.00 39.46 84 GLY E CA 1
ATOM 10673 C C . GLY E 1 84 ? 3.441 -1.331 185.458 1.00 37.94 84 GLY E C 1
ATOM 10674 O O . GLY E 1 84 ? 3.998 -2.421 185.445 1.00 37.06 84 GLY E O 1
ATOM 10675 N N . SER E 1 85 ? 2.168 -1.169 185.046 1.00 36.93 85 SER E N 1
ATOM 10676 C CA . SER E 1 85 ? 1.302 -2.345 184.785 1.00 38.81 85 SER E CA 1
ATOM 10677 C C . SER E 1 85 ? 1.110 -2.716 183.316 1.00 38.28 85 SER E C 1
ATOM 10678 O O . SER E 1 85 ? 0.873 -3.874 183.016 1.00 40.12 85 SER E O 1
ATOM 10681 N N . LEU E 1 86 ? 1.197 -1.759 182.402 1.00 38.33 86 LEU E N 1
ATOM 10682 C CA . LEU E 1 86 ? 0.865 -2.046 180.996 1.00 34.40 86 LEU E CA 1
ATOM 10683 C C . LEU E 1 86 ? 2.094 -2.416 180.247 1.00 30.22 86 LEU E C 1
ATOM 10684 O O . LEU E 1 86 ? 3.038 -1.721 180.309 1.00 34.37 86 LEU E O 1
ATOM 10689 N N . PRO E 1 87 ? 2.090 -3.534 179.530 1.00 33.62 87 PRO E N 1
ATOM 10690 C CA . PRO E 1 87 ? 3.169 -3.745 178.569 1.00 31.45 87 PRO E CA 1
ATOM 10691 C C . PRO E 1 87 ? 3.008 -2.782 177.385 1.00 30.56 87 PRO E C 1
ATOM 10692 O O . PRO E 1 87 ? 1.930 -2.238 177.177 1.00 33.60 87 PRO E O 1
ATOM 10696 N N . VAL E 1 88 ? 4.060 -2.577 176.603 1.00 31.33 88 VAL E N 1
ATOM 10697 C CA . VAL E 1 88 ? 4.014 -1.567 175.534 1.00 32.85 88 VAL E CA 1
ATOM 10698 C C . VAL E 1 88 ? 4.642 -2.036 174.192 1.00 27.74 88 VAL E C 1
ATOM 10699 O O . VAL E 1 88 ? 5.636 -2.753 174.150 1.00 26.63 88 VAL E O 1
ATOM 10703 N N . LEU E 1 89 ? 3.995 -1.651 173.100 1.00 27.55 89 LEU E N 1
ATOM 10704 C CA . LEU E 1 89 ? 4.478 -1.924 171.775 1.00 30.25 89 LEU E CA 1
ATOM 10705 C C . LEU E 1 89 ? 4.886 -0.597 171.145 1.00 27.60 89 LEU E C 1
ATOM 10706 O O . LEU E 1 89 ? 4.144 0.368 171.177 1.00 27.86 89 LEU E O 1
ATOM 10711 N N . VAL E 1 90 ? 6.071 -0.536 170.589 1.00 27.92 90 VAL E N 1
ATOM 10712 C CA . VAL E 1 90 ? 6.555 0.663 169.905 1.00 27.27 90 VAL E CA 1
ATOM 10713 C C . VAL E 1 90 ? 6.603 0.290 168.416 1.00 27.34 90 VAL E C 1
ATOM 10714 O O . VAL E 1 90 ? 7.294 -0.652 168.038 1.00 24.10 90 VAL E O 1
ATOM 10718 N N . LYS E 1 91 ? 5.824 1.015 167.605 1.00 28.51 91 LYS E N 1
ATOM 10719 C CA . LYS E 1 91 ? 5.763 0.831 166.135 1.00 30.58 91 LYS E CA 1
ATOM 10720 C C . LYS E 1 91 ? 6.533 1.909 165.304 1.00 27.19 91 LYS E C 1
ATOM 10721 O O . LYS E 1 91 ? 6.307 3.102 165.417 1.00 29.63 91 LYS E O 1
ATOM 10727 N N . TYR E 1 92 ? 7.388 1.457 164.416 1.00 27.96 92 TYR E N 1
ATOM 10728 C CA . TYR E 1 92 ? 8.135 2.294 163.492 1.00 26.36 92 TYR E CA 1
ATOM 10729 C C . TYR E 1 92 ? 7.599 2.037 162.069 1.00 30.40 92 TYR E C 1
ATOM 10730 O O . TYR E 1 92 ? 7.222 0.901 161.739 1.00 31.13 92 TYR E O 1
ATOM 10739 N N . HIS E 1 93 ? 7.529 3.063 161.223 1.00 28.56 93 HIS E N 1
ATOM 10740 C CA . HIS E 1 93 ? 6.772 2.942 159.938 1.00 27.05 93 HIS E CA 1
ATOM 10741 C C . HIS E 1 93 ? 7.732 2.773 158.724 1.00 26.51 93 HIS E C 1
ATOM 10742 O O . HIS E 1 93 ? 8.965 2.986 158.815 1.00 28.18 93 HIS E O 1
ATOM 10749 N N . GLY E 1 94 ? 7.116 2.471 157.593 1.00 24.41 94 GLY E N 1
ATOM 10750 C CA . GLY E 1 94 ? 7.775 2.281 156.308 1.00 27.12 94 GLY E CA 1
ATOM 10751 C C . GLY E 1 94 ? 8.262 3.572 155.622 1.00 24.61 94 GLY E C 1
ATOM 10752 O O . GLY E 1 94 ? 7.888 4.719 155.971 1.00 26.38 94 GLY E O 1
ATOM 10753 N N . TYR E 1 95 ? 9.108 3.370 154.640 1.00 23.27 95 TYR E N 1
ATOM 10754 C CA . TYR E 1 95 ? 9.828 4.452 154.002 1.00 24.89 95 TYR E CA 1
ATOM 10755 C C . TYR E 1 95 ? 8.791 5.392 153.314 1.00 25.52 95 TYR E C 1
ATOM 10756 O O . TYR E 1 95 ? 7.915 4.940 152.549 1.00 25.18 95 TYR E O 1
ATOM 10765 N N . SER E 1 96 ? 8.870 6.665 153.649 1.00 21.53 96 SER E N 1
ATOM 10766 C CA . SER E 1 96 ? 8.059 7.760 153.123 1.00 21.98 96 SER E CA 1
ATOM 10767 C C . SER E 1 96 ? 6.785 7.925 153.927 1.00 22.11 96 SER E C 1
ATOM 10768 O O . SER E 1 96 ? 6.028 8.829 153.656 1.00 25.18 96 SER E O 1
ATOM 10771 N N . GLY E 1 97 ? 6.508 7.024 154.863 1.00 22.83 97 GLY E N 1
ATOM 10772 C CA . GLY E 1 97 ? 5.291 7.013 155.606 1.00 22.95 97 GLY E CA 1
ATOM 10773 C C . GLY E 1 97 ? 5.277 7.939 156.804 1.00 24.60 97 GLY E C 1
ATOM 10774 O O . GLY E 1 97 ? 6.053 8.928 156.897 1.00 19.48 97 GLY E O 1
ATOM 10775 N N . ASN E 1 98 ? 4.419 7.586 157.755 1.00 23.68 98 ASN E N 1
ATOM 10776 C CA . ASN E 1 98 ? 4.229 8.432 158.924 1.00 25.91 98 ASN E CA 1
ATOM 10777 C C . ASN E 1 98 ? 3.579 7.614 160.076 1.00 27.77 98 ASN E C 1
ATOM 10778 O O . ASN E 1 98 ? 3.349 6.440 159.937 1.00 24.24 98 ASN E O 1
ATOM 10783 N N . ARG E 1 99 ? 3.316 8.295 161.187 1.00 25.96 99 ARG E N 1
ATOM 10784 C CA . ARG E 1 99 ? 2.675 7.728 162.337 1.00 29.35 99 ARG E CA 1
ATOM 10785 C C . ARG E 1 99 ? 1.287 7.135 162.118 1.00 27.92 99 ARG E C 1
ATOM 10786 O O . ARG E 1 99 ? 0.780 6.510 163.037 1.00 29.90 99 ARG E O 1
ATOM 10794 N N . GLY E 1 100 ? 0.699 7.271 160.934 1.00 28.41 100 GLY E N 1
ATOM 10795 C CA . GLY E 1 100 ? -0.605 6.653 160.628 1.00 29.39 100 GLY E CA 1
ATOM 10796 C C . GLY E 1 100 ? -1.745 7.333 161.382 1.00 34.37 100 GLY E C 1
ATOM 10797 O O . GLY E 1 100 ? -1.668 8.515 161.659 1.00 29.28 100 GLY E O 1
ATOM 10798 N N . TYR E 1 101 ? -2.758 6.542 161.767 1.00 34.58 101 TYR E N 1
ATOM 10799 C CA . TYR E 1 101 ? -3.944 7.000 162.429 1.00 36.86 101 TYR E CA 1
ATOM 10800 C C . TYR E 1 101 ? -3.996 6.259 163.762 1.00 37.45 101 TYR E C 1
ATOM 10801 O O . TYR E 1 101 ? -3.427 5.188 163.892 1.00 37.00 101 TYR E O 1
ATOM 10810 N N . PRO E 1 102 ? -4.616 6.876 164.781 1.00 37.60 102 PRO E N 1
ATOM 10811 C CA . PRO E 1 102 ? -4.777 6.187 166.057 1.00 35.68 102 PRO E CA 1
ATOM 10812 C C . PRO E 1 102 ? -5.528 4.867 165.964 1.00 33.62 102 PRO E C 1
ATOM 10813 O O . PRO E 1 102 ? -5.169 3.964 166.693 1.00 30.52 102 PRO E O 1
ATOM 10817 N N . ASN E 1 103 ? -6.511 4.702 165.065 1.00 35.20 103 ASN E N 1
ATOM 10818 C CA . ASN E 1 103 ? -7.219 3.375 164.972 1.00 33.62 103 ASN E CA 1
ATOM 10819 C C . ASN E 1 103 ? -6.390 2.146 164.624 1.00 33.70 103 ASN E C 1
ATOM 10820 O O . ASN E 1 103 ? -6.786 1.061 164.970 1.00 38.07 103 ASN E O 1
ATOM 10825 N N . GLU E 1 104 ? -5.227 2.299 164.011 1.00 34.28 104 GLU E N 1
ATOM 10826 C CA . GLU E 1 104 ? -4.345 1.157 163.690 1.00 34.95 104 GLU E CA 1
ATOM 10827 C C . GLU E 1 104 ? -3.548 0.598 164.872 1.00 32.09 104 GLU E C 1
ATOM 10828 O O . GLU E 1 104 ? -2.744 -0.312 164.701 1.00 27.86 104 GLU E O 1
ATOM 10834 N N . LEU E 1 105 ? -3.651 1.264 166.030 1.00 35.13 105 LEU E N 1
ATOM 10835 C CA . LEU E 1 105 ? -3.071 0.827 167.275 1.00 31.03 105 LEU E CA 1
ATOM 10836 C C . LEU E 1 105 ? -4.077 0.130 168.173 1.00 33.49 105 LEU E C 1
ATOM 10837 O O . LEU E 1 105 ? -3.700 -0.467 169.247 1.00 30.55 105 LEU E O 1
ATOM 10842 N N . LEU E 1 106 ? -5.327 0.185 167.748 1.00 31.22 106 LEU E N 1
ATOM 10843 C CA . LEU E 1 106 ? -6.441 -0.412 168.493 1.00 39.34 106 LEU E CA 1
ATOM 10844 C C . LEU E 1 106 ? -6.193 -1.855 168.886 1.00 36.91 106 LEU E C 1
ATOM 10845 O O . LEU E 1 106 ? -6.449 -2.233 170.014 1.00 33.62 106 LEU E O 1
ATOM 10850 N N . GLN E 1 107 ? -5.723 -2.662 167.942 1.00 39.35 107 GLN E N 1
ATOM 10851 C CA . GLN E 1 107 ? -5.439 -4.089 168.191 1.00 44.56 107 GLN E CA 1
ATOM 10852 C C . GLN E 1 107 ? -4.585 -4.355 169.452 1.00 48.67 107 GLN E C 1
ATOM 10853 O O . GLN E 1 107 ? -4.925 -5.217 170.272 1.00 44.36 107 GLN E O 1
ATOM 10859 N N . TRP E 1 108 ? -3.512 -3.585 169.600 1.00 40.09 108 TRP E N 1
ATOM 10860 C CA . TRP E 1 108 ? -2.592 -3.728 170.699 1.00 44.00 108 TRP E CA 1
ATOM 10861 C C . TRP E 1 108 ? -3.200 -3.264 172.016 1.00 42.21 108 TRP E C 1
ATOM 10862 O O . TRP E 1 108 ? -2.905 -3.847 173.083 1.00 40.19 108 TRP E O 1
ATOM 10873 N N . ALA E 1 109 ? -4.022 -2.213 171.926 1.00 39.04 109 ALA E N 1
ATOM 10874 C CA . ALA E 1 109 ? -4.782 -1.692 173.042 1.00 41.10 109 ALA E CA 1
ATOM 10875 C C . ALA E 1 109 ? -5.794 -2.674 173.551 1.00 43.72 109 ALA E C 1
ATOM 10876 O O . ALA E 1 109 ? -6.010 -2.785 174.742 1.00 48.44 109 ALA E O 1
ATOM 10878 N N . SER E 1 110 ? -6.428 -3.406 172.652 1.00 47.17 110 SER E N 1
ATOM 10879 C CA . SER E 1 110 ? -7.454 -4.362 173.062 1.00 40.43 110 SER E CA 1
ATOM 10880 C C . SER E 1 110 ? -6.801 -5.591 173.762 1.00 36.52 110 SER E C 1
ATOM 10881 O O . SER E 1 110 ? -7.439 -6.242 174.545 1.00 40.29 110 SER E O 1
ATOM 10884 N N . MET E 1 111 ? -5.536 -5.892 173.481 1.00 38.44 111 MET E N 1
ATOM 10885 C CA . MET E 1 111 ? -4.763 -6.904 174.254 1.00 38.42 111 MET E CA 1
ATOM 10886 C C . MET E 1 111 ? -4.290 -6.485 175.664 1.00 37.23 111 MET E C 1
ATOM 10887 O O . MET E 1 111 ? -3.582 -7.237 176.319 1.00 41.69 111 MET E O 1
ATOM 10892 N N . GLY E 1 112 ? -4.644 -5.293 176.127 1.00 36.42 112 GLY E N 1
ATOM 10893 C CA . GLY E 1 112 ? -4.162 -4.764 177.399 1.00 36.41 112 GLY E CA 1
ATOM 10894 C C . GLY E 1 112 ? -2.840 -4.005 177.329 1.00 37.40 112 GLY E C 1
ATOM 10895 O O . GLY E 1 112 ? -2.187 -3.831 178.343 1.00 41.23 112 GLY E O 1
ATOM 10896 N N . MET E 1 113 ? -2.420 -3.552 176.154 1.00 37.51 113 MET E N 1
ATOM 10897 C CA . MET E 1 113 ? -1.147 -2.840 176.037 1.00 33.18 113 MET E CA 1
ATOM 10898 C C . MET E 1 113 ? -1.298 -1.373 175.724 1.00 30.42 113 MET E C 1
ATOM 10899 O O . MET E 1 113 ? -2.313 -0.924 175.254 1.00 28.93 113 MET E O 1
ATOM 10904 N N . ALA E 1 114 ? -0.257 -0.629 176.064 1.00 32.32 114 ALA E N 1
ATOM 10905 C CA . ALA E 1 114 ? -0.001 0.696 175.501 1.00 29.95 114 ALA E CA 1
ATOM 10906 C C . ALA E 1 114 ? 0.752 0.534 174.180 1.00 28.80 114 ALA E C 1
ATOM 10907 O O . ALA E 1 114 ? 1.581 -0.399 174.006 1.00 25.71 114 ALA E O 1
ATOM 10909 N N . ALA E 1 115 ? 0.562 1.510 173.305 1.00 28.57 115 ALA E N 1
ATOM 10910 C CA . ALA E 1 115 ? 1.175 1.482 171.985 1.00 29.87 115 ALA E CA 1
ATOM 10911 C C . ALA E 1 115 ? 1.525 2.895 171.542 1.00 29.16 115 ALA E C 1
ATOM 10912 O O . ALA E 1 115 ? 0.678 3.834 171.646 1.00 29.39 115 ALA E O 1
ATOM 10914 N N . LEU E 1 116 ? 2.725 3.012 170.996 1.00 25.52 116 LEU E N 1
ATOM 10915 C CA . LEU E 1 116 ? 3.250 4.249 170.436 1.00 26.50 116 LEU E CA 1
ATOM 10916 C C . LEU E 1 116 ? 3.655 4.028 168.987 1.00 26.66 116 LEU E C 1
ATOM 10917 O O . LEU E 1 116 ? 4.454 3.136 168.717 1.00 29.75 116 LEU E O 1
ATOM 10922 N N . ALA E 1 117 ? 3.107 4.823 168.075 1.00 25.72 117 ALA E N 1
ATOM 10923 C CA . ALA E 1 117 ? 3.679 4.990 166.747 1.00 28.16 117 ALA E CA 1
ATOM 10924 C C . ALA E 1 117 ? 4.244 6.378 166.567 1.00 27.00 117 ALA E C 1
ATOM 10925 O O . ALA E 1 117 ? 3.510 7.312 166.761 1.00 26.97 117 ALA E O 1
ATOM 10927 N N . ILE E 1 118 ? 5.493 6.498 166.116 1.00 26.36 118 ILE E N 1
ATOM 10928 C CA . ILE E 1 118 ? 6.111 7.771 165.837 1.00 28.88 118 ILE E CA 1
ATOM 10929 C C . ILE E 1 118 ? 6.348 8.043 164.339 1.00 29.86 118 ILE E C 1
ATOM 10930 O O . ILE E 1 118 ? 6.281 7.113 163.491 1.00 27.53 118 ILE E O 1
ATOM 10935 N N . ASP E 1 119 ? 6.674 9.305 164.037 1.00 29.90 119 ASP E N 1
ATOM 10936 C CA . ASP E 1 119 ? 7.174 9.707 162.693 1.00 32.53 119 ASP E CA 1
ATOM 10937 C C . ASP E 1 119 ? 8.713 9.514 162.557 1.00 35.91 119 ASP E C 1
ATOM 10938 O O . ASP E 1 119 ? 9.474 9.714 163.508 1.00 40.56 119 ASP E O 1
ATOM 10943 N N . VAL E 1 120 ? 9.169 9.196 161.342 1.00 34.63 120 VAL E N 1
ATOM 10944 C CA . VAL E 1 120 ? 10.584 9.220 160.997 1.00 33.09 120 VAL E CA 1
ATOM 10945 C C . VAL E 1 120 ? 10.824 10.593 160.361 1.00 30.42 120 VAL E C 1
ATOM 10946 O O . VAL E 1 120 ? 10.061 11.049 159.501 1.00 28.93 120 VAL E O 1
ATOM 10950 N N . ARG E 1 121 ? 11.807 11.285 160.906 1.00 27.82 121 ARG E N 1
ATOM 10951 C CA . ARG E 1 121 ? 12.150 12.655 160.511 1.00 25.45 121 ARG E CA 1
ATOM 10952 C C . ARG E 1 121 ? 12.235 12.922 159.034 1.00 23.44 121 ARG E C 1
ATOM 10953 O O . ARG E 1 121 ? 12.891 12.212 158.240 1.00 23.86 121 ARG E O 1
ATOM 10961 N N . GLY E 1 122 ? 11.500 13.934 158.624 1.00 23.46 122 GLY E N 1
ATOM 10962 C CA . GLY E 1 122 ? 11.521 14.318 157.248 1.00 22.45 122 GLY E CA 1
ATOM 10963 C C . GLY E 1 122 ? 10.608 13.586 156.287 1.00 21.78 122 GLY E C 1
ATOM 10964 O O . GLY E 1 122 ? 10.495 14.034 155.142 1.00 19.58 122 GLY E O 1
ATOM 10965 N N . GLN E 1 123 ? 9.927 12.524 156.710 1.00 21.45 123 GLN E N 1
ATOM 10966 C CA . GLN E 1 123 ? 9.182 11.685 155.757 1.00 23.07 123 GLN E CA 1
ATOM 10967 C C . GLN E 1 123 ? 7.766 12.238 155.684 1.00 24.67 123 GLN E C 1
ATOM 10968 O O . GLN E 1 123 ? 7.595 13.416 155.979 1.00 26.12 123 GLN E O 1
ATOM 10974 N N . GLY E 1 124 ? 6.763 11.422 155.346 1.00 25.26 124 GLY E N 1
ATOM 10975 C CA . GLY E 1 124 ? 5.428 11.898 154.950 1.00 24.25 124 GLY E CA 1
ATOM 10976 C C . GLY E 1 124 ? 4.456 12.299 156.053 1.00 25.40 124 GLY E C 1
ATOM 10977 O O . GLY E 1 124 ? 3.230 12.022 155.975 1.00 20.50 124 GLY E O 1
ATOM 10978 N N . GLY E 1 125 ? 4.996 13.007 157.037 1.00 22.62 125 GLY E N 1
ATOM 10979 C CA . GLY E 1 125 ? 4.260 13.457 158.183 1.00 26.59 125 GLY E CA 1
ATOM 10980 C C . GLY E 1 125 ? 4.656 14.855 158.547 1.00 25.40 125 GLY E C 1
ATOM 10981 O O . GLY E 1 125 ? 5.197 15.539 157.734 1.00 27.91 125 GLY E O 1
ATOM 10982 N N . VAL E 1 126 ? 4.338 15.255 159.773 1.00 25.84 126 VAL E N 1
ATOM 10983 C CA . VAL E 1 126 ? 4.545 16.620 160.272 1.00 26.67 126 VAL E CA 1
ATOM 10984 C C . VAL E 1 126 ? 5.908 16.772 160.942 1.00 26.41 126 VAL E C 1
ATOM 10985 O O . VAL E 1 126 ? 6.252 17.853 161.358 1.00 29.32 126 VAL E O 1
ATOM 10989 N N . THR E 1 127 ? 6.645 15.684 161.102 1.00 26.29 127 THR E N 1
ATOM 10990 C CA . THR E 1 127 ? 7.970 15.718 161.688 1.00 25.39 127 THR E CA 1
ATOM 10991 C C . THR E 1 127 ? 9.006 16.085 160.633 1.00 25.80 127 THR E C 1
ATOM 10992 O O . THR E 1 127 ? 9.187 15.347 159.666 1.00 22.40 127 THR E O 1
ATOM 10996 N N . PRO E 1 128 ? 9.687 17.246 160.802 1.00 24.48 128 PRO E N 1
ATOM 10997 C CA . PRO E 1 128 ? 10.695 17.707 159.865 1.00 25.82 128 PRO E CA 1
ATOM 10998 C C . PRO E 1 128 ? 12.023 17.074 160.204 1.00 25.81 128 PRO E C 1
ATOM 10999 O O . PRO E 1 128 ? 12.099 16.267 161.146 1.00 29.41 128 PRO E O 1
ATOM 11003 N N . ASP E 1 129 ? 13.048 17.449 159.471 1.00 26.01 129 ASP E N 1
ATOM 11004 C CA . ASP E 1 129 ? 14.420 16.971 159.691 1.00 26.80 129 ASP E CA 1
ATOM 11005 C C . ASP E 1 129 ? 15.273 18.188 159.933 1.00 27.72 129 ASP E C 1
ATOM 11006 O O . ASP E 1 129 ? 15.471 18.931 159.018 1.00 30.41 129 ASP E O 1
ATOM 11011 N N . ARG E 1 130 ? 15.815 18.371 161.139 1.00 28.90 130 ARG E N 1
ATOM 11012 C CA . ARG E 1 130 ? 16.715 19.473 161.412 1.00 33.16 130 ARG E CA 1
ATOM 11013 C C . ARG E 1 130 ? 18.193 19.228 161.078 1.00 35.28 130 ARG E C 1
ATOM 11014 O O . ARG E 1 130 ? 18.971 20.160 161.103 1.00 35.87 130 ARG E O 1
ATOM 11022 N N . ALA E 1 131 ? 18.603 18.007 160.727 1.00 33.77 131 ALA E N 1
ATOM 11023 C CA . ALA E 1 131 ? 20.042 17.794 160.498 1.00 34.14 131 ALA E CA 1
ATOM 11024 C C . ALA E 1 131 ? 20.557 18.510 159.253 1.00 33.62 131 ALA E C 1
ATOM 11025 O O . ALA E 1 131 ? 19.821 18.719 158.312 1.00 31.36 131 ALA E O 1
ATOM 11027 N N . GLU E 1 132 ? 21.845 18.813 159.254 1.00 30.58 132 GLU E N 1
ATOM 11028 C CA . GLU E 1 132 ? 22.526 19.397 158.100 1.00 32.16 132 GLU E CA 1
ATOM 11029 C C . GLU E 1 132 ? 23.427 18.319 157.504 1.00 30.41 132 GLU E C 1
ATOM 11030 O O . GLU E 1 132 ? 23.959 17.471 158.258 1.00 33.39 132 GLU E O 1
ATOM 11036 N N . TYR E 1 133 ? 23.522 18.272 156.173 1.00 25.69 133 TYR E N 1
ATOM 11037 C CA . TYR E 1 133 ? 24.349 17.261 155.485 1.00 23.28 133 TYR E CA 1
ATOM 11038 C C . TYR E 1 133 ? 25.345 18.009 154.684 1.00 23.67 133 TYR E C 1
ATOM 11039 O O . TYR E 1 133 ? 25.055 19.095 154.266 1.00 24.64 133 TYR E O 1
ATOM 11048 N N . PRO E 1 134 ? 26.517 17.460 154.447 1.00 25.88 134 PRO E N 1
ATOM 11049 C CA . PRO E 1 134 ? 27.533 18.253 153.728 1.00 27.28 134 PRO E CA 1
ATOM 11050 C C . PRO E 1 134 ? 27.325 18.470 152.220 1.00 28.55 134 PRO E C 1
ATOM 11051 O O . PRO E 1 134 ? 27.965 19.363 151.664 1.00 28.57 134 PRO E O 1
ATOM 11055 N N . GLN E 1 135 ? 26.503 17.641 151.575 1.00 26.43 135 GLN E N 1
ATOM 11056 C CA . GLN E 1 135 ? 26.367 17.625 150.139 1.00 26.06 135 GLN E CA 1
ATOM 11057 C C . GLN E 1 135 ? 24.908 17.520 149.860 1.00 25.21 135 GLN E C 1
ATOM 11058 O O . GLN E 1 135 ? 24.084 17.494 150.785 1.00 31.38 135 GLN E O 1
ATOM 11064 N N . GLY E 1 136 ? 24.579 17.418 148.583 1.00 24.57 136 GLY E N 1
ATOM 11065 C CA . GLY E 1 136 ? 23.274 17.049 148.179 1.00 24.83 136 GLY E CA 1
ATOM 11066 C C . GLY E 1 136 ? 22.946 15.602 148.278 1.00 25.61 136 GLY E C 1
ATOM 11067 O O . GLY E 1 136 ? 23.603 14.814 148.977 1.00 28.59 136 GLY E O 1
ATOM 11068 N N . GLY E 1 137 ? 21.890 15.252 147.574 1.00 26.63 137 GLY E N 1
ATOM 11069 C CA . GLY E 1 137 ? 21.639 13.868 147.225 1.00 26.57 137 GLY E CA 1
ATOM 11070 C C . GLY E 1 137 ? 20.590 13.567 146.149 1.00 27.14 137 GLY E C 1
ATOM 11071 O O . GLY E 1 137 ? 20.069 14.435 145.420 1.00 31.77 137 GLY E O 1
ATOM 11072 N N . ILE E 1 138 ? 20.315 12.284 146.090 1.00 26.84 138 ILE E N 1
ATOM 11073 C CA . ILE E 1 138 ? 19.293 11.655 145.312 1.00 26.87 138 ILE E CA 1
ATOM 11074 C C . ILE E 1 138 ? 17.980 11.867 146.002 1.00 26.95 138 ILE E C 1
ATOM 11075 O O . ILE E 1 138 ? 17.943 11.952 147.225 1.00 22.63 138 ILE E O 1
ATOM 11080 N N . PRO E 1 139 ? 16.898 11.998 145.219 1.00 28.56 139 PRO E N 1
ATOM 11081 C CA . PRO E 1 139 ? 15.648 12.262 145.904 1.00 29.85 139 PRO E CA 1
ATOM 11082 C C . PRO E 1 139 ? 15.347 11.122 146.906 1.00 29.35 139 PRO E C 1
ATOM 11083 O O . PRO E 1 139 ? 15.531 9.949 146.572 1.00 26.93 139 PRO E O 1
ATOM 11087 N N . GLY E 1 140 ? 14.859 11.492 148.095 1.00 29.02 140 GLY E N 1
ATOM 11088 C CA . GLY E 1 140 ? 14.642 10.564 149.229 1.00 27.53 140 GLY E CA 1
ATOM 11089 C C . GLY E 1 140 ? 15.712 10.878 150.270 1.00 29.58 140 GLY E C 1
ATOM 11090 O O . GLY E 1 140 ? 16.297 11.998 150.273 1.00 28.07 140 GLY E O 1
ATOM 11091 N N . TRP E 1 141 ? 15.953 9.912 151.156 1.00 24.31 141 TRP E N 1
ATOM 11092 C CA . TRP E 1 141 ? 16.748 10.144 152.363 1.00 25.73 141 TRP E CA 1
ATOM 11093 C C . TRP E 1 141 ? 17.888 9.143 152.486 1.00 24.79 141 TRP E C 1
ATOM 11094 O O . TRP E 1 141 ? 18.784 9.388 153.228 1.00 26.94 141 TRP E O 1
ATOM 11105 N N . MET E 1 142 ? 17.936 8.103 151.668 1.00 25.53 142 MET E N 1
ATOM 11106 C CA . MET E 1 142 ? 19.031 7.078 151.755 1.00 25.22 142 MET E CA 1
ATOM 11107 C C . MET E 1 142 ? 20.402 7.577 151.483 1.00 23.32 142 MET E C 1
ATOM 11108 O O . MET E 1 142 ? 21.418 6.925 151.904 1.00 22.62 142 MET E O 1
ATOM 11113 N N . THR E 1 143 ? 20.493 8.668 150.717 1.00 21.75 143 THR E N 1
ATOM 11114 C CA . THR E 1 143 ? 21.786 9.172 150.330 1.00 21.09 143 THR E CA 1
ATOM 11115 C C . THR E 1 143 ? 22.297 10.359 151.093 1.00 23.13 143 THR E C 1
ATOM 11116 O O . THR E 1 143 ? 23.481 10.812 150.848 1.00 21.31 143 THR E O 1
ATOM 11120 N N . LEU E 1 144 ? 21.497 10.855 152.039 1.00 22.68 144 LEU E N 1
ATOM 11121 C CA . LEU E 1 144 ? 21.891 12.083 152.732 1.00 23.38 144 LEU E CA 1
ATOM 11122 C C . LEU E 1 144 ? 23.017 11.814 153.725 1.00 23.63 144 LEU E C 1
ATOM 11123 O O . LEU E 1 144 ? 22.870 11.025 154.671 1.00 19.86 144 LEU E O 1
ATOM 11128 N N . GLY E 1 145 ? 24.136 12.509 153.515 1.00 21.03 145 GLY E N 1
ATOM 11129 C CA . GLY E 1 145 ? 25.283 12.312 154.331 1.00 21.65 145 GLY E CA 1
ATOM 11130 C C . GLY E 1 145 ? 26.022 11.019 154.156 1.00 23.60 145 GLY E C 1
ATOM 11131 O O . GLY E 1 145 ? 26.772 10.606 155.065 1.00 28.03 145 GLY E O 1
ATOM 11132 N N . ILE E 1 146 ? 25.912 10.408 152.998 1.00 23.78 146 ILE E N 1
ATOM 11133 C CA . ILE E 1 146 ? 26.403 9.049 152.816 1.00 28.24 146 ILE E CA 1
ATOM 11134 C C . ILE E 1 146 ? 27.935 8.855 152.839 1.00 29.83 146 ILE E C 1
ATOM 11135 O O . ILE E 1 146 ? 28.394 7.759 153.072 1.00 25.61 146 ILE E O 1
ATOM 11140 N N . LEU E 1 147 ? 28.708 9.908 152.612 1.00 30.68 147 LEU E N 1
ATOM 11141 C CA . LEU E 1 147 ? 30.173 9.810 152.663 1.00 35.86 147 LEU E CA 1
ATOM 11142 C C . LEU E 1 147 ? 30.792 9.881 154.085 1.00 34.49 147 LEU E C 1
ATOM 11143 O O . LEU E 1 147 ? 31.988 9.798 154.227 1.00 38.30 147 LEU E O 1
ATOM 11148 N N . ASP E 1 148 ? 29.985 10.048 155.130 1.00 36.47 148 ASP E N 1
ATOM 11149 C CA . ASP E 1 148 ? 30.479 10.163 156.496 1.00 36.36 148 ASP E CA 1
ATOM 11150 C C . ASP E 1 148 ? 29.433 9.636 157.510 1.00 30.52 148 ASP E C 1
ATOM 11151 O O . ASP E 1 148 ? 28.313 10.122 157.583 1.00 27.16 148 ASP E O 1
ATOM 11156 N N . PRO E 1 149 ? 29.829 8.662 158.325 1.00 27.45 149 PRO E N 1
ATOM 11157 C CA . PRO E 1 149 ? 28.882 8.103 159.288 1.00 27.20 149 PRO E CA 1
ATOM 11158 C C . PRO E 1 149 ? 28.302 9.150 160.298 1.00 28.21 149 PRO E C 1
ATOM 11159 O O . PRO E 1 149 ? 27.121 9.085 160.680 1.00 25.23 149 PRO E O 1
ATOM 11163 N N . ALA E 1 150 ? 29.126 10.120 160.708 1.00 26.90 150 ALA E N 1
ATOM 11164 C CA . ALA E 1 150 ? 28.692 11.104 161.684 1.00 28.39 150 ALA E CA 1
ATOM 11165 C C . ALA E 1 150 ? 27.594 12.004 161.102 1.00 28.20 150 ALA E C 1
ATOM 11166 O O . ALA E 1 150 ? 26.839 12.594 161.858 1.00 30.99 150 ALA E O 1
ATOM 11168 N N . SER E 1 151 ? 27.450 12.091 159.785 1.00 27.78 151 SER E N 1
ATOM 11169 C CA . SER E 1 151 ? 26.376 12.964 159.208 1.00 30.30 151 SER E CA 1
ATOM 11170 C C . SER E 1 151 ? 25.255 12.192 158.494 1.00 25.72 151 SER E C 1
ATOM 11171 O O . SER E 1 151 ? 24.291 12.803 158.019 1.00 26.88 151 SER E O 1
ATOM 11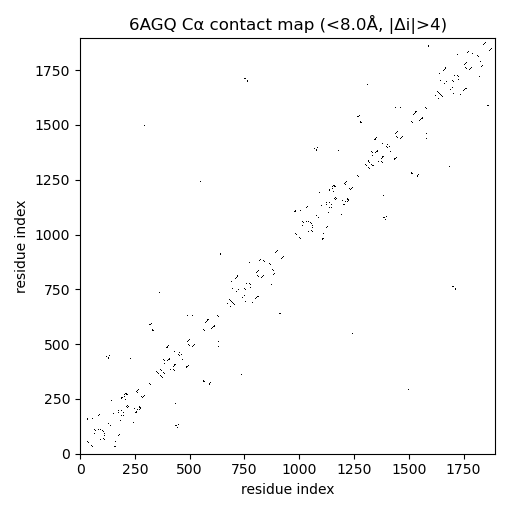174 N N . TYR E 1 152 ? 25.329 10.871 158.511 1.00 23.41 152 TYR E N 1
ATOM 11175 C CA . TYR E 1 152 ? 24.358 10.001 157.726 1.00 22.69 152 TYR E CA 1
ATOM 11176 C C . TYR E 1 152 ? 22.960 10.114 158.262 1.00 22.36 152 TYR E C 1
ATOM 11177 O O . TYR E 1 152 ? 22.760 10.212 159.468 1.00 26.24 152 TYR E O 1
ATOM 11186 N N . TYR E 1 153 ? 21.997 10.247 157.355 1.00 26.54 153 TYR E N 1
ATOM 11187 C CA . TYR E 1 153 ? 20.574 10.429 157.676 1.00 25.50 153 TYR E CA 1
ATOM 11188 C C . TYR E 1 153 ? 20.119 9.486 158.806 1.00 23.99 153 TYR E C 1
ATOM 11189 O O . TYR E 1 153 ? 19.529 9.943 159.768 1.00 25.40 153 TYR E O 1
ATOM 11198 N N . TYR E 1 154 ? 20.461 8.222 158.748 1.00 21.41 154 TYR E N 1
ATOM 11199 C CA . TYR E 1 154 ? 19.852 7.280 159.729 1.00 25.29 154 TYR E CA 1
ATOM 11200 C C . TYR E 1 154 ? 20.491 7.325 161.134 1.00 24.95 154 TYR E C 1
ATOM 11201 O O . TYR E 1 154 ? 19.967 6.747 162.057 1.00 26.30 154 TYR E O 1
ATOM 11210 N N . LYS E 1 155 ? 21.587 8.060 161.321 1.00 22.70 155 LYS E N 1
ATOM 11211 C CA . LYS E 1 155 ? 22.132 8.301 162.643 1.00 24.51 155 LYS E CA 1
ATOM 11212 C C . LYS E 1 155 ? 21.140 8.966 163.564 1.00 26.23 155 LYS E C 1
ATOM 11213 O O . LYS E 1 155 ? 20.855 8.387 164.620 1.00 27.34 155 LYS E O 1
ATOM 11219 N N . GLN E 1 156 ? 20.630 10.170 163.228 1.00 24.30 156 GLN E N 1
ATOM 11220 C CA . GLN E 1 156 ? 19.605 10.770 164.104 1.00 25.43 156 GLN E CA 1
ATOM 11221 C C . GLN E 1 156 ? 18.244 10.005 164.096 1.00 25.56 156 GLN E C 1
ATOM 11222 O O . GLN E 1 156 ? 17.467 10.097 165.077 1.00 23.09 156 GLN E O 1
ATOM 11228 N N . VAL E 1 157 ? 17.934 9.234 163.035 1.00 23.85 157 VAL E N 1
ATOM 11229 C CA . VAL E 1 157 ? 16.648 8.416 163.051 1.00 20.93 157 VAL E CA 1
ATOM 11230 C C . VAL E 1 157 ? 16.792 7.300 164.063 1.00 21.27 157 VAL E C 1
ATOM 11231 O O . VAL E 1 157 ? 15.899 7.012 164.813 1.00 24.00 157 VAL E O 1
ATOM 11235 N N . TYR E 1 158 ? 17.930 6.645 164.051 1.00 20.20 158 TYR E N 1
ATOM 11236 C CA . TYR E 1 158 ? 18.162 5.609 165.009 1.00 21.05 158 TYR E CA 1
ATOM 11237 C C . TYR E 1 158 ? 18.069 6.107 166.420 1.00 21.39 158 TYR E C 1
ATOM 11238 O O . TYR E 1 158 ? 17.443 5.433 167.242 1.00 22.05 158 TYR E O 1
ATOM 11247 N N . LEU E 1 159 ? 18.703 7.253 166.735 1.00 19.71 159 LEU E N 1
ATOM 11248 C CA . LEU E 1 159 ? 18.596 7.880 168.045 1.00 20.92 159 LEU E CA 1
ATOM 11249 C C . LEU E 1 159 ? 17.157 8.297 168.412 1.00 22.36 159 LEU E C 1
ATOM 11250 O O . LEU E 1 159 ? 16.770 8.148 169.568 1.00 22.47 159 LEU E O 1
ATOM 11255 N N . ASP E 1 160 ? 16.383 8.824 167.453 1.00 22.95 160 ASP E N 1
ATOM 11256 C CA . ASP E 1 160 ? 14.993 9.215 167.741 1.00 24.45 160 ASP E CA 1
ATOM 11257 C C . ASP E 1 160 ? 14.154 7.929 168.092 1.00 25.48 160 ASP E C 1
ATOM 11258 O O . ASP E 1 160 ? 13.176 8.002 168.875 1.00 25.41 160 ASP E O 1
ATOM 11263 N N . CYS E 1 161 ? 14.482 6.792 167.471 1.00 25.45 161 CYS E N 1
ATOM 11264 C CA . CYS E 1 161 ? 13.800 5.498 167.741 1.00 29.91 161 CYS E CA 1
ATOM 11265 C C . CYS E 1 161 ? 14.131 4.974 169.122 1.00 29.53 161 CYS E C 1
ATOM 11266 O O . CYS E 1 161 ? 13.295 4.349 169.756 1.00 25.90 161 CYS E O 1
ATOM 11269 N N . ILE E 1 162 ? 15.376 5.213 169.577 1.00 33.28 162 ILE E N 1
ATOM 11270 C CA . ILE E 1 162 ? 15.793 4.873 170.950 1.00 32.05 162 ILE E CA 1
ATOM 11271 C C . ILE E 1 162 ? 15.132 5.843 171.936 1.00 28.63 162 ILE E C 1
ATOM 11272 O O . ILE E 1 162 ? 14.763 5.482 173.055 1.00 28.24 162 ILE E O 1
ATOM 11277 N N . ARG E 1 163 ? 14.994 7.087 171.546 1.00 25.67 163 ARG E N 1
ATOM 11278 C CA . ARG E 1 163 ? 14.260 8.022 172.405 1.00 25.90 163 ARG E CA 1
ATOM 11279 C C . ARG E 1 163 ? 12.757 7.739 172.498 1.00 25.60 163 ARG E C 1
ATOM 11280 O O . ARG E 1 163 ? 12.107 8.140 173.450 1.00 25.82 163 ARG E O 1
ATOM 11288 N N . ALA E 1 164 ? 12.201 6.974 171.582 1.00 25.48 164 ALA E N 1
ATOM 11289 C CA . ALA E 1 164 ? 10.791 6.570 171.727 1.00 25.02 164 ALA E CA 1
ATOM 11290 C C . ALA E 1 164 ? 10.616 5.609 172.945 1.00 25.94 164 ALA E C 1
ATOM 11291 O O . ALA E 1 164 ? 9.624 5.653 173.628 1.00 26.67 164 ALA E O 1
ATOM 11293 N N . LEU E 1 165 ? 11.621 4.784 173.207 1.00 25.50 165 LEU E N 1
ATOM 11294 C CA . LEU E 1 165 ? 11.709 3.946 174.367 1.00 28.39 165 LEU E CA 1
ATOM 11295 C C . LEU E 1 165 ? 11.851 4.771 175.666 1.00 30.66 165 LEU E C 1
ATOM 11296 O O . LEU E 1 165 ? 11.195 4.460 176.647 1.00 34.78 165 LEU E O 1
ATOM 11301 N N . ASP E 1 166 ? 12.728 5.785 175.716 1.00 31.19 166 ASP E N 1
ATOM 11302 C CA . ASP E 1 166 ? 12.752 6.703 176.872 1.00 31.31 166 ASP E CA 1
ATOM 11303 C C . ASP E 1 166 ? 11.342 7.288 177.026 1.00 30.80 166 ASP E C 1
ATOM 11304 O O . ASP E 1 166 ? 10.811 7.280 178.111 1.00 36.59 166 ASP E O 1
ATOM 11309 N N . PHE E 1 167 ? 10.678 7.730 175.961 1.00 30.45 167 PHE E N 1
ATOM 11310 C CA . PHE E 1 167 ? 9.326 8.299 176.135 1.00 28.95 167 PHE E CA 1
ATOM 11311 C C . PHE E 1 167 ? 8.366 7.299 176.822 1.00 33.19 167 PHE E C 1
ATOM 11312 O O . PHE E 1 167 ? 7.679 7.667 177.798 1.00 33.83 167 PHE E O 1
ATOM 11320 N N . VAL E 1 168 ? 8.304 6.047 176.351 1.00 31.17 168 VAL E N 1
ATOM 11321 C CA . VAL E 1 168 ? 7.327 5.121 176.950 1.00 33.37 168 VAL E CA 1
ATOM 11322 C C . VAL E 1 168 ? 7.708 4.684 178.367 1.00 34.08 168 VAL E C 1
ATOM 11323 O O . VAL E 1 168 ? 6.837 4.593 179.205 1.00 34.21 168 VAL E O 1
ATOM 11327 N N . CYS E 1 169 ? 8.984 4.436 178.624 1.00 33.51 169 CYS E N 1
ATOM 11328 C CA . CYS E 1 169 ? 9.439 4.220 179.986 1.00 38.73 169 CYS E CA 1
ATOM 11329 C C . CYS E 1 169 ? 9.187 5.406 180.967 1.00 43.23 169 CYS E C 1
ATOM 11330 O O . CYS E 1 169 ? 9.170 5.175 182.165 1.00 43.92 169 CYS E O 1
ATOM 11333 N N . SER E 1 170 ? 9.007 6.643 180.479 1.00 40.79 170 SER E N 1
ATOM 11334 C CA . SER E 1 170 ? 8.759 7.829 181.346 1.00 39.17 170 SER E CA 1
ATOM 11335 C C . SER E 1 170 ? 7.271 7.939 181.789 1.00 39.36 170 SER E C 1
ATOM 11336 O O . SER E 1 170 ? 6.923 8.760 182.659 1.00 39.79 170 SER E O 1
ATOM 11339 N N . ARG E 1 171 ? 6.403 7.150 181.161 1.00 34.78 171 ARG E N 1
ATOM 11340 C CA . ARG E 1 171 ? 4.998 7.063 181.530 1.00 36.18 171 ARG E CA 1
ATOM 11341 C C . ARG E 1 171 ? 4.864 6.159 182.777 1.00 36.48 171 ARG E C 1
ATOM 11342 O O . ARG E 1 171 ? 5.332 5.003 182.767 1.00 34.15 171 ARG E O 1
ATOM 11350 N N . GLU E 1 172 ? 4.214 6.668 183.816 1.00 39.12 172 GLU E N 1
ATOM 11351 C CA . GLU E 1 172 ? 3.928 5.911 185.046 1.00 43.36 172 GLU E CA 1
ATOM 11352 C C . GLU E 1 172 ? 3.226 4.560 184.804 1.00 39.19 172 GLU E C 1
ATOM 11353 O O . GLU E 1 172 ? 3.677 3.550 185.344 1.00 39.58 172 GLU E O 1
ATOM 11359 N N . GLU E 1 173 ? 2.139 4.549 184.018 1.00 34.91 173 GLU E N 1
ATOM 11360 C CA . GLU E 1 173 ? 1.408 3.297 183.719 1.00 39.51 173 GLU E CA 1
ATOM 11361 C C . GLU E 1 173 ? 2.192 2.157 183.018 1.00 39.84 173 GLU E C 1
ATOM 11362 O O . GLU E 1 173 ? 1.739 1.018 183.058 1.00 37.19 173 GLU E O 1
ATOM 11368 N N . VAL E 1 174 ? 3.327 2.465 182.374 1.00 38.11 174 VAL E N 1
ATOM 11369 C CA . VAL E 1 174 ? 4.066 1.471 181.566 1.00 40.18 174 VAL E CA 1
ATOM 11370 C C . VAL E 1 174 ? 5.028 0.616 182.370 1.00 40.23 174 VAL E C 1
ATOM 11371 O O . VAL E 1 174 ? 5.793 1.112 183.218 1.00 38.25 174 VAL E O 1
ATOM 11375 N N . ASP E 1 175 ? 5.046 -0.657 182.002 1.00 39.17 175 ASP E N 1
ATOM 11376 C CA . ASP E 1 175 ? 5.993 -1.633 182.503 1.00 37.48 175 ASP E CA 1
ATOM 11377 C C . ASP E 1 175 ? 7.238 -1.673 181.604 1.00 37.17 175 ASP E C 1
ATOM 11378 O O . ASP E 1 175 ? 7.256 -2.326 180.543 1.00 40.70 175 ASP E O 1
ATOM 11383 N N . ALA E 1 176 ? 8.299 -0.989 182.031 1.00 37.22 176 ALA E N 1
ATOM 11384 C CA . ALA E 1 176 ? 9.570 -0.938 181.269 1.00 37.55 176 ALA E CA 1
ATOM 11385 C C . ALA E 1 176 ? 10.248 -2.314 181.008 1.00 36.41 176 ALA E C 1
ATOM 11386 O O . ALA E 1 176 ? 11.103 -2.446 180.131 1.00 37.84 176 ALA E O 1
ATOM 11388 N N . SER E 1 177 ? 9.868 -3.346 181.751 1.00 34.33 177 SER E N 1
ATOM 11389 C CA . SER E 1 177 ? 10.464 -4.641 181.544 1.00 37.06 177 SER E CA 1
ATOM 11390 C C . SER E 1 177 ? 9.690 -5.463 180.456 1.00 34.96 177 SER E C 1
ATOM 11391 O O . SER E 1 177 ? 10.182 -6.530 180.074 1.00 34.00 177 SER E O 1
ATOM 11394 N N . ARG E 1 178 ? 8.557 -4.939 179.947 1.00 29.69 178 ARG E N 1
ATOM 11395 C CA . ARG E 1 178 ? 7.751 -5.591 178.908 1.00 30.01 178 ARG E CA 1
ATOM 11396 C C . ARG E 1 178 ? 7.506 -4.684 177.696 1.00 31.24 178 ARG E C 1
ATOM 11397 O O . ARG E 1 178 ? 6.354 -4.312 177.331 1.00 27.90 178 ARG E O 1
ATOM 11405 N N . ILE E 1 179 ? 8.621 -4.330 177.060 1.00 31.33 179 ILE E N 1
ATOM 11406 C CA . ILE E 1 179 ? 8.612 -3.565 175.827 1.00 31.22 179 ILE E CA 1
ATOM 11407 C C . ILE E 1 179 ? 8.803 -4.484 174.610 1.00 30.07 179 ILE E C 1
ATOM 11408 O O . ILE E 1 179 ? 9.732 -5.331 174.590 1.00 29.83 179 ILE E O 1
ATOM 11413 N N . ALA E 1 180 ? 7.937 -4.291 173.620 1.00 23.65 180 ALA E N 1
ATOM 11414 C CA . ALA E 1 180 ? 8.059 -4.905 172.291 1.00 27.45 180 ALA E CA 1
ATOM 11415 C C . ALA E 1 180 ? 8.271 -3.802 171.214 1.00 29.02 180 ALA E C 1
ATOM 11416 O O . ALA E 1 180 ? 7.541 -2.785 171.216 1.00 32.82 180 ALA E O 1
ATOM 11418 N N . VAL E 1 181 ? 9.213 -4.009 170.294 1.00 28.29 181 VAL E N 1
ATOM 11419 C CA . VAL E 1 181 ? 9.411 -3.084 169.138 1.00 27.19 181 VAL E CA 1
ATOM 11420 C C . VAL E 1 181 ? 9.025 -3.802 167.854 1.00 29.39 181 VAL E C 1
ATOM 11421 O O . VAL E 1 181 ? 9.452 -4.934 167.636 1.00 26.42 181 VAL E O 1
ATOM 11425 N N . TYR E 1 182 ? 8.257 -3.116 166.988 1.00 29.27 182 TYR E N 1
ATOM 11426 C CA . TYR E 1 182 ? 7.671 -3.715 165.826 1.00 29.87 182 TYR E CA 1
ATOM 11427 C C . TYR E 1 182 ? 7.742 -2.794 164.589 1.00 29.19 182 TYR E C 1
ATOM 11428 O O . TYR E 1 182 ? 7.756 -1.589 164.692 1.00 28.40 182 TYR E O 1
ATOM 11437 N N . GLY E 1 183 ? 7.837 -3.394 163.420 1.00 26.34 183 GLY E N 1
ATOM 11438 C CA . GLY E 1 183 ? 7.612 -2.678 162.213 1.00 30.62 183 GLY E CA 1
ATOM 11439 C C . GLY E 1 183 ? 7.953 -3.469 160.978 1.00 33.19 183 GLY E C 1
ATOM 11440 O O . GLY E 1 183 ? 8.701 -4.470 161.033 1.00 29.82 183 GLY E O 1
ATOM 11441 N N . GLY E 1 184 ? 7.437 -2.977 159.859 1.00 31.80 184 GLY E N 1
ATOM 11442 C CA . GLY E 1 184 ? 7.745 -3.569 158.556 1.00 34.56 184 GLY E CA 1
ATOM 11443 C C . GLY E 1 184 ? 8.520 -2.673 157.595 1.00 33.02 184 GLY E C 1
ATOM 11444 O O . GLY E 1 184 ? 8.336 -1.421 157.561 1.00 25.24 184 GLY E O 1
ATOM 11445 N N . SER E 1 185 ? 9.384 -3.346 156.830 1.00 33.00 185 SER E N 1
ATOM 11446 C CA . SER E 1 185 ? 10.256 -2.752 155.863 1.00 33.71 185 SER E CA 1
ATOM 11447 C C . SER E 1 185 ? 11.208 -1.769 156.557 1.00 31.26 185 SER E C 1
ATOM 11448 O O . SER E 1 185 ? 11.977 -2.214 157.333 1.00 26.73 185 SER E O 1
ATOM 11451 N N . GLN E 1 186 ? 11.195 -0.467 156.274 1.00 28.78 186 GLN E N 1
ATOM 11452 C CA . GLN E 1 186 ? 12.061 0.465 157.023 1.00 28.80 186 GLN E CA 1
ATOM 11453 C C . GLN E 1 186 ? 11.786 0.297 158.530 1.00 27.97 186 GLN E C 1
ATOM 11454 O O . GLN E 1 186 ? 12.704 0.337 159.327 1.00 27.22 186 GLN E O 1
ATOM 11460 N N . GLY E 1 187 ? 10.550 0.088 158.904 1.00 26.77 187 GLY E N 1
ATOM 11461 C CA . GLY E 1 187 ? 10.199 -0.135 160.329 1.00 27.17 187 GLY E CA 1
ATOM 11462 C C . GLY E 1 187 ? 10.801 -1.354 161.015 1.00 23.65 187 GLY E C 1
ATOM 11463 O O . GLY E 1 187 ? 11.043 -1.353 162.206 1.00 28.31 187 GLY E O 1
ATOM 11464 N N . GLY E 1 188 ? 11.128 -2.331 160.233 1.00 24.12 188 GLY E N 1
ATOM 11465 C CA . GLY E 1 188 ? 11.714 -3.563 160.658 1.00 26.16 188 GLY E CA 1
ATOM 11466 C C . GLY E 1 188 ? 13.178 -3.387 160.854 1.00 26.19 188 GLY E C 1
ATOM 11467 O O . GLY E 1 188 ? 13.745 -3.958 161.780 1.00 25.17 188 GLY E O 1
ATOM 11468 N N . GLY E 1 189 ? 13.790 -2.641 159.935 1.00 25.55 189 GLY E N 1
ATOM 11469 C CA . GLY E 1 189 ? 15.143 -2.155 160.125 1.00 24.42 189 GLY E CA 1
ATOM 11470 C C . GLY E 1 189 ? 15.317 -1.332 161.378 1.00 23.92 189 GLY E C 1
ATOM 11471 O O . GLY E 1 189 ? 16.263 -1.548 162.123 1.00 22.46 189 GLY E O 1
ATOM 11472 N N . LEU E 1 190 ? 14.388 -0.416 161.646 1.00 23.65 190 LEU E N 1
ATOM 11473 C CA . LEU E 1 190 ? 14.451 0.390 162.880 1.00 27.56 190 LEU E CA 1
ATOM 11474 C C . LEU E 1 190 ? 14.193 -0.417 164.178 1.00 27.03 190 LEU E C 1
ATOM 11475 O O . LEU E 1 190 ? 14.799 -0.129 165.202 1.00 25.90 190 LEU E O 1
ATOM 11480 N N . ALA E 1 191 ? 13.271 -1.387 164.127 1.00 24.21 191 ALA E N 1
ATOM 11481 C CA . ALA E 1 191 ? 13.089 -2.316 165.196 1.00 25.53 191 ALA E CA 1
ATOM 11482 C C . ALA E 1 191 ? 14.393 -3.048 165.470 1.00 25.72 191 ALA E C 1
ATOM 11483 O O . ALA E 1 191 ? 14.745 -3.129 166.618 1.00 29.47 191 ALA E O 1
ATOM 11485 N N . LEU E 1 192 ? 15.110 -3.556 164.454 1.00 24.48 192 LEU E N 1
ATOM 11486 C CA . LEU E 1 192 ? 16.337 -4.231 164.697 1.00 25.56 192 LEU E CA 1
ATOM 11487 C C . LEU E 1 192 ? 17.408 -3.294 165.311 1.00 29.24 192 LEU E C 1
ATOM 11488 O O . LEU E 1 192 ? 18.182 -3.737 166.121 1.00 26.63 192 LEU E O 1
ATOM 11493 N N . ALA E 1 193 ? 17.485 -2.047 164.859 1.00 26.81 193 ALA E N 1
ATOM 11494 C CA . ALA E 1 193 ? 18.422 -1.077 165.423 1.00 31.75 193 ALA E CA 1
ATOM 11495 C C . ALA E 1 193 ? 18.038 -0.692 166.889 1.00 29.82 193 ALA E C 1
ATOM 11496 O O . ALA E 1 193 ? 18.905 -0.444 167.709 1.00 31.21 193 ALA E O 1
ATOM 11498 N N . ALA E 1 194 ? 16.753 -0.624 167.187 1.00 28.24 194 ALA E N 1
ATOM 11499 C CA . ALA E 1 194 ? 16.264 -0.275 168.540 1.00 28.83 194 ALA E CA 1
ATOM 11500 C C . ALA E 1 194 ? 16.592 -1.405 169.533 1.00 30.22 194 ALA E C 1
ATOM 11501 O O . ALA E 1 194 ? 17.038 -1.142 170.666 1.00 30.82 194 ALA E O 1
ATOM 11503 N N . ALA E 1 195 ? 16.464 -2.643 169.075 1.00 26.49 195 ALA E N 1
ATOM 11504 C CA . ALA E 1 195 ? 16.828 -3.802 169.848 1.00 27.87 195 ALA E CA 1
ATOM 11505 C C . ALA E 1 195 ? 18.342 -4.056 169.901 1.00 29.73 195 ALA E C 1
ATOM 11506 O O . ALA E 1 195 ? 18.828 -4.693 170.843 1.00 29.13 195 ALA E O 1
ATOM 11508 N N . GLY E 1 196 ? 19.089 -3.610 168.893 1.00 31.08 196 GLY E N 1
ATOM 11509 C CA . GLY E 1 196 ? 20.564 -3.812 168.894 1.00 32.67 196 GLY E CA 1
ATOM 11510 C C . GLY E 1 196 ? 21.367 -2.713 169.614 1.00 33.59 196 GLY E C 1
ATOM 11511 O O . GLY E 1 196 ? 22.467 -2.964 170.045 1.00 35.00 196 GLY E O 1
ATOM 11512 N N . LEU E 1 197 ? 20.797 -1.513 169.732 1.00 34.20 197 LEU E N 1
ATOM 11513 C CA . LEU E 1 197 ? 21.447 -0.327 170.334 1.00 33.85 197 LEU E CA 1
ATOM 11514 C C . LEU E 1 197 ? 21.089 -0.058 171.787 1.00 35.05 197 LEU E C 1
ATOM 11515 O O . LEU E 1 197 ? 21.803 0.653 172.483 1.00 38.77 197 LEU E O 1
ATOM 11520 N N . ASP E 1 198 ? 19.979 -0.611 172.221 1.00 37.87 198 ASP E N 1
ATOM 11521 C CA . ASP E 1 198 ? 19.427 -0.405 173.527 1.00 41.34 198 ASP E CA 1
ATOM 11522 C C . ASP E 1 198 ? 19.038 -1.737 174.175 1.00 44.90 198 ASP E C 1
ATOM 11523 O O . ASP E 1 198 ? 18.580 -2.666 173.503 1.00 44.73 198 ASP E O 1
ATOM 11528 N N . SER E 1 199 ? 19.176 -1.791 175.491 1.00 48.55 199 SER E N 1
ATOM 11529 C CA . SER E 1 199 ? 18.980 -3.029 176.254 1.00 46.96 199 SER E CA 1
ATOM 11530 C C . SER E 1 199 ? 17.558 -3.244 176.724 1.00 38.92 199 SER E C 1
ATOM 11531 O O . SER E 1 199 ? 17.262 -4.326 177.131 1.00 40.12 199 SER E O 1
ATOM 11534 N N . ARG E 1 200 ? 16.682 -2.245 176.696 1.00 37.89 200 ARG E N 1
ATOM 11535 C CA . ARG E 1 200 ? 15.358 -2.397 177.328 1.00 37.52 200 ARG E CA 1
ATOM 11536 C C . ARG E 1 200 ? 14.329 -3.279 176.629 1.00 37.73 200 ARG E C 1
ATOM 11537 O O . ARG E 1 200 ? 13.484 -3.815 177.335 1.00 35.51 200 ARG E O 1
ATOM 11545 N N . PRO E 1 201 ? 14.324 -3.375 175.260 1.00 39.67 201 PRO E N 1
ATOM 11546 C CA . PRO E 1 201 ? 13.234 -4.141 174.633 1.00 35.66 201 PRO E CA 1
ATOM 11547 C C . PRO E 1 201 ? 13.371 -5.630 174.896 1.00 31.43 201 PRO E C 1
ATOM 11548 O O . PRO E 1 201 ? 14.487 -6.195 174.866 1.00 28.52 201 PRO E O 1
ATOM 11552 N N . LYS E 1 202 ? 12.233 -6.227 175.188 1.00 29.00 202 LYS E N 1
ATOM 11553 C CA . LYS E 1 202 ? 12.140 -7.614 175.483 1.00 28.92 202 LYS E CA 1
ATOM 11554 C C . LYS E 1 202 ? 11.854 -8.420 174.205 1.00 31.83 202 LYS E C 1
ATOM 11555 O O . LYS E 1 202 ? 12.492 -9.470 173.990 1.00 28.08 202 LYS E O 1
ATOM 11561 N N . LEU E 1 203 ? 10.915 -7.935 173.371 1.00 29.91 203 LEU E N 1
ATOM 11562 C CA . LEU E 1 203 ? 10.636 -8.531 172.056 1.00 31.17 203 LEU E CA 1
ATOM 11563 C C . LEU E 1 203 ? 10.945 -7.597 170.897 1.00 28.14 203 LEU E C 1
ATOM 11564 O O . LEU E 1 203 ? 10.857 -6.371 171.017 1.00 31.66 203 LEU E O 1
ATOM 11569 N N . ALA E 1 204 ? 11.331 -8.208 169.781 1.00 29.03 204 ALA E N 1
ATOM 11570 C CA . ALA E 1 204 ? 11.509 -7.527 168.493 1.00 28.79 204 ALA E CA 1
ATOM 11571 C C . ALA E 1 204 ? 10.728 -8.296 167.421 1.00 32.06 204 ALA E C 1
ATOM 11572 O O . ALA E 1 204 ? 10.879 -9.524 167.289 1.00 28.40 204 ALA E O 1
ATOM 11574 N N . LEU E 1 205 ? 9.920 -7.562 166.648 1.00 30.14 205 LEU E N 1
ATOM 11575 C CA . LEU E 1 205 ? 9.072 -8.148 165.642 1.00 29.08 205 LEU E CA 1
ATOM 11576 C C . LEU E 1 205 ? 9.252 -7.444 164.272 1.00 28.70 205 LEU E C 1
ATOM 11577 O O . LEU E 1 205 ? 8.354 -6.762 163.804 1.00 29.84 205 LEU E O 1
ATOM 11582 N N . PRO E 1 206 ? 10.423 -7.596 163.648 1.00 26.27 206 PRO E N 1
ATOM 11583 C CA . PRO E 1 206 ? 10.679 -7.095 162.323 1.00 28.78 206 PRO E CA 1
ATOM 11584 C C . PRO E 1 206 ? 9.969 -7.943 161.202 1.00 33.05 206 PRO E C 1
ATOM 11585 O O . PRO E 1 206 ? 10.025 -9.186 161.207 1.00 30.97 206 PRO E O 1
ATOM 11589 N N . VAL E 1 207 ? 9.305 -7.242 160.289 1.00 29.92 207 VAL E N 1
ATOM 11590 C CA . VAL E 1 207 ? 8.671 -7.825 159.137 1.00 32.13 207 VAL E CA 1
ATOM 11591 C C . VAL E 1 207 ? 9.456 -7.299 157.941 1.00 33.38 207 VAL E C 1
ATOM 11592 O O . VAL E 1 207 ? 9.579 -6.071 157.780 1.00 25.11 207 VAL E O 1
ATOM 11596 N N . PHE E 1 208 ? 9.924 -8.247 157.102 1.00 32.87 208 PHE E N 1
ATOM 11597 C CA . PHE E 1 208 ? 10.798 -8.033 155.942 1.00 31.11 208 PHE E CA 1
ATOM 11598 C C . PHE E 1 208 ? 11.712 -6.795 156.081 1.00 31.91 208 PHE E C 1
ATOM 11599 O O . PHE E 1 208 ? 11.606 -5.821 155.288 1.00 32.32 208 PHE E O 1
ATOM 11607 N N . PRO E 1 209 ? 12.612 -6.839 157.070 1.00 29.66 209 PRO E N 1
ATOM 11608 C CA . PRO E 1 209 ? 13.445 -5.643 157.378 1.00 30.00 209 PRO E CA 1
ATOM 11609 C C . PRO E 1 209 ? 14.275 -5.102 156.182 1.00 30.82 209 PRO E C 1
ATOM 11610 O O . PRO E 1 209 ? 15.053 -5.826 155.527 1.00 30.01 209 PRO E O 1
ATOM 11614 N N . PHE E 1 210 ? 14.041 -3.844 155.882 1.00 30.80 210 PHE E N 1
ATOM 11615 C CA . PHE E 1 210 ? 14.921 -3.008 155.033 1.00 31.64 210 PHE E CA 1
ATOM 11616 C C . PHE E 1 210 ? 16.177 -2.656 155.884 1.00 30.55 210 PHE E C 1
ATOM 11617 O O . PHE E 1 210 ? 16.238 -2.999 157.078 1.00 32.34 210 PHE E O 1
ATOM 11625 N N . LEU E 1 211 ? 17.185 -2.048 155.259 1.00 28.18 211 LEU E N 1
ATOM 11626 C CA . LEU E 1 211 ? 18.449 -1.572 155.915 1.00 29.56 211 LEU E CA 1
ATOM 11627 C C . LEU E 1 211 ? 19.362 -2.734 156.314 1.00 29.64 211 LEU E C 1
ATOM 11628 O O . LEU E 1 211 ? 20.134 -2.590 157.250 1.00 31.94 211 LEU E O 1
ATOM 11633 N N . CYS E 1 212 ? 19.312 -3.829 155.544 1.00 28.03 212 CYS E N 1
ATOM 11634 C CA . CYS E 1 212 ? 20.086 -5.044 155.811 1.00 28.70 212 CYS E CA 1
ATOM 11635 C C . CYS E 1 212 ? 20.994 -5.427 154.649 1.00 28.53 212 CYS E C 1
ATOM 11636 O O . CYS E 1 212 ? 20.550 -5.522 153.479 1.00 31.87 212 CYS E O 1
ATOM 11639 N N . HIS E 1 213 ? 22.238 -5.746 154.998 1.00 26.92 213 HIS E N 1
ATOM 11640 C CA . HIS E 1 213 ? 23.214 -6.269 154.067 1.00 30.72 213 HIS E CA 1
ATOM 11641 C C . HIS E 1 213 ? 23.202 -5.395 152.789 1.00 32.19 213 HIS E C 1
ATOM 11642 O O . HIS E 1 213 ? 22.894 -5.869 151.703 1.00 29.55 213 HIS E O 1
ATOM 11649 N N . PHE E 1 214 ? 23.549 -4.126 152.963 1.00 30.72 214 PHE E N 1
ATOM 11650 C CA . PHE E 1 214 ? 23.464 -3.092 151.905 1.00 31.54 214 PHE E CA 1
ATOM 11651 C C . PHE E 1 214 ? 24.187 -3.453 150.645 1.00 29.92 214 PHE E C 1
ATOM 11652 O O . PHE E 1 214 ? 23.669 -3.237 149.582 1.00 30.47 214 PHE E O 1
ATOM 11660 N N . ARG E 1 215 ? 25.370 -4.008 150.765 1.00 34.32 215 ARG E N 1
ATOM 11661 C CA . ARG E 1 215 ? 26.193 -4.272 149.592 1.00 35.98 215 ARG E CA 1
ATOM 11662 C C . ARG E 1 215 ? 25.526 -5.314 148.698 1.00 34.92 215 ARG E C 1
ATOM 11663 O O . ARG E 1 215 ? 25.379 -5.105 147.503 1.00 30.53 215 ARG E O 1
ATOM 11671 N N . ARG E 1 216 ? 25.114 -6.424 149.280 1.00 35.76 216 ARG E N 1
ATOM 11672 C CA . ARG E 1 216 ? 24.361 -7.421 148.546 1.00 35.49 216 ARG E CA 1
ATOM 11673 C C . ARG E 1 216 ? 23.069 -6.806 147.925 1.00 35.21 216 ARG E C 1
ATOM 11674 O O . ARG E 1 216 ? 22.839 -6.902 146.739 1.00 31.40 216 ARG E O 1
ATOM 11682 N N . SER E 1 217 ? 22.250 -6.168 148.731 1.00 33.37 217 SER E N 1
ATOM 11683 C CA . SER E 1 217 ? 20.994 -5.621 148.241 1.00 31.88 217 SER E CA 1
ATOM 11684 C C . SER E 1 217 ? 21.188 -4.772 147.016 1.00 32.54 217 SER E C 1
ATOM 11685 O O . SER E 1 217 ? 20.454 -4.895 146.063 1.00 35.21 217 SER E O 1
ATOM 11688 N N . VAL E 1 218 ? 22.145 -3.857 147.065 1.00 34.43 218 VAL E N 1
ATOM 11689 C CA . VAL E 1 218 ? 22.469 -3.054 145.902 1.00 34.59 218 VAL E CA 1
ATOM 11690 C C . VAL E 1 218 ? 22.926 -3.914 144.734 1.00 36.18 218 VAL E C 1
ATOM 11691 O O . VAL E 1 218 ? 22.452 -3.717 143.632 1.00 34.02 218 VAL E O 1
ATOM 11695 N N . GLU E 1 219 ? 23.861 -4.835 144.948 1.00 38.62 219 GLU E N 1
ATOM 11696 C CA . GLU E 1 219 ? 24.482 -5.523 143.799 1.00 43.99 219 GLU E CA 1
ATOM 11697 C C . GLU E 1 219 ? 23.577 -6.590 143.139 1.00 47.57 219 GLU E C 1
ATOM 11698 O O . GLU E 1 219 ? 23.815 -6.968 141.991 1.00 48.71 219 GLU E O 1
ATOM 11704 N N . ILE E 1 220 ? 22.486 -6.984 143.805 1.00 44.08 220 ILE E N 1
ATOM 11705 C CA . ILE E 1 220 ? 21.483 -7.853 143.187 1.00 42.25 220 ILE E CA 1
ATOM 11706 C C . ILE E 1 220 ? 20.271 -7.061 142.700 1.00 41.42 220 ILE E C 1
ATOM 11707 O O . ILE E 1 220 ? 19.244 -7.647 142.417 1.00 34.74 220 ILE E O 1
ATOM 11712 N N . HIS E 1 221 ? 20.376 -5.737 142.637 1.00 41.95 221 HIS E N 1
ATOM 11713 C CA . HIS E 1 221 ? 19.319 -4.871 142.017 1.00 44.89 221 HIS E CA 1
ATOM 11714 C C . HIS E 1 221 ? 17.903 -4.999 142.636 1.00 39.39 221 HIS E C 1
ATOM 11715 O O . HIS E 1 221 ? 16.896 -5.074 141.956 1.00 39.63 221 HIS E O 1
ATOM 11722 N N . ALA E 1 222 ? 17.855 -5.018 143.952 1.00 38.82 222 ALA E N 1
ATOM 11723 C CA . ALA E 1 222 ? 16.615 -4.797 144.719 1.00 38.97 222 ALA E CA 1
ATOM 11724 C C . ALA E 1 222 ? 15.931 -3.463 144.355 1.00 39.42 222 ALA E C 1
ATOM 11725 O O . ALA E 1 222 ? 16.606 -2.457 144.204 1.00 40.73 222 ALA E O 1
ATOM 11727 N N . SER E 1 223 ? 14.610 -3.488 144.176 1.00 37.49 223 SER E N 1
ATOM 11728 C CA . SER E 1 223 ? 13.816 -2.290 143.815 1.00 40.01 223 SER E CA 1
ATOM 11729 C C . SER E 1 223 ? 13.514 -1.494 145.076 1.00 35.71 223 SER E C 1
ATOM 11730 O O . SER E 1 223 ? 14.113 -1.769 146.111 1.00 42.56 223 SER E O 1
ATOM 11733 N N . GLY E 1 224 ? 12.599 -0.522 145.021 1.00 33.31 224 GLY E N 1
ATOM 11734 C CA . GLY E 1 224 ? 12.386 0.346 146.169 1.00 31.37 224 GLY E CA 1
ATOM 11735 C C . GLY E 1 224 ? 13.623 1.190 146.508 1.00 29.08 224 GLY E C 1
ATOM 11736 O O . GLY E 1 224 ? 14.464 1.426 145.659 1.00 29.60 224 GLY E O 1
ATOM 11737 N N . PRO E 1 225 ? 13.750 1.646 147.772 1.00 30.60 225 PRO E N 1
ATOM 11738 C CA . PRO E 1 225 ? 14.759 2.666 148.071 1.00 27.59 225 PRO E CA 1
ATOM 11739 C C . PRO E 1 225 ? 16.219 2.278 148.022 1.00 27.77 225 PRO E C 1
ATOM 11740 O O . PRO E 1 225 ? 17.054 3.197 147.905 1.00 25.32 225 PRO E O 1
ATOM 11744 N N . TYR E 1 226 ? 16.574 0.983 148.069 1.00 25.79 226 TYR E N 1
ATOM 11745 C CA . TYR E 1 226 ? 17.963 0.631 147.685 1.00 28.34 226 TYR E CA 1
ATOM 11746 C C . TYR E 1 226 ? 18.428 1.184 146.308 1.00 28.16 226 TYR E C 1
ATOM 11747 O O . TYR E 1 226 ? 19.593 1.492 146.159 1.00 29.51 226 TYR E O 1
ATOM 11756 N N . VAL E 1 227 ? 17.528 1.352 145.340 1.00 29.51 227 VAL E N 1
ATOM 11757 C CA . VAL E 1 227 ? 17.848 1.974 144.053 1.00 27.80 227 VAL E CA 1
ATOM 11758 C C . VAL E 1 227 ? 18.436 3.398 144.207 1.00 27.75 227 VAL E C 1
ATOM 11759 O O . VAL E 1 227 ? 19.200 3.866 143.340 1.00 24.81 227 VAL E O 1
ATOM 11763 N N . GLU E 1 228 ? 18.121 4.093 145.301 1.00 24.82 228 GLU E N 1
ATOM 11764 C CA . GLU E 1 228 ? 18.804 5.381 145.572 1.00 23.10 228 GLU E CA 1
ATOM 11765 C C . GLU E 1 228 ? 20.336 5.256 145.666 1.00 22.96 228 GLU E C 1
ATOM 11766 O O . GLU E 1 228 ? 21.043 6.068 145.092 1.00 23.08 228 GLU E O 1
ATOM 11772 N N . ILE E 1 229 ? 20.853 4.237 146.339 1.00 19.88 229 ILE E N 1
ATOM 11773 C CA . ILE E 1 229 ? 22.293 4.087 146.416 1.00 22.35 229 ILE E CA 1
ATOM 11774 C C . ILE E 1 229 ? 22.927 3.859 145.061 1.00 24.16 229 ILE E C 1
ATOM 11775 O O . ILE E 1 229 ? 23.996 4.468 144.734 1.00 21.80 229 ILE E O 1
ATOM 11780 N N . LYS E 1 230 ? 22.268 3.020 144.223 1.00 27.37 230 LYS E N 1
ATOM 11781 C CA . LYS E 1 230 ? 22.706 2.825 142.847 1.00 26.44 230 LYS E CA 1
ATOM 11782 C C . LYS E 1 230 ? 22.642 4.161 142.069 1.00 27.01 230 LYS E C 1
ATOM 11783 O O . LYS E 1 230 ? 23.566 4.496 141.266 1.00 24.50 230 LYS E O 1
ATOM 11789 N N . ASN E 1 231 ? 21.586 4.934 142.290 1.00 25.61 231 ASN E N 1
ATOM 11790 C CA . ASN E 1 231 ? 21.484 6.226 141.582 1.00 28.98 231 ASN E CA 1
ATOM 11791 C C . ASN E 1 231 ? 22.526 7.177 142.136 1.00 28.82 231 ASN E C 1
ATOM 11792 O O . ASN E 1 231 ? 23.038 8.009 141.367 1.00 31.74 231 ASN E O 1
ATOM 11797 N N . TRP E 1 232 ? 22.937 7.003 143.399 1.00 24.40 232 TRP E N 1
ATOM 11798 C CA . TRP E 1 232 ? 24.064 7.803 143.902 1.00 24.69 232 TRP E CA 1
ATOM 11799 C C . TRP E 1 232 ? 25.367 7.560 143.084 1.00 26.56 232 TRP E C 1
ATOM 11800 O O . TRP E 1 232 ? 26.109 8.517 142.743 1.00 24.94 232 TRP E O 1
ATOM 11811 N N . PHE E 1 233 ? 25.694 6.292 142.806 1.00 26.34 233 PHE E N 1
ATOM 11812 C CA . PHE E 1 233 ? 26.880 6.034 141.987 1.00 24.76 233 PHE E CA 1
ATOM 11813 C C . PHE E 1 233 ? 26.715 6.602 140.569 1.00 24.63 233 PHE E C 1
ATOM 11814 O O . PHE E 1 233 ? 27.636 7.224 140.040 1.00 23.72 233 PHE E O 1
ATOM 11822 N N . ARG E 1 234 ? 25.540 6.446 139.980 1.00 27.12 234 ARG E N 1
ATOM 11823 C CA . ARG E 1 234 ? 25.285 7.032 138.642 1.00 29.31 234 ARG E CA 1
ATOM 11824 C C . ARG E 1 234 ? 25.558 8.508 138.570 1.00 29.11 234 ARG E C 1
ATOM 11825 O O . ARG E 1 234 ? 26.057 8.941 137.540 1.00 29.11 234 ARG E O 1
ATOM 11833 N N . ARG E 1 235 ? 25.187 9.272 139.617 1.00 28.98 235 ARG E N 1
ATOM 11834 C CA . ARG E 1 235 ? 25.380 10.732 139.653 1.00 28.98 235 ARG E CA 1
ATOM 11835 C C . ARG E 1 235 ? 26.708 11.185 140.131 1.00 29.26 235 ARG E C 1
ATOM 11836 O O . ARG E 1 235 ? 27.156 12.238 139.717 1.00 34.84 235 ARG E O 1
ATOM 11844 N N . TYR E 1 236 ? 27.228 10.521 141.145 1.00 23.83 236 TYR E N 1
ATOM 11845 C CA . TYR E 1 236 ? 28.423 10.994 141.840 1.00 26.14 236 TYR E CA 1
ATOM 11846 C C . TYR E 1 236 ? 29.664 10.227 141.528 1.00 25.38 236 TYR E C 1
ATOM 11847 O O . TYR E 1 236 ? 30.743 10.773 141.728 1.00 28.01 236 TYR E O 1
ATOM 11856 N N . ASP E 1 237 ? 29.560 9.004 141.027 1.00 24.32 237 ASP E N 1
ATOM 11857 C CA . ASP E 1 237 ? 30.747 8.096 141.064 1.00 27.98 237 ASP E CA 1
ATOM 11858 C C . ASP E 1 237 ? 30.574 6.900 140.078 1.00 27.12 237 ASP E C 1
ATOM 11859 O O . ASP E 1 237 ? 30.431 5.712 140.493 1.00 23.92 237 ASP E O 1
ATOM 11864 N N . PRO E 1 238 ? 30.490 7.220 138.797 1.00 28.24 238 PRO E N 1
ATOM 11865 C CA . PRO E 1 238 ? 30.111 6.212 137.795 1.00 31.76 238 PRO E CA 1
ATOM 11866 C C . PRO E 1 238 ? 31.071 4.974 137.760 1.00 29.08 238 PRO E C 1
ATOM 11867 O O . PRO E 1 238 ? 30.590 3.837 137.505 1.00 28.47 238 PRO E O 1
ATOM 11871 N N . GLU E 1 239 ? 32.346 5.216 138.070 1.00 25.34 239 GLU E N 1
ATOM 11872 C CA . GLU E 1 239 ? 33.420 4.186 138.129 1.00 28.38 239 GLU E CA 1
ATOM 11873 C C . GLU E 1 239 ? 33.732 3.614 139.533 1.00 28.02 239 GLU E C 1
ATOM 11874 O O . GLU E 1 239 ? 34.717 2.867 139.702 1.00 25.67 239 GLU E O 1
ATOM 11880 N N . HIS E 1 240 ? 32.879 3.919 140.525 1.00 25.11 240 HIS E N 1
ATOM 11881 C CA . HIS E 1 240 ? 32.964 3.354 141.869 1.00 25.51 240 HIS E CA 1
ATOM 11882 C C . HIS E 1 240 ? 34.293 3.557 142.574 1.00 26.60 240 HIS E C 1
ATOM 11883 O O . HIS E 1 240 ? 34.711 2.697 143.317 1.00 28.55 240 HIS E O 1
ATOM 11890 N N . ARG E 1 241 ? 34.922 4.713 142.385 1.00 26.60 241 ARG E N 1
ATOM 11891 C CA . ARG E 1 241 ? 36.135 5.022 143.137 1.00 31.73 241 ARG E CA 1
ATOM 11892 C C . ARG E 1 241 ? 35.796 5.268 144.600 1.00 31.28 241 ARG E C 1
ATOM 11893 O O . ARG E 1 241 ? 36.628 5.067 145.415 1.00 28.89 241 ARG E O 1
ATOM 11901 N N . GLN E 1 242 ? 34.555 5.657 144.932 1.00 32.64 242 GLN E N 1
ATOM 11902 C CA . GLN E 1 242 ? 34.168 5.886 146.336 1.00 30.63 242 GLN E CA 1
ATOM 11903 C C . GLN E 1 242 ? 33.330 4.762 146.970 1.00 29.85 242 GLN E C 1
ATOM 11904 O O . GLN E 1 242 ? 32.673 4.975 147.991 1.00 26.87 242 GLN E O 1
ATOM 11910 N N . GLU E 1 243 ? 33.348 3.566 146.389 1.00 31.77 243 GLU E N 1
ATOM 11911 C CA . GLU E 1 243 ? 32.427 2.515 146.824 1.00 35.20 243 GLU E CA 1
ATOM 11912 C C . GLU E 1 243 ? 32.716 2.015 148.251 1.00 32.36 243 GLU E C 1
ATOM 11913 O O . GLU E 1 243 ? 31.787 1.784 148.980 1.00 28.47 243 GLU E O 1
ATOM 11919 N N . GLU E 1 244 ? 33.979 1.899 148.653 1.00 34.28 244 GLU E N 1
ATOM 11920 C CA . GLU E 1 244 ? 34.282 1.438 149.996 1.00 41.05 244 GLU E CA 1
ATOM 11921 C C . GLU E 1 244 ? 33.903 2.477 151.047 1.00 34.69 244 GLU E C 1
ATOM 11922 O O . GLU E 1 244 ? 33.462 2.091 152.109 1.00 35.21 244 GLU E O 1
ATOM 11928 N N . GLN E 1 245 ? 34.049 3.767 150.780 1.00 34.44 245 GLN E N 1
ATOM 11929 C CA . GLN E 1 245 ? 33.540 4.796 151.737 1.00 34.95 245 GLN E CA 1
ATOM 11930 C C . GLN E 1 245 ? 32.019 4.748 151.855 1.00 28.50 245 GLN E C 1
ATOM 11931 O O . GLN E 1 245 ? 31.478 4.839 152.944 1.00 27.33 245 GLN E O 1
ATOM 11937 N N . VAL E 1 246 ? 31.330 4.531 150.753 1.00 29.48 246 VAL E N 1
ATOM 11938 C CA . VAL E 1 246 ? 29.851 4.441 150.790 1.00 28.28 246 VAL E CA 1
ATOM 11939 C C . VAL E 1 246 ? 29.472 3.217 151.635 1.00 24.92 246 VAL E C 1
ATOM 11940 O O . VAL E 1 246 ? 28.786 3.335 152.628 1.00 22.06 246 VAL E O 1
ATOM 11944 N N . TYR E 1 247 ? 29.931 2.037 151.258 1.00 26.74 247 TYR E N 1
ATOM 11945 C CA . TYR E 1 247 ? 29.576 0.854 152.069 1.00 27.06 247 TYR E CA 1
ATOM 11946 C C . TYR E 1 247 ? 30.111 0.878 153.488 1.00 25.97 247 TYR E C 1
ATOM 11947 O O . TYR E 1 247 ? 29.456 0.353 154.347 1.00 25.33 247 TYR E O 1
ATOM 11956 N N . ARG E 1 248 ? 31.253 1.523 153.744 1.00 23.84 248 ARG E N 1
ATOM 11957 C CA . ARG E 1 248 ? 31.715 1.719 155.127 1.00 25.33 248 ARG E CA 1
ATOM 11958 C C . ARG E 1 248 ? 30.735 2.581 155.911 1.00 24.17 248 ARG E C 1
ATOM 11959 O O . ARG E 1 248 ? 30.302 2.177 157.017 1.00 25.25 248 ARG E O 1
ATOM 11967 N N . THR E 1 249 ? 30.319 3.726 155.356 1.00 21.50 249 THR E N 1
ATOM 11968 C CA . THR E 1 249 ? 29.286 4.476 156.027 1.00 21.65 249 THR E CA 1
ATOM 11969 C C . THR E 1 249 ? 28.088 3.592 156.384 1.00 23.69 249 THR E C 1
ATOM 11970 O O . THR E 1 249 ? 27.596 3.647 157.529 1.00 25.03 249 THR E O 1
ATOM 11974 N N . LEU E 1 250 ? 27.596 2.806 155.420 1.00 23.10 250 LEU E N 1
ATOM 11975 C CA . LEU E 1 250 ? 26.270 2.144 155.581 1.00 19.95 250 LEU E CA 1
ATOM 11976 C C . LEU E 1 250 ? 26.390 1.006 156.562 1.00 21.31 250 LEU E C 1
ATOM 11977 O O . LEU E 1 250 ? 25.433 0.684 157.212 1.00 20.93 250 LEU E O 1
ATOM 11982 N N . SER E 1 251 ? 27.600 0.409 156.680 1.00 20.45 251 SER E N 1
ATOM 11983 C CA . SER E 1 251 ? 27.885 -0.669 157.664 1.00 22.08 251 SER E CA 1
ATOM 11984 C C . SER E 1 251 ? 27.550 -0.278 159.108 1.00 25.27 251 SER E C 1
ATOM 11985 O O . SER E 1 251 ? 27.172 -1.144 159.879 1.00 26.37 251 SER E O 1
ATOM 11988 N N . TYR E 1 252 ? 27.659 1.025 159.475 1.00 27.28 252 TYR E N 1
ATOM 11989 C CA . TYR E 1 252 ? 27.221 1.453 160.839 1.00 26.67 252 TYR E CA 1
ATOM 11990 C C . TYR E 1 252 ? 25.732 1.318 161.122 1.00 25.91 252 TYR E C 1
ATOM 11991 O O . TYR E 1 252 ? 25.373 1.257 162.267 1.00 26.52 252 TYR E O 1
ATOM 12000 N N . PHE E 1 253 ? 24.901 1.225 160.082 1.00 26.56 253 PHE E N 1
ATOM 12001 C CA . PHE E 1 253 ? 23.454 1.275 160.168 1.00 25.36 253 PHE E CA 1
ATOM 12002 C C . PHE E 1 253 ? 22.797 -0.042 159.774 1.00 26.59 253 PHE E C 1
ATOM 12003 O O . PHE E 1 253 ? 21.553 -0.168 159.835 1.00 24.66 253 PHE E O 1
ATOM 12011 N N . ASP E 1 254 ? 23.637 -1.037 159.472 1.00 25.73 254 ASP E N 1
ATOM 12012 C CA . ASP E 1 254 ? 23.225 -2.232 158.818 1.00 26.23 254 ASP E CA 1
ATOM 12013 C C . ASP E 1 254 ? 22.549 -3.219 159.797 1.00 28.87 254 ASP E C 1
ATOM 12014 O O . ASP E 1 254 ? 23.156 -3.654 160.786 1.00 32.17 254 ASP E O 1
ATOM 12019 N N . GLY E 1 255 ? 21.303 -3.596 159.521 1.00 28.99 255 GLY E N 1
ATOM 12020 C CA . GLY E 1 255 ? 20.561 -4.528 160.420 1.00 27.64 255 GLY E CA 1
ATOM 12021 C C . GLY E 1 255 ? 21.272 -5.841 160.792 1.00 26.23 255 GLY E C 1
ATOM 12022 O O . GLY E 1 255 ? 20.977 -6.413 161.818 1.00 25.58 255 GLY E O 1
ATOM 12023 N N . MET E 1 256 ? 22.152 -6.312 159.916 1.00 26.79 256 MET E N 1
ATOM 12024 C CA . MET E 1 256 ? 22.943 -7.534 160.084 1.00 33.55 256 MET E CA 1
ATOM 12025 C C . MET E 1 256 ? 23.939 -7.366 161.233 1.00 35.26 256 MET E C 1
ATOM 12026 O O . MET E 1 256 ? 24.018 -8.215 162.132 1.00 30.30 256 MET E O 1
ATOM 12031 N N . ASN E 1 257 ? 24.669 -6.238 161.213 1.00 34.08 257 ASN E N 1
ATOM 12032 C CA . ASN E 1 257 ? 25.530 -5.852 162.325 1.00 31.21 257 ASN E CA 1
ATOM 12033 C C . ASN E 1 257 ? 24.718 -5.548 163.587 1.00 30.21 257 ASN E C 1
ATOM 12034 O O . ASN E 1 257 ? 25.113 -5.967 164.654 1.00 29.17 257 ASN E O 1
ATOM 12039 N N . MET E 1 258 ? 23.558 -4.904 163.474 1.00 28.49 258 MET E N 1
ATOM 12040 C CA . MET E 1 258 ? 22.695 -4.718 164.634 1.00 32.28 258 MET E CA 1
ATOM 12041 C C . MET E 1 258 ? 22.253 -6.045 165.260 1.00 35.17 258 MET E C 1
ATOM 12042 O O . MET E 1 258 ? 22.102 -6.142 166.490 1.00 37.31 258 MET E O 1
ATOM 12047 N N . ALA E 1 259 ? 21.992 -7.042 164.419 1.00 33.02 259 ALA E N 1
ATOM 12048 C CA . ALA E 1 259 ? 21.413 -8.291 164.873 1.00 33.48 259 ALA E CA 1
ATOM 12049 C C . ALA E 1 259 ? 22.381 -9.033 165.803 1.00 35.06 259 ALA E C 1
ATOM 12050 O O . ALA E 1 259 ? 21.952 -9.600 166.788 1.00 32.62 259 ALA E O 1
ATOM 12052 N N . SER E 1 260 ? 23.676 -9.020 165.468 1.00 36.73 260 SER E N 1
ATOM 12053 C CA . SER E 1 260 ? 24.768 -9.514 166.339 1.00 39.36 260 SER E CA 1
ATOM 12054 C C . SER E 1 260 ? 24.677 -9.075 167.772 1.00 35.37 260 SER E C 1
ATOM 12055 O O . SER E 1 260 ? 25.293 -9.715 168.632 1.00 31.51 260 SER E O 1
ATOM 12058 N N . ARG E 1 261 ? 24.015 -7.939 168.004 1.00 31.15 261 ARG E N 1
ATOM 12059 C CA . ARG E 1 261 ? 23.978 -7.325 169.343 1.00 32.85 261 ARG E CA 1
ATOM 12060 C C . ARG E 1 261 ? 22.605 -7.414 169.968 1.00 32.55 261 ARG E C 1
ATOM 12061 O O . ARG E 1 261 ? 22.404 -6.932 171.070 1.00 37.18 261 ARG E O 1
ATOM 12069 N N . ILE E 1 262 ? 21.659 -8.053 169.298 1.00 32.73 262 ILE E N 1
ATOM 12070 C CA . ILE E 1 262 ? 20.329 -8.194 169.858 1.00 33.93 262 ILE E CA 1
ATOM 12071 C C . ILE E 1 262 ? 20.313 -9.365 170.852 1.00 36.34 262 ILE E C 1
ATOM 12072 O O . ILE E 1 262 ? 20.622 -10.501 170.465 1.00 37.12 262 ILE E O 1
ATOM 12077 N N . LYS E 1 263 ? 19.980 -9.068 172.113 1.00 38.98 263 LYS E N 1
ATOM 12078 C CA . LYS E 1 263 ? 19.661 -10.117 173.152 1.00 45.07 263 LYS E CA 1
ATOM 12079 C C . LYS E 1 263 ? 18.178 -10.480 173.209 1.00 37.00 263 LYS E C 1
ATOM 12080 O O . LYS E 1 263 ? 17.853 -11.538 173.666 1.00 44.14 263 LYS E O 1
ATOM 12086 N N . ALA E 1 264 ? 17.294 -9.587 172.779 1.00 32.25 264 ALA E N 1
ATOM 12087 C CA . ALA E 1 264 ? 15.841 -9.769 172.895 1.00 31.36 264 ALA E CA 1
ATOM 12088 C C . ALA E 1 264 ? 15.347 -10.940 172.064 1.00 30.07 264 ALA E C 1
ATOM 12089 O O . ALA E 1 264 ? 16.047 -11.331 171.127 1.00 32.95 264 ALA E O 1
ATOM 12091 N N . ARG E 1 265 ? 14.152 -11.477 172.383 1.00 29.17 265 ARG E N 1
ATOM 12092 C CA . ARG E 1 265 ? 13.497 -12.556 171.592 1.00 29.00 265 ARG E CA 1
ATOM 12093 C C . ARG E 1 265 ? 12.819 -12.004 170.325 1.00 29.80 265 ARG E C 1
ATOM 12094 O O . ARG E 1 265 ? 11.950 -11.124 170.407 1.00 31.66 265 ARG E O 1
ATOM 12102 N N . THR E 1 266 ? 13.135 -12.565 169.167 1.00 30.19 266 THR E N 1
ATOM 12103 C CA . THR E 1 266 ? 12.738 -11.977 167.890 1.00 31.72 266 THR E CA 1
ATOM 12104 C C . THR E 1 266 ? 11.827 -12.942 167.069 1.00 34.06 266 THR E C 1
ATOM 12105 O O . THR E 1 266 ? 12.136 -14.129 166.944 1.00 31.76 266 THR E O 1
ATOM 12109 N N . LEU E 1 267 ? 10.703 -12.409 166.568 1.00 32.04 267 LEU E N 1
ATOM 12110 C CA . LEU E 1 267 ? 9.885 -13.008 165.517 1.00 34.21 267 LEU E CA 1
ATOM 12111 C C . LEU E 1 267 ? 10.015 -12.221 164.213 1.00 33.88 267 LEU E C 1
ATOM 12112 O O . LEU E 1 267 ? 9.444 -11.154 164.088 1.00 30.63 267 LEU E O 1
ATOM 12117 N N . MET E 1 268 ? 10.685 -12.812 163.221 1.00 35.17 268 MET E N 1
ATOM 12118 C CA . MET E 1 268 ? 10.805 -12.233 161.883 1.00 33.26 268 MET E CA 1
ATOM 12119 C C . MET E 1 268 ? 9.904 -12.897 160.826 1.00 32.25 268 MET E C 1
ATOM 12120 O O . MET E 1 268 ? 9.900 -14.090 160.694 1.00 30.66 268 MET E O 1
ATOM 12125 N N . ALA E 1 269 ? 9.130 -12.092 160.086 1.00 31.41 269 ALA E N 1
ATOM 12126 C CA . ALA E 1 269 ? 8.460 -12.512 158.872 1.00 27.41 269 ALA E CA 1
ATOM 12127 C C . ALA E 1 269 ? 9.408 -12.276 157.716 1.00 29.69 269 ALA E C 1
ATOM 12128 O O . ALA E 1 269 ? 9.979 -11.197 157.581 1.00 28.20 269 ALA E O 1
ATOM 12130 N N . ILE E 1 270 ? 9.601 -13.290 156.881 1.00 32.21 270 ILE E N 1
ATOM 12131 C CA . ILE E 1 270 ? 10.392 -13.169 155.668 1.00 30.88 270 ILE E CA 1
ATOM 12132 C C . ILE E 1 270 ? 9.533 -13.580 154.451 1.00 34.30 270 ILE E C 1
ATOM 12133 O O . ILE E 1 270 ? 8.900 -14.649 154.443 1.00 30.26 270 ILE E O 1
ATOM 12138 N N . THR E 1 271 ? 9.526 -12.718 153.437 1.00 32.20 271 THR E N 1
ATOM 12139 C CA . THR E 1 271 ? 8.771 -12.924 152.217 1.00 33.28 271 THR E CA 1
ATOM 12140 C C . THR E 1 271 ? 9.753 -13.368 151.119 1.00 31.58 271 THR E C 1
ATOM 12141 O O . THR E 1 271 ? 10.725 -12.681 150.800 1.00 30.70 271 THR E O 1
ATOM 12145 N N . LEU E 1 272 ? 9.455 -14.488 150.494 1.00 30.41 272 LEU E N 1
ATOM 12146 C CA . LEU E 1 272 ? 10.403 -15.152 149.591 1.00 35.10 272 LEU E CA 1
ATOM 12147 C C . LEU E 1 272 ? 10.470 -14.597 148.158 1.00 32.34 272 LEU E C 1
ATOM 12148 O O . LEU E 1 272 ? 11.420 -14.895 147.476 1.00 32.44 272 LEU E O 1
ATOM 12153 N N . GLN E 1 273 ? 9.469 -13.824 147.727 1.00 30.07 273 GLN E N 1
ATOM 12154 C CA . GLN E 1 273 ? 9.383 -13.234 146.408 1.00 33.63 273 GLN E CA 1
ATOM 12155 C C . GLN E 1 273 ? 9.561 -11.729 146.514 1.00 37.30 273 GLN E C 1
ATOM 12156 O O . GLN E 1 273 ? 9.066 -10.950 145.666 1.00 43.91 273 GLN E O 1
ATOM 12162 N N . ASP E 1 274 ? 10.223 -11.297 147.567 1.00 36.55 274 ASP E N 1
ATOM 12163 C CA . ASP E 1 274 ? 10.297 -9.887 147.855 1.00 35.48 274 ASP E CA 1
ATOM 12164 C C . ASP E 1 274 ? 11.445 -9.316 147.018 1.00 30.39 274 ASP E C 1
ATOM 12165 O O . ASP E 1 274 ? 12.605 -9.815 147.088 1.00 30.24 274 ASP E O 1
ATOM 12170 N N . ILE E 1 275 ? 11.138 -8.326 146.189 1.00 30.10 275 ILE E N 1
ATOM 12171 C CA . ILE E 1 275 ? 12.219 -7.705 145.366 1.00 33.91 275 ILE E CA 1
ATOM 12172 C C . ILE E 1 275 ? 12.747 -6.394 145.941 1.00 33.14 275 ILE E C 1
ATOM 12173 O O . ILE E 1 275 ? 13.798 -5.942 145.537 1.00 36.42 275 ILE E O 1
ATOM 12178 N N . THR E 1 276 ? 12.028 -5.815 146.902 1.00 32.29 276 THR E N 1
ATOM 12179 C CA . THR E 1 276 ? 12.442 -4.616 147.615 1.00 33.76 276 THR E CA 1
ATOM 12180 C C . THR E 1 276 ? 13.374 -4.937 148.798 1.00 35.06 276 THR E C 1
ATOM 12181 O O . THR E 1 276 ? 14.420 -4.292 148.961 1.00 36.71 276 THR E O 1
ATOM 12185 N N . CYS E 1 277 ? 12.994 -5.922 149.609 1.00 33.24 277 CYS E N 1
ATOM 12186 C CA . CYS E 1 277 ? 13.787 -6.416 150.728 1.00 33.32 277 CYS E CA 1
ATOM 12187 C C . CYS E 1 277 ? 14.026 -7.878 150.472 1.00 31.91 277 CYS E C 1
ATOM 12188 O O . CYS E 1 277 ? 13.202 -8.703 150.851 1.00 32.51 277 CYS E O 1
ATOM 12191 N N . PRO E 1 278 ? 15.089 -8.192 149.724 1.00 33.13 278 PRO E N 1
ATOM 12192 C CA . PRO E 1 278 ? 15.281 -9.562 149.267 1.00 32.77 278 PRO E CA 1
ATOM 12193 C C . PRO E 1 278 ? 15.516 -10.489 150.421 1.00 32.49 278 PRO E C 1
ATOM 12194 O O . PRO E 1 278 ? 16.165 -10.094 151.400 1.00 32.74 278 PRO E O 1
ATOM 12198 N N . PRO E 1 279 ? 15.003 -11.725 150.325 1.00 29.97 279 PRO E N 1
ATOM 12199 C CA . PRO E 1 279 ? 15.086 -12.671 151.446 1.00 28.28 279 PRO E CA 1
ATOM 12200 C C . PRO E 1 279 ? 16.481 -13.019 151.933 1.00 26.70 279 PRO E C 1
ATOM 12201 O O . PRO E 1 279 ? 16.613 -13.319 153.087 1.00 28.46 279 PRO E O 1
ATOM 12205 N N . SER E 1 280 ? 17.505 -12.990 151.093 1.00 25.86 280 SER E N 1
ATOM 12206 C CA . SER E 1 280 ? 18.862 -13.322 151.565 1.00 28.23 280 SER E CA 1
ATOM 12207 C C . SER E 1 280 ? 19.388 -12.187 152.478 1.00 29.56 280 SER E C 1
ATOM 12208 O O . SER E 1 280 ? 20.286 -12.377 153.313 1.00 32.83 280 SER E O 1
ATOM 12211 N N . THR E 1 281 ? 18.872 -10.993 152.279 1.00 30.12 281 THR E N 1
ATOM 12212 C CA . THR E 1 281 ? 19.285 -9.826 153.130 1.00 30.18 281 THR E CA 1
ATOM 12213 C C . THR E 1 281 ? 18.605 -9.927 154.487 1.00 28.31 281 THR E C 1
ATOM 12214 O O . THR E 1 281 ? 19.168 -9.558 155.489 1.00 34.59 281 THR E O 1
ATOM 12218 N N . CYS E 1 282 ? 17.398 -10.451 154.531 1.00 27.04 282 CYS E N 1
ATOM 12219 C CA . CYS E 1 282 ? 16.677 -10.655 155.794 1.00 27.72 282 CYS E CA 1
ATOM 12220 C C . CYS E 1 282 ? 17.242 -11.888 156.595 1.00 26.77 282 CYS E C 1
ATOM 12221 O O . CYS E 1 282 ? 17.364 -11.878 157.816 1.00 24.34 282 CYS E O 1
ATOM 12224 N N . PHE E 1 283 ? 17.527 -12.957 155.889 1.00 29.76 283 PHE E N 1
ATOM 12225 C CA . PHE E 1 283 ? 18.169 -14.133 156.472 1.00 29.60 283 PHE E CA 1
ATOM 12226 C C . PHE E 1 283 ? 19.586 -13.830 156.963 1.00 28.22 283 PHE E C 1
ATOM 12227 O O . PHE E 1 283 ? 20.025 -14.370 157.979 1.00 28.95 283 PHE E O 1
ATOM 12235 N N . ALA E 1 284 ? 20.304 -13.008 156.225 1.00 27.02 284 ALA E N 1
ATOM 12236 C CA . ALA E 1 284 ? 21.633 -12.576 156.690 1.00 31.07 284 ALA E CA 1
ATOM 12237 C C . ALA E 1 284 ? 21.515 -12.004 158.111 1.00 31.48 284 ALA E C 1
ATOM 12238 O O . ALA E 1 284 ? 22.237 -12.428 158.973 1.00 32.79 284 ALA E O 1
ATOM 12240 N N . ALA E 1 285 ? 20.516 -11.143 158.361 1.00 33.73 285 ALA E N 1
ATOM 12241 C CA . ALA E 1 285 ? 20.250 -10.608 159.705 1.00 30.26 285 ALA E CA 1
ATOM 12242 C C . ALA E 1 285 ? 19.740 -11.677 160.660 1.00 31.47 285 ALA E C 1
ATOM 12243 O O . ALA E 1 285 ? 20.222 -11.791 161.801 1.00 30.73 285 ALA E O 1
ATOM 12245 N N . TYR E 1 286 ? 18.758 -12.459 160.217 1.00 29.57 286 TYR E N 1
ATOM 12246 C CA . TYR E 1 286 ? 18.152 -13.476 161.068 1.00 28.10 286 TYR E CA 1
ATOM 12247 C C . TYR E 1 286 ? 19.221 -14.397 161.614 1.00 28.24 286 TYR E C 1
ATOM 12248 O O . TYR E 1 286 ? 19.322 -14.634 162.808 1.00 27.79 286 TYR E O 1
ATOM 12257 N N . ASN E 1 287 ? 20.097 -14.841 160.733 1.00 30.97 287 ASN E N 1
ATOM 12258 C CA . ASN E 1 287 ? 21.161 -15.781 161.113 1.00 30.66 287 ASN E CA 1
ATOM 12259 C C . ASN E 1 287 ? 22.283 -15.188 161.945 1.00 34.09 287 ASN E C 1
ATOM 12260 O O . ASN E 1 287 ? 23.154 -15.894 162.383 1.00 30.61 287 ASN E O 1
ATOM 12265 N N . HIS E 1 288 ? 22.270 -13.886 162.206 1.00 36.05 288 HIS E N 1
ATOM 12266 C CA . HIS E 1 288 ? 23.257 -13.326 163.141 1.00 33.62 288 HIS E CA 1
ATOM 12267 C C . HIS E 1 288 ? 22.599 -12.910 164.421 1.00 28.62 288 HIS E C 1
ATOM 12268 O O . HIS E 1 288 ? 23.241 -12.283 165.231 1.00 28.98 288 HIS E O 1
ATOM 12275 N N . LEU E 1 289 ? 21.321 -13.186 164.595 1.00 27.73 289 LEU E N 1
ATOM 12276 C CA . LEU E 1 289 ? 20.639 -12.802 165.859 1.00 31.56 289 LEU E CA 1
ATOM 12277 C C . LEU E 1 289 ? 21.303 -13.520 167.046 1.00 37.17 289 LEU E C 1
ATOM 12278 O O . LEU E 1 289 ? 21.769 -14.636 166.869 1.00 30.39 289 LEU E O 1
ATOM 12283 N N . ALA E 1 290 ? 21.506 -12.814 168.179 1.00 40.07 290 ALA E N 1
ATOM 12284 C CA . ALA E 1 290 ? 22.341 -13.388 169.273 1.00 46.73 290 ALA E CA 1
ATOM 12285 C C . ALA E 1 290 ? 21.420 -14.157 170.220 1.00 46.12 290 ALA E C 1
ATOM 12286 O O . ALA E 1 290 ? 21.753 -15.261 170.599 1.00 51.51 290 ALA E O 1
ATOM 12288 N N . GLY E 1 291 ? 20.258 -13.581 170.544 1.00 43.92 291 GLY E N 1
ATOM 12289 C CA . GLY E 1 291 ? 19.272 -14.212 171.446 1.00 45.28 291 GLY E CA 1
ATOM 12290 C C . GLY E 1 291 ? 18.401 -15.288 170.797 1.00 42.65 291 GLY E C 1
ATOM 12291 O O . GLY E 1 291 ? 18.725 -15.784 169.723 1.00 43.41 291 GLY E O 1
ATOM 12292 N N . PRO E 1 292 ? 17.268 -15.647 171.441 1.00 42.78 292 PRO E N 1
ATOM 12293 C CA . PRO E 1 292 ? 16.319 -16.599 170.812 1.00 40.57 292 PRO E CA 1
ATOM 12294 C C . PRO E 1 292 ? 15.477 -15.946 169.704 1.00 40.74 292 PRO E C 1
ATOM 12295 O O . PRO E 1 292 ? 15.210 -14.715 169.748 1.00 39.06 292 PRO E O 1
ATOM 12299 N N . LYS E 1 293 ? 15.024 -16.780 168.769 1.00 34.52 293 LYS E N 1
ATOM 12300 C CA . LYS E 1 293 ? 14.378 -16.330 167.565 1.00 35.37 293 LYS E CA 1
ATOM 12301 C C . LYS E 1 293 ? 13.452 -17.360 166.901 1.00 37.22 293 LYS E C 1
ATOM 12302 O O . LYS E 1 293 ? 13.634 -18.551 167.053 1.00 34.68 293 LYS E O 1
ATOM 12308 N N . GLU E 1 294 ? 12.546 -16.850 166.072 1.00 36.75 294 GLU E N 1
ATOM 12309 C CA . GLU E 1 294 ? 11.518 -17.613 165.389 1.00 41.27 294 GLU E CA 1
ATOM 12310 C C . GLU E 1 294 ? 11.336 -16.911 164.053 1.00 39.34 294 GLU E C 1
ATOM 12311 O O . GLU E 1 294 ? 11.594 -15.695 163.935 1.00 38.87 294 GLU E O 1
ATOM 12317 N N . VAL E 1 295 ? 10.919 -17.677 163.050 1.00 40.04 295 VAL E N 1
ATOM 12318 C CA . VAL E 1 295 ? 10.727 -17.162 161.691 1.00 39.65 295 VAL E CA 1
ATOM 12319 C C . VAL E 1 295 ? 9.399 -17.654 161.105 1.00 39.88 295 VAL E C 1
ATOM 12320 O O . VAL E 1 295 ? 8.910 -18.715 161.453 1.00 40.36 295 VAL E O 1
ATOM 12324 N N . ARG E 1 296 ? 8.788 -16.827 160.277 1.00 39.15 296 ARG E N 1
ATOM 12325 C CA . ARG E 1 296 ? 7.636 -17.222 159.501 1.00 40.13 296 ARG E CA 1
ATOM 12326 C C . ARG E 1 296 ? 7.979 -16.881 158.042 1.00 39.72 296 ARG E C 1
ATOM 12327 O O . ARG E 1 296 ? 8.285 -15.725 157.748 1.00 34.47 296 ARG E O 1
ATOM 12335 N N . LEU E 1 297 ? 7.984 -17.896 157.161 1.00 36.61 297 LEU E N 1
ATOM 12336 C CA . LEU E 1 297 ? 8.359 -17.761 155.755 1.00 35.22 297 LEU E CA 1
ATOM 12337 C C . LEU E 1 297 ? 7.107 -17.841 154.976 1.00 33.73 297 LEU E C 1
ATOM 12338 O O . LEU E 1 297 ? 6.421 -18.876 155.013 1.00 35.92 297 LEU E O 1
ATOM 12343 N N . TYR E 1 298 ? 6.807 -16.774 154.265 1.00 28.23 298 TYR E N 1
ATOM 12344 C CA . TYR E 1 298 ? 5.688 -16.718 153.439 1.00 30.77 298 TYR E CA 1
ATOM 12345 C C . TYR E 1 298 ? 6.249 -16.762 152.019 1.00 35.33 298 TYR E C 1
ATOM 12346 O O . TYR E 1 298 ? 6.814 -15.773 151.504 1.00 36.50 298 TYR E O 1
ATOM 12355 N N . HIS E 1 299 ? 6.084 -17.944 151.422 1.00 35.69 299 HIS E N 1
ATOM 12356 C CA . HIS E 1 299 ? 6.746 -18.405 150.185 1.00 34.54 299 HIS E CA 1
ATOM 12357 C C . HIS E 1 299 ? 6.324 -17.661 148.901 1.00 35.69 299 HIS E C 1
ATOM 12358 O O . HIS E 1 299 ? 7.164 -17.455 148.022 1.00 36.50 299 HIS E O 1
ATOM 12365 N N . ASP E 1 300 ? 5.061 -17.258 148.788 1.00 30.97 300 ASP E N 1
ATOM 12366 C CA . ASP E 1 300 ? 4.589 -16.632 147.555 1.00 36.66 300 ASP E CA 1
ATOM 12367 C C . ASP E 1 300 ? 4.193 -15.196 147.770 1.00 37.26 300 ASP E C 1
ATOM 12368 O O . ASP E 1 300 ? 3.423 -14.645 146.990 1.00 36.64 300 ASP E O 1
ATOM 12373 N N . TYR E 1 301 ? 4.690 -14.593 148.852 1.00 34.58 301 TYR E N 1
ATOM 12374 C CA . TYR E 1 301 ? 4.422 -13.201 149.110 1.00 34.65 301 TYR E CA 1
ATOM 12375 C C . TYR E 1 301 ? 5.666 -12.357 148.763 1.00 32.56 301 TYR E C 1
ATOM 12376 O O . TYR E 1 301 ? 6.807 -12.837 148.807 1.00 29.65 301 TYR E O 1
ATOM 12385 N N . GLY E 1 302 ? 5.406 -11.140 148.333 1.00 32.16 302 GLY E N 1
ATOM 12386 C CA . GLY E 1 302 ? 6.466 -10.152 148.144 1.00 38.49 302 GLY E CA 1
ATOM 12387 C C . GLY E 1 302 ? 6.319 -9.045 149.167 1.00 40.60 302 GLY E C 1
ATOM 12388 O O . GLY E 1 302 ? 5.954 -9.313 150.329 1.00 36.92 302 GLY E O 1
ATOM 12389 N N . HIS E 1 303 ? 6.585 -7.800 148.740 1.00 43.14 303 HIS E N 1
ATOM 12390 C CA . HIS E 1 303 ? 6.641 -6.653 149.653 1.00 41.72 303 HIS E CA 1
ATOM 12391 C C . HIS E 1 303 ? 5.291 -6.012 149.714 1.00 40.91 303 HIS E C 1
ATOM 12392 O O . HIS E 1 303 ? 5.036 -5.038 149.026 1.00 44.95 303 HIS E O 1
ATOM 12399 N N . GLU E 1 304 ? 4.431 -6.559 150.560 1.00 38.46 304 GLU E N 1
ATOM 12400 C CA . GLU E 1 304 ? 3.000 -6.250 150.557 1.00 39.48 304 GLU E CA 1
ATOM 12401 C C . GLU E 1 304 ? 2.421 -6.618 151.909 1.00 36.62 304 GLU E C 1
ATOM 12402 O O . GLU E 1 304 ? 3.082 -7.264 152.734 1.00 35.65 304 GLU E O 1
ATOM 12408 N N . GLY E 1 305 ? 1.163 -6.270 152.097 1.00 34.04 305 GLY E N 1
ATOM 12409 C CA . GLY E 1 305 ? 0.431 -6.630 153.307 1.00 36.97 305 GLY E CA 1
ATOM 12410 C C . GLY E 1 305 ? 0.382 -8.113 153.621 1.00 34.88 305 GLY E C 1
ATOM 12411 O O . GLY E 1 305 ? 0.387 -8.948 152.724 1.00 35.94 305 GLY E O 1
ATOM 12412 N N . LEU E 1 306 ? 0.363 -8.425 154.907 1.00 38.29 306 LEU E N 1
ATOM 12413 C CA . LEU E 1 306 ? 0.476 -9.797 155.380 1.00 39.56 306 LEU E CA 1
ATOM 12414 C C . LEU E 1 306 ? -0.567 -9.970 156.453 1.00 39.94 306 LEU E C 1
ATOM 12415 O O . LEU E 1 306 ? -0.216 -10.048 157.646 1.00 35.08 306 LEU E O 1
ATOM 12420 N N . PRO E 1 307 ? -1.859 -10.013 156.050 1.00 43.39 307 PRO E N 1
ATOM 12421 C CA . PRO E 1 307 ? -2.972 -10.041 157.037 1.00 43.80 307 PRO E CA 1
ATOM 12422 C C . PRO E 1 307 ? -2.973 -11.258 158.008 1.00 42.68 307 PRO E C 1
ATOM 12423 O O . PRO E 1 307 ? -3.465 -11.149 159.103 1.00 46.87 307 PRO E O 1
ATOM 12427 N N . PHE E 1 308 ? -2.407 -12.382 157.601 1.00 37.43 308 PHE E N 1
ATOM 12428 C CA . PHE E 1 308 ? -2.230 -13.569 158.474 1.00 38.57 308 PHE E CA 1
ATOM 12429 C C . PHE E 1 308 ? -1.113 -13.335 159.500 1.00 38.65 308 PHE E C 1
ATOM 12430 O O . PHE E 1 308 ? -1.034 -14.040 160.492 1.00 37.88 308 PHE E O 1
ATOM 12438 N N . HIS E 1 309 ? -0.206 -12.394 159.269 1.00 38.31 309 HIS E N 1
ATOM 12439 C CA . HIS E 1 309 ? 0.877 -12.221 160.217 1.00 37.63 309 HIS E CA 1
ATOM 12440 C C . HIS E 1 309 ? 0.448 -11.584 161.568 1.00 36.49 309 HIS E C 1
ATOM 12441 O O . HIS E 1 309 ? 1.081 -11.860 162.591 1.00 33.49 309 HIS E O 1
ATOM 12448 N N . GLU E 1 310 ? -0.587 -10.741 161.556 1.00 36.88 310 GLU E N 1
ATOM 12449 C CA . GLU E 1 310 ? -1.109 -10.120 162.765 1.00 41.47 310 GLU E CA 1
ATOM 12450 C C . GLU E 1 310 ? -1.363 -11.170 163.892 1.00 41.69 310 GLU E C 1
ATOM 12451 O O . GLU E 1 310 ? -0.841 -11.011 165.007 1.00 36.57 310 GLU E O 1
ATOM 12457 N N . GLU E 1 311 ? -2.084 -12.258 163.582 1.00 35.77 311 GLU E N 1
ATOM 12458 C CA . GLU E 1 311 ? -2.384 -13.297 164.568 1.00 38.01 311 GLU E CA 1
ATOM 12459 C C . GLU E 1 311 ? -1.128 -13.948 165.085 1.00 38.72 311 GLU E C 1
ATOM 12460 O O . GLU E 1 311 ? -1.036 -14.245 166.271 1.00 39.07 311 GLU E O 1
ATOM 12466 N N . ALA E 1 312 ? -0.182 -14.259 164.194 1.00 33.29 312 ALA E N 1
ATOM 12467 C CA . ALA E 1 312 ? 1.045 -14.898 164.655 1.00 34.07 312 ALA E CA 1
ATOM 12468 C C . ALA E 1 312 ? 1.818 -13.941 165.593 1.00 35.93 312 ALA E C 1
ATOM 12469 O O . ALA E 1 312 ? 2.432 -14.382 166.551 1.00 37.37 312 ALA E O 1
ATOM 12471 N N . MET E 1 313 ? 1.780 -12.636 165.308 1.00 35.68 313 MET E N 1
ATOM 12472 C CA . MET E 1 313 ? 2.462 -11.656 166.189 1.00 37.72 313 MET E CA 1
ATOM 12473 C C . MET E 1 313 ? 1.737 -11.598 167.529 1.00 33.06 313 MET E C 1
ATOM 12474 O O . MET E 1 313 ? 2.381 -11.488 168.552 1.00 32.96 313 MET E O 1
ATOM 12479 N N . MET E 1 314 ? 0.406 -11.617 167.493 1.00 34.19 314 MET E N 1
ATOM 12480 C CA . MET E 1 314 ? -0.401 -11.613 168.723 1.00 38.19 314 MET E CA 1
ATOM 12481 C C . MET E 1 314 ? -0.132 -12.840 169.600 1.00 36.56 314 MET E C 1
ATOM 12482 O O . MET E 1 314 ? -0.022 -12.711 170.820 1.00 37.35 314 MET E O 1
ATOM 12487 N N . ARG E 1 315 ? 0.047 -13.999 168.976 1.00 38.64 315 ARG E N 1
ATOM 12488 C CA . ARG E 1 315 ? 0.444 -15.236 169.698 1.00 42.41 315 ARG E CA 1
ATOM 12489 C C . ARG E 1 315 ? 1.815 -15.127 170.301 1.00 39.06 315 ARG E C 1
ATOM 12490 O O . ARG E 1 315 ? 2.022 -15.495 171.451 1.00 35.74 315 ARG E O 1
ATOM 12498 N N . PHE E 1 316 ? 2.767 -14.688 169.488 1.00 35.47 316 PHE E N 1
ATOM 12499 C CA . PHE E 1 316 ? 4.121 -14.384 169.984 1.00 34.46 316 PHE E CA 1
ATOM 12500 C C . PHE E 1 316 ? 4.100 -13.447 171.185 1.00 29.72 316 PHE E C 1
ATOM 12501 O O . PHE E 1 316 ? 4.725 -13.730 172.180 1.00 32.12 316 PHE E O 1
ATOM 12509 N N . ILE E 1 317 ? 3.344 -12.366 171.110 1.00 34.40 317 ILE E N 1
ATOM 12510 C CA . ILE E 1 317 ? 3.287 -11.395 172.248 1.00 35.70 317 ILE E CA 1
ATOM 12511 C C . ILE E 1 317 ? 2.608 -12.002 173.506 1.00 34.78 317 ILE E C 1
ATOM 12512 O O . ILE E 1 317 ? 3.060 -11.743 174.590 1.00 37.63 317 ILE E O 1
ATOM 12517 N N . GLU E 1 318 ? 1.544 -12.779 173.347 1.00 34.53 318 GLU E N 1
ATOM 12518 C CA . GLU E 1 318 ? 0.895 -13.484 174.473 1.00 41.13 318 GLU E CA 1
ATOM 12519 C C . GLU E 1 318 ? 1.852 -14.490 175.135 1.00 42.40 318 GLU E C 1
ATOM 12520 O O . GLU E 1 318 ? 2.042 -14.514 176.346 1.00 42.78 318 GLU E O 1
ATOM 12526 N N . ALA E 1 319 ? 2.484 -15.305 174.312 1.00 41.61 319 ALA E N 1
ATOM 12527 C CA . ALA E 1 319 ? 3.413 -16.273 174.794 1.00 41.23 319 ALA E CA 1
ATOM 12528 C C . ALA E 1 319 ? 4.539 -15.587 175.570 1.00 43.63 319 ALA E C 1
ATOM 12529 O O . ALA E 1 319 ? 4.797 -15.998 176.668 1.00 40.16 319 ALA E O 1
ATOM 12531 N N . TYR E 1 320 ? 5.186 -14.544 175.031 1.00 39.30 320 TYR E N 1
ATOM 12532 C CA . TYR E 1 320 ? 6.490 -14.128 175.589 1.00 37.34 320 TYR E CA 1
ATOM 12533 C C . TYR E 1 320 ? 6.619 -12.748 176.227 1.00 35.80 320 TYR E C 1
ATOM 12534 O O . TYR E 1 320 ? 7.625 -12.472 176.894 1.00 40.78 320 TYR E O 1
ATOM 12543 N N . LEU E 1 321 ? 5.622 -11.894 176.069 1.00 37.16 321 LEU E N 1
ATOM 12544 C CA . LEU E 1 321 ? 5.711 -10.541 176.587 1.00 42.73 321 LEU E CA 1
ATOM 12545 C C . LEU E 1 321 ? 5.012 -10.538 177.938 1.00 45.98 321 LEU E C 1
ATOM 12546 O O . LEU E 1 321 ? 5.462 -9.840 178.851 1.00 60.61 321 LEU E O 1
ATOM 12551 N N . MET F 1 6 ? -14.910 12.387 131.604 1.00 84.01 6 MET F N 1
ATOM 12552 C CA . MET F 1 6 ? -16.005 13.068 132.382 1.00 87.08 6 MET F CA 1
ATOM 12553 C C . MET F 1 6 ? -15.466 13.889 133.594 1.00 87.51 6 MET F C 1
ATOM 12554 O O . MET F 1 6 ? -15.128 13.309 134.632 1.00 94.20 6 MET F O 1
ATOM 12559 N N . PRO F 1 7 ? -15.395 15.235 133.470 1.00 84.01 7 PRO F N 1
ATOM 12560 C CA . PRO F 1 7 ? -14.807 16.074 134.522 1.00 87.71 7 PRO F CA 1
ATOM 12561 C C . PRO F 1 7 ? -15.719 16.304 135.737 1.00 93.48 7 PRO F C 1
ATOM 12562 O O . PRO F 1 7 ? -16.950 16.205 135.630 1.00 91.61 7 PRO F O 1
ATOM 12566 N N . LEU F 1 8 ? -15.085 16.683 136.850 1.00 92.52 8 LEU F N 1
ATOM 12567 C CA . LEU F 1 8 ? -15.661 16.635 138.209 1.00 85.71 8 LEU F CA 1
ATOM 12568 C C . LEU F 1 8 ? -17.079 17.193 138.407 1.00 81.67 8 LEU F C 1
ATOM 12569 O O . LEU F 1 8 ? -17.845 16.609 139.176 1.00 85.43 8 LEU F O 1
ATOM 12574 N N . SER F 1 9 ? -17.435 18.306 137.764 1.00 72.90 9 SER F N 1
ATOM 12575 C CA . SER F 1 9 ? -18.779 18.894 137.992 1.00 70.67 9 SER F CA 1
ATOM 12576 C C . SER F 1 9 ? -19.909 18.178 137.217 1.00 64.76 9 SER F C 1
ATOM 12577 O O . SER F 1 9 ? -21.052 18.133 137.676 1.00 56.66 9 SER F O 1
ATOM 12580 N N . GLN F 1 10 ? -19.578 17.616 136.059 1.00 64.08 10 GLN F N 1
ATOM 12581 C CA . GLN F 1 10 ? -20.479 16.713 135.355 1.00 64.38 10 GLN F CA 1
ATOM 12582 C C . GLN F 1 10 ? -20.689 15.387 136.126 1.00 58.67 10 GLN F C 1
ATOM 12583 O O . GLN F 1 10 ? -21.829 14.936 136.249 1.00 56.95 10 GLN F O 1
ATOM 12589 N N . LEU F 1 11 ? -19.610 14.811 136.662 1.00 52.83 11 LEU F N 1
ATOM 12590 C CA . LEU F 1 11 ? -19.649 13.530 137.417 1.00 57.38 11 LEU F CA 1
ATOM 12591 C C . LEU F 1 11 ? -20.684 13.521 138.495 1.00 55.66 11 LEU F C 1
ATOM 12592 O O . LEU F 1 11 ? -21.487 12.601 138.568 1.00 55.61 11 LEU F O 1
ATOM 12597 N N . GLN F 1 12 ? -20.657 14.577 139.298 1.00 61.31 12 GLN F N 1
ATOM 12598 C CA . GLN F 1 12 ? -21.577 14.772 140.423 1.00 65.08 12 GLN F CA 1
ATOM 12599 C C . GLN F 1 12 ? -23.058 14.842 140.051 1.00 62.09 12 GLN F C 1
ATOM 12600 O O . GLN F 1 12 ? -23.883 14.325 140.772 1.00 69.15 12 GLN F O 1
ATOM 12606 N N . ASP F 1 13 ? -23.390 15.438 138.921 1.00 61.45 13 ASP F N 1
ATOM 12607 C CA . ASP F 1 13 ? -24.779 15.528 138.471 1.00 61.55 13 ASP F CA 1
ATOM 12608 C C . ASP F 1 13 ? -25.176 14.308 137.617 1.00 60.47 13 ASP F C 1
ATOM 12609 O O . ASP F 1 13 ? -26.354 14.139 137.275 1.00 55.71 13 ASP F O 1
ATOM 12614 N N . TYR F 1 14 ? -24.201 13.462 137.254 1.00 53.30 14 TYR F N 1
ATOM 12615 C CA . TYR F 1 14 ? -24.446 12.356 136.323 1.00 51.29 14 TYR F CA 1
ATOM 12616 C C . TYR F 1 14 ? -25.511 11.387 136.854 1.00 49.10 14 TYR F C 1
ATOM 12617 O O . TYR F 1 14 ? -25.316 10.693 137.867 1.00 46.31 14 TYR F O 1
ATOM 12626 N N . LYS F 1 15 ? -26.630 11.344 136.147 1.00 50.17 15 LYS F N 1
ATOM 12627 C CA . LYS F 1 15 ? -27.786 10.586 136.573 1.00 47.24 15 LYS F CA 1
ATOM 12628 C C . LYS F 1 15 ? -28.378 9.911 135.361 1.00 42.25 15 LYS F C 1
ATOM 12629 O O . LYS F 1 15 ? -29.481 10.232 134.928 1.00 45.04 15 LYS F O 1
ATOM 12635 N N . PRO F 1 16 ? -27.663 8.928 134.818 1.00 43.66 16 PRO F N 1
ATOM 12636 C CA . PRO F 1 16 ? -28.150 8.305 133.606 1.00 43.21 16 PRO F CA 1
ATOM 12637 C C . PRO F 1 16 ? -29.443 7.615 133.867 1.00 46.39 16 PRO F C 1
ATOM 12638 O O . PRO F 1 16 ? -29.775 7.376 135.031 1.00 48.85 16 PRO F O 1
ATOM 12642 N N . GLU F 1 17 ? -30.140 7.280 132.784 1.00 47.46 17 GLU F N 1
ATOM 12643 C CA . GLU F 1 17 ? -31.411 6.591 132.836 1.00 48.22 17 GLU F CA 1
ATOM 12644 C C . GLU F 1 17 ? -31.263 5.195 133.512 1.00 52.72 17 GLU F C 1
ATOM 12645 O O . GLU F 1 17 ? -30.275 4.495 133.283 1.00 52.94 17 GLU F O 1
ATOM 12651 N N . LEU F 1 18 ? -32.231 4.795 134.340 1.00 46.29 18 LEU F N 1
ATOM 12652 C CA . LEU F 1 18 ? -32.245 3.447 134.881 1.00 46.28 18 LEU F CA 1
ATOM 12653 C C . LEU F 1 18 ? -32.418 2.390 133.793 1.00 47.70 18 LEU F C 1
ATOM 12654 O O . LEU F 1 18 ? -33.164 2.589 132.838 1.00 46.75 18 LEU F O 1
ATOM 12659 N N . THR F 1 19 ? -31.733 1.255 133.934 1.00 42.91 19 THR F N 1
ATOM 12660 C CA . THR F 1 19 ? -31.884 0.187 132.955 1.00 42.33 19 THR F CA 1
ATOM 12661 C C . THR F 1 19 ? -32.829 -0.896 133.432 1.00 43.95 19 THR F C 1
ATOM 12662 O O . THR F 1 19 ? -33.056 -1.811 132.665 1.00 45.80 19 THR F O 1
ATOM 12666 N N . ASN F 1 20 ? -33.338 -0.848 134.683 1.00 42.70 20 ASN F N 1
ATOM 12667 C CA . ASN F 1 20 ? -34.206 -1.957 135.206 1.00 47.42 20 ASN F CA 1
ATOM 12668 C C . ASN F 1 20 ? -35.371 -2.293 134.249 1.00 42.18 20 ASN F C 1
ATOM 12669 O O . ASN F 1 20 ? -35.994 -1.400 133.741 1.00 53.87 20 ASN F O 1
ATOM 12674 N N . GLU F 1 21 ? -35.597 -3.574 133.951 1.00 44.81 21 GLU F N 1
ATOM 12675 C CA . GLU F 1 21 ? -36.748 -4.004 133.146 1.00 47.66 21 GLU F CA 1
ATOM 12676 C C . GLU F 1 21 ? -38.028 -3.886 133.986 1.00 55.79 21 GLU F C 1
ATOM 12677 O O . GLU F 1 21 ? -37.979 -3.759 135.236 1.00 48.07 21 GLU F O 1
ATOM 12683 N N . THR F 1 22 ? -39.164 -3.946 133.289 1.00 50.77 22 THR F N 1
ATOM 12684 C CA . THR F 1 22 ? -40.469 -3.784 133.912 1.00 56.80 22 THR F CA 1
ATOM 12685 C C . THR F 1 22 ? -40.671 -4.865 135.004 1.00 53.72 22 THR F C 1
ATOM 12686 O O . THR F 1 22 ? -41.178 -4.576 136.089 1.00 47.23 22 THR F O 1
ATOM 12690 N N . ASP F 1 23 ? -40.224 -6.088 134.720 1.00 49.04 23 ASP F N 1
ATOM 12691 C CA . ASP F 1 23 ? -40.377 -7.225 135.647 1.00 45.95 23 ASP F CA 1
ATOM 12692 C C . ASP F 1 23 ? -39.244 -7.367 136.706 1.00 44.19 23 ASP F C 1
ATOM 12693 O O . ASP F 1 23 ? -39.090 -8.432 137.358 1.00 48.16 23 ASP F O 1
ATOM 12698 N N . PHE F 1 24 ? -38.499 -6.297 136.940 1.00 39.08 24 PHE F N 1
ATOM 12699 C CA . PHE F 1 24 ? -37.386 -6.336 137.883 1.00 44.79 24 PHE F CA 1
ATOM 12700 C C . PHE F 1 24 ? -37.774 -6.778 139.305 1.00 49.29 24 PHE F C 1
ATOM 12701 O O . PHE F 1 24 ? -37.098 -7.611 139.915 1.00 48.60 24 PHE F O 1
ATOM 12709 N N . ASP F 1 25 ? -38.830 -6.184 139.835 1.00 52.63 25 ASP F N 1
ATOM 12710 C CA . ASP F 1 25 ? -39.311 -6.488 141.187 1.00 54.05 25 ASP F CA 1
ATOM 12711 C C . ASP F 1 25 ? -39.867 -7.915 141.254 1.00 48.22 25 ASP F C 1
ATOM 12712 O O . ASP F 1 25 ? -39.647 -8.636 142.240 1.00 45.58 25 ASP F O 1
ATOM 12717 N N . LEU F 1 26 ? -40.576 -8.297 140.198 1.00 47.72 26 LEU F N 1
ATOM 12718 C CA . LEU F 1 26 ? -41.091 -9.658 140.032 1.00 48.95 26 LEU F CA 1
ATOM 12719 C C . LEU F 1 26 ? -40.003 -10.726 139.782 1.00 54.89 26 LEU F C 1
ATOM 12720 O O . LEU F 1 26 ? -40.183 -11.884 140.196 1.00 59.71 26 LEU F O 1
ATOM 12725 N N . PHE F 1 27 ? -38.910 -10.378 139.086 1.00 50.11 27 PHE F N 1
ATOM 12726 C CA . PHE F 1 27 ? -37.758 -11.297 139.041 1.00 48.69 27 PHE F CA 1
ATOM 12727 C C . PHE F 1 27 ? -37.283 -11.582 140.477 1.00 45.52 27 PHE F C 1
ATOM 12728 O O . PHE F 1 27 ? -37.088 -12.734 140.862 1.00 46.09 27 PHE F O 1
ATOM 12736 N N . TRP F 1 28 ? -37.074 -10.509 141.239 1.00 42.77 28 TRP F N 1
ATOM 12737 C CA . TRP F 1 28 ? -36.493 -10.598 142.548 1.00 41.64 28 TRP F CA 1
ATOM 12738 C C . TRP F 1 28 ? -37.419 -11.133 143.617 1.00 44.13 28 TRP F C 1
ATOM 12739 O O . TRP F 1 28 ? -36.922 -11.786 144.532 1.00 47.10 28 TRP F O 1
ATOM 12750 N N . ASP F 1 29 ? -38.730 -10.934 143.536 1.00 45.78 29 ASP F N 1
ATOM 12751 C CA . ASP F 1 29 ? -39.550 -11.686 144.513 1.00 50.20 29 ASP F CA 1
ATOM 12752 C C . ASP F 1 29 ? -39.787 -13.095 144.112 1.00 41.45 29 ASP F C 1
ATOM 12753 O O . ASP F 1 29 ? -39.978 -13.920 144.979 1.00 43.78 29 ASP F O 1
ATOM 12758 N N . ASN F 1 30 ? -39.626 -13.442 142.844 1.00 44.30 30 ASN F N 1
ATOM 12759 C CA . ASN F 1 30 ? -39.539 -14.869 142.509 1.00 48.14 30 ASN F CA 1
ATOM 12760 C C . ASN F 1 30 ? -38.261 -15.549 142.989 1.00 49.41 30 ASN F C 1
ATOM 12761 O O . ASN F 1 30 ? -38.329 -16.692 143.405 1.00 50.56 30 ASN F O 1
ATOM 12766 N N . ALA F 1 31 ? -37.114 -14.851 142.965 1.00 49.21 31 ALA F N 1
ATOM 12767 C CA . ALA F 1 31 ? -35.863 -15.381 143.506 1.00 43.93 31 ALA F CA 1
ATOM 12768 C C . ALA F 1 31 ? -35.881 -15.486 145.039 1.00 45.50 31 ALA F C 1
ATOM 12769 O O . ALA F 1 31 ? -35.288 -16.417 145.624 1.00 35.58 31 ALA F O 1
ATOM 12771 N N . LYS F 1 32 ? -36.507 -14.506 145.687 1.00 46.58 32 LYS F N 1
ATOM 12772 C CA . LYS F 1 32 ? -36.647 -14.531 147.147 1.00 48.08 32 LYS F CA 1
ATOM 12773 C C . LYS F 1 32 ? -37.640 -15.612 147.576 1.00 48.76 32 LYS F C 1
ATOM 12774 O O . LYS F 1 32 ? -37.349 -16.313 148.527 1.00 52.22 32 LYS F O 1
ATOM 12780 N N . ALA F 1 33 ? -38.776 -15.761 146.878 1.00 50.80 33 ALA F N 1
ATOM 12781 C CA . ALA F 1 33 ? -39.718 -16.869 147.167 1.00 53.64 33 ALA F CA 1
ATOM 12782 C C . ALA F 1 33 ? -38.991 -18.196 147.273 1.00 58.93 33 ALA F C 1
ATOM 12783 O O . ALA F 1 33 ? -39.189 -18.934 148.244 1.00 65.16 33 ALA F O 1
ATOM 12785 N N . LEU F 1 34 ? -38.129 -18.486 146.298 1.00 59.84 34 LEU F N 1
ATOM 12786 C CA . LEU F 1 34 ? -37.426 -19.771 146.271 1.00 63.89 34 LEU F CA 1
ATOM 12787 C C . LEU F 1 34 ? -36.305 -19.816 147.332 1.00 57.39 34 LEU F C 1
ATOM 12788 O O . LEU F 1 34 ? -36.039 -20.880 147.889 1.00 67.46 34 LEU F O 1
ATOM 12793 N N . SER F 1 35 ? -35.709 -18.676 147.675 1.00 49.41 35 SER F N 1
ATOM 12794 C CA . SER F 1 35 ? -34.825 -18.596 148.847 1.00 47.27 35 SER F CA 1
ATOM 12795 C C . SER F 1 35 ? -35.537 -18.835 150.216 1.00 53.21 35 SER F C 1
ATOM 12796 O O . SER F 1 35 ? -35.006 -19.538 151.085 1.00 45.56 35 SER F O 1
ATOM 12799 N N . ASN F 1 36 ? -36.700 -18.212 150.404 1.00 49.72 36 ASN F N 1
ATOM 12800 C CA . ASN F 1 36 ? -37.525 -18.368 151.614 1.00 53.49 36 ASN F CA 1
ATOM 12801 C C . ASN F 1 36 ? -37.808 -19.834 151.998 1.00 53.59 36 ASN F C 1
ATOM 12802 O O . ASN F 1 36 ? -37.938 -20.155 153.184 1.00 54.28 36 ASN F O 1
ATOM 12807 N N . GLN F 1 37 ? -37.910 -20.709 151.003 1.00 53.70 37 GLN F N 1
ATOM 12808 C CA . GLN F 1 37 ? -38.290 -22.111 151.232 1.00 56.96 37 GLN F CA 1
ATOM 12809 C C . GLN F 1 37 ? -37.174 -23.033 151.691 1.00 57.45 37 GLN F C 1
ATOM 12810 O O . GLN F 1 37 ? -37.434 -24.193 152.009 1.00 67.86 37 GLN F O 1
ATOM 12816 N N . LYS F 1 38 ? -35.950 -22.512 151.751 1.00 52.53 38 LYS F N 1
ATOM 12817 C CA . LYS F 1 38 ? -34.779 -23.241 152.209 1.00 49.25 38 LYS F CA 1
ATOM 12818 C C . LYS F 1 38 ? -34.380 -22.616 153.562 1.00 47.23 38 LYS F C 1
ATOM 12819 O O . LYS F 1 38 ? -33.973 -21.437 153.612 1.00 38.01 38 LYS F O 1
ATOM 12825 N N . PRO F 1 39 ? -34.544 -23.394 154.669 1.00 47.20 39 PRO F N 1
ATOM 12826 C CA . PRO F 1 39 ? -34.259 -22.843 155.987 1.00 44.85 39 PRO F CA 1
ATOM 12827 C C . PRO F 1 39 ? -32.794 -22.506 156.082 1.00 43.43 39 PRO F C 1
ATOM 12828 O O . PRO F 1 39 ? -31.970 -23.123 155.388 1.00 42.67 39 PRO F O 1
ATOM 12832 N N . LEU F 1 40 ? -32.485 -21.548 156.946 1.00 40.07 40 LEU F N 1
ATOM 12833 C CA . LEU F 1 40 ? -31.105 -21.113 157.153 1.00 48.19 40 LEU F CA 1
ATOM 12834 C C . LEU F 1 40 ? -30.124 -22.200 157.629 1.00 43.24 40 LEU F C 1
ATOM 12835 O O . LEU F 1 40 ? -28.993 -22.234 157.133 1.00 42.26 40 LEU F O 1
ATOM 12840 N N . HIS F 1 41 ? -30.574 -23.102 158.524 1.00 42.57 41 HIS F N 1
ATOM 12841 C CA . HIS F 1 41 ? -29.753 -24.180 159.206 1.00 41.82 41 HIS F CA 1
ATOM 12842 C C . HIS F 1 41 ? -28.457 -23.661 159.821 1.00 44.84 41 HIS F C 1
ATOM 12843 O O . HIS F 1 41 ? -27.402 -24.330 159.869 1.00 43.37 41 HIS F O 1
ATOM 12850 N N . ALA F 1 42 ? -28.580 -22.464 160.374 1.00 51.28 42 ALA F N 1
ATOM 12851 C CA . ALA F 1 42 ? -27.425 -21.713 160.891 1.00 48.39 42 ALA F CA 1
ATOM 12852 C C . ALA F 1 42 ? -26.744 -22.398 162.064 1.00 47.85 42 ALA F C 1
ATOM 12853 O O . ALA F 1 42 ? -27.415 -22.661 163.088 1.00 49.28 42 ALA F O 1
ATOM 12855 N N . GLN F 1 43 ? -25.447 -22.692 161.917 1.00 46.17 43 GLN F N 1
ATOM 12856 C CA . GLN F 1 43 ? -24.593 -23.226 162.997 1.00 50.37 43 GLN F CA 1
ATOM 12857 C C . GLN F 1 43 ? -23.425 -22.281 163.387 1.00 52.22 43 GLN F C 1
ATOM 12858 O O . GLN F 1 43 ? -22.771 -21.672 162.531 1.00 47.08 43 GLN F O 1
ATOM 12864 N N . VAL F 1 44 ? -23.100 -22.260 164.672 1.00 50.20 44 VAL F N 1
ATOM 12865 C CA . VAL F 1 44 ? -22.059 -21.398 165.235 1.00 48.23 44 VAL F CA 1
ATOM 12866 C C . VAL F 1 44 ? -21.032 -22.279 165.933 1.00 48.14 44 VAL F C 1
ATOM 12867 O O . VAL F 1 44 ? -21.290 -23.428 166.222 1.00 55.04 44 VAL F O 1
ATOM 12871 N N . ASN F 1 45 ? -19.849 -21.755 166.192 1.00 50.76 45 ASN F N 1
ATOM 12872 C CA . ASN F 1 45 ? -18.820 -22.493 166.881 1.00 48.75 45 ASN F CA 1
ATOM 12873 C C . ASN F 1 45 ? -17.675 -21.583 167.439 1.00 51.67 45 ASN F C 1
ATOM 12874 O O . ASN F 1 45 ? -16.857 -21.055 166.678 1.00 49.34 45 ASN F O 1
ATOM 12879 N N . LEU F 1 46 ? -17.593 -21.464 168.764 1.00 51.24 46 LEU F N 1
ATOM 12880 C CA . LEU F 1 46 ? -16.692 -20.551 169.444 1.00 47.43 46 LEU F CA 1
ATOM 12881 C C . LEU F 1 46 ? -15.227 -20.942 169.234 1.00 52.86 46 LEU F C 1
ATOM 12882 O O . LEU F 1 46 ? -14.845 -22.094 169.488 1.00 51.94 46 LEU F O 1
ATOM 12887 N N . VAL F 1 47 ? -14.405 -19.996 168.747 1.00 49.23 47 VAL F N 1
ATOM 12888 C CA . VAL F 1 47 ? -12.959 -20.280 168.525 1.00 52.95 47 VAL F CA 1
ATOM 12889 C C . VAL F 1 47 ? -12.201 -20.199 169.864 1.00 52.21 47 VAL F C 1
ATOM 12890 O O . VAL F 1 47 ? -12.446 -19.285 170.654 1.00 48.65 47 VAL F O 1
ATOM 12894 N N . GLN F 1 48 ? -11.288 -21.147 170.078 1.00 57.91 48 GLN F N 1
ATOM 12895 C CA . GLN F 1 48 ? -10.620 -21.362 171.371 1.00 64.80 48 GLN F CA 1
ATOM 12896 C C . GLN F 1 48 ? -9.191 -20.814 171.304 1.00 64.35 48 GLN F C 1
ATOM 12897 O O . GLN F 1 48 ? -8.461 -21.063 170.330 1.00 57.63 48 GLN F O 1
ATOM 12903 N N . ASP F 1 49 ? -8.785 -20.118 172.363 1.00 68.20 49 ASP F N 1
ATOM 12904 C CA . ASP F 1 49 ? -7.505 -19.382 172.399 1.00 73.93 49 ASP F CA 1
ATOM 12905 C C . ASP F 1 49 ? -7.125 -18.807 171.012 1.00 61.18 49 ASP F C 1
ATOM 12906 O O . ASP F 1 49 ? -6.153 -19.201 170.375 1.00 54.60 49 ASP F O 1
ATOM 12911 N N . TYR F 1 50 ? -7.964 -17.912 170.528 1.00 51.87 50 TYR F N 1
ATOM 12912 C CA . TYR F 1 50 ? -7.495 -16.899 169.631 1.00 51.17 50 TYR F CA 1
ATOM 12913 C C . TYR F 1 50 ? -6.824 -15.830 170.540 1.00 53.27 50 TYR F C 1
ATOM 12914 O O . TYR F 1 50 ? -7.320 -15.540 171.653 1.00 53.10 50 TYR F O 1
ATOM 12923 N N . PRO F 1 51 ? -5.698 -15.247 170.093 1.00 41.68 51 PRO F N 1
ATOM 12924 C CA . PRO F 1 51 ? -4.961 -14.442 171.072 1.00 41.78 51 PRO F CA 1
ATOM 12925 C C . PRO F 1 51 ? -5.709 -13.203 171.614 1.00 41.60 51 PRO F C 1
ATOM 12926 O O . PRO F 1 51 ? -5.473 -12.842 172.739 1.00 52.69 51 PRO F O 1
ATOM 12930 N N . LEU F 1 52 ? -6.609 -12.583 170.862 1.00 46.87 52 LEU F N 1
ATOM 12931 C CA . LEU F 1 52 ? -7.509 -11.570 171.417 1.00 50.69 52 LEU F CA 1
ATOM 12932 C C . LEU F 1 52 ? -8.559 -12.206 172.352 1.00 54.62 52 LEU F C 1
ATOM 12933 O O . LEU F 1 52 ? -9.361 -13.037 171.926 1.00 61.05 52 LEU F O 1
ATOM 12938 N N . LYS F 1 53 ? -8.522 -11.820 173.620 1.00 57.44 53 LYS F N 1
ATOM 12939 C CA . LYS F 1 53 ? -9.480 -12.253 174.641 1.00 59.33 53 LYS F CA 1
ATOM 12940 C C . LYS F 1 53 ? -10.604 -11.244 174.856 1.00 56.04 53 LYS F C 1
ATOM 12941 O O . LYS F 1 53 ? -11.637 -11.567 175.445 1.00 56.56 53 LYS F O 1
ATOM 12947 N N . SER F 1 54 ? -10.404 -10.031 174.357 1.00 51.45 54 SER F N 1
ATOM 12948 C CA . SER F 1 54 ? -11.377 -8.935 174.436 1.00 54.04 54 SER F CA 1
ATOM 12949 C C . SER F 1 54 ? -12.670 -9.155 173.690 1.00 54.38 54 SER F C 1
ATOM 12950 O O . SER F 1 54 ? -13.615 -8.408 173.914 1.00 58.64 54 SER F O 1
ATOM 12953 N N . ILE F 1 55 ? -12.705 -10.142 172.783 1.00 54.85 55 ILE F N 1
ATOM 12954 C CA . ILE F 1 55 ? -13.827 -10.351 171.859 1.00 51.19 55 ILE F CA 1
ATOM 12955 C C . ILE F 1 55 ? -14.322 -11.805 171.834 1.00 41.45 55 ILE F C 1
ATOM 12956 O O . ILE F 1 55 ? -13.536 -12.763 172.014 1.00 34.03 55 ILE F O 1
ATOM 12961 N N . SER F 1 56 ? -15.596 -11.982 171.513 1.00 36.17 56 SER F N 1
ATOM 12962 C CA . SER F 1 56 ? -16.079 -13.374 171.262 1.00 39.85 56 SER F CA 1
ATOM 12963 C C . SER F 1 56 ? -16.072 -13.741 169.759 1.00 34.47 56 SER F C 1
ATOM 12964 O O . SER F 1 56 ? -16.702 -13.051 168.956 1.00 36.77 56 SER F O 1
ATOM 12967 N N . ILE F 1 57 ? -15.281 -14.759 169.390 1.00 33.76 57 ILE F N 1
ATOM 12968 C CA . ILE F 1 57 ? -15.063 -15.097 167.989 1.00 38.16 57 ILE F CA 1
ATOM 12969 C C . ILE F 1 57 ? -15.762 -16.402 167.641 1.00 36.95 57 ILE F C 1
ATOM 12970 O O . ILE F 1 57 ? -15.414 -17.427 168.197 1.00 37.08 57 ILE F O 1
ATOM 12975 N N . TYR F 1 58 ? -16.697 -16.351 166.698 1.00 39.45 58 TYR F N 1
ATOM 12976 C CA . TYR F 1 58 ? -17.409 -17.556 166.200 1.00 44.99 58 TYR F CA 1
ATOM 12977 C C . TYR F 1 58 ? -17.110 -17.932 164.721 1.00 44.65 58 TYR F C 1
ATOM 12978 O O . TYR F 1 58 ? -17.232 -17.114 163.808 1.00 41.96 58 TYR F O 1
ATOM 12987 N N . ASP F 1 59 ? -16.683 -19.172 164.514 1.00 43.32 59 ASP F N 1
ATOM 12988 C CA . ASP F 1 59 ? -16.721 -19.819 163.204 1.00 43.63 59 ASP F CA 1
ATOM 12989 C C . ASP F 1 59 ? -18.178 -20.193 162.826 1.00 38.89 59 ASP F C 1
ATOM 12990 O O . ASP F 1 59 ? -18.798 -20.966 163.521 1.00 40.21 59 ASP F O 1
ATOM 12995 N N . VAL F 1 60 ? -18.710 -19.639 161.735 1.00 39.88 60 VAL F N 1
ATOM 12996 C CA . VAL F 1 60 ? -20.152 -19.712 161.384 1.00 35.52 60 VAL F CA 1
ATOM 12997 C C . VAL F 1 60 ? -20.406 -20.283 159.997 1.00 37.72 60 VAL F C 1
ATOM 12998 O O . VAL F 1 60 ? -19.590 -20.128 159.066 1.00 31.24 60 VAL F O 1
ATOM 13002 N N . VAL F 1 61 ? -21.556 -20.938 159.858 1.00 36.35 61 VAL F N 1
ATOM 13003 C CA . VAL F 1 61 ? -21.969 -21.566 158.586 1.00 41.14 61 VAL F CA 1
ATOM 13004 C C . VAL F 1 61 ? -23.463 -21.569 158.506 1.00 35.47 61 VAL F C 1
ATOM 13005 O O . VAL F 1 61 ? -24.060 -21.956 159.464 1.00 35.96 61 VAL F O 1
ATOM 13009 N N . TYR F 1 62 ? -24.050 -20.997 157.441 1.00 34.71 62 TYR F N 1
ATOM 13010 C CA . TYR F 1 62 ? -25.513 -21.106 157.130 1.00 35.25 62 TYR F CA 1
ATOM 13011 C C . TYR F 1 62 ? -25.673 -21.529 155.656 1.00 38.87 62 TYR F C 1
ATOM 13012 O O . TYR F 1 62 ? -24.731 -21.414 154.855 1.00 35.16 62 TYR F O 1
ATOM 13021 N N . ASP F 1 63 ? -26.844 -22.036 155.305 1.00 37.96 63 ASP F N 1
ATOM 13022 C CA . ASP F 1 63 ? -27.114 -22.464 153.922 1.00 41.41 63 ASP F CA 1
ATOM 13023 C C . ASP F 1 63 ? -27.605 -21.311 153.003 1.00 38.81 63 ASP F C 1
ATOM 13024 O O . ASP F 1 63 ? -28.484 -20.484 153.376 1.00 36.89 63 ASP F O 1
ATOM 13029 N N . GLY F 1 64 ? -27.044 -21.259 151.797 1.00 35.12 64 GLY F N 1
ATOM 13030 C CA . GLY F 1 64 ? -27.624 -20.473 150.713 1.00 33.26 64 GLY F CA 1
ATOM 13031 C C . GLY F 1 64 ? -28.952 -21.074 150.237 1.00 35.14 64 GLY F C 1
ATOM 13032 O O . GLY F 1 64 ? -29.361 -22.161 150.653 1.00 34.30 64 GLY F O 1
ATOM 13033 N N . ALA F 1 65 ? -29.635 -20.341 149.376 1.00 40.22 65 ALA F N 1
ATOM 13034 C CA . ALA F 1 65 ? -30.951 -20.726 148.868 1.00 41.20 65 ALA F CA 1
ATOM 13035 C C . ALA F 1 65 ? -30.981 -22.080 148.145 1.00 45.13 65 ALA F C 1
ATOM 13036 O O . ALA F 1 65 ? -32.035 -22.719 148.135 1.00 50.50 65 ALA F O 1
ATOM 13038 N N . ASP F 1 66 ? -29.857 -22.507 147.544 1.00 44.76 66 ASP F N 1
ATOM 13039 C CA . ASP F 1 66 ? -29.723 -23.849 146.884 1.00 46.65 66 ASP F CA 1
ATOM 13040 C C . ASP F 1 66 ? -28.849 -24.841 147.685 1.00 48.89 66 ASP F C 1
ATOM 13041 O O . ASP F 1 66 ? -28.222 -25.735 147.102 1.00 45.42 66 ASP F O 1
ATOM 13046 N N . GLY F 1 67 ? -28.759 -24.653 149.007 1.00 48.77 67 GLY F N 1
ATOM 13047 C CA . GLY F 1 67 ? -28.003 -25.560 149.886 1.00 44.60 67 GLY F CA 1
ATOM 13048 C C . GLY F 1 67 ? -26.490 -25.384 149.936 1.00 43.73 67 GLY F C 1
ATOM 13049 O O . GLY F 1 67 ? -25.783 -26.163 150.610 1.00 51.45 67 GLY F O 1
ATOM 13050 N N . THR F 1 68 ? -25.958 -24.394 149.238 1.00 37.00 68 THR F N 1
ATOM 13051 C CA . THR F 1 68 ? -24.552 -24.071 149.428 1.00 39.79 68 THR F CA 1
ATOM 13052 C C . THR F 1 68 ? -24.293 -23.607 150.869 1.00 35.17 68 THR F C 1
ATOM 13053 O O . THR F 1 68 ? -24.986 -22.704 151.360 1.00 33.93 68 THR F O 1
ATOM 13057 N N . PRO F 1 69 ? -23.317 -24.219 151.540 1.00 34.71 69 PRO F N 1
ATOM 13058 C CA . PRO F 1 69 ? -23.008 -23.796 152.888 1.00 37.09 69 PRO F CA 1
ATOM 13059 C C . PRO F 1 69 ? -22.040 -22.594 152.868 1.00 35.59 69 PRO F C 1
ATOM 13060 O O . PRO F 1 69 ? -20.935 -22.712 152.341 1.00 34.38 69 PRO F O 1
ATOM 13064 N N . ILE F 1 70 ? -22.480 -21.464 153.419 1.00 33.49 70 ILE F N 1
ATOM 13065 C CA . ILE F 1 70 ? -21.735 -20.198 153.413 1.00 32.86 70 ILE F CA 1
ATOM 13066 C C . ILE F 1 70 ? -21.058 -20.051 154.726 1.00 32.20 70 ILE F C 1
ATOM 13067 O O . ILE F 1 70 ? -21.705 -20.111 155.763 1.00 31.22 70 ILE F O 1
ATOM 13072 N N . HIS F 1 71 ? -19.750 -19.883 154.682 1.00 30.66 71 HIS F N 1
ATOM 13073 C CA . HIS F 1 71 ? -18.935 -19.768 155.881 1.00 34.73 71 HIS F CA 1
ATOM 13074 C C . HIS F 1 71 ? -18.663 -18.305 156.167 1.00 33.79 71 HIS F C 1
ATOM 13075 O O . HIS F 1 71 ? -18.479 -17.521 155.227 1.00 37.87 71 HIS F O 1
ATOM 13082 N N . GLY F 1 72 ? -18.556 -17.973 157.455 1.00 32.12 72 GLY F N 1
ATOM 13083 C CA . GLY F 1 72 ? -18.318 -16.624 157.931 1.00 30.58 72 GLY F CA 1
ATOM 13084 C C . GLY F 1 72 ? -17.539 -16.608 159.231 1.00 31.76 72 GLY F C 1
ATOM 13085 O O . GLY F 1 72 ? -17.296 -17.656 159.852 1.00 32.60 72 GLY F O 1
ATOM 13086 N N . TRP F 1 73 ? -17.077 -15.413 159.601 1.00 32.62 73 TRP F N 1
ATOM 13087 C CA . TRP F 1 73 ? -16.595 -15.103 160.952 1.00 30.14 73 TRP F CA 1
ATOM 13088 C C . TRP F 1 73 ? -17.570 -14.136 161.610 1.00 28.66 73 TRP F C 1
ATOM 13089 O O . TRP F 1 73 ? -17.857 -13.085 161.059 1.00 28.58 73 TRP F O 1
ATOM 13100 N N . TYR F 1 74 ? -18.067 -14.484 162.786 1.00 34.13 74 TYR F N 1
ATOM 13101 C CA . TYR F 1 74 ? -19.018 -13.624 163.556 1.00 37.17 74 TYR F CA 1
ATOM 13102 C C . TYR F 1 74 ? -18.385 -13.264 164.915 1.00 35.89 74 TYR F C 1
ATOM 13103 O O . TYR F 1 74 ? -17.999 -14.133 165.703 1.00 37.40 74 TYR F O 1
ATOM 13112 N N . VAL F 1 75 ? -18.288 -11.964 165.152 1.00 39.67 75 VAL F N 1
ATOM 13113 C CA . VAL F 1 75 ? -17.576 -11.364 166.279 1.00 36.68 75 VAL F CA 1
ATOM 13114 C C . VAL F 1 75 ? -18.525 -10.499 167.134 1.00 34.17 75 VAL F C 1
ATOM 13115 O O . VAL F 1 75 ? -19.290 -9.697 166.628 1.00 34.86 75 VAL F O 1
ATOM 13119 N N . THR F 1 76 ? -18.464 -10.686 168.446 1.00 38.69 76 THR F N 1
ATOM 13120 C CA . THR F 1 76 ? -19.157 -9.814 169.427 1.00 38.92 76 THR F CA 1
ATOM 13121 C C . THR F 1 76 ? -18.173 -9.383 170.526 1.00 36.44 76 THR F C 1
ATOM 13122 O O . THR F 1 76 ? -17.155 -10.089 170.811 1.00 37.96 76 THR F O 1
ATOM 13126 N N . PRO F 1 77 ? -18.480 -8.274 171.204 1.00 39.16 77 PRO F N 1
ATOM 13127 C CA . PRO F 1 77 ? -17.714 -7.982 172.444 1.00 43.92 77 PRO F CA 1
ATOM 13128 C C . PRO F 1 77 ? -17.873 -9.131 173.478 1.00 47.34 77 PRO F C 1
ATOM 13129 O O . PRO F 1 77 ? -18.926 -9.751 173.499 1.00 53.37 77 PRO F O 1
ATOM 13133 N N . LYS F 1 78 ? -16.865 -9.393 174.316 1.00 48.70 78 LYS F N 1
ATOM 13134 C CA . LYS F 1 78 ? -16.864 -10.578 175.191 1.00 52.31 78 LYS F CA 1
ATOM 13135 C C . LYS F 1 78 ? -17.983 -10.630 176.237 1.00 49.62 78 LYS F C 1
ATOM 13136 O O . LYS F 1 78 ? -18.664 -9.635 176.506 1.00 48.48 78 LYS F O 1
ATOM 13142 N N . GLY F 1 79 ? -18.159 -11.820 176.808 1.00 55.67 79 GLY F N 1
ATOM 13143 C CA . GLY F 1 79 ? -19.191 -12.082 177.822 1.00 58.98 79 GLY F CA 1
ATOM 13144 C C . GLY F 1 79 ? -20.585 -12.192 177.241 1.00 59.12 79 GLY F C 1
ATOM 13145 O O . GLY F 1 79 ? -20.749 -12.171 176.025 1.00 57.78 79 GLY F O 1
ATOM 13146 N N . GLU F 1 80 ? -21.593 -12.318 178.114 1.00 67.22 80 GLU F N 1
ATOM 13147 C CA . GLU F 1 80 ? -23.006 -12.459 177.683 1.00 62.00 80 GLU F CA 1
ATOM 13148 C C . GLU F 1 80 ? -23.634 -11.083 177.534 1.00 57.41 80 GLU F C 1
ATOM 13149 O O . GLU F 1 80 ? -23.253 -10.150 178.243 1.00 47.09 80 GLU F O 1
ATOM 13155 N N . HIS F 1 81 ? -24.624 -10.982 176.639 1.00 59.45 81 HIS F N 1
ATOM 13156 C CA . HIS F 1 81 ? -25.343 -9.724 176.353 1.00 54.02 81 HIS F CA 1
ATOM 13157 C C . HIS F 1 81 ? -26.848 -9.906 176.469 1.00 56.61 81 HIS F C 1
ATOM 13158 O O . HIS F 1 81 ? -27.375 -11.012 176.360 1.00 53.98 81 HIS F O 1
ATOM 13165 N N . GLN F 1 82 ? -27.544 -8.798 176.634 1.00 54.46 82 GLN F N 1
ATOM 13166 C CA . GLN F 1 82 ? -28.978 -8.831 176.752 1.00 61.75 82 GLN F CA 1
ATOM 13167 C C . GLN F 1 82 ? -29.580 -9.204 175.387 1.00 60.61 82 GLN F C 1
ATOM 13168 O O . GLN F 1 82 ? -28.904 -9.043 174.376 1.00 60.40 82 GLN F O 1
ATOM 13174 N N . PRO F 1 83 ? -30.825 -9.746 175.357 1.00 65.30 83 PRO F N 1
ATOM 13175 C CA . PRO F 1 83 ? -31.650 -9.740 174.145 1.00 61.19 83 PRO F CA 1
ATOM 13176 C C . PRO F 1 83 ? -31.734 -8.376 173.475 1.00 56.24 83 PRO F C 1
ATOM 13177 O O . PRO F 1 83 ? -31.818 -7.373 174.164 1.00 59.29 83 PRO F O 1
ATOM 13181 N N . GLY F 1 84 ? -31.617 -8.352 172.141 1.00 54.30 84 GLY F N 1
ATOM 13182 C CA . GLY F 1 84 ? -31.723 -7.115 171.327 1.00 50.81 84 GLY F CA 1
ATOM 13183 C C . GLY F 1 84 ? -30.772 -5.940 171.608 1.00 46.61 84 GLY F C 1
ATOM 13184 O O . GLY F 1 84 ? -30.997 -4.877 171.116 1.00 46.14 84 GLY F O 1
ATOM 13185 N N . SER F 1 85 ? -29.723 -6.097 172.410 1.00 51.44 85 SER F N 1
ATOM 13186 C CA . SER F 1 85 ? -28.873 -4.935 172.754 1.00 54.50 85 SER F CA 1
ATOM 13187 C C . SER F 1 85 ? -27.960 -4.495 171.554 1.00 55.28 85 SER F C 1
ATOM 13188 O O . SER F 1 85 ? -28.012 -3.340 171.103 1.00 49.70 85 SER F O 1
ATOM 13191 N N . LEU F 1 86 ? -27.200 -5.451 171.009 1.00 52.46 86 LEU F N 1
ATOM 13192 C CA . LEU F 1 86 ? -26.090 -5.173 170.072 1.00 47.16 86 LEU F CA 1
ATOM 13193 C C . LEU F 1 86 ? -26.428 -4.706 168.640 1.00 41.03 86 LEU F C 1
ATOM 13194 O O . LEU F 1 86 ? -27.012 -5.477 167.874 1.00 41.55 86 LEU F O 1
ATOM 13199 N N . PRO F 1 87 ? -25.968 -3.498 168.229 1.00 41.11 87 PRO F N 1
ATOM 13200 C CA . PRO F 1 87 ? -26.022 -3.226 166.793 1.00 42.14 87 PRO F CA 1
ATOM 13201 C C . PRO F 1 87 ? -25.024 -4.143 166.024 1.00 36.04 87 PRO F C 1
ATOM 13202 O O . PRO F 1 87 ? -24.116 -4.732 166.632 1.00 37.05 87 PRO F O 1
ATOM 13206 N N . VAL F 1 88 ? -25.266 -4.297 164.723 1.00 37.40 88 VAL F N 1
ATOM 13207 C CA . VAL F 1 88 ? -24.501 -5.235 163.860 1.00 36.25 88 VAL F CA 1
ATOM 13208 C C . VAL F 1 88 ? -24.153 -4.690 162.444 1.00 34.66 88 VAL F C 1
ATOM 13209 O O . VAL F 1 88 ? -24.898 -3.951 161.790 1.00 33.03 88 VAL F O 1
ATOM 13213 N N . LEU F 1 89 ? -22.961 -5.054 162.012 1.00 38.77 89 LEU F N 1
ATOM 13214 C CA . LEU F 1 89 ? -22.405 -4.622 160.752 1.00 38.03 89 LEU F CA 1
ATOM 13215 C C . LEU F 1 89 ? -22.136 -5.915 160.019 1.00 36.44 89 LEU F C 1
ATOM 13216 O O . LEU F 1 89 ? -21.466 -6.823 160.561 1.00 38.77 89 LEU F O 1
ATOM 13221 N N . VAL F 1 90 ? -22.653 -6.010 158.817 1.00 34.96 90 VAL F N 1
ATOM 13222 C CA . VAL F 1 90 ? -22.344 -7.139 157.910 1.00 35.26 90 VAL F CA 1
ATOM 13223 C C . VAL F 1 90 ? -21.371 -6.657 156.827 1.00 33.96 90 VAL F C 1
ATOM 13224 O O . VAL F 1 90 ? -21.627 -5.663 156.166 1.00 34.05 90 VAL F O 1
ATOM 13228 N N . LYS F 1 91 ? -20.259 -7.362 156.684 1.00 31.66 91 LYS F N 1
ATOM 13229 C CA . LYS F 1 91 ? -19.221 -7.016 155.726 1.00 32.12 91 LYS F CA 1
ATOM 13230 C C . LYS F 1 91 ? -19.145 -8.040 154.588 1.00 31.35 91 LYS F C 1
ATOM 13231 O O . LYS F 1 91 ? -18.942 -9.241 154.830 1.00 30.31 91 LYS F O 1
ATOM 13237 N N . TYR F 1 92 ? -19.231 -7.550 153.357 1.00 31.15 92 TYR F N 1
ATOM 13238 C CA . TYR F 1 92 ? -19.032 -8.351 152.124 1.00 28.65 92 TYR F CA 1
ATOM 13239 C C . TYR F 1 92 ? -17.679 -8.022 151.476 1.00 32.48 92 TYR F C 1
ATOM 13240 O O . TYR F 1 92 ? -17.240 -6.868 151.580 1.00 28.62 92 TYR F O 1
ATOM 13249 N N . HIS F 1 93 ? -17.018 -9.009 150.829 1.00 30.31 93 HIS F N 1
ATOM 13250 C CA . HIS F 1 93 ? -15.618 -8.858 150.378 1.00 29.33 93 HIS F CA 1
ATOM 13251 C C . HIS F 1 93 ? -15.438 -8.647 148.860 1.00 29.18 93 HIS F C 1
ATOM 13252 O O . HIS F 1 93 ? -16.370 -8.840 148.063 1.00 27.76 93 HIS F O 1
ATOM 13259 N N . GLY F 1 94 ? -14.201 -8.234 148.519 1.00 25.80 94 GLY F N 1
ATOM 13260 C CA . GLY F 1 94 ? -13.768 -7.935 147.179 1.00 27.94 94 GLY F CA 1
ATOM 13261 C C . GLY F 1 94 ? -13.760 -9.136 146.257 1.00 26.24 94 GLY F C 1
ATOM 13262 O O . GLY F 1 94 ? -13.841 -10.277 146.713 1.00 27.46 94 GLY F O 1
ATOM 13263 N N . TYR F 1 95 ? -13.629 -8.859 144.961 1.00 25.12 95 TYR F N 1
ATOM 13264 C CA . TYR F 1 95 ? -13.665 -9.899 143.937 1.00 26.01 95 TYR F CA 1
ATOM 13265 C C . TYR F 1 95 ? -12.546 -10.909 144.126 1.00 24.91 95 TYR F C 1
ATOM 13266 O O . TYR F 1 95 ? -11.419 -10.546 144.095 1.00 22.22 95 TYR F O 1
ATOM 13275 N N . SER F 1 96 ? -12.886 -12.182 144.270 1.00 24.90 96 SER F N 1
ATOM 13276 C CA . SER F 1 96 ? -11.896 -13.280 144.431 1.00 24.41 96 SER F CA 1
ATOM 13277 C C . SER F 1 96 ? -11.358 -13.521 145.848 1.00 25.88 96 SER F C 1
ATOM 13278 O O . SER F 1 96 ? -10.537 -14.449 146.035 1.00 25.80 96 SER F O 1
ATOM 13281 N N . GLY F 1 97 ? -11.807 -12.714 146.824 1.00 25.85 97 GLY F N 1
ATOM 13282 C CA . GLY F 1 97 ? -11.297 -12.726 148.186 1.00 24.90 97 GLY F CA 1
ATOM 13283 C C . GLY F 1 97 ? -12.126 -13.662 149.030 1.00 26.43 97 GLY F C 1
ATOM 13284 O O . GLY F 1 97 ? -12.768 -14.594 148.514 1.00 25.16 97 GLY F O 1
ATOM 13285 N N . ASN F 1 98 ? -12.130 -13.448 150.325 1.00 27.11 98 ASN F N 1
ATOM 13286 C CA . ASN F 1 98 ? -12.859 -14.368 151.226 1.00 27.40 98 ASN F CA 1
ATOM 13287 C C . ASN F 1 98 ? -13.259 -13.626 152.505 1.00 29.04 98 ASN F C 1
ATOM 13288 O O . ASN F 1 98 ? -13.122 -12.409 152.608 1.00 21.80 98 ASN F O 1
ATOM 13293 N N . ARG F 1 99 ? -13.761 -14.383 153.478 1.00 28.42 99 ARG F N 1
ATOM 13294 C CA . ARG F 1 99 ? -14.139 -13.840 154.794 1.00 29.64 99 ARG F CA 1
ATOM 13295 C C . ARG F 1 99 ? -13.026 -13.139 155.622 1.00 31.29 99 ARG F C 1
ATOM 13296 O O . ARG F 1 99 ? -13.343 -12.517 156.623 1.00 30.08 99 ARG F O 1
ATOM 13304 N N . GLY F 1 100 ? -11.767 -13.226 155.210 1.00 31.40 100 GLY F N 1
ATOM 13305 C CA . GLY F 1 100 ? -10.685 -12.593 155.926 1.00 36.16 100 GLY F CA 1
ATOM 13306 C C . GLY F 1 100 ? -10.386 -13.329 157.255 1.00 39.49 100 GLY F C 1
ATOM 13307 O O . GLY F 1 100 ? -10.661 -14.515 157.388 1.00 35.60 100 GLY F O 1
ATOM 13308 N N . TYR F 1 101 ? -9.871 -12.594 158.236 1.00 36.29 101 TYR F N 1
ATOM 13309 C CA . TYR F 1 101 ? -9.445 -13.140 159.514 1.00 36.75 101 TYR F CA 1
ATOM 13310 C C . TYR F 1 101 ? -10.232 -12.403 160.611 1.00 37.87 101 TYR F C 1
ATOM 13311 O O . TYR F 1 101 ? -10.791 -11.310 160.388 1.00 36.04 101 TYR F O 1
ATOM 13320 N N . PRO F 1 102 ? -10.408 -13.046 161.759 1.00 35.08 102 PRO F N 1
ATOM 13321 C CA . PRO F 1 102 ? -11.352 -12.396 162.680 1.00 35.60 102 PRO F CA 1
ATOM 13322 C C . PRO F 1 102 ? -10.805 -11.077 163.274 1.00 33.31 102 PRO F C 1
ATOM 13323 O O . PRO F 1 102 ? -11.599 -10.149 163.516 1.00 34.41 102 PRO F O 1
ATOM 13327 N N . ASN F 1 103 ? -9.490 -10.937 163.410 1.00 31.93 103 ASN F N 1
ATOM 13328 C CA . ASN F 1 103 ? -8.914 -9.629 163.855 1.00 34.82 103 ASN F CA 1
ATOM 13329 C C . ASN F 1 103 ? -9.324 -8.436 163.072 1.00 35.91 103 ASN F C 1
ATOM 13330 O O . ASN F 1 103 ? -9.434 -7.386 163.647 1.00 39.36 103 ASN F O 1
ATOM 13335 N N . GLU F 1 104 ? -9.655 -8.593 161.792 1.00 42.21 104 GLU F N 1
ATOM 13336 C CA . GLU F 1 104 ? -10.177 -7.484 160.958 1.00 39.82 104 GLU F CA 1
ATOM 13337 C C . GLU F 1 104 ? -11.564 -6.940 161.330 1.00 35.11 104 GLU F C 1
ATOM 13338 O O . GLU F 1 104 ? -12.065 -5.991 160.696 1.00 34.29 104 GLU F O 1
ATOM 13344 N N . LEU F 1 105 ? -12.234 -7.583 162.267 1.00 33.83 105 LEU F N 1
ATOM 13345 C CA . LEU F 1 105 ? -13.561 -7.143 162.721 1.00 35.97 105 LEU F CA 1
ATOM 13346 C C . LEU F 1 105 ? -13.485 -6.488 164.096 1.00 36.96 105 LEU F C 1
ATOM 13347 O O . LEU F 1 105 ? -14.487 -5.923 164.580 1.00 34.32 105 LEU F O 1
ATOM 13352 N N . LEU F 1 106 ? -12.286 -6.538 164.694 1.00 45.98 106 LEU F N 1
ATOM 13353 C CA . LEU F 1 106 ? -12.037 -6.104 166.079 1.00 47.88 106 LEU F CA 1
ATOM 13354 C C . LEU F 1 106 ? -12.485 -4.679 166.306 1.00 48.18 106 LEU F C 1
ATOM 13355 O O . LEU F 1 106 ? -12.951 -4.355 167.385 1.00 60.83 106 LEU F O 1
ATOM 13360 N N . GLN F 1 107 ? -12.362 -3.830 165.306 1.00 44.98 107 GLN F N 1
ATOM 13361 C CA . GLN F 1 107 ? -12.710 -2.424 165.478 1.00 49.62 107 GLN F CA 1
ATOM 13362 C C . GLN F 1 107 ? -14.210 -2.182 165.637 1.00 46.16 107 GLN F C 1
ATOM 13363 O O . GLN F 1 107 ? -14.635 -1.299 166.378 1.00 39.83 107 GLN F O 1
ATOM 13369 N N . TRP F 1 108 ? -15.003 -2.984 164.964 1.00 45.98 108 TRP F N 1
ATOM 13370 C CA . TRP F 1 108 ? -16.435 -2.871 165.058 1.00 48.91 108 TRP F CA 1
ATOM 13371 C C . TRP F 1 108 ? -16.870 -3.409 166.422 1.00 47.99 108 TRP F C 1
ATOM 13372 O O . TRP F 1 108 ? -17.742 -2.848 167.048 1.00 53.62 108 TRP F O 1
ATOM 13383 N N . ALA F 1 109 ? -16.193 -4.438 166.902 1.00 46.37 109 ALA F N 1
ATOM 13384 C CA . ALA F 1 109 ? -16.469 -5.011 168.206 1.00 46.25 109 ALA F CA 1
ATOM 13385 C C . ALA F 1 109 ? -15.972 -4.185 169.369 1.00 50.26 109 ALA F C 1
ATOM 13386 O O . ALA F 1 109 ? -16.534 -4.274 170.468 1.00 53.97 109 ALA F O 1
ATOM 13388 N N . SER F 1 110 ? -14.902 -3.420 169.163 1.00 48.97 110 SER F N 1
ATOM 13389 C CA . SER F 1 110 ? -14.403 -2.531 170.194 1.00 47.42 110 SER F CA 1
ATOM 13390 C C . SER F 1 110 ? -15.325 -1.318 170.356 1.00 43.97 110 SER F C 1
ATOM 13391 O O . SER F 1 110 ? -15.303 -0.725 171.416 1.00 50.55 110 SER F O 1
ATOM 13394 N N . MET F 1 111 ? -16.144 -0.996 169.341 1.00 47.87 111 MET F N 1
ATOM 13395 C CA . MET F 1 111 ? -17.293 -0.042 169.433 1.00 48.37 111 MET F CA 1
ATOM 13396 C C . MET F 1 111 ? -18.616 -0.581 170.053 1.00 48.99 111 MET F C 1
ATOM 13397 O O . MET F 1 111 ? -19.689 0.005 169.863 1.00 45.21 111 MET F O 1
ATOM 13402 N N . GLY F 1 112 ? -18.568 -1.701 170.759 1.00 52.78 112 GLY F N 1
ATOM 13403 C CA . GLY F 1 112 ? -19.792 -2.355 171.223 1.00 56.70 112 GLY F CA 1
ATOM 13404 C C . GLY F 1 112 ? -20.791 -2.808 170.155 1.00 57.35 112 GLY F C 1
ATOM 13405 O O . GLY F 1 112 ? -21.996 -2.758 170.400 1.00 56.72 112 GLY F O 1
ATOM 13406 N N . MET F 1 113 ? -20.296 -3.233 168.981 1.00 54.99 113 MET F N 1
ATOM 13407 C CA . MET F 1 113 ? -21.122 -3.879 167.938 1.00 51.32 113 MET F CA 1
ATOM 13408 C C . MET F 1 113 ? -20.757 -5.345 167.759 1.00 44.70 113 MET F C 1
ATOM 13409 O O . MET F 1 113 ? -19.721 -5.834 168.215 1.00 49.60 113 MET F O 1
ATOM 13414 N N . ALA F 1 114 ? -21.644 -6.044 167.095 1.00 43.18 114 ALA F N 1
ATOM 13415 C CA . ALA F 1 114 ? -21.368 -7.362 166.589 1.00 41.75 114 ALA F CA 1
ATOM 13416 C C . ALA F 1 114 ? -20.949 -7.150 165.122 1.00 37.97 114 ALA F C 1
ATOM 13417 O O . ALA F 1 114 ? -21.347 -6.159 164.487 1.00 36.59 114 ALA F O 1
ATOM 13419 N N . ALA F 1 115 ? -20.216 -8.090 164.559 1.00 32.99 115 ALA F N 1
ATOM 13420 C CA . ALA F 1 115 ? -19.868 -8.002 163.137 1.00 34.14 115 ALA F CA 1
ATOM 13421 C C . ALA F 1 115 ? -19.817 -9.366 162.457 1.00 30.07 115 ALA F C 1
ATOM 13422 O O . ALA F 1 115 ? -19.471 -10.337 163.076 1.00 32.46 115 ALA F O 1
ATOM 13424 N N . LEU F 1 116 ? -20.214 -9.406 161.193 1.00 33.20 116 LEU F N 1
ATOM 13425 C CA . LEU F 1 116 ? -20.230 -10.643 160.358 1.00 31.72 116 LEU F CA 1
ATOM 13426 C C . LEU F 1 116 ? -19.548 -10.368 159.027 1.00 29.64 116 LEU F C 1
ATOM 13427 O O . LEU F 1 116 ? -19.934 -9.445 158.323 1.00 29.04 116 LEU F O 1
ATOM 13432 N N . ALA F 1 117 ? -18.517 -11.156 158.737 1.00 28.02 117 ALA F N 1
ATOM 13433 C CA . ALA F 1 117 ? -17.902 -11.224 157.431 1.00 30.02 117 ALA F CA 1
ATOM 13434 C C . ALA F 1 117 ? -18.129 -12.610 156.806 1.00 27.33 117 ALA F C 1
ATOM 13435 O O . ALA F 1 117 ? -17.725 -13.594 157.385 1.00 25.30 117 ALA F O 1
ATOM 13437 N N . ILE F 1 118 ? -18.631 -12.645 155.589 1.00 29.96 118 ILE F N 1
ATOM 13438 C CA . ILE F 1 118 ? -18.939 -13.902 154.880 1.00 34.20 118 ILE F CA 1
ATOM 13439 C C . ILE F 1 118 ? -18.078 -14.096 153.638 1.00 35.10 118 ILE F C 1
ATOM 13440 O O . ILE F 1 118 ? -17.583 -13.094 153.123 1.00 34.98 118 ILE F O 1
ATOM 13445 N N . ASP F 1 119 ? -17.807 -15.369 153.270 1.00 33.76 119 ASP F N 1
ATOM 13446 C CA . ASP F 1 119 ? -17.347 -15.765 151.915 1.00 34.02 119 ASP F CA 1
ATOM 13447 C C . ASP F 1 119 ? -18.473 -15.497 150.855 1.00 35.34 119 ASP F C 1
ATOM 13448 O O . ASP F 1 119 ? -19.635 -15.689 151.141 1.00 38.35 119 ASP F O 1
ATOM 13453 N N . VAL F 1 120 ? -18.092 -15.062 149.654 1.00 34.82 120 VAL F N 1
ATOM 13454 C CA . VAL F 1 120 ? -18.923 -15.086 148.459 1.00 36.31 120 VAL F CA 1
ATOM 13455 C C . VAL F 1 120 ? -18.581 -16.404 147.739 1.00 34.38 120 VAL F C 1
ATOM 13456 O O . VAL F 1 120 ? -17.416 -16.740 147.464 1.00 30.42 120 VAL F O 1
ATOM 13460 N N . ARG F 1 121 ? -19.623 -17.159 147.488 1.00 30.43 121 ARG F N 1
ATOM 13461 C CA . ARG F 1 121 ? -19.537 -18.491 146.881 1.00 33.99 121 ARG F CA 1
ATOM 13462 C C . ARG F 1 121 ? -18.601 -18.696 145.642 1.00 31.33 121 ARG F C 1
ATOM 13463 O O . ARG F 1 121 ? -18.645 -17.966 144.669 1.00 33.32 121 ARG F O 1
ATOM 13471 N N . GLY F 1 122 ? -17.755 -19.705 145.710 1.00 25.52 122 GLY F N 1
ATOM 13472 C CA . GLY F 1 122 ? -16.865 -19.996 144.621 1.00 24.57 122 GLY F CA 1
ATOM 13473 C C . GLY F 1 122 ? -15.520 -19.263 144.615 1.00 23.18 122 GLY F C 1
ATOM 13474 O O . GLY F 1 122 ? -14.669 -19.681 143.916 1.00 21.11 122 GLY F O 1
ATOM 13475 N N . GLN F 1 123 ? -15.300 -18.244 145.446 1.00 23.84 123 GLN F N 1
ATOM 13476 C CA . GLN F 1 123 ? -14.171 -17.374 145.315 1.00 23.53 123 GLN F CA 1
ATOM 13477 C C . GLN F 1 123 ? -13.139 -17.849 146.270 1.00 27.37 123 GLN F C 1
ATOM 13478 O O . GLN F 1 123 ? -13.112 -19.036 146.640 1.00 30.25 123 GLN F O 1
ATOM 13484 N N . GLY F 1 124 ? -12.247 -16.990 146.726 1.00 26.93 124 GLY F N 1
ATOM 13485 C CA . GLY F 1 124 ? -11.042 -17.500 147.330 1.00 25.28 124 GLY F CA 1
ATOM 13486 C C . GLY F 1 124 ? -11.054 -17.944 148.749 1.00 27.76 124 GLY F C 1
ATOM 13487 O O . GLY F 1 124 ? -10.158 -17.590 149.491 1.00 25.73 124 GLY F O 1
ATOM 13488 N N . GLY F 1 125 ? -12.080 -18.698 149.129 1.00 28.88 125 GLY F N 1
ATOM 13489 C CA . GLY F 1 125 ? -12.294 -19.131 150.508 1.00 30.74 125 GLY F CA 1
ATOM 13490 C C . GLY F 1 125 ? -12.685 -20.599 150.520 1.00 29.24 125 GLY F C 1
ATOM 13491 O O . GLY F 1 125 ? -12.534 -21.307 149.497 1.00 27.73 125 GLY F O 1
ATOM 13492 N N . VAL F 1 126 ? -13.144 -21.062 151.676 1.00 27.50 126 VAL F N 1
ATOM 13493 C CA . VAL F 1 126 ? -13.601 -22.436 151.816 1.00 28.99 126 VAL F CA 1
ATOM 13494 C C . VAL F 1 126 ? -15.064 -22.628 151.253 1.00 27.42 126 VAL F C 1
ATOM 13495 O O . VAL F 1 126 ? -15.539 -23.712 151.104 1.00 28.25 126 VAL F O 1
ATOM 13499 N N . THR F 1 127 ? -15.777 -21.579 150.959 1.00 26.43 127 THR F N 1
ATOM 13500 C CA . THR F 1 127 ? -17.193 -21.701 150.466 1.00 26.79 127 THR F CA 1
ATOM 13501 C C . THR F 1 127 ? -17.255 -21.985 148.935 1.00 29.03 127 THR F C 1
ATOM 13502 O O . THR F 1 127 ? -16.878 -21.113 148.126 1.00 24.54 127 THR F O 1
ATOM 13506 N N . PRO F 1 128 ? -17.786 -23.176 148.541 1.00 30.27 128 PRO F N 1
ATOM 13507 C CA . PRO F 1 128 ? -17.871 -23.611 147.182 1.00 32.54 128 PRO F CA 1
ATOM 13508 C C . PRO F 1 128 ? -19.031 -22.939 146.530 1.00 29.20 128 PRO F C 1
ATOM 13509 O O . PRO F 1 128 ? -19.655 -22.118 147.156 1.00 31.14 128 PRO F O 1
ATOM 13513 N N . ASP F 1 129 ? -19.271 -23.212 145.250 1.00 32.34 129 ASP F N 1
ATOM 13514 C CA . ASP F 1 129 ? -20.505 -22.763 144.548 1.00 32.57 129 ASP F CA 1
ATOM 13515 C C . ASP F 1 129 ? -21.217 -24.016 144.012 1.00 34.75 129 ASP F C 1
ATOM 13516 O O . ASP F 1 129 ? -20.626 -24.711 143.216 1.00 35.16 129 ASP F O 1
ATOM 13521 N N . ARG F 1 130 ? -22.448 -24.289 144.418 1.00 34.57 130 ARG F N 1
ATOM 13522 C CA . ARG F 1 130 ? -23.193 -25.472 143.964 1.00 37.61 130 ARG F CA 1
ATOM 13523 C C . ARG F 1 130 ? -24.176 -25.228 142.800 1.00 40.70 130 ARG F C 1
ATOM 13524 O O . ARG F 1 130 ? -24.709 -26.203 142.252 1.00 39.16 130 ARG F O 1
ATOM 13532 N N . ALA F 1 131 ? -24.421 -23.959 142.414 1.00 42.63 131 ALA F N 1
ATOM 13533 C CA . ALA F 1 131 ? -25.222 -23.673 141.210 1.00 36.71 131 ALA F CA 1
ATOM 13534 C C . ALA F 1 131 ? -24.608 -24.241 139.928 1.00 36.66 131 ALA F C 1
ATOM 13535 O O . ALA F 1 131 ? -23.417 -24.242 139.739 1.00 38.87 131 ALA F O 1
ATOM 13537 N N . GLU F 1 132 ? -25.482 -24.695 139.057 1.00 36.29 132 GLU F N 1
ATOM 13538 C CA . GLU F 1 132 ? -25.165 -25.267 137.778 1.00 37.83 132 GLU F CA 1
ATOM 13539 C C . GLU F 1 132 ? -25.460 -24.205 136.724 1.00 31.04 132 GLU F C 1
ATOM 13540 O O . GLU F 1 132 ? -26.411 -23.428 136.902 1.00 33.14 132 GLU F O 1
ATOM 13546 N N . TYR F 1 133 ? -24.650 -24.132 135.671 1.00 24.74 133 TYR F N 1
ATOM 13547 C CA . TYR F 1 133 ? -24.852 -23.152 134.609 1.00 24.49 133 TYR F CA 1
ATOM 13548 C C . TYR F 1 133 ? -24.985 -23.814 133.247 1.00 26.92 133 TYR F C 1
ATOM 13549 O O . TYR F 1 133 ? -24.350 -24.860 132.989 1.00 28.49 133 TYR F O 1
ATOM 13558 N N . PRO F 1 134 ? -25.774 -23.202 132.327 1.00 29.30 134 PRO F N 1
ATOM 13559 C CA . PRO F 1 134 ? -25.983 -23.868 131.044 1.00 29.07 134 PRO F CA 1
ATOM 13560 C C . PRO F 1 134 ? -24.729 -24.007 130.129 1.00 30.92 134 PRO F C 1
ATOM 13561 O O . PRO F 1 134 ? -24.718 -24.879 129.283 1.00 32.90 134 PRO F O 1
ATOM 13565 N N . GLN F 1 135 ? -23.695 -23.179 130.303 1.00 30.68 135 GLN F N 1
ATOM 13566 C CA . GLN F 1 135 ? -22.507 -23.186 129.448 1.00 33.00 135 GLN F CA 1
ATOM 13567 C C . GLN F 1 135 ? -21.245 -23.000 130.243 1.00 32.27 135 GLN F C 1
ATOM 13568 O O . GLN F 1 135 ? -21.245 -22.877 131.482 1.00 33.21 135 GLN F O 1
ATOM 13574 N N . GLY F 1 136 ? -20.141 -22.948 129.522 1.00 27.63 136 GLY F N 1
ATOM 13575 C CA . GLY F 1 136 ? -18.926 -22.493 130.098 1.00 28.28 136 GLY F CA 1
ATOM 13576 C C . GLY F 1 136 ? -18.852 -21.025 130.475 1.00 28.60 136 GLY F C 1
ATOM 13577 O O . GLY F 1 136 ? -19.852 -20.327 130.677 1.00 29.89 136 GLY F O 1
ATOM 13578 N N . GLY F 1 137 ? -17.628 -20.534 130.513 1.00 28.94 137 GLY F N 1
ATOM 13579 C CA . GLY F 1 137 ? -17.395 -19.122 130.801 1.00 26.20 137 GLY F CA 1
ATOM 13580 C C . GLY F 1 137 ? -15.973 -18.724 130.609 1.00 25.27 137 GLY F C 1
ATOM 13581 O O . GLY F 1 137 ? -15.104 -19.549 130.291 1.00 26.69 137 GLY F O 1
ATOM 13582 N N . ILE F 1 138 ? -15.722 -17.461 130.906 1.00 26.79 138 ILE F N 1
ATOM 13583 C CA . ILE F 1 138 ? -14.364 -16.890 131.021 1.00 26.20 138 ILE F CA 1
ATOM 13584 C C . ILE F 1 138 ? -13.819 -17.169 132.440 1.00 26.12 138 ILE F C 1
ATOM 13585 O O . ILE F 1 138 ? -14.613 -17.207 133.370 1.00 26.40 138 ILE F O 1
ATOM 13590 N N . PRO F 1 139 ? -12.484 -17.371 132.629 1.00 27.77 139 PRO F N 1
ATOM 13591 C CA . PRO F 1 139 ? -11.992 -17.575 134.025 1.00 30.36 139 PRO F CA 1
ATOM 13592 C C . PRO F 1 139 ? -12.462 -16.428 134.937 1.00 28.21 139 PRO F C 1
ATOM 13593 O O . PRO F 1 139 ? -12.381 -15.251 134.534 1.00 26.34 139 PRO F O 1
ATOM 13597 N N . GLY F 1 140 ? -12.919 -16.788 136.134 1.00 24.53 140 GLY F N 1
ATOM 13598 C CA . GLY F 1 140 ? -13.660 -15.848 137.014 1.00 25.29 140 GLY F CA 1
ATOM 13599 C C . GLY F 1 140 ? -15.109 -16.259 137.083 1.00 22.87 140 GLY F C 1
ATOM 13600 O O . GLY F 1 140 ? -15.451 -17.401 136.739 1.00 24.04 140 GLY F O 1
ATOM 13601 N N . TRP F 1 141 ? -15.980 -15.346 137.499 1.00 23.78 141 TRP F N 1
ATOM 13602 C CA . TRP F 1 141 ? -17.397 -15.700 137.714 1.00 24.72 141 TRP F CA 1
ATOM 13603 C C . TRP F 1 141 ? -18.393 -14.752 137.050 1.00 25.34 141 TRP F C 1
ATOM 13604 O O . TRP F 1 141 ? -19.583 -15.068 137.046 1.00 24.90 141 TRP F O 1
ATOM 13615 N N . MET F 1 142 ? -17.920 -13.673 136.415 1.00 23.25 142 MET F N 1
ATOM 13616 C CA . MET F 1 142 ? -18.799 -12.650 135.873 1.00 25.43 142 MET F CA 1
ATOM 13617 C C . MET F 1 142 ? -19.627 -13.155 134.725 1.00 24.93 142 MET F C 1
ATOM 13618 O O . MET F 1 142 ? -20.646 -12.547 134.423 1.00 22.74 142 MET F O 1
ATOM 13623 N N . THR F 1 143 ? -19.156 -14.184 134.010 1.00 21.82 143 THR F N 1
ATOM 13624 C CA . THR F 1 143 ? -19.861 -14.617 132.828 1.00 23.13 143 THR F CA 1
ATOM 13625 C C . THR F 1 143 ? -20.653 -15.881 133.011 1.00 24.60 143 THR F C 1
ATOM 13626 O O . THR F 1 143 ? -21.323 -16.300 132.071 1.00 25.01 143 THR F O 1
ATOM 13630 N N . LEU F 1 144 ? -20.603 -16.507 134.196 1.00 24.28 144 LEU F N 1
ATOM 13631 C CA . LEU F 1 144 ? -21.385 -17.740 134.409 1.00 25.10 144 LEU F CA 1
ATOM 13632 C C . LEU F 1 144 ? -22.895 -17.445 134.380 1.00 23.02 144 LEU F C 1
ATOM 13633 O O . LEU F 1 144 ? -23.415 -16.662 135.185 1.00 20.80 144 LEU F O 1
ATOM 13638 N N . GLY F 1 145 ? -23.571 -18.128 133.496 1.00 22.08 145 GLY F N 1
ATOM 13639 C CA . GLY F 1 145 ? -25.019 -17.966 133.327 1.00 26.17 145 GLY F CA 1
ATOM 13640 C C . GLY F 1 145 ? -25.496 -16.653 132.690 1.00 25.94 145 GLY F C 1
ATOM 13641 O O . GLY F 1 145 ? -26.688 -16.304 132.793 1.00 29.25 145 GLY F O 1
ATOM 13642 N N . ILE F 1 146 ? -24.600 -15.947 132.007 1.00 28.20 146 ILE F N 1
ATOM 13643 C CA . ILE F 1 146 ? -24.870 -14.609 131.513 1.00 30.15 146 ILE F CA 1
ATOM 13644 C C . ILE F 1 146 ? -25.987 -14.423 130.529 1.00 30.80 146 ILE F C 1
ATOM 13645 O O . ILE F 1 146 ? -26.540 -13.335 130.461 1.00 29.68 146 ILE F O 1
ATOM 13650 N N . LEU F 1 147 ? -26.327 -15.453 129.783 1.00 31.26 147 LEU F N 1
ATOM 13651 C CA . LEU F 1 147 ? -27.447 -15.357 128.858 1.00 38.57 147 LEU F CA 1
ATOM 13652 C C . LEU F 1 147 ? -28.819 -15.462 129.489 1.00 40.35 147 LEU F C 1
ATOM 13653 O O . LEU F 1 147 ? -29.793 -15.281 128.777 1.00 44.33 147 LEU F O 1
ATOM 13658 N N . ASP F 1 148 ? -28.920 -15.781 130.778 1.00 38.62 148 ASP F N 1
ATOM 13659 C CA . ASP F 1 148 ? -30.233 -16.008 131.454 1.00 43.69 148 ASP F CA 1
ATOM 13660 C C . ASP F 1 148 ? -30.260 -15.441 132.919 1.00 37.81 148 ASP F C 1
ATOM 13661 O O . ASP F 1 148 ? -29.612 -15.983 133.816 1.00 33.02 148 ASP F O 1
ATOM 13666 N N . PRO F 1 149 ? -31.065 -14.406 133.166 1.00 34.32 149 PRO F N 1
ATOM 13667 C CA . PRO F 1 149 ? -31.156 -13.823 134.484 1.00 34.93 149 PRO F CA 1
ATOM 13668 C C . PRO F 1 149 ? -31.310 -14.862 135.622 1.00 33.71 149 PRO F C 1
ATOM 13669 O O . PRO F 1 149 ? -30.643 -14.748 136.672 1.00 33.11 149 PRO F O 1
ATOM 13673 N N . ALA F 1 150 ? -32.150 -15.870 135.404 1.00 29.84 150 ALA F N 1
ATOM 13674 C CA . ALA F 1 150 ? -32.400 -16.910 136.408 1.00 33.09 150 ALA F CA 1
ATOM 13675 C C . ALA F 1 150 ? -31.176 -17.816 136.738 1.00 32.90 150 ALA F C 1
ATOM 13676 O O . ALA F 1 150 ? -31.066 -18.366 137.837 1.00 29.28 150 ALA F O 1
ATOM 13678 N N . SER F 1 151 ? -30.275 -17.956 135.788 1.00 29.48 151 SER F N 1
ATOM 13679 C CA . SER F 1 151 ? -29.164 -18.840 135.954 1.00 32.24 151 SER F CA 1
ATOM 13680 C C . SER F 1 151 ? -27.891 -18.021 136.199 1.00 30.48 151 SER F C 1
ATOM 13681 O O . SER F 1 151 ? -26.856 -18.630 136.354 1.00 30.70 151 SER F O 1
ATOM 13684 N N . TYR F 1 152 ? -27.962 -16.681 136.253 1.00 25.43 152 TYR F N 1
ATOM 13685 C CA . TYR F 1 152 ? -26.750 -15.835 136.410 1.00 25.71 152 TYR F CA 1
ATOM 13686 C C . TYR F 1 152 ? -26.039 -15.930 137.779 1.00 27.56 152 TYR F C 1
ATOM 13687 O O . TYR F 1 152 ? -26.668 -15.932 138.834 1.00 25.50 152 TYR F O 1
ATOM 13696 N N . TYR F 1 153 ? -24.705 -16.036 137.757 1.00 28.53 153 TYR F N 1
ATOM 13697 C CA . TYR F 1 153 ? -23.913 -16.201 138.980 1.00 27.22 153 TYR F CA 1
ATOM 13698 C C . TYR F 1 153 ? -24.351 -15.348 140.195 1.00 25.99 153 TYR F C 1
ATOM 13699 O O . TYR F 1 153 ? -24.360 -15.837 141.326 1.00 25.62 153 TYR F O 1
ATOM 13708 N N . TYR F 1 154 ? -24.632 -14.073 139.977 1.00 22.70 154 TYR F N 1
ATOM 13709 C CA . TYR F 1 154 ? -24.910 -13.191 141.103 1.00 23.78 154 TYR F CA 1
ATOM 13710 C C . TYR F 1 154 ? -26.357 -13.272 141.632 1.00 25.73 154 TYR F C 1
ATOM 13711 O O . TYR F 1 154 ? -26.670 -12.639 142.597 1.00 28.73 154 TYR F O 1
ATOM 13720 N N . LYS F 1 155 ? -27.228 -14.031 140.996 1.00 22.94 155 LYS F N 1
ATOM 13721 C CA . LYS F 1 155 ? -28.497 -14.385 141.625 1.00 28.13 155 LYS F CA 1
ATOM 13722 C C . LYS F 1 155 ? -28.308 -15.042 142.964 1.00 29.14 155 LYS F C 1
ATOM 13723 O O . LYS F 1 155 ? -28.645 -14.449 143.994 1.00 31.84 155 LYS F O 1
ATOM 13729 N N . GLN F 1 156 ? -27.710 -16.227 142.984 1.00 27.30 156 GLN F N 1
ATOM 13730 C CA . GLN F 1 156 ? -27.520 -16.868 144.271 1.00 29.16 156 GLN F CA 1
ATOM 13731 C C . GLN F 1 156 ? -26.598 -16.079 145.200 1.00 28.65 156 GLN F C 1
ATOM 13732 O O . GLN F 1 156 ? -26.704 -16.231 146.435 1.00 25.21 156 GLN F O 1
ATOM 13738 N N . VAL F 1 157 ? -25.672 -15.276 144.654 1.00 25.03 157 VAL F N 1
ATOM 13739 C CA . VAL F 1 157 ? -24.765 -14.479 145.514 1.00 23.85 157 VAL F CA 1
ATOM 13740 C C . VAL F 1 157 ? -25.583 -13.459 146.326 1.00 25.06 157 VAL F C 1
ATOM 13741 O O . VAL F 1 157 ? -25.330 -13.264 147.524 1.00 28.58 157 VAL F O 1
ATOM 13745 N N . TYR F 1 158 ? -26.484 -12.786 145.642 1.00 23.43 158 TYR F N 1
ATOM 13746 C CA . TYR F 1 158 ? -27.308 -11.758 146.204 1.00 27.03 158 TYR F CA 1
ATOM 13747 C C . TYR F 1 158 ? -28.217 -12.358 147.267 1.00 30.91 158 TYR F C 1
ATOM 13748 O O . TYR F 1 158 ? -28.348 -11.813 148.363 1.00 29.68 158 TYR F O 1
ATOM 13757 N N . LEU F 1 159 ? -28.828 -13.484 146.943 1.00 35.05 159 LEU F N 1
ATOM 13758 C CA . LEU F 1 159 ? -29.584 -14.223 147.924 1.00 35.01 159 LEU F CA 1
ATOM 13759 C C . LEU F 1 159 ? -28.711 -14.632 149.138 1.00 33.42 159 LEU F C 1
ATOM 13760 O O . LEU F 1 159 ? -29.153 -14.521 150.264 1.00 31.91 159 LEU F O 1
ATOM 13765 N N . ASP F 1 160 ? -27.502 -15.141 148.945 1.00 36.25 160 ASP F N 1
ATOM 13766 C CA . ASP F 1 160 ? -26.663 -15.494 150.133 1.00 36.27 160 ASP F CA 1
ATOM 13767 C C . ASP F 1 160 ? -26.350 -14.194 151.024 1.00 37.26 160 ASP F C 1
ATOM 13768 O O . ASP F 1 160 ? -26.156 -14.275 152.259 1.00 31.29 160 ASP F O 1
ATOM 13773 N N . CYS F 1 161 ? -26.261 -13.033 150.381 1.00 32.79 161 CYS F N 1
ATOM 13774 C CA . CYS F 1 161 ? -25.978 -11.773 151.081 1.00 37.75 161 CYS F CA 1
ATOM 13775 C C . CYS F 1 161 ? -27.189 -11.331 151.935 1.00 39.18 161 CYS F C 1
ATOM 13776 O O . CYS F 1 161 ? -27.020 -10.746 153.044 1.00 33.09 161 CYS F O 1
ATOM 13779 N N . ILE F 1 162 ? -28.398 -11.617 151.424 1.00 35.05 162 ILE F N 1
ATOM 13780 C CA . ILE F 1 162 ? -29.595 -11.336 152.180 1.00 39.88 162 ILE F CA 1
ATOM 13781 C C . ILE F 1 162 ? -29.681 -12.301 153.351 1.00 38.64 162 ILE F C 1
ATOM 13782 O O . ILE F 1 162 ? -29.980 -11.908 154.491 1.00 33.93 162 ILE F O 1
ATOM 13787 N N . ARG F 1 163 ? -29.386 -13.563 153.105 1.00 36.19 163 ARG F N 1
ATOM 13788 C CA . ARG F 1 163 ? -29.565 -14.526 154.162 1.00 35.28 163 ARG F CA 1
ATOM 13789 C C . ARG F 1 163 ? -28.555 -14.298 155.257 1.00 36.01 163 ARG F C 1
ATOM 13790 O O . ARG F 1 163 ? -28.780 -14.726 156.371 1.00 35.08 163 ARG F O 1
ATOM 13798 N N . ALA F 1 164 ? -27.445 -13.624 154.943 1.00 33.52 164 ALA F N 1
ATOM 13799 C CA . ALA F 1 164 ? -26.568 -13.121 155.968 1.00 33.83 164 ALA F CA 1
ATOM 13800 C C . ALA F 1 164 ? -27.373 -12.234 156.967 1.00 35.93 164 ALA F C 1
ATOM 13801 O O . ALA F 1 164 ? -27.215 -12.357 158.189 1.00 41.70 164 ALA F O 1
ATOM 13803 N N . LEU F 1 165 ? -28.225 -11.365 156.446 1.00 40.17 165 LEU F N 1
ATOM 13804 C CA . LEU F 1 165 ? -29.108 -10.570 157.270 1.00 39.80 165 LEU F CA 1
ATOM 13805 C C . LEU F 1 165 ? -29.921 -11.496 158.172 1.00 50.62 165 LEU F C 1
ATOM 13806 O O . LEU F 1 165 ? -29.862 -11.355 159.387 1.00 47.15 165 LEU F O 1
ATOM 13811 N N . ASP F 1 166 ? -30.585 -12.508 157.608 1.00 55.23 166 ASP F N 1
ATOM 13812 C CA . ASP F 1 166 ? -31.373 -13.473 158.432 1.00 49.95 166 ASP F CA 1
ATOM 13813 C C . ASP F 1 166 ? -30.501 -14.121 159.525 1.00 46.30 166 ASP F C 1
ATOM 13814 O O . ASP F 1 166 ? -30.928 -14.300 160.648 1.00 44.25 166 ASP F O 1
ATOM 13819 N N . PHE F 1 167 ? -29.264 -14.458 159.215 1.00 41.53 167 PHE F N 1
ATOM 13820 C CA . PHE F 1 167 ? -28.391 -14.993 160.250 1.00 44.31 167 PHE F CA 1
ATOM 13821 C C . PHE F 1 167 ? -28.170 -14.018 161.457 1.00 49.11 167 PHE F C 1
ATOM 13822 O O . PHE F 1 167 ? -28.335 -14.414 162.619 1.00 43.89 167 PHE F O 1
ATOM 13830 N N . VAL F 1 168 ? -27.818 -12.764 161.192 1.00 44.49 168 VAL F N 1
ATOM 13831 C CA . VAL F 1 168 ? -27.661 -11.819 162.299 1.00 47.61 168 VAL F CA 1
ATOM 13832 C C . VAL F 1 168 ? -28.972 -11.563 163.062 1.00 49.89 168 VAL F C 1
ATOM 13833 O O . VAL F 1 168 ? -28.956 -11.433 164.271 1.00 55.89 168 VAL F O 1
ATOM 13837 N N . CYS F 1 169 ? -30.091 -11.529 162.358 1.00 49.86 169 CYS F N 1
ATOM 13838 C CA . CYS F 1 169 ? -31.392 -11.250 162.956 1.00 54.69 169 CYS F CA 1
ATOM 13839 C C . CYS F 1 169 ? -31.986 -12.375 163.797 1.00 53.69 169 CYS F C 1
ATOM 13840 O O . CYS F 1 169 ? -33.024 -12.175 164.468 1.00 52.73 169 CYS F O 1
ATOM 13843 N N . SER F 1 170 ? -31.370 -13.546 163.709 1.00 47.61 170 SER F N 1
ATOM 13844 C CA . SER F 1 170 ? -31.780 -14.719 164.452 1.00 47.39 170 SER F CA 1
ATOM 13845 C C . SER F 1 170 ? -30.887 -14.958 165.651 1.00 50.82 170 SER F C 1
ATOM 13846 O O . SER F 1 170 ? -31.130 -15.907 166.401 1.00 45.02 170 SER F O 1
ATOM 13849 N N . ARG F 1 171 ? -29.810 -14.170 165.791 1.00 52.03 171 ARG F N 1
ATOM 13850 C CA . ARG F 1 171 ? -28.971 -14.203 166.987 1.00 51.93 171 ARG F CA 1
ATOM 13851 C C . ARG F 1 171 ? -29.680 -13.335 168.054 1.00 45.61 171 ARG F C 1
ATOM 13852 O O . ARG F 1 171 ? -30.162 -12.256 167.732 1.00 44.44 171 ARG F O 1
ATOM 13860 N N . GLU F 1 172 ? -29.812 -13.862 169.282 1.00 47.56 172 GLU F N 1
ATOM 13861 C CA . GLU F 1 172 ? -30.567 -13.187 170.363 1.00 46.63 172 GLU F CA 1
ATOM 13862 C C . GLU F 1 172 ? -29.949 -11.857 170.764 1.00 41.07 172 GLU F C 1
ATOM 13863 O O . GLU F 1 172 ? -30.664 -10.894 170.953 1.00 39.32 172 GLU F O 1
ATOM 13869 N N . GLU F 1 173 ? -28.624 -11.821 170.917 1.00 41.49 173 GLU F N 1
ATOM 13870 C CA . GLU F 1 173 ? -27.872 -10.556 171.226 1.00 45.51 173 GLU F CA 1
ATOM 13871 C C . GLU F 1 173 ? -28.122 -9.396 170.267 1.00 45.64 173 GLU F C 1
ATOM 13872 O O . GLU F 1 173 ? -28.122 -8.215 170.663 1.00 46.62 173 GLU F O 1
ATOM 13878 N N . VAL F 1 174 ? -28.336 -9.729 169.001 1.00 46.32 174 VAL F N 1
ATOM 13879 C CA . VAL F 1 174 ? -28.390 -8.731 167.936 1.00 47.49 174 VAL F CA 1
ATOM 13880 C C . VAL F 1 174 ? -29.684 -7.947 167.975 1.00 47.13 174 VAL F C 1
ATOM 13881 O O . VAL F 1 174 ? -30.685 -8.491 168.322 1.00 47.34 174 VAL F O 1
ATOM 13885 N N . ASP F 1 175 ? -29.626 -6.683 167.557 1.00 48.56 175 ASP F N 1
ATOM 13886 C CA . ASP F 1 175 ? -30.748 -5.742 167.465 1.00 50.36 175 ASP F CA 1
ATOM 13887 C C . ASP F 1 175 ? -31.090 -5.468 165.986 1.00 54.77 175 ASP F C 1
ATOM 13888 O O . ASP F 1 175 ? -30.403 -4.658 165.321 1.00 58.74 175 ASP F O 1
ATOM 13893 N N . ALA F 1 176 ? -32.185 -6.044 165.492 1.00 49.14 176 ALA F N 1
ATOM 13894 C CA . ALA F 1 176 ? -32.466 -6.039 164.048 1.00 49.26 176 ALA F CA 1
ATOM 13895 C C . ALA F 1 176 ? -32.698 -4.673 163.464 1.00 49.14 176 ALA F C 1
ATOM 13896 O O . ALA F 1 176 ? -32.718 -4.535 162.243 1.00 52.19 176 ALA F O 1
ATOM 13898 N N . SER F 1 177 ? -32.900 -3.668 164.315 1.00 44.69 177 SER F N 1
ATOM 13899 C CA . SER F 1 177 ? -33.191 -2.319 163.852 1.00 45.75 177 SER F CA 1
ATOM 13900 C C . SER F 1 177 ? -31.922 -1.491 163.625 1.00 45.64 177 SER F C 1
ATOM 13901 O O . SER F 1 177 ? -32.010 -0.394 163.059 1.00 41.50 177 SER F O 1
ATOM 13904 N N . ARG F 1 178 ? -30.764 -1.994 164.080 1.00 47.03 178 ARG F N 1
ATOM 13905 C CA . ARG F 1 178 ? -29.473 -1.304 163.886 1.00 44.12 178 ARG F CA 1
ATOM 13906 C C . ARG F 1 178 ? -28.471 -2.197 163.124 1.00 36.00 178 ARG F C 1
ATOM 13907 O O . ARG F 1 178 ? -27.411 -2.671 163.656 1.00 36.40 178 ARG F O 1
ATOM 13915 N N . ILE F 1 179 ? -28.864 -2.477 161.886 1.00 39.26 179 ILE F N 1
ATOM 13916 C CA . ILE F 1 179 ? -28.036 -3.259 160.917 1.00 40.89 179 ILE F CA 1
ATOM 13917 C C . ILE F 1 179 ? -27.327 -2.311 159.938 1.00 33.31 179 ILE F C 1
ATOM 13918 O O . ILE F 1 179 ? -27.975 -1.463 159.362 1.00 39.01 179 ILE F O 1
ATOM 13923 N N . ALA F 1 180 ? -26.014 -2.442 159.780 1.00 34.21 180 ALA F N 1
ATOM 13924 C CA . ALA F 1 180 ? -25.278 -1.751 158.696 1.00 34.77 180 ALA F CA 1
ATOM 13925 C C . ALA F 1 180 ? -24.609 -2.787 157.780 1.00 35.59 180 ALA F C 1
ATOM 13926 O O . ALA F 1 180 ? -24.202 -3.855 158.218 1.00 30.90 180 ALA F O 1
ATOM 13928 N N . VAL F 1 181 ? -24.569 -2.465 156.492 1.00 41.25 181 VAL F N 1
ATOM 13929 C CA . VAL F 1 181 ? -23.942 -3.319 155.461 1.00 37.82 181 VAL F CA 1
ATOM 13930 C C . VAL F 1 181 ? -22.816 -2.494 154.864 1.00 37.32 181 VAL F C 1
ATOM 13931 O O . VAL F 1 181 ? -22.943 -1.265 154.665 1.00 35.36 181 VAL F O 1
ATOM 13935 N N . TYR F 1 182 ? -21.695 -3.162 154.630 1.00 36.52 182 TYR F N 1
ATOM 13936 C CA . TYR F 1 182 ? -20.489 -2.472 154.247 1.00 38.44 182 TYR F CA 1
ATOM 13937 C C . TYR F 1 182 ? -19.689 -3.355 153.346 1.00 37.09 182 TYR F C 1
ATOM 13938 O O . TYR F 1 182 ? -19.779 -4.557 153.455 1.00 37.33 182 TYR F O 1
ATOM 13947 N N . GLY F 1 183 ? -18.898 -2.748 152.457 1.00 35.42 183 GLY F N 1
ATOM 13948 C CA . GLY F 1 183 ? -17.749 -3.447 151.852 1.00 33.13 183 GLY F CA 1
ATOM 13949 C C . GLY F 1 183 ? -17.162 -2.635 150.710 1.00 34.44 183 GLY F C 1
ATOM 13950 O O . GLY F 1 183 ? -17.812 -1.687 150.219 1.00 34.26 183 GLY F O 1
ATOM 13951 N N . GLY F 1 184 ? -15.971 -3.058 150.277 1.00 32.17 184 GLY F N 1
ATOM 13952 C CA . GLY F 1 184 ? -15.227 -2.447 149.179 1.00 33.65 184 GLY F CA 1
ATOM 13953 C C . GLY F 1 184 ? -15.284 -3.198 147.849 1.00 35.32 184 GLY F C 1
ATOM 13954 O O . GLY F 1 184 ? -15.144 -4.403 147.821 1.00 30.14 184 GLY F O 1
ATOM 13955 N N . SER F 1 185 ? -15.549 -2.469 146.754 1.00 36.05 185 SER F N 1
ATOM 13956 C CA . SER F 1 185 ? -15.517 -2.995 145.407 1.00 34.97 185 SER F CA 1
ATOM 13957 C C . SER F 1 185 ? -16.652 -3.985 145.109 1.00 31.19 185 SER F C 1
ATOM 13958 O O . SER F 1 185 ? -17.776 -3.574 145.122 1.00 27.81 185 SER F O 1
ATOM 13961 N N . GLN F 1 186 ? -16.405 -5.246 144.753 1.00 30.46 186 GLN F N 1
ATOM 13962 C CA . GLN F 1 186 ? -17.532 -6.241 144.784 1.00 30.61 186 GLN F CA 1
ATOM 13963 C C . GLN F 1 186 ? -18.393 -6.107 146.052 1.00 27.82 186 GLN F C 1
ATOM 13964 O O . GLN F 1 186 ? -19.604 -6.176 145.944 1.00 28.97 186 GLN F O 1
ATOM 13970 N N . GLY F 1 187 ? -17.767 -5.964 147.224 1.00 28.70 187 GLY F N 1
ATOM 13971 C CA . GLY F 1 187 ? -18.491 -5.857 148.503 1.00 32.11 187 GLY F CA 1
ATOM 13972 C C . GLY F 1 187 ? -19.456 -4.675 148.533 1.00 32.89 187 GLY F C 1
ATOM 13973 O O . GLY F 1 187 ? -20.512 -4.703 149.162 1.00 36.88 187 GLY F O 1
ATOM 13974 N N . GLY F 1 188 ? -19.055 -3.619 147.856 1.00 33.48 188 GLY F N 1
ATOM 13975 C CA . GLY F 1 188 ? -19.830 -2.412 147.760 1.00 34.25 188 GLY F CA 1
ATOM 13976 C C . GLY F 1 188 ? -21.064 -2.560 146.967 1.00 32.06 188 GLY F C 1
ATOM 13977 O O . GLY F 1 188 ? -22.113 -2.047 147.355 1.00 31.74 188 GLY F O 1
ATOM 13978 N N . GLY F 1 189 ? -20.937 -3.232 145.828 1.00 32.59 189 GLY F N 1
ATOM 13979 C CA . GLY F 1 189 ? -22.084 -3.666 145.043 1.00 27.94 189 GLY F CA 1
ATOM 13980 C C . GLY F 1 189 ? -23.025 -4.608 145.785 1.00 30.96 189 GLY F C 1
ATOM 13981 O O . GLY F 1 189 ? -24.242 -4.505 145.631 1.00 32.45 189 GLY F O 1
ATOM 13982 N N . LEU F 1 190 ? -22.480 -5.541 146.575 1.00 32.07 190 LEU F N 1
ATOM 13983 C CA . LEU F 1 190 ? -23.316 -6.487 147.310 1.00 31.89 190 LEU F CA 1
ATOM 13984 C C . LEU F 1 190 ? -24.071 -5.741 148.417 1.00 34.98 190 LEU F C 1
ATOM 13985 O O . LEU F 1 190 ? -25.257 -5.954 148.589 1.00 32.90 190 LEU F O 1
ATOM 13990 N N . ALA F 1 191 ? -23.389 -4.823 149.103 1.00 32.23 191 ALA F N 1
ATOM 13991 C CA . ALA F 1 191 ? -24.032 -3.965 150.097 1.00 36.36 191 ALA F CA 1
ATOM 13992 C C . ALA F 1 191 ? -25.170 -3.155 149.512 1.00 33.12 191 ALA F C 1
ATOM 13993 O O . ALA F 1 191 ? -26.244 -3.107 150.087 1.00 42.74 191 ALA F O 1
ATOM 13995 N N . LEU F 1 192 ? -24.939 -2.501 148.379 1.00 38.42 192 LEU F N 1
ATOM 13996 C CA . LEU F 1 192 ? -26.023 -1.919 147.570 1.00 36.98 192 LEU F CA 1
ATOM 13997 C C . LEU F 1 192 ? -27.174 -2.864 147.313 1.00 39.07 192 LEU F C 1
ATOM 13998 O O . LEU F 1 192 ? -28.316 -2.486 147.518 1.00 42.07 192 LEU F O 1
ATOM 14003 N N . ALA F 1 193 ? -26.891 -4.076 146.860 1.00 35.51 193 ALA F N 1
ATOM 14004 C CA . ALA F 1 193 ? -27.985 -5.002 146.513 1.00 43.23 193 ALA F CA 1
ATOM 14005 C C . ALA F 1 193 ? -28.736 -5.475 147.765 1.00 43.20 193 ALA F C 1
ATOM 14006 O O . ALA F 1 193 ? -29.961 -5.660 147.727 1.00 47.39 193 ALA F O 1
ATOM 14008 N N . ALA F 1 194 ? -27.988 -5.631 148.858 1.00 38.80 194 ALA F N 1
ATOM 14009 C CA . ALA F 1 194 ? -28.497 -6.078 150.148 1.00 42.26 194 ALA F CA 1
ATOM 14010 C C . ALA F 1 194 ? -29.461 -5.046 150.683 1.00 41.61 194 ALA F C 1
ATOM 14011 O O . ALA F 1 194 ? -30.628 -5.370 150.949 1.00 41.99 194 ALA F O 1
ATOM 14013 N N . ALA F 1 195 ? -29.004 -3.803 150.771 1.00 36.54 195 ALA F N 1
ATOM 14014 C CA . ALA F 1 195 ? -29.900 -2.679 151.197 1.00 38.99 195 ALA F CA 1
ATOM 14015 C C . ALA F 1 195 ? -30.952 -2.318 150.193 1.00 38.06 195 ALA F C 1
ATOM 14016 O O . ALA F 1 195 ? -31.844 -1.597 150.519 1.00 41.22 195 ALA F O 1
ATOM 14018 N N . GLY F 1 196 ? -30.840 -2.767 148.944 1.00 44.69 196 GLY F N 1
ATOM 14019 C CA . GLY F 1 196 ? -31.871 -2.487 147.923 1.00 43.40 196 GLY F CA 1
ATOM 14020 C C . GLY F 1 196 ? -32.938 -3.578 147.741 1.00 45.51 196 GLY F C 1
ATOM 14021 O O . GLY F 1 196 ? -33.987 -3.325 147.151 1.00 44.97 196 GLY F O 1
ATOM 14022 N N . LEU F 1 197 ? -32.646 -4.794 148.204 1.00 42.81 197 LEU F N 1
ATOM 14023 C CA . LEU F 1 197 ? -33.543 -5.943 148.064 1.00 46.42 197 LEU F CA 1
ATOM 14024 C C . LEU F 1 197 ? -34.214 -6.257 149.380 1.00 45.29 197 LEU F C 1
ATOM 14025 O O . LEU F 1 197 ? -35.276 -6.837 149.382 1.00 47.96 197 LEU F O 1
ATOM 14030 N N . ASP F 1 198 ? -33.593 -5.851 150.480 1.00 48.48 198 ASP F N 1
ATOM 14031 C CA . ASP F 1 198 ? -34.109 -6.085 151.784 1.00 49.35 198 ASP F CA 1
ATOM 14032 C C . ASP F 1 198 ? -34.355 -4.774 152.587 1.00 54.71 198 ASP F C 1
ATOM 14033 O O . ASP F 1 198 ? -33.554 -3.828 152.543 1.00 50.69 198 ASP F O 1
ATOM 14038 N N . SER F 1 199 ? -35.476 -4.741 153.320 1.00 57.63 199 SER F N 1
ATOM 14039 C CA . SER F 1 199 ? -35.885 -3.578 154.148 1.00 53.47 199 SER F CA 1
ATOM 14040 C C . SER F 1 199 ? -35.049 -3.325 155.403 1.00 48.99 199 SER F C 1
ATOM 14041 O O . SER F 1 199 ? -35.139 -2.258 155.975 1.00 46.48 199 SER F O 1
ATOM 14044 N N . ARG F 1 200 ? -34.304 -4.315 155.880 1.00 47.15 200 ARG F N 1
ATOM 14045 C CA . ARG F 1 200 ? -33.757 -4.257 157.232 1.00 47.07 200 ARG F CA 1
ATOM 14046 C C . ARG F 1 200 ? -32.524 -3.351 157.415 1.00 55.12 200 ARG F C 1
ATOM 14047 O O . ARG F 1 200 ? -32.448 -2.640 158.424 1.00 57.50 200 ARG F O 1
ATOM 14055 N N . PRO F 1 201 ? -31.572 -3.317 156.447 1.00 53.32 201 PRO F N 1
ATOM 14056 C CA . PRO F 1 201 ? -30.337 -2.548 156.823 1.00 48.30 201 PRO F CA 1
ATOM 14057 C C . PRO F 1 201 ? -30.670 -1.109 157.111 1.00 42.54 201 PRO F C 1
ATOM 14058 O O . PRO F 1 201 ? -31.437 -0.525 156.352 1.00 37.25 201 PRO F O 1
ATOM 14062 N N . LYS F 1 202 ? -30.144 -0.554 158.207 1.00 39.05 202 LYS F N 1
ATOM 14063 C CA . LYS F 1 202 ? -30.425 0.848 158.530 1.00 41.06 202 LYS F CA 1
ATOM 14064 C C . LYS F 1 202 ? -29.456 1.763 157.768 1.00 42.06 202 LYS F C 1
ATOM 14065 O O . LYS F 1 202 ? -29.841 2.803 157.219 1.00 37.58 202 LYS F O 1
ATOM 14071 N N . LEU F 1 203 ? -28.197 1.314 157.719 1.00 43.42 203 LEU F N 1
ATOM 14072 C CA . LEU F 1 203 ? -27.096 2.039 157.117 1.00 43.29 203 LEU F CA 1
ATOM 14073 C C . LEU F 1 203 ? -26.488 1.209 155.971 1.00 41.56 203 LEU F C 1
ATOM 14074 O O . LEU F 1 203 ? -26.400 -0.016 156.077 1.00 39.31 203 LEU F O 1
ATOM 14079 N N . ALA F 1 204 ? -26.094 1.899 154.885 1.00 40.35 204 ALA F N 1
ATOM 14080 C CA . ALA F 1 204 ? -25.241 1.318 153.844 1.00 39.38 204 ALA F CA 1
ATOM 14081 C C . ALA F 1 204 ? -23.906 2.082 153.664 1.00 42.59 204 ALA F C 1
ATOM 14082 O O . ALA F 1 204 ? -23.895 3.308 153.513 1.00 36.53 204 ALA F O 1
ATOM 14084 N N . LEU F 1 205 ? -22.791 1.339 153.638 1.00 40.36 205 LEU F N 1
ATOM 14085 C CA . LEU F 1 205 ? -21.483 1.934 153.449 1.00 36.80 205 LEU F CA 1
ATOM 14086 C C . LEU F 1 205 ? -20.692 1.299 152.280 1.00 36.25 205 LEU F C 1
ATOM 14087 O O . LEU F 1 205 ? -19.608 0.693 152.470 1.00 32.65 205 LEU F O 1
ATOM 14092 N N . PRO F 1 206 ? -21.212 1.458 151.069 1.00 35.13 206 PRO F N 1
ATOM 14093 C CA . PRO F 1 206 ? -20.430 1.044 149.890 1.00 39.21 206 PRO F CA 1
ATOM 14094 C C . PRO F 1 206 ? -19.144 1.891 149.647 1.00 43.47 206 PRO F C 1
ATOM 14095 O O . PRO F 1 206 ? -19.176 3.108 149.771 1.00 44.10 206 PRO F O 1
ATOM 14099 N N . VAL F 1 207 ? -18.019 1.224 149.377 1.00 46.69 207 VAL F N 1
ATOM 14100 C CA . VAL F 1 207 ? -16.752 1.865 149.012 1.00 39.16 207 VAL F CA 1
ATOM 14101 C C . VAL F 1 207 ? -16.391 1.421 147.583 1.00 41.50 207 VAL F C 1
ATOM 14102 O O . VAL F 1 207 ? -16.370 0.208 147.300 1.00 38.94 207 VAL F O 1
ATOM 14106 N N . PHE F 1 208 ? -16.110 2.409 146.718 1.00 33.14 208 PHE F N 1
ATOM 14107 C CA . PHE F 1 208 ? -15.954 2.273 145.273 1.00 32.40 208 PHE F CA 1
ATOM 14108 C C . PHE F 1 208 ? -16.645 1.051 144.672 1.00 35.65 208 PHE F C 1
ATOM 14109 O O . PHE F 1 208 ? -15.983 0.118 144.164 1.00 30.91 208 PHE F O 1
ATOM 14117 N N . PRO F 1 209 ? -17.983 1.073 144.692 1.00 32.42 209 PRO F N 1
ATOM 14118 C CA . PRO F 1 209 ? -18.666 -0.134 144.395 1.00 35.73 209 PRO F CA 1
ATOM 14119 C C . PRO F 1 209 ? -18.424 -0.602 142.962 1.00 35.44 209 PRO F C 1
ATOM 14120 O O . PRO F 1 209 ? -18.490 0.182 142.017 1.00 34.65 209 PRO F O 1
ATOM 14124 N N . PHE F 1 210 ? -18.178 -1.896 142.857 1.00 34.87 210 PHE F N 1
ATOM 14125 C CA . PHE F 1 210 ? -18.259 -2.704 141.615 1.00 34.64 210 PHE F CA 1
ATOM 14126 C C . PHE F 1 210 ? -19.756 -3.106 141.334 1.00 36.51 210 PHE F C 1
ATOM 14127 O O . PHE F 1 210 ? -20.631 -2.744 142.135 1.00 36.97 210 PHE F O 1
ATOM 14135 N N . LEU F 1 211 ? -20.045 -3.759 140.185 1.00 32.59 211 LEU F N 1
ATOM 14136 C CA . LEU F 1 211 ? -21.414 -4.155 139.734 1.00 35.98 211 LEU F CA 1
ATOM 14137 C C . LEU F 1 211 ? -22.378 -2.980 139.453 1.00 35.73 211 LEU F C 1
ATOM 14138 O O . LEU F 1 211 ? -23.613 -3.116 139.629 1.00 36.00 211 LEU F O 1
ATOM 14143 N N . CYS F 1 212 ? -21.820 -1.862 138.984 1.00 37.09 212 CYS F N 1
ATOM 14144 C CA . CYS F 1 212 ? -22.586 -0.637 138.711 1.00 39.28 212 CYS F CA 1
ATOM 14145 C C . CYS F 1 212 ? -22.420 -0.154 137.277 1.00 38.97 212 CYS F C 1
ATOM 14146 O O . CYS F 1 212 ? -21.313 -0.067 136.767 1.00 43.81 212 CYS F O 1
ATOM 14149 N N . HIS F 1 213 ? -23.551 0.215 136.693 1.00 37.46 213 HIS F N 1
ATOM 14150 C CA . HIS F 1 213 ? -23.699 0.722 135.337 1.00 40.53 213 HIS F CA 1
ATOM 14151 C C . HIS F 1 213 ? -22.881 -0.102 134.313 1.00 38.58 213 HIS F C 1
ATOM 14152 O O . HIS F 1 213 ? -21.854 0.352 133.865 1.00 40.65 213 HIS F O 1
ATOM 14159 N N . PHE F 1 214 ? -23.379 -1.298 133.969 1.00 36.39 214 PHE F N 1
ATOM 14160 C CA . PHE F 1 214 ? -22.532 -2.388 133.363 1.00 39.46 214 PHE F CA 1
ATOM 14161 C C . PHE F 1 214 ? -22.109 -2.044 131.950 1.00 36.63 214 PHE F C 1
ATOM 14162 O O . PHE F 1 214 ? -20.980 -2.311 131.580 1.00 40.75 214 PHE F O 1
ATOM 14170 N N . ARG F 1 215 ? -23.021 -1.445 131.185 1.00 38.31 215 ARG F N 1
ATOM 14171 C CA . ARG F 1 215 ? -22.738 -1.058 129.832 1.00 40.70 215 ARG F CA 1
ATOM 14172 C C . ARG F 1 215 ? -21.624 -0.006 129.755 1.00 36.34 215 ARG F C 1
ATOM 14173 O O . ARG F 1 215 ? -20.645 -0.149 129.036 1.00 35.06 215 ARG F O 1
ATOM 14181 N N . ARG F 1 216 ? -21.751 1.025 130.556 1.00 36.91 216 ARG F N 1
ATOM 14182 C CA . ARG F 1 216 ? -20.717 2.012 130.659 1.00 35.93 216 ARG F CA 1
ATOM 14183 C C . ARG F 1 216 ? -19.354 1.484 131.128 1.00 36.23 216 ARG F C 1
ATOM 14184 O O . ARG F 1 216 ? -18.332 1.892 130.592 1.00 34.09 216 ARG F O 1
ATOM 14192 N N . SER F 1 217 ? -19.338 0.613 132.138 1.00 34.97 217 SER F N 1
ATOM 14193 C CA . SER F 1 217 ? -18.093 0.023 132.628 1.00 34.78 217 SER F CA 1
ATOM 14194 C C . SER F 1 217 ? -17.338 -0.798 131.563 1.00 35.93 217 SER F C 1
ATOM 14195 O O . SER F 1 217 ? -16.099 -0.762 131.473 1.00 38.47 217 SER F O 1
ATOM 14198 N N . VAL F 1 218 ? -18.096 -1.547 130.774 1.00 37.43 218 VAL F N 1
ATOM 14199 C CA . VAL F 1 218 ? -17.563 -2.273 129.663 1.00 38.26 218 VAL F CA 1
ATOM 14200 C C . VAL F 1 218 ? -17.100 -1.311 128.555 1.00 40.13 218 VAL F C 1
ATOM 14201 O O . VAL F 1 218 ? -15.985 -1.458 128.035 1.00 39.34 218 VAL F O 1
ATOM 14205 N N . GLU F 1 219 ? -17.938 -0.344 128.183 1.00 42.49 219 GLU F N 1
ATOM 14206 C CA . GLU F 1 219 ? -17.632 0.499 127.013 1.00 47.90 219 GLU F CA 1
ATOM 14207 C C . GLU F 1 219 ? -16.443 1.448 127.269 1.00 44.70 219 GLU F C 1
ATOM 14208 O O . GLU F 1 219 ? -15.683 1.734 126.355 1.00 42.64 219 GLU F O 1
ATOM 14214 N N . ILE F 1 220 ? -16.208 1.860 128.512 1.00 44.57 220 ILE F N 1
ATOM 14215 C CA . ILE F 1 220 ? -15.048 2.721 128.786 1.00 45.11 220 ILE F CA 1
ATOM 14216 C C . ILE F 1 220 ? -13.787 1.937 129.172 1.00 43.98 220 ILE F C 1
ATOM 14217 O O . ILE F 1 220 ? -12.851 2.542 129.675 1.00 39.02 220 ILE F O 1
ATOM 14222 N N . HIS F 1 221 ? -13.780 0.618 128.931 1.00 43.54 221 HIS F N 1
ATOM 14223 C CA . HIS F 1 221 ? -12.624 -0.272 129.183 1.00 49.93 221 HIS F CA 1
ATOM 14224 C C . HIS F 1 221 ? -12.076 -0.175 130.604 1.00 44.60 221 HIS F C 1
ATOM 14225 O O . HIS F 1 221 ? -10.889 0.025 130.808 1.00 41.10 221 HIS F O 1
ATOM 14232 N N . ALA F 1 222 ? -12.977 -0.224 131.584 1.00 44.70 222 ALA F N 1
ATOM 14233 C CA . ALA F 1 222 ? -12.592 -0.394 132.975 1.00 39.22 222 ALA F CA 1
ATOM 14234 C C . ALA F 1 222 ? -11.744 -1.679 133.146 1.00 38.63 222 ALA F C 1
ATOM 14235 O O . ALA F 1 222 ? -12.013 -2.670 132.487 1.00 36.41 222 ALA F O 1
ATOM 14237 N N . SER F 1 223 ? -10.698 -1.620 133.976 1.00 42.55 223 SER F N 1
ATOM 14238 C CA . SER F 1 223 ? -9.847 -2.797 134.287 1.00 44.29 223 SER F CA 1
ATOM 14239 C C . SER F 1 223 ? -10.534 -3.724 135.281 1.00 41.62 223 SER F C 1
ATOM 14240 O O . SER F 1 223 ? -11.670 -3.477 135.729 1.00 47.45 223 SER F O 1
ATOM 14243 N N . GLY F 1 224 ? -9.845 -4.812 135.619 1.00 38.14 224 GLY F N 1
ATOM 14244 C CA . GLY F 1 224 ? -10.341 -5.771 136.577 1.00 33.86 224 GLY F CA 1
ATOM 14245 C C . GLY F 1 224 ? -11.483 -6.593 135.974 1.00 34.80 224 GLY F C 1
ATOM 14246 O O . GLY F 1 224 ? -11.520 -6.851 134.746 1.00 32.71 224 GLY F O 1
ATOM 14247 N N . PRO F 1 225 ? -12.407 -7.039 136.833 1.00 32.89 225 PRO F N 1
ATOM 14248 C CA . PRO F 1 225 ? -13.339 -8.036 136.352 1.00 31.72 225 PRO F CA 1
ATOM 14249 C C . PRO F 1 225 ? -14.294 -7.623 135.287 1.00 32.45 225 PRO F C 1
ATOM 14250 O O . PRO F 1 225 ? -14.786 -8.509 134.611 1.00 33.46 225 PRO F O 1
ATOM 14254 N N . TYR F 1 226 ? -14.574 -6.328 135.099 1.00 31.24 226 TYR F N 1
ATOM 14255 C CA . TYR F 1 226 ? -15.360 -5.908 133.944 1.00 29.08 226 TYR F CA 1
ATOM 14256 C C . TYR F 1 226 ? -14.822 -6.420 132.572 1.00 29.81 226 TYR F C 1
ATOM 14257 O O . TYR F 1 226 ? -15.599 -6.717 131.646 1.00 30.03 226 TYR F O 1
ATOM 14266 N N . VAL F 1 227 ? -13.517 -6.593 132.477 1.00 28.40 227 VAL F N 1
ATOM 14267 C CA . VAL F 1 227 ? -12.896 -7.160 131.262 1.00 29.69 227 VAL F CA 1
ATOM 14268 C C . VAL F 1 227 ? -13.320 -8.594 130.926 1.00 26.18 227 VAL F C 1
ATOM 14269 O O . VAL F 1 227 ? -13.226 -9.022 129.765 1.00 25.73 227 VAL F O 1
ATOM 14273 N N . GLU F 1 228 ? -13.770 -9.365 131.912 1.00 26.47 228 GLU F N 1
ATOM 14274 C CA . GLU F 1 228 ? -14.366 -10.683 131.602 1.00 26.36 228 GLU F CA 1
ATOM 14275 C C . GLU F 1 228 ? -15.580 -10.633 130.667 1.00 26.56 228 GLU F C 1
ATOM 14276 O O . GLU F 1 228 ? -15.764 -11.521 129.845 1.00 29.19 228 GLU F O 1
ATOM 14282 N N . ILE F 1 229 ? -16.392 -9.598 130.791 1.00 28.36 229 ILE F N 1
ATOM 14283 C CA . ILE F 1 229 ? -17.566 -9.397 129.918 1.00 26.18 229 ILE F CA 1
ATOM 14284 C C . ILE F 1 229 ? -17.190 -9.070 128.473 1.00 27.32 229 ILE F C 1
ATOM 14285 O O . ILE F 1 229 ? -17.822 -9.594 127.533 1.00 25.43 229 ILE F O 1
ATOM 14290 N N . LYS F 1 230 ? -16.092 -8.328 128.299 1.00 27.81 230 LYS F N 1
ATOM 14291 C CA . LYS F 1 230 ? -15.518 -8.106 126.992 1.00 29.23 230 LYS F CA 1
ATOM 14292 C C . LYS F 1 230 ? -14.958 -9.402 126.379 1.00 27.44 230 LYS F C 1
ATOM 14293 O O . LYS F 1 230 ? -15.163 -9.666 125.190 1.00 27.24 230 LYS F O 1
ATOM 14299 N N . ASN F 1 231 ? -14.252 -10.193 127.197 1.00 26.88 231 ASN F N 1
ATOM 14300 C CA . ASN F 1 231 ? -13.689 -11.471 126.751 1.00 25.91 231 ASN F CA 1
ATOM 14301 C C . ASN F 1 231 ? -14.825 -12.417 126.472 1.00 25.30 231 ASN F C 1
ATOM 14302 O O . ASN F 1 231 ? -14.721 -13.274 125.598 1.00 27.75 231 ASN F O 1
ATOM 14307 N N . TRP F 1 232 ? -15.973 -12.236 127.115 1.00 25.97 232 TRP F N 1
ATOM 14308 C CA . TRP F 1 232 ? -17.147 -13.065 126.736 1.00 24.21 232 TRP F CA 1
ATOM 14309 C C . TRP F 1 232 ? -17.504 -12.814 125.270 1.00 28.19 232 TRP F C 1
ATOM 14310 O O . TRP F 1 232 ? -17.629 -13.769 124.479 1.00 27.24 232 TRP F O 1
ATOM 14321 N N . PHE F 1 233 ? -17.670 -11.549 124.886 1.00 28.47 233 PHE F N 1
ATOM 14322 C CA . PHE F 1 233 ? -18.001 -11.261 123.478 1.00 26.53 233 PHE F CA 1
ATOM 14323 C C . PHE F 1 233 ? -16.925 -11.788 122.517 1.00 25.88 233 PHE F C 1
ATOM 14324 O O . PHE F 1 233 ? -17.251 -12.413 121.518 1.00 22.67 233 PHE F O 1
ATOM 14332 N N . ARG F 1 234 ? -15.650 -11.560 122.841 1.00 28.04 234 ARG F N 1
ATOM 14333 C CA . ARG F 1 234 ? -14.561 -12.152 122.067 1.00 30.82 234 ARG F CA 1
ATOM 14334 C C . ARG F 1 234 ? -14.716 -13.632 121.694 1.00 32.37 234 ARG F C 1
ATOM 14335 O O . ARG F 1 234 ? -14.534 -14.003 120.534 1.00 34.48 234 ARG F O 1
ATOM 14343 N N . ARG F 1 235 ? -15.041 -14.434 122.693 1.00 34.20 235 ARG F N 1
ATOM 14344 C CA . ARG F 1 235 ? -15.076 -15.872 122.608 1.00 33.57 235 ARG F CA 1
ATOM 14345 C C . ARG F 1 235 ? -16.423 -16.374 122.12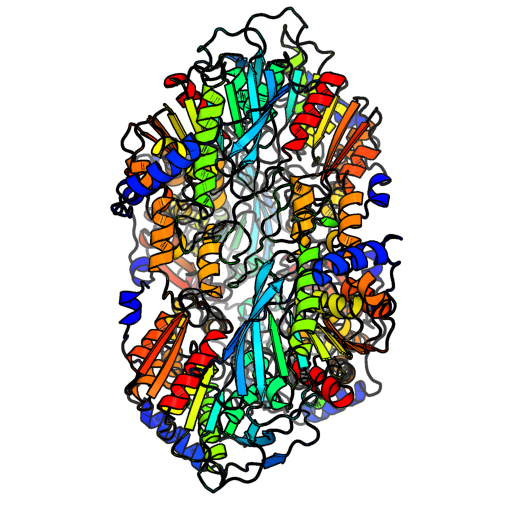8 1.00 29.76 235 ARG F C 1
ATOM 14346 O O . ARG F 1 235 ? -16.481 -17.367 121.419 1.00 29.36 235 ARG F O 1
ATOM 14354 N N . TYR F 1 236 ? -17.497 -15.709 122.508 1.00 26.17 236 TYR F N 1
ATOM 14355 C CA . TYR F 1 236 ? -18.854 -16.213 122.183 1.00 28.48 236 TYR F CA 1
ATOM 14356 C C . TYR F 1 236 ? -19.629 -15.407 121.129 1.00 30.41 236 TYR F C 1
ATOM 14357 O O . TYR F 1 236 ? -20.570 -15.941 120.531 1.00 30.13 236 TYR F O 1
ATOM 14366 N N . ASP F 1 237 ? -19.286 -14.156 120.880 1.00 31.16 237 ASP F N 1
ATOM 14367 C CA . ASP F 1 237 ? -20.208 -13.318 120.064 1.00 36.57 237 ASP F CA 1
ATOM 14368 C C . ASP F 1 237 ? -19.434 -12.114 119.531 1.00 34.67 237 ASP F C 1
ATOM 14369 O O . ASP F 1 237 ? -19.556 -10.997 119.994 1.00 29.52 237 ASP F O 1
ATOM 14374 N N . PRO F 1 238 ? -18.571 -12.370 118.557 1.00 37.33 238 PRO F N 1
ATOM 14375 C CA . PRO F 1 238 ? -17.679 -11.293 118.109 1.00 33.84 238 PRO F CA 1
ATOM 14376 C C . PRO F 1 238 ? -18.371 -10.090 117.415 1.00 31.79 238 PRO F C 1
ATOM 14377 O O . PRO F 1 238 ? -17.831 -8.993 117.441 1.00 33.24 238 PRO F O 1
ATOM 14381 N N . GLU F 1 239 ? -19.541 -10.288 116.827 1.00 33.01 239 GLU F N 1
ATOM 14382 C CA . GLU F 1 239 ? -20.306 -9.191 116.201 1.00 43.58 239 GLU F CA 1
ATOM 14383 C C . GLU F 1 239 ? -21.349 -8.580 117.139 1.00 46.16 239 GLU F C 1
ATOM 14384 O O . GLU F 1 239 ? -22.204 -7.819 116.680 1.00 48.79 239 GLU F O 1
ATOM 14390 N N . HIS F 1 240 ? -21.275 -8.913 118.440 1.00 42.48 240 HIS F N 1
ATOM 14391 C CA . HIS F 1 240 ? -22.183 -8.408 119.435 1.00 37.98 240 HIS F CA 1
ATOM 14392 C C . HIS F 1 240 ? -23.658 -8.626 119.046 1.00 34.59 240 HIS F C 1
ATOM 14393 O O . HIS F 1 240 ? -24.462 -7.795 119.311 1.00 33.24 240 HIS F O 1
ATOM 14400 N N . ARG F 1 241 ? -24.028 -9.750 118.463 1.00 36.89 241 ARG F N 1
ATOM 14401 C CA . ARG F 1 241 ? -25.462 -9.973 118.123 1.00 40.01 241 ARG F CA 1
ATOM 14402 C C . ARG F 1 241 ? -26.325 -10.321 119.336 1.00 45.35 241 ARG F C 1
ATOM 14403 O O . ARG F 1 241 ? -27.570 -10.388 119.243 1.00 42.09 241 ARG F O 1
ATOM 14411 N N . GLN F 1 242 ? -25.662 -10.607 120.458 1.00 43.20 242 GLN F N 1
ATOM 14412 C CA . GLN F 1 242 ? -26.332 -10.976 121.684 1.00 42.10 242 GLN F CA 1
ATOM 14413 C C . GLN F 1 242 ? -26.099 -9.922 122.735 1.00 37.45 242 GLN F C 1
ATOM 14414 O O . GLN F 1 242 ? -26.340 -10.189 123.898 1.00 36.99 242 GLN F O 1
ATOM 14420 N N . GLU F 1 243 ? -25.634 -8.733 122.322 1.00 37.01 243 GLU F N 1
ATOM 14421 C CA . GLU F 1 243 ? -25.370 -7.551 123.199 1.00 39.98 243 GLU F CA 1
ATOM 14422 C C . GLU F 1 243 ? -26.629 -7.290 124.079 1.00 39.42 243 GLU F C 1
ATOM 14423 O O . GLU F 1 243 ? -26.529 -6.995 125.262 1.00 34.82 243 GLU F O 1
ATOM 14429 N N . GLU F 1 244 ? -27.813 -7.427 123.496 1.00 36.71 244 GLU F N 1
ATOM 14430 C CA . GLU F 1 244 ? -28.995 -7.011 124.178 1.00 43.50 244 GLU F CA 1
ATOM 14431 C C . GLU F 1 244 ? -29.326 -7.949 125.306 1.00 41.27 244 GLU F C 1
ATOM 14432 O O . GLU F 1 244 ? -29.596 -7.481 126.370 1.00 38.59 244 GLU F O 1
ATOM 14438 N N . GLN F 1 245 ? -29.327 -9.260 125.065 1.00 37.89 245 GLN F N 1
ATOM 14439 C CA . GLN F 1 245 ? -29.568 -10.213 126.122 1.00 36.25 245 GLN F CA 1
ATOM 14440 C C . GLN F 1 245 ? -28.510 -10.136 127.236 1.00 36.69 245 GLN F C 1
ATOM 14441 O O . GLN F 1 245 ? -28.801 -10.393 128.422 1.00 36.08 245 GLN F O 1
ATOM 14447 N N . VAL F 1 246 ? -27.275 -9.793 126.877 1.00 35.21 246 VAL F N 1
ATOM 14448 C CA . VAL F 1 246 ? -26.210 -9.762 127.872 1.00 33.89 246 VAL F CA 1
ATOM 14449 C C . VAL F 1 246 ? -26.515 -8.645 128.871 1.00 29.77 246 VAL F C 1
ATOM 14450 O O . VAL F 1 246 ? -26.568 -8.874 130.081 1.00 25.80 246 VAL F O 1
ATOM 14454 N N . TYR F 1 247 ? -26.719 -7.456 128.354 1.00 31.22 247 TYR F N 1
ATOM 14455 C CA . TYR F 1 247 ? -26.891 -6.277 129.216 1.00 32.18 247 TYR F CA 1
ATOM 14456 C C . TYR F 1 247 ? -28.227 -6.258 129.913 1.00 31.25 247 TYR F C 1
ATOM 14457 O O . TYR F 1 247 ? -28.306 -5.690 131.005 1.00 35.73 247 TYR F O 1
ATOM 14466 N N . ARG F 1 248 ? -29.214 -6.925 129.319 1.00 26.06 248 ARG F N 1
ATOM 14467 C CA . ARG F 1 248 ? -30.477 -7.188 129.935 1.00 29.28 248 ARG F CA 1
ATOM 14468 C C . ARG F 1 248 ? -30.295 -8.022 131.156 1.00 31.45 248 ARG F C 1
ATOM 14469 O O . ARG F 1 248 ? -30.735 -7.621 132.237 1.00 33.79 248 ARG F O 1
ATOM 14477 N N . THR F 1 249 ? -29.625 -9.173 131.007 1.00 29.26 249 THR F N 1
ATOM 14478 C CA . THR F 1 249 ? -29.350 -10.063 132.143 1.00 27.34 249 THR F CA 1
ATOM 14479 C C . THR F 1 249 ? -28.739 -9.279 133.247 1.00 28.10 249 THR F C 1
ATOM 14480 O O . THR F 1 249 ? -29.171 -9.387 134.386 1.00 32.15 249 THR F O 1
ATOM 14484 N N . LEU F 1 250 ? -27.740 -8.477 132.907 1.00 25.89 250 LEU F N 1
ATOM 14485 C CA . LEU F 1 250 ? -26.949 -7.780 133.882 1.00 25.96 250 LEU F CA 1
ATOM 14486 C C . LEU F 1 250 ? -27.730 -6.634 134.561 1.00 28.79 250 LEU F C 1
ATOM 14487 O O . LEU F 1 250 ? -27.396 -6.226 135.694 1.00 27.53 250 LEU F O 1
ATOM 14492 N N . SER F 1 251 ? -28.742 -6.105 133.886 1.00 27.46 251 SER F N 1
ATOM 14493 C CA . SER F 1 251 ? -29.557 -5.056 134.491 1.00 30.56 251 SER F CA 1
ATOM 14494 C C . SER F 1 251 ? -30.289 -5.524 135.757 1.00 35.78 251 SER F C 1
ATOM 14495 O O . SER F 1 251 ? -30.578 -4.691 136.603 1.00 39.48 251 SER F O 1
ATOM 14498 N N . TYR F 1 252 ? -30.532 -6.831 135.927 1.00 34.57 252 TYR F N 1
ATOM 14499 C CA . TYR F 1 252 ? -31.224 -7.294 137.147 1.00 36.97 252 TYR F CA 1
ATOM 14500 C C . TYR F 1 252 ? -30.333 -7.230 138.361 1.00 37.42 252 TYR F C 1
ATOM 14501 O O . TYR F 1 252 ? -30.812 -7.413 139.477 1.00 36.56 252 TYR F O 1
ATOM 14510 N N . PHE F 1 253 ? -29.041 -6.979 138.138 1.00 33.54 253 PHE F N 1
ATOM 14511 C CA . PHE F 1 253 ? -28.044 -7.067 139.168 1.00 31.99 253 PHE F CA 1
ATOM 14512 C C . PHE F 1 253 ? -27.297 -5.778 139.383 1.00 29.58 253 PHE F C 1
ATOM 14513 O O . PHE F 1 253 ? -26.478 -5.715 140.268 1.00 28.25 253 PHE F O 1
ATOM 14521 N N . ASP F 1 254 ? -27.620 -4.760 138.595 1.00 33.95 254 ASP F N 1
ATOM 14522 C CA . ASP F 1 254 ? -26.909 -3.480 138.554 1.00 36.80 254 ASP F CA 1
ATOM 14523 C C . ASP F 1 254 ? -27.139 -2.560 139.840 1.00 35.35 254 ASP F C 1
ATOM 14524 O O . ASP F 1 254 ? -28.239 -2.246 140.231 1.00 38.75 254 ASP F O 1
ATOM 14529 N N . GLY F 1 255 ? -26.074 -2.113 140.462 1.00 37.54 255 GLY F N 1
ATOM 14530 C CA . GLY F 1 255 ? -26.160 -1.253 141.643 1.00 34.88 255 GLY F CA 1
ATOM 14531 C C . GLY F 1 255 ? -27.001 -0.015 141.447 1.00 34.82 255 GLY F C 1
ATOM 14532 O O . GLY F 1 255 ? -27.619 0.463 142.382 1.00 32.85 255 GLY F O 1
ATOM 14533 N N . MET F 1 256 ? -26.932 0.545 140.250 1.00 36.81 256 MET F N 1
ATOM 14534 C CA . MET F 1 256 ? -27.735 1.686 139.830 1.00 40.72 256 MET F CA 1
ATOM 14535 C C . MET F 1 256 ? -29.210 1.396 140.032 1.00 38.15 256 MET F C 1
ATOM 14536 O O . MET F 1 256 ? -29.922 2.153 140.729 1.00 37.09 256 MET F O 1
ATOM 14541 N N . ASN F 1 257 ? -29.654 0.281 139.476 1.00 35.55 257 ASN F N 1
ATOM 14542 C CA . ASN F 1 257 ? -31.053 -0.114 139.660 1.00 40.52 257 ASN F CA 1
ATOM 14543 C C . ASN F 1 257 ? -31.393 -0.424 141.113 1.00 43.80 257 ASN F C 1
ATOM 14544 O O . ASN F 1 257 ? -32.472 -0.054 141.570 1.00 40.18 257 ASN F O 1
ATOM 14549 N N . MET F 1 258 ? -30.466 -1.061 141.843 1.00 42.56 258 MET F N 1
ATOM 14550 C CA . MET F 1 258 ? -30.715 -1.376 143.236 1.00 46.10 258 MET F CA 1
ATOM 14551 C C . MET F 1 258 ? -30.831 -0.108 144.076 1.00 48.95 258 MET F C 1
ATOM 14552 O O . MET F 1 258 ? -31.582 -0.074 145.059 1.00 50.75 258 MET F O 1
ATOM 14557 N N . ALA F 1 259 ? -30.068 0.912 143.712 1.00 44.07 259 ALA F N 1
ATOM 14558 C CA . ALA F 1 259 ? -29.864 2.066 144.586 1.00 45.77 259 ALA F CA 1
ATOM 14559 C C . ALA F 1 259 ? -31.138 2.921 144.674 1.00 46.15 259 ALA F C 1
ATOM 14560 O O . ALA F 1 259 ? -31.402 3.580 145.686 1.00 41.28 259 ALA F O 1
ATOM 14562 N N . SER F 1 260 ? -31.904 2.855 143.590 1.00 46.80 260 SER F N 1
ATOM 14563 C CA . SER F 1 260 ? -33.256 3.394 143.449 1.00 45.98 260 SER F CA 1
ATOM 14564 C C . SER F 1 260 ? -34.244 2.926 144.524 1.00 51.25 260 SER F C 1
ATOM 14565 O O . SER F 1 260 ? -35.188 3.643 144.872 1.00 53.76 260 SER F O 1
ATOM 14568 N N . ARG F 1 261 ? -34.026 1.706 145.008 1.00 49.70 261 ARG F N 1
ATOM 14569 C CA . ARG F 1 261 ? -34.876 1.060 145.980 1.00 48.14 261 ARG F CA 1
ATOM 14570 C C . ARG F 1 261 ? -34.321 1.096 147.365 1.00 47.66 261 ARG F C 1
ATOM 14571 O O . ARG F 1 261 ? -34.969 0.589 148.280 1.00 49.39 261 ARG F O 1
ATOM 14579 N N . ILE F 1 262 ? -33.129 1.671 147.543 1.00 44.39 262 ILE F N 1
ATOM 14580 C CA . ILE F 1 262 ? -32.550 1.805 148.862 1.00 43.04 262 ILE F CA 1
ATOM 14581 C C . ILE F 1 262 ? -33.096 3.035 149.580 1.00 48.62 262 ILE F C 1
ATOM 14582 O O . ILE F 1 262 ? -32.853 4.162 149.139 1.00 43.21 262 ILE F O 1
ATOM 14587 N N . LYS F 1 263 ? -33.759 2.813 150.721 1.00 50.23 263 LYS F N 1
ATOM 14588 C CA . LYS F 1 263 ? -34.260 3.918 151.552 1.00 53.14 263 LYS F CA 1
ATOM 14589 C C . LYS F 1 263 ? -33.371 4.146 152.770 1.00 49.49 263 LYS F C 1
ATOM 14590 O O . LYS F 1 263 ? -33.514 5.153 153.424 1.00 47.52 263 LYS F O 1
ATOM 14596 N N . ALA F 1 264 ? -32.452 3.224 153.057 1.00 47.79 264 ALA F N 1
ATOM 14597 C CA . ALA F 1 264 ? -31.446 3.401 154.115 1.00 51.38 264 ALA F CA 1
ATOM 14598 C C . ALA F 1 264 ? -30.513 4.610 153.871 1.00 50.42 264 ALA F C 1
ATOM 14599 O O . ALA F 1 264 ? -30.450 5.169 152.758 1.00 48.76 264 ALA F O 1
ATOM 14601 N N . ARG F 1 265 ? -29.793 4.985 154.924 1.00 46.53 265 ARG F N 1
ATOM 14602 C CA . ARG F 1 265 ? -28.860 6.119 154.904 1.00 46.44 265 ARG F CA 1
ATOM 14603 C C . ARG F 1 265 ? -27.416 5.666 154.461 1.00 43.96 265 ARG F C 1
ATOM 14604 O O . ARG F 1 265 ? -26.812 4.769 155.080 1.00 44.57 265 ARG F O 1
ATOM 14612 N N . THR F 1 266 ? -26.869 6.301 153.416 1.00 43.48 266 THR F N 1
ATOM 14613 C CA . THR F 1 266 ? -25.706 5.757 152.666 1.00 43.82 266 THR F CA 1
ATOM 14614 C C . THR F 1 266 ? -24.493 6.702 152.710 1.00 41.71 266 THR F C 1
ATOM 14615 O O . THR F 1 266 ? -24.627 7.840 152.355 1.00 37.01 266 THR F O 1
ATOM 14619 N N . LEU F 1 267 ? -23.333 6.209 153.138 1.00 40.21 267 LEU F N 1
ATOM 14620 C CA . LEU F 1 267 ? -22.049 6.924 153.043 1.00 40.99 267 LEU F CA 1
ATOM 14621 C C . LEU F 1 267 ? -21.223 6.207 151.972 1.00 42.60 267 LEU F C 1
ATOM 14622 O O . LEU F 1 267 ? -20.763 5.082 152.224 1.00 36.68 267 LEU F O 1
ATOM 14627 N N . MET F 1 268 ? -21.048 6.845 150.805 1.00 42.88 268 MET F N 1
ATOM 14628 C CA . MET F 1 268 ? -20.261 6.284 149.699 1.00 42.15 268 MET F CA 1
ATOM 14629 C C . MET F 1 268 ? -18.897 6.913 149.558 1.00 40.51 268 MET F C 1
ATOM 14630 O O . MET F 1 268 ? -18.830 8.106 149.344 1.00 47.07 268 MET F O 1
ATOM 14635 N N . ALA F 1 269 ? -17.829 6.112 149.674 1.00 38.26 269 ALA F N 1
ATOM 14636 C CA . ALA F 1 269 ? -16.458 6.530 149.238 1.00 34.98 269 ALA F CA 1
ATOM 14637 C C . ALA F 1 269 ? -16.304 6.318 147.739 1.00 38.48 269 ALA F C 1
ATOM 14638 O O . ALA F 1 269 ? -16.561 5.213 147.235 1.00 34.28 269 ALA F O 1
ATOM 14640 N N . ILE F 1 270 ? -15.920 7.387 147.032 1.00 37.66 270 ILE F N 1
ATOM 14641 C CA . ILE F 1 270 ? -15.622 7.342 145.610 1.00 37.34 270 ILE F CA 1
ATOM 14642 C C . ILE F 1 270 ? -14.225 7.881 145.361 1.00 36.75 270 ILE F C 1
ATOM 14643 O O . ILE F 1 270 ? -13.848 8.922 145.917 1.00 36.68 270 ILE F O 1
ATOM 14648 N N . THR F 1 271 ? -13.487 7.144 144.528 1.00 35.34 271 THR F N 1
ATOM 14649 C CA . THR F 1 271 ? -12.090 7.377 144.203 1.00 38.28 271 THR F CA 1
ATOM 14650 C C . THR F 1 271 ? -12.023 7.817 142.751 1.00 38.34 271 THR F C 1
ATOM 14651 O O . THR F 1 271 ? -12.478 7.113 141.847 1.00 34.69 271 THR F O 1
ATOM 14655 N N . LEU F 1 272 ? -11.462 9.000 142.555 1.00 37.57 272 LEU F N 1
ATOM 14656 C CA . LEU F 1 272 ? -11.497 9.682 141.292 1.00 40.54 272 LEU F CA 1
ATOM 14657 C C . LEU F 1 272 ? -10.487 9.137 140.300 1.00 37.22 272 LEU F C 1
ATOM 14658 O O . LEU F 1 272 ? -10.710 9.302 139.117 1.00 35.41 272 LEU F O 1
ATOM 14663 N N . GLN F 1 273 ? -9.408 8.479 140.747 1.00 37.08 273 GLN F N 1
ATOM 14664 C CA . GLN F 1 273 ? -8.449 7.863 139.796 1.00 37.48 273 GLN F CA 1
ATOM 14665 C C . GLN F 1 273 ? -8.635 6.360 139.582 1.00 37.22 273 GLN F C 1
ATOM 14666 O O . GLN F 1 273 ? -7.792 5.717 138.958 1.00 40.83 273 GLN F O 1
ATOM 14672 N N . ASP F 1 274 ? -9.750 5.801 140.045 1.00 40.44 274 ASP F N 1
ATOM 14673 C CA . ASP F 1 274 ? -9.998 4.347 139.978 1.00 41.49 274 ASP F CA 1
ATOM 14674 C C . ASP F 1 274 ? -10.337 3.944 138.525 1.00 37.31 274 ASP F C 1
ATOM 14675 O O . ASP F 1 274 ? -11.218 4.516 137.925 1.00 35.33 274 ASP F O 1
ATOM 14680 N N . ILE F 1 275 ? -9.584 2.992 137.977 1.00 37.28 275 ILE F N 1
ATOM 14681 C CA . ILE F 1 275 ? -9.786 2.495 136.604 1.00 38.40 275 ILE F CA 1
ATOM 14682 C C . ILE F 1 275 ? -10.474 1.121 136.576 1.00 37.31 275 ILE F C 1
ATOM 14683 O O . ILE F 1 275 ? -10.891 0.648 135.509 1.00 37.98 275 ILE F O 1
ATOM 14688 N N . THR F 1 276 ? -10.617 0.492 137.743 1.00 34.53 276 THR F N 1
ATOM 14689 C CA . THR F 1 276 ? -11.404 -0.735 137.897 1.00 36.93 276 THR F CA 1
ATOM 14690 C C . THR F 1 276 ? -12.902 -0.441 138.145 1.00 37.63 276 THR F C 1
ATOM 14691 O O . THR F 1 276 ? -13.775 -1.080 137.573 1.00 35.78 276 THR F O 1
ATOM 14695 N N . CYS F 1 277 ? -13.166 0.508 139.042 1.00 38.62 277 CYS F N 1
ATOM 14696 C CA . CYS F 1 277 ? -14.499 0.972 139.402 1.00 42.01 277 CYS F CA 1
ATOM 14697 C C . CYS F 1 277 ? -14.492 2.493 139.074 1.00 36.71 277 CYS F C 1
ATOM 14698 O O . CYS F 1 277 ? -14.057 3.313 139.887 1.00 36.78 277 CYS F O 1
ATOM 14701 N N . PRO F 1 278 ? -14.858 2.839 137.841 1.00 35.18 278 PRO F N 1
ATOM 14702 C CA . PRO F 1 278 ? -14.724 4.203 137.342 1.00 36.75 278 PRO F CA 1
ATOM 14703 C C . PRO F 1 278 ? -15.699 5.140 138.043 1.00 35.96 278 PRO F C 1
ATOM 14704 O O . PRO F 1 278 ? -16.881 4.774 138.196 1.00 34.08 278 PRO F O 1
ATOM 14708 N N . PRO F 1 279 ? -15.208 6.313 138.492 1.00 33.86 279 PRO F N 1
ATOM 14709 C CA . PRO F 1 279 ? -16.062 7.210 139.290 1.00 36.94 279 PRO F CA 1
ATOM 14710 C C . PRO F 1 279 ? -17.423 7.510 138.664 1.00 35.03 279 PRO F C 1
ATOM 14711 O O . PRO F 1 279 ? -18.381 7.639 139.409 1.00 42.46 279 PRO F O 1
ATOM 14715 N N . SER F 1 280 ? -17.518 7.589 137.333 1.00 36.63 280 SER F N 1
ATOM 14716 C CA . SER F 1 280 ? -18.816 7.744 136.630 1.00 40.07 280 SER F CA 1
ATOM 14717 C C . SER F 1 280 ? -19.844 6.662 136.962 1.00 42.64 280 SER F C 1
ATOM 14718 O O . SER F 1 280 ? -21.047 6.947 137.091 1.00 41.27 280 SER F O 1
ATOM 14721 N N . THR F 1 281 ? -19.401 5.424 137.087 1.00 41.44 281 THR F N 1
ATOM 14722 C CA . THR F 1 281 ? -20.353 4.363 137.424 1.00 41.35 281 THR F CA 1
ATOM 14723 C C . THR F 1 281 ? -20.781 4.388 138.891 1.00 39.12 281 THR F C 1
ATOM 14724 O O . THR F 1 281 ? -21.931 4.038 139.194 1.00 35.58 281 THR F O 1
ATOM 14728 N N . CYS F 1 282 ? -19.850 4.751 139.781 1.00 38.47 282 CYS F N 1
ATOM 14729 C CA . CYS F 1 282 ? -20.152 4.895 141.203 1.00 35.97 282 CYS F CA 1
ATOM 14730 C C . CYS F 1 282 ? -21.147 6.092 141.434 1.00 37.70 282 CYS F C 1
ATOM 14731 O O . CYS F 1 282 ? -22.054 5.981 142.249 1.00 39.79 282 CYS F O 1
ATOM 14734 N N . PHE F 1 283 ? -20.997 7.187 140.679 1.00 37.32 283 PHE F N 1
ATOM 14735 C CA . PHE F 1 283 ? -21.836 8.413 140.819 1.00 37.58 283 PHE F CA 1
ATOM 14736 C C . PHE F 1 283 ? -23.201 8.230 140.215 1.00 38.77 283 PHE F C 1
ATOM 14737 O O . PHE F 1 283 ? -24.170 8.802 140.708 1.00 41.50 283 PHE F O 1
ATOM 14745 N N . ALA F 1 284 ? -23.268 7.446 139.142 1.00 40.37 284 ALA F N 1
ATOM 14746 C CA . ALA F 1 284 ? -24.522 6.928 138.601 1.00 37.66 284 ALA F CA 1
ATOM 14747 C C . ALA F 1 284 ? -25.377 6.221 139.645 1.00 40.43 284 ALA F C 1
ATOM 14748 O O . ALA F 1 284 ? -26.561 6.514 139.772 1.00 43.59 284 ALA F O 1
ATOM 14750 N N . ALA F 1 285 ? -24.780 5.314 140.421 1.00 41.39 285 ALA F N 1
ATOM 14751 C CA . ALA F 1 285 ? -25.500 4.657 141.521 1.00 41.78 285 ALA F CA 1
ATOM 14752 C C . ALA F 1 285 ? -25.864 5.645 142.663 1.00 44.39 285 ALA F C 1
ATOM 14753 O O . ALA F 1 285 ? -26.968 5.604 143.197 1.00 46.38 285 ALA F O 1
ATOM 14755 N N . TYR F 1 286 ? -24.948 6.534 143.002 1.00 40.14 286 TYR F N 1
ATOM 14756 C CA . TYR F 1 286 ? -25.138 7.510 144.076 1.00 43.30 286 TYR F CA 1
ATOM 14757 C C . TYR F 1 286 ? -26.272 8.508 143.859 1.00 40.37 286 TYR F C 1
ATOM 14758 O O . TYR F 1 286 ? -27.005 8.794 144.793 1.00 42.22 286 TYR F O 1
ATOM 14767 N N . ASN F 1 287 ? -26.367 9.037 142.641 1.00 39.85 287 ASN F N 1
ATOM 14768 C CA . ASN F 1 287 ? -27.395 9.996 142.255 1.00 41.02 287 ASN F CA 1
ATOM 14769 C C . ASN F 1 287 ? -28.700 9.335 141.977 1.00 44.15 287 ASN F C 1
ATOM 14770 O O . ASN F 1 287 ? -29.608 10.008 141.502 1.00 50.22 287 ASN F O 1
ATOM 14775 N N . HIS F 1 288 ? -28.806 8.016 142.182 1.00 48.08 288 HIS F N 1
ATOM 14776 C CA . HIS F 1 288 ? -30.104 7.318 142.076 1.00 45.43 288 HIS F CA 1
ATOM 14777 C C . HIS F 1 288 ? -30.555 6.810 143.459 1.00 40.38 288 HIS F C 1
ATOM 14778 O O . HIS F 1 288 ? -31.594 6.211 143.572 1.00 40.44 288 HIS F O 1
ATOM 14785 N N . LEU F 1 289 ? -29.782 7.047 144.505 1.00 42.86 289 LEU F N 1
ATOM 14786 C CA . LEU F 1 289 ? -30.220 6.700 145.843 1.00 44.92 289 LEU F CA 1
ATOM 14787 C C . LEU F 1 289 ? -31.500 7.495 146.224 1.00 48.18 289 LEU F C 1
ATOM 14788 O O . LEU F 1 289 ? -31.648 8.665 145.888 1.00 40.33 289 LEU F O 1
ATOM 14793 N N . ALA F 1 290 ? -32.430 6.790 146.877 1.00 59.60 290 ALA F N 1
ATOM 14794 C CA . ALA F 1 290 ? -33.776 7.295 147.217 1.00 58.88 290 ALA F CA 1
ATOM 14795 C C . ALA F 1 290 ? -33.891 7.832 148.669 1.00 58.50 290 ALA F C 1
ATOM 14796 O O . ALA F 1 290 ? -34.777 8.627 148.961 1.00 69.29 290 ALA F O 1
ATOM 14798 N N . GLY F 1 291 ? -33.020 7.391 149.572 1.00 55.71 291 GLY F N 1
ATOM 14799 C CA . GLY F 1 291 ? -32.939 7.957 150.918 1.00 59.35 291 GLY F CA 1
ATOM 14800 C C . GLY F 1 291 ? -31.787 8.937 151.074 1.00 56.32 291 GLY F C 1
ATOM 14801 O O . GLY F 1 291 ? -31.118 9.248 150.089 1.00 55.66 291 GLY F O 1
ATOM 14802 N N . PRO F 1 292 ? -31.559 9.441 152.313 1.00 59.62 292 PRO F N 1
ATOM 14803 C CA . PRO F 1 292 ? -30.392 10.302 152.612 1.00 56.72 292 PRO F CA 1
ATOM 14804 C C . PRO F 1 292 ? -29.037 9.644 152.343 1.00 54.99 292 PRO F C 1
ATOM 14805 O O . PRO F 1 292 ? -28.861 8.442 152.511 1.00 49.20 292 PRO F O 1
ATOM 14809 N N . LYS F 1 293 ? -28.073 10.472 152.003 1.00 53.94 293 LYS F N 1
ATOM 14810 C CA . LYS F 1 293 ? -26.805 10.004 151.548 1.00 52.35 293 LYS F CA 1
ATOM 14811 C C . LYS F 1 293 ? -25.766 11.080 151.730 1.00 49.81 293 LYS F C 1
ATOM 14812 O O . LYS F 1 293 ? -26.094 12.252 151.766 1.00 41.39 293 LYS F O 1
ATOM 14818 N N . GLU F 1 294 ? -24.516 10.650 151.811 1.00 49.91 294 GLU F N 1
ATOM 14819 C CA . GLU F 1 294 ? -23.362 11.516 151.914 1.00 54.53 294 GLU F CA 1
ATOM 14820 C C . GLU F 1 294 ? -22.202 10.826 151.126 1.00 51.92 294 GLU F C 1
ATOM 14821 O O . GLU F 1 294 ? -22.249 9.610 150.849 1.00 40.68 294 GLU F O 1
ATOM 14827 N N . VAL F 1 295 ? -21.199 11.611 150.731 1.00 46.78 295 VAL F N 1
ATOM 14828 C CA . VAL F 1 295 ? -20.125 11.119 149.882 1.00 50.81 295 VAL F CA 1
ATOM 14829 C C . VAL F 1 295 ? -18.776 11.600 150.389 1.00 50.80 295 VAL F C 1
ATOM 14830 O O . VAL F 1 295 ? -18.674 12.679 150.970 1.00 47.11 295 VAL F O 1
ATOM 14834 N N . ARG F 1 296 ? -17.758 10.768 150.221 1.00 47.51 296 ARG F N 1
ATOM 14835 C CA . ARG F 1 296 ? -16.382 11.179 150.450 1.00 49.17 296 ARG F CA 1
ATOM 14836 C C . ARG F 1 296 ? -15.688 10.981 149.091 1.00 53.89 296 ARG F C 1
ATOM 14837 O O . ARG F 1 296 ? -15.811 9.917 148.489 1.00 51.83 296 ARG F O 1
ATOM 14845 N N . LEU F 1 297 ? -15.023 12.028 148.598 1.00 50.09 297 LEU F N 1
ATOM 14846 C CA . LEU F 1 297 ? -14.525 12.092 147.234 1.00 51.36 297 LEU F CA 1
ATOM 14847 C C . LEU F 1 297 ? -13.035 12.171 147.365 1.00 50.85 297 LEU F C 1
ATOM 14848 O O . LEU F 1 297 ? -12.517 13.231 147.699 1.00 54.43 297 LEU F O 1
ATOM 14853 N N . TYR F 1 298 ? -12.339 11.054 147.133 1.00 44.28 298 TYR F N 1
ATOM 14854 C CA . TYR F 1 298 ? -10.900 11.021 147.326 1.00 46.78 298 TYR F CA 1
ATOM 14855 C C . TYR F 1 298 ? -10.190 11.210 145.987 1.00 45.72 298 TYR F C 1
ATOM 14856 O O . TYR F 1 298 ? -10.069 10.255 145.213 1.00 45.51 298 TYR F O 1
ATOM 14865 N N . HIS F 1 299 ? -9.741 12.447 145.726 1.00 46.30 299 HIS F N 1
ATOM 14866 C CA . HIS F 1 299 ? -9.299 12.907 144.373 1.00 44.76 299 HIS F CA 1
ATOM 14867 C C . HIS F 1 299 ? -8.134 12.116 143.787 1.00 46.60 299 HIS F C 1
ATOM 14868 O O . HIS F 1 299 ? -8.112 11.865 142.598 1.00 45.95 299 HIS F O 1
ATOM 14875 N N . ASP F 1 300 ? -7.158 11.771 144.627 1.00 43.62 300 ASP F N 1
ATOM 14876 C CA . ASP F 1 300 ? -5.880 11.200 144.177 1.00 43.58 300 ASP F CA 1
ATOM 14877 C C . ASP F 1 300 ? -5.714 9.739 144.501 1.00 41.28 300 ASP F C 1
ATOM 14878 O O . ASP F 1 300 ? -4.605 9.259 144.547 1.00 42.93 300 ASP F O 1
ATOM 14883 N N . TYR F 1 301 ? -6.825 9.042 144.720 1.00 41.38 301 TYR F N 1
ATOM 14884 C CA . TYR F 1 301 ? -6.844 7.639 145.080 1.00 39.30 301 TYR F CA 1
ATOM 14885 C C . TYR F 1 301 ? -7.520 6.899 143.951 1.00 38.16 301 TYR F C 1
ATOM 14886 O O . TYR F 1 301 ? -8.443 7.423 143.320 1.00 34.97 301 TYR F O 1
ATOM 14895 N N . GLY F 1 302 ? -6.974 5.716 143.669 1.00 38.16 302 GLY F N 1
ATOM 14896 C CA . GLY F 1 302 ? -7.505 4.771 142.704 1.00 38.72 302 GLY F CA 1
ATOM 14897 C C . GLY F 1 302 ? -8.133 3.628 143.458 1.00 40.16 302 GLY F C 1
ATOM 14898 O O . GLY F 1 302 ? -8.719 3.853 144.529 1.00 44.35 302 GLY F O 1
ATOM 14899 N N . HIS F 1 303 ? -8.007 2.420 142.912 1.00 38.27 303 HIS F N 1
ATOM 14900 C CA . HIS F 1 303 ? -8.566 1.190 143.523 1.00 40.55 303 HIS F CA 1
ATOM 14901 C C . HIS F 1 303 ? -7.594 0.637 144.553 1.00 43.16 303 HIS F C 1
ATOM 14902 O O . HIS F 1 303 ? -6.683 -0.123 144.222 1.00 42.79 303 HIS F O 1
ATOM 14909 N N . GLU F 1 304 ? -7.752 1.026 145.805 1.00 42.36 304 GLU F N 1
ATOM 14910 C CA . GLU F 1 304 ? -6.742 0.722 146.816 1.00 45.02 304 GLU F CA 1
ATOM 14911 C C . GLU F 1 304 ? -7.263 0.982 148.223 1.00 43.38 304 GLU F C 1
ATOM 14912 O O . GLU F 1 304 ? -8.333 1.592 148.389 1.00 41.40 304 GLU F O 1
ATOM 14918 N N . GLY F 1 305 ? -6.465 0.546 149.197 1.00 39.62 305 GLY F N 1
ATOM 14919 C CA . GLY F 1 305 ? -6.619 0.867 150.613 1.00 42.30 305 GLY F CA 1
ATOM 14920 C C . GLY F 1 305 ? -6.826 2.356 150.899 1.00 43.56 305 GLY F C 1
ATOM 14921 O O . GLY F 1 305 ? -6.184 3.208 150.280 1.00 41.74 305 GLY F O 1
ATOM 14922 N N . LEU F 1 306 ? -7.761 2.628 151.813 1.00 42.41 306 LEU F N 1
ATOM 14923 C CA . LEU F 1 306 ? -8.142 3.949 152.242 1.00 45.83 306 LEU F CA 1
ATOM 14924 C C . LEU F 1 306 ? -8.144 3.968 153.788 1.00 47.21 306 LEU F C 1
ATOM 14925 O O . LEU F 1 306 ? -9.209 3.962 154.419 1.00 44.48 306 LEU F O 1
ATOM 14930 N N . PRO F 1 307 ? -6.945 4.042 154.399 1.00 48.52 307 PRO F N 1
ATOM 14931 C CA . PRO F 1 307 ? -6.853 3.935 155.856 1.00 46.59 307 PRO F CA 1
ATOM 14932 C C . PRO F 1 307 ? -7.552 5.089 156.594 1.00 45.70 307 PRO F C 1
ATOM 14933 O O . PRO F 1 307 ? -7.998 4.909 157.722 1.00 48.15 307 PRO F O 1
ATOM 14937 N N . PHE F 1 308 ? -7.652 6.238 155.944 1.00 38.72 308 PHE F N 1
ATOM 14938 C CA . PHE F 1 308 ? -8.302 7.418 156.498 1.00 41.23 308 PHE F CA 1
ATOM 14939 C C . PHE F 1 308 ? -9.822 7.289 156.505 1.00 41.15 308 PHE F C 1
ATOM 14940 O O . PHE F 1 308 ? -10.485 7.936 157.308 1.00 44.43 308 PHE F O 1
ATOM 14948 N N . HIS F 1 309 ? -10.370 6.462 155.631 1.00 38.33 309 HIS F N 1
ATOM 14949 C CA . HIS F 1 309 ? -11.810 6.281 155.538 1.00 38.30 309 HIS F CA 1
ATOM 14950 C C . HIS F 1 309 ? -12.403 5.464 156.700 1.00 37.71 309 HIS F C 1
ATOM 14951 O O . HIS F 1 309 ? -13.617 5.540 156.927 1.00 36.40 309 HIS F O 1
ATOM 14958 N N . GLU F 1 310 ? -11.590 4.687 157.424 1.00 40.27 310 GLU F N 1
ATOM 14959 C CA . GLU F 1 310 ? -12.089 3.962 158.605 1.00 44.83 310 GLU F CA 1
ATOM 14960 C C . GLU F 1 310 ? -12.716 4.955 159.607 1.00 47.19 310 GLU F C 1
ATOM 14961 O O . GLU F 1 310 ? -13.862 4.751 160.041 1.00 41.20 310 GLU F O 1
ATOM 14967 N N . GLU F 1 311 ? -11.982 6.031 159.941 1.00 44.42 311 GLU F N 1
ATOM 14968 C CA . GLU F 1 311 ? -12.442 7.021 160.923 1.00 44.88 311 GLU F CA 1
ATOM 14969 C C . GLU F 1 311 ? -13.750 7.647 160.457 1.00 45.30 311 GLU F C 1
ATOM 14970 O O . GLU F 1 311 ? -14.660 7.829 161.260 1.00 43.02 311 GLU F O 1
ATOM 14976 N N . ALA F 1 312 ? -13.846 7.979 159.171 1.00 40.04 312 ALA F N 1
ATOM 14977 C CA . ALA F 1 312 ? -15.088 8.574 158.653 1.00 41.25 312 ALA F CA 1
ATOM 14978 C C . ALA F 1 312 ? -16.285 7.627 158.769 1.00 41.97 312 ALA F C 1
ATOM 14979 O O . ALA F 1 312 ? -17.388 8.098 159.015 1.00 49.74 312 ALA F O 1
ATOM 14981 N N . MET F 1 313 ? -16.083 6.330 158.529 1.00 36.54 313 MET F N 1
ATOM 14982 C CA . MET F 1 313 ? -17.169 5.352 158.649 1.00 43.61 313 MET F CA 1
ATOM 14983 C C . MET F 1 313 ? -17.610 5.236 160.116 1.00 39.28 313 MET F C 1
ATOM 14984 O O . MET F 1 313 ? -18.780 5.143 160.353 1.00 37.55 313 MET F O 1
ATOM 14989 N N . MET F 1 314 ? -16.648 5.236 161.046 1.00 43.20 314 MET F N 1
ATOM 14990 C CA . MET F 1 314 ? -16.889 5.185 162.492 1.00 45.10 314 MET F CA 1
ATOM 14991 C C . MET F 1 314 ? -17.689 6.394 162.943 1.00 47.16 314 MET F C 1
ATOM 14992 O O . MET F 1 314 ? -18.660 6.251 163.651 1.00 46.42 314 MET F O 1
ATOM 14997 N N . ARG F 1 315 ? -17.356 7.570 162.445 1.00 46.74 315 ARG F N 1
ATOM 14998 C CA . ARG F 1 315 ? -18.146 8.756 162.758 1.00 48.68 315 ARG F CA 1
ATOM 14999 C C . ARG F 1 315 ? -19.556 8.669 162.241 1.00 45.27 315 ARG F C 1
ATOM 15000 O O . ARG F 1 315 ? -20.467 9.104 162.922 1.00 44.93 315 ARG F O 1
ATOM 15008 N N . PHE F 1 316 ? -19.721 8.198 161.009 1.00 41.24 316 PHE F N 1
ATOM 15009 C CA . PHE F 1 316 ? -21.058 8.016 160.411 1.00 44.23 316 PHE F CA 1
ATOM 15010 C C . PHE F 1 316 ? -21.920 7.000 161.197 1.00 44.07 316 PHE F C 1
ATOM 15011 O O . PHE F 1 316 ? -23.100 7.236 161.391 1.00 40.53 316 PHE F O 1
ATOM 15019 N N . ILE F 1 317 ? -21.310 5.889 161.627 1.00 40.95 317 ILE F N 1
ATOM 15020 C CA . ILE F 1 317 ? -21.999 4.868 162.409 1.00 44.75 317 ILE F CA 1
ATOM 15021 C C . ILE F 1 317 ? -22.434 5.413 163.786 1.00 49.52 317 ILE F C 1
ATOM 15022 O O . ILE F 1 317 ? -23.624 5.432 164.073 1.00 47.61 317 ILE F O 1
ATOM 15027 N N . GLU F 1 318 ? -21.482 5.843 164.617 1.00 51.96 318 GLU F N 1
ATOM 15028 C CA . GLU F 1 318 ? -21.780 6.502 165.909 1.00 59.26 318 GLU F CA 1
ATOM 15029 C C . GLU F 1 318 ? -22.955 7.469 165.807 1.00 56.73 318 GLU F C 1
ATOM 15030 O O . GLU F 1 318 ? -23.873 7.420 166.611 1.00 64.54 318 GLU F O 1
ATOM 15036 N N . ALA F 1 319 ? -22.926 8.323 164.795 1.00 59.92 319 ALA F N 1
ATOM 15037 C CA . ALA F 1 319 ? -23.933 9.371 164.615 1.00 57.92 319 ALA F CA 1
ATOM 15038 C C . ALA F 1 319 ? -25.331 8.887 164.212 1.00 60.14 319 ALA F C 1
ATOM 15039 O O . ALA F 1 319 ? -26.350 9.557 164.515 1.00 51.98 319 ALA F O 1
ATOM 15041 N N . TYR F 1 320 ? -25.381 7.766 163.488 1.00 56.01 320 TYR F N 1
ATOM 15042 C CA . TYR F 1 320 ? -26.625 7.309 162.890 1.00 50.09 320 TYR F CA 1
ATOM 15043 C C . TYR F 1 320 ? -27.034 5.853 163.091 1.00 50.07 320 TYR F C 1
ATOM 15044 O O . TYR F 1 320 ? -28.175 5.520 162.760 1.00 46.65 320 TYR F O 1
ATOM 15053 N N . LEU F 1 321 ? -26.158 4.970 163.571 1.00 47.69 321 LEU F N 1
ATOM 15054 C CA . LEU F 1 321 ? -26.550 3.569 163.657 1.00 52.40 321 LEU F CA 1
ATOM 15055 C C . LEU F 1 321 ? -27.329 3.376 164.943 1.00 57.39 321 LEU F C 1
ATOM 15056 O O . LEU F 1 321 ? -26.733 3.258 166.020 1.00 63.58 321 LEU F O 1
#

Sequence (1896 aa):
MPLSQLQDYKPELTNETDFDLFWDNAKALSNQKPLHAQVNLVQDYPLKSISIYDVVYDGADGTPIHGWYVTPKGEHQPGSLPVLVKYHGYSGNRGYPNELLQWASMGMAALAIDVRGQGGVTPDRAEYPQGGIPGWMTLGILDPASYYYKQVYLDCIRALDFVCSREEVDASRIAVYGGSQGGGLALAAAGLDSRPKLALPVFPFLCHFRRSVEIHASGPYVEIKNWFRRYDPEHRQEEQVYRTLSYFDGMNMASRIKARTLMAITLQDITCPPSTCFAAYNHLAGPKEVRLYHDYGHEGLPFHEEAMMRFIEAYLMPLSQLQDYKPELTNETDFDLFWDNAKALSNQKPLHAQVNLVQDYPLKSISIYDVVYDGADGTPIHGWYVTPKGEHQPGSLPVLVKYHGYSGNRGYPNELLQWASMGMAALAIDVRGQGGVTPDRAEYPQGGIPGWMTLGILDPASYYYKQVYLDCIRALDFVCSREEVDASRIAVYGGSQGGGLALAAAGLDSRPKLALPVFPFLCHFRRSVEIHASGPYVEIKNWFRRYDPEHRQEEQVYRTLSYFDGMNMASRIKARTLMAITLQDITCPPSTCFAAYNHLAGPKEVRLYHDYGHEGLPFHEEAMMRFIEAYLMPLSQLQDYKPELTNETDFDLFWDNAKALSNQKPLHAQVNLVQDYPLKSISIYDVVYDGADGTPIHGWYVTPKGEHQPGSLPVLVKYHGYSGNRGYPNELLQWASMGMAALAIDVRGQGGVTPDRAEYPQGGIPGWMTLGILDPASYYYKQVYLDCIRALDFVCSREEVDASRIAVYGGSQGGGLALAAAGLDSRPKLALPVFPFLCHFRRSVEIHASGPYVEIKNWFRRYDPEHRQEEQVYRTLSYFDGMNMASRIKARTLMAITLQDITCPPSTCFAAYNHLAGPKEVRLYHDYGHEGLPFHEEAMMRFIEAYLMPLSQLQDYKPELTNETDFDLFWDNAKALSNQKPLHAQVNLVQDYPLKSISIYDVVYDGADGTPIHGWYVTPKGEHQPGSLPVLVKYHGYSGNRGYPNELLQWASMGMAALAIDVRGQGGVTPDRAEYPQGGIPGWMTLGILDPASYYYKQVYLDCIRALDFVCSREEVDASRIAVYGGSQGGGLALAAAGLDSRPKLALPVFPFLCHFRRSVEIHASGPYVEIKNWFRRYDPEHRQEEQVYRTLSYFDGMNMASRIKARTLMAITLQDITCPPSTCFAAYNHLAGPKEVRLYHDYGHEGLPFHEEAMMRFIEAYLMPLSQLQDYKPELTNETDFDLFWDNAKALSNQKPLHAQVNLVQDYPLKSISIYDVVYDGADGTPIHGWYVTPKGEHQPGSLPVLVKYHGYSGNRGYPNELLQWASMGMAALAIDVRGQGGVTPDRAEYPQGGIPGWMTLGILDPASYYYKQVYLDCIRALDFVCSREEVDASRIAVYGGSQGGGLALAAAGLDSRPKLALPVFPFLCHFRRSVEIHASGPYVEIKNWFRRYDPEHRQEEQVYRTLSYFDGMNMASRIKARTLMAITLQDITCPPSTCFAAYNHLAGPKEVRLYHDYGHEGLPFHEEAMMRFIEAYLMPLSQLQDYKPELTNETDFDLFWDNAKALSNQKPLHAQVNLVQDYPLKSISIYDVVYDGADGTPIHGWYVTPKGEHQPGSLPVLVKYHGYSGNRGYPNELLQWASMGMAALAIDVRGQGGVTPDRAEYPQGGIPGWMTLGILDPASYYYKQVYLDCIRALDFVCSREEVDASRIAVYGGSQGGGLALAAAGLDSRPKLALPVFPFLCHFRRSVEIHASGPYVEIKNWFRRYDPEHRQEEQVYRTLSYFDGMNMASRIKARTLMAITLQDITCPPSTCFAAYNHLAGPKEVRLYHDYGHEGLPFHEEAMMRFIEAYL

CATH classification: 3.40.50.1820

Organism: NCBI:txid1079050

Foldseek 3Di:
DDDVCLQVQADDAPADPCLVVVQVVLVVLQVVDDFPKDWDWDDPDPDPQKTKIWIWTAFSVGFTKTKIKMAGDDDAAFQAAFEEEFEEAFQDFRDDCVVCVVQRVVGHMYMGIGQACGNDPTHDPADAPDDFDPGQQCGNLLALVRHSCSSRLRVLLVVLVVQVPPRRHNQQRYEQEYEACSLLSQLSNQLSDPRYQEYEYELYHLFPLVVLLVVPQDDPSVRVVVCCVPPNVPCPCVVSNVNSSSSSHSLNSQLRGAHEYEYEDECVESRSHSSRVSNSVSNHPHHYDYDYHDHDYRDDDPVVVVVVVVVSVVGD/DDDVCLLPQADDAPADPCLLVLQVVLVVLQVVDDFPKDWAWDDPDPPPQKTKIWIWTAFSVGFTKTKIKIAGPDDFDFQGAFEEEFEEAFQDFRDDPVVCVLVRVVGHIYMGIGQACGNDPTHDDQDADDDFDPGQQCGNLLDLVRHSCSSSLRVLLVVLVVQVVDRRYNQQRYEQEYEECRLLSQLSNLLSDPRYQEYERELYHLFPLVVLLVVPQDDPSVRVVVRCVPPNVPCPCVVSNVNSSSSSHSLNSQLRGAHEYEYEAECVARNRHSSRVSNNQVSHPHHYHYDYHDHDYRDDDPVVSVVVVVVSVVGD/DDDVCLLVQADDAPADPCQLVVLVVLVVLLVVDDFPKDWDWDPPDPPPQKTKIWIWTAFSVGFTKTKIKIAGDDDAAFQAAFEEEFEEAFQDFRDDPVVCVVQRVVRHMYMYIGQACGNDDTHDPQDADDDFDPGQQCGNLLDLVRHSCSSRLRVLLVVLVVQVVDRRHNQQRYEQEYEACSLLSQLSNQLSDVRYQEYEYELYHQFPLVVLVVVPQDDPSVRVVVRCVVPNVPCPCVVSSVNSSSSSHSLNSQLRHAHEYEYEAEDVARNSHSSRVSNSQVNHPHHYHYHYHDPDYRDDDPVVVVVVVVVSVVGD/DDPVCLLVQADDAPADPCLLVLLVVLVVLQVVDDWPKDWAWDPPDPPPQKTKIWIWTAFSVGWTKTKIKMAGDDDAAFQAAFEEEFEEDFQDFRDDPVVCVVQRVVRHMYMGIGQECGNDDTHHPQDAPDDFDPGQQCGNLLALVRHRCSSRLRVLLVVLVVQVPDRRHNQQRYEQEYEACSLLSLLSNQLSDPRHQEGEYELYHLFPLVVLVVVPQDDPSVRVVVRCVPPNVPCPCVVSSVNSSSSSHSLNSQLRGAHEYEYEDEPAERNRHSSRVSNNQVNHPHHYDYDYHDPDYRDDDPVVVVVVVVVSVVGD/DDPVVLLVQADDAPDDPCLVVVLVVLVVLQVVDDFPKDWAWDPPDPPPQKTKIWIWTAFSVGFIKTKIKMAGDDDAAFQAAFEEEFEEDFLDFRDDPVVCVVVRVVGHIYMYIGQACGNDDTHDPADADDDFDPGQQPGNLLDLVRHSCSRSLRVLLVVLVVQVVDRRHNQQRYEYEYEACSLLSLLSNQLSDPRYQEGEYELYHLFPLVVLLVVQQDDPSVRVVVRCVPPNVPCPCVVSNVNSSSSSHSLNSQLRGAHEYEYEAEPAERNRHSSRVSNNVVNHDHHYDYDYDDHDYRDDDVVVVVVVVVVSVVGD/DDDVCLQLQADDAPADPCLLVVLVVLVVLQVVDDFPKDWAWDDPPPDPQKTWIWIWTAFSVGFIKTKIKIAGDDDAAFQDAFEEEFEEAFQDFRDDNVVCVVVRVVRHMYMGIGQECGNDPGHDPQDAPDDFDPGQQCGNQLDLVRHSCSRRLRVLLVVLVVQVPDRRHNQQRYEQEYEACSLLSLLSNLLSDVGHQEYERELYHLFPLVVLLVVVQDDPSVRVVVCCVVPNVPCPCVVSRVNSSSSRHSLNSQLRRAHEYEYEAEPAARNRHSSRVSNNVSNHDHHYHYDYHDHDYRDDDPVVVVVVVVVSVVGD

Secondary structure (DSSP, 8-state):
--HHHHTT--PPP---TTHHHHHHHHHHHHHTS----EEEEPPS-S--SEEEEEEEEE-TTS-EEEEEEEEESS---TT-EEEEEEE--TT-----GGGGHHHHHTT-EEEEEPPTTSSSS-------SS--SSSSTTTTTT-GGG-HHHHHHHHHHHHHHHHHHSTTEEEEEEEEEEETHHHHHHHHHHHH-S--SEEEEES-SSSSHHHHHHTT--TTHHHHHHHHHHH-TT-TTHHHHHHHHHTT-HHHHHTT--SEEEEEEETT-SSS-HHHHHHHHTT--S-EEEEEETT--SS--TTHHHHHHHHHHHH-/--HHHHHT--PPP---TTHHHHHHHHHHHHHTS----EEEEE-S-S--SEEEEEEEEE-TTS-EEEEEEEEESS---TT-EEEEEEE--TT--S--GGGGHHHHHTT-EEEEE--TTSSSS-------SS--SSSSTTTTTT-GGG-HHHHHHHHHHHHHHHHHTSTTEEEEEEEEEEETHHHHHHHHHHHH-S--SEEEEES-SSSSHHHHHHTT--GGGHHHHHHHHHH-TT-TTHHHHHHHHHTT-HHHHHTT--SEEEEEEETT-SSS-HHHHHHHHTT--S-EEEEEETT--SS--TTHHHHHHHHHHHH-/--HHHHHT--PPP---TTHHHHHHHHHHHHHTS----EEEE--S-S--SEEEEEEEEE-TTS-EEEEEEEEESS---TT-EEEEEEEPPTT--S--GGGGHHHHHTT-EEEEEPPTTSSSS-------SS--SSSSTTTTTT-TTT-HHHHHHHHHHHHHHHHHTSTTEEEEEEEEEEETHHHHHHHHHHHH-S--SEEEEES-SSSSHHHHHHTT-SGGGHHHHHHHHHH-TT-TTHHHHHHHHHTT-HHHHHTT--SEEEEEEETT-SSS-HHHHHHHHTT--S-EEEEEETT--SS--HHHHHHHHHHHHHH-/--HHHHHT--PPP---TTHHHHHHHHHHHHHHS----EEEEPPS-S-TTEEEEEEEEE-TTSPEEEEEEEEESS---TT-EEEEEEE--TT--S--GGGGHHHHHTT-EEEEEPPTTSSSS-------SS--SSSSTTTTTT-TTT-HHHHHHHHHHHHHHHHHTSTTEEEEEEEEEEETHHHHHHHHHHHH-S--SEEEEES-SSSSHHHHHHTT--GGGHHHHHHHHHH-TT-TTHHHHHHHHHTT-HHHHHTT--SEEEEEEETT-SSS-HHHHHHHHTT--S-EEEEEETT--SS--HHHHHHHHHHHHHH-/--HHHHTT--PPP---TTHHHHHHHHHHHHHTS----EEEE--S-S--SEEEEEEEEE-TTSPEEEEEEEEESS---TT-EEEEEEEPPTT-----GGGGHHHHHTT-EEEEEPPTTSSSS-------SS--SSSSTTTTTT-GGG-HHHHHHHHHHHHHHHHHTSTTEEEEEEEEEEETHHHHHHHHHHHH-S--SEEEEES-SSSSHHHHHHTT--TTHHHHHHHHHHH-TT-TTHHHHHHHHHTT-HHHHHTT--SEEEEEEETT-SSS-HHHHHHHHTT--S-EEEEEETT--SS--TTHHHHHHHHHHHH-/--HHHHHH--PPP---TTHHHHHHHHHHHHHTS----B--B-SS-S--SEEEEEEEEE-TTSPEEEEEEEEESS---TT-EEEEEE---TT-----GGGGHHHHHTT-EEEEE--TTSSSS-------SS--SSSSTTTTTT-GGG-HHHHHHHHHHHHHHHHHTSSSEEEEEEEEEEETHHHHHHHHHHHH-S--SEEEEES-SS-SHHHHHHTT-SGGGHHHHHHHHHH-TT-TTHHHHHHHHHTT-HHHHHTT--SEEEEEEETT-SSS-HHHHHHHHTT--S-EEEEEETT--SS--TTHHHHHHHHHHHH-

Nearest PDB structures (foldseek):
  6agq-assembly1_C  TM=1.002E+00  e=2.595E-70  Paenibacillus sp. R4
  5jib-assembly1_A  TM=9.448E-01  e=1.414E-41  Thermotoga maritima MSB8
  5jib-assembly1_E  TM=9.458E-01  e=1.763E-40  Thermotoga maritima MSB8
  5gma-assembly1_D  TM=9.261E-01  e=8.424E-41  Thermotoga maritima MSB8
  7xmj-assembly1_A  TM=9.519E-01  e=1.844E-32  Lactococcus lactis subsp. lactis KF147

InterPro domains:
  IPR008391 Acetyl xylan esterase domain [PF05448] (1-317)
  IPR029058 Alpha/Beta hydrolase fold [G3DSA:3.40.50.1820] (1-321)
  IPR029058 Alpha/Beta hydrolase fold [SSF53474] (4-321)
  IPR039069 Carbohydrate esterase 7 family [PTHR40111] (1-320)

B-factor: mean 36.58, std 11.3, range [18.36, 95.63]

Radius of gyration: 37.84 Å; Cα contacts (8 Å, |Δi|>4): 4539; chains: 6; bounding box: 92×94×110 Å